Protein 6CZ7 (pdb70)

Radius of gyration: 41.33 Å; Cα contacts (8 Å, |Δi|>4): 5624; chains: 4; bounding box: 129×90×94 Å

Organism: Shewanella sp. (strain ANA-3) (NCBI:txid94122)

Structure (mmCIF, N/CA/C/O backbone):
data_6CZ7
#
_entry.id   6CZ7
#
_cell.length_a   231.259
_cell.length_b   85.639
_cell.length_c   146.676
_cell.angle_alpha   90.00
_cell.angle_beta   127.84
_cell.angle_gamma   90.00
#
_symmetry.space_group_name_H-M   'C 1 2 1'
#
loop_
_entity.id
_entity.type
_entity.pdbx_description
1 polymer ArrA
2 polymer '4Fe-4S ferredoxin, iron-sulfur binding domain protein'
3 non-polymer 'IRON/SULFUR CLUSTER'
4 non-polymer '2-AMINO-5,6-DIMERCAPTO-7-METHYL-3,7,8A,9-TETRAHYDRO-8-OXA-1,3,9,10-TETRAAZA-ANTHRACEN-4-ONE GUANOSINE DINUCLEOTIDE'
5 non-polymer 'MOLYBDENUM ATOM'
6 non-polymer 'FORMIC ACID'
7 non-polymer 1-METHOXY-2-[2-(2-METHOXY-ETHOXY]-ETHANE
8 non-polymer DI(HYDROXYETHYL)ETHER
9 water water
#
loop_
_atom_site.group_PDB
_atom_site.id
_atom_site.type_symbol
_atom_site.label_atom_id
_atom_site.label_alt_id
_atom_site.label_comp_id
_atom_site.label_asym_id
_atom_site.label_entity_id
_atom_site.label_seq_id
_atom_site.pdbx_PDB_ins_code
_atom_site.Cartn_x
_atom_site.Cartn_y
_atom_site.Cartn_z
_atom_site.occupancy
_atom_site.B_iso_or_equiv
_atom_site.auth_seq_id
_atom_site.auth_comp_id
_atom_site.auth_asym_id
_atom_site.auth_atom_id
_atom_site.pdbx_PDB_model_num
ATOM 1 N N . GLY A 1 1 ? 13.993 36.168 70.179 1.00 76.51 41 GLY A N 1
ATOM 2 C CA . GLY A 1 1 ? 13.969 37.341 69.267 1.00 47.12 41 GLY A CA 1
ATOM 3 C C . GLY A 1 1 ? 15.225 37.506 68.434 1.00 34.07 41 GLY A C 1
ATOM 4 O O . GLY A 1 1 ? 15.447 38.563 67.845 1.00 37.87 41 GLY A O 1
ATOM 10 N N . ALA A 1 2 ? 16.065 36.478 68.385 1.00 30.26 42 ALA A N 1
ATOM 11 C CA . ALA A 1 2 ? 17.221 36.545 67.504 1.00 30.68 42 ALA A CA 1
ATOM 12 C C . ALA A 1 2 ? 16.740 36.719 66.070 1.00 30.66 42 ALA A C 1
ATOM 13 O O . ALA A 1 2 ? 15.639 36.300 65.703 1.00 28.60 42 ALA A O 1
ATOM 20 N N . GLU A 1 3 ? 17.553 37.387 65.264 1.00 25.51 43 GLU A N 1
ATOM 21 C CA . GLU A 1 3 ? 17.261 37.468 63.842 1.00 23.86 43 GLU A CA 1
ATOM 22 C C . GLU A 1 3 ? 17.249 36.061 63.265 1.00 24.52 43 GLU A C 1
ATOM 23 O O . GLU A 1 3 ? 18.014 35.191 63.691 1.00 22.91 43 GLU A O 1
ATOM 35 N N . LEU A 1 4 ? 16.359 35.824 62.312 1.00 22.47 44 LEU A N 1
ATOM 36 C CA . LEU A 1 4 ? 16.257 34.495 61.744 1.00 20.47 44 LEU A CA 1
ATOM 37 C C . LEU A 1 4 ? 17.437 34.226 60.814 1.00 20.06 44 LEU A C 1
ATOM 38 O O . LEU A 1 4 ? 17.916 35.127 60.118 1.00 21.52 44 LEU A O 1
ATOM 54 N N . PRO A 1 5 ? 17.922 32.990 60.779 1.00 22.95 45 PRO A N 1
ATOM 55 C CA . PRO A 1 5 ? 18.965 32.652 59.810 1.00 23.22 45 PRO A CA 1
ATOM 56 C C . PRO A 1 5 ? 18.395 32.736 58.409 1.00 22.96 45 PRO A C 1
ATOM 57 O O . PRO A 1 5 ? 17.190 32.569 58.188 1.00 21.75 45 PRO A O 1
ATOM 68 N N . ALA A 1 6 ? 19.280 33.018 57.460 1.00 25.41 46 ALA A N 1
ATOM 69 C CA . ALA A 1 6 ? 18.847 33.295 56.098 1.00 27.69 46 ALA A CA 1
ATOM 70 C C . ALA A 1 6 ? 17.917 32.237 55.523 1.00 24.33 46 ALA A C 1
ATOM 71 O O . ALA A 1 6 ? 16.935 32.614 54.864 1.00 24.44 46 ALA A O 1
ATOM 78 N N . PRO A 1 7 ? 18.156 30.937 55.707 1.00 20.32 47 PRO A N 1
ATOM 79 C CA . PRO A 1 7 ? 17.265 29.940 55.091 1.00 19.71 47 PRO A CA 1
ATOM 80 C C . PRO A 1 7 ? 15.850 29.987 55.624 1.00 20.18 47 PRO A C 1
ATOM 81 O O . PRO A 1 7 ? 14.947 29.419 54.998 1.00 22.28 47 PRO A O 1
ATOM 92 N N . LEU A 1 8 ? 15.626 30.640 56.759 1.00 18.96 48 LEU A N 1
ATOM 93 C CA . LEU A 1 8 ? 14.312 30.678 57.382 1.00 18.41 48 LEU A CA 1
ATOM 94 C C . LEU A 1 8 ? 13.679 32.053 57.282 1.00 19.46 48 LEU A C 1
ATOM 95 O O . LEU A 1 8 ? 12.573 32.260 57.788 1.00 22.84 48 LEU A O 1
ATOM 111 N N . ARG A 1 9 ? 14.372 33.014 56.700 1.00 18.64 49 ARG A N 1
ATOM 112 C CA . ARG A 1 9 ? 13.790 34.331 56.559 1.00 18.40 49 ARG A CA 1
ATOM 113 C C . ARG A 1 9 ? 12.676 34.314 55.530 1.00 18.27 49 ARG A C 1
ATOM 114 O O . ARG A 1 9 ? 12.671 33.517 54.588 1.00 20.27 49 ARG A O 1
ATOM 135 N N . ARG A 1 10 ? 11.689 35.172 55.759 1.00 17.92 50 ARG A N 1
ATOM 136 C CA . ARG A 1 10 ? 10.493 35.184 54.943 1.00 17.31 50 ARG A CA 1
ATOM 137 C C . ARG A 1 10 ? 10.312 36.452 54.126 1.00 16.07 50 ARG A C 1
ATOM 138 O O . ARG A 1 10 ? 9.432 36.486 53.262 1.00 17.73 50 ARG A O 1
ATOM 159 N N . THR A 1 11 ? 11.105 37.488 54.359 1.00 16.32 51 THR A N 1
ATOM 160 C CA . THR A 1 11 ? 10.883 38.731 53.635 1.00 16.08 51 THR A CA 1
ATOM 161 C C . THR A 1 11 ? 11.071 38.523 52.137 1.00 17.85 51 THR A C 1
ATOM 162 O O . THR A 1 11 ? 12.083 37.972 51.696 1.00 18.65 51 THR A O 1
ATOM 173 N N . GLY A 1 12 ? 10.057 38.908 51.364 1.00 17.19 52 GLY A N 1
ATOM 174 C CA . GLY A 1 12 ? 10.140 38.937 49.921 1.00 17.58 52 GLY A CA 1
ATOM 175 C C . GLY A 1 12 ? 9.840 37.649 49.190 1.00 19.86 52 GLY A C 1
ATOM 176 O O . GLY A 1 12 ? 9.934 37.625 47.957 1.00 22.78 52 GLY A O 1
ATOM 180 N N . VAL A 1 13 ? 9.517 36.566 49.895 1.00 17.49 53 VAL A N 1
ATOM 181 C CA . VAL A 1 13 ? 9.376 35.269 49.237 1.00 17.95 53 VAL A CA 1
ATOM 182 C C . VAL A 1 13 ? 7.939 34.877 48.922 1.00 19.08 53 VAL A C 1
ATOM 183 O O . VAL A 1 13 ? 7.731 33.846 48.262 1.00 19.53 53 VAL A O 1
ATOM 196 N N . GLY A 1 14 ? 6.953 35.660 49.340 1.00 18.96 54 GLY A N 1
ATOM 197 C CA . GLY A 1 14 ? 5.571 35.332 49.079 1.00 19.96 54 GLY A CA 1
ATOM 198 C C . GLY A 1 14 ? 5.201 35.549 47.623 1.00 19.94 54 GLY A C 1
ATOM 199 O O . GLY A 1 14 ? 6.021 35.896 46.774 1.00 18.38 54 GLY A O 1
ATOM 203 N N . GLU A 1 15 ? 3.913 35.387 47.348 1.00 17.94 55 GLU A N 1
ATOM 204 C CA . GLU A 1 15 ? 3.426 35.387 45.980 1.00 18.28 55 GLU A CA 1
ATOM 205 C C . GLU A 1 15 ? 2.611 36.641 45.717 1.00 19.49 55 GLU A C 1
ATOM 206 O O . GLU A 1 15 ? 1.766 37.036 46.526 1.00 19.67 55 GLU A O 1
ATOM 218 N N . TRP A 1 16 ? 2.857 37.245 44.567 1.00 19.33 56 TRP A N 1
ATOM 219 C CA . TRP A 1 16 ? 2.072 38.368 44.094 1.00 18.11 56 TRP A CA 1
ATOM 220 C C . TRP A 1 16 ? 1.092 37.877 43.039 1.00 17.74 56 TRP A C 1
ATOM 221 O O . TRP A 1 16 ? 1.499 37.269 42.044 1.00 18.83 56 TRP A O 1
ATOM 242 N N . LEU A 1 17 ? -0.188 38.160 43.252 1.00 18.37 57 LEU A N 1
ATOM 243 C CA . LEU A 1 17 ? -1.258 37.760 42.348 1.00 19.81 57 LEU A CA 1
ATOM 244 C C . LEU A 1 17 ? -1.988 38.998 41.855 1.00 18.11 57 LEU A C 1
ATOM 245 O O . LEU A 1 17 ? -2.332 39.886 42.643 1.00 18.12 57 LEU A O 1
ATOM 261 N N . ALA A 1 18 ? -2.241 39.040 40.552 1.00 17.98 58 ALA A N 1
ATOM 262 C CA . ALA A 1 18 ? -2.824 40.218 39.939 1.00 16.49 58 ALA A CA 1
ATOM 263 C C . ALA A 1 18 ? -4.310 40.293 40.228 1.00 16.80 58 ALA A C 1
ATOM 264 O O . ALA A 1 18 ? -5.012 39.277 40.234 1.00 17.97 58 ALA A O 1
ATOM 271 N N . THR A 1 19 ? -4.781 41.508 40.473 1.00 17.45 59 THR A N 1
ATOM 272 C CA . THR A 1 19 ? -6.202 41.770 40.566 1.00 16.72 59 THR A CA 1
ATOM 273 C C . THR A 1 19 ? -6.435 43.227 40.176 1.00 16.75 59 THR A C 1
ATOM 274 O O . THR A 1 19 ? -5.571 43.870 39.571 1.00 16.46 59 THR A O 1
ATOM 285 N N . THR A 1 20 ? -7.616 43.743 40.494 1.00 16.70 60 THR A N 1
ATOM 286 C CA . THR A 1 20 ? -7.957 45.128 40.215 1.00 16.74 60 THR A CA 1
ATOM 287 C C . THR A 1 20 ? -8.646 45.711 41.436 1.00 17.42 60 THR A C 1
ATOM 288 O O . THR A 1 20 ? -9.565 45.096 41.986 1.00 18.19 60 THR A O 1
ATOM 299 N N . CYS A 1 21 ? -8.201 46.894 41.840 1.00 15.74 61 CYS A N 1
ATOM 300 C CA . CYS A 1 21 ? -8.824 47.665 42.899 1.00 15.61 61 CYS A CA 1
ATOM 301 C C . CYS A 1 21 ? -10.032 48.404 42.341 1.00 17.18 61 CYS A C 1
ATOM 302 O O . CYS A 1 21 ? -10.061 48.797 41.172 1.00 17.65 61 CYS A O 1
ATOM 309 N N . GLN A 1 22 ? -11.047 48.585 43.182 1.00 16.80 62 GLN A N 1
ATOM 310 C CA . GLN A 1 22 ? -12.207 49.359 42.761 1.00 16.63 62 GLN A CA 1
ATOM 311 C C . GLN A 1 22 ? -12.610 50.373 43.816 1.00 16.94 62 GLN A C 1
ATOM 312 O O . GLN A 1 22 ? -13.787 50.732 43.927 1.00 18.08 62 GLN A O 1
ATOM 326 N N . GLY A 1 23 ? -11.635 50.831 44.603 1.00 16.56 63 GLY A N 1
ATOM 327 C CA . GLY A 1 23 ? -11.868 51.916 45.535 1.00 18.83 63 GLY A CA 1
ATOM 328 C C . GLY A 1 23 ? -12.340 53.177 44.861 1.00 18.80 63 GLY A C 1
ATOM 329 O O . GLY A 1 23 ? -12.949 54.034 45.513 1.00 19.13 63 GLY A O 1
ATOM 333 N N . CYS A 1 24 ? -12.046 53.323 43.576 1.00 18.44 64 CYS A N 1
ATOM 334 C CA . CYS A 1 24 ? -12.687 54.314 42.738 1.00 17.68 64 CYS A CA 1
ATOM 335 C C . CYS A 1 24 ? -12.627 53.811 41.302 1.00 17.25 64 CYS A C 1
ATOM 336 O O . CYS A 1 24 ? -12.030 52.772 41.002 1.00 18.52 64 CYS A O 1
ATOM 343 N N . THR A 1 25 ? -13.220 54.578 40.409 1.00 17.99 65 THR A N 1
ATOM 344 C CA . THR A 1 25 ? -13.288 54.218 39.004 1.00 17.37 65 THR A CA 1
ATOM 345 C C . THR A 1 25 ? -11.974 54.458 38.284 1.00 17.38 65 THR A C 1
ATOM 346 O O . THR A 1 25 ? -11.925 54.370 37.051 1.00 19.14 65 THR A O 1
ATOM 357 N N . SER A 1 26 ? -10.914 54.778 39.030 1.00 17.39 66 SER A N 1
ATOM 358 C CA . SER A 1 26 ? -9.567 54.603 38.510 1.00 16.83 66 SER A CA 1
ATOM 359 C C . SER A 1 26 ? -9.334 53.150 38.135 1.00 17.64 66 SER A C 1
ATOM 360 O O . SER A 1 26 ? -8.610 52.855 37.180 1.00 17.24 66 SER A O 1
ATOM 368 N N . TRP A 1 27 ? -9.920 52.234 38.904 1.00 17.44 67 TRP A N 1
ATOM 369 C CA . TRP A 1 27 ? -9.853 50.797 38.657 1.00 16.15 67 TRP A CA 1
ATOM 370 C C . TRP A 1 27 ? -8.422 50.352 38.363 1.00 16.27 67 TRP A C 1
ATOM 371 O O . TRP A 1 27 ? -8.120 49.742 37.335 1.00 17.43 67 TRP A O 1
ATOM 392 N N . CYS A 1 28 ? -7.544 50.637 39.320 1.00 15.50 68 CYS A N 1
ATOM 393 C CA . CYS A 1 28 ? -6.132 50.341 39.138 1.00 15.09 68 CYS A CA 1
ATOM 394 C C . CYS A 1 28 ? -5.865 48.846 39.114 1.00 15.14 68 CYS A C 1
ATOM 395 O O . CYS A 1 28 ? -6.400 48.077 39.922 1.00 16.52 68 CYS A O 1
ATOM 402 N N . ALA A 1 29 ? -4.996 48.449 38.198 1.00 15.49 69 ALA A N 1
ATOM 403 C CA . ALA A 1 29 ? -4.453 47.104 38.215 1.00 16.59 69 ALA A CA 1
ATOM 404 C C . ALA A 1 29 ? -3.522 46.953 39.408 1.00 14.66 69 ALA A C 1
ATOM 405 O O . ALA A 1 29 ? -2.659 47.804 39.650 1.00 15.50 69 ALA A O 1
ATOM 412 N N . LYS A 1 30 ? -3.683 45.854 40.132 1.00 15.68 70 LYS A N 1
ATOM 413 C CA . LYS A 1 30 ? -2.956 45.630 41.362 1.00 14.92 70 LYS A CA 1
ATOM 414 C C . LYS A 1 30 ? -2.269 44.277 41.350 1.00 16.44 70 LYS A C 1
ATOM 415 O O . LYS A 1 30 ? -2.595 43.387 40.563 1.00 16.95 70 LYS A O 1
ATOM 434 N N . GLN A 1 31 ? -1.353 44.113 42.287 1.00 16.05 71 GLN A N 1
ATOM 435 C CA . GLN A 1 31 ? -0.949 42.795 42.743 1.00 15.47 71 GLN A CA 1
ATOM 436 C C . GLN A 1 31 ? -1.159 42.699 44.244 1.00 14.74 71 GLN A C 1
ATOM 437 O O . GLN A 1 31 ? -0.958 43.673 44.979 1.00 16.20 71 GLN A O 1
ATOM 451 N N . ILE A 1 32 ? -1.604 41.522 44.674 1.00 15.45 72 ILE A N 1
ATOM 452 C CA . ILE A 1 32 ? -1.810 41.194 46.077 1.00 16.24 72 ILE A CA 1
ATOM 453 C C . ILE A 1 32 ? -0.673 40.283 46.506 1.00 17.08 72 ILE A C 1
ATOM 454 O O . ILE A 1 32 ? -0.400 39.278 45.842 1.00 16.74 72 ILE A O 1
ATOM 470 N N . TYR A 1 33 ? -0.041 40.605 47.624 1.00 15.46 73 TYR A N 1
ATOM 471 C CA . TYR A 1 33 ? 0.998 39.761 48.183 1.00 15.67 73 TYR A CA 1
ATOM 472 C C . TYR A 1 33 ? 0.388 38.795 49.178 1.00 17.81 73 TYR A C 1
ATOM 473 O O . TYR A 1 33 ? -0.284 39.219 50.123 1.00 16.97 73 TYR A O 1
ATOM 491 N N . VAL A 1 34 ? 0.638 37.506 48.976 1.00 16.55 74 VAL A N 1
ATOM 492 C CA . VAL A 1 34 ? 0.010 36.460 49.771 1.00 16.30 74 VAL A CA 1
ATOM 493 C C . VAL A 1 34 ? 1.081 35.604 50.424 1.00 18.44 74 VAL A C 1
ATOM 494 O O . VAL A 1 34 ? 2.017 35.143 49.761 1.00 18.15 74 VAL A O 1
ATOM 507 N N . MET A 1 35 ? 0.913 35.372 51.719 1.00 16.81 75 MET A N 1
ATOM 508 C CA . MET A 1 35 ? 1.801 34.552 52.526 1.00 18.55 75 MET A CA 1
ATOM 509 C C . MET A 1 35 ? 0.926 33.883 53.572 1.00 19.52 75 MET A C 1
ATOM 510 O O . MET A 1 35 ? 0.037 34.521 54.142 1.00 20.10 75 MET A O 1
ATOM 524 N N . ASP A 1 36 ? 1.167 32.593 53.799 1.00 19.33 76 ASP A N 1
ATOM 525 C CA . ASP A 1 36 ? 0.370 31.803 54.740 1.00 19.00 76 ASP A CA 1
ATOM 526 C C . ASP A 1 36 ? -1.121 31.916 54.438 1.00 20.44 76 ASP A C 1
ATOM 527 O O . ASP A 1 36 ? -1.966 31.906 55.336 1.00 21.02 76 ASP A O 1
ATOM 536 N N . GLY A 1 37 ? -1.445 32.014 53.152 1.00 19.45 77 GLY A N 1
ATOM 537 C CA . GLY A 1 37 ? -2.823 32.056 52.721 1.00 21.18 77 GLY A CA 1
ATOM 538 C C . GLY A 1 37 ? -3.520 33.369 52.953 1.00 19.76 77 GLY A C 1
ATOM 539 O O . GLY A 1 37 ? -4.728 33.467 52.701 1.00 21.88 77 GLY A O 1
ATOM 543 N N . ARG A 1 38 ? -2.805 34.384 53.421 1.00 18.39 78 ARG A N 1
ATOM 544 C CA . ARG A 1 38 ? -3.405 35.671 53.731 1.00 18.76 78 ARG A CA 1
ATOM 545 C C . ARG A 1 38 ? -2.869 36.757 52.813 1.00 21.44 78 ARG A C 1
ATOM 546 O O . ARG A 1 38 ? -1.685 36.769 52.464 1.00 19.22 78 ARG A O 1
ATOM 567 N N . ALA A 1 39 ? -3.758 37.661 52.419 1.00 18.73 79 ALA A N 1
ATOM 568 C CA . ALA A 1 39 ? -3.367 38.854 51.680 1.00 18.35 79 ALA A CA 1
ATOM 569 C C . ALA A 1 39 ? -2.748 39.846 52.657 1.00 17.46 79 ALA A C 1
ATOM 570 O O . ALA A 1 39 ? -3.395 40.241 53.633 1.00 17.28 79 ALA A O 1
ATOM 577 N N . LEU A 1 40 ? -1.512 40.264 52.386 1.00 16.56 80 LEU A N 1
ATOM 578 C CA . LEU A 1 40 ? -0.753 41.089 53.309 1.00 16.39 80 LEU A CA 1
ATOM 579 C C . LEU A 1 40 ? -0.431 42.470 52.784 1.00 17.21 80 LEU A C 1
ATOM 580 O O . LEU A 1 40 ? -0.154 43.375 53.584 1.00 17.76 80 LEU A O 1
ATOM 596 N N . LYS A 1 41 ? -0.396 42.641 51.472 1.00 15.78 81 LYS A N 1
ATOM 597 C CA . LYS A 1 41 ? 0.011 43.885 50.870 1.00 15.74 81 LYS A CA 1
ATOM 598 C C . LYS A 1 41 ? -0.708 44.039 49.547 1.00 16.06 81 LYS A C 1
ATOM 599 O O . LYS A 1 41 ? -1.116 43.060 48.913 1.00 16.67 81 LYS A O 1
ATOM 618 N N . VAL A 1 42 ? -0.808 45.287 49.122 1.00 15.08 82 VAL A N 1
ATOM 619 C CA . VAL A 1 42 ? -1.307 45.644 47.808 1.00 14.86 82 VAL A CA 1
ATOM 620 C C . VAL A 1 42 ? -0.307 46.604 47.190 1.00 14.64 82 VAL A C 1
ATOM 621 O O . VAL A 1 42 ? 0.197 47.504 47.871 1.00 15.50 82 VAL A O 1
ATOM 634 N N . ARG A 1 43 ? -0.024 46.424 45.903 1.00 15.11 83 ARG A N 1
ATOM 635 C CA . ARG A 1 43 ? 0.764 47.397 45.166 1.00 14.64 83 ARG A CA 1
ATOM 636 C C . ARG A 1 43 ? 0.186 47.540 43.764 1.00 16.33 83 ARG A C 1
ATOM 637 O O . ARG A 1 43 ? -0.481 46.640 43.245 1.00 15.74 83 ARG A O 1
ATOM 658 N N . GLY A 1 44 ? 0.461 48.685 43.147 1.00 16.74 84 GLY A N 1
ATOM 659 C CA . GLY A 1 44 ? 0.146 48.836 41.738 1.00 15.34 84 GLY A CA 1
ATOM 660 C C . GLY A 1 44 ? 0.862 47.786 40.911 1.00 14.83 84 GLY A C 1
ATOM 661 O O . GLY A 1 44 ? 2.034 47.478 41.138 1.00 15.44 84 GLY A O 1
ATOM 665 N N . ASN A 1 45 ? 0.154 47.252 39.932 1.00 14.96 85 ASN A N 1
ATOM 666 C CA . ASN A 1 45 ? 0.711 46.252 39.037 1.00 13.74 85 ASN A CA 1
ATOM 667 C C . ASN A 1 45 ? 1.785 46.906 38.182 1.00 16.50 85 ASN A C 1
ATOM 668 O O . ASN A 1 45 ? 1.479 47.819 37.405 1.00 16.13 85 ASN A O 1
ATOM 679 N N . PRO A 1 46 ? 3.047 46.501 38.312 1.00 16.62 86 PRO A N 1
ATOM 680 C CA . PRO A 1 46 ? 4.113 47.195 37.572 1.00 17.87 86 PRO A CA 1
ATOM 681 C C . PRO A 1 46 ? 3.943 47.150 36.067 1.00 17.28 86 PRO A C 1
ATOM 682 O O . PRO A 1 46 ? 4.469 48.027 35.367 1.00 19.19 86 PRO A O 1
ATOM 693 N N . ASN A 1 47 ? 3.219 46.165 35.547 1.00 15.97 87 ASN A N 1
ATOM 694 C CA . ASN A 1 47 ? 2.999 46.057 34.115 1.00 15.91 87 ASN A CA 1
ATOM 695 C C . ASN A 1 47 ? 1.984 47.052 33.591 1.00 16.64 87 ASN A C 1
ATOM 696 O O . ASN A 1 47 ? 1.880 47.220 32.371 1.00 16.83 87 ASN A O 1
ATOM 707 N N . SER A 1 48 ? 1.261 47.727 34.475 1.00 16.13 88 SER A N 1
ATOM 708 C CA . SER A 1 48 ? 0.245 48.671 34.043 1.00 15.55 88 SER A CA 1
ATOM 709 C C . SER A 1 48 ? 0.861 49.827 33.277 1.00 16.06 88 SER A C 1
ATOM 710 O O . SER A 1 48 ? 1.762 50.508 33.774 1.00 16.80 88 SER A O 1
ATOM 718 N N . GLY A 1 49 ? 0.326 50.078 32.079 1.00 16.73 89 GLY A N 1
ATOM 719 C CA . GLY A 1 49 ? 0.758 51.213 31.295 1.00 15.98 89 GLY A CA 1
ATOM 720 C C . GLY A 1 49 ? 0.126 52.519 31.700 1.00 16.33 89 GLY A C 1
ATOM 721 O O . GLY A 1 49 ? 0.620 53.581 31.309 1.00 18.02 89 GLY A O 1
ATOM 725 N N . VAL A 1 50 ? -0.971 52.469 32.453 1.00 15.96 90 VAL A N 1
ATOM 726 C CA . VAL A 1 50 ? -1.595 53.695 32.934 1.00 15.08 90 VAL A CA 1
ATOM 727 C C . VAL A 1 50 ? -0.851 54.245 34.145 1.00 15.89 90 VAL A C 1
ATOM 728 O O . VAL A 1 50 ? -0.450 55.415 34.172 1.00 17.37 90 VAL A O 1
ATOM 741 N N . HIS A 1 51 ? -0.644 53.415 35.162 1.00 17.04 91 HIS A N 1
ATOM 742 C CA . HIS A 1 51 ? -0.167 53.900 36.447 1.00 17.23 91 HIS A CA 1
ATOM 743 C C . HIS A 1 51 ? 1.077 53.180 36.944 1.00 17.20 91 HIS A C 1
ATOM 744 O O . HIS A 1 51 ? 1.723 53.683 37.870 1.00 16.90 91 HIS A O 1
ATOM 758 N N . GLY A 1 52 ? 1.440 52.039 36.362 1.00 17.77 92 GLY A N 1
ATOM 759 C CA . GLY A 1 52 ? 2.586 51.306 36.861 1.00 17.49 92 GLY A CA 1
ATOM 760 C C . GLY A 1 52 ? 2.404 50.965 38.323 1.00 17.09 92 GLY A C 1
ATOM 761 O O . GLY A 1 52 ? 1.289 50.719 38.801 1.00 16.76 92 GLY A O 1
ATOM 765 N N . MET A 1 53 ? 3.515 50.970 39.065 1.00 16.30 93 MET A N 1
ATOM 766 C CA . MET A 1 53 ? 3.383 50.633 40.475 1.00 16.38 93 MET A CA 1
ATOM 767 C C . MET A 1 53 ? 2.760 51.770 41.281 1.00 17.68 93 MET A C 1
ATOM 768 O O . MET A 1 53 ? 2.438 51.558 42.453 1.00 20.13 93 MET A O 1
ATOM 782 N N . SER A 1 54 ? 2.574 52.954 40.698 1.00 16.22 94 SER A N 1
ATOM 783 C CA . SER A 1 54 ? 2.000 54.061 41.452 1.00 15.90 94 SER A CA 1
ATOM 784 C C . SER A 1 54 ? 0.608 53.708 41.953 1.00 16.63 94 SER A C 1
ATOM 785 O O . SER A 1 54 ? -0.182 53.086 41.238 1.00 16.21 94 SER A O 1
ATOM 793 N N . SER A 1 55 ? 0.304 54.150 43.176 1.00 14.49 95 SER A N 1
ATOM 794 C CA . SER A 1 55 ? -0.984 53.914 43.805 1.00 14.83 95 SER A CA 1
ATOM 795 C C . SER A 1 55 ? -1.359 55.074 44.710 1.00 16.52 95 SER A C 1
ATOM 796 O O . SER A 1 55 ? -0.499 55.716 45.315 1.00 17.26 95 SER A O 1
ATOM 804 N N . CYS A 1 56 ? -2.661 55.298 44.841 1.00 14.91 96 CYS A N 1
ATOM 805 C CA . CYS A 1 56 ? -3.186 56.144 45.898 1.00 14.69 96 CYS A CA 1
ATOM 806 C C . CYS A 1 56 ? -3.153 55.378 47.213 1.00 15.36 96 CYS A C 1
ATOM 807 O O . CYS A 1 56 ? -2.887 54.174 47.246 1.00 15.70 96 CYS A O 1
ATOM 814 N N . PRO A 1 57 ? -3.427 56.056 48.329 1.00 16.00 97 PRO A N 1
ATOM 815 C CA . PRO A 1 57 ? -3.227 55.418 49.641 1.00 15.73 97 PRO A CA 1
ATOM 816 C C . PRO A 1 57 ? -4.269 54.365 49.968 1.00 15.42 97 PRO A C 1
ATOM 817 O O . PRO A 1 57 ? -4.026 53.528 50.847 1.00 16.85 97 PRO A O 1
ATOM 828 N N . ARG A 1 58 ? -5.418 54.384 49.291 1.00 14.82 98 ARG A N 1
ATOM 829 C CA . ARG A 1 58 ? -6.519 53.506 49.647 1.00 14.58 98 ARG A CA 1
ATOM 830 C C . ARG A 1 58 ? -6.252 52.051 49.304 1.00 14.46 98 ARG A C 1
ATOM 831 O O . ARG A 1 58 ? -6.978 51.174 49.791 1.00 15.15 98 ARG A O 1
ATOM 852 N N . GLN A 1 59 ? -5.245 51.759 48.481 1.00 16.09 99 GLN A N 1
ATOM 853 C CA . GLN A 1 59 ? -4.991 50.360 48.162 1.00 16.18 99 GLN A CA 1
ATOM 854 C C . GLN A 1 59 ? -4.786 49.553 49.435 1.00 16.56 99 GLN A C 1
ATOM 855 O O . GLN A 1 59 ? -5.200 48.391 49.507 1.00 17.13 99 GLN A O 1
ATOM 869 N N . HIS A 1 60 ? -4.181 50.162 50.458 1.00 15.90 100 HIS A N 1
ATOM 870 C CA . HIS A 1 60 ? -3.887 49.439 51.688 1.00 15.52 100 HIS A CA 1
ATOM 871 C C . HIS A 1 60 ? -5.141 49.177 52.497 1.00 15.24 100 HIS A C 1
ATOM 872 O O . HIS A 1 60 ? -5.224 48.159 53.192 1.00 16.32 100 HIS A O 1
ATOM 886 N N . LEU A 1 61 ? -6.125 50.070 52.421 1.00 16.25 101 LEU A N 1
ATOM 887 C CA . LEU A 1 61 ? -7.361 49.858 53.161 1.00 16.65 101 LEU A CA 1
ATOM 888 C C . LEU A 1 61 ? -8.129 48.644 52.655 1.00 15.28 101 LEU A C 1
ATOM 889 O O . LEU A 1 61 ? -8.971 48.107 53.386 1.00 15.69 101 LEU A O 1
ATOM 905 N N . SER A 1 62 ? -7.876 48.229 51.411 1.00 16.61 102 SER A N 1
ATOM 906 C CA . SER A 1 62 ? -8.492 47.029 50.865 1.00 17.38 102 SER A CA 1
ATOM 907 C C . SER A 1 62 ? -8.362 45.852 51.813 1.00 17.41 102 SER A C 1
ATOM 908 O O . SER A 1 62 ? -9.252 44.997 51.879 1.00 16.95 102 SER A O 1
ATOM 916 N N . LEU A 1 63 ? -7.241 45.776 52.525 1.00 16.46 103 LEU A N 1
ATOM 917 C CA . LEU A 1 63 ? -6.952 44.646 53.390 1.00 16.95 103 LEU A CA 1
ATOM 918 C C . LEU A 1 63 ? -7.862 44.613 54.607 1.00 16.10 103 LEU A C 1
ATOM 919 O O . LEU A 1 63 ? -8.110 43.530 55.145 1.00 18.07 103 LEU A O 1
ATOM 935 N N . GLN A 1 64 ? -8.409 45.752 55.010 1.00 17.16 104 GLN A N 1
ATOM 936 C CA . GLN A 1 64 ? -9.385 45.800 56.087 1.00 17.59 104 GLN A CA 1
ATOM 937 C C . GLN A 1 64 ? -10.807 45.637 55.584 1.00 18.24 104 GLN A C 1
ATOM 938 O O . GLN A 1 64 ? -11.738 45.604 56.396 1.00 20.24 104 GLN A O 1
ATOM 952 N N . GLN A 1 65 ? -10.991 45.516 54.273 1.00 17.46 105 GLN A N 1
ATOM 953 C CA . GLN A 1 65 ? -12.294 45.213 53.704 1.00 18.06 105 GLN A CA 1
ATOM 954 C C . GLN A 1 65 ? -12.488 43.716 53.511 1.00 19.89 105 GLN A C 1
ATOM 955 O O . GLN A 1 65 ? -13.528 43.167 53.881 1.00 19.30 105 GLN A O 1
ATOM 969 N N . VAL A 1 66 ? -11.509 43.030 52.925 1.00 18.95 106 VAL A N 1
ATOM 970 C CA . VAL A 1 66 ? -11.670 41.589 52.787 1.00 19.52 106 VAL A CA 1
ATOM 971 C C . VAL A 1 66 ? -11.646 40.933 54.161 1.00 19.68 106 VAL A C 1
ATOM 972 O O . VAL A 1 66 ? -12.385 39.977 54.420 1.00 20.01 106 VAL A O 1
ATOM 985 N N . TYR A 1 67 ? -10.819 41.455 55.066 1.00 19.18 107 TYR A N 1
ATOM 986 C CA . TYR A 1 67 ? -10.717 40.981 56.445 1.00 18.97 107 TYR A CA 1
ATOM 987 C C . TYR A 1 67 ? -11.496 41.886 57.385 1.00 19.98 107 TYR A C 1
ATOM 988 O O . TYR A 1 67 ? -11.080 42.166 58.513 1.00 20.21 107 TYR A O 1
ATOM 1006 N N . ASP A 1 68 ? -12.655 42.323 56.919 1.00 18.81 108 ASP A N 1
ATOM 1007 C CA . ASP A 1 68 ? -13.602 43.088 57.711 1.00 17.94 108 ASP A CA 1
ATOM 1008 C C . ASP A 1 68 ? -14.341 42.125 58.627 1.00 18.22 108 ASP A C 1
ATOM 1009 O O . ASP A 1 68 ? -14.955 41.171 58.138 1.00 20.42 108 ASP A O 1
ATOM 1018 N N . PRO A 1 69 ? -14.286 42.318 59.947 1.00 19.40 109 PRO A N 1
ATOM 1019 C CA . PRO A 1 69 ? -14.901 41.363 60.876 1.00 20.44 109 PRO A CA 1
ATOM 1020 C C . PRO A 1 69 ? -16.411 41.461 60.961 1.00 22.27 109 PRO A C 1
ATOM 1021 O O . PRO A 1 69 ? -17.007 40.793 61.810 1.00 23.01 109 PRO A O 1
ATOM 1032 N N . ASP A 1 70 ? -17.025 42.307 60.140 1.00 22.27 110 ASP A N 1
ATOM 1033 C CA . ASP A 1 70 ? -18.471 42.436 60.070 1.00 22.27 110 ASP A CA 1
ATOM 1034 C C . ASP A 1 70 ? -19.022 41.954 58.743 1.00 21.34 110 ASP A C 1
ATOM 1035 O O . ASP A 1 70 ? -20.206 42.157 58.463 1.00 22.48 110 ASP A O 1
ATOM 1044 N N . ARG A 1 71 ? -18.208 41.279 57.941 1.00 22.81 111 ARG A N 1
ATOM 1045 C CA . ARG A 1 71 ? -18.725 40.666 56.729 1.00 21.55 111 ARG A CA 1
ATOM 1046 C C . ARG A 1 71 ? -19.725 39.569 57.066 1.00 22.43 111 ARG A C 1
ATOM 1047 O O . ARG A 1 71 ? -19.594 38.857 58.067 1.00 23.77 111 ARG A O 1
ATOM 1068 N N . LEU A 1 72 ? -20.727 39.439 56.200 1.00 23.81 112 LEU A N 1
ATOM 1069 C CA . LEU A 1 72 ? -21.627 38.295 56.202 1.00 22.54 112 LEU A CA 1
ATOM 1070 C C . LEU A 1 72 ? -20.898 37.019 55.808 1.00 24.40 112 LEU A C 1
ATOM 1071 O O . LEU A 1 72 ? -20.118 37.005 54.853 1.00 24.03 112 LEU A O 1
ATOM 1087 N N . ARG A 1 73 ? -21.179 35.932 56.523 1.00 24.90 113 ARG A N 1
ATOM 1088 C CA . ARG A 1 73 ? -20.618 34.642 56.155 1.00 23.61 113 ARG A CA 1
ATOM 1089 C C . ARG A 1 73 ? -21.661 33.665 55.637 1.00 24.77 113 ARG A C 1
ATOM 1090 O O . ARG A 1 73 ? -21.301 32.549 55.244 1.00 26.42 113 ARG A O 1
ATOM 1111 N N . THR A 1 74 ? -22.926 34.070 55.576 1.00 26.62 114 THR A N 1
ATOM 1112 C CA . THR A 1 74 ? -24.008 33.166 55.220 1.00 29.20 114 THR A CA 1
ATOM 1113 C C . THR A 1 74 ? -25.150 33.967 54.625 1.00 29.13 114 THR A C 1
ATOM 1114 O O . THR A 1 74 ? -25.339 35.136 54.985 1.00 27.64 114 THR A O 1
ATOM 1125 N N . PRO A 1 75 ? -25.923 33.377 53.711 1.00 27.33 115 PRO A N 1
ATOM 1126 C CA . PRO A 1 75 ? -27.221 33.970 53.372 1.00 26.89 115 PRO A CA 1
ATOM 1127 C C . PRO A 1 75 ? -28.061 34.122 54.630 1.00 28.57 115 PRO A C 1
ATOM 1128 O O . PRO A 1 75 ? -27.868 33.412 55.622 1.00 28.37 115 PRO A O 1
ATOM 1139 N N . MET A 1 76 ? -28.987 35.075 54.589 1.00 26.62 116 MET A N 1
ATOM 1140 C CA . MET A 1 76 ? -29.885 35.302 55.706 1.00 29.10 116 MET A CA 1
ATOM 1141 C C . MET A 1 76 ? -31.253 35.709 55.186 1.00 28.76 116 MET A C 1
ATOM 1142 O O . MET A 1 76 ? -31.403 36.154 54.047 1.00 30.30 116 MET A O 1
ATOM 1156 N N . MET A 1 77 ? -32.257 35.536 56.034 1.00 30.12 117 MET A N 1
ATOM 1157 C CA . MET A 1 77 ? -33.585 36.070 55.785 1.00 32.76 117 MET A CA 1
ATOM 1158 C C . MET A 1 77 ? -34.014 36.861 57.010 1.00 32.43 117 MET A C 1
ATOM 1159 O O . MET A 1 77 ? -33.697 36.490 58.146 1.00 32.34 117 MET A O 1
ATOM 1173 N N . ARG A 1 78 ? -34.731 37.952 56.778 1.00 31.51 118 ARG A N 1
ATOM 1174 C CA . ARG A 1 78 ? -35.312 38.694 57.885 1.00 31.60 118 ARG A CA 1
ATOM 1175 C C . ARG A 1 78 ? -36.479 37.898 58.456 1.00 31.95 118 ARG A C 1
ATOM 1176 O O . ARG A 1 78 ? -37.168 37.165 57.742 1.00 32.63 118 ARG A O 1
ATOM 1197 N N . THR A 1 79 ? -36.694 38.043 59.759 1.00 32.67 119 THR A N 1
ATOM 1198 C CA . THR A 1 79 ? -37.826 37.416 60.419 1.00 33.71 119 THR A CA 1
ATOM 1199 C C . THR A 1 79 ? -38.804 38.431 60.987 1.00 38.05 119 THR A C 1
ATOM 1200 O O . THR A 1 79 ? -39.874 38.039 61.463 1.00 36.88 119 THR A O 1
ATOM 1211 N N . ASN A 1 80 ? -38.474 39.717 60.931 1.00 36.16 120 ASN A N 1
ATOM 1212 C CA . ASN A 1 80 ? -39.438 40.777 61.173 1.00 40.13 120 ASN A CA 1
ATOM 1213 C C . ASN A 1 80 ? -40.085 41.124 59.839 1.00 44.90 120 ASN A C 1
ATOM 1214 O O . ASN A 1 80 ? -39.386 41.606 58.933 1.00 39.97 120 ASN A O 1
ATOM 1225 N N . PRO A 1 81 ? -41.390 40.885 59.655 1.00 38.64 121 PRO A N 1
ATOM 1226 C CA . PRO A 1 81 ? -42.018 41.212 58.362 1.00 37.66 121 PRO A CA 1
ATOM 1227 C C . PRO A 1 81 ? -42.107 42.700 58.100 1.00 34.05 121 PRO A C 1
ATOM 1228 O O . PRO A 1 81 ? -42.364 43.097 56.956 1.00 42.05 121 PRO A O 1
ATOM 1239 N N . LYS A 1 82 ? -41.952 43.534 59.126 1.00 32.41 122 LYS A N 1
ATOM 1240 C CA . LYS A 1 82 ? -41.973 44.975 58.943 1.00 33.41 122 LYS A CA 1
ATOM 1241 C C . LYS A 1 82 ? -40.576 45.483 58.626 1.00 34.61 122 LYS A C 1
ATOM 1242 O O . LYS A 1 82 ? -39.580 44.979 59.152 1.00 34.65 122 LYS A O 1
ATOM 1261 N N . LYS A 1 83 ? -40.518 46.497 57.774 1.00 34.28 123 LYS A N 1
ATOM 1262 C CA . LYS A 1 83 ? -39.272 47.110 57.352 1.00 32.39 123 LYS A CA 1
ATOM 1263 C C . LYS A 1 83 ? -39.282 48.576 57.745 1.00 35.06 123 LYS A C 1
ATOM 1264 O O . LYS A 1 83 ? -40.338 49.220 57.741 1.00 38.28 123 LYS A O 1
ATOM 1283 N N . GLY A 1 84 ? -38.119 49.085 58.114 1.00 33.51 124 GLY A N 1
ATOM 1284 C CA . GLY A 1 84 ? -37.975 50.496 58.397 1.00 30.28 124 GLY A CA 1
ATOM 1285 C C . GLY A 1 84 ? -36.727 50.781 59.192 1.00 32.50 124 GLY A C 1
ATOM 1286 O O . GLY A 1 84 ? -36.126 49.896 59.806 1.00 35.62 124 GLY A O 1
ATOM 1290 N N . ARG A 1 85 ? -36.330 52.058 59.165 1.00 35.42 125 ARG A N 1
ATOM 1291 C CA A ARG A 1 85 ? -35.192 52.499 59.963 0.61 38.96 125 ARG A CA 1
ATOM 1292 C CA B ARG A 1 85 ? -35.213 52.526 59.974 0.39 46.20 125 ARG A CA 1
ATOM 1293 C C . ARG A 1 85 ? -35.341 52.064 61.415 1.00 45.85 125 ARG A C 1
ATOM 1294 O O . ARG A 1 85 ? -34.336 51.784 62.078 1.00 48.72 125 ARG A O 1
ATOM 1335 N N . ASP A 1 86 ? -36.576 51.973 61.910 1.00 43.55 126 ASP A N 1
ATOM 1336 C CA . ASP A 1 86 ? -36.890 51.624 63.289 1.00 51.58 126 ASP A CA 1
ATOM 1337 C C . ASP A 1 86 ? -37.208 50.149 63.483 1.00 47.77 126 ASP A C 1
ATOM 1338 O O . ASP A 1 86 ? -37.594 49.753 64.589 1.00 48.94 126 ASP A O 1
ATOM 1347 N N . GLN A 1 87 ? -37.076 49.334 62.440 1.00 39.24 127 GLN A N 1
ATOM 1348 C CA . GLN A 1 87 ? -37.455 47.927 62.490 1.00 37.45 127 GLN A CA 1
ATOM 1349 C C . GLN A 1 87 ? -36.206 47.063 62.396 1.00 41.00 127 GLN A C 1
ATOM 1350 O O . GLN A 1 87 ? -35.547 47.027 61.351 1.00 37.46 127 GLN A O 1
ATOM 1364 N N . ASP A 1 88 ? -35.895 46.363 63.477 1.00 41.15 128 ASP A N 1
ATOM 1365 C CA . ASP A 1 88 ? -34.816 45.384 63.464 1.00 41.26 128 ASP A CA 1
ATOM 1366 C C . ASP A 1 88 ? -35.224 44.222 62.567 1.00 32.24 128 ASP A C 1
ATOM 1367 O O . ASP A 1 88 ? -36.245 43.573 62.835 1.00 33.06 128 ASP A O 1
ATOM 1376 N N . PRO A 1 89 ? -34.473 43.924 61.505 1.00 29.34 129 PRO A N 1
ATOM 1377 C CA . PRO A 1 89 ? -34.882 42.831 60.607 1.00 30.25 129 PRO A CA 1
ATOM 1378 C C . PRO A 1 89 ? -34.861 41.463 61.257 1.00 34.34 129 PRO A C 1
ATOM 1379 O O . PRO A 1 89 ? -35.530 40.551 60.756 1.00 33.09 129 PRO A O 1
ATOM 1390 N N . LYS A 1 90 ? -34.117 41.288 62.346 1.00 31.78 130 LYS A N 1
ATOM 1391 C CA . LYS A 1 90 ? -33.981 39.990 63.005 1.00 35.20 130 LYS A CA 1
ATOM 1392 C C . LYS A 1 90 ? -33.572 38.920 61.993 1.00 33.86 130 LYS A C 1
ATOM 1393 O O . LYS A 1 90 ? -34.218 37.882 61.831 1.00 33.36 130 LYS A O 1
ATOM 1412 N N . PHE A 1 91 ? -32.470 39.200 61.307 1.00 31.88 131 PHE A N 1
ATOM 1413 C CA . PHE A 1 91 ? -31.965 38.269 60.310 1.00 29.22 131 PHE A CA 1
ATOM 1414 C C . PHE A 1 91 ? -31.612 36.943 60.967 1.00 30.98 131 PHE A C 1
ATOM 1415 O O . PHE A 1 91 ? -31.060 36.906 62.071 1.00 32.48 131 PHE A O 1
ATOM 1432 N N . VAL A 1 92 ? -31.910 35.849 60.275 1.00 30.88 132 VAL A N 1
ATOM 1433 C CA . VAL A 1 92 ? -31.458 34.532 60.713 1.00 32.50 132 VAL A CA 1
ATOM 1434 C C . VAL A 1 92 ? -30.757 33.843 59.549 1.00 31.69 132 VAL A C 1
ATOM 1435 O O . VAL A 1 92 ? -31.095 34.083 58.379 1.00 32.58 132 VAL A O 1
ATOM 1448 N N . PRO A 1 93 ? -29.760 33.007 59.823 1.00 32.25 133 PRO A N 1
ATOM 1449 C CA . PRO A 1 93 ? -29.003 32.390 58.731 1.00 30.95 133 PRO A CA 1
ATOM 1450 C C . PRO A 1 93 ? -29.840 31.351 58.010 1.00 30.51 133 PRO A C 1
ATOM 1451 O O . PRO A 1 93 ? -30.631 30.629 58.620 1.00 32.60 133 PRO A O 1
ATOM 1462 N N . ILE A 1 94 ? -29.664 31.292 56.692 1.00 31.45 134 ILE A N 1
ATOM 1463 C CA . ILE A 1 94 ? -30.250 30.250 55.864 1.00 30.24 134 ILE A CA 1
ATOM 1464 C C . ILE A 1 94 ? -29.216 29.819 54.831 1.00 32.10 134 ILE A C 1
ATOM 1465 O O . ILE A 1 94 ? -28.138 30.403 54.711 1.00 32.97 134 ILE A O 1
ATOM 1481 N N . SER A 1 95 ? -29.565 28.783 54.076 1.00 32.24 135 SER A N 1
ATOM 1482 C CA . SER A 1 95 ? -28.679 28.286 53.043 1.00 33.59 135 SER A CA 1
ATOM 1483 C C . SER A 1 95 ? -28.825 29.092 51.756 1.00 31.38 135 SER A C 1
ATOM 1484 O O . SER A 1 95 ? -29.813 29.800 51.534 1.00 31.11 135 SER A O 1
ATOM 1492 N N . TRP A 1 96 ? -27.829 28.949 50.883 1.00 29.19 136 TRP A N 1
ATOM 1493 C CA . TRP A 1 96 ? -27.947 29.524 49.548 1.00 29.52 136 TRP A CA 1
ATOM 1494 C C . TRP A 1 96 ? -29.160 28.958 48.828 1.00 32.26 136 TRP A C 1
ATOM 1495 O O . TRP A 1 96 ? -29.921 29.700 48.197 1.00 30.91 136 TRP A O 1
ATOM 1516 N N . ASP A 1 97 ? -29.375 27.648 48.937 1.00 34.60 137 ASP A N 1
ATOM 1517 C CA . ASP A 1 97 ? -30.487 27.025 48.233 1.00 37.17 137 ASP A CA 1
ATOM 1518 C C . ASP A 1 97 ? -31.817 27.602 48.700 1.00 34.57 137 ASP A C 1
ATOM 1519 O O . ASP A 1 97 ? -32.692 27.904 47.881 1.00 35.85 137 ASP A O 1
ATOM 1528 N N . LYS A 1 98 ? -31.981 27.777 50.014 1.00 33.69 138 LYS A N 1
ATOM 1529 C CA . LYS A 1 98 ? -33.220 28.340 50.542 1.00 36.51 138 LYS A CA 1
ATOM 1530 C C . LYS A 1 98 ? -33.357 29.811 50.167 1.00 34.43 138 LYS A C 1
ATOM 1531 O O . LYS A 1 98 ? -34.451 30.266 49.815 1.00 34.02 138 LYS A O 1
ATOM 1550 N N . ALA A 1 99 ? -32.263 30.572 50.249 1.00 35.53 139 ALA A N 1
ATOM 1551 C CA . ALA A 1 99 ? -32.319 31.987 49.903 1.00 33.05 139 ALA A CA 1
ATOM 1552 C C . ALA A 1 99 ? -32.704 32.180 48.446 1.00 32.77 139 ALA A C 1
ATOM 1553 O O . ALA A 1 99 ? -33.515 33.051 48.114 1.00 31.48 139 ALA A O 1
ATOM 1560 N N . LEU A 1 100 ? -32.112 31.394 47.558 1.00 31.36 140 LEU A N 1
ATOM 1561 C CA . LEU A 1 100 ? -32.439 31.537 46.149 1.00 32.60 140 LEU A CA 1
ATOM 1562 C C . LEU A 1 100 ? -33.796 30.931 45.840 1.00 37.68 140 LEU A C 1
ATOM 1563 O O . LEU A 1 100 ? -34.478 31.390 44.917 1.00 34.98 140 LEU A O 1
ATOM 1579 N N . ASP A 1 101 ? -34.194 29.899 46.588 1.00 34.40 141 ASP A N 1
ATOM 1580 C CA . ASP A 1 101 ? -35.546 29.373 46.462 1.00 39.18 141 ASP A CA 1
ATOM 1581 C C . ASP A 1 101 ? -36.575 30.464 46.716 1.00 35.26 141 ASP A C 1
ATOM 1582 O O . ASP A 1 101 ? -37.544 30.612 45.963 1.00 37.63 141 ASP A O 1
ATOM 1591 N N . MET A 1 102 ? -36.374 31.243 47.782 1.00 34.38 142 MET A N 1
ATOM 1592 C CA . MET A 1 102 ? -37.313 32.304 48.127 1.00 34.92 142 MET A CA 1
ATOM 1593 C C . MET A 1 102 ? -37.360 33.366 47.040 1.00 38.12 142 MET A C 1
ATOM 1594 O O . MET A 1 102 ? -38.438 33.799 46.618 1.00 35.48 142 MET A O 1
ATOM 1608 N N . LEU A 1 103 ? -36.194 33.797 46.567 1.00 34.22 143 LEU A N 1
ATOM 1609 C CA . LEU A 1 103 ? -36.162 34.790 45.502 1.00 30.65 143 LEU A CA 1
ATOM 1610 C C . LEU A 1 103 ? -36.769 34.242 44.219 1.00 33.37 143 LEU A C 1
ATOM 1611 O O . LEU A 1 103 ? -37.494 34.953 43.511 1.00 33.63 143 LEU A O 1
ATOM 1627 N N . ALA A 1 104 ? -36.453 32.987 43.885 1.00 32.63 144 ALA A N 1
ATOM 1628 C C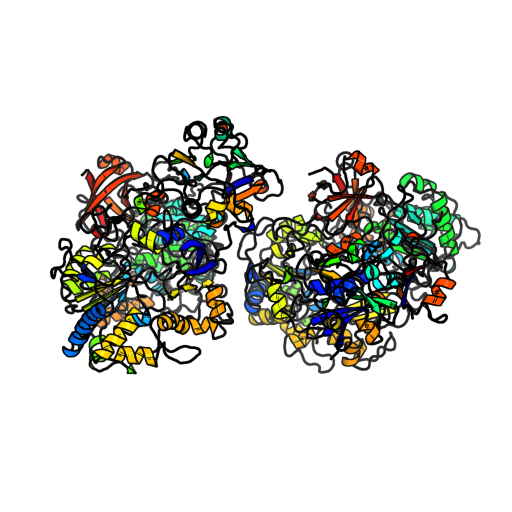A . ALA A 1 104 ? -36.954 32.398 42.650 1.00 34.43 144 ALA A CA 1
ATOM 1629 C C . ALA A 1 104 ? -38.471 32.287 42.675 1.00 38.41 144 ALA A C 1
ATOM 1630 O O . ALA A 1 104 ? -39.138 32.599 41.682 1.00 37.57 144 ALA A O 1
ATOM 1637 N N . ASP A 1 105 ? -39.040 31.859 43.807 1.00 36.73 145 ASP A N 1
ATOM 1638 C CA . ASP A 1 105 ? -40.492 31.765 43.902 1.00 38.74 145 ASP A CA 1
ATOM 1639 C C . ASP A 1 105 ? -41.133 33.122 43.628 1.00 39.93 145 ASP A C 1
ATOM 1640 O O . ASP A 1 105 ? -42.163 33.208 42.947 1.00 39.54 145 ASP A O 1
ATOM 1649 N N . LYS A 1 106 ? -40.541 34.198 44.158 1.00 37.64 146 LYS A N 1
ATOM 1650 C CA . LYS A 1 106 ? -41.115 35.526 43.980 1.00 33.92 146 LYS A CA 1
ATOM 1651 C C . LYS A 1 106 ? -41.004 35.991 42.535 1.00 35.07 146 LYS A C 1
ATOM 1652 O O . LYS A 1 106 ? -41.915 36.648 42.016 1.00 35.55 146 LYS A O 1
ATOM 1671 N N . ILE A 1 107 ? -39.887 35.685 41.878 1.00 33.43 147 ILE A N 1
ATOM 1672 C CA . ILE A 1 107 ? -39.736 36.056 40.478 1.00 34.98 147 ILE A CA 1
ATOM 1673 C C . ILE A 1 107 ? -40.753 35.313 39.631 1.00 40.51 147 ILE A C 1
ATOM 1674 O O . ILE A 1 107 ? -41.446 35.905 38.793 1.00 37.45 147 ILE A O 1
ATOM 1690 N N . ILE A 1 108 ? -40.862 34.002 39.841 1.00 36.42 148 ILE A N 1
ATOM 1691 C CA . ILE A 1 108 ? -41.766 33.203 39.025 1.00 37.54 148 ILE A CA 1
ATOM 1692 C C . ILE A 1 108 ? -43.200 33.663 39.227 1.00 37.67 148 ILE A C 1
ATOM 1693 O O . ILE A 1 108 ? -43.992 33.698 38.278 1.00 38.22 148 ILE A O 1
ATOM 1709 N N . ALA A 1 109 ? -43.552 34.056 40.454 1.00 39.73 149 ALA A N 1
ATOM 1710 C CA . ALA A 1 109 ? -44.911 34.518 40.708 1.00 40.87 149 ALA A CA 1
ATOM 1711 C C . ALA A 1 109 ? -45.231 35.751 39.875 1.00 58.03 149 ALA A C 1
ATOM 1712 O O . ALA A 1 109 ? -46.346 35.889 39.358 1.00 44.56 149 ALA A O 1
ATOM 1719 N N . LEU A 1 110 ? -44.259 36.648 39.713 1.00 42.20 150 LEU A N 1
ATOM 1720 C CA . LEU A 1 110 ? -44.470 37.807 38.858 1.00 42.38 150 LEU A CA 1
ATOM 1721 C C . LEU A 1 110 ? -44.849 37.378 37.449 1.00 38.58 150 LEU A C 1
ATOM 1722 O O . LEU A 1 110 ? -45.791 37.913 36.852 1.00 44.11 150 LEU A O 1
ATOM 1738 N N . ARG A 1 111 ? -44.113 36.414 36.896 1.00 37.59 151 ARG A N 1
ATOM 1739 C CA . ARG A 1 111 ? -44.340 36.014 35.513 1.00 37.72 151 ARG A CA 1
ATOM 1740 C C . ARG A 1 111 ? -45.696 35.349 35.346 1.00 40.03 151 ARG A C 1
ATOM 1741 O O . ARG A 1 111 ? -46.389 35.582 34.349 1.00 42.37 151 ARG A O 1
ATOM 1762 N N . VAL A 1 112 ? -46.079 34.499 36.302 1.00 42.92 152 VAL A N 1
ATOM 1763 C CA . VAL A 1 112 ? -47.387 33.853 36.258 1.00 46.22 152 VAL A CA 1
ATOM 1764 C C . VAL A 1 112 ? -48.494 34.896 36.283 1.00 64.57 152 VAL A C 1
ATOM 1765 O O . VAL A 1 112 ? -49.536 34.738 35.634 1.00 52.24 152 VAL A O 1
ATOM 1778 N N . ALA A 1 113 ? -48.291 35.969 37.040 1.00 46.47 153 ALA A N 1
ATOM 1779 C CA . ALA A 1 113 ? -49.254 37.055 37.142 1.00 44.07 153 ALA A CA 1
ATOM 1780 C C . ALA A 1 113 ? -49.068 38.098 36.048 1.00 41.66 153 ALA A C 1
ATOM 1781 O O . ALA A 1 113 ? -49.708 39.154 36.095 1.00 42.88 153 ALA A O 1
ATOM 1788 N N . ASN A 1 114 ? -48.203 37.824 35.070 1.00 42.97 154 ASN A N 1
ATOM 1789 C CA . ASN A 1 114 ? -47.966 38.724 33.942 1.00 48.04 154 ASN A CA 1
ATOM 1790 C C . ASN A 1 114 ? -47.561 40.120 34.398 1.00 59.40 154 ASN A C 1
ATOM 1791 O O . ASN A 1 114 ? -47.982 41.131 33.833 1.00 42.62 154 ASN A O 1
ATOM 1802 N N . GLU A 1 115 ? -46.707 40.178 35.411 1.00 42.76 155 GLU A N 1
ATOM 1803 C CA . GLU A 1 115 ? -46.177 41.448 35.906 1.00 38.10 155 GLU A CA 1
ATOM 1804 C C . GLU A 1 115 ? -44.668 41.345 36.116 1.00 36.25 155 GLU A C 1
ATOM 1805 O O . GLU A 1 115 ? -44.142 41.757 37.149 1.00 35.93 155 GLU A O 1
ATOM 1817 N N . PRO A 1 116 ? -43.936 40.793 35.143 1.00 36.10 156 PRO A N 1
ATOM 1818 C CA . PRO A 1 116 ? -42.476 40.699 35.307 1.00 34.82 156 PRO A CA 1
ATOM 1819 C C . PRO A 1 116 ? -41.800 42.054 35.377 1.00 37.97 156 PRO A C 1
ATOM 1820 O O . PRO A 1 116 ? -40.680 42.145 35.902 1.00 34.77 156 PRO A O 1
ATOM 1831 N N . HIS A 1 117 ? -42.443 43.109 34.863 1.00 32.81 157 HIS A N 1
ATOM 1832 C CA . HIS A 1 117 ? -41.893 44.453 34.946 1.00 33.10 157 HIS A CA 1
ATOM 1833 C C . HIS A 1 117 ? -41.850 44.997 36.367 1.00 31.75 157 HIS A C 1
ATOM 1834 O O . HIS A 1 117 ? -41.201 46.022 36.597 1.00 32.55 157 HIS A O 1
ATOM 1848 N N . LYS A 1 118 ? -42.533 44.358 37.312 1.00 32.35 158 LYS A N 1
ATOM 1849 C CA . LYS A 1 118 ? -42.461 44.748 38.715 1.00 31.68 158 LYS A CA 1
ATOM 1850 C C . LYS A 1 118 ? -41.254 44.137 39.407 1.00 30.91 158 LYS A C 1
ATOM 1851 O O . LYS A 1 118 ? -41.128 44.231 40.632 1.00 30.95 158 LYS A O 1
ATOM 1870 N N . TYR A 1 119 ? -40.367 43.522 38.634 1.00 32.76 159 TYR A N 1
ATOM 1871 C CA . TYR A 1 119 ? -39.042 43.142 39.098 1.00 32.96 159 TYR A CA 1
ATOM 1872 C C . TYR A 1 119 ? -38.073 44.275 38.798 1.00 32.28 159 TYR A C 1
ATOM 1873 O O . TYR A 1 119 ? -38.180 44.940 37.763 1.00 32.20 159 TYR A O 1
ATOM 1891 N N . ALA A 1 120 ? -37.129 44.500 39.706 1.00 30.66 160 ALA A N 1
ATOM 1892 C CA . ALA A 1 120 ? -36.094 45.486 39.455 1.00 30.60 160 ALA A CA 1
ATOM 1893 C C . ALA A 1 120 ? -34.745 44.935 39.881 1.00 27.60 160 ALA A C 1
ATOM 1894 O O . ALA A 1 120 ? -34.635 44.250 40.901 1.00 28.34 160 ALA A O 1
ATOM 1901 N N . LEU A 1 121 ? -33.729 45.234 39.085 1.00 25.80 161 LEU A N 1
ATOM 1902 C CA . LEU A 1 121 ? -32.345 44.905 39.394 1.00 25.39 161 LEU A CA 1
ATOM 1903 C C . LEU A 1 121 ? -31.619 46.226 39.598 1.00 26.31 161 LEU A C 1
ATOM 1904 O O . LEU A 1 121 ? -31.589 47.067 38.694 1.00 26.99 161 LEU A O 1
ATOM 1920 N N . LEU A 1 122 ? -31.073 46.417 40.792 1.00 24.38 162 LEU A N 1
ATOM 1921 C CA . LEU A 1 122 ? -30.322 47.617 41.131 1.00 23.97 162 LEU A CA 1
ATOM 1922 C C . LEU A 1 122 ? -28.839 47.288 41.183 1.00 23.82 162 LEU A C 1
ATOM 1923 O O . LEU A 1 122 ? -28.432 46.337 41.857 1.00 25.49 162 LEU A O 1
ATOM 1939 N N . ARG A 1 123 ? -28.038 48.092 40.484 1.00 24.37 163 ARG A N 1
ATOM 1940 C CA . ARG A 1 123 ? -26.598 47.902 40.386 1.00 22.93 163 ARG A CA 1
ATOM 1941 C C . ARG A 1 123 ? -25.896 49.125 40.952 1.00 22.49 163 ARG A C 1
ATOM 1942 O O . ARG A 1 123 ? -26.168 50.252 40.525 1.00 23.67 163 ARG A O 1
ATOM 1963 N N . GLY A 1 124 ? -25.008 48.906 41.917 1.00 22.76 164 GLY A N 1
ATOM 1964 C CA . GLY A 1 124 ? -24.118 49.954 42.371 1.00 21.63 164 GLY A CA 1
ATOM 1965 C C . GLY A 1 124 ? -22.811 49.864 41.620 1.00 20.53 164 GLY A C 1
ATOM 1966 O O . GLY A 1 124 ? -22.744 50.150 40.419 1.00 22.19 164 GLY A O 1
ATOM 1970 N N . ARG A 1 125 ? -21.756 49.456 42.313 1.00 20.14 165 ARG A N 1
ATOM 1971 C CA . ARG A 1 125 ? -20.524 49.123 41.620 1.00 20.58 165 ARG A CA 1
ATOM 1972 C C . ARG A 1 125 ? -20.704 47.787 40.899 1.00 21.87 165 ARG A C 1
ATOM 1973 O O . ARG A 1 125 ? -21.708 47.087 41.055 1.00 22.27 165 ARG A O 1
ATOM 1994 N N . TYR A 1 126 ? -19.725 47.458 40.072 1.00 20.86 166 TYR A N 1
ATOM 1995 C CA . TYR A 1 126 ? -19.874 46.407 39.075 1.00 18.99 166 TYR A CA 1
ATOM 1996 C C . TYR A 1 126 ? -18.511 46.219 38.426 1.00 19.45 166 TYR A C 1
ATOM 1997 O O . TYR A 1 126 ? -17.600 47.028 38.615 1.00 19.92 166 TYR A O 1
ATOM 2015 N N . SER A 1 127 ? -18.392 45.158 37.636 1.00 20.99 167 SER A N 1
ATOM 2016 C CA . SER A 1 127 ? -17.259 44.975 36.742 1.00 19.97 167 SER A CA 1
ATOM 2017 C C . SER A 1 127 ? -17.795 44.804 35.327 1.00 20.89 167 SER A C 1
ATOM 2018 O O . SER A 1 127 ? -19.005 44.790 35.100 1.00 21.68 167 SER A O 1
ATOM 2026 N N . HIS A 1 128 ? -16.897 44.652 34.379 1.00 21.45 168 HIS A N 1
ATOM 2027 C CA . HIS A 1 128 ? -17.373 44.498 33.005 1.00 21.64 168 HIS A CA 1
ATOM 2028 C C . HIS A 1 128 ? -17.977 43.139 32.728 1.00 21.67 168 HIS A C 1
ATOM 2029 O O . HIS A 1 128 ? -18.340 42.924 31.558 1.00 23.35 168 HIS A O 1
ATOM 2043 N N . ILE A 1 129 ? -18.163 42.229 33.686 1.00 22.91 169 ILE A N 1
ATOM 2044 C CA . ILE A 1 129 ? -18.948 41.034 33.410 1.00 21.45 169 ILE A CA 1
ATOM 2045 C C . ILE A 1 129 ? -20.408 41.226 33.809 1.00 21.63 169 ILE A C 1
ATOM 2046 O O . ILE A 1 129 ? -21.191 40.269 33.798 1.00 24.33 169 ILE A O 1
ATOM 2062 N N . ASN A 1 130 ? -20.807 42.467 34.101 1.00 22.58 170 ASN A N 1
ATOM 2063 C CA . ASN A 1 130 ? -22.128 42.706 34.677 1.00 22.72 170 ASN A CA 1
ATOM 2064 C C . ASN A 1 130 ? -23.296 42.418 33.727 1.00 23.87 170 ASN A C 1
ATOM 2065 O O . ASN A 1 130 ? -24.434 42.309 34.196 1.00 24.68 170 ASN A O 1
ATOM 2076 N N . ASP A 1 131 ? -23.064 42.300 32.416 1.00 24.95 171 ASP A N 1
ATOM 2077 C CA . ASP A 1 131 ? -24.180 42.247 31.468 1.00 24.86 171 ASP A CA 1
ATOM 2078 C C . ASP A 1 131 ? -25.175 41.136 31.813 1.00 24.74 171 ASP A C 1
ATOM 2079 O O . ASP A 1 131 ? -26.391 41.327 31.676 1.00 26.36 171 ASP A O 1
ATOM 2088 N N . LEU A 1 132 ? -24.692 39.976 32.268 1.00 26.79 172 LEU A N 1
ATOM 2089 C CA . LEU A 1 132 ? -25.597 38.868 32.561 1.00 26.92 172 LEU A CA 1
ATOM 2090 C C . LEU A 1 132 ? -26.572 39.224 33.680 1.00 26.31 172 LEU A C 1
ATOM 2091 O O . LEU A 1 132 ? -27.793 39.175 33.499 1.00 28.77 172 LEU A O 1
ATOM 2107 N N . LEU A 1 133 ? -26.047 39.571 34.857 1.00 23.69 173 LEU A N 1
ATOM 2108 C CA . LEU A 1 133 ? -26.914 39.835 36.001 1.00 26.59 173 LEU A CA 1
ATOM 2109 C C . LEU A 1 133 ? -27.721 41.109 35.800 1.00 26.84 173 LEU A C 1
ATOM 2110 O O . LEU A 1 133 ? -28.897 41.177 36.171 1.00 28.11 173 LEU A O 1
ATOM 2126 N N . TYR A 1 134 ? -27.094 42.135 35.243 1.00 26.11 174 TYR A N 1
ATOM 2127 C CA . TYR A 1 134 ? -27.692 43.457 35.143 1.00 25.05 174 TYR A CA 1
ATOM 2128 C C . TYR A 1 134 ? -28.764 43.517 34.071 1.00 27.43 174 TYR A C 1
ATOM 2129 O O . TYR A 1 134 ? -29.881 43.971 34.331 1.00 29.03 174 TYR A O 1
ATOM 2147 N N . LYS A 1 135 ? -28.441 43.060 32.870 1.00 26.38 175 LYS A N 1
ATOM 2148 C CA . LYS A 1 135 ? -29.294 43.249 31.707 1.00 28.09 175 LYS A CA 1
ATOM 2149 C C . LYS A 1 135 ? -29.980 41.974 31.250 1.00 28.63 175 LYS A C 1
ATOM 2150 O O . LYS A 1 135 ? -31.210 41.935 31.144 1.00 29.26 175 LYS A O 1
ATOM 2169 N N . LYS A 1 136 ? -29.216 40.918 30.992 1.00 29.26 176 LYS A N 1
ATOM 2170 C CA . LYS A 1 136 ? -29.785 39.725 30.373 1.00 27.30 176 LYS A CA 1
ATOM 2171 C C . LYS A 1 136 ? -30.783 39.043 31.304 1.00 28.17 176 LYS A C 1
ATOM 2172 O O . LYS A 1 136 ? -31.926 38.775 30.910 1.00 31.07 176 LYS A O 1
ATOM 2191 N N . MET A 1 137 ? -30.386 38.786 32.555 1.00 28.16 177 MET A N 1
ATOM 2192 C CA A MET A 1 137 ? -31.309 38.183 33.513 0.47 28.17 177 MET A CA 1
ATOM 2193 C CA B MET A 1 137 ? -31.307 38.184 33.514 0.53 30.79 177 MET A CA 1
ATOM 2194 C C . MET A 1 137 ? -32.575 39.018 33.650 1.00 30.05 177 MET A C 1
ATOM 2195 O O . MET A 1 137 ? -33.693 38.485 33.650 1.00 29.66 177 MET A O 1
ATOM 2222 N N . THR A 1 138 ? -32.410 40.334 33.778 1.00 28.59 178 THR A N 1
ATOM 2223 C CA . THR A 1 138 ? -33.532 41.236 33.994 1.00 30.17 178 THR A CA 1
ATOM 2224 C C . THR A 1 138 ? -34.512 41.188 32.837 1.00 29.86 178 THR A C 1
ATOM 2225 O O . THR A 1 138 ? -35.729 41.089 33.040 1.00 29.57 178 THR A O 1
ATOM 2236 N N . ASN A 1 139 ? -33.997 41.279 31.610 1.00 28.33 179 ASN A N 1
ATOM 2237 C CA . ASN A 1 139 ? -34.865 41.270 30.440 1.00 28.80 179 ASN A CA 1
ATOM 2238 C C . ASN A 1 139 ? -35.480 39.895 30.215 1.00 29.03 179 ASN A C 1
ATOM 2239 O O . ASN A 1 139 ? -36.641 39.793 29.812 1.00 30.50 179 ASN A O 1
ATOM 2250 N N . LEU A 1 140 ? -34.725 38.824 30.463 1.00 30.39 180 LEU A N 1
ATOM 2251 C CA . LEU A 1 140 ? -35.292 37.491 30.286 1.00 31.97 180 LEU A CA 1
ATOM 2252 C C . LEU A 1 140 ? -36.434 37.242 31.266 1.00 33.70 180 LEU A C 1
ATOM 2253 O O . LEU A 1 140 ? -37.436 36.609 30.914 1.00 35.47 180 LEU A O 1
ATOM 2269 N N . ILE A 1 141 ? -36.285 37.707 32.512 1.00 31.14 181 ILE A N 1
ATOM 2270 C CA . ILE A 1 141 ? -37.402 37.694 33.453 1.00 33.53 181 ILE A CA 1
ATOM 2271 C C . ILE A 1 141 ? -38.568 38.485 32.881 1.00 37.24 181 ILE A C 1
ATOM 2272 O O . ILE A 1 141 ? -39.731 38.076 32.983 1.00 35.30 181 ILE A O 1
ATOM 2288 N N . GLY A 1 142 ? -38.273 39.636 32.281 1.00 33.41 182 GLY A N 1
ATOM 2289 C CA . GLY A 1 142 ? -39.270 40.408 31.577 1.00 33.97 182 GLY A CA 1
ATOM 2290 C C . GLY A 1 142 ? -39.404 41.821 32.095 1.00 38.22 182 GLY A C 1
ATOM 2291 O O . GLY A 1 142 ? -40.492 42.399 32.041 1.00 34.06 182 GLY A O 1
ATOM 2295 N N . SER A 1 143 ? -38.310 42.389 32.599 1.00 33.50 183 SER A N 1
ATOM 2296 C CA . SER A 1 143 ? -38.360 43.710 33.191 1.00 31.83 183 SER A CA 1
ATOM 2297 C C . SER A 1 143 ? -37.466 44.704 32.460 1.00 29.99 183 SER A C 1
ATOM 2298 O O . SER A 1 143 ? -36.353 44.355 32.052 1.00 29.19 183 SER A O 1
ATOM 2306 N N . PRO A 1 144 ? -37.901 45.958 32.323 1.00 30.60 184 PRO A N 1
ATOM 2307 C CA . PRO A 1 144 ? -37.008 47.018 31.837 1.00 31.10 184 PRO A CA 1
ATOM 2308 C C . PRO A 1 144 ? -36.195 47.698 32.925 1.00 31.99 184 PRO A C 1
ATOM 2309 O O . PRO A 1 144 ? -35.479 48.660 32.632 1.00 30.66 184 PRO A O 1
ATOM 2320 N N . ASN A 1 145 ? -36.313 47.248 34.166 1.00 29.23 185 ASN A N 1
ATOM 2321 C CA . ASN A 1 145 ? -35.830 48.017 35.308 1.00 27.75 185 ASN A CA 1
ATOM 2322 C C . ASN A 1 145 ? -34.489 47.495 35.809 1.00 29.21 185 ASN A C 1
ATOM 2323 O O . ASN A 1 145 ? -34.316 47.141 36.974 1.00 29.23 185 ASN A O 1
ATOM 2334 N N . ASN A 1 146 ? -33.523 47.461 34.898 1.00 29.31 186 ASN A N 1
ATOM 2335 C CA . ASN A 1 146 ? -32.124 47.362 35.287 1.00 30.45 186 ASN A CA 1
ATOM 2336 C C . ASN A 1 146 ? -31.639 48.786 35.550 1.00 26.79 186 ASN A C 1
ATOM 2337 O O . ASN A 1 146 ? -31.442 49.570 34.615 1.00 28.44 186 ASN A O 1
ATOM 2348 N N . ILE A 1 147 ? -31.475 49.120 36.829 1.00 26.02 187 ILE A N 1
ATOM 2349 C CA . ILE A 1 147 ? -31.218 50.483 37.274 1.00 25.14 187 ILE A CA 1
ATOM 2350 C C . ILE A 1 147 ? -29.789 50.545 37.794 1.00 25.57 187 ILE A C 1
ATOM 2351 O O . ILE A 1 147 ? -29.490 50.036 38.882 1.00 26.27 187 ILE A O 1
ATOM 2367 N N . SER A 1 148 ? -28.908 51.185 37.035 1.00 25.05 188 SER A N 1
ATOM 2368 C CA . SER A 1 148 ? -27.550 51.417 37.494 1.00 24.43 188 SER A CA 1
ATOM 2369 C C . SER A 1 148 ? -27.526 52.595 38.467 1.00 24.83 188 SER A C 1
ATOM 2370 O O . SER A 1 148 ? -28.550 53.226 38.740 1.00 25.22 188 SER A O 1
ATOM 2378 N N . HIS A 1 149 ? -26.344 52.919 38.986 1.00 23.09 189 HIS A N 1
ATOM 2379 C CA . HIS A 1 149 ? -26.193 54.107 39.813 1.00 23.97 189 HIS A CA 1
ATOM 2380 C C . HIS A 1 149 ? -25.658 55.304 39.032 1.00 21.64 189 HIS A C 1
ATOM 2381 O O . HIS A 1 149 ? -25.269 56.301 39.643 1.00 23.05 189 HIS A O 1
ATOM 2395 N N . SER A 1 150 ? -25.630 55.240 37.699 1.00 23.07 190 SER A N 1
ATOM 2396 C CA . SER A 1 150 ? -24.817 56.206 36.972 1.00 23.87 190 SER A CA 1
ATOM 2397 C C . SER A 1 150 ? -25.237 57.647 37.239 1.00 22.75 190 SER A C 1
ATOM 2398 O O . SER A 1 150 ? -24.387 58.545 37.230 1.00 22.28 190 SER A O 1
ATOM 2406 N N . SER A 1 151 ? -26.525 57.905 37.458 1.00 24.40 191 SER A N 1
ATOM 2407 C CA . SER A 1 151 ? -26.934 59.299 37.574 1.00 23.38 191 SER A CA 1
ATOM 2408 C C . SER A 1 151 ? -26.647 59.892 38.951 1.00 23.49 191 SER A C 1
ATOM 2409 O O . SER A 1 151 ? -26.689 61.120 39.088 1.00 24.40 191 SER A O 1
ATOM 2417 N N . VAL A 1 152 ? -26.341 59.071 39.964 1.00 23.55 192 VAL A N 1
ATOM 2418 C CA . VAL A 1 152 ? -25.801 59.606 41.208 1.00 23.78 192 VAL A CA 1
ATOM 2419 C C . VAL A 1 152 ? -24.279 59.644 41.176 1.00 22.08 192 VAL A C 1
ATOM 2420 O O . VAL A 1 152 ? -23.646 60.019 42.174 1.00 22.41 192 VAL A O 1
ATOM 2433 N N . CYS A 1 153 ? -23.678 59.293 40.040 1.00 22.22 193 CYS A N 1
ATOM 2434 C CA . CYS A 1 153 ? -22.234 59.306 39.878 1.00 22.31 193 CYS A CA 1
ATOM 2435 C C . CYS A 1 153 ? -21.794 60.558 39.130 1.00 21.81 193 CYS A C 1
ATOM 2436 O O . CYS A 1 153 ? -21.413 61.549 39.759 1.00 21.76 193 CYS A O 1
ATOM 2443 N N . ALA A 1 154 ? -21.862 60.558 37.799 1.00 23.50 194 ALA A N 1
ATOM 2444 C CA . ALA A 1 154 ? -21.299 61.699 37.092 1.00 21.04 194 ALA A CA 1
ATOM 2445 C C . ALA A 1 154 ? -21.859 61.904 35.694 1.00 22.44 194 ALA A C 1
ATOM 2446 O O . ALA A 1 154 ? -21.162 62.401 34.808 1.00 23.29 194 ALA A O 1
ATOM 2453 N N . GLU A 1 155 ? -23.115 61.549 35.471 1.00 21.64 195 GLU A N 1
ATOM 2454 C CA . GLU A 1 155 ? -23.619 61.655 34.110 1.00 24.23 195 GLU A CA 1
ATOM 2455 C C . GLU A 1 155 ? -23.607 63.101 33.621 1.00 23.03 195 GLU A C 1
ATOM 2456 O O . GLU A 1 155 ? -23.422 63.341 32.422 1.00 24.77 195 GLU A O 1
ATOM 2468 N N . ALA A 1 156 ? -23.779 64.081 34.516 1.00 23.66 196 ALA A N 1
ATOM 2469 C CA . ALA A 1 156 ? -23.775 65.471 34.064 1.00 22.00 196 ALA A CA 1
ATOM 2470 C C . ALA A 1 156 ? -22.414 65.857 33.501 1.00 22.95 196 ALA A C 1
ATOM 2471 O O . ALA A 1 156 ? -22.314 66.736 32.639 1.00 24.39 196 ALA A O 1
ATOM 2478 N N . HIS A 1 157 ? -21.356 65.212 33.986 1.00 22.56 197 HIS A N 1
ATOM 2479 C CA . HIS A 1 157 ? -19.994 65.455 33.529 1.00 23.42 197 HIS A CA 1
ATOM 2480 C C . HIS A 1 157 ? -19.765 64.946 32.120 1.00 22.44 197 HIS A C 1
ATOM 2481 O O . HIS A 1 157 ? -18.791 65.352 31.480 1.00 23.02 197 HIS A O 1
ATOM 2495 N N . LYS A 1 158 ? -20.645 64.087 31.618 1.00 22.87 198 LYS A N 1
ATOM 2496 C CA . LYS A 1 158 ? -20.559 63.610 30.247 1.00 23.34 198 LYS A CA 1
ATOM 2497 C C . LYS A 1 158 ? -21.305 64.495 29.255 1.00 24.35 198 LYS A C 1
ATOM 2498 O O . LYS A 1 158 ? -21.157 64.296 28.043 1.00 24.01 198 LYS A O 1
ATOM 2517 N N . MET A 1 159 ? -22.113 65.448 29.729 1.00 24.72 199 MET A N 1
ATOM 2518 C CA . MET A 1 159 ? -22.954 66.220 28.820 1.00 23.74 199 MET A CA 1
ATOM 2519 C C . MET A 1 159 ? -22.107 67.092 27.900 1.00 24.18 199 MET A C 1
ATOM 2520 O O . MET A 1 159 ? -22.345 67.147 26.686 1.00 26.23 199 MET A O 1
ATOM 2534 N N . GLY A 1 160 ? -21.112 67.776 28.455 1.00 25.26 200 GLY A N 1
ATOM 2535 C CA . GLY A 1 160 ? -20.239 68.605 27.661 1.00 24.95 200 GLY A CA 1
ATOM 2536 C C . GLY A 1 160 ? -19.475 67.803 26.628 1.00 26.05 200 GLY A C 1
ATOM 2537 O O . GLY A 1 160 ? -19.523 68.080 25.427 1.00 24.63 200 GLY A O 1
ATOM 2541 N N . PRO A 1 161 ? -18.750 66.781 27.077 1.00 23.28 201 PRO A N 1
ATOM 2542 C CA . PRO A 1 161 ? -18.010 65.952 26.108 1.00 24.11 201 PRO A CA 1
ATOM 2543 C C . PRO A 1 161 ? -18.887 65.342 25.032 1.00 25.35 201 PRO A C 1
ATOM 2544 O O . PRO A 1 161 ? -18.469 65.264 23.869 1.00 25.36 201 PRO A O 1
ATOM 2555 N N . TYR A 1 162 ? -20.103 64.913 25.378 1.00 24.76 202 TYR A N 1
ATOM 2556 C CA . TYR A 1 162 ? -20.952 64.299 24.369 1.00 23.24 202 TYR A CA 1
ATOM 2557 C C . TYR A 1 162 ? -21.523 65.344 23.414 1.00 23.62 202 TYR A C 1
ATOM 2558 O O . TYR A 1 162 ? -21.453 65.192 22.188 1.00 25.60 202 TYR A O 1
ATOM 2576 N N . TYR A 1 163 ? -22.120 66.402 23.955 1.00 24.73 203 TYR A N 1
ATOM 2577 C CA . TYR A 1 163 ? -22.835 67.347 23.103 1.00 26.44 203 TYR A CA 1
ATOM 2578 C C . TYR A 1 163 ? -21.898 68.323 22.410 1.00 26.64 203 TYR A C 1
ATOM 2579 O O . TYR A 1 163 ? -22.326 68.982 21.458 1.00 27.25 203 TYR A O 1
ATOM 2597 N N . LEU A 1 164 ? -20.630 68.382 22.815 1.00 25.81 204 LEU A N 1
ATOM 2598 C CA . LEU A 1 164 ? -19.629 69.164 22.099 1.00 26.54 204 LEU A CA 1
ATOM 2599 C C . LEU A 1 164 ? -18.729 68.318 21.206 1.00 27.96 204 LEU A C 1
ATOM 2600 O O . LEU A 1 164 ? -18.365 68.767 20.112 1.00 27.20 204 LEU A O 1
ATOM 2616 N N . ASP A 1 165 ? -18.328 67.111 21.637 1.00 27.07 205 ASP A N 1
ATOM 2617 C CA . ASP A 1 165 ? -17.441 66.333 20.778 1.00 25.61 205 ASP A CA 1
ATOM 2618 C C . ASP A 1 165 ? -17.782 64.841 20.707 1.00 27.73 205 ASP A C 1
ATOM 2619 O O . ASP A 1 165 ? -16.949 64.047 20.251 1.00 28.23 205 ASP A O 1
ATOM 2628 N N . GLY A 1 166 ? -18.996 64.443 21.077 1.00 27.28 206 GLY A N 1
ATOM 2629 C CA . GLY A 1 166 ? -19.467 63.110 20.767 1.00 29.35 206 GLY A CA 1
ATOM 2630 C C . GLY A 1 166 ? -19.017 62.022 21.709 1.00 25.40 206 GLY A C 1
ATOM 2631 O O . GLY A 1 166 ? -19.227 60.837 21.413 1.00 27.02 206 GLY A O 1
ATOM 2635 N N . ASN A 1 167 ? -18.424 62.382 22.836 1.00 23.96 207 ASN A N 1
ATOM 2636 C CA . ASN A 1 167 ? -17.894 61.413 23.788 1.00 24.43 207 ASN A CA 1
ATOM 2637 C C . ASN A 1 167 ? -18.858 61.334 24.963 1.00 24.64 207 ASN A C 1
ATOM 2638 O O . ASN A 1 167 ? -18.822 62.179 25.857 1.00 25.56 207 ASN A O 1
ATOM 2649 N N . TRP A 1 168 ? -19.729 60.322 24.965 1.00 27.08 208 TRP A N 1
ATOM 2650 C CA . TRP A 1 168 ? -20.537 60.054 26.155 1.00 25.83 208 TRP A CA 1
ATOM 2651 C C . TRP A 1 168 ? -19.659 59.219 27.081 1.00 26.48 208 TRP A C 1
ATOM 2652 O O . TRP A 1 168 ? -19.712 57.987 27.112 1.00 28.25 208 TRP A O 1
ATOM 2673 N N . GLY A 1 169 ? -18.800 59.905 27.820 1.00 26.83 209 GLY A N 1
ATOM 2674 C CA . GLY A 1 169 ? -17.786 59.218 28.587 1.00 25.55 209 GLY A CA 1
ATOM 2675 C C . GLY A 1 169 ? -16.803 60.215 29.155 1.00 23.52 209 GLY A C 1
ATOM 2676 O O . GLY A 1 169 ? -16.990 61.429 29.047 1.00 23.62 209 GLY A O 1
ATOM 2680 N N . TYR A 1 170 ? -15.757 59.673 29.759 1.00 23.57 210 TYR A N 1
ATOM 2681 C CA . TYR A 1 170 ? -14.749 60.472 30.432 1.00 21.90 210 TYR A CA 1
ATOM 2682 C C . TYR A 1 170 ? -13.567 60.741 29.511 1.00 21.02 210 TYR A C 1
ATOM 2683 O O . TYR A 1 170 ? -13.447 60.189 28.414 1.00 22.52 210 TYR A O 1
ATOM 2701 N N . ASN A 1 171 ? -12.685 61.611 29.986 1.00 19.52 211 ASN A N 1
ATOM 2702 C CA . ASN A 1 171 ? -11.425 61.882 29.324 1.00 19.00 211 ASN A CA 1
ATOM 2703 C C . ASN A 1 171 ? -10.265 61.521 30.238 1.00 20.56 211 ASN A C 1
ATOM 2704 O O . ASN A 1 171 ? -10.386 61.517 31.466 1.00 20.69 211 ASN A O 1
ATOM 2715 N N . GLN A 1 172 ? -9.130 61.237 29.616 1.00 18.21 212 GLN A N 1
ATOM 2716 C CA . GLN A 1 172 ? -7.846 61.209 30.296 1.00 19.54 212 GLN A CA 1
ATOM 2717 C C . GLN A 1 172 ? -7.138 62.530 30.019 1.00 19.11 212 GLN A C 1
ATOM 2718 O O . GLN A 1 172 ? -7.358 63.167 28.987 1.00 21.26 212 GLN A O 1
ATOM 2732 N N . TYR A 1 173 ? -6.298 62.948 30.957 1.00 19.05 213 TYR A N 1
ATOM 2733 C CA . TYR A 1 173 ? -5.714 64.284 30.943 1.00 17.19 213 TYR A CA 1
ATOM 2734 C C . TYR A 1 173 ? -4.205 64.163 30.809 1.00 17.59 213 TYR A C 1
ATOM 2735 O O . TYR A 1 173 ? -3.571 63.477 31.613 1.00 17.67 213 TYR A O 1
ATOM 2753 N N . ASP A 1 174 ? -3.631 64.817 29.796 1.00 18.79 214 ASP A N 1
ATOM 2754 C CA . ASP A 1 174 ? -2.217 64.618 29.452 1.00 20.11 214 ASP A CA 1
ATOM 2755 C C . ASP A 1 174 ? -1.336 65.556 30.281 1.00 20.30 214 ASP A C 1
ATOM 2756 O O . ASP A 1 174 ? -0.668 66.464 29.778 1.00 20.11 214 ASP A O 1
ATOM 2765 N N . VAL A 1 175 ? -1.313 65.276 31.586 1.00 18.35 215 VAL A N 1
ATOM 2766 C CA A VAL A 1 175 ? -0.642 66.148 32.547 0.46 18.50 215 VAL A CA 1
ATOM 2767 C CA B VAL A 1 175 ? -0.641 66.157 32.535 0.54 18.66 215 VAL A CA 1
ATOM 2768 C C . VAL A 1 175 ? 0.855 66.232 32.270 1.00 18.85 215 VAL A C 1
ATOM 2769 O O . VAL A 1 175 ? 1.473 67.286 32.467 1.00 19.05 215 VAL A O 1
ATOM 2794 N N . LYS A 1 176 ? 1.468 65.133 31.823 1.00 19.00 216 LYS A N 1
ATOM 2795 C CA . LYS A 1 176 ? 2.915 65.149 31.611 1.00 22.16 216 LYS A CA 1
ATOM 2796 C C . LYS A 1 176 ? 3.351 66.197 30.596 1.00 21.83 216 LYS A C 1
ATOM 2797 O O . LYS A 1 176 ? 4.508 66.637 30.617 1.00 21.35 216 LYS A O 1
ATOM 2816 N N . ASN A 1 177 ? 2.459 66.588 29.696 1.00 20.65 217 ASN A N 1
ATOM 2817 C CA . ASN A 1 177 ? 2.780 67.531 28.635 1.00 19.99 217 ASN A CA 1
ATOM 2818 C C . ASN A 1 177 ? 1.957 68.802 28.720 1.00 20.51 217 ASN A C 1
ATOM 2819 O O . ASN A 1 177 ? 2.050 69.648 27.827 1.00 21.58 217 ASN A O 1
ATOM 2830 N N . ALA A 1 178 ? 1.166 68.957 29.775 1.00 20.64 218 ALA A N 1
ATOM 2831 C CA . ALA A 1 178 ? 0.336 70.137 29.921 1.00 21.46 218 ALA A CA 1
ATOM 2832 C C . ALA A 1 178 ? 1.184 71.370 30.181 1.00 21.12 218 ALA A C 1
ATOM 2833 O O . ALA A 1 178 ? 2.173 71.326 30.915 1.00 22.42 218 ALA A O 1
ATOM 2840 N N . LYS A 1 179 ? 0.755 72.491 29.610 1.00 20.63 219 LYS A N 1
ATOM 2841 C CA . LYS A 1 179 ? 1.297 73.783 29.984 1.00 23.60 219 LYS A CA 1
ATOM 2842 C C . LYS A 1 179 ? 0.322 74.623 30.788 1.00 23.73 219 LYS A C 1
ATOM 2843 O O . LYS A 1 179 ? 0.754 75.570 31.449 1.00 22.40 219 LYS A O 1
ATOM 2862 N N . PHE A 1 180 ? -0.969 74.302 30.758 1.00 22.61 220 PHE A N 1
ATOM 2863 C CA . PHE A 1 180 ? -1.925 74.976 31.620 1.00 21.82 220 PHE A CA 1
ATOM 2864 C C . PHE A 1 180 ? -2.996 73.981 32.033 1.00 23.25 220 PHE A C 1
ATOM 2865 O O . PHE A 1 180 ? -3.575 73.301 31.181 1.00 22.75 220 PHE A O 1
ATOM 2882 N N . ILE A 1 181 ? -3.259 73.906 33.332 1.00 20.98 221 ILE A N 1
ATOM 2883 C CA . ILE A 1 181 ? -4.279 73.025 33.882 1.00 21.71 221 ILE A CA 1
ATOM 2884 C C . ILE A 1 181 ? -5.271 73.900 34.628 1.00 22.09 221 ILE A C 1
ATOM 2885 O O . ILE A 1 181 ? -4.889 74.632 35.549 1.00 21.99 221 ILE A O 1
ATOM 2901 N N . LEU A 1 182 ? -6.534 73.845 34.217 1.00 23.47 222 LEU A N 1
ATOM 2902 C CA . LEU A 1 182 ? -7.611 74.583 34.864 1.00 21.72 222 LEU A CA 1
ATOM 2903 C C . LEU A 1 182 ? -8.610 73.560 35.374 1.00 26.21 222 LEU A C 1
ATOM 2904 O O . LEU A 1 182 ? -9.230 72.847 34.580 1.00 23.18 222 LEU A O 1
ATOM 2920 N N . SER A 1 183 ? -8.768 73.484 36.686 1.00 20.89 223 SER A N 1
ATOM 2921 C CA . SER A 1 183 ? -9.638 72.485 37.286 1.00 21.88 223 SER A CA 1
ATOM 2922 C C . SER A 1 183 ? -10.837 73.170 37.916 1.00 21.66 223 SER A C 1
ATOM 2923 O O . SER A 1 183 ? -10.686 73.940 38.871 1.00 21.78 223 SER A O 1
ATOM 2931 N N . PHE A 1 184 ? -12.024 72.868 37.397 1.00 20.70 224 PHE A N 1
ATOM 2932 C CA . PHE A 1 184 ? -13.271 73.312 38.008 1.00 21.14 224 PHE A CA 1
ATOM 2933 C C . PHE A 1 184 ? -13.733 72.215 38.957 1.00 22.80 224 PHE A C 1
ATOM 2934 O O . PHE A 1 184 ? -14.529 71.334 38.616 1.00 21.69 224 PHE A O 1
ATOM 2951 N N . GLY A 1 185 ? -13.175 72.257 40.166 1.00 21.15 225 GLY A N 1
ATOM 2952 C CA . GLY A 1 185 ? -13.583 71.388 41.241 1.00 21.20 225 GLY A CA 1
ATOM 2953 C C . GLY A 1 185 ? -12.900 70.042 41.288 1.00 20.30 225 GLY A C 1
ATOM 2954 O O . GLY A 1 185 ? -13.130 69.289 42.241 1.00 21.97 225 GLY A O 1
ATOM 2958 N N . ALA A 1 186 ? -12.085 69.698 40.295 1.00 18.71 226 ALA A N 1
ATOM 2959 C CA . ALA A 1 186 ? -11.409 68.413 40.329 1.00 18.80 226 ALA A CA 1
ATOM 2960 C C . ALA A 1 186 ? -10.162 68.487 41.205 1.00 18.60 226 ALA A C 1
ATOM 2961 O O . ALA A 1 186 ? -9.459 69.501 41.257 1.00 20.31 226 ALA A O 1
ATOM 2968 N N . ASP A 1 187 ? -9.879 67.366 41.857 1.00 18.47 227 ASP A N 1
ATOM 2969 C CA . ASP A 1 187 ? -8.857 67.250 42.896 1.00 18.36 227 ASP A CA 1
ATOM 2970 C C . ASP A 1 187 ? -8.119 65.952 42.615 1.00 17.62 227 ASP A C 1
ATOM 2971 O O . ASP A 1 187 ? -8.228 64.979 43.367 1.00 17.55 227 ASP A O 1
ATOM 2980 N N . PRO A 1 188 ? -7.363 65.899 41.508 1.00 17.71 228 PRO A N 1
ATOM 2981 C CA . PRO A 1 188 ? -6.970 64.598 40.932 1.00 17.35 228 PRO A CA 1
ATOM 2982 C C . PRO A 1 188 ? -5.886 63.854 41.693 1.00 15.81 228 PRO A C 1
ATOM 2983 O O . PRO A 1 188 ? -5.619 62.689 41.363 1.00 16.55 228 PRO A O 1
ATOM 2994 N N . ILE A 1 189 ? -5.273 64.466 42.702 1.00 16.61 229 ILE A N 1
ATOM 2995 C CA . ILE A 1 189 ? -4.332 63.760 43.563 1.00 15.77 229 ILE A CA 1
ATOM 2996 C C . ILE A 1 189 ? -5.052 63.219 44.795 1.00 14.97 229 ILE A C 1
ATOM 2997 O O . ILE A 1 189 ? -4.410 62.701 45.714 1.00 15.48 229 ILE A O 1
ATOM 3013 N N . ALA A 1 190 ? -6.386 63.299 44.806 1.00 16.90 230 ALA A N 1
ATOM 3014 C CA . ALA A 1 190 ? -7.169 62.773 45.919 1.00 16.51 230 ALA A CA 1
ATOM 3015 C C . ALA A 1 190 ? -8.383 61.986 45.431 1.00 17.12 230 ALA A C 1
ATOM 3016 O O . ALA A 1 190 ? -8.639 60.874 45.911 1.00 18.44 230 ALA A O 1
ATOM 3023 N N . SER A 1 191 ? -9.124 62.537 44.473 1.00 16.53 231 SER A N 1
ATOM 3024 C CA . SER A 1 191 ? -10.232 61.804 43.858 1.00 15.39 231 SER A CA 1
ATOM 3025 C C . SER A 1 191 ? -10.163 61.947 42.338 1.00 16.84 231 SER A C 1
ATOM 3026 O O . SER A 1 191 ? -9.075 62.146 41.786 1.00 16.97 231 SER A O 1
ATOM 3034 N N . ASN A 1 192 ? -11.301 61.812 41.649 1.00 17.08 232 ASN A N 1
ATOM 3035 C CA . ASN A 1 192 ? -11.330 61.682 40.188 1.00 17.82 232 ASN A CA 1
ATOM 3036 C C . ASN A 1 192 ? -10.750 60.320 39.790 1.00 16.72 232 ASN A C 1
ATOM 3037 O O . ASN A 1 192 ? -10.649 59.425 40.637 1.00 18.14 232 ASN A O 1
ATOM 3048 N N . ARG A 1 193 ? -10.374 60.127 38.518 1.00 16.31 233 ARG A N 1
ATOM 3049 C CA . ARG A 1 193 ? -10.429 58.794 37.919 1.00 15.87 233 ARG A CA 1
ATOM 3050 C C . ARG A 1 193 ? -9.077 58.217 37.508 1.00 17.58 233 ARG A C 1
ATOM 3051 O O . ARG A 1 193 ? -9.024 57.239 36.754 1.00 16.97 233 ARG A O 1
ATOM 3072 N N . GLN A 1 194 ? -7.983 58.768 38.002 1.00 17.11 234 GLN A N 1
ATOM 3073 C CA . GLN A 1 194 ? -6.740 58.004 38.037 1.00 15.82 234 GLN A CA 1
ATOM 3074 C C . GLN A 1 194 ? -5.890 58.598 39.153 1.00 16.26 234 GLN A C 1
ATOM 3075 O O . GLN A 1 194 ? -4.868 59.247 38.903 1.00 16.13 234 GLN A O 1
ATOM 3089 N N . VAL A 1 195 ? -6.322 58.395 40.398 1.00 15.72 235 VAL A N 1
ATOM 3090 C CA . VAL A 1 195 ? -5.633 59.038 41.506 1.00 13.93 235 VAL A CA 1
ATOM 3091 C C . VAL A 1 195 ? -4.181 58.592 41.538 1.00 14.14 235 VAL A C 1
ATOM 3092 O O . VAL A 1 195 ? -3.280 59.382 41.847 1.00 15.51 235 VAL A O 1
ATOM 3105 N N . SER A 1 196 ? -3.933 57.325 41.196 1.00 16.52 236 SER A N 1
ATOM 3106 C CA . SER A 1 196 ? -2.578 56.794 41.192 1.00 15.42 236 SER A CA 1
ATOM 3107 C C . SER A 1 196 ? -1.715 57.528 40.180 1.00 13.90 236 SER A C 1
ATOM 3108 O O . SER A 1 196 ? -0.629 58.022 40.510 1.00 14.78 236 SER A O 1
ATOM 3116 N N . PHE A 1 197 ? -2.199 57.643 38.943 1.00 14.84 237 PHE A N 1
ATOM 3117 C CA . PHE A 1 197 ? -1.375 58.245 37.909 1.00 15.61 237 PHE A CA 1
ATOM 3118 C C . PHE A 1 197 ? -1.257 59.757 38.083 1.00 15.99 237 PHE A C 1
ATOM 3119 O O . PHE A 1 197 ? -0.174 60.322 37.890 1.00 16.48 237 PHE A O 1
ATOM 3136 N N . TYR A 1 198 ? -2.352 60.444 38.425 1.00 15.04 238 TYR A N 1
ATOM 3137 C CA . TYR A 1 198 ? -2.252 61.897 38.580 1.00 13.46 238 TYR A CA 1
ATOM 3138 C C . TYR A 1 198 ? -1.452 62.252 39.832 1.00 15.07 238 TYR A C 1
ATOM 3139 O O . TYR A 1 198 ? -0.757 63.275 39.839 1.00 16.91 238 TYR A O 1
ATOM 3157 N N . SER A 1 199 ? -1.477 61.402 40.869 1.00 15.02 239 SER A N 1
ATOM 3158 C CA . SER A 1 199 ? -0.580 61.616 42.005 1.00 13.74 239 SER A CA 1
ATOM 3159 C C . SER A 1 199 ? 0.874 61.397 41.599 1.00 15.19 239 SER A C 1
ATOM 3160 O O . SER A 1 199 ? 1.778 62.086 42.087 1.00 16.48 239 SER A O 1
ATOM 3168 N N . GLN A 1 200 ? 1.121 60.420 40.724 1.00 16.09 240 GLN A N 1
ATOM 3169 C CA . GLN A 1 200 ? 2.473 60.181 40.236 1.00 15.24 240 GLN A CA 1
ATOM 3170 C C . GLN A 1 200 ? 3.058 61.420 39.571 1.00 15.46 240 GLN A C 1
ATOM 3171 O O . GLN A 1 200 ? 4.261 61.687 39.687 1.00 17.70 240 GLN A O 1
ATOM 3185 N N . THR A 1 201 ? 2.227 62.168 38.840 1.00 15.97 241 THR A N 1
ATOM 3186 C CA . THR A 1 201 ? 2.699 63.180 37.913 1.00 16.37 241 THR A CA 1
ATOM 3187 C C . THR A 1 201 ? 2.457 64.613 38.354 1.00 18.18 241 THR A C 1
ATOM 3188 O O . THR A 1 201 ? 3.051 65.523 37.775 1.00 17.80 241 THR A O 1
ATOM 3199 N N . TRP A 1 202 ? 1.589 64.846 39.333 1.00 18.48 242 TRP A N 1
ATOM 3200 C CA . TRP A 1 202 ? 1.138 66.206 39.595 1.00 19.26 242 TRP A CA 1
ATOM 3201 C C . TRP A 1 202 ? 2.293 67.123 39.978 1.00 19.50 242 TRP A C 1
ATOM 3202 O O . TRP A 1 202 ? 2.467 68.198 39.393 1.00 19.36 242 TRP A O 1
ATOM 3223 N N . GLY A 1 203 ? 3.075 66.738 40.984 1.00 19.11 243 GLY A N 1
ATOM 3224 C CA . GLY A 1 203 ? 4.147 67.609 41.431 1.00 20.66 243 GLY A CA 1
ATOM 3225 C C . GLY A 1 203 ? 5.163 67.887 40.341 1.00 20.67 243 GLY A C 1
ATOM 3226 O O . GLY A 1 203 ? 5.604 69.027 40.157 1.00 20.27 243 GLY A O 1
ATOM 3230 N N . ASP A 1 204 ? 5.553 66.847 39.604 1.00 20.17 244 ASP A N 1
ATOM 3231 C CA . ASP A 1 204 ? 6.496 67.038 38.513 1.00 23.19 244 ASP A CA 1
ATOM 3232 C C . ASP A 1 204 ? 5.946 68.024 37.492 1.00 23.49 244 ASP A C 1
ATOM 3233 O O . ASP A 1 204 ? 6.692 68.848 36.950 1.00 23.19 244 ASP A O 1
ATOM 3242 N N . SER A 1 205 ? 4.633 67.974 37.234 1.00 22.83 245 SER A N 1
ATOM 3243 C CA . SER A 1 205 ? 4.063 68.795 36.172 1.00 21.58 245 SER A CA 1
ATOM 3244 C C . SER A 1 205 ? 4.117 70.280 36.499 1.00 21.69 245 SER A C 1
ATOM 3245 O O . SER A 1 205 ? 4.068 71.104 35.580 1.00 23.68 245 SER A O 1
ATOM 3253 N N . LEU A 1 206 ? 4.220 70.639 37.782 1.00 20.35 246 LEU A N 1
ATOM 3254 C CA . LEU A 1 206 ? 4.224 72.043 38.167 1.00 22.56 246 LEU A CA 1
ATOM 3255 C C . LEU A 1 206 ? 5.423 72.795 37.613 1.00 23.79 246 LEU A C 1
ATOM 3256 O O . LEU A 1 206 ? 5.416 74.031 37.592 1.00 26.54 246 LEU A O 1
ATOM 3272 N N . ASP A 1 207 ? 6.452 72.087 37.164 1.00 25.15 247 ASP A N 1
ATOM 3273 C CA . ASP A 1 207 ? 7.593 72.766 36.574 1.00 29.52 247 ASP A CA 1
ATOM 3274 C C . ASP A 1 207 ? 7.361 73.158 35.127 1.00 28.89 247 ASP A C 1
ATOM 3275 O O . ASP A 1 207 ? 8.164 73.914 34.576 1.00 27.00 247 ASP A O 1
ATOM 3284 N N . HIS A 1 208 ? 6.307 72.659 34.486 1.00 24.13 248 HIS A N 1
ATOM 3285 C CA . HIS A 1 208 ? 6.014 73.071 33.122 1.00 22.61 248 HIS A CA 1
ATOM 3286 C C . HIS A 1 208 ? 4.557 73.437 32.903 1.00 23.95 248 HIS A C 1
ATOM 3287 O O . HIS A 1 208 ? 4.232 73.962 31.833 1.00 26.80 248 HIS A O 1
ATOM 3301 N N . ALA A 1 209 ? 3.695 73.254 33.892 1.00 23.08 249 ALA A N 1
ATOM 3302 C CA . ALA A 1 209 ? 2.294 73.608 33.770 1.00 23.51 249 ALA A CA 1
ATOM 3303 C C . ALA A 1 209 ? 1.960 74.627 34.846 1.00 24.40 249 ALA A C 1
ATOM 3304 O O . ALA A 1 209 ? 2.404 74.508 35.993 1.00 25.76 249 ALA A O 1
ATOM 3311 N N . LYS A 1 210 ? 1.196 75.636 34.451 1.00 22.97 250 LYS A N 1
ATOM 3312 C CA . LYS A 1 210 ? 0.570 76.560 35.379 1.00 22.21 250 LYS A CA 1
ATOM 3313 C C . LYS A 1 210 ? -0.792 75.976 35.721 1.00 21.30 250 LYS A C 1
ATOM 3314 O O . LYS A 1 210 ? -1.558 75.614 34.823 1.00 22.67 250 LYS A O 1
ATOM 3333 N N . VAL A 1 211 ? -1.073 75.860 37.013 1.00 21.97 251 VAL A N 1
ATOM 3334 C CA . VAL A 1 211 ? -2.218 75.105 37.503 1.00 21.66 251 VAL A CA 1
ATOM 3335 C C . VAL A 1 211 ? -3.091 76.015 38.344 1.00 24.41 251 VAL A C 1
ATOM 3336 O O . VAL A 1 211 ? -2.615 76.633 39.301 1.00 23.06 251 VAL A O 1
ATOM 3349 N N . VAL A 1 212 ? -4.364 76.093 37.968 1.00 21.63 252 VAL A N 1
ATOM 3350 C CA . VAL A 1 212 ? -5.383 76.861 38.667 1.00 22.62 252 VAL A CA 1
ATOM 3351 C C . VAL A 1 212 ? -6.470 75.888 39.082 1.00 23.28 252 VAL A C 1
ATOM 3352 O O . VAL A 1 212 ? -6.988 75.142 38.244 1.00 22.55 252 VAL A O 1
ATOM 3365 N N . VAL A 1 213 ? -6.815 75.896 40.363 1.00 20.87 253 VAL A N 1
ATOM 3366 C CA . VAL A 1 213 ? -7.840 75.013 40.902 1.00 22.68 253 VAL A CA 1
ATOM 3367 C C . VAL A 1 213 ? -8.970 75.872 41.453 1.00 25.45 253 VAL A C 1
ATOM 3368 O O . VAL A 1 213 ? -8.757 76.706 42.343 1.00 22.80 253 VAL A O 1
ATOM 3381 N N . VAL A 1 214 ? -10.169 75.651 40.920 1.00 21.24 254 VAL A N 1
ATOM 3382 C CA . VAL A 1 214 ? -11.369 76.413 41.235 1.00 20.29 254 VAL A CA 1
ATOM 3383 C C . VAL A 1 214 ? -12.221 75.494 42.097 1.00 22.23 254 VAL A C 1
ATOM 3384 O O . VAL A 1 214 ? -12.762 74.495 41.606 1.00 24.18 254 VAL A O 1
ATOM 3397 N N . ASP A 1 215 ? -12.320 75.798 43.390 1.00 21.64 255 ASP A N 1
ATOM 3398 C CA . ASP A 1 215 ? -12.998 74.897 44.313 1.00 22.83 255 ASP A CA 1
ATOM 3399 C C . ASP A 1 215 ? -13.367 75.713 45.533 1.00 25.51 255 ASP A C 1
ATOM 3400 O O . ASP A 1 215 ? -12.528 76.493 46.005 1.00 22.78 255 ASP A O 1
ATOM 3409 N N . PRO A 1 216 ? -14.583 75.579 46.069 1.00 23.13 256 PRO A N 1
ATOM 3410 C CA . PRO A 1 216 ? -14.923 76.354 47.273 1.00 22.23 256 PRO A CA 1
ATOM 3411 C C . PRO A 1 216 ? -14.032 76.055 48.466 1.00 22.91 256 PRO A C 1
ATOM 3412 O O . PRO A 1 216 ? -13.986 76.874 49.395 1.00 23.10 256 PRO A O 1
ATOM 3423 N N . ARG A 1 217 ? -13.346 74.913 48.482 1.00 21.98 257 ARG A N 1
ATOM 3424 C CA . ARG A 1 217 ? -12.407 74.572 49.538 1.00 19.60 257 ARG A CA 1
ATOM 3425 C C . ARG A 1 217 ? -10.997 74.462 48.971 1.00 20.47 257 ARG A C 1
ATOM 3426 O O . ARG A 1 217 ? -10.799 74.220 47.776 1.00 20.57 257 ARG A O 1
ATOM 3447 N N . LEU A 1 218 ? -10.011 74.614 49.858 1.00 19.58 258 LEU A N 1
ATOM 3448 C CA . LEU A 1 218 ? -8.611 74.413 49.495 1.00 18.81 258 LEU A CA 1
ATOM 3449 C C . LEU A 1 218 ? -8.355 72.911 49.498 1.00 18.58 258 LEU A C 1
ATOM 3450 O O . LEU A 1 218 ? -8.041 72.307 50.528 1.00 19.12 258 LEU A O 1
ATOM 3466 N N . SER A 1 219 ? -8.496 72.304 48.330 1.00 17.35 259 SER A N 1
ATOM 3467 C CA . SER A 1 219 ? -8.254 70.886 48.174 1.00 15.93 259 SER A CA 1
ATOM 3468 C C . SER A 1 219 ? -6.756 70.605 48.160 1.00 17.11 259 SER A C 1
ATOM 3469 O O . SER A 1 219 ? -5.924 71.502 47.999 1.00 17.66 259 SER A O 1
ATOM 3477 N N . ALA A 1 220 ? -6.410 69.328 48.308 1.00 17.08 260 ALA A N 1
ATOM 3478 C CA . ALA A 1 220 ? -5.019 68.921 48.154 1.00 17.41 260 ALA A CA 1
ATOM 3479 C C . ALA A 1 220 ? -4.443 69.440 46.844 1.00 17.24 260 ALA A C 1
ATOM 3480 O O . ALA A 1 220 ? -3.322 69.959 46.804 1.00 17.46 260 ALA A O 1
ATOM 3487 N N . SER A 1 221 ? -5.201 69.302 45.752 1.00 17.10 261 SER A N 1
ATOM 3488 C CA . SER A 1 221 ? -4.714 69.777 44.461 1.00 18.68 261 SER A CA 1
ATOM 3489 C C . SER A 1 221 ? -4.535 71.289 44.467 1.00 17.88 261 SER A C 1
ATOM 3490 O O . SER A 1 221 ? -3.526 71.800 43.970 1.00 18.29 261 SER A O 1
ATOM 3498 N N . ALA A 1 222 ? -5.497 72.025 45.032 1.00 17.47 262 ALA A N 1
ATOM 3499 C CA . ALA A 1 222 ? -5.365 73.477 45.089 1.00 17.85 262 ALA A CA 1
ATOM 3500 C C . ALA A 1 222 ? -4.168 73.885 45.933 1.00 19.11 262 ALA A C 1
ATOM 3501 O O . ALA A 1 222 ? -3.486 74.873 45.632 1.00 19.57 262 ALA A O 1
ATOM 3508 N N . ALA A 1 223 ? -3.905 73.138 47.003 1.00 19.67 263 ALA A N 1
ATOM 3509 C CA . ALA A 1 223 ? -2.753 73.412 47.843 1.00 20.39 263 ALA A CA 1
ATOM 3510 C C . ALA A 1 223 ? -1.449 73.217 47.090 1.00 22.46 263 ALA A C 1
ATOM 3511 O O . ALA A 1 223 ? -0.432 73.803 47.479 1.00 21.08 263 ALA A O 1
ATOM 3518 N N . LYS A 1 224 ? -1.453 72.401 46.036 1.00 19.44 264 LYS A N 1
ATOM 3519 C CA . LYS A 1 224 ? -0.295 72.219 45.165 1.00 20.14 264 LYS A CA 1
ATOM 3520 C C . LYS A 1 224 ? -0.537 72.829 43.789 1.00 23.22 264 LYS A C 1
ATOM 3521 O O . LYS A 1 224 ? -0.195 72.244 42.758 1.00 23.70 264 LYS A O 1
ATOM 3540 N N . ALA A 1 225 ? -1.161 74.001 43.767 1.00 19.78 265 ALA A N 1
ATOM 3541 C CA . ALA A 1 225 ? -1.464 74.709 42.537 1.00 19.07 265 ALA A CA 1
ATOM 3542 C C . ALA A 1 225 ? -0.945 76.135 42.633 1.00 21.33 265 ALA A C 1
ATOM 3543 O O . ALA A 1 225 ? -0.701 76.660 43.721 1.00 22.66 265 ALA A O 1
ATOM 3550 N N . HIS A 1 226 ? -0.803 76.765 41.470 1.00 20.96 266 HIS A N 1
ATOM 3551 C CA . HIS A 1 226 ? -0.356 78.149 41.402 1.00 20.72 266 HIS A CA 1
ATOM 3552 C C . HIS A 1 226 ? -1.446 79.133 41.762 1.00 22.71 266 HIS A C 1
ATOM 3553 O O . HIS A 1 226 ? -1.138 80.280 42.100 1.00 26.28 266 HIS A O 1
ATOM 3567 N N . LYS A 1 227 ? -2.703 78.714 41.724 1.00 22.37 267 LYS A N 1
ATOM 3568 C CA . LYS A 1 227 ? -3.786 79.601 42.109 1.00 21.73 267 LYS A CA 1
ATOM 3569 C C . LYS A 1 227 ? -4.958 78.758 42.575 1.00 22.63 267 LYS A C 1
ATOM 3570 O O . LYS A 1 227 ? -5.376 77.821 41.887 1.00 23.62 267 LYS A O 1
ATOM 3589 N N . TRP A 1 228 ? -5.456 79.087 43.757 1.00 22.73 268 TRP A N 1
ATOM 3590 C CA . TRP A 1 228 ? -6.709 78.563 44.275 1.00 22.26 268 TRP A CA 1
ATOM 3591 C C . TRP A 1 228 ? -7.761 79.647 44.105 1.00 24.35 268 TRP A C 1
ATOM 3592 O O . TRP A 1 228 ? -7.629 80.731 44.682 1.00 24.23 268 TRP A O 1
ATOM 3613 N N . ILE A 1 229 ? -8.790 79.373 43.306 1.00 22.81 269 ILE A N 1
ATOM 3614 C CA . ILE A 1 229 ? -9.918 80.280 43.161 1.00 22.46 269 ILE A CA 1
ATOM 3615 C C . ILE A 1 229 ? -11.071 79.712 44.022 1.00 22.97 269 ILE A C 1
ATOM 3616 O O . ILE A 1 229 ? -11.654 78.698 43.632 1.00 24.09 269 ILE A O 1
ATOM 3632 N N . PRO A 1 230 ? -11.373 80.325 45.162 1.00 24.08 270 PRO A N 1
ATOM 3633 C CA . PRO A 1 230 ? -12.400 79.752 46.070 1.00 23.89 270 PRO A CA 1
ATOM 3634 C C . PRO A 1 230 ? -13.800 80.148 45.621 1.00 25.28 270 PRO A C 1
ATOM 3635 O O . PRO A 1 230 ? -14.459 81.009 46.198 1.00 25.86 270 PRO A O 1
ATOM 3646 N N . ILE A 1 231 ? -14.245 79.517 44.532 1.00 27.23 271 ILE A N 1
ATOM 3647 C CA . ILE A 1 231 ? -15.494 79.897 43.889 1.00 25.78 271 ILE A CA 1
ATOM 3648 C C . ILE A 1 231 ? -16.675 79.683 44.822 1.00 24.27 271 ILE A C 1
ATOM 3649 O O . ILE A 1 231 ? -16.716 78.721 45.600 1.00 23.60 271 ILE A O 1
ATOM 3665 N N . GLU A 1 232 ? -17.645 80.586 44.747 1.00 25.98 272 GLU A N 1
ATOM 3666 C CA . GLU A 1 232 ? -18.932 80.322 45.367 1.00 25.88 272 GLU A CA 1
ATOM 3667 C C . GLU A 1 232 ? -19.555 79.102 44.695 1.00 26.50 272 GLU A C 1
ATOM 3668 O O . GLU A 1 232 ? -19.581 79.037 43.458 1.00 25.60 272 GLU A O 1
ATOM 3680 N N . PRO A 1 233 ? -20.079 78.139 45.453 1.00 26.25 273 PRO A N 1
ATOM 3681 C CA . PRO A 1 233 ? -20.683 76.957 44.825 1.00 27.25 273 PRO A CA 1
ATOM 3682 C C . PRO A 1 233 ? -21.672 77.343 43.738 1.00 26.62 273 PRO A C 1
ATOM 3683 O O . PRO A 1 233 ? -22.509 78.229 43.917 1.00 27.08 273 PRO A O 1
ATOM 3694 N N . GLY A 1 234 ? -21.565 76.674 42.600 1.00 27.34 274 GLY A N 1
ATOM 3695 C CA . GLY A 1 234 ? -22.488 76.891 41.515 1.00 28.26 274 GLY A CA 1
ATOM 3696 C C . GLY A 1 234 ? -22.167 78.030 40.573 1.00 29.77 274 GLY A C 1
ATOM 3697 O O . GLY A 1 234 ? -22.972 78.300 39.675 1.00 29.99 274 GLY A O 1
ATOM 3701 N N . GLN A 1 235 ? -21.030 78.707 40.726 1.00 29.03 275 GLN A N 1
ATOM 3702 C CA . GLN A 1 235 ? -20.716 79.845 39.865 1.00 27.91 275 GLN A CA 1
ATOM 3703 C C . GLN A 1 235 ? -19.583 79.560 38.880 1.00 29.76 275 GLN A C 1
ATOM 3704 O O . GLN A 1 235 ? -19.105 80.484 38.211 1.00 27.73 275 GLN A O 1
ATOM 3718 N N . ASP A 1 236 ? -19.172 78.300 38.747 1.00 26.63 276 ASP A N 1
ATOM 3719 C CA . ASP A 1 236 ? -18.026 77.956 37.913 1.00 25.00 276 ASP A CA 1
ATOM 3720 C C . ASP A 1 236 ? -18.169 78.441 36.479 1.00 26.04 276 ASP A C 1
ATOM 3721 O O . ASP A 1 236 ? -17.196 78.920 35.885 1.00 26.84 276 ASP A O 1
ATOM 3730 N N . SER A 1 237 ? -19.352 78.276 35.884 1.00 26.08 277 SER A N 1
ATOM 3731 C CA . SER A 1 237 ? -19.503 78.608 34.473 1.00 25.29 277 SER A CA 1
ATOM 3732 C C . SER A 1 237 ? -19.228 80.083 34.226 1.00 26.43 277 SER A C 1
ATOM 3733 O O . SER A 1 237 ? -18.782 80.459 33.134 1.00 27.61 277 SER A O 1
ATOM 3741 N N . VAL A 1 238 ? -19.448 80.925 35.237 1.00 28.67 278 VAL A N 1
ATOM 3742 C CA . VAL A 1 238 ? -19.188 82.352 35.088 1.00 27.65 278 VAL A CA 1
ATOM 3743 C C . VAL A 1 238 ? -17.733 82.583 34.717 1.00 28.02 278 VAL A C 1
ATOM 3744 O O . VAL A 1 238 ? -17.412 83.392 33.837 1.00 28.98 278 VAL A O 1
ATOM 3757 N N . LEU A 1 239 ? -16.829 81.893 35.408 1.00 27.23 279 LEU A N 1
ATOM 3758 C CA . LEU A 1 239 ? -15.413 82.031 35.114 1.00 24.96 279 LEU A CA 1
ATOM 3759 C C . LEU A 1 239 ? -15.073 81.416 33.764 1.00 25.50 279 LEU A C 1
ATOM 3760 O O . LEU A 1 239 ? -14.320 82.008 32.983 1.00 27.19 279 LEU A O 1
ATOM 3776 N N . ALA A 1 240 ? -15.614 80.228 33.476 1.00 27.67 280 ALA A N 1
ATOM 3777 C CA . ALA A 1 240 ? -15.320 79.564 32.209 1.00 26.37 280 ALA A CA 1
ATOM 3778 C C . ALA A 1 240 ? -15.739 80.428 31.029 1.00 26.01 280 ALA A C 1
ATOM 3779 O O . ALA A 1 240 ? -15.020 80.525 30.027 1.00 27.30 280 ALA A O 1
ATOM 3786 N N . LEU A 1 241 ? -16.910 81.051 31.130 1.00 27.78 281 LEU A N 1
ATOM 3787 C CA . LEU A 1 241 ? -17.425 81.883 30.051 1.00 32.51 281 LEU A CA 1
ATOM 3788 C C . LEU A 1 241 ? -16.602 83.153 29.886 1.00 29.18 281 LEU A C 1
ATOM 3789 O O . LEU A 1 241 ? -16.293 83.552 28.757 1.00 30.63 281 LEU A O 1
ATOM 3805 N N . ALA A 1 242 ? -16.215 83.787 30.993 1.00 29.76 282 ALA A N 1
ATOM 3806 C CA . ALA A 1 242 ? -15.423 85.007 30.905 1.00 31.91 282 ALA A CA 1
ATOM 3807 C C . ALA A 1 242 ? -14.048 84.726 30.310 1.00 31.36 282 ALA A C 1
ATOM 3808 O O . ALA A 1 242 ? -13.517 85.543 29.549 1.00 32.74 282 ALA A O 1
ATOM 3815 N N . ILE A 1 243 ? -13.457 83.574 30.637 1.00 29.17 283 ILE A N 1
ATOM 3816 C CA . ILE A 1 243 ? -12.191 83.190 30.019 1.00 26.63 283 ILE A CA 1
ATOM 3817 C C . ILE A 1 243 ? -12.354 83.086 28.507 1.00 27.62 283 ILE A C 1
ATOM 3818 O O . ILE A 1 243 ? -11.527 83.593 27.736 1.00 29.68 283 ILE A O 1
ATOM 3834 N N . ALA A 1 244 ? -13.419 82.412 28.060 1.00 27.42 284 ALA A N 1
ATOM 3835 C CA . ALA A 1 244 ? -13.657 82.257 26.629 1.00 27.73 284 ALA A CA 1
ATOM 3836 C C . ALA A 1 244 ? -13.851 83.612 25.965 1.00 30.02 284 ALA A C 1
ATOM 3837 O O . ALA A 1 244 ? -13.301 83.869 24.889 1.00 30.14 284 ALA A O 1
ATOM 3844 N N . HIS A 1 245 ? -14.638 84.488 26.593 1.00 32.62 285 HIS A N 1
ATOM 3845 C CA . HIS A 1 245 ? -14.811 85.848 26.097 1.00 32.97 285 HIS A CA 1
ATOM 3846 C C . HIS A 1 245 ? -13.469 86.532 25.888 1.00 31.86 285 HIS A C 1
ATOM 3847 O O . HIS A 1 245 ? -13.206 87.099 24.821 1.00 32.88 285 HIS A O 1
ATOM 3861 N N . VAL A 1 246 ? -12.612 86.506 26.911 1.00 33.91 286 VAL A N 1
ATOM 3862 C CA . VAL A 1 246 ? -11.334 87.201 26.823 1.00 34.60 286 VAL A CA 1
ATOM 3863 C C . VAL A 1 246 ? -10.472 86.581 25.734 1.00 31.96 286 VAL A C 1
ATOM 3864 O O . VAL A 1 246 ? -9.790 87.288 24.980 1.00 34.04 286 VAL A O 1
ATOM 3877 N N . ALA A 1 247 ? -10.491 85.251 25.629 1.00 31.89 287 ALA A N 1
ATOM 3878 C CA . ALA A 1 247 ? -9.730 84.584 24.579 1.00 32.80 287 ALA A CA 1
ATOM 3879 C C . ALA A 1 247 ? -10.104 85.118 23.202 1.00 33.38 287 ALA A C 1
ATOM 3880 O O . ALA A 1 247 ? -9.232 85.322 22.351 1.00 33.83 287 ALA A O 1
ATOM 3887 N N . LEU A 1 248 ? -11.394 85.359 22.962 1.00 34.08 288 LEU A N 1
ATOM 3888 C CA . LEU A 1 248 ? -11.801 85.886 21.664 1.00 37.76 288 LEU A CA 1
ATOM 3889 C C . LEU A 1 248 ? -11.369 87.339 21.508 1.00 35.47 288 LEU A C 1
ATOM 3890 O O . LEU A 1 248 ? -10.812 87.722 20.473 1.00 36.11 288 LEU A O 1
ATOM 3906 N N . VAL A 1 249 ? -11.604 88.160 22.535 1.00 38.59 289 VAL A N 1
ATOM 3907 C CA . VAL A 1 249 ? -11.219 89.567 22.467 1.00 39.10 289 VAL A CA 1
ATOM 3908 C C . VAL A 1 249 ? -9.721 89.694 22.218 1.00 39.04 289 VAL A C 1
ATOM 3909 O O . VAL A 1 249 ? -9.272 90.559 21.453 1.00 38.43 289 VAL A O 1
ATOM 3922 N N . GLU A 1 250 ? -8.927 88.834 22.855 1.00 35.31 290 GLU A N 1
ATOM 3923 C CA . GLU A 1 250 ? -7.477 88.882 22.733 1.00 33.89 290 GLU A CA 1
ATOM 3924 C C . GLU A 1 250 ? -6.959 88.144 21.508 1.00 34.80 290 GLU A C 1
ATOM 3925 O O . GLU A 1 250 ? -5.776 88.279 21.174 1.00 36.10 290 GLU A O 1
ATOM 3937 N N . GLY A 1 251 ? -7.803 87.362 20.843 1.00 32.26 291 GLY A N 1
ATOM 3938 C CA . GLY A 1 251 ? -7.387 86.660 19.648 1.00 33.72 291 GLY A CA 1
ATOM 3939 C C . GLY A 1 251 ? -6.536 85.437 19.880 1.00 35.10 291 GLY A C 1
ATOM 3940 O O . GLY A 1 251 ? -5.708 85.104 19.023 1.00 35.13 291 GLY A O 1
ATOM 3944 N N . VAL A 1 252 ? -6.734 84.734 20.997 1.00 35.98 292 VAL A N 1
ATOM 3945 C CA . VAL A 1 252 ? -5.825 83.666 21.392 1.00 34.24 292 VAL A CA 1
ATOM 3946 C C . VAL A 1 252 ? -6.530 82.311 21.504 1.00 38.08 292 VAL A C 1
ATOM 3947 O O . VAL A 1 252 ? -6.066 81.434 22.221 1.00 36.00 292 VAL A O 1
ATOM 3960 N N . TRP A 1 253 ? -7.653 82.122 20.821 1.00 32.58 293 TRP A N 1
ATOM 3961 C CA . TRP A 1 253 ? -8.131 80.764 20.602 1.00 32.65 293 TRP A CA 1
ATOM 3962 C C . TRP A 1 253 ? -7.091 80.006 19.777 1.00 32.52 293 TRP A C 1
ATOM 3963 O O . TRP A 1 253 ? -6.149 80.589 19.233 1.00 32.79 293 TRP A O 1
ATOM 3984 N N . HIS A 1 254 ? -7.243 78.688 19.706 1.00 29.32 294 HIS A N 1
ATOM 3985 C CA . HIS A 1 254 ? -6.255 77.872 19.005 1.00 26.31 294 HIS A CA 1
ATOM 3986 C C . HIS A 1 254 ? -6.649 77.761 17.541 1.00 28.90 294 HIS A C 1
ATOM 3987 O O . HIS A 1 254 ? -7.477 76.927 17.165 1.00 28.98 294 HIS A O 1
ATOM 4001 N N . LYS A 1 255 ? -6.021 78.578 16.705 1.00 29.82 295 LYS A N 1
ATOM 4002 C CA . LYS A 1 255 ? -6.435 78.666 15.311 1.00 34.40 295 LYS A CA 1
ATOM 4003 C C . LYS A 1 255 ? -6.319 77.363 14.537 1.00 32.32 295 LYS A C 1
ATOM 4004 O O . LYS A 1 255 ? -7.184 77.119 13.676 1.00 32.05 295 LYS A O 1
ATOM 4023 N N . PRO A 1 256 ? -5.311 76.513 14.746 1.00 31.24 296 PRO A N 1
ATOM 4024 C CA . PRO A 1 256 ? -5.271 75.258 13.977 1.00 31.27 296 PRO A CA 1
ATOM 4025 C C . PRO A 1 256 ? -6.484 74.381 14.199 1.00 32.10 296 PRO A C 1
ATOM 4026 O O . PRO A 1 256 ? -6.838 73.589 13.319 1.00 32.28 296 PRO A O 1
ATOM 4037 N N . PHE A 1 257 ? -7.135 74.495 15.348 1.00 29.53 297 PHE A N 1
ATOM 4038 C CA . PHE A 1 257 ? -8.336 73.722 15.623 1.00 27.71 297 PHE A CA 1
ATOM 4039 C C . PHE A 1 257 ? -9.608 74.498 15.328 1.00 32.41 297 PHE A C 1
ATOM 4040 O O . PHE A 1 257 ? -10.546 73.949 14.740 1.00 32.23 297 PHE A O 1
ATOM 4057 N N . VAL A 1 258 ? -9.654 75.764 15.732 1.00 30.44 298 VAL A N 1
ATOM 4058 C CA . VAL A 1 258 ? -10.885 76.540 15.692 1.00 29.47 298 VAL A CA 1
ATOM 4059 C C . VAL A 1 258 ? -11.096 77.171 14.329 1.00 33.70 298 VAL A C 1
ATOM 4060 O O . VAL A 1 258 ? -12.219 77.198 13.822 1.00 36.11 298 VAL A O 1
ATOM 4073 N N . GLY A 1 259 ? -10.027 77.661 13.723 1.00 33.03 299 GLY A N 1
ATOM 4074 C CA . GLY A 1 259 ? -10.110 78.475 12.534 1.00 35.20 299 GLY A CA 1
ATOM 4075 C C . GLY A 1 259 ? -9.750 79.919 12.822 1.00 35.79 299 GLY A C 1
ATOM 4076 O O . GLY A 1 259 ? -9.125 80.250 13.835 1.00 35.79 299 GLY A O 1
ATOM 4080 N N . ASP A 1 260 ? -10.171 80.798 11.914 1.00 35.35 300 ASP A N 1
ATOM 4081 C CA . ASP A 1 260 ? -9.806 82.204 12.024 1.00 34.04 300 ASP A CA 1
ATOM 4082 C C . ASP A 1 260 ? -10.711 83.045 11.138 1.00 35.17 300 ASP A C 1
ATOM 4083 O O . ASP A 1 260 ? -11.425 82.532 10.274 1.00 35.80 300 ASP A O 1
ATOM 4092 N N . PHE A 1 261 ? -10.662 84.355 11.358 1.00 35.79 301 PHE A N 1
ATOM 4093 C CA . PHE A 1 261 ? -11.347 85.274 10.464 1.00 36.80 301 PHE A CA 1
ATOM 4094 C C . PHE A 1 261 ? -10.738 85.202 9.072 1.00 37.00 301 PHE A C 1
ATOM 4095 O O . PHE A 1 261 ? -9.517 85.126 8.911 1.00 39.14 301 PHE A O 1
ATOM 4112 N N . ILE A 1 262 ? -11.610 85.224 8.062 1.00 43.24 302 ILE A N 1
ATOM 4113 C CA . ILE A 1 262 ? -11.174 85.085 6.675 1.00 52.35 302 ILE A CA 1
ATOM 4114 C C . ILE A 1 262 ? -10.178 86.176 6.312 1.00 43.11 302 ILE A C 1
ATOM 4115 O O . ILE A 1 262 ? -9.187 85.925 5.614 1.00 46.08 302 ILE A O 1
ATOM 4131 N N . GLU A 1 263 ? -10.428 87.404 6.762 1.00 49.27 303 GLU A N 1
ATOM 4132 C CA . GLU A 1 263 ? -9.573 88.534 6.440 1.00 53.00 303 GLU A CA 1
ATOM 4133 C C . GLU A 1 263 ? -8.525 88.812 7.511 1.00 57.01 303 GLU A C 1
ATOM 4134 O O . GLU A 1 263 ? -7.888 89.869 7.481 1.00 62.92 303 GLU A O 1
ATOM 4146 N N . GLY A 1 264 ? -8.340 87.903 8.458 1.00 68.52 304 GLY A N 1
ATOM 4147 C CA . GLY A 1 264 ? -7.244 87.982 9.409 1.00 84.18 304 GLY A CA 1
ATOM 4148 C C . GLY A 1 264 ? -7.458 88.845 10.632 1.00 92.14 304 GLY A C 1
ATOM 4149 O O . GLY A 1 264 ? -7.014 88.485 11.725 1.00 78.08 304 GLY A O 1
ATOM 4153 N N . LYS A 1 265 ? -8.130 89.984 10.472 1.00 59.34 305 LYS A N 1
ATOM 4154 C CA . LYS A 1 265 ? -8.343 90.893 11.590 1.00 58.90 305 LYS A CA 1
ATOM 4155 C C . LYS A 1 265 ? -9.339 90.292 12.573 1.00 72.60 305 LYS A C 1
ATOM 4156 O O . LYS A 1 265 ? -10.389 89.777 12.175 1.00 50.27 305 LYS A O 1
ATOM 4160 N N . ASN A 1 266 ? -9.012 90.373 13.859 1.00 58.90 306 ASN A N 1
ATOM 4161 C CA . ASN A 1 266 ? -9.886 89.864 14.910 1.00 52.69 306 ASN A CA 1
ATOM 4162 C C . ASN A 1 266 ? -11.045 90.835 15.088 1.00 45.39 306 ASN A C 1
ATOM 4163 O O . ASN A 1 266 ? -10.853 91.970 15.537 1.00 44.35 306 ASN A O 1
ATOM 4174 N N . LEU A 1 267 ? -12.249 90.383 14.755 1.00 44.53 307 LEU A N 1
ATOM 4175 C CA . LEU A 1 267 ? -13.436 91.220 14.814 1.00 48.83 307 LEU A CA 1
ATOM 4176 C C . LEU A 1 267 ? -14.244 91.036 16.089 1.00 49.06 307 LEU A C 1
ATOM 4177 O O . LEU A 1 267 ? -15.292 91.668 16.232 1.00 40.77 307 LEU A O 1
ATOM 4193 N N . PHE A 1 268 ? -13.811 90.176 17.004 1.00 43.51 308 PHE A N 1
ATOM 4194 C CA . PHE A 1 268 ? -14.537 89.999 18.261 1.00 42.88 308 PHE A CA 1
ATOM 4195 C C . PHE A 1 268 ? -14.245 91.205 19.146 1.00 43.26 308 PHE A C 1
ATOM 4196 O O . PHE A 1 268 ? -13.163 91.324 19.727 1.00 45.72 308 PHE A O 1
ATOM 4213 N N . LYS A 1 269 ? -15.211 92.116 19.223 1.00 43.24 309 LYS A N 1
ATOM 4214 C CA . LYS A 1 269 ? -15.163 93.269 20.110 1.00 45.69 309 LYS A CA 1
ATOM 4215 C C . LYS A 1 269 ? -16.253 93.119 21.161 1.00 41.31 309 LYS A C 1
ATOM 4216 O O . LYS A 1 269 ? -17.409 92.838 20.822 1.00 40.78 309 LYS A O 1
ATOM 4235 N N . ALA A 1 270 ? -15.887 93.326 22.425 1.00 39.42 310 ALA A N 1
ATOM 4236 C CA . ALA A 1 270 ? -16.798 93.083 23.535 1.00 40.02 310 ALA A CA 1
ATOM 4237 C C . ALA A 1 270 ? -18.150 93.743 23.306 1.00 40.62 310 ALA A C 1
ATOM 4238 O O . ALA A 1 270 ? -18.230 94.930 22.981 1.00 43.63 310 ALA A O 1
ATOM 4245 N N . GLY A 1 271 ? -19.216 92.961 23.483 1.00 43.11 311 GLY A N 1
ATOM 4246 C CA . GLY A 1 271 ? -20.570 93.462 23.419 1.00 47.06 311 GLY A CA 1
ATOM 4247 C C . GLY A 1 271 ? -21.178 93.541 22.036 1.00 45.17 311 GLY A C 1
ATOM 4248 O O . GLY A 1 271 ? -22.396 93.751 21.924 1.00 44.85 311 GLY A O 1
ATOM 4252 N N . LYS A 1 272 ? -20.385 93.348 20.985 1.00 46.95 312 LYS A N 1
ATOM 4253 C CA . LYS A 1 272 ? -20.823 93.597 19.621 1.00 60.21 312 LYS A CA 1
ATOM 4254 C C . LYS A 1 272 ? -20.836 92.309 18.810 1.00 57.19 312 LYS A C 1
ATOM 4255 O O . LYS A 1 272 ? -19.887 91.520 18.859 1.00 54.75 312 LYS A O 1
ATOM 4274 N N . THR A 1 273 ? -21.916 92.112 18.058 1.00 49.65 313 THR A N 1
ATOM 4275 C CA . THR A 1 273 ? -22.068 90.935 17.221 1.00 50.13 313 THR A CA 1
ATOM 4276 C C . THR A 1 273 ? -21.049 90.928 16.086 1.00 55.80 313 THR A C 1
ATOM 4277 O O . THR A 1 273 ? -20.466 91.950 15.719 1.00 45.40 313 THR A O 1
ATOM 4288 N N . VAL A 1 274 ? -20.821 89.738 15.550 1.00 47.61 314 VAL A N 1
ATOM 4289 C CA . VAL A 1 274 ? -19.906 89.515 14.441 1.00 50.50 314 VAL A CA 1
ATOM 4290 C C . VAL A 1 274 ? -20.656 88.751 13.365 1.00 43.33 314 VAL A C 1
ATOM 4291 O O . VAL A 1 274 ? -21.536 87.935 13.650 1.00 45.01 314 VAL A O 1
ATOM 4304 N N . SER A 1 275 ? -20.332 89.054 12.108 1.00 51.73 315 SER A N 1
ATOM 4305 C CA . SER A 1 275 ? -20.910 88.319 10.988 1.00 47.39 315 SER A CA 1
ATOM 4306 C C . SER A 1 275 ? -20.391 86.886 10.963 1.00 42.42 315 SER A C 1
ATOM 4307 O O . SER A 1 275 ? -19.177 86.656 10.979 1.00 40.50 315 SER A O 1
ATOM 4315 N N . VAL A 1 276 ? -21.311 85.916 10.922 1.00 42.84 316 VAL A N 1
ATOM 4316 C CA . VAL A 1 276 ? -20.903 84.515 10.875 1.00 47.14 316 VAL A CA 1
ATOM 4317 C C . VAL A 1 276 ? -20.057 84.247 9.636 1.00 46.66 316 VAL A C 1
ATOM 4318 O O . VAL A 1 276 ? -19.090 83.476 9.683 1.00 43.13 316 VAL A O 1
ATOM 4331 N N . GLU A 1 277 ? -20.402 84.873 8.506 1.00 44.81 317 GLU A N 1
ATOM 4332 C CA . GLU A 1 277 ? -19.674 84.603 7.273 1.00 46.16 317 GLU A CA 1
ATOM 4333 C C . GLU A 1 277 ? -18.261 85.171 7.296 1.00 41.64 317 GLU A C 1
ATOM 4334 O O . GLU A 1 277 ? -17.459 84.826 6.423 1.00 44.41 317 GLU A O 1
ATOM 4346 N N . SER A 1 278 ? -17.924 85.995 8.287 1.00 40.67 318 SER A N 1
ATOM 4347 C CA . SER A 1 278 ? -16.584 86.556 8.359 1.00 41.75 318 SER A CA 1
ATOM 4348 C C . SER A 1 278 ? -15.567 85.590 8.950 1.00 50.42 318 SER A C 1
ATOM 4349 O O . SER A 1 278 ? -14.369 85.882 8.912 1.00 40.29 318 SER A O 1
ATOM 4357 N N . PHE A 1 279 ? -16.013 84.474 9.516 1.00 42.24 319 PHE A N 1
ATOM 4358 C CA . PHE A 1 279 ? -15.143 83.521 10.191 1.00 40.46 319 PHE A CA 1
ATOM 4359 C C . PHE A 1 279 ? -15.248 82.174 9.492 1.00 37.75 319 PHE A C 1
ATOM 4360 O O . PHE A 1 279 ? -16.344 81.742 9.124 1.00 43.31 319 PHE A O 1
ATOM 4377 N N . LYS A 1 280 ? -14.107 81.509 9.328 1.00 34.81 320 LYS A N 1
ATOM 4378 C CA . LYS A 1 280 ? -14.045 80.172 8.743 1.00 33.38 320 LYS A CA 1
ATOM 4379 C C . LYS A 1 280 ? -13.594 79.220 9.847 1.00 35.83 320 LYS A C 1
ATOM 4380 O O . LYS A 1 280 ? -12.428 79.243 10.256 1.00 36.07 320 LYS A O 1
ATOM 4384 N N . GLU A 1 281 ? -14.522 78.418 10.358 1.00 33.35 321 GLU A N 1
ATOM 4385 C CA . GLU A 1 281 ? -14.181 77.419 11.360 1.00 33.17 321 GLU A CA 1
ATOM 4386 C C . GLU A 1 281 ? -13.561 76.196 10.698 1.00 33.78 321 GLU A C 1
ATOM 4387 O O . GLU A 1 281 ? -13.934 75.812 9.588 1.00 35.04 321 GLU A O 1
ATOM 4399 N N . THR A 1 282 ? -12.600 75.592 11.389 1.00 31.03 322 THR A N 1
ATOM 4400 C CA . THR A 1 282 ? -11.895 74.422 10.879 1.00 32.41 322 THR A CA 1
ATOM 4401 C C . THR A 1 282 ? -12.538 73.153 11.418 1.00 36.79 322 THR A C 1
ATOM 4402 O O . THR A 1 282 ? -13.203 72.425 10.672 1.00 34.48 322 THR A O 1
ATOM 4413 N N . HIS A 1 283 ? -12.345 72.868 12.698 1.00 30.06 323 HIS A N 1
ATOM 4414 C CA . HIS A 1 283 ? -12.874 71.646 13.278 1.00 29.94 323 HIS A CA 1
ATOM 4415 C C . HIS A 1 283 ? -13.982 71.898 14.281 1.00 28.22 323 HIS A C 1
ATOM 4416 O O . HIS A 1 283 ? -14.474 70.944 14.893 1.00 31.24 323 HIS A O 1
ATOM 4430 N N . THR A 1 284 ? -14.369 73.152 14.474 1.00 31.03 324 THR A N 1
ATOM 4431 C CA . THR A 1 284 ? -15.430 73.540 15.386 1.00 30.03 324 THR A CA 1
ATOM 4432 C C . THR A 1 284 ? -16.636 74.036 14.601 1.00 33.93 324 THR A C 1
ATOM 4433 O O . THR A 1 284 ? -16.567 74.303 13.396 1.00 32.78 324 THR A O 1
ATOM 4444 N N . TYR A 1 285 ? -17.758 74.142 15.305 1.00 31.34 325 TYR A N 1
ATOM 4445 C CA . TYR A 1 285 ? -18.965 74.707 14.729 1.00 31.71 325 TYR A CA 1
ATOM 4446 C C . TYR A 1 285 ? -19.646 75.608 15.742 1.00 32.09 325 TYR A C 1
ATOM 4447 O O . TYR A 1 285 ? -19.872 75.196 16.885 1.00 32.22 325 TYR A O 1
ATOM 4465 N N . GLY A 1 286 ? -20.003 76.812 15.314 1.00 32.06 326 GLY A N 1
ATOM 4466 C CA . GLY A 1 286 ? -20.858 77.667 16.096 1.00 32.72 326 GLY A CA 1
ATOM 4467 C C . GLY A 1 286 ? -20.162 78.751 16.877 1.00 31.79 326 GLY A C 1
ATOM 4468 O O . GLY A 1 286 ? -20.805 79.381 17.724 1.00 32.76 326 GLY A O 1
ATOM 4472 N N . LEU A 1 287 ? -18.872 78.991 16.632 1.00 32.35 327 LEU A N 1
ATOM 4473 C CA . LEU A 1 287 ? -18.151 79.977 17.427 1.00 33.09 327 LEU A CA 1
ATOM 4474 C C . LEU A 1 287 ? -18.821 81.344 17.355 1.00 34.18 327 LEU A C 1
ATOM 4475 O O . LEU A 1 287 ? -19.053 81.988 18.384 1.00 33.67 327 LEU A O 1
ATOM 4491 N N . VAL A 1 288 ? -19.116 81.823 16.146 1.00 34.79 328 VAL A N 1
ATOM 4492 C CA . VAL A 1 288 ? -19.637 83.181 16.029 1.00 34.37 328 VAL A CA 1
ATOM 4493 C C . VAL A 1 288 ? -21.057 83.253 16.576 1.00 33.56 328 VAL A C 1
ATOM 4494 O O . VAL A 1 288 ? -21.420 84.214 17.264 1.00 34.12 328 VAL A O 1
ATOM 4507 N N . GLU A 1 289 ? -21.871 82.225 16.321 1.00 36.17 329 GLU A N 1
ATOM 4508 C CA . GLU A 1 289 ? -23.223 82.202 16.875 1.00 40.44 329 GLU A CA 1
ATOM 4509 C C . GLU A 1 289 ? -23.189 82.223 18.400 1.00 41.29 329 GLU A C 1
ATOM 4510 O O . GLU A 1 289 ? -23.948 82.964 19.036 1.00 39.93 329 GLU A O 1
ATOM 4522 N N . TRP A 1 290 ? -22.301 81.430 19.004 1.00 35.32 330 TRP A N 1
ATOM 4523 C CA . TRP A 1 290 ? -22.117 81.471 20.454 1.00 33.04 330 TRP A CA 1
ATOM 4524 C C . TRP A 1 290 ? -21.789 82.884 20.916 1.00 31.78 330 TRP A C 1
ATOM 4525 O O . TRP A 1 290 ? -22.403 83.405 21.854 1.00 33.13 330 TRP A O 1
ATOM 4546 N N . TRP A 1 291 ? -20.821 83.523 20.260 1.00 32.97 331 TRP A N 1
ATOM 4547 C CA . TRP A 1 291 ? -20.480 84.904 20.580 1.00 32.89 331 TRP A CA 1
ATOM 4548 C C . TRP A 1 291 ? -21.696 85.816 20.458 1.00 34.89 331 TRP A C 1
ATOM 4549 O O . TRP A 1 291 ? -22.007 86.580 21.380 1.00 33.91 331 TRP A O 1
ATOM 4570 N N . ASN A 1 292 ? -22.398 85.751 19.320 1.00 36.40 332 ASN A N 1
ATOM 4571 C CA . ASN A 1 292 ? -23.483 86.692 19.072 1.00 37.14 332 ASN A CA 1
ATOM 4572 C C . ASN A 1 292 ? -24.633 86.496 20.046 1.00 38.81 332 ASN A C 1
ATOM 4573 O O . ASN A 1 292 ? -25.296 87.465 20.434 1.00 41.32 332 ASN A O 1
ATOM 4584 N N . GLN A 1 293 ? -24.902 85.253 20.432 1.00 36.49 333 GLN A N 1
ATOM 4585 C CA . GLN A 1 293 ? -26.058 84.974 21.267 1.00 35.78 333 GLN A CA 1
ATOM 4586 C C . GLN A 1 293 ? -25.773 85.133 22.754 1.00 40.00 333 GLN A C 1
ATOM 4587 O O . GLN A 1 293 ? -26.720 85.277 23.536 1.00 41.49 333 GLN A O 1
ATOM 4601 N N . ALA A 1 294 ? -24.508 85.103 23.175 1.00 38.24 334 ALA A N 1
ATOM 4602 C CA . ALA A 1 294 ? -24.241 85.185 24.604 1.00 35.57 334 ALA A CA 1
ATOM 4603 C C . ALA A 1 294 ? -22.826 85.615 24.957 1.00 34.14 334 ALA A C 1
ATOM 4604 O O . ALA A 1 294 ? -22.638 86.493 25.803 1.00 36.72 334 ALA A O 1
ATOM 4611 N N . LEU A 1 295 ? -21.820 85.009 24.327 1.00 35.51 335 LEU A N 1
ATOM 4612 C CA . LEU A 1 295 ? -20.457 85.148 24.828 1.00 38.22 335 LEU A CA 1
ATOM 4613 C C . LEU A 1 295 ? -19.931 86.574 24.691 1.00 32.64 335 LEU A C 1
ATOM 4614 O O . LEU A 1 295 ? -19.102 87.000 25.504 1.00 33.47 335 LEU A O 1
ATOM 4630 N N . LYS A 1 296 ? -20.419 87.339 23.709 1.00 35.38 336 LYS A N 1
ATOM 4631 C CA . LYS A 1 296 ? -19.942 88.708 23.536 1.00 34.59 336 LYS A CA 1
ATOM 4632 C C . LYS A 1 296 ? -20.157 89.563 24.782 1.00 35.92 336 LYS A C 1
ATOM 4633 O O . LYS A 1 296 ? -19.474 90.579 24.953 1.00 37.35 336 LYS A O 1
ATOM 4652 N N . ASP A 1 297 ? -21.095 89.186 25.645 1.00 35.32 337 ASP A N 1
ATOM 4653 C CA . ASP A 1 297 ? -21.422 89.964 26.830 1.00 36.04 337 ASP A CA 1
ATOM 4654 C C . ASP A 1 297 ? -20.901 89.353 28.118 1.00 36.87 337 ASP A C 1
ATOM 4655 O O . ASP A 1 297 ? -21.086 89.941 29.188 1.00 35.49 337 ASP A O 1
ATOM 4664 N N . TYR A 1 298 ? -20.252 88.198 28.052 1.00 33.82 338 TYR A N 1
ATOM 4665 C CA . TYR A 1 298 ? -19.708 87.560 29.248 1.00 31.77 338 TYR A CA 1
ATOM 4666 C C . TYR A 1 298 ? -18.309 88.101 29.560 1.00 36.21 338 TYR A C 1
ATOM 4667 O O . TYR A 1 298 ? -17.309 87.388 29.530 1.00 33.09 338 TYR A O 1
ATOM 4685 N N . THR A 1 299 ? -18.259 89.390 29.881 1.00 35.23 339 THR A N 1
ATOM 4686 C CA . THR A 1 299 ? -17.008 90.098 30.088 1.00 35.96 339 THR A CA 1
ATOM 4687 C C . THR A 1 299 ? -16.364 89.751 31.427 1.00 33.23 339 THR A C 1
ATOM 4688 O O . THR A 1 299 ? -17.027 89.239 32.334 1.00 34.69 339 THR A O 1
ATOM 4699 N N . PRO A 1 300 ? -15.075 90.068 31.595 1.00 36.04 340 PRO A N 1
ATOM 4700 C CA . PRO A 1 300 ? -14.459 89.884 32.919 1.00 34.65 340 PRO A CA 1
ATOM 4701 C C . PRO A 1 300 ? -15.147 90.692 34.002 1.00 37.95 340 PRO A C 1
ATOM 4702 O O . PRO A 1 300 ? -15.244 90.233 35.148 1.00 36.90 340 PRO A O 1
ATOM 4713 N N . GLU A 1 301 ? -15.641 91.886 33.661 1.00 36.03 341 GLU A N 1
ATOM 4714 C CA . GLU A 1 301 ? -16.361 92.711 34.623 1.00 36.90 341 GLU A CA 1
ATOM 4715 C C . GLU A 1 301 ? -17.690 92.075 35.016 1.00 36.83 341 GLU A C 1
ATOM 4716 O O . GLU A 1 301 ? -18.062 92.083 36.195 1.00 36.98 341 GLU A O 1
ATOM 4728 N N . TRP A 1 302 ? -18.428 91.536 34.041 1.00 33.55 342 TRP A N 1
ATOM 4729 C CA . TRP A 1 302 ? -19.647 90.794 34.352 1.00 33.81 342 TRP A CA 1
ATOM 4730 C C . TRP A 1 302 ? -19.346 89.647 35.306 1.00 32.67 342 TRP A C 1
ATOM 4731 O O . TRP A 1 302 ? -20.056 89.437 36.297 1.00 34.07 342 TRP A O 1
ATOM 4752 N N . ALA A 1 303 ? -18.277 88.903 35.027 1.00 34.21 343 ALA A N 1
ATOM 4753 C CA . ALA A 1 303 ? -17.925 87.753 35.849 1.00 32.22 343 ALA A CA 1
ATOM 4754 C C . ALA A 1 303 ? -17.465 88.187 37.234 1.00 32.29 343 ALA A C 1
ATOM 4755 O O . ALA A 1 303 ? -17.849 87.578 38.240 1.00 32.47 343 ALA A O 1
ATOM 4762 N N . SER A 1 304 ? -16.665 89.253 37.307 1.00 32.87 344 SER A N 1
ATOM 4763 C CA . SER A 1 304 ? -16.194 89.744 38.598 1.00 35.09 344 SER A CA 1
ATOM 4764 C C . SER A 1 304 ? -17.355 90.173 39.488 1.00 36.56 344 SER A C 1
ATOM 4765 O O . SER A 1 304 ? -17.332 89.948 40.703 1.00 34.89 344 SER A O 1
ATOM 4773 N N . LYS A 1 305 ? -18.380 90.797 38.904 1.00 35.53 345 LYS A N 1
ATOM 4774 C CA . LYS A 1 305 ? -19.526 91.233 39.695 1.00 35.73 345 LYS A CA 1
ATOM 4775 C C . LYS A 1 305 ? -20.221 90.046 40.355 1.00 35.46 345 LYS A C 1
ATOM 4776 O O . LYS A 1 305 ? -20.664 90.138 41.507 1.00 34.52 345 LYS A O 1
ATOM 4795 N N . ILE A 1 306 ? -20.309 88.917 39.649 1.00 33.25 346 ILE A N 1
ATOM 4796 C CA . ILE A 1 306 ? -21.000 87.747 40.178 1.00 33.50 346 ILE A CA 1
ATOM 4797 C C . ILE A 1 306 ? -20.124 86.991 41.164 1.00 33.74 346 ILE A C 1
ATOM 4798 O O . ILE A 1 306 ? -20.590 86.570 42.228 1.00 31.69 346 ILE A O 1
ATOM 4814 N N . THR A 1 307 ? -18.845 86.814 40.832 1.00 32.92 347 THR A N 1
ATOM 4815 C CA . THR A 1 307 ? -17.991 85.878 41.548 1.00 33.60 347 THR A CA 1
ATOM 4816 C C . THR A 1 307 ? -17.054 86.541 42.543 1.00 36.65 347 THR A C 1
ATOM 4817 O O . THR A 1 307 ? -16.549 85.857 43.440 1.00 35.35 347 THR A O 1
ATOM 4828 N N . GLY A 1 308 ? -16.782 87.831 42.387 1.00 33.39 348 GLY A N 1
ATOM 4829 C CA . GLY A 1 308 ? -15.761 88.489 43.170 1.00 35.57 348 GLY A CA 1
ATOM 4830 C C . GLY A 1 308 ? -14.355 88.260 42.674 1.00 37.06 348 GLY A C 1
ATOM 4831 O O . GLY A 1 308 ? -13.409 88.797 43.266 1.00 33.81 348 GLY A O 1
ATOM 4835 N N . ILE A 1 309 ? -14.184 87.485 41.604 1.00 32.29 349 ILE A N 1
ATOM 4836 C CA . ILE A 1 309 ? -12.855 87.246 41.068 1.00 31.34 349 ILE A CA 1
ATOM 4837 C C . ILE A 1 309 ? -12.347 88.529 40.427 1.00 31.05 349 ILE A C 1
ATOM 4838 O O . ILE A 1 309 ? -13.070 89.204 39.683 1.00 36.10 349 ILE A O 1
ATOM 4854 N N . ASP A 1 310 ? -11.098 88.863 40.698 1.00 32.83 350 ASP A N 1
ATOM 4855 C CA . ASP A 1 310 ? -10.459 90.019 40.082 1.00 35.30 350 ASP A CA 1
ATOM 4856 C C . ASP A 1 310 ? -10.504 89.903 38.564 1.00 36.60 350 ASP A C 1
ATOM 4857 O O . ASP A 1 310 ? -10.021 88.903 38.020 1.00 33.78 350 ASP A O 1
ATOM 4866 N N . PRO A 1 311 ? -11.063 90.880 37.841 1.00 36.02 351 PRO A N 1
ATOM 4867 C CA . PRO A 1 311 ? -11.078 90.745 36.372 1.00 31.34 351 PRO A CA 1
ATOM 4868 C C . PRO A 1 311 ? -9.685 90.624 35.774 1.00 30.51 351 PRO A C 1
ATOM 4869 O O . PRO A 1 311 ? -9.521 89.975 34.733 1.00 34.23 351 PRO A O 1
ATOM 4880 N N . LYS A 1 312 ? -8.668 91.213 36.410 1.00 34.96 352 LYS A N 1
ATOM 4881 C CA . LYS A 1 312 ? -7.309 91.067 35.903 1.00 35.50 352 LYS A CA 1
ATOM 4882 C C . LYS A 1 312 ? -6.852 89.617 35.960 1.00 32.99 352 LYS A C 1
ATOM 4883 O O . LYS A 1 312 ? -6.061 89.178 35.116 1.00 36.94 352 LYS A O 1
ATOM 4902 N N . THR A 1 313 ? -7.335 88.862 36.948 1.00 33.63 353 THR A N 1
ATOM 4903 C CA . THR A 1 313 ? -6.993 87.448 37.043 1.00 32.43 353 THR A CA 1
ATOM 4904 C C . THR A 1 313 ? -7.654 86.652 35.931 1.00 29.15 353 THR A C 1
ATOM 4905 O O . THR A 1 313 ? -7.003 85.829 35.274 1.00 29.29 353 THR A O 1
ATOM 4916 N N . ILE A 1 314 ? -8.941 86.910 35.687 1.00 31.09 354 ILE A N 1
ATOM 4917 C CA . ILE A 1 314 ? -9.641 86.278 34.574 1.00 32.80 354 ILE A CA 1
ATOM 4918 C C . ILE A 1 314 ? -8.875 86.535 33.285 1.00 32.69 354 ILE A C 1
ATOM 4919 O O . ILE A 1 314 ? -8.594 85.614 32.508 1.00 29.62 354 ILE A O 1
ATOM 4935 N N . ILE A 1 315 ? -8.483 87.792 33.066 1.00 32.12 355 ILE A N 1
ATOM 4936 C CA . ILE A 1 315 ? -7.782 88.151 31.840 1.00 31.63 355 ILE A CA 1
ATOM 4937 C C . ILE A 1 315 ? -6.433 87.450 31.761 1.00 31.51 355 ILE A C 1
ATOM 4938 O O . ILE A 1 315 ? -6.037 86.955 30.700 1.00 31.98 355 ILE A O 1
ATOM 4954 N N . ALA A 1 316 ? -5.689 87.430 32.866 1.00 30.22 356 ALA A N 1
ATOM 4955 C CA . ALA A 1 316 ? -4.371 86.804 32.845 1.00 30.45 356 ALA A CA 1
ATOM 4956 C C . ALA A 1 316 ? -4.481 85.302 32.603 1.00 29.18 356 ALA A C 1
ATOM 4957 O O . ALA A 1 316 ? -3.680 84.730 31.856 1.00 31.11 356 ALA A O 1
ATOM 4964 N N . ILE A 1 317 ? -5.477 84.650 33.208 1.00 28.28 357 ILE A N 1
ATOM 4965 C CA . ILE A 1 317 ? -5.692 83.223 32.967 1.00 28.67 357 ILE A CA 1
ATOM 4966 C C . ILE A 1 317 ? -5.982 82.977 31.492 1.00 25.89 357 ILE A C 1
ATOM 4967 O O . ILE A 1 317 ? -5.376 82.106 30.856 1.00 26.71 357 ILE A O 1
ATOM 4983 N N . ALA A 1 318 ? -6.905 83.753 30.921 1.00 28.94 358 ALA A N 1
ATOM 4984 C CA . ALA A 1 318 ? -7.238 83.588 29.510 1.00 30.82 358 ALA A CA 1
ATOM 4985 C C . ALA A 1 318 ? -6.001 83.733 28.631 1.00 28.88 358 ALA A C 1
ATOM 4986 O O . ALA A 1 318 ? -5.779 82.925 27.721 1.00 28.00 358 ALA A O 1
ATOM 4993 N N . LYS A 1 319 ? -5.170 84.744 28.897 1.00 29.83 359 LYS A N 1
ATOM 4994 C CA . LYS A 1 319 ? -3.971 84.932 28.087 1.00 30.72 359 LYS A CA 1
ATOM 4995 C C . LYS A 1 319 ? -2.968 83.805 28.295 1.00 27.55 359 LYS A C 1
ATOM 4996 O O . LYS A 1 319 ? -2.317 83.362 27.340 1.00 28.12 359 LYS A O 1
ATOM 5015 N N . ASP A 1 320 ? -2.807 83.350 29.542 1.00 27.64 360 ASP A N 1
ATOM 5016 C CA . ASP A 1 320 ? -1.898 82.243 29.811 1.00 26.94 360 ASP A CA 1
ATOM 5017 C C . ASP A 1 320 ? -2.343 80.989 29.073 1.00 25.78 360 ASP A C 1
ATOM 5018 O O . ASP A 1 320 ? -1.516 80.250 28.525 1.00 26.71 360 ASP A O 1
ATOM 5027 N N . MET A 1 321 ? -3.649 80.714 29.079 1.00 25.26 361 MET A N 1
ATOM 5028 C CA . MET A 1 321 ? -4.170 79.564 28.351 1.00 27.14 361 MET A CA 1
ATOM 5029 C C . MET A 1 321 ? -3.955 79.729 26.854 1.00 26.54 361 MET A C 1
ATOM 5030 O O . MET A 1 321 ? -3.566 78.777 26.168 1.00 26.97 361 MET A O 1
ATOM 5044 N N . GLY A 1 322 ? -4.180 80.938 26.332 1.00 27.93 362 GLY A N 1
ATOM 5045 C CA . GLY A 1 322 ? -3.903 81.183 24.927 1.00 29.22 362 GLY A CA 1
ATOM 5046 C C . GLY A 1 322 ? -2.466 80.879 24.554 1.00 27.40 362 GLY A C 1
ATOM 5047 O O . GLY A 1 322 ? -2.202 80.260 23.520 1.00 29.11 362 GLY A O 1
ATOM 5051 N N . ALA A 1 323 ? -1.517 81.296 25.401 1.00 27.74 363 ALA A N 1
ATOM 5052 C CA . ALA A 1 323 ? -0.102 81.085 25.109 1.00 28.63 363 ALA A CA 1
ATOM 5053 C C . ALA A 1 323 ? 0.296 79.624 25.279 1.00 28.21 363 ALA A C 1
ATOM 5054 O O . ALA A 1 323 ? 1.217 79.149 24.605 1.00 29.60 363 ALA A O 1
ATOM 5061 N N . ALA A 1 324 ? -0.383 78.903 26.170 1.00 26.97 364 ALA A N 1
ATOM 5062 C CA . ALA A 1 324 ? -0.115 77.488 26.375 1.00 25.28 364 ALA A CA 1
ATOM 5063 C C . ALA A 1 324 ? -0.751 76.605 25.308 1.00 24.93 364 ALA A C 1
ATOM 5064 O O . ALA A 1 324 ? -0.327 75.455 25.146 1.00 25.77 364 ALA A O 1
ATOM 5071 N N . ALA A 1 325 ? -1.758 77.108 24.600 1.00 25.10 365 ALA A N 1
ATOM 5072 C CA . ALA A 1 325 ? -2.519 76.293 23.664 1.00 25.51 365 ALA A CA 1
ATOM 5073 C C . ALA A 1 325 ? -1.580 75.610 22.671 1.00 25.82 365 ALA A C 1
ATOM 5074 O O . ALA A 1 325 ? -0.619 76.234 22.201 1.00 26.90 365 ALA A O 1
ATOM 5081 N N . PRO A 1 326 ? -1.843 74.346 22.294 1.00 25.30 366 PRO A N 1
ATOM 5082 C CA . PRO A 1 326 ? -3.004 73.532 22.679 1.00 25.08 366 PRO A CA 1
ATOM 5083 C C . PRO A 1 326 ? -2.771 72.655 23.901 1.00 22.95 366 PRO A C 1
ATOM 5084 O O . PRO A 1 326 ? -3.571 71.756 24.172 1.00 25.02 366 PRO A O 1
ATOM 5095 N N . ALA A 1 327 ? -1.685 72.910 24.630 1.00 21.80 367 ALA A N 1
ATOM 5096 C CA . ALA A 1 327 ? -1.340 72.108 25.804 1.00 22.12 367 ALA A CA 1
ATOM 5097 C C . ALA A 1 327 ? -2.107 72.631 27.020 1.00 22.22 367 ALA A C 1
ATOM 5098 O O . ALA A 1 327 ? -1.550 73.026 28.046 1.00 23.27 367 ALA A O 1
ATOM 5105 N N . VAL A 1 328 ? -3.428 72.614 26.867 1.00 23.02 368 VAL A N 1
ATOM 5106 C CA . VAL A 1 328 ? -4.362 73.205 27.811 1.00 21.80 368 VAL A CA 1
ATOM 5107 C C . VAL A 1 328 ? -5.438 72.173 28.106 1.00 23.46 368 VAL A C 1
ATOM 5108 O O . VAL A 1 328 ? -6.012 71.585 27.181 1.00 23.00 368 VAL A O 1
ATOM 5121 N N . GLN A 1 329 ? -5.721 71.962 29.385 1.00 21.43 369 GLN A N 1
ATOM 5122 C CA . GLN A 1 329 ? -6.720 70.982 29.776 1.00 20.36 369 GLN A CA 1
ATOM 5123 C C . GLN A 1 329 ? -7.588 71.563 30.872 1.00 20.48 369 GLN A C 1
ATOM 5124 O O . GLN A 1 329 ? -7.083 72.137 31.843 1.00 21.54 369 GLN A O 1
ATOM 5138 N N . VAL A 1 330 ? -8.894 71.418 30.698 1.00 20.53 370 VAL A N 1
ATOM 5139 C CA . VAL A 1 330 ? -9.875 71.918 31.647 1.00 21.25 370 VAL A CA 1
ATOM 5140 C C . VAL A 1 330 ? -10.609 70.723 32.218 1.00 21.36 370 VAL A C 1
ATOM 5141 O O . VAL A 1 330 ? -11.233 69.955 31.473 1.00 21.56 370 VAL A O 1
ATOM 5154 N N . TRP A 1 331 ? -10.524 70.563 33.533 1.00 19.40 371 TRP A N 1
ATOM 5155 C CA . TRP A 1 331 ? -11.195 69.489 34.237 1.00 20.60 371 TRP A CA 1
ATOM 5156 C C . TRP A 1 331 ? -12.516 69.996 34.791 1.00 21.30 371 TRP A C 1
ATOM 5157 O O . TRP A 1 331 ? -12.591 71.124 35.285 1.00 22.70 371 TRP A O 1
ATOM 5178 N N . THR A 1 332 ? -13.542 69.153 34.763 1.00 22.96 372 THR A N 1
ATOM 5179 C CA . THR A 1 332 ? -14.734 69.397 35.563 1.00 21.62 372 THR A CA 1
ATOM 5180 C C . THR A 1 332 ? -14.923 68.245 36.540 1.00 20.96 372 THR A C 1
ATOM 5181 O O . THR A 1 332 ? -14.760 67.072 36.180 1.00 22.29 372 THR A O 1
ATOM 5192 N N . SER A 1 333 ? -15.263 68.586 37.770 1.00 21.74 373 SER A N 1
ATOM 5193 C CA . SER A 1 333 ? -15.630 67.608 38.778 1.00 20.15 373 SER A CA 1
ATOM 5194 C C . SER A 1 333 ? -17.143 67.532 38.940 1.00 19.72 373 SER A C 1
ATOM 5195 O O . SER A 1 333 ? -17.886 68.414 38.510 1.00 21.57 373 SER A O 1
ATOM 5203 N N . ARG A 1 334 ? -17.584 66.467 39.615 1.00 22.01 374 ARG A N 1
ATOM 5204 C CA . ARG A 1 334 ? -18.955 66.401 40.103 1.00 22.38 374 ARG A CA 1
ATOM 5205 C C . ARG A 1 334 ? -19.381 67.701 40.771 1.00 22.14 374 ARG A C 1
ATOM 5206 O O . ARG A 1 334 ? -20.530 68.134 40.628 1.00 22.55 374 ARG A O 1
ATOM 5227 N N . GLY A 1 335 ? -18.493 68.308 41.558 1.00 21.30 375 GLY A N 1
ATOM 5228 C CA . GLY A 1 335 ? -18.887 69.490 42.305 1.00 21.42 375 GLY A CA 1
ATOM 5229 C C . GLY A 1 335 ? -19.373 70.600 41.398 1.00 23.42 375 GLY A C 1
ATOM 5230 O O . GLY A 1 335 ? -20.338 71.300 41.714 1.00 23.40 375 GLY A O 1
ATOM 5234 N N . ALA A 1 336 ? -18.708 70.776 40.257 1.00 22.42 376 ALA A N 1
ATOM 5235 C CA . ALA A 1 336 ? -19.087 71.850 39.354 1.00 22.56 376 ALA A CA 1
ATOM 5236 C C . ALA A 1 336 ? -20.379 71.546 38.611 1.00 25.12 376 ALA A C 1
ATOM 5237 O O . ALA A 1 336 ? -21.154 72.467 38.330 1.00 25.37 376 ALA A O 1
ATOM 5244 N N . VAL A 1 337 ? -20.631 70.281 38.279 1.00 25.09 377 VAL A N 1
ATOM 5245 C CA . VAL A 1 337 ? -21.642 69.958 37.281 1.00 24.23 377 VAL A CA 1
ATOM 5246 C C . VAL A 1 337 ? -22.819 69.158 37.817 1.00 23.44 377 VAL A C 1
ATOM 5247 O O . VAL A 1 337 ? -23.854 69.102 37.134 1.00 24.06 377 VAL A O 1
ATOM 5260 N N . MET A 1 338 ? -22.705 68.484 38.961 1.00 22.90 378 MET A N 1
ATOM 5261 C CA . MET A 1 338 ? -23.830 67.711 39.499 1.00 23.53 378 MET A CA 1
ATOM 5262 C C . MET A 1 338 ? -24.708 68.664 40.311 1.00 22.99 378 MET A C 1
ATOM 5263 O O . MET A 1 338 ? -24.761 68.652 41.544 1.00 23.92 378 MET A O 1
ATOM 5277 N N . GLN A 1 339 ? -25.367 69.541 39.559 1.00 24.91 379 GLN A N 1
ATOM 5278 C CA . GLN A 1 339 ? -26.238 70.588 40.064 1.00 26.02 379 GLN A CA 1
ATOM 5279 C C . GLN A 1 339 ? -27.452 70.617 39.151 1.00 25.17 379 GLN A C 1
ATOM 5280 O O . GLN A 1 339 ? -27.391 70.172 38.003 1.00 25.51 379 GLN A O 1
ATOM 5294 N N . ALA A 1 340 ? -28.558 71.158 39.664 1.00 27.11 380 ALA A N 1
ATOM 5295 C CA . ALA A 1 340 ? -29.822 71.058 38.944 1.00 29.04 380 ALA A CA 1
ATOM 5296 C C . ALA A 1 340 ? -29.752 71.708 37.565 1.00 29.51 380 ALA A C 1
ATOM 5297 O O . ALA A 1 340 ? -30.528 71.349 36.673 1.00 30.02 380 ALA A O 1
ATOM 5304 N N . ARG A 1 341 ? -28.859 72.679 37.371 1.00 27.94 381 ARG A N 1
ATOM 5305 C CA . ARG A 1 341 ? -28.670 73.285 36.056 1.00 30.35 381 ARG A CA 1
ATOM 5306 C C . ARG A 1 341 ? -27.279 73.009 35.504 1.00 31.34 381 ARG A C 1
ATOM 5307 O O . ARG A 1 341 ? -26.810 73.731 34.615 1.00 28.19 381 ARG A O 1
ATOM 5328 N N . GLY A 1 342 ? -26.635 71.947 35.996 1.00 28.13 382 GLY A N 1
ATOM 5329 C CA . GLY A 1 342 ? -25.222 71.710 35.774 1.00 26.97 382 GLY A CA 1
ATOM 5330 C C . GLY A 1 342 ? -24.843 71.247 34.383 1.00 28.04 382 GLY A C 1
ATOM 5331 O O . GLY A 1 342 ? -23.666 71.343 34.024 1.00 27.42 382 GLY A O 1
ATOM 5335 N N . THR A 1 343 ? -25.795 70.739 33.595 1.00 27.91 383 THR A N 1
ATOM 5336 C CA . THR A 1 343 ? -25.469 70.396 32.215 1.00 26.96 383 THR A CA 1
ATOM 5337 C C . THR A 1 343 ? -24.705 71.534 31.548 1.00 25.22 383 THR A C 1
ATOM 5338 O O . THR A 1 343 ? -23.753 71.299 30.797 1.00 25.14 383 THR A O 1
ATOM 5349 N N . TYR A 1 344 ? -25.107 72.778 31.806 1.00 26.41 384 TYR A N 1
ATOM 5350 C CA . TYR A 1 344 ? -24.491 73.899 31.103 1.00 26.62 384 TYR A CA 1
ATOM 5351 C C . TYR A 1 344 ? -23.192 74.344 31.740 1.00 28.05 384 TYR A C 1
ATOM 5352 O O . TYR A 1 344 ? -22.454 75.119 31.127 1.00 27.01 384 TYR A O 1
ATOM 5370 N N . THR A 1 345 ? -22.884 73.855 32.935 1.00 26.02 385 THR A N 1
ATOM 5371 C CA . THR A 1 345 ? -21.547 74.038 33.472 1.00 25.47 385 THR A CA 1
ATOM 5372 C C . THR A 1 345 ? -20.577 73.061 32.819 1.00 24.80 385 THR A C 1
ATOM 5373 O O . THR A 1 345 ? -19.462 73.443 32.451 1.00 24.33 385 THR A O 1
ATOM 5384 N N . SER A 1 346 ? -20.993 71.806 32.635 1.00 26.29 386 SER A N 1
ATOM 5385 C CA . SER A 1 346 ? -20.168 70.871 31.882 1.00 25.24 386 SER A CA 1
ATOM 5386 C C . SER A 1 346 ? -19.879 71.422 30.491 1.00 25.89 386 SER A C 1
ATOM 5387 O O . SER A 1 346 ? -18.732 71.419 30.026 1.00 24.22 386 SER A O 1
ATOM 5395 N N . ILE A 1 347 ? -20.915 71.929 29.825 1.00 26.55 387 ILE A N 1
ATOM 5396 C CA . ILE A 1 347 ? -20.751 72.479 28.485 1.00 27.42 387 ILE A CA 1
ATOM 5397 C C . ILE A 1 347 ? -19.837 73.696 28.512 1.00 25.77 387 ILE A C 1
ATOM 5398 O O . ILE A 1 347 ? -18.932 73.829 27.680 1.00 26.07 387 ILE A O 1
ATOM 5414 N N . SER A 1 348 ? -20.055 74.606 29.464 1.00 27.31 388 SER A N 1
ATOM 5415 C CA . SER A 1 348 ? -19.302 75.857 29.446 1.00 24.97 388 SER A CA 1
ATOM 5416 C C . SER A 1 348 ? -17.828 75.625 29.745 1.00 25.28 388 SER A C 1
ATOM 5417 O O . SER A 1 348 ? -16.954 76.227 29.109 1.00 26.22 388 SER A O 1
ATOM 5425 N N . CYS A 1 349 ? -17.531 74.768 30.720 1.00 25.32 389 CYS A N 1
ATOM 5426 C CA . CYS A 1 349 ? -16.143 74.478 31.040 1.00 24.93 389 CYS A CA 1
ATOM 5427 C C . CYS A 1 349 ? -15.481 73.673 29.927 1.00 23.97 389 CYS A C 1
ATOM 5428 O O . CYS A 1 349 ? -14.349 73.971 29.531 1.00 24.99 389 CYS A O 1
ATOM 5436 N N . HIS A 1 350 ? -16.168 72.652 29.409 1.00 26.55 390 HIS A N 1
ATOM 5437 C CA . HIS A 1 350 ? -15.564 71.807 28.383 1.00 25.67 390 HIS A CA 1
ATOM 5438 C C . HIS A 1 350 ? -15.380 72.558 27.072 1.00 24.05 390 HIS A C 1
ATOM 5439 O O . HIS A 1 350 ? -14.475 72.232 26.296 1.00 24.99 390 HIS A O 1
ATOM 5453 N N . ALA A 1 351 ? -16.218 73.562 26.803 1.00 26.61 391 ALA A N 1
ATOM 5454 C CA . ALA A 1 351 ? -16.021 74.370 25.606 1.00 26.73 391 ALA A CA 1
ATOM 5455 C C . ALA A 1 351 ? -14.606 74.932 25.554 1.00 25.72 391 ALA A C 1
ATOM 5456 O O . ALA A 1 351 ? -14.047 75.106 24.467 1.00 24.72 391 ALA A O 1
ATOM 5463 N N . LEU A 1 352 ? -14.008 75.221 26.716 1.00 25.13 392 LEU A N 1
ATOM 5464 C CA . LEU A 1 352 ? -12.643 75.736 26.733 1.00 24.44 392 LEU A CA 1
ATOM 5465 C C . LEU A 1 352 ? -11.649 74.717 26.195 1.00 25.68 392 LEU A C 1
ATOM 5466 O O . LEU A 1 352 ? -10.604 75.094 25.653 1.00 25.88 392 LEU A O 1
ATOM 5482 N N . ASN A 1 353 ? -11.941 73.428 26.341 1.00 25.12 393 ASN A N 1
ATOM 5483 C CA . ASN A 1 353 ? -11.051 72.426 25.775 1.00 22.78 393 ASN A CA 1
ATOM 5484 C C . ASN A 1 353 ? -11.051 72.477 24.255 1.00 23.70 393 ASN A C 1
ATOM 5485 O O . ASN A 1 353 ? -10.037 72.161 23.624 1.00 24.23 393 ASN A O 1
ATOM 5496 N N . GLY A 1 354 ? -12.155 72.897 23.653 1.00 26.94 394 GLY A N 1
ATOM 5497 C CA . GLY A 1 354 ? -12.165 73.092 22.220 1.00 27.56 394 GLY A CA 1
ATOM 5498 C C . GLY A 1 354 ? -11.551 74.420 21.828 1.00 26.30 394 GLY A C 1
ATOM 5499 O O . GLY A 1 354 ? -10.776 74.499 20.871 1.00 27.22 394 GLY A O 1
ATOM 5503 N N . LEU A 1 355 ? -11.880 75.474 22.583 1.00 26.43 395 LEU A N 1
ATOM 5504 C CA . LEU A 1 355 ? -11.458 76.822 22.212 1.00 26.38 395 LEU A CA 1
ATOM 5505 C C . LEU A 1 355 ? -9.942 76.955 22.212 1.00 26.90 395 LEU A C 1
ATOM 5506 O O . LEU A 1 355 ? -9.372 77.620 21.337 1.00 27.42 395 LEU A O 1
ATOM 5522 N N . PHE A 1 356 ? -9.267 76.325 23.171 1.00 24.68 396 PHE A N 1
ATOM 5523 C CA . PHE A 1 356 ? -7.814 76.365 23.233 1.00 25.27 396 PHE A CA 1
ATOM 5524 C C . PHE A 1 356 ? -7.174 75.149 22.580 1.00 23.96 396 PHE A C 1
ATOM 5525 O O . PHE A 1 356 ? -5.956 74.971 22.677 1.00 25.15 396 PHE A O 1
ATOM 5542 N N . GLY A 1 357 ? -7.966 74.310 21.918 1.00 25.95 397 GLY A N 1
ATOM 5543 C CA . GLY A 1 357 ? -7.425 73.234 21.118 1.00 25.67 397 GLY A CA 1
ATOM 5544 C C . GLY A 1 357 ? -6.893 72.052 21.890 1.00 26.78 397 GLY A C 1
ATOM 5545 O O . GLY A 1 357 ? -6.208 71.207 21.301 1.00 26.94 397 GLY A O 1
ATOM 5549 N N . GLY A 1 358 ? -7.174 71.962 23.189 1.00 24.74 398 GLY A N 1
ATOM 5550 C CA . GLY A 1 358 ? -6.626 70.879 23.981 1.00 23.32 398 GLY A CA 1
ATOM 5551 C C . GLY A 1 358 ? -7.249 69.535 23.687 1.00 23.13 398 GLY A C 1
ATOM 5552 O O . GLY A 1 358 ? -6.629 68.497 23.954 1.00 22.70 398 GLY A O 1
ATOM 5556 N N . ILE A 1 359 ? -8.464 69.529 23.148 1.00 23.23 399 ILE A N 1
ATOM 5557 C CA . ILE A 1 359 ? -9.160 68.277 22.888 1.00 24.73 399 ILE A CA 1
ATOM 5558 C C . ILE A 1 359 ? -8.358 67.484 21.865 1.00 24.33 399 ILE A C 1
ATOM 5559 O O . ILE A 1 359 ? -8.046 67.972 20.771 1.00 24.29 399 ILE A O 1
ATOM 5575 N N . ASP A 1 360 ? -7.980 66.265 22.247 1.00 22.87 400 ASP A N 1
ATOM 5576 C CA . ASP A 1 360 ? -7.172 65.357 21.438 1.00 21.85 400 ASP A CA 1
ATOM 5577 C C . ASP A 1 360 ? -5.780 65.903 21.130 1.00 22.77 400 ASP A C 1
ATOM 5578 O O . ASP A 1 360 ? -5.136 65.447 20.183 1.00 25.38 400 ASP A O 1
ATOM 5587 N N . SER A 1 361 ? -5.261 66.822 21.941 1.00 22.86 401 SER A N 1
ATOM 5588 C CA . SER A 1 361 ? -3.946 67.395 21.694 1.00 22.51 401 SER A CA 1
ATOM 5589 C C . SER A 1 361 ? -2.955 67.071 22.804 1.00 23.70 401 SER A C 1
ATOM 5590 O O . SER A 1 361 ? -3.330 66.719 23.923 1.00 23.94 401 SER A O 1
ATOM 5598 N N . LYS A 1 362 ? -1.673 67.210 22.471 1.00 22.27 402 LYS A N 1
ATOM 5599 C CA . LYS A 1 362 ? -0.607 67.021 23.448 1.00 20.43 402 LYS A CA 1
ATOM 5600 C C . LYS A 1 362 ? -0.732 68.040 24.572 1.00 20.29 402 LYS A C 1
ATOM 5601 O O . LYS A 1 362 ? -0.815 69.249 24.328 1.00 21.85 402 LYS A O 1
ATOM 5620 N N . GLY A 1 363 ? -0.751 67.544 25.810 1.00 21.63 403 GLY A N 1
ATOM 5621 C CA . GLY A 1 363 ? -0.966 68.377 26.968 1.00 19.79 403 GLY A CA 1
ATOM 5622 C C . GLY A 1 363 ? -2.418 68.653 27.272 1.00 20.04 403 GLY A C 1
ATOM 5623 O O . GLY A 1 363 ? -2.708 69.324 28.274 1.00 22.17 403 GLY A O 1
ATOM 5627 N N . GLY A 1 364 ? -3.333 68.168 26.432 1.00 20.38 404 GLY A N 1
ATOM 5628 C CA . GLY A 1 364 ? -4.755 68.383 26.601 1.00 19.41 404 GLY A CA 1
ATOM 5629 C C . GLY A 1 364 ? -5.467 67.201 27.222 1.00 22.27 404 GLY A C 1
ATOM 5630 O O . GLY A 1 364 ? -5.012 66.655 28.231 1.00 22.06 404 GLY A O 1
ATOM 5634 N N . LEU A 1 365 ? -6.597 66.805 26.639 1.00 21.27 405 LEU A N 1
ATOM 5635 C CA . LEU A 1 365 ? -7.370 65.691 27.163 1.00 20.17 405 LEU A CA 1
ATOM 5636 C C . LEU A 1 365 ? -8.029 64.977 25.995 1.00 21.01 405 LEU A C 1
ATOM 5637 O O . LEU A 1 365 ? -8.252 65.562 24.931 1.00 22.60 405 LEU A O 1
ATOM 5653 N N . PHE A 1 366 ? -8.339 63.703 26.195 1.00 21.90 406 PHE A N 1
ATOM 5654 C CA . PHE A 1 366 ? -8.979 62.937 25.135 1.00 19.83 406 PHE A CA 1
ATOM 5655 C C . PHE A 1 366 ? -9.573 61.673 25.731 1.00 21.35 406 PHE A C 1
ATOM 5656 O O . PHE A 1 366 ? -9.303 61.328 26.893 1.00 20.24 406 PHE A O 1
ATOM 5673 N N . PRO A 1 367 ? -10.415 60.980 24.974 1.00 21.08 407 PRO A N 1
ATOM 5674 C CA . PRO A 1 367 ? -11.093 59.798 25.506 1.00 22.13 407 PRO A CA 1
ATOM 5675 C C . PRO A 1 367 ? -10.133 58.637 25.691 1.00 20.75 407 PRO A C 1
ATOM 5676 O O . PRO A 1 367 ? -8.963 58.672 25.301 1.00 20.66 407 PRO A O 1
ATOM 5687 N N . GLY A 1 368 ? -10.671 57.575 26.283 1.00 23.11 408 GLY A N 1
ATOM 5688 C CA . GLY A 1 368 ? -9.917 56.351 26.409 1.00 21.31 408 GLY A CA 1
ATOM 5689 C C . GLY A 1 368 ? -9.627 55.738 25.049 1.00 20.97 408 GLY A C 1
ATOM 5690 O O . GLY A 1 368 ? -10.451 55.780 24.129 1.00 22.88 408 GLY A O 1
ATOM 5694 N N . ASN A 1 369 ? -8.430 55.164 24.938 1.00 20.24 409 ASN A N 1
ATOM 5695 C CA . ASN A 1 369 ? -8.011 54.453 23.741 1.00 21.39 409 ASN A CA 1
ATOM 5696 C C . ASN A 1 369 ? -8.948 53.285 23.461 1.00 23.79 409 ASN A C 1
ATOM 5697 O O . ASN A 1 369 ? -9.551 52.719 24.373 1.00 23.78 409 ASN A O 1
ATOM 5708 N N . LYS A 1 370 ? -9.034 52.899 22.188 1.00 22.52 410 LYS A N 1
ATOM 5709 C CA . LYS A 1 370 ? -9.809 51.727 21.802 1.00 25.00 410 LYS A CA 1
ATOM 5710 C C . LYS A 1 370 ? -9.157 50.453 22.336 1.00 24.39 410 LYS A C 1
ATOM 5711 O O . LYS A 1 370 ? -7.933 50.309 22.312 1.00 23.94 410 LYS A O 1
ATOM 5715 N N . THR A 1 371 ? -9.977 49.540 22.845 1.00 26.04 411 THR A N 1
ATOM 5716 C CA . THR A 1 371 ? -9.538 48.203 23.216 1.00 26.83 411 THR A CA 1
ATOM 5717 C C . THR A 1 371 ? -10.524 47.198 22.645 1.00 26.76 411 THR A C 1
ATOM 5718 O O . THR A 1 371 ? -11.671 47.547 22.349 1.00 27.14 411 THR A O 1
ATOM 5729 N N . PRO A 1 372 ? -10.124 45.937 22.497 1.00 28.01 412 PRO A N 1
ATOM 5730 C CA . PRO A 1 372 ? -11.060 44.918 21.996 1.00 30.88 412 PRO A CA 1
ATOM 5731 C C . PRO A 1 372 ? -11.824 44.164 23.077 1.00 26.34 412 PRO A C 1
ATOM 5732 O O . PRO A 1 372 ? -12.483 43.172 22.757 1.00 28.25 412 PRO A O 1
ATOM 5743 N N . LEU A 1 373 ? -11.784 44.619 24.325 1.00 26.18 413 LEU A N 1
ATOM 5744 C CA . LEU A 1 373 ? -12.587 43.995 25.366 1.00 25.07 413 LEU A CA 1
ATOM 5745 C C . LEU A 1 373 ? -14.053 43.979 24.959 1.00 25.20 413 LEU A C 1
ATOM 5746 O O . LEU A 1 373 ? -14.603 45.003 24.545 1.00 27.20 413 LEU A O 1
ATOM 5762 N N . LEU A 1 374 ? -14.681 42.812 25.065 1.00 26.58 414 LEU A N 1
ATOM 5763 C CA . LEU A 1 374 ? -16.122 42.716 24.900 1.00 26.96 414 LEU A CA 1
ATOM 5764 C C . LEU A 1 374 ? -16.817 43.122 26.192 1.00 25.29 414 LEU A C 1
ATOM 5765 O O . LEU A 1 374 ? -16.319 42.867 27.292 1.00 25.12 414 LEU A O 1
ATOM 5781 N N . LYS A 1 375 ? -17.984 43.738 26.059 1.00 28.78 415 LYS A N 1
ATOM 5782 C CA . LYS A 1 375 ? -18.704 44.224 27.224 1.00 31.43 415 LYS A CA 1
ATOM 5783 C C . LYS A 1 375 ? -20.101 43.644 27.365 1.00 28.47 415 LYS A C 1
ATOM 5784 O O . LYS A 1 375 ? -20.789 43.972 28.339 1.00 28.10 415 LYS A O 1
ATOM 5803 N N . GLU A 1 376 ? -20.529 42.787 26.436 1.00 28.64 416 GLU A N 1
ATOM 5804 C CA . GLU A 1 376 ? -21.826 42.144 26.507 1.00 31.83 416 GLU A CA 1
ATOM 5805 C C . GLU A 1 376 ? -21.693 40.672 26.139 1.00 29.29 416 GLU A C 1
ATOM 5806 O O . GLU A 1 376 ? -20.858 40.293 25.313 1.00 29.69 416 GLU A O 1
ATOM 5818 N N . TYR A 1 377 ? -22.541 39.848 26.739 1.00 29.53 417 TYR A N 1
ATOM 5819 C CA . TYR A 1 377 ? -22.720 38.462 26.315 1.00 29.38 417 TYR A CA 1
ATOM 5820 C C . TYR A 1 377 ? -23.661 38.450 25.120 1.00 29.32 417 TYR A C 1
ATOM 5821 O O . TYR A 1 377 ? -24.188 39.489 24.717 1.00 29.79 417 TYR A O 1
ATOM 5839 N N . PRO A 1 378 ? -23.837 37.298 24.480 1.00 33.19 418 PRO A N 1
ATOM 5840 C CA . PRO A 1 378 ? -24.632 37.259 23.246 1.00 33.75 418 PRO A CA 1
ATOM 5841 C C . PRO A 1 378 ? -26.057 37.767 23.437 1.00 36.83 418 PRO A C 1
ATOM 5842 O O . PRO A 1 378 ? -26.601 37.787 24.541 1.00 34.87 418 PRO A O 1
ATOM 5853 N N . GLU A 1 379 ? -26.669 38.169 22.320 1.00 36.83 419 GLU A N 1
ATOM 5854 C CA . GLU A 1 379 ? -28.059 38.600 22.348 1.00 41.67 419 GLU A CA 1
ATOM 5855 C C . GLU A 1 379 ? -28.939 37.513 22.951 1.00 39.27 419 GLU A C 1
ATOM 5856 O O . GLU A 1 379 ? -28.720 36.320 22.722 1.00 37.57 419 GLU A O 1
ATOM 5868 N N . ALA A 1 380 ? -29.965 37.931 23.690 1.00 41.13 420 ALA A N 1
ATOM 5869 C CA . ALA A 1 380 ? -30.873 37.000 24.346 1.00 43.71 420 ALA A CA 1
ATOM 5870 C C . ALA A 1 380 ? -32.275 37.020 23.746 1.00 41.26 420 ALA A C 1
ATOM 5871 O O . ALA A 1 380 ? -33.189 36.413 24.314 1.00 38.59 420 ALA A O 1
ATOM 5878 N N . LYS A 1 381 ? -32.458 37.673 22.595 1.00 42.25 421 LYS A N 1
ATOM 5879 C CA . LYS A 1 381 ? -33.786 37.812 21.999 1.00 42.69 421 LYS A CA 1
ATOM 5880 C C . LYS A 1 381 ? -34.465 36.465 21.781 1.00 37.69 421 LYS A C 1
ATOM 5881 O O . LYS A 1 381 ? -35.676 36.331 21.990 1.00 37.11 421 LYS A O 1
ATOM 5900 N N . ALA A 1 382 ? -33.704 35.456 21.347 1.00 37.94 422 ALA A N 1
ATOM 5901 C CA . ALA A 1 382 ? -34.287 34.151 21.061 1.00 39.78 422 ALA A CA 1
ATOM 5902 C C . ALA A 1 382 ? -34.798 33.462 22.318 1.00 39.49 422 ALA A C 1
ATOM 5903 O O . ALA A 1 382 ? -35.579 32.511 22.215 1.00 38.87 422 ALA A O 1
ATOM 5910 N N . TYR A 1 383 ? -34.386 33.932 23.493 1.00 37.66 423 TYR A N 1
ATOM 5911 C CA . TYR A 1 383 ? -34.768 33.352 24.773 1.00 35.55 423 TYR A CA 1
ATOM 5912 C C . TYR A 1 383 ? -35.853 34.168 25.456 1.00 39.01 423 TYR A C 1
ATOM 5913 O O . TYR A 1 383 ? -36.314 33.794 26.539 1.00 37.37 423 TYR A O 1
ATOM 5931 N N . MET A 1 384 ? -36.272 35.267 24.835 1.00 35.60 424 MET A N 1
ATOM 5932 C CA . MET A 1 384 ? -37.371 36.082 25.330 1.00 38.16 424 MET A CA 1
ATOM 5933 C C . MET A 1 384 ? -38.695 35.431 24.958 1.00 43.09 424 MET A C 1
ATOM 5934 O O . MET A 1 384 ? -39.022 35.316 23.772 1.00 40.45 424 MET A O 1
ATOM 5948 N N . ASP A 1 385 ? -39.472 35.035 25.960 1.00 38.46 425 ASP A N 1
ATOM 5949 C CA . ASP A 1 385 ? -40.813 34.545 25.686 1.00 41.58 425 ASP A CA 1
ATOM 5950 C C . ASP A 1 385 ? -41.762 35.742 25.617 1.00 40.80 425 ASP A C 1
ATOM 5951 O O . ASP A 1 385 ? -41.353 36.899 25.744 1.00 38.38 425 ASP A O 1
ATOM 5960 N N . GLU A 1 386 ? -43.046 35.474 25.388 1.00 40.72 426 GLU A N 1
ATOM 5961 C CA . GLU A 1 386 ? -43.985 36.570 25.171 1.00 43.04 426 GLU A CA 1
ATOM 5962 C C . GLU A 1 386 ? -44.170 37.395 26.442 1.00 48.98 426 GLU A C 1
ATOM 5963 O O . GLU A 1 386 ? -44.354 38.616 26.377 1.00 40.71 426 GLU A O 1
ATOM 5975 N N . ILE A 1 387 ? -44.146 36.744 27.611 1.00 42.34 427 ILE A N 1
ATOM 5976 C CA . ILE A 1 387 ? -44.233 37.479 28.871 1.00 39.04 427 ILE A CA 1
ATOM 5977 C C . ILE A 1 387 ? -43.094 38.484 28.967 1.00 35.96 427 ILE A C 1
ATOM 5978 O O . ILE A 1 387 ? -43.300 39.649 29.327 1.00 37.84 427 ILE A O 1
ATOM 5994 N N . ALA A 1 388 ? -41.877 38.057 28.626 1.00 38.45 428 ALA A N 1
ATOM 5995 C CA . ALA A 1 388 ? -40.724 38.939 28.751 1.00 45.04 428 ALA A CA 1
ATOM 5996 C C . ALA A 1 388 ? -40.752 40.041 27.698 1.00 38.60 428 ALA A C 1
ATOM 5997 O O . ALA A 1 388 ? -40.485 41.209 28.005 1.00 36.73 428 ALA A O 1
ATOM 6004 N N . ALA A 1 389 ? -41.108 39.698 26.460 1.00 38.99 429 ALA A N 1
ATOM 6005 C CA . ALA A 1 389 ? -41.123 40.698 25.399 1.00 37.33 429 ALA A CA 1
ATOM 6006 C C . ALA A 1 389 ? -42.095 41.823 25.719 1.00 35.70 429 ALA A C 1
ATOM 6007 O O . ALA A 1 389 ? -41.838 42.988 25.394 1.00 39.52 429 ALA A O 1
ATOM 6014 N N . LYS A 1 390 ? -43.228 41.493 26.341 1.00 36.63 430 LYS A N 1
ATOM 6015 C CA . LYS A 1 390 ? -44.175 42.527 26.737 1.00 38.77 430 LYS A CA 1
ATOM 6016 C C . LYS A 1 390 ? -43.640 43.339 27.907 1.00 42.80 430 LYS A C 1
ATOM 6017 O O . LYS A 1 390 ? -43.751 44.571 27.918 1.00 37.37 430 LYS A O 1
ATOM 6036 N N . GLY A 1 391 ? -43.056 42.669 28.902 1.00 37.70 431 GLY A N 1
ATOM 6037 C CA . GLY A 1 391 ? -42.645 43.369 30.104 1.00 39.23 431 GLY A CA 1
ATOM 6038 C C . GLY A 1 391 ? -41.548 44.385 29.861 1.00 38.71 431 GLY A C 1
ATOM 6039 O O . GLY A 1 391 ? -41.561 45.472 30.449 1.00 37.69 431 GLY A O 1
ATOM 6043 N N . VAL A 1 392 ? -40.584 44.054 28.999 1.00 37.48 432 VAL A N 1
ATOM 6044 C CA . VAL A 1 392 ? -39.452 44.947 28.799 1.00 38.85 432 VAL A CA 1
ATOM 6045 C C . VAL A 1 392 ? -39.847 46.236 28.094 1.00 37.63 432 VAL A C 1
ATOM 6046 O O . VAL A 1 392 ? -39.040 47.170 28.023 1.00 38.34 432 VAL A O 1
ATOM 6059 N N . LYS A 1 393 ? -41.065 46.314 27.568 1.00 38.66 433 LYS A N 1
ATOM 6060 C CA . LYS A 1 393 ? -41.519 47.529 26.910 1.00 37.78 433 LYS A CA 1
ATOM 6061 C C . LYS A 1 393 ? -42.162 48.515 27.874 1.00 42.97 433 LYS A C 1
ATOM 6062 O O . LYS A 1 393 ? -42.459 49.644 27.471 1.00 39.19 433 LYS A O 1
ATOM 6081 N N . LYS A 1 394 ? -42.356 48.130 29.131 1.00 42.36 434 LYS A N 1
ATOM 6082 C CA . LYS A 1 394 ? -42.996 49.011 30.092 1.00 41.13 434 LYS A CA 1
ATOM 6083 C C . LYS A 1 394 ? -42.092 50.194 30.410 1.00 37.31 434 LYS A C 1
ATOM 6084 O O . LYS A 1 394 ? -40.865 50.116 30.308 1.00 36.35 434 LYS A O 1
ATOM 6103 N N . GLU A 1 395 ? -42.717 51.303 30.793 1.00 39.59 435 GLU A N 1
ATOM 6104 C CA . GLU A 1 395 ? -41.957 52.449 31.263 1.00 38.90 435 GLU A CA 1
ATOM 6105 C C . GLU A 1 395 ? -41.061 52.035 32.424 1.00 34.72 435 GLU A C 1
ATOM 6106 O O . GLU A 1 395 ? -41.461 51.249 33.287 1.00 35.78 435 GLU A O 1
ATOM 6118 N N . LYS A 1 396 ? -39.848 52.580 32.456 1.00 34.62 436 LYS A N 1
ATOM 6119 C CA . LYS A 1 396 ? -38.951 52.294 33.563 1.00 33.09 436 LYS A CA 1
ATOM 6120 C C . LYS A 1 396 ? -39.435 52.944 34.855 1.00 31.08 436 LYS A C 1
ATOM 6121 O O . LYS A 1 396 ? -40.020 54.033 34.856 1.00 32.41 436 LYS A O 1
ATOM 6140 N N . ILE A 1 397 ? -39.124 52.279 35.972 1.00 30.21 437 ILE A N 1
ATOM 6141 C CA . ILE A 1 397 ? -39.545 52.724 37.293 1.00 30.12 437 ILE A CA 1
ATOM 6142 C C . ILE A 1 397 ? -38.960 54.079 37.659 1.00 30.05 437 ILE A C 1
ATOM 6143 O O . ILE A 1 397 ? -39.500 54.757 38.540 1.00 32.10 437 ILE A O 1
ATOM 6159 N N . ASP A 1 398 ? -37.862 54.494 37.021 1.00 30.82 438 ASP A N 1
ATOM 6160 C CA . ASP A 1 398 ? -37.273 55.796 37.316 1.00 29.40 438 ASP A CA 1
ATOM 6161 C C . ASP A 1 398 ? -37.843 56.915 36.447 1.00 30.63 438 ASP A C 1
ATOM 6162 O O . ASP A 1 398 ? -37.375 58.055 36.542 1.00 29.35 438 ASP A O 1
ATOM 6171 N N . GLN A 1 399 ? -38.872 56.626 35.648 1.00 32.22 439 GLN A N 1
ATOM 6172 C CA . GLN A 1 399 ? -39.643 57.636 34.927 1.00 32.66 439 GLN A CA 1
ATOM 6173 C C . GLN A 1 399 ? -38.822 58.348 33.863 1.00 34.90 439 GLN A C 1
ATOM 6174 O O . GLN A 1 399 ? -39.205 59.428 33.398 1.00 32.20 439 GLN A O 1
ATOM 6188 N N . ARG A 1 400 ? -37.694 57.774 33.465 1.00 31.96 440 ARG A N 1
ATOM 6189 C CA . ARG A 1 400 ? -36.864 58.422 32.464 1.00 32.15 440 ARG A CA 1
ATOM 6190 C C . ARG A 1 400 ? -37.677 58.646 31.197 1.00 33.50 440 ARG A C 1
ATOM 6191 O O . ARG A 1 400 ? -38.479 57.799 30.796 1.00 33.47 440 ARG A O 1
ATOM 6212 N N . GLY A 1 401 ? -37.473 59.797 30.571 1.00 31.38 441 GLY A N 1
ATOM 6213 C CA . GLY A 1 401 ? -38.127 60.108 29.321 1.00 31.81 441 GLY A CA 1
ATOM 6214 C C . GLY A 1 401 ? -39.401 60.909 29.445 1.00 32.69 441 GLY A C 1
ATOM 6215 O O . GLY A 1 401 ? -39.910 61.392 28.427 1.00 33.64 441 GLY A O 1
ATOM 6219 N N . ARG A 1 402 ? -39.948 61.043 30.647 1.00 34.29 442 ARG A N 1
ATOM 6220 C CA . ARG A 1 402 ? -41.058 61.957 30.838 1.00 34.70 442 ARG A CA 1
ATOM 6221 C C . ARG A 1 402 ? -40.591 63.370 30.508 1.00 33.92 442 ARG A C 1
ATOM 6222 O O . ARG A 1 402 ? -39.391 63.649 30.421 1.00 33.45 442 ARG A O 1
ATOM 6243 N N . LEU A 1 403 ? -41.562 64.262 30.304 1.00 36.10 443 LEU A N 1
ATOM 6244 C CA . LEU A 1 403 ? -41.253 65.627 29.896 1.00 35.30 443 LEU A CA 1
ATOM 6245 C C . LEU A 1 403 ? -40.191 66.239 30.796 1.00 33.63 443 LEU A C 1
ATOM 6246 O O . LEU A 1 403 ? -39.207 66.815 30.316 1.00 34.16 443 LEU A O 1
ATOM 6262 N N . GLU A 1 404 ? -40.359 66.099 32.107 1.00 32.99 444 GLU A N 1
ATOM 6263 C CA . GLU A 1 404 ? -39.455 66.716 33.065 1.00 32.92 444 GLU A CA 1
ATOM 6264 C C . GLU A 1 404 ? -38.250 65.843 33.405 1.00 34.05 444 GLU A C 1
ATOM 6265 O O . GLU A 1 404 ? -37.454 66.228 34.267 1.00 32.95 444 GLU A O 1
ATOM 6277 N N . PHE A 1 405 ? -38.094 64.686 32.759 1.00 32.12 445 PHE A N 1
ATOM 6278 C CA . PHE A 1 405 ? -36.942 63.807 32.979 1.00 32.04 445 PHE A CA 1
ATOM 6279 C C . PHE A 1 405 ? -36.376 63.355 31.639 1.00 33.46 445 PHE A C 1
ATOM 6280 O O . PHE A 1 405 ? -36.347 62.161 31.326 1.00 33.34 445 PHE A O 1
ATOM 6297 N N . PRO A 1 406 ? -35.919 64.297 30.814 1.00 31.80 446 PRO A N 1
ATOM 6298 C CA . PRO A 1 406 ? -35.397 63.906 29.490 1.00 33.33 446 PRO A CA 1
ATOM 6299 C C . PRO A 1 406 ? -34.226 62.939 29.563 1.00 31.54 446 PRO A C 1
ATOM 6300 O O . PRO A 1 406 ? -34.156 62.009 28.752 1.00 31.60 446 PRO A O 1
ATOM 6311 N N . ALA A 1 407 ? -33.310 63.133 30.510 1.00 29.61 447 ALA A N 1
ATOM 6312 C CA . ALA A 1 407 ? -32.207 62.203 30.748 1.00 29.55 447 ALA A CA 1
ATOM 6313 C C . ALA A 1 407 ? -31.565 61.787 29.426 1.00 32.98 447 ALA A C 1
ATOM 6314 O O . ALA A 1 407 ? -31.534 60.612 29.049 1.00 30.50 447 ALA A O 1
ATOM 6321 N N . LEU A 1 408 ? -31.029 62.793 28.735 1.00 29.28 448 LEU A N 1
ATOM 6322 C CA . LEU A 1 408 ? -30.626 62.681 27.340 1.00 30.74 448 LEU A CA 1
ATOM 6323 C C . LEU A 1 408 ? -29.266 62.030 27.155 1.00 29.76 448 LEU A C 1
ATOM 6324 O O . LEU A 1 408 ? -28.394 62.584 26.477 1.00 31.02 448 LEU A O 1
ATOM 6340 N N . ALA A 1 409 ? -29.070 60.854 27.737 1.00 28.78 449 ALA A N 1
ATOM 6341 C CA . ALA A 1 409 ? -27.821 60.139 27.530 1.00 28.92 449 ALA A CA 1
ATOM 6342 C C . ALA A 1 409 ? -27.693 59.755 26.062 1.00 31.03 449 ALA A C 1
ATOM 6343 O O . ALA A 1 409 ? -28.606 59.162 25.477 1.00 30.75 449 ALA A O 1
ATOM 6350 N N . LYS A 1 410 ? -26.559 60.108 25.460 1.00 30.87 450 LYS A N 1
ATOM 6351 C CA . LYS A 1 410 ? -26.280 59.758 24.070 1.00 31.22 450 LYS A CA 1
ATOM 6352 C C . LYS A 1 410 ? -27.354 60.284 23.124 1.00 31.33 450 LYS A C 1
ATOM 6353 O O . LYS A 1 410 ? -27.630 59.685 22.085 1.00 31.85 450 LYS A O 1
ATOM 6372 N N . GLY A 1 411 ? -27.972 61.404 23.478 1.00 31.28 451 GLY A N 1
ATOM 6373 C CA . GLY A 1 411 ? -28.888 62.060 22.574 1.00 31.89 451 GLY A CA 1
ATOM 6374 C C . GLY A 1 411 ? -30.299 61.520 22.555 1.00 32.13 451 GLY A C 1
ATOM 6375 O O . GLY A 1 411 ? -31.104 61.973 21.731 1.00 33.05 451 GLY A O 1
ATOM 6379 N N . LYS A 1 412 ? -30.631 60.579 23.432 1.00 31.39 452 LYS A N 1
ATOM 6380 C CA . LYS A 1 412 ? -31.919 59.899 23.396 1.00 31.66 452 LYS A CA 1
ATOM 6381 C C . LYS A 1 412 ? -32.795 60.367 24.549 1.00 30.98 452 LYS A C 1
ATOM 6382 O O . LYS A 1 412 ? -32.357 60.378 25.704 1.00 31.14 452 LYS A O 1
ATOM 6386 N N . SER A 1 413 ? -34.030 60.750 24.230 1.00 31.79 453 SER A N 1
ATOM 6387 C CA . SER A 1 413 ? -35.012 61.022 25.269 1.00 31.99 453 SER A CA 1
ATOM 6388 C C . SER A 1 413 ? -35.247 59.764 26.094 1.00 32.16 453 SER A C 1
ATOM 6389 O O . SER A 1 413 ? -35.554 58.700 25.551 1.00 33.88 453 SER A O 1
ATOM 6397 N N . GLY A 1 414 ? -35.115 59.887 27.411 1.00 32.70 454 GLY A N 1
ATOM 6398 C CA . GLY A 1 414 ? -35.202 58.713 28.250 1.00 32.44 454 GLY A CA 1
ATOM 6399 C C . GLY A 1 414 ? -34.042 57.764 28.075 1.00 30.96 454 GLY A C 1
ATOM 6400 O O . GLY A 1 414 ? -34.170 56.573 28.371 1.00 35.09 454 GLY A O 1
ATOM 6404 N N . GLY A 1 415 ? -32.906 58.257 27.585 1.00 30.81 455 GLY A N 1
ATOM 6405 C CA . GLY A 1 415 ? -31.776 57.384 27.347 1.00 32.13 455 GLY A CA 1
ATOM 6406 C C . GLY A 1 415 ? -30.992 57.046 28.588 1.00 32.98 455 GLY A C 1
ATOM 6407 O O . GLY A 1 415 ? -30.352 55.988 28.636 1.00 34.97 455 GLY A O 1
ATOM 6411 N N . GLY A 1 416 ? -31.066 57.898 29.607 1.00 32.39 456 GLY A N 1
ATOM 6412 C CA . GLY A 1 416 ? -30.244 57.772 30.792 1.00 31.96 456 GLY A CA 1
ATOM 6413 C C . GLY A 1 416 ? -31.027 57.290 31.997 1.00 31.66 456 GLY A C 1
ATOM 6414 O O . GLY A 1 416 ? -32.228 57.539 32.121 1.00 31.03 456 GLY A O 1
ATOM 6418 N N . VAL A 1 417 ? -30.324 56.579 32.881 1.00 30.59 457 VAL A N 1
ATOM 6419 C CA . VAL A 1 417 ? -30.886 56.181 34.161 1.00 32.01 457 VAL A CA 1
ATOM 6420 C C . VAL A 1 417 ? -31.150 57.422 35.003 1.00 29.71 457 VAL A C 1
ATOM 6421 O O . VAL A 1 417 ? -30.522 58.475 34.825 1.00 26.92 457 VAL A O 1
ATOM 6434 N N . ILE A 1 418 ? -32.110 57.307 35.913 1.00 27.54 458 ILE A N 1
ATOM 6435 C CA . ILE A 1 418 ? -32.350 58.340 36.915 1.00 27.38 458 ILE A CA 1
ATOM 6436 C C . ILE A 1 418 ? -32.420 57.632 38.258 1.00 26.97 458 ILE A C 1
ATOM 6437 O O . ILE A 1 418 ? -33.491 57.488 38.862 1.00 27.05 458 ILE A O 1
ATOM 6453 N N . THR A 1 419 ? -31.247 57.206 38.723 1.00 25.74 459 THR A N 1
ATOM 6454 C CA . THR A 1 419 ? -31.127 56.317 39.868 1.00 25.25 459 THR A CA 1
ATOM 6455 C C . THR A 1 419 ? -31.938 56.793 41.053 1.00 25.65 459 THR A C 1
ATOM 6456 O O . THR A 1 419 ? -32.724 56.036 41.631 1.00 26.87 459 THR A O 1
ATOM 6467 N N . ALA A 1 420 ? -31.715 58.037 41.462 1.00 26.77 460 ALA A N 1
ATOM 6468 C CA . ALA A 1 420 ? -32.342 58.527 42.676 1.00 27.05 460 ALA A CA 1
ATOM 6469 C C . ALA A 1 420 ? -33.848 58.591 42.517 1.00 28.03 460 ALA A C 1
ATOM 6470 O O . ALA A 1 420 ? -34.581 58.460 43.503 1.00 29.41 460 ALA A O 1
ATOM 6477 N N . ASN A 1 421 ? -34.328 58.771 41.289 1.00 28.52 461 ASN A N 1
ATOM 6478 C CA . ASN A 1 421 ? -35.762 58.880 41.081 1.00 28.25 461 ASN A CA 1
ATOM 6479 C C . ASN A 1 421 ? -36.460 57.527 41.106 1.00 32.29 461 ASN A C 1
ATOM 6480 O O . ASN A 1 421 ? -37.685 57.489 41.261 1.00 31.20 461 ASN A O 1
ATOM 6491 N N . ALA A 1 422 ? -35.723 56.421 40.977 1.00 30.51 462 ALA A N 1
ATOM 6492 C CA . ALA A 1 422 ? -36.344 55.112 41.151 1.00 30.23 462 ALA A CA 1
ATOM 6493 C C . ALA A 1 422 ? -36.979 54.981 42.532 1.00 28.91 462 ALA A C 1
ATOM 6494 O O . ALA A 1 422 ? -38.014 54.322 42.685 1.00 30.61 462 ALA A O 1
ATOM 6501 N N . ALA A 1 423 ? -36.370 55.588 43.559 1.00 28.04 463 ALA A N 1
ATOM 6502 C CA . ALA A 1 423 ? -36.990 55.565 44.878 1.00 28.23 463 ALA A CA 1
ATOM 6503 C C . ALA A 1 423 ? -38.342 56.260 44.852 1.00 30.85 463 ALA A C 1
ATOM 6504 O O . ALA A 1 423 ? -39.283 55.840 45.535 1.00 29.43 463 ALA A O 1
ATOM 6511 N N . ASN A 1 424 ? -38.445 57.347 44.087 1.00 31.02 464 ASN A N 1
ATOM 6512 C CA . ASN A 1 424 ? -39.701 58.080 44.023 1.00 32.09 464 ASN A CA 1
ATOM 6513 C C . ASN A 1 424 ? -40.749 57.299 43.249 1.00 32.00 464 ASN A C 1
ATOM 6514 O O . ASN A 1 424 ? -41.918 57.258 43.647 1.00 32.29 464 ASN A O 1
ATOM 6525 N N . GLY A 1 425 ? -40.354 56.681 42.136 1.00 31.30 465 GLY A N 1
ATOM 6526 C CA . GLY A 1 425 ? -41.280 55.827 41.420 1.00 31.24 465 GLY A CA 1
ATOM 6527 C C . GLY A 1 425 ? -41.761 54.674 42.276 1.00 34.72 465 GLY A C 1
ATOM 6528 O O . GLY A 1 425 ? -42.949 54.339 42.280 1.00 34.22 465 GLY A O 1
ATOM 6532 N N . ILE A 1 426 ? -40.848 54.063 43.030 1.00 34.19 466 ILE A N 1
ATOM 6533 C CA . ILE A 1 426 ? -41.226 52.940 43.879 1.00 32.07 466 ILE A CA 1
ATOM 6534 C C . ILE A 1 426 ? -42.183 53.400 44.969 1.00 33.81 466 ILE A C 1
ATOM 6535 O O . ILE A 1 426 ? -43.230 52.784 45.199 1.00 32.52 466 ILE A O 1
ATOM 6551 N N . ARG A 1 427 ? -41.836 54.478 45.674 1.00 31.86 467 ARG A N 1
ATOM 6552 C CA . ARG A 1 427 ? -42.651 54.869 46.821 1.00 34.23 467 ARG A CA 1
ATOM 6553 C C . ARG A 1 427 ? -43.985 55.458 46.389 1.00 38.58 467 ARG A C 1
ATOM 6554 O O . ARG A 1 427 ? -44.933 55.451 47.177 1.00 36.37 467 ARG A O 1
ATOM 6575 N N . ASN A 1 428 ? -44.097 55.909 45.144 1.00 38.31 468 ASN A N 1
ATOM 6576 C CA . ASN A 1 428 ? -45.365 56.370 44.603 1.00 42.30 468 ASN A CA 1
ATOM 6577 C C . ASN A 1 428 ? -46.032 55.336 43.709 1.00 38.68 468 ASN A C 1
ATOM 6578 O O . ASN A 1 428 ? -47.115 55.604 43.180 1.00 39.25 468 ASN A O 1
ATOM 6589 N N . GLN A 1 429 ? -45.433 54.153 43.557 1.00 37.56 469 GLN A N 1
ATOM 6590 C CA . GLN A 1 429 ? -45.969 53.121 42.673 1.00 37.64 469 GLN A CA 1
ATOM 6591 C C . GLN A 1 429 ? -46.325 53.729 41.319 1.00 42.93 469 GLN A C 1
ATOM 6592 O O . GLN A 1 429 ? -47.385 53.466 40.747 1.00 40.09 469 GLN A O 1
ATOM 6606 N N . ASP A 1 430 ? -45.424 54.566 40.815 1.00 37.68 470 ASP A N 1
ATOM 6607 C CA . ASP A 1 430 ? -45.606 55.286 39.555 1.00 34.33 470 ASP A CA 1
ATOM 6608 C C . ASP A 1 430 ? -44.325 55.144 38.749 1.00 34.83 470 ASP A C 1
ATOM 6609 O O . ASP A 1 430 ? -43.301 55.757 39.116 1.00 34.77 470 ASP A O 1
ATOM 6618 N N . PRO A 1 431 ? -44.327 54.429 37.618 1.00 33.33 471 PRO A N 1
ATOM 6619 C CA . PRO A 1 431 ? -45.461 53.904 36.845 1.00 34.39 471 PRO A CA 1
ATOM 6620 C C . PRO A 1 431 ? -46.199 52.711 37.436 1.00 36.79 471 PRO A C 1
ATOM 6621 O O . PRO A 1 431 ? -47.326 52.443 37.023 1.00 36.45 471 PRO A O 1
ATOM 6632 N N . TYR A 1 432 ? -45.593 51.998 38.376 1.00 36.85 472 TYR A N 1
ATOM 6633 C CA . TYR A 1 432 ? -46.236 50.825 38.955 1.00 36.34 472 TYR A CA 1
ATOM 6634 C C . TYR A 1 432 ? -45.429 50.406 40.173 1.00 38.79 472 TYR A C 1
ATOM 6635 O O . TYR A 1 432 ? -44.346 50.935 40.436 1.00 36.48 472 TYR A O 1
ATOM 6653 N N . GLU A 1 433 ? -45.971 49.440 40.908 1.00 41.17 473 GLU A N 1
ATOM 6654 C CA . GLU A 1 433 ? -45.310 48.916 42.096 1.00 46.87 473 GLU A CA 1
ATOM 6655 C C . GLU A 1 433 ? -44.128 48.043 41.698 1.00 39.37 473 GLU A C 1
ATOM 6656 O O . GLU A 1 433 ? -44.179 47.317 40.703 1.00 37.33 473 GLU A O 1
ATOM 6668 N N . ILE A 1 434 ? -43.052 48.126 42.471 1.00 33.11 474 ILE A N 1
ATOM 6669 C CA . ILE A 1 434 ? -41.978 47.143 42.400 1.00 31.77 474 ILE A CA 1
ATOM 6670 C C . ILE A 1 434 ? -42.236 46.118 43.495 1.00 32.21 474 ILE A C 1
ATOM 6671 O O . ILE A 1 434 ? -42.337 46.471 44.676 1.00 32.25 474 ILE A O 1
ATOM 6687 N N . LYS A 1 435 ? -42.358 44.852 43.101 1.00 35.43 475 LYS A N 1
ATOM 6688 C CA . LYS A 1 435 ? -42.678 43.778 44.029 1.00 36.61 475 LYS A CA 1
ATOM 6689 C C . LYS A 1 435 ? -41.501 42.877 44.350 1.00 33.56 475 LYS A C 1
ATOM 6690 O O . LYS A 1 435 ? -41.482 42.263 45.419 1.00 33.46 475 LYS A O 1
ATOM 6709 N N . VAL A 1 436 ? -40.543 42.758 43.441 1.00 32.36 476 VAL A N 1
ATOM 6710 C CA . VAL A 1 436 ? -39.366 41.930 43.647 1.00 29.56 476 VAL A CA 1
ATOM 6711 C C . VAL A 1 436 ? -38.161 42.744 43.219 1.00 28.75 476 VAL A C 1
ATOM 6712 O O . VAL A 1 436 ? -38.114 43.243 42.088 1.00 31.85 476 VAL A O 1
ATOM 6725 N N . MET A 1 437 ? -37.183 42.865 44.108 1.00 28.78 477 MET A N 1
ATOM 6726 C CA . MET A 1 437 ? -35.983 43.625 43.814 1.00 28.14 477 MET A CA 1
ATOM 6727 C C . MET A 1 437 ? -34.763 42.789 44.142 1.00 27.48 477 MET A C 1
ATOM 6728 O O . MET A 1 437 ? -34.666 42.215 45.232 1.00 29.01 477 MET A O 1
ATOM 6742 N N . LEU A 1 438 ? -33.826 42.750 43.207 1.00 27.29 478 LEU A N 1
ATOM 6743 C CA . LEU A 1 438 ? -32.496 42.210 43.445 1.00 27.19 478 LEU A CA 1
ATOM 6744 C C . LEU A 1 438 ? -31.522 43.363 43.262 1.00 26.20 478 LEU A C 1
ATOM 6745 O O . LEU A 1 438 ? -31.602 44.097 42.271 1.00 28.41 478 LEU A O 1
ATOM 6761 N N . ALA A 1 439 ? -30.631 43.543 44.225 1.00 25.64 479 ALA A N 1
ATOM 6762 C CA . ALA A 1 439 ? -29.712 44.668 44.211 1.00 27.66 479 ALA A CA 1
ATOM 6763 C C . ALA A 1 439 ? -28.336 44.162 44.593 1.00 25.91 479 ALA A C 1
ATOM 6764 O O . ALA A 1 439 ? -28.214 43.268 45.435 1.00 25.24 479 ALA A O 1
ATOM 6771 N N . TYR A 1 440 ? -27.303 44.726 43.975 1.00 25.06 480 TYR A N 1
ATOM 6772 C CA . TYR A 1 440 ? -25.957 44.326 44.344 1.00 23.71 480 TYR A CA 1
ATOM 6773 C C . TYR A 1 440 ? -24.991 45.493 44.363 1.00 23.59 480 TYR A C 1
ATOM 6774 O O . TYR A 1 440 ? -25.077 46.410 43.542 1.00 23.03 480 TYR A O 1
ATOM 6792 N N . PHE A 1 441 ? -24.076 45.442 45.337 1.00 21.64 481 PHE A N 1
ATOM 6793 C CA . PHE A 1 441 ? -22.892 46.294 45.354 1.00 20.81 481 PHE A CA 1
ATOM 6794 C C . PHE A 1 441 ? -23.294 47.758 45.456 1.00 21.64 481 PHE A C 1
ATOM 6795 O O . PHE A 1 441 ? -22.613 48.641 44.929 1.00 21.79 481 PHE A O 1
ATOM 6812 N N . ASN A 1 442 ? -24.397 48.019 46.156 1.00 22.20 482 ASN A N 1
ATOM 6813 C CA . ASN A 1 442 ? -25.010 49.336 46.191 1.00 23.39 482 ASN A CA 1
ATOM 6814 C C . ASN A 1 442 ? -25.520 49.640 47.591 1.00 23.23 482 ASN A C 1
ATOM 6815 O O . ASN A 1 442 ? -25.867 48.738 48.360 1.00 22.32 482 ASN A O 1
ATOM 6826 N N . ASN A 1 443 ? -25.623 50.931 47.892 1.00 21.52 483 ASN A N 1
ATOM 6827 C CA . ASN A 1 443 ? -26.145 51.353 49.184 1.00 23.71 483 ASN A CA 1
ATOM 6828 C C . ASN A 1 443 ? -26.876 52.687 49.044 1.00 24.15 483 ASN A C 1
ATOM 6829 O O . ASN A 1 443 ? -26.509 53.709 49.626 1.00 22.37 483 ASN A O 1
ATOM 6840 N N . PHE A 1 444 ? -27.970 52.664 48.283 1.00 24.30 484 PHE A N 1
ATOM 6841 C CA . PHE A 1 444 ? -28.581 53.903 47.833 1.00 23.55 484 PHE A CA 1
ATOM 6842 C C . PHE A 1 444 ? -29.226 54.676 48.977 1.00 26.36 484 PHE A C 1
ATOM 6843 O O . PHE A 1 444 ? -29.367 55.898 48.869 1.00 25.13 484 PHE A O 1
ATOM 6860 N N . ASN A 1 445 ? -29.607 54.006 50.075 1.00 26.11 485 ASN A N 1
ATOM 6861 C CA . ASN A 1 445 ? -30.125 54.730 51.232 1.00 28.74 485 ASN A CA 1
ATOM 6862 C C . ASN A 1 445 ? -29.100 55.720 51.769 1.00 26.64 485 ASN A C 1
ATOM 6863 O O . ASN A 1 445 ? -29.467 56.727 52.386 1.00 25.21 485 ASN A O 1
ATOM 6874 N N . PHE A 1 446 ? -27.816 55.425 51.570 1.00 25.13 486 PHE A N 1
ATOM 6875 C CA . PHE A 1 446 ? -26.699 56.204 52.083 1.00 25.37 486 PHE A CA 1
ATOM 6876 C C . PHE A 1 446 ? -26.060 57.076 51.021 1.00 24.71 486 PHE A C 1
ATOM 6877 O O . PHE A 1 446 ? -25.629 58.194 51.323 1.00 24.03 486 PHE A O 1
ATOM 6894 N N . SER A 1 447 ? -26.024 56.598 49.784 1.00 21.84 487 SER A N 1
ATOM 6895 C CA . SER A 1 447 ? -25.277 57.243 48.725 1.00 22.79 487 SER A CA 1
ATOM 6896 C C . SER A 1 447 ? -26.126 58.149 47.850 1.00 23.07 487 SER A C 1
ATOM 6897 O O . SER A 1 447 ? -25.560 58.926 47.074 1.00 24.06 487 SER A O 1
ATOM 6905 N N . ASN A 1 448 ? -27.460 58.035 47.913 1.00 22.99 488 ASN A N 1
ATOM 6906 C CA . ASN A 1 448 ? -28.321 58.913 47.130 1.00 24.44 488 ASN A CA 1
ATOM 6907 C C . ASN A 1 448 ? -28.727 60.117 47.973 1.00 25.78 488 ASN A C 1
ATOM 6908 O O . ASN A 1 448 ? -28.925 59.992 49.189 1.00 26.01 488 ASN A O 1
ATOM 6919 N N . PRO A 1 449 ? -28.905 61.287 47.360 1.00 27.22 489 PRO A N 1
ATOM 6920 C CA . PRO A 1 449 ? -29.444 62.425 48.111 1.00 27.89 489 PRO A CA 1
ATOM 6921 C C . PRO A 1 449 ? -30.778 62.071 48.740 1.00 27.05 489 PRO A C 1
ATOM 6922 O O . PRO A 1 449 ? -31.607 61.377 48.144 1.00 26.35 489 PRO A O 1
ATOM 6933 N N . GLU A 1 450 ? -30.988 62.568 49.950 1.00 25.24 490 GLU A N 1
ATOM 6934 C CA . GLU A 1 450 ? -32.249 62.352 50.642 1.00 25.50 490 GLU A CA 1
ATOM 6935 C C . GLU A 1 450 ? -32.613 60.870 50.613 1.00 29.19 490 GLU A C 1
ATOM 6936 O O . GLU A 1 450 ? -33.713 60.472 50.222 1.00 26.04 490 GLU A O 1
ATOM 6948 N N . GLY A 1 451 ? -31.656 60.042 51.025 1.00 29.64 491 GLY A N 1
ATOM 6949 C CA . GLY A 1 451 ? -31.819 58.604 50.968 1.00 30.95 491 GLY A CA 1
ATOM 6950 C C . GLY A 1 451 ? -32.921 58.059 51.847 1.00 29.42 491 GLY A C 1
ATOM 6951 O O . GLY A 1 451 ? -33.276 56.884 51.701 1.00 31.51 491 GLY A O 1
ATOM 6955 N N . GLN A 1 452 ? -33.475 58.862 52.755 1.00 29.07 492 GLN A N 1
ATOM 6956 C CA . GLN A 1 452 ? -34.644 58.386 53.481 1.00 30.95 492 GLN A CA 1
ATOM 6957 C C . GLN A 1 452 ? -35.763 58.014 52.517 1.00 32.76 492 GLN A C 1
ATOM 6958 O O . GLN A 1 452 ? -36.624 57.199 52.864 1.00 34.27 492 GLN A O 1
ATOM 6972 N N . ARG A 1 453 ? -35.757 58.578 51.305 1.00 31.02 493 ARG A N 1
ATOM 6973 C CA . ARG A 1 453 ? -36.721 58.160 50.298 1.00 29.63 493 ARG A CA 1
ATOM 6974 C C . ARG A 1 453 ? -36.528 56.696 49.930 1.00 29.82 493 ARG A C 1
ATOM 6975 O O . ARG A 1 453 ? -37.493 56.012 49.568 1.00 29.07 493 ARG A O 1
ATOM 6996 N N . TRP A 1 454 ? -35.287 56.204 49.988 1.00 28.48 494 TRP A N 1
ATOM 6997 C CA . TRP A 1 454 ? -35.051 54.783 49.763 1.00 28.34 494 TRP A CA 1
ATOM 6998 C C . TRP A 1 454 ? -35.491 53.960 50.966 1.00 29.27 494 TRP A C 1
ATOM 6999 O O . TRP A 1 454 ? -35.994 52.841 50.802 1.00 29.73 494 TRP A O 1
ATOM 7020 N N . ASP A 1 455 ? -35.304 54.487 52.183 1.00 28.26 495 ASP A N 1
ATOM 7021 C CA . ASP A 1 455 ? -35.910 53.849 53.345 1.00 30.64 495 ASP A CA 1
ATOM 7022 C C . ASP A 1 455 ? -37.387 53.607 53.075 1.00 32.99 495 ASP A C 1
ATOM 7023 O O . ASP A 1 455 ? -37.904 52.499 53.249 1.00 32.76 495 ASP A O 1
ATOM 7032 N N . GLU A 1 456 ? -38.080 54.666 52.646 1.00 29.85 496 GLU A N 1
ATOM 7033 C CA . GLU A 1 456 ? -39.511 54.588 52.396 1.00 33.15 496 GLU A CA 1
ATOM 7034 C C . GLU A 1 456 ? -39.810 53.621 51.260 1.00 34.79 496 GLU A C 1
ATOM 7035 O O . GLU A 1 456 ? -40.682 52.754 51.378 1.00 37.13 496 GLU A O 1
ATOM 7047 N N . ALA A 1 457 ? -39.099 53.767 50.142 1.00 31.20 497 ALA A N 1
ATOM 7048 C CA . ALA A 1 457 ? -39.360 52.926 48.981 1.00 30.67 497 ALA A CA 1
ATOM 7049 C C . ALA A 1 457 ? -39.136 51.452 49.302 1.00 37.44 497 ALA A C 1
ATOM 7050 O O . ALA A 1 457 ? -39.992 50.606 49.017 1.00 35.61 497 ALA A O 1
ATOM 7057 N N . LEU A 1 458 ? -37.995 51.120 49.905 1.00 32.24 498 LEU A N 1
ATOM 7058 C CA . LEU A 1 458 ? -37.702 49.714 50.149 1.00 31.27 498 LEU A CA 1
ATOM 7059 C C . LEU A 1 458 ? -38.658 49.104 51.162 1.00 29.33 498 LEU A C 1
ATOM 7060 O O . LEU A 1 458 ? -38.969 47.911 51.084 1.00 31.99 498 LEU A O 1
ATOM 7076 N N . SER A 1 459 ? -39.134 49.898 52.119 1.00 31.68 499 SER A N 1
ATOM 7077 C CA . SER A 1 459 ? -40.094 49.386 53.086 1.00 35.04 499 SER A CA 1
ATOM 7078 C C . SER A 1 459 ? -41.403 48.998 52.418 1.00 39.03 499 SER A C 1
ATOM 7079 O O . SER A 1 459 ? -42.203 48.280 53.026 1.00 39.32 499 SER A O 1
ATOM 7087 N N . LYS A 1 460 ? -41.628 49.456 51.183 1.00 41.85 500 LYS A N 1
ATOM 7088 C CA . LYS A 1 460 ? -42.832 49.170 50.413 1.00 61.59 500 LYS A CA 1
ATOM 7089 C C . LYS A 1 460 ? -42.645 48.090 49.354 1.00 67.91 500 LYS A C 1
ATOM 7090 O O . LYS A 1 460 ? -43.566 47.850 48.565 1.00 50.33 500 LYS A O 1
ATOM 7109 N N . VAL A 1 461 ? -41.473 47.471 49.275 1.00 40.81 501 VAL A N 1
ATOM 7110 C CA . VAL A 1 461 ? -41.205 46.438 48.279 1.00 35.05 501 VAL A CA 1
ATOM 7111 C C . VAL A 1 461 ? -41.472 45.085 48.921 1.00 37.52 501 VAL A C 1
ATOM 7112 O O . VAL A 1 461 ? -40.882 44.753 49.956 1.00 36.73 501 VAL A O 1
ATOM 7125 N N . ASP A 1 462 ? -42.353 44.304 48.289 1.00 36.34 502 ASP A N 1
ATOM 7126 C CA A ASP A 1 462 ? -42.759 43.019 48.852 0.55 34.51 502 ASP A CA 1
ATOM 7127 C CA B ASP A 1 462 ? -42.750 43.021 48.852 0.45 45.39 502 ASP A CA 1
ATOM 7128 C C . ASP A 1 462 ? -41.556 42.121 49.117 1.00 37.40 502 ASP A C 1
ATOM 7129 O O . ASP A 1 462 ? -41.480 41.469 50.164 1.00 34.36 502 ASP A O 1
ATOM 7146 N N . PHE A 1 463 ? -40.615 42.055 48.183 1.00 35.89 503 PHE A N 1
ATOM 7147 C CA . PHE A 1 463 ? -39.480 41.166 48.387 1.00 33.04 503 PHE A CA 1
ATOM 7148 C C . PHE A 1 463 ? -38.226 41.771 47.791 1.00 29.28 503 PHE A C 1
ATOM 7149 O O . PHE A 1 463 ? -38.190 42.085 46.598 1.00 31.29 503 PHE A O 1
ATOM 7166 N N . MET A 1 464 ? -37.197 41.916 48.607 1.00 27.55 504 MET A N 1
ATOM 7167 C CA . MET A 1 464 ? -35.927 42.412 48.111 1.00 27.70 504 MET A CA 1
ATOM 7168 C C . MET A 1 464 ? -34.796 41.553 48.643 1.00 27.64 504 MET A C 1
ATOM 7169 O O . MET A 1 464 ? -34.818 41.119 49.796 1.00 28.42 504 MET A O 1
ATOM 7183 N N . ALA A 1 465 ? -33.817 41.303 47.783 1.00 29.13 505 ALA A N 1
ATOM 7184 C CA . ALA A 1 465 ? -32.596 40.601 48.146 1.00 30.83 505 ALA A CA 1
ATOM 7185 C C . ALA A 1 465 ? -31.413 41.498 47.818 1.00 29.07 505 ALA A C 1
ATOM 7186 O O . ALA A 1 465 ? -31.373 42.120 46.751 1.00 27.07 505 ALA A O 1
ATOM 7193 N N . HIS A 1 466 ? -30.458 41.564 48.742 1.00 25.12 506 HIS A N 1
ATOM 7194 C CA . HIS A 1 466 ? -29.286 42.420 48.609 1.00 24.56 506 HIS A CA 1
ATOM 7195 C C . HIS A 1 466 ? -28.045 41.547 48.535 1.00 25.04 506 HIS A C 1
ATOM 7196 O O . HIS A 1 466 ? -27.805 40.726 49.429 1.00 25.22 506 HIS A O 1
ATOM 7210 N N . ILE A 1 467 ? -27.272 41.720 47.465 1.00 23.26 507 ILE A N 1
ATOM 7211 C CA . ILE A 1 467 ? -26.001 41.036 47.267 1.00 23.75 507 ILE A CA 1
ATOM 7212 C C . ILE A 1 467 ? -24.918 41.991 47.747 1.00 24.88 507 ILE A C 1
ATOM 7213 O O . ILE A 1 467 ? -24.669 43.028 47.121 1.00 23.96 507 ILE A O 1
ATOM 7229 N N . THR A 1 468 ? -24.270 41.639 48.853 1.00 24.06 508 THR A N 1
ATOM 7230 C CA . THR A 1 468 ? -23.438 42.574 49.590 1.00 23.57 508 THR A CA 1
ATOM 7231 C C . THR A 1 468 ? -22.473 41.795 50.466 1.00 23.18 508 THR A C 1
ATOM 7232 O O . THR A 1 468 ? -22.748 40.656 50.852 1.00 24.28 508 THR A O 1
ATOM 7243 N N . THR A 1 469 ? -21.342 42.428 50.778 1.00 23.79 509 THR A N 1
ATOM 7244 C CA . THR A 1 469 ? -20.388 41.839 51.708 1.00 23.51 509 THR A CA 1
ATOM 7245 C C . THR A 1 469 ? -20.765 42.116 53.154 1.00 25.16 509 THR A C 1
ATOM 7246 O O . THR A 1 469 ? -20.476 41.303 54.039 1.00 26.92 509 THR A O 1
ATOM 7257 N N . ASN A 1 470 ? -21.359 43.279 53.401 1.00 23.83 510 ASN A N 1
ATOM 7258 C CA . ASN A 1 470 ? -21.666 43.788 54.722 1.00 22.16 510 ASN A CA 1
ATOM 7259 C C . ASN A 1 470 ? -23.152 44.096 54.788 1.00 23.78 510 ASN A C 1
ATOM 7260 O O . ASN A 1 470 ? -23.799 44.347 53.768 1.00 26.92 510 ASN A O 1
ATOM 7271 N N . VAL A 1 471 ? -23.694 44.096 55.997 1.00 23.05 511 VAL A N 1
ATOM 7272 C CA . VAL A 1 471 ? -25.068 44.541 56.193 1.00 23.97 511 VAL A CA 1
ATOM 7273 C C . VAL A 1 471 ? -25.035 46.062 56.225 1.00 24.12 511 VAL A C 1
ATOM 7274 O O . VAL A 1 471 ? -24.782 46.665 57.273 1.00 23.97 511 VAL A O 1
ATOM 7287 N N . SER A 1 472 ? -25.241 46.694 55.073 1.00 24.35 512 SER A N 1
ATOM 7288 C CA . SER A 1 472 ? -25.198 48.143 55.021 1.00 23.13 512 SER A CA 1
ATOM 7289 C C . SER A 1 472 ? -26.609 48.687 55.213 1.00 23.92 512 SER A C 1
ATOM 7290 O O . SER A 1 472 ? -27.561 47.949 55.477 1.00 24.32 512 SER A O 1
ATOM 7298 N N . GLU A 1 473 ? -26.741 50.006 55.095 1.00 24.04 513 GLU A N 1
ATOM 7299 C CA . GLU A 1 473 ? -28.031 50.652 55.308 1.00 27.16 513 GLU A CA 1
ATOM 7300 C C . GLU A 1 473 ? -29.097 50.092 54.373 1.00 27.81 513 GLU A C 1
ATOM 7301 O O . GLU A 1 473 ? -30.225 49.817 54.795 1.00 26.49 513 GLU A O 1
ATOM 7313 N N . PHE A 1 474 ? -28.755 49.903 53.103 1.00 25.18 514 PHE A N 1
ATOM 7314 C CA . PHE A 1 474 ? -29.688 49.311 52.151 1.00 24.09 514 PHE A CA 1
ATOM 7315 C C . PHE A 1 474 ? -30.084 47.905 52.584 1.00 24.76 514 PHE A C 1
ATOM 7316 O O . PHE A 1 474 ? -31.251 47.512 52.448 1.00 26.15 514 PHE A O 1
ATOM 7333 N N . SER A 1 475 ? -29.127 47.141 53.126 1.00 23.26 515 SER A N 1
ATOM 7334 C CA . SER A 1 475 ? -29.387 45.757 53.508 1.00 23.15 515 SER A CA 1
ATOM 7335 C C . SER A 1 475 ? -30.441 45.663 54.595 1.00 25.86 515 SER A C 1
ATOM 7336 O O . SER A 1 475 ? -31.123 44.640 54.721 1.00 26.86 515 SER A O 1
ATOM 7344 N N . TRP A 1 476 ? -30.539 46.698 55.426 1.00 26.70 516 TRP A N 1
ATOM 7345 C CA . TRP A 1 476 ? -31.473 46.710 56.543 1.00 27.50 516 TRP A CA 1
ATOM 7346 C C . TRP A 1 476 ? -32.899 46.448 56.098 1.00 28.77 516 TRP A C 1
ATOM 7347 O O . TRP A 1 476 ? -33.717 45.957 56.883 1.00 28.91 516 TRP A O 1
ATOM 7368 N N . PHE A 1 477 ? -33.205 46.742 54.840 1.00 28.01 517 PHE A N 1
ATOM 7369 C CA . PHE A 1 477 ? -34.552 46.641 54.304 1.00 29.22 517 PHE A CA 1
ATOM 7370 C C . PHE A 1 477 ? -34.754 45.388 53.478 1.00 30.45 517 PHE A C 1
ATOM 7371 O O . PHE A 1 477 ? -35.827 45.203 52.896 1.00 30.46 517 PHE A O 1
ATOM 7388 N N . ALA A 1 478 ? -33.756 44.515 53.439 1.00 31.01 518 ALA A N 1
ATOM 7389 C CA . ALA A 1 478 ? -33.826 43.319 52.625 1.00 28.91 518 ALA A CA 1
ATOM 7390 C C . ALA A 1 478 ? -34.600 42.210 53.321 1.00 28.69 518 ALA A C 1
ATOM 7391 O O . ALA A 1 478 ? -34.546 42.050 54.543 1.00 30.48 518 ALA A O 1
ATOM 7398 N N . ASP A 1 479 ? -35.292 41.409 52.512 1.00 28.10 519 ASP A N 1
ATOM 7399 C CA . ASP A 1 479 ? -35.870 40.162 52.993 1.00 30.66 519 ASP A CA 1
ATOM 7400 C C . ASP A 1 479 ? -34.816 39.075 53.050 1.00 29.73 519 ASP A C 1
ATOM 7401 O O . ASP A 1 479 ? -34.809 38.256 53.974 1.00 31.16 519 ASP A O 1
ATOM 7410 N N . VAL A 1 480 ? -33.896 39.090 52.096 1.00 28.99 520 VAL A N 1
ATOM 7411 C CA . VAL A 1 480 ? -32.856 38.082 51.983 1.00 27.67 520 VAL A CA 1
ATOM 7412 C C . VAL A 1 480 ? -31.533 38.783 51.735 1.00 27.86 520 VAL A C 1
ATOM 7413 O O . VAL A 1 480 ? -31.453 39.756 50.974 1.00 27.92 520 VAL A O 1
ATOM 7426 N N . LEU A 1 481 ? -30.505 38.305 52.419 1.00 27.48 521 LEU A N 1
ATOM 7427 C CA . LEU A 1 481 ? -29.140 38.742 52.207 1.00 24.46 521 LEU A CA 1
ATOM 7428 C C . LEU A 1 481 ? -28.403 37.631 51.481 1.00 25.36 521 LEU A C 1
ATOM 7429 O O . LEU A 1 481 ? -28.487 36.464 51.875 1.00 27.18 521 LEU A O 1
ATOM 7445 N N . LEU A 1 482 ? -27.705 37.993 50.415 1.00 24.67 522 LEU A N 1
ATOM 7446 C CA . LEU A 1 482 ? -26.921 37.055 49.614 1.00 25.64 522 LEU A CA 1
ATOM 7447 C C . LEU A 1 482 ? -25.480 37.532 49.701 1.00 26.43 522 LEU A C 1
ATOM 7448 O O . LEU A 1 482 ? -25.103 38.508 49.029 1.00 28.04 522 LEU A O 1
ATOM 7464 N N . PRO A 1 483 ? -24.647 36.922 50.542 1.00 25.81 523 PRO A N 1
ATOM 7465 C CA . PRO A 1 483 ? -23.333 37.520 50.817 1.00 26.93 523 PRO A CA 1
ATOM 7466 C C . PRO A 1 483 ? -22.395 37.344 49.635 1.00 26.30 523 PRO A C 1
ATOM 7467 O O . PRO A 1 483 ? -22.229 36.241 49.110 1.00 25.21 523 PRO A O 1
ATOM 7478 N N . SER A 1 484 ? -21.776 38.443 49.230 1.00 25.27 524 SER A N 1
ATOM 7479 C CA . SER A 1 484 ? -20.910 38.436 48.069 1.00 25.00 524 SER A CA 1
ATOM 7480 C C . SER A 1 484 ? -19.475 38.120 48.464 1.00 25.30 524 SER A C 1
ATOM 7481 O O . SER A 1 484 ? -18.969 38.608 49.479 1.00 25.30 524 SER A O 1
ATOM 7489 N N . SER A 1 485 ? -18.826 37.299 47.646 1.00 23.61 525 SER A N 1
ATOM 7490 C CA . SER A 1 485 ? -17.377 37.195 47.684 1.00 21.55 525 SER A CA 1
ATOM 7491 C C . SER A 1 485 ? -16.786 38.557 47.358 1.00 22.23 525 SER A C 1
ATOM 7492 O O . SER A 1 485 ? -17.313 39.297 46.522 1.00 23.34 525 SER A O 1
ATOM 7500 N N . HIS A 1 486 ? -15.703 38.904 48.043 1.00 20.92 526 HIS A N 1
ATOM 7501 C CA . HIS A 1 486 ? -15.200 40.261 47.940 1.00 20.51 526 HIS A CA 1
ATOM 7502 C C . HIS A 1 486 ? -14.598 40.508 46.564 1.00 20.81 526 HIS A C 1
ATOM 7503 O O . HIS A 1 486 ? -13.748 39.740 46.102 1.00 21.49 526 HIS A O 1
ATOM 7517 N N . HIS A 1 487 ? -15.004 41.615 45.938 1.00 20.45 527 HIS A N 1
ATOM 7518 C CA . HIS A 1 487 ? -14.675 41.839 44.540 1.00 21.54 527 HIS A CA 1
ATOM 7519 C C . HIS A 1 487 ? -13.177 41.817 44.279 1.00 19.12 527 HIS A C 1
ATOM 7520 O O . HIS A 1 487 ? -12.750 41.407 43.194 1.00 20.19 527 HIS A O 1
ATOM 7534 N N . MET A 1 488 ? -12.364 42.280 45.231 1.00 18.47 528 MET A N 1
ATOM 7535 C CA . MET A 1 488 ? -10.946 42.498 44.961 1.00 17.19 528 MET A CA 1
ATOM 7536 C C . MET A 1 488 ? -10.082 41.294 45.284 1.00 19.61 528 MET A C 1
ATOM 7537 O O . MET A 1 488 ? -8.963 41.194 44.764 1.00 18.82 528 MET A O 1
ATOM 7551 N N . PHE A 1 489 ? -10.571 40.380 46.119 1.00 20.31 529 PHE A N 1
ATOM 7552 C CA . PHE A 1 489 ? -9.770 39.276 46.618 1.00 19.42 529 PHE A CA 1
ATOM 7553 C C . PHE A 1 489 ? -10.365 37.907 46.352 1.00 19.00 529 PHE A C 1
ATOM 7554 O O . PHE A 1 489 ? -9.627 36.916 46.400 1.00 20.27 529 PHE A O 1
ATOM 7571 N N . GLU A 1 490 ? -11.669 37.812 46.098 1.00 19.09 530 GLU A N 1
ATOM 7572 C CA . GLU A 1 490 ? -12.335 36.519 46.014 1.00 19.07 530 GLU A CA 1
ATOM 7573 C C . GLU A 1 490 ? -13.152 36.383 44.737 1.00 19.08 530 GLU A C 1
ATOM 7574 O O . GLU A 1 490 ? -14.058 35.543 44.671 1.00 20.53 530 GLU A O 1
ATOM 7586 N N . LYS A 1 491 ? -12.850 37.184 43.719 1.00 19.63 531 LYS A N 1
ATOM 7587 C CA . LYS A 1 491 ? -13.704 37.277 42.550 1.00 20.82 531 LYS A CA 1
ATOM 7588 C C . LYS A 1 491 ? -12.913 37.224 41.257 1.00 19.01 531 LYS A C 1
ATOM 7589 O O . LYS A 1 491 ? -11.811 37.771 41.163 1.00 20.13 531 LYS A O 1
ATOM 7608 N N . TRP A 1 492 ? -13.508 36.583 40.256 1.00 20.38 532 TRP A N 1
ATOM 7609 C CA . TRP A 1 492 ? -13.079 36.732 38.873 1.00 22.85 532 TRP A CA 1
ATOM 7610 C C . TRP A 1 492 ? -13.848 37.887 38.245 1.00 21.02 532 TRP A C 1
ATOM 7611 O O . TRP A 1 492 ? -15.083 37.890 38.255 1.00 20.92 532 TRP A O 1
ATOM 7632 N N . GLY A 1 493 ? -13.122 38.863 37.711 1.00 21.14 533 GLY A N 1
ATOM 7633 C CA . GLY A 1 493 ? -13.733 39.994 37.047 1.00 22.34 533 GLY A CA 1
ATOM 7634 C C . GLY A 1 493 ? -12.762 40.596 36.055 1.00 21.81 533 GLY A C 1
ATOM 7635 O O . GLY A 1 493 ? -11.638 40.121 35.879 1.00 20.77 533 GLY A O 1
ATOM 7639 N N . VAL A 1 494 ? -13.216 41.651 35.388 1.00 21.27 534 VAL A N 1
ATOM 7640 C CA . VAL A 1 494 ? -12.360 42.394 34.473 1.00 20.59 534 VAL A CA 1
ATOM 7641 C C . VAL A 1 494 ? -12.815 43.845 34.470 1.00 18.59 534 VAL A C 1
ATOM 7642 O O . VAL A 1 494 ? -14.013 44.139 34.527 1.00 19.56 534 VAL A O 1
ATOM 7655 N N . LEU A 1 495 ? -11.836 44.745 34.446 1.00 18.35 535 LEU A N 1
ATOM 7656 C CA . LEU A 1 495 ? -12.050 46.179 34.497 1.00 16.71 535 LEU A CA 1
ATOM 7657 C C . LEU A 1 495 ? -11.114 46.827 33.486 1.00 18.92 535 LEU A C 1
ATOM 7658 O O . LEU A 1 495 ? -10.291 46.156 32.854 1.00 20.70 535 LEU A O 1
ATOM 7674 N N . ASP A 1 496 ? -11.228 48.147 33.350 1.00 18.88 536 ASP A N 1
ATOM 7675 C CA . ASP A 1 496 ? -10.347 48.918 32.487 1.00 19.24 536 ASP A CA 1
ATOM 7676 C C . ASP A 1 496 ? -9.988 50.215 33.199 1.00 19.07 536 ASP A C 1
ATOM 7677 O O . ASP A 1 496 ? -10.590 50.589 34.211 1.00 19.69 536 ASP A O 1
ATOM 7686 N N . SER A 1 497 ? -8.975 50.890 32.671 1.00 18.08 537 SER A N 1
ATOM 7687 C CA . SER A 1 497 ? -8.564 52.182 33.191 1.00 19.34 537 SER A CA 1
ATOM 7688 C C . SER A 1 497 ? -7.946 52.964 32.047 1.00 20.27 537 SER A C 1
ATOM 7689 O O . SER A 1 497 ? -7.438 52.379 31.084 1.00 21.30 537 SER A O 1
ATOM 7697 N N . ILE A 1 498 ? -7.996 54.288 32.157 1.00 19.68 538 ILE A N 1
ATOM 7698 C CA . ILE A 1 498 ? -7.378 55.141 31.156 1.00 18.62 538 ILE A CA 1
ATOM 7699 C C . ILE A 1 498 ? -6.530 56.206 31.830 1.00 18.49 538 ILE A C 1
ATOM 7700 O O . ILE A 1 498 ? -6.819 56.668 32.937 1.00 18.15 538 ILE A O 1
ATOM 7716 N N . GLY A 1 499 ? -5.480 56.596 31.137 1.00 18.56 539 GLY A N 1
ATOM 7717 C CA . GLY A 1 499 ? -4.545 57.593 31.607 1.00 16.26 539 GLY A CA 1
ATOM 7718 C C . GLY A 1 499 ? -3.190 57.322 31.002 1.00 15.01 539 GLY A C 1
ATOM 7719 O O . GLY A 1 499 ? -2.896 56.230 30.521 1.00 15.87 539 GLY A O 1
ATOM 7723 N N . ASN A 1 500 ? -2.336 58.342 31.040 1.00 17.05 540 ASN A N 1
ATOM 7724 C CA . ASN A 1 500 ? -0.964 58.219 30.543 1.00 16.89 540 ASN A CA 1
ATOM 7725 C C . ASN A 1 500 ? -0.939 57.899 29.054 1.00 16.73 540 ASN A C 1
ATOM 7726 O O . ASN A 1 500 ? 0.003 57.273 28.552 1.00 18.25 540 ASN A O 1
ATOM 7737 N N . GLY A 1 501 ? -1.984 58.320 28.347 1.00 18.97 541 GLY A N 1
ATOM 7738 C CA . GLY A 1 501 ? -2.086 58.090 26.928 1.00 19.89 541 GLY A CA 1
ATOM 7739 C C . GLY A 1 501 ? -2.467 56.686 26.540 1.00 20.74 541 GLY A C 1
ATOM 7740 O O . GLY A 1 501 ? -2.397 56.352 25.350 1.00 20.56 541 GLY A O 1
ATOM 7744 N N . VAL A 1 502 ? -2.863 55.847 27.494 1.00 19.16 542 VAL A N 1
ATOM 7745 C CA . VAL A 1 502 ? -3.218 54.477 27.174 1.00 19.03 542 VAL A CA 1
ATOM 7746 C C . VAL A 1 502 ? -4.516 54.094 27.879 1.00 20.49 542 VAL A C 1
ATOM 7747 O O . VAL A 1 502 ? -4.983 54.754 28.812 1.00 19.91 542 VAL A O 1
ATOM 7760 N N . ALA A 1 503 ? -5.101 53.009 27.390 1.00 18.66 543 ALA A N 1
ATOM 7761 C CA . ALA A 1 503 ? -6.182 52.297 28.049 1.00 17.72 543 ALA A CA 1
ATOM 7762 C C . ALA A 1 503 ? -5.644 50.920 28.400 1.00 19.99 543 ALA A C 1
ATOM 7763 O O . ALA A 1 503 ? -4.934 50.296 27.601 1.00 22.07 543 ALA A O 1
ATOM 7770 N N . GLN A 1 504 ? -5.990 50.444 29.580 1.00 17.80 544 GLN A N 1
ATOM 7771 C CA . GLN A 1 504 ? -5.592 49.117 29.996 1.00 17.25 544 GLN A CA 1
ATOM 7772 C C . GLN A 1 504 ? -6.819 48.324 30.407 1.00 16.45 544 GLN A C 1
ATOM 7773 O O . GLN A 1 504 ? -7.842 48.879 30.813 1.00 17.19 544 GLN A O 1
ATOM 7787 N N . ILE A 1 505 ? -6.692 47.016 30.266 1.00 18.31 545 ILE A N 1
ATOM 7788 C CA A ILE A 1 505 ? -7.695 46.060 30.710 0.48 18.36 545 ILE A CA 1
ATOM 7789 C CA B ILE A 1 505 ? -7.692 46.057 30.708 0.52 19.49 545 ILE A CA 1
ATOM 7790 C C . ILE A 1 505 ? -7.029 45.169 31.746 1.00 18.90 545 ILE A C 1
ATOM 7791 O O . ILE A 1 505 ? -5.970 44.593 31.481 1.00 19.39 545 ILE A O 1
ATOM 7822 N N . SER A 1 506 ? -7.633 45.067 32.923 1.00 17.38 546 SER A N 1
ATOM 7823 C CA . SER A 1 506 ? -7.021 44.315 34.004 1.00 17.39 546 SER A CA 1
ATOM 7824 C C . SER A 1 506 ? -7.956 43.244 34.539 1.00 18.80 546 SER A C 1
ATOM 7825 O O . SER A 1 506 ? -9.180 43.380 34.514 1.00 19.92 546 SER A O 1
ATOM 7833 N N . ILE A 1 507 ? -7.350 42.186 35.031 1.00 21.11 547 ILE A N 1
ATOM 7834 C CA . ILE A 1 507 ? -8.060 41.054 35.605 1.00 22.24 547 ILE A CA 1
ATOM 7835 C C . ILE A 1 507 ? -8.344 41.324 37.072 1.00 21.94 547 ILE A C 1
ATOM 7836 O O . ILE A 1 507 ? -7.606 42.037 37.760 1.00 19.88 547 ILE A O 1
ATOM 7852 N N . GLN A 1 508 ? -9.463 40.772 37.531 1.00 20.77 548 GLN A N 1
ATOM 7853 C CA . GLN A 1 508 ? -9.728 40.498 38.932 1.00 20.87 548 GLN A CA 1
ATOM 7854 C C . GLN A 1 508 ? -9.712 38.991 39.089 1.00 20.06 548 GLN A C 1
ATOM 7855 O O . GLN A 1 508 ? -10.339 38.290 38.295 1.00 21.08 548 GLN A O 1
ATOM 7869 N N . GLN A 1 509 ? -8.996 38.487 40.083 1.00 19.49 549 GLN A N 1
ATOM 7870 C CA . GLN A 1 509 ? -8.975 37.046 40.278 1.00 20.44 549 GLN A CA 1
ATOM 7871 C C . GLN A 1 509 ? -8.896 36.797 41.770 1.00 21.06 549 GLN A C 1
ATOM 7872 O O . GLN A 1 509 ? -8.390 37.650 42.509 1.00 22.73 549 GLN A O 1
ATOM 7886 N N . PRO A 1 510 ? -9.384 35.656 42.246 1.00 19.68 550 PRO A N 1
ATOM 7887 C CA . PRO A 1 510 ? -9.215 35.334 43.668 1.00 19.06 550 PRO A CA 1
ATOM 7888 C C . PRO A 1 510 ? -7.737 35.198 43.999 1.00 19.90 550 PRO A C 1
ATOM 7889 O O . PRO A 1 510 ? -6.989 34.512 43.298 1.00 21.33 550 PRO A O 1
ATOM 7900 N N . SER A 1 511 ? -7.314 35.852 45.080 1.00 19.78 551 SER A N 1
ATOM 7901 C CA . SER A 1 511 ? -5.948 35.715 45.568 1.00 20.46 551 SER A CA 1
ATOM 7902 C C . SER A 1 511 ? -5.862 34.960 46.888 1.00 18.98 551 SER A C 1
ATOM 7903 O O . SER A 1 511 ? -4.754 34.643 47.334 1.00 20.79 551 SER A O 1
ATOM 7911 N N . ILE A 1 512 ? -6.997 34.666 47.522 1.00 20.34 552 ILE A N 1
ATOM 7912 C CA . ILE A 1 512 ? -7.032 33.885 48.748 1.00 21.05 552 ILE A CA 1
ATOM 7913 C C . ILE A 1 512 ? -8.102 32.813 48.591 1.00 22.05 552 ILE A C 1
ATOM 7914 O O . ILE A 1 512 ? -8.963 32.881 47.711 1.00 23.01 552 ILE A O 1
ATOM 7930 N N . LYS A 1 513 ? -8.033 31.806 49.453 1.00 23.57 553 LYS A N 1
ATOM 7931 C CA . LYS A 1 513 ? -9.137 30.868 49.565 1.00 24.15 553 LYS A CA 1
ATOM 7932 C C . LYS A 1 513 ? -10.351 31.600 50.118 1.00 24.43 553 LYS A C 1
ATOM 7933 O O . LYS A 1 513 ? -10.243 32.412 51.043 1.00 24.10 553 LYS A O 1
ATOM 7952 N N . ARG A 1 514 ? -11.511 31.318 49.539 1.00 23.52 554 ARG A N 1
ATOM 7953 C CA . ARG A 1 514 ? -12.717 32.039 49.917 1.00 22.59 554 ARG A CA 1
ATOM 7954 C C . ARG A 1 514 ? -12.935 31.922 51.419 1.00 23.49 554 ARG A C 1
ATOM 7955 O O . ARG A 1 514 ? -12.885 30.826 51.982 1.00 23.97 554 ARG A O 1
ATOM 7976 N N . LEU A 1 515 ? -13.159 33.063 52.074 1.00 21.93 555 LEU A N 1
ATOM 7977 C CA . LEU A 1 515 ? -13.204 33.061 53.532 1.00 20.69 555 LEU A CA 1
ATOM 7978 C C . LEU A 1 515 ? -14.455 32.367 54.051 1.00 22.25 555 LEU A C 1
ATOM 7979 O O . LEU A 1 515 ? -14.383 31.531 54.958 1.00 22.85 555 LEU A O 1
ATOM 7995 N N . TRP A 1 516 ? -15.612 32.729 53.510 1.00 22.74 556 TRP A N 1
ATOM 7996 C CA . TRP A 1 516 ? -16.904 32.393 54.082 1.00 22.29 556 TRP A CA 1
ATOM 7997 C C . TRP A 1 516 ? -17.789 31.780 53.005 1.00 26.28 556 TRP A C 1
ATOM 7998 O O . TRP A 1 516 ? -17.375 31.591 51.857 1.00 25.01 556 TRP A O 1
ATOM 8019 N N . ASP A 1 517 ? -19.036 31.491 53.375 1.00 25.67 557 ASP A N 1
ATOM 8020 C CA . ASP A 1 517 ? -19.987 30.864 52.459 1.00 27.41 557 ASP A CA 1
ATOM 8021 C C . ASP A 1 517 ? -20.634 31.925 51.565 1.00 24.48 557 ASP A C 1
ATOM 8022 O O . ASP A 1 517 ? -21.835 32.182 51.608 1.00 26.50 557 ASP A O 1
ATOM 8031 N N . THR A 1 518 ? -19.802 32.544 50.741 1.00 24.29 558 THR A N 1
ATOM 8032 C CA . THR A 1 518 ? -20.228 33.623 49.867 1.00 24.41 558 THR A CA 1
ATOM 8033 C C . THR A 1 518 ? -20.177 33.170 48.414 1.00 25.75 558 THR A C 1
ATOM 8034 O O . THR A 1 518 ? -19.628 32.116 48.079 1.00 26.28 558 THR A O 1
ATOM 8045 N N . ARG A 1 519 ? -20.748 33.996 47.540 1.00 25.74 559 ARG A N 1
ATOM 8046 C CA . ARG A 1 519 ? -20.716 33.731 46.111 1.00 25.92 559 ARG A CA 1
ATOM 8047 C C . ARG A 1 519 ? -20.431 35.027 45.369 1.00 23.88 559 ARG A C 1
ATOM 8048 O O . ARG A 1 519 ? -20.727 36.122 45.855 1.00 24.78 559 ARG A O 1
ATOM 8069 N N . ILE A 1 520 ? -19.859 34.891 44.175 1.00 24.62 560 ILE A N 1
ATOM 8070 C CA . ILE A 1 520 ? -19.516 36.064 43.387 1.00 26.15 560 ILE A CA 1
ATOM 8071 C C . ILE A 1 520 ? -20.780 36.670 42.799 1.00 24.11 560 ILE A C 1
ATOM 8072 O O . ILE A 1 520 ? -21.551 35.987 42.109 1.00 24.14 560 ILE A O 1
ATOM 8088 N N . ASP A 1 521 ? -20.961 37.975 43.027 1.00 24.75 561 ASP A N 1
ATOM 8089 C CA . ASP A 1 521 ? -22.197 38.658 42.672 1.00 24.83 561 ASP A CA 1
ATOM 8090 C C . ASP A 1 521 ? -22.578 38.485 41.205 1.00 23.88 561 ASP A C 1
ATOM 8091 O O . ASP A 1 521 ? -23.726 38.154 40.893 1.00 24.19 561 ASP A O 1
ATOM 8100 N N . GLU A 1 522 ? -21.652 38.741 40.288 1.00 25.07 562 GLU A N 1
ATOM 8101 C CA . GLU A 1 522 ? -22.015 38.875 38.881 1.00 25.11 562 GLU A CA 1
ATOM 8102 C C . GLU A 1 522 ? -21.950 37.572 38.091 1.00 23.12 562 GLU A C 1
ATOM 8103 O O . GLU A 1 522 ? -22.325 37.564 36.911 1.00 24.63 562 GLU A O 1
ATOM 8115 N N . SER A 1 523 ? -21.528 36.469 38.699 1.00 24.81 563 SER A N 1
ATOM 8116 C CA . SER A 1 523 ? -21.353 35.232 37.948 1.00 23.78 563 SER A CA 1
ATOM 8117 C C . SER A 1 523 ? -22.029 34.072 38.668 1.00 27.04 563 SER A C 1
ATOM 8118 O O . SER A 1 523 ? -23.031 33.531 38.193 1.00 28.12 563 SER A O 1
ATOM 8126 N N . GLU A 1 524 ? -21.494 33.687 39.822 1.00 25.75 564 GLU A N 1
ATOM 8127 C CA . GLU A 1 524 ? -22.032 32.530 40.527 1.00 25.22 564 GLU A CA 1
ATOM 8128 C C . GLU A 1 524 ? -23.490 32.730 40.918 1.00 27.34 564 GLU A C 1
ATOM 8129 O O . GLU A 1 524 ? -24.301 31.807 40.782 1.00 28.06 564 GLU A O 1
ATOM 8141 N N . ILE A 1 525 ? -23.848 33.913 41.406 1.00 25.47 565 ILE A N 1
ATOM 8142 C CA . ILE A 1 525 ? -25.211 34.121 41.895 1.00 23.96 565 ILE A CA 1
ATOM 8143 C C . ILE A 1 525 ? -26.216 34.047 40.749 1.00 26.54 565 ILE A C 1
ATOM 8144 O O . ILE A 1 525 ? -27.193 33.295 40.862 1.00 27.60 565 ILE A O 1
ATOM 8160 N N . PRO A 1 526 ? -26.048 34.777 39.640 1.00 27.06 566 PRO A N 1
ATOM 8161 C CA . PRO A 1 526 ? -27.014 34.610 38.536 1.00 28.98 566 PRO A CA 1
ATOM 8162 C C . PRO A 1 526 ? -27.032 33.198 37.975 1.00 32.05 566 PRO A C 1
ATOM 8163 O O . PRO A 1 526 ? -28.095 32.707 37.576 1.00 31.31 566 PRO A O 1
ATOM 8174 N N . TYR A 1 527 ? -25.878 32.527 37.946 1.00 29.39 567 TYR A N 1
ATOM 8175 C CA . TYR A 1 527 ? -25.818 31.123 37.547 1.00 28.52 567 TYR A CA 1
ATOM 8176 C C . TYR A 1 527 ? -26.669 30.264 38.469 1.00 29.17 567 TYR A C 1
ATOM 8177 O O . TYR A 1 527 ? -27.493 29.464 38.012 1.00 28.82 567 TYR A O 1
ATOM 8195 N N . MET A 1 528 ? -26.488 30.425 39.781 1.00 29.23 568 MET A N 1
ATOM 8196 C CA . MET A 1 528 ? -27.246 29.627 40.737 1.00 29.40 568 MET A CA 1
ATOM 8197 C C . MET A 1 528 ? -28.728 29.970 40.692 1.00 31.83 568 MET A C 1
ATOM 8198 O O . MET A 1 528 ? -29.580 29.080 40.809 1.00 31.01 568 MET A O 1
ATOM 8212 N N . LEU A 1 529 ? -29.056 31.257 40.536 1.00 29.20 569 LEU A N 1
ATOM 8213 C CA . LEU A 1 529 ? -30.454 31.661 40.430 1.00 29.63 569 LEU A CA 1
ATOM 8214 C C . LEU A 1 529 ? -31.088 31.096 39.167 1.00 31.58 569 LEU A C 1
ATOM 8215 O O . LEU A 1 529 ? -32.238 30.646 39.190 1.00 31.52 569 LEU A O 1
ATOM 8231 N N . ALA A 1 530 ? -30.355 31.106 38.053 1.00 31.94 570 ALA A N 1
ATOM 8232 C CA . ALA A 1 530 ? -30.902 30.556 36.818 1.00 30.06 570 ALA A CA 1
ATOM 8233 C C . ALA A 1 530 ? -31.218 29.073 36.977 1.00 36.58 570 ALA A C 1
ATOM 8234 O O . ALA A 1 530 ? -32.267 28.604 36.516 1.00 35.58 570 ALA A O 1
ATOM 8241 N N . LYS A 1 531 ? -30.333 28.320 37.640 1.00 33.28 571 LYS A N 1
ATOM 8242 C CA . LYS A 1 531 ? -30.611 26.909 37.890 1.00 34.95 571 LYS A CA 1
ATOM 8243 C C . LYS A 1 531 ? -31.864 26.751 38.741 1.00 36.08 571 LYS A C 1
ATOM 8244 O O . LYS A 1 531 ? -32.738 25.932 38.437 1.00 36.97 571 LYS A O 1
ATOM 8248 N N . LYS A 1 532 ? -31.976 27.547 39.808 1.00 32.82 572 LYS A N 1
ATOM 8249 C CA . LYS A 1 532 ? -33.150 27.477 40.670 1.00 32.51 572 LYS A CA 1
ATOM 8250 C C . LYS A 1 532 ? -34.415 27.817 39.895 1.00 37.72 572 LYS A C 1
ATOM 8251 O O . LYS A 1 532 ? -35.444 27.144 40.046 1.00 39.07 572 LYS A O 1
ATOM 8270 N N . LEU A 1 533 ? -34.360 28.853 39.056 1.00 34.65 573 LEU A N 1
ATOM 8271 C CA . LEU A 1 533 ? -35.522 29.205 38.249 1.00 34.69 573 LEU A CA 1
ATOM 8272 C C . LEU A 1 533 ? -35.872 28.078 37.284 1.00 36.35 573 LEU A C 1
ATOM 8273 O O . LEU A 1 533 ? -37.052 27.777 37.072 1.00 36.25 573 LEU A O 1
ATOM 8289 N N . ALA A 1 534 ? -34.861 27.429 36.700 1.00 39.40 574 ALA A N 1
ATOM 8290 C CA . ALA A 1 534 ? -35.135 26.311 35.803 1.00 39.45 574 ALA A CA 1
ATOM 8291 C C . ALA A 1 534 ? -35.774 25.150 36.559 1.00 42.45 574 ALA A C 1
ATOM 8292 O O . ALA A 1 534 ? -36.724 24.527 36.069 1.00 40.10 574 ALA A O 1
ATOM 8299 N N . ASP A 1 535 ? -35.265 24.849 37.761 1.00 42.77 575 ASP A N 1
ATOM 8300 C CA . ASP A 1 535 ? -35.880 23.837 38.613 1.00 43.24 575 ASP A CA 1
ATOM 8301 C C . ASP A 1 535 ? -37.355 24.125 38.854 1.00 51.57 575 ASP A C 1
ATOM 8302 O O . ASP A 1 535 ? -38.153 23.198 39.040 1.00 45.11 575 ASP A O 1
ATOM 8311 N N . LYS A 1 536 ? -37.725 25.401 38.901 1.00 43.40 576 LYS A N 1
ATOM 8312 C CA . LYS A 1 536 ? -39.087 25.812 39.203 1.00 44.51 576 LYS A CA 1
ATOM 8313 C C . LYS A 1 536 ? -39.899 26.110 37.956 1.00 45.80 576 LYS A C 1
ATOM 8314 O O . LYS A 1 536 ? -41.006 26.648 38.063 1.00 42.86 576 LYS A O 1
ATOM 8333 N N . GLY A 1 537 ? -39.370 25.799 36.781 1.00 42.81 577 GLY A N 1
ATOM 8334 C CA . GLY A 1 537 ? -40.154 25.827 35.569 1.00 50.19 577 GLY A CA 1
ATOM 8335 C C . GLY A 1 537 ? -39.928 27.017 34.669 1.00 68.25 577 GLY A C 1
ATOM 8336 O O . GLY A 1 537 ? -40.671 27.182 33.697 1.00 53.25 577 GLY A O 1
ATOM 8340 N N . PHE A 1 538 ? -38.951 27.859 34.965 1.00 48.86 578 PHE A N 1
ATOM 8341 C CA . PHE A 1 538 ? -38.634 29.009 34.127 1.00 39.09 578 PHE A CA 1
ATOM 8342 C C . PHE A 1 538 ? -37.154 28.862 33.787 1.00 37.90 578 PHE A C 1
ATOM 8343 O O . PHE A 1 538 ? -36.288 29.313 34.539 1.00 37.01 578 PHE A O 1
ATOM 8360 N N . ASP A 1 539 ? -36.863 28.202 32.666 1.00 39.52 579 ASP A N 1
ATOM 8361 C CA . ASP A 1 539 ? -35.495 27.814 32.353 1.00 40.54 579 ASP A CA 1
ATOM 8362 C C . ASP A 1 539 ? -34.857 28.681 31.276 1.00 38.37 579 ASP A C 1
ATOM 8363 O O . ASP A 1 539 ? -33.751 28.369 30.826 1.00 37.47 579 ASP A O 1
ATOM 8372 N N . ALA A 1 540 ? -35.514 29.764 30.861 1.00 35.25 580 ALA A N 1
ATOM 8373 C CA . ALA A 1 540 ? -34.925 30.630 29.842 1.00 32.85 580 ALA A CA 1
ATOM 8374 C C . ALA A 1 540 ? -33.571 31.172 30.272 1.00 32.79 580 ALA A C 1
ATOM 8375 O O . ALA A 1 540 ? -32.617 31.095 29.478 1.00 35.97 580 ALA A O 1
ATOM 8382 N N . PRO A 1 541 ? -33.403 31.724 31.476 1.00 32.19 581 PRO A N 1
ATOM 8383 C CA . PRO A 1 541 ? -32.058 32.173 31.861 1.00 29.33 581 PRO A CA 1
ATOM 8384 C C . PRO A 1 541 ? -31.039 31.054 31.836 1.00 31.08 581 PRO A C 1
ATOM 8385 O O . PRO A 1 541 ? -29.918 31.246 31.351 1.00 31.48 581 PRO A O 1
ATOM 8396 N N . TRP A 1 542 ? -31.409 29.877 32.343 1.00 33.02 582 TRP A N 1
ATOM 8397 C CA . TRP A 1 542 ? -30.480 28.755 32.371 1.00 32.80 582 TRP A CA 1
ATOM 8398 C C . TRP A 1 542 ? -30.069 28.354 30.964 1.00 31.76 582 TRP A C 1
ATOM 8399 O O . TRP A 1 542 ? -28.883 28.137 30.691 1.00 31.40 582 TRP A O 1
ATOM 8420 N N . ARG A 1 543 ? -31.040 28.242 30.054 1.00 32.69 583 ARG A N 1
ATOM 8421 C CA . ARG A 1 543 ? -30.720 27.899 28.673 1.00 32.70 583 ARG A CA 1
ATOM 8422 C C . ARG A 1 543 ? -29.846 28.964 28.032 1.00 31.92 583 ARG A C 1
ATOM 8423 O O . ARG A 1 543 ? -28.893 28.648 27.311 1.00 32.74 583 ARG A O 1
ATOM 8444 N N . TYR A 1 544 ? -30.173 30.235 28.261 1.00 33.37 584 TYR A N 1
ATOM 8445 C CA . TYR A 1 544 ? -29.356 31.311 27.720 1.00 36.41 584 TYR A CA 1
ATOM 8446 C C . TYR A 1 544 ? -27.911 31.181 28.190 1.00 32.23 584 TYR A C 1
ATOM 8447 O O . TYR A 1 544 ? -26.974 31.215 27.384 1.00 31.03 584 TYR A O 1
ATOM 8465 N N . ILE A 1 545 ? -27.712 31.017 29.497 1.00 30.02 585 ILE A N 1
ATOM 8466 C CA . ILE A 1 545 ? -26.359 30.908 30.030 1.00 31.24 585 ILE A CA 1
ATOM 8467 C C . ILE A 1 545 ? -25.638 29.714 29.419 1.00 33.37 585 ILE A C 1
ATOM 8468 O O . ILE A 1 545 ? -24.500 29.829 28.944 1.00 34.62 585 ILE A O 1
ATOM 8484 N N . ASN A 1 546 ? -26.290 28.545 29.432 1.00 32.12 586 ASN A N 1
ATOM 8485 C CA . ASN A 1 546 ? -25.632 27.307 29.042 1.00 37.98 586 ASN A CA 1
ATOM 8486 C C . ASN A 1 546 ? -25.406 27.198 27.542 1.00 37.88 586 ASN A C 1
ATOM 8487 O O . ASN A 1 546 ? -24.500 26.473 27.119 1.00 35.40 586 ASN A O 1
ATOM 8498 N N . GLU A 1 547 ? -26.191 27.904 26.732 1.00 34.66 587 GLU A N 1
ATOM 8499 C CA . GLU A 1 547 ? -26.049 27.851 25.282 1.00 34.96 587 GLU A CA 1
ATOM 8500 C C . GLU A 1 547 ? -25.247 29.012 24.712 1.00 35.59 587 GLU A C 1
ATOM 8501 O O . GLU A 1 547 ? -24.588 28.840 23.683 1.00 35.31 587 GLU A O 1
ATOM 8513 N N . GLN A 1 548 ? -25.252 30.170 25.373 1.00 32.87 588 GLN A N 1
ATOM 8514 C CA . GLN A 1 548 ? -24.589 31.362 24.857 1.00 34.79 588 GLN A CA 1
ATOM 8515 C C . GLN A 1 548 ? -23.299 31.714 25.584 1.00 31.33 588 GLN A C 1
ATOM 8516 O O . GLN A 1 548 ? -22.387 32.267 24.959 1.00 31.43 588 GLN A O 1
ATOM 8530 N N . ILE A 1 549 ? -23.219 31.438 26.888 1.00 28.86 589 ILE A N 1
ATOM 8531 C CA . ILE A 1 549 ? -22.000 31.741 27.616 1.00 28.81 589 ILE A CA 1
ATOM 8532 C C . ILE A 1 549 ? -21.203 30.462 27.773 1.00 28.60 589 ILE A C 1
ATOM 8533 O O . ILE A 1 549 ? -21.301 29.770 28.802 1.00 36.66 589 ILE A O 1
ATOM 8549 N N . VAL A 1 550 ? -20.424 30.153 26.742 1.00 30.88 590 VAL A N 1
ATOM 8550 C CA . VAL A 1 550 ? -19.624 28.945 26.657 1.00 33.39 590 VAL A CA 1
ATOM 8551 C C . VAL A 1 550 ? -18.169 29.343 26.463 1.00 33.88 590 VAL A C 1
ATOM 8552 O O . VAL A 1 550 ? -17.853 30.459 26.041 1.00 31.30 590 VAL A O 1
ATOM 8565 N N . ASP A 1 551 ? -17.279 28.411 26.777 1.00 34.61 591 ASP A N 1
ATOM 8566 C CA . ASP A 1 551 ? -15.873 28.761 26.835 1.00 33.04 591 ASP A CA 1
ATOM 8567 C C . ASP A 1 551 ? -15.368 29.162 25.449 1.00 33.93 591 ASP A C 1
ATOM 8568 O O . ASP A 1 551 ? -15.672 28.497 24.451 1.00 34.96 591 ASP A O 1
ATOM 8577 N N . PRO A 1 552 ? -14.586 30.244 25.354 1.00 30.76 592 PRO A N 1
ATOM 8578 C CA . PRO A 1 552 ? -14.110 30.682 24.030 1.00 33.04 592 PRO A CA 1
ATOM 8579 C C . PRO A 1 552 ? -13.136 29.717 23.384 1.00 32.94 592 PRO A C 1
ATOM 8580 O O . PRO A 1 552 ? -12.994 29.748 22.156 1.00 35.24 592 PRO A O 1
ATOM 8591 N N . GLU A 1 553 ? -12.477 28.854 24.158 1.00 35.91 593 GLU A N 1
ATOM 8592 C CA . GLU A 1 553 ? -11.576 27.868 23.579 1.00 38.25 593 GLU A CA 1
ATOM 8593 C C . GLU A 1 553 ? -12.274 26.537 23.326 1.00 39.61 593 GLU A C 1
ATOM 8594 O O . GLU A 1 553 ? -12.179 25.983 22.225 1.00 39.71 593 GLU A O 1
ATOM 8606 N N . THR A 1 554 ? -12.991 26.018 24.322 1.00 40.88 594 THR A N 1
ATOM 8607 C CA . THR A 1 554 ? -13.557 24.683 24.213 1.00 37.70 594 THR A CA 1
ATOM 8608 C C . THR A 1 554 ? -14.988 24.668 23.698 1.00 36.27 594 THR A C 1
ATOM 8609 O O . THR A 1 554 ? -15.476 23.602 23.303 1.00 37.83 594 THR A O 1
ATOM 8620 N N . GLY A 1 555 ? -15.673 25.807 23.702 1.00 36.86 595 GLY A N 1
ATOM 8621 C CA . GLY A 1 555 ? -17.070 25.833 23.335 1.00 35.98 595 GLY A CA 1
ATOM 8622 C C . GLY A 1 555 ? -18.005 25.205 24.341 1.00 34.86 595 GLY A C 1
ATOM 8623 O O . GLY A 1 555 ? -19.210 25.134 24.080 1.00 36.86 595 GLY A O 1
ATOM 8627 N N . LYS A 1 556 ? -17.519 24.772 25.444 1.00 36.31 596 LYS A N 1
ATOM 8628 C CA . LYS A 1 556 ? -18.352 24.079 26.413 1.00 37.70 596 LYS A CA 1
ATOM 8629 C C . LYS A 1 556 ? -18.882 25.056 27.455 1.00 36.51 596 LYS A C 1
ATOM 8630 O O . LYS A 1 556 ? -18.183 25.999 27.842 1.00 32.58 596 LYS A O 1
ATOM 8649 N N . PRO A 1 557 ? -20.107 24.853 27.939 1.00 34.40 597 PRO A N 1
ATOM 8650 C CA . PRO A 1 557 ? -20.586 25.638 29.082 1.00 33.10 597 PRO A CA 1
ATOM 8651 C C . PRO A 1 557 ? -19.811 25.268 30.336 1.00 32.11 597 PRO A C 1
ATOM 8652 O O . PRO A 1 557 ? -19.072 24.282 30.382 1.00 33.84 597 PRO A O 1
ATOM 8663 N N . ALA A 1 558 ? -19.974 26.094 31.363 1.00 32.92 598 ALA A N 1
ATOM 8664 C CA . ALA A 1 558 ? -19.334 25.821 32.639 1.00 34.40 598 ALA A CA 1
ATOM 8665 C C . ALA A 1 558 ? -19.907 24.557 33.266 1.00 33.91 598 ALA A C 1
ATOM 8666 O O . ALA A 1 558 ? -21.113 24.305 33.205 1.00 37.17 598 ALA A O 1
ATOM 8673 N N . ALA A 1 559 ? -19.035 23.780 33.911 1.00 35.27 599 ALA A N 1
ATOM 8674 C CA . ALA A 1 559 ? -19.468 22.581 34.612 1.00 42.13 599 ALA A CA 1
ATOM 8675 C C . ALA A 1 559 ? -20.036 22.883 35.991 1.00 40.00 599 ALA A C 1
ATOM 8676 O O . ALA A 1 559 ? -20.805 22.074 36.521 1.00 38.14 599 ALA A O 1
ATOM 8683 N N . ASP A 1 560 ? -19.674 24.018 36.581 1.00 33.40 600 ASP A N 1
ATOM 8684 C CA . ASP A 1 560 ? -20.081 24.336 37.942 1.00 33.92 600 ASP A CA 1
ATOM 8685 C C . ASP A 1 560 ? -19.871 25.826 38.180 1.00 33.21 600 ASP A C 1
ATOM 8686 O O . ASP A 1 560 ? -19.342 26.543 37.324 1.00 31.57 600 ASP A O 1
ATOM 8695 N N . GLU A 1 561 ? -20.266 26.273 39.380 1.00 32.26 601 GLU A N 1
ATOM 8696 C CA . GLU A 1 561 ? -20.217 27.687 39.741 1.00 33.55 601 GLU A CA 1
ATOM 8697 C C . GLU A 1 561 ? -18.828 28.277 39.557 1.00 30.21 601 GLU A C 1
ATOM 8698 O O . GLU A 1 561 ? -18.668 29.366 38.992 1.00 29.36 601 GLU A O 1
ATOM 8710 N N . ALA A 1 562 ? -17.815 27.599 40.102 1.00 29.48 602 ALA A N 1
ATOM 8711 C CA . ALA A 1 562 ? -16.466 28.144 40.104 1.00 31.78 602 ALA A CA 1
ATOM 8712 C C . ALA A 1 562 ? -15.927 28.261 38.688 1.00 31.76 602 ALA A C 1
ATOM 8713 O O . ALA A 1 562 ? -15.278 29.255 38.342 1.00 29.09 602 ALA A O 1
ATOM 8720 N N . GLU A 1 563 ? -16.178 27.247 37.857 1.00 30.86 603 GLU A N 1
ATOM 8721 C CA . GLU A 1 563 ? -15.767 27.331 36.462 1.00 30.01 603 GLU A CA 1
ATOM 8722 C C . GLU A 1 563 ? -16.478 28.487 35.774 1.00 28.07 603 GLU A C 1
ATOM 8723 O O . GLU A 1 563 ? -15.870 29.223 34.987 1.00 27.64 603 GLU A O 1
ATOM 8735 N N . PHE A 1 564 ? -17.767 28.667 36.072 1.00 27.76 604 PHE A N 1
ATOM 8736 C CA . PHE A 1 564 ? -18.526 29.733 35.439 1.00 24.99 604 PHE A CA 1
ATOM 8737 C C . PHE A 1 564 ? -17.964 31.099 35.795 1.00 23.78 604 PHE A C 1
ATOM 8738 O O . PHE A 1 564 ? -17.914 32.002 34.951 1.00 25.89 604 PHE A O 1
ATOM 8755 N N . ALA A 1 565 ? -17.557 31.279 37.050 1.00 23.31 605 ALA A N 1
ATOM 8756 C CA . ALA A 1 565 ? -17.014 32.565 37.466 1.00 23.21 605 ALA A CA 1
ATOM 8757 C C . ALA A 1 565 ? -15.862 32.978 36.565 1.00 24.40 605 ALA A C 1
ATOM 8758 O O . ALA A 1 565 ? -15.775 34.134 36.136 1.00 23.80 605 ALA A O 1
ATOM 8765 N N . LYS A 1 566 ? -14.959 32.039 36.279 1.00 24.28 606 LYS A N 1
ATOM 8766 C CA . LYS A 1 566 ? -13.810 32.327 35.431 1.00 23.90 606 LYS A CA 1
ATOM 8767 C C . LYS A 1 566 ? -14.226 32.431 33.974 1.00 23.28 606 LYS A C 1
ATOM 8768 O O . LYS A 1 566 ? -13.707 33.270 33.227 1.00 23.93 606 LYS A O 1
ATOM 8787 N N . LEU A 1 567 ? -15.164 31.580 33.559 1.00 24.58 607 LEU A N 1
ATOM 8788 C CA . LEU A 1 567 ? -15.625 31.579 32.179 1.00 25.31 607 LEU A CA 1
ATOM 8789 C C . LEU A 1 567 ? -16.174 32.940 31.783 1.00 23.80 607 LEU A C 1
ATOM 8790 O O . LEU A 1 567 ? -15.934 33.411 30.665 1.00 24.78 607 LEU A O 1
ATOM 8806 N N . MET A 1 568 ? -16.911 33.589 32.683 1.00 26.01 608 MET A N 1
ATOM 8807 C CA A MET A 1 568 ? -17.469 34.906 32.393 0.58 21.83 608 MET A CA 1
ATOM 8808 C CA B MET A 1 568 ? -17.472 34.888 32.344 0.42 31.83 608 MET A CA 1
ATOM 8809 C C . MET A 1 568 ? -16.379 35.882 31.977 1.00 26.36 608 MET A C 1
ATOM 8810 O O . MET A 1 568 ? -16.571 36.705 31.072 1.00 25.98 608 MET A O 1
ATOM 8837 N N . VAL A 1 569 ? -15.222 35.809 32.639 1.00 22.57 609 VAL A N 1
ATOM 8838 C CA . VAL A 1 569 ? -14.117 36.694 32.294 1.00 23.57 609 VAL A CA 1
ATOM 8839 C C . VAL A 1 569 ? -13.413 36.205 31.031 1.00 22.37 609 VAL A C 1
ATOM 8840 O O . VAL A 1 569 ? -13.093 37.003 30.143 1.00 23.43 609 VAL A O 1
ATOM 8853 N N . ARG A 1 570 ? -13.171 34.893 30.921 1.00 22.48 610 ARG A N 1
ATOM 8854 C CA . ARG A 1 570 ? -12.524 34.356 29.727 1.00 23.25 610 ARG A CA 1
ATOM 8855 C C . ARG A 1 570 ? -13.276 34.758 28.468 1.00 23.89 610 ARG A C 1
ATOM 8856 O O . ARG A 1 570 ? -12.665 35.120 27.455 1.00 24.03 610 ARG A O 1
ATOM 8877 N N . TYR A 1 571 ? -14.612 34.708 28.526 1.00 23.27 611 TYR A N 1
ATOM 8878 C CA . TYR A 1 571 ? -15.437 34.986 27.359 1.00 24.49 611 TYR A CA 1
ATOM 8879 C C . TYR A 1 571 ? -15.218 36.408 26.852 1.00 22.98 611 TYR A C 1
ATOM 8880 O O . TYR A 1 571 ? -14.986 36.622 25.655 1.00 26.93 611 TYR A O 1
ATOM 8898 N N . LEU A 1 572 ? -15.301 37.398 27.745 1.00 23.92 612 LEU A N 1
ATOM 8899 C CA . LEU A 1 572 ? -15.232 38.781 27.295 1.00 24.47 612 LEU A CA 1
ATOM 8900 C C . LEU A 1 572 ? -13.815 39.213 26.942 1.00 24.64 612 LEU A C 1
ATOM 8901 O O . LEU A 1 572 ? -13.636 40.150 26.155 1.00 23.87 612 LEU A O 1
ATOM 8917 N N . THR A 1 573 ? -12.804 38.577 27.530 1.00 22.99 613 THR A N 1
ATOM 8918 C CA . THR A 1 573 ? -11.423 38.978 27.320 1.00 22.60 613 THR A CA 1
ATOM 8919 C C . THR A 1 573 ? -10.743 38.178 26.220 1.00 23.23 613 THR A C 1
ATOM 8920 O O . THR A 1 573 ? -9.583 38.449 25.902 1.00 21.94 613 THR A O 1
ATOM 8931 N N . ALA A 1 574 ? -11.426 37.214 25.634 1.00 23.14 614 ALA A N 1
ATOM 8932 C CA . ALA A 1 574 ? -10.827 36.365 24.619 1.00 26.74 614 ALA A CA 1
ATOM 8933 C C . ALA A 1 574 ? -10.198 37.174 23.477 1.00 28.03 614 ALA A C 1
ATOM 8934 O O . ALA A 1 574 ? -9.170 36.767 22.939 1.00 27.36 614 ALA A O 1
ATOM 8941 N N . PRO A 1 575 ? -10.773 38.315 23.072 1.00 25.06 615 PRO A N 1
ATOM 8942 C CA . PRO A 1 575 ? -10.097 39.114 22.026 1.00 26.04 615 PRO A CA 1
ATOM 8943 C C . PRO A 1 575 ? -8.702 39.567 22.419 1.00 27.45 615 PRO A C 1
ATOM 8944 O O . PRO A 1 575 ? -7.918 39.946 21.540 1.00 27.36 615 PRO A O 1
ATOM 8955 N N . LEU A 1 576 ? -8.367 39.550 23.706 1.00 24.67 616 LEU A N 1
ATOM 8956 C CA . LEU A 1 576 ? -7.044 39.976 24.135 1.00 25.27 616 LEU A CA 1
ATOM 8957 C C . LEU A 1 576 ? -6.015 38.854 24.166 1.00 28.92 616 LEU A C 1
ATOM 8958 O O . LEU A 1 576 ? -4.834 39.103 23.897 1.00 29.60 616 LEU A O 1
ATOM 8974 N N . TRP A 1 577 ? -6.426 37.626 24.495 1.00 27.69 617 TRP A N 1
ATOM 8975 C CA . TRP A 1 577 ? -5.480 36.550 24.740 1.00 29.86 617 TRP A CA 1
ATOM 8976 C C . TRP A 1 577 ? -5.661 35.350 23.830 1.00 34.16 617 TRP A C 1
ATOM 8977 O O . TRP A 1 577 ? -4.688 34.611 23.624 1.00 33.90 617 TRP A O 1
ATOM 8998 N N . LYS A 1 578 ? -6.855 35.129 23.288 1.00 30.96 618 LYS A N 1
ATOM 8999 C CA . LYS A 1 578 ? -7.059 34.069 22.314 1.00 30.75 618 LYS A CA 1
ATOM 9000 C C . LYS A 1 578 ? -6.761 34.564 20.910 1.00 37.45 618 LYS A C 1
ATOM 9001 O O . LYS A 1 578 ? -6.102 33.873 20.126 1.00 38.87 618 LYS A O 1
ATOM 9020 N N . GLU A 1 579 ? -7.204 35.777 20.609 1.00 37.05 619 GLU A N 1
ATOM 9021 C CA . GLU A 1 579 ? -6.936 36.419 19.342 1.00 40.54 619 GLU A CA 1
ATOM 9022 C C . GLU A 1 579 ? -5.689 37.285 19.482 1.00 48.15 619 GLU A C 1
ATOM 9023 O O . GLU A 1 579 ? -5.158 37.494 20.574 1.00 36.69 619 GLU A O 1
ATOM 9035 N N . ASP A 1 580 ? -5.224 37.794 18.352 1.00 40.31 620 ASP A N 1
ATOM 9036 C CA . ASP A 1 580 ? -4.093 38.712 18.306 1.00 37.55 620 ASP A CA 1
ATOM 9037 C C . ASP A 1 580 ? -4.620 40.137 18.444 1.00 34.38 620 ASP A C 1
ATOM 9038 O O . ASP A 1 580 ? -5.302 40.642 17.547 1.00 36.31 620 ASP A O 1
ATOM 9047 N N . ALA A 1 581 ? -4.328 40.777 19.576 1.00 27.83 621 ALA A N 1
ATOM 9048 C CA . ALA A 1 581 ? -4.771 42.143 19.831 1.00 24.83 621 ALA A CA 1
ATOM 9049 C C . ALA A 1 581 ? -3.723 43.185 19.438 1.00 24.94 621 ALA A C 1
ATOM 9050 O O . ALA A 1 581 ? -3.863 44.358 19.803 1.00 26.15 621 ALA A O 1
ATOM 9057 N N . SER A 1 582 ? -2.711 42.778 18.660 1.00 26.44 622 SER A N 1
ATOM 9058 C CA . SER A 1 582 ? -1.595 43.654 18.309 1.00 28.30 622 SER A CA 1
ATOM 9059 C C . SER A 1 582 ? -2.056 44.979 17.709 1.00 28.32 622 SER A C 1
ATOM 9060 O O . SER A 1 582 ? -1.402 46.014 17.892 1.00 29.60 622 SER A O 1
ATOM 9068 N N . LYS A 1 583 ? -3.142 44.958 16.929 1.00 30.36 623 LYS A N 1
ATOM 9069 C CA . LYS A 1 583 ? -3.593 46.182 16.273 1.00 31.20 623 LYS A CA 1
ATOM 9070 C C . LYS A 1 583 ? -3.952 47.250 17.295 1.00 32.80 623 LYS A C 1
ATOM 9071 O O . LYS A 1 583 ? -3.859 48.449 17.001 1.00 31.43 623 LYS A O 1
ATOM 9075 N N . TYR A 1 584 ? -4.360 46.836 18.497 1.00 26.81 624 TYR A N 1
ATOM 9076 C CA . TYR A 1 584 ? -4.792 47.771 19.521 1.00 25.60 624 TYR A CA 1
ATOM 9077 C C . TYR A 1 584 ? -3.767 47.992 20.623 1.00 23.04 624 TYR A C 1
ATOM 9078 O O . TYR A 1 584 ? -3.889 48.970 21.370 1.00 23.05 624 TYR A O 1
ATOM 9096 N N . GLY A 1 585 ? -2.785 47.110 20.763 1.00 22.53 625 GLY A N 1
ATOM 9097 C CA . GLY A 1 585 ? -1.877 47.178 21.890 1.00 23.66 625 GLY A CA 1
ATOM 9098 C C . GLY A 1 585 ? -1.101 45.895 22.086 1.00 23.78 625 GLY A C 1
ATOM 9099 O O . GLY A 1 585 ? -0.581 45.332 21.119 1.00 23.16 625 GLY A O 1
ATOM 9103 N N . ASP A 1 586 ? -1.042 45.413 23.325 1.00 21.57 626 ASP A N 1
ATOM 9104 C CA . ASP A 1 586 ? -0.207 44.269 23.649 1.00 21.84 626 ASP A CA 1
ATOM 9105 C C . ASP A 1 586 ? -0.670 43.018 22.916 1.00 23.71 626 ASP A C 1
ATOM 9106 O O . ASP A 1 586 ? -1.865 42.797 22.707 1.00 23.01 626 ASP A O 1
ATOM 9115 N N . LYS A 1 587 ? 0.290 42.172 22.568 1.00 24.29 627 LYS A N 1
ATOM 9116 C CA . LYS A 1 587 ? 0.006 40.836 22.064 1.00 26.82 627 LYS A CA 1
ATOM 9117 C C . LYS A 1 587 ? 0.226 39.851 23.203 1.00 28.38 627 LYS A C 1
ATOM 9118 O O . LYS A 1 587 ? 1.349 39.697 23.690 1.00 30.96 627 LYS A O 1
ATOM 9137 N N . LEU A 1 588 ? -0.844 39.192 23.624 1.00 26.14 628 LEU A N 1
ATOM 9138 C CA . LEU A 1 588 ? -0.793 38.203 24.689 1.00 24.13 628 LEU A CA 1
ATOM 9139 C C . LEU A 1 588 ? -0.854 36.826 24.051 1.00 26.83 628 LEU A C 1
ATOM 9140 O O . LEU A 1 588 ? -1.597 36.611 23.090 1.00 30.13 628 LEU A O 1
ATOM 9156 N N . SER A 1 589 ? -0.058 35.904 24.568 1.00 28.34 629 SER A N 1
ATOM 9157 C CA . SER A 1 589 ? 0.038 34.597 23.938 1.00 32.52 629 SER A CA 1
ATOM 9158 C C . SER A 1 589 ? -0.968 33.602 24.487 1.00 28.82 629 SER A C 1
ATOM 9159 O O . SER A 1 589 ? -1.234 32.589 23.830 1.00 28.76 629 SER A O 1
ATOM 9167 N N . SER A 1 590 ? -1.545 33.866 25.654 1.00 26.12 630 SER A N 1
ATOM 9168 C CA . SER A 1 590 ? -2.433 32.884 26.255 1.00 23.87 630 SER A CA 1
ATOM 9169 C C . SER A 1 590 ? -3.226 33.520 27.381 1.00 23.78 630 SER A C 1
ATOM 9170 O O . SER A 1 590 ? -2.892 34.602 27.868 1.00 23.25 630 SER A O 1
ATOM 9178 N N . TRP A 1 591 ? -4.287 32.815 27.787 1.00 24.01 631 TRP A N 1
ATOM 9179 C CA . TRP A 1 591 ? -5.019 33.186 28.988 1.00 22.61 631 TRP A CA 1
ATOM 9180 C C . TRP A 1 591 ? -4.096 33.226 30.195 1.00 20.61 631 TRP A C 1
ATOM 9181 O O . TRP A 1 591 ? -4.134 34.179 30.980 1.00 20.17 631 TRP A O 1
ATOM 9202 N N . ASP A 1 592 ? -3.228 32.218 30.334 1.00 24.32 632 ASP A N 1
ATOM 9203 C CA . ASP A 1 592 ? -2.327 32.178 31.479 1.00 24.59 632 ASP A CA 1
ATOM 9204 C C . ASP A 1 592 ? -1.422 33.404 31.510 1.00 22.80 632 ASP A C 1
ATOM 9205 O O . ASP A 1 592 ? -1.164 33.963 32.584 1.00 23.29 632 ASP A O 1
ATOM 9214 N N . GLU A 1 593 ? -0.927 33.836 30.343 1.00 22.42 633 GLU A N 1
ATOM 9215 C CA . GLU A 1 593 ? -0.079 35.024 30.310 1.00 22.44 633 GLU A CA 1
ATOM 9216 C C . GLU A 1 593 ? -0.867 36.255 30.738 1.00 21.83 633 GLU A C 1
ATOM 9217 O O . GLU A 1 593 ? -0.355 37.109 31.475 1.00 21.18 633 GLU A O 1
ATOM 9229 N N . PHE A 1 594 ? -2.117 36.364 30.278 1.00 22.92 634 PHE A N 1
ATOM 9230 C CA . PHE A 1 594 ? -2.981 37.465 30.689 1.00 21.22 634 PHE A CA 1
ATOM 9231 C C . PHE A 1 594 ? -3.158 37.483 32.200 1.00 20.72 634 PHE A C 1
ATOM 9232 O O . PHE A 1 594 ? -3.086 38.545 32.828 1.00 21.37 634 PHE A O 1
ATOM 9249 N N . VAL A 1 595 ? -3.392 36.316 32.799 1.00 21.07 635 VAL A N 1
ATOM 9250 C CA . VAL A 1 595 ? -3.601 36.248 34.240 1.00 20.94 635 VAL A CA 1
ATOM 9251 C C . VAL A 1 595 ? -2.314 36.576 34.984 1.00 20.96 635 VAL A C 1
ATOM 9252 O O . VAL A 1 595 ? -2.329 37.292 35.994 1.00 21.56 635 VAL A O 1
ATOM 9265 N N . GLN A 1 596 ? -1.181 36.083 34.484 1.00 20.29 636 GLN A N 1
ATOM 9266 C CA . GLN A 1 596 ? 0.105 36.313 35.138 1.00 20.96 636 GLN A CA 1
ATOM 9267 C C . GLN A 1 596 ? 0.515 37.777 35.063 1.00 20.24 636 GLN A C 1
ATOM 9268 O O . GLN A 1 596 ? 0.945 38.362 36.066 1.00 19.87 636 GLN A O 1
ATOM 9282 N N . LYS A 1 597 ? 0.421 38.380 33.881 1.00 19.23 637 LYS A N 1
ATOM 9283 C CA . LYS A 1 597 ? 0.724 39.801 33.788 1.00 19.11 637 LYS A CA 1
ATOM 9284 C C . LYS A 1 597 ? -0.334 40.621 34.501 1.00 17.66 637 LYS A C 1
ATOM 9285 O O . LYS A 1 597 ? -0.027 41.639 35.134 1.00 18.98 637 LYS A O 1
ATOM 9304 N N . GLY A 1 598 ? -1.589 40.198 34.373 1.00 17.23 638 GLY A N 1
ATOM 9305 C CA . GLY A 1 598 ? -2.695 40.798 35.058 1.00 19.16 638 GLY A CA 1
ATOM 9306 C C . GLY A 1 598 ? -3.280 41.989 34.350 1.00 20.13 638 GLY A C 1
ATOM 9307 O O . GLY A 1 598 ? -4.298 42.518 34.803 1.00 19.47 638 GLY A O 1
ATOM 9311 N N . VAL A 1 599 ? -2.672 42.431 33.257 1.00 18.00 639 VAL A N 1
ATOM 9312 C CA . VAL A 1 599 ? -3.096 43.663 32.614 1.00 16.64 639 VAL A CA 1
ATOM 9313 C C . VAL A 1 599 ? -2.643 43.615 31.166 1.00 20.72 639 VAL A C 1
ATOM 9314 O O . VAL A 1 599 ? -1.598 43.044 30.839 1.00 20.17 639 VAL A O 1
ATOM 9327 N N . TRP A 1 600 ? -3.490 44.175 30.304 1.00 19.74 640 TRP A N 1
ATOM 9328 C CA . TRP A 1 600 ? -3.251 44.398 28.886 1.00 18.73 640 TRP A CA 1
ATOM 9329 C C . TRP A 1 600 ? -3.252 45.903 28.675 1.00 19.04 640 TRP A C 1
ATOM 9330 O O . TRP A 1 600 ? -4.152 46.596 29.166 1.00 18.01 640 TRP A O 1
ATOM 9351 N N . ASN A 1 601 ? -2.250 46.407 27.968 1.00 18.42 641 ASN A N 1
ATOM 9352 C CA . ASN A 1 601 ? -2.142 47.827 27.687 1.00 18.12 641 ASN A CA 1
ATOM 9353 C C . ASN A 1 601 ? -2.344 48.109 26.210 1.00 20.85 641 ASN A C 1
ATOM 9354 O O . ASN A 1 601 ? -1.838 47.376 25.359 1.00 20.06 641 ASN A O 1
ATOM 9365 N N . SER A 1 602 ? -3.052 49.190 25.916 1.00 18.56 642 SER A N 1
ATOM 9366 C CA . SER A 1 602 ? -3.160 49.641 24.546 1.00 18.21 642 SER A CA 1
ATOM 9367 C C . SER A 1 602 ? -1.866 50.320 24.113 1.00 19.04 642 SER A C 1
ATOM 9368 O O . SER A 1 602 ? -0.993 50.650 24.920 1.00 19.16 642 SER A O 1
ATOM 9376 N N . SER A 1 603 ? -1.771 50.559 22.815 1.00 19.46 643 SER A N 1
ATOM 9377 C CA . SER A 1 603 ? -0.759 51.438 22.286 1.00 18.38 643 SER A CA 1
ATOM 9378 C C . SER A 1 603 ? -1.049 52.861 22.744 1.00 18.69 643 SER A C 1
ATOM 9379 O O . SER A 1 603 ? -2.147 53.164 23.225 1.00 19.55 643 SER A O 1
ATOM 9387 N N . PRO A 1 604 ? -0.090 53.764 22.589 1.00 19.39 644 PRO A N 1
ATOM 9388 C CA . PRO A 1 604 ? -0.326 55.153 22.991 1.00 20.66 644 PRO A CA 1
ATOM 9389 C C . PRO A 1 604 ? -1.332 55.833 22.080 1.00 22.31 644 PRO A C 1
ATOM 9390 O O . PRO A 1 604 ? -1.441 55.527 20.889 1.00 22.78 644 PRO A O 1
ATOM 9401 N N . TYR A 1 605 ? -2.036 56.803 22.650 1.00 21.00 645 TYR A N 1
ATOM 9402 C CA . TYR A 1 605 ? -3.074 57.524 21.930 1.00 21.62 645 TYR A CA 1
ATOM 9403 C C . TYR A 1 605 ? -2.494 58.300 20.755 1.00 22.04 645 TYR A C 1
ATOM 9404 O O . TYR A 1 605 ? -1.454 58.952 20.871 1.00 24.53 645 TYR A O 1
ATOM 9422 N N . LYS A 1 606 ? -3.168 58.209 19.604 1.00 24.75 646 LYS A N 1
ATOM 9423 C CA . LYS A 1 606 ? -2.768 58.969 18.421 1.00 27.14 646 LYS A CA 1
ATOM 9424 C C . LYS A 1 606 ? -3.369 60.368 18.509 1.00 25.50 646 LYS A C 1
ATOM 9425 O O . LYS A 1 606 ? -4.583 60.548 18.352 1.00 24.86 646 LYS A O 1
ATOM 9444 N N . LEU A 1 607 ? -2.525 61.364 18.746 1.00 24.50 647 LEU A N 1
ATOM 9445 C CA . LEU A 1 607 ? -3.034 62.710 18.937 1.00 24.95 647 LEU A CA 1
ATOM 9446 C C . LEU A 1 607 ? -3.748 63.180 17.676 1.00 23.48 647 LEU A C 1
ATOM 9447 O O . LEU A 1 607 ? -3.391 62.811 16.552 1.00 24.89 647 LEU A O 1
ATOM 9463 N N . GLU A 1 608 ? -4.796 63.977 17.899 1.00 23.29 648 GLU A N 1
ATOM 9464 C CA . GLU A 1 608 ? -5.668 64.546 16.876 1.00 25.63 648 GLU A CA 1
ATOM 9465 C C . GLU A 1 608 ? -6.487 63.493 16.148 1.00 24.70 648 GLU A C 1
ATOM 9466 O O . GLU A 1 608 ? -7.070 63.784 15.101 1.00 24.72 648 GLU A O 1
ATOM 9478 N N . ALA A 1 609 ? -6.576 62.284 16.703 1.00 26.77 649 ALA A N 1
ATOM 9479 C CA . ALA A 1 609 ? -7.305 61.212 16.039 1.00 28.02 649 ALA A CA 1
ATOM 9480 C C . ALA A 1 609 ? -8.733 61.621 15.697 1.00 25.34 649 ALA A C 1
ATOM 9481 O O . ALA A 1 609 ? -9.248 61.270 14.630 1.00 27.67 649 ALA A O 1
ATOM 9488 N N . ARG A 1 610 ? -9.390 62.354 16.585 1.00 24.37 650 ARG A N 1
ATOM 9489 C CA . ARG A 1 610 ? -10.800 62.663 16.394 1.00 24.43 650 ARG A CA 1
ATOM 9490 C C . ARG A 1 610 ? -11.038 64.001 15.707 1.00 24.29 650 ARG A C 1
ATOM 9491 O O . ARG A 1 610 ? -12.194 64.324 15.403 1.00 25.02 650 ARG A O 1
ATOM 9512 N N . TRP A 1 611 ? -9.990 64.788 15.474 1.00 23.50 651 TRP A N 1
ATOM 9513 C CA . TRP A 1 611 ? -10.158 66.054 14.784 1.00 24.50 651 TRP A CA 1
ATOM 9514 C C . TRP A 1 611 ? -10.811 65.823 13.433 1.00 29.10 651 TRP A C 1
ATOM 9515 O O . TRP A 1 611 ? -10.352 64.992 12.644 1.00 29.29 651 TRP A O 1
ATOM 9536 N N . GLY A 1 612 ? -11.871 66.575 13.157 1.00 31.49 652 GLY A N 1
ATOM 9537 C CA . GLY A 1 612 ? -12.569 66.453 11.902 1.00 33.38 652 GLY A CA 1
ATOM 9538 C C . GLY A 1 612 ? -13.533 65.294 11.802 1.00 34.71 652 GLY A C 1
ATOM 9539 O O . GLY A 1 612 ? -14.145 65.119 10.741 1.00 30.47 652 GLY A O 1
ATOM 9543 N N . LYS A 1 613 ? -13.699 64.500 12.863 1.00 28.79 653 LYS A N 1
ATOM 9544 C CA . LYS A 1 613 ? -14.561 63.323 12.801 1.00 33.92 653 LYS A CA 1
ATOM 9545 C C . LYS A 1 613 ? -15.189 63.040 14.162 1.00 27.89 653 LYS A C 1
ATOM 9546 O O . LYS A 1 613 ? -15.250 61.889 14.606 1.00 28.89 653 LYS A O 1
ATOM 9565 N N . PHE A 1 614 ? -15.634 64.085 14.851 1.00 27.48 654 PHE A N 1
ATOM 9566 C CA . PHE A 1 614 ? -16.358 63.902 16.102 1.00 28.80 654 PHE A CA 1
ATOM 9567 C C . PHE A 1 614 ? -17.733 63.294 15.835 1.00 27.38 654 PHE A C 1
ATOM 9568 O O . PHE A 1 614 ? -18.312 63.463 14.762 1.00 27.20 654 PHE A O 1
ATOM 9585 N N . LYS A 1 615 ? -18.234 62.537 16.807 1.00 28.11 655 LYS A N 1
ATOM 9586 C CA . LYS A 1 615 ? -19.529 61.859 16.673 1.00 28.69 655 LYS A CA 1
ATOM 9587 C C . LYS A 1 615 ? -20.683 62.765 17.094 1.00 33.19 655 LYS A C 1
ATOM 9588 O O . LYS A 1 615 ? -21.590 62.389 17.837 1.00 38.16 655 LYS A O 1
ATOM 9607 N N . THR A 1 616 ? -20.628 63.985 16.584 1.00 28.18 656 THR A N 1
ATOM 9608 C CA . THR A 1 616 ? -21.644 65.006 16.760 1.00 29.35 656 THR A CA 1
ATOM 9609 C C . THR A 1 616 ? -22.463 65.116 15.482 1.00 28.65 656 THR A C 1
ATOM 9610 O O . THR A 1 616 ? -22.084 64.598 14.428 1.00 30.43 656 THR A O 1
ATOM 9621 N N . GLU A 1 617 ? -23.581 65.838 15.576 1.00 27.74 657 GLU A N 1
ATOM 9622 C CA . GLU A 1 617 ? -24.435 66.036 14.408 1.00 29.93 657 GLU A CA 1
ATOM 9623 C C . GLU A 1 617 ? -23.654 66.637 13.248 1.00 32.36 657 GLU A C 1
ATOM 9624 O O . GLU A 1 617 ? -23.834 66.229 12.093 1.00 37.61 657 GLU A O 1
ATOM 9636 N N . THR A 1 618 ? -22.756 67.579 13.533 1.00 32.29 658 THR A N 1
ATOM 9637 C CA . THR A 1 618 ? -21.991 68.228 12.479 1.00 32.19 658 THR A CA 1
ATOM 9638 C C . THR A 1 618 ? -20.669 67.537 12.168 1.00 30.93 658 THR A C 1
ATOM 9639 O O . THR A 1 618 ? -20.055 67.848 11.141 1.00 30.58 658 THR A O 1
ATOM 9650 N N . THR A 1 619 ? -20.239 66.603 13.016 1.00 29.76 659 THR A N 1
ATOM 9651 C CA . THR A 1 619 ? -18.895 66.025 13.086 1.00 28.70 659 THR A CA 1
ATOM 9652 C C . THR A 1 619 ? -17.849 67.038 13.545 1.00 28.90 659 THR A C 1
ATOM 9653 O O . THR A 1 619 ? -16.648 66.714 13.582 1.00 28.90 659 THR A O 1
ATOM 9664 N N . LYS A 1 620 ? -18.269 68.235 13.942 1.00 30.75 660 LYS A N 1
ATOM 9665 C CA . LYS A 1 620 ? -17.376 69.254 14.467 1.00 26.81 660 LYS A CA 1
ATOM 9666 C C . LYS A 1 620 ? -17.447 69.277 15.988 1.00 26.06 660 LYS A C 1
ATOM 9667 O O . LYS A 1 620 ? -18.354 68.707 16.600 1.00 26.89 660 LYS A O 1
ATOM 9686 N N . PHE A 1 621 ? -16.481 69.963 16.601 1.00 26.61 661 PHE A N 1
ATOM 9687 C CA . PHE A 1 621 ? -16.580 70.330 18.012 1.00 25.75 661 PHE A CA 1
ATOM 9688 C C . PHE A 1 621 ? -17.559 71.494 18.099 1.00 27.36 661 PHE A C 1
ATOM 9689 O O . PHE A 1 621 ? -17.264 72.589 17.608 1.00 28.93 661 PHE A O 1
ATOM 9706 N N . GLU A 1 622 ? -18.706 71.281 18.739 1.00 26.76 662 GLU A N 1
ATOM 9707 C CA . GLU A 1 622 ? -19.862 72.166 18.585 1.00 28.87 662 GLU A CA 1
ATOM 9708 C C . GLU A 1 622 ? -19.940 73.141 19.754 1.00 35.02 662 GLU A C 1
ATOM 9709 O O . GLU A 1 622 ? -20.370 72.782 20.853 1.00 36.94 662 GLU A O 1
ATOM 9721 N N . PHE A 1 623 ? -19.511 74.384 19.510 1.00 29.71 663 PHE A N 1
ATOM 9722 C CA . PHE A 1 623 ? -19.848 75.468 20.426 1.00 31.15 663 PHE A CA 1
ATOM 9723 C C . PHE A 1 623 ? -21.341 75.760 20.385 1.00 32.76 663 PHE A C 1
ATOM 9724 O O . PHE A 1 623 ? -21.925 76.174 21.392 1.00 31.34 663 PHE A O 1
ATOM 9741 N N . TYR A 1 624 ? -21.967 75.574 19.231 1.00 30.11 664 TYR A N 1
ATOM 9742 C CA . TYR A 1 624 ? -23.422 75.610 19.087 1.00 31.03 664 TYR A CA 1
ATOM 9743 C C . TYR A 1 624 ? -23.808 74.152 18.852 1.00 30.74 664 TYR A C 1
ATOM 9744 O O . TYR A 1 624 ? -23.575 73.607 17.769 1.00 30.84 664 TYR A O 1
ATOM 9762 N N . SER A 1 625 ? -24.356 73.507 19.878 1.00 30.49 665 SER A N 1
ATOM 9763 C CA . SER A 1 625 ? -24.531 72.058 19.834 1.00 30.83 665 SER A CA 1
ATOM 9764 C C . SER A 1 625 ? -25.813 71.717 19.089 1.00 30.10 665 SER A C 1
ATOM 9765 O O . SER A 1 625 ? -26.885 71.544 19.675 1.00 29.06 665 SER A O 1
ATOM 9773 N N . LYS A 1 626 ? -25.677 71.586 17.766 1.00 29.11 666 LYS A N 1
ATOM 9774 C CA . LYS A 1 626 ? -26.730 70.983 16.964 1.00 30.20 666 LYS A CA 1
ATOM 9775 C C . LYS A 1 626 ? -27.055 69.586 17.470 1.00 32.32 666 LYS A C 1
ATOM 9776 O O . LYS A 1 626 ? -28.189 69.116 17.322 1.00 32.66 666 LYS A O 1
ATOM 9795 N N . THR A 1 627 ? -26.073 68.907 18.071 1.00 29.75 667 THR A N 1
ATOM 9796 C CA . THR A 1 627 ? -26.322 67.594 18.654 1.00 32.24 667 THR A CA 1
ATOM 9797 C C . THR A 1 627 ? -27.332 67.699 19.787 1.00 30.53 667 THR A C 1
ATOM 9798 O O . THR A 1 627 ? -28.296 66.928 19.851 1.00 32.34 667 THR A O 1
ATOM 9809 N N . LEU A 1 628 ? -27.139 68.669 20.682 1.00 29.16 668 LEU A N 1
ATOM 9810 C CA . LEU A 1 628 ? -28.068 68.836 21.792 1.00 28.57 668 LEU A CA 1
ATOM 9811 C C . LEU A 1 628 ? -29.416 69.351 21.307 1.00 30.91 668 LEU A C 1
ATOM 9812 O O . LEU A 1 628 ? -30.465 68.936 21.814 1.00 29.37 668 LEU A O 1
ATOM 9828 N N . GLU A 1 629 ? -29.415 70.241 20.313 1.00 30.19 669 GLU A N 1
ATOM 9829 C CA . GLU A 1 629 ? -30.682 70.692 19.756 1.00 33.50 669 GLU A CA 1
ATOM 9830 C C . GLU A 1 629 ? -31.482 69.515 19.207 1.00 32.37 669 GLU A C 1
ATOM 9831 O O . GLU A 1 629 ? -32.700 69.431 19.407 1.00 31.86 669 GLU A O 1
ATOM 9843 N N . LYS A 1 630 ? -30.818 68.603 18.492 1.00 33.07 670 LYS A N 1
ATOM 9844 C CA . LYS A 1 630 ? -31.525 67.451 17.945 1.00 34.13 670 LYS A CA 1
ATOM 9845 C C . LYS A 1 630 ? -32.102 66.586 19.058 1.00 34.38 670 LYS A C 1
ATOM 9846 O O . LYS A 1 630 ? -33.228 66.085 18.946 1.00 34.96 670 LYS A O 1
ATOM 9865 N N . ALA A 1 631 ? -31.349 66.397 20.145 1.00 30.97 671 ALA A N 1
ATOM 9866 C CA . ALA A 1 631 ? -31.856 65.591 21.248 1.00 31.94 671 ALA A CA 1
ATOM 9867 C C . ALA A 1 631 ? -33.032 66.282 21.921 1.00 31.17 671 ALA A C 1
ATOM 9868 O O . ALA A 1 631 ? -34.038 65.642 22.242 1.00 33.01 671 ALA A O 1
ATOM 9875 N N . LEU A 1 632 ? -32.919 67.591 22.144 1.00 30.76 672 LEU A N 1
ATOM 9876 C CA . LEU A 1 632 ? -34.020 68.332 22.740 1.00 31.11 672 LEU A CA 1
ATOM 9877 C C . LEU A 1 632 ? -35.230 68.336 21.820 1.00 31.83 672 LEU A C 1
ATOM 9878 O O . LEU A 1 632 ? -36.368 68.180 22.277 1.00 33.40 672 LEU A O 1
ATOM 9894 N N . GLN A 1 633 ? -35.002 68.508 20.515 1.00 33.46 673 GLN A N 1
ATOM 9895 C CA . GLN A 1 633 ? -36.108 68.482 19.567 1.00 34.37 673 GLN A CA 1
ATOM 9896 C C . GLN A 1 633 ? -36.836 67.148 19.627 1.00 34.02 673 GLN A C 1
ATOM 9897 O O . GLN A 1 633 ? -38.072 67.101 19.615 1.00 35.83 673 GLN A O 1
ATOM 9911 N N . SER A 1 634 ? -36.081 66.050 19.704 1.00 33.23 674 SER A N 1
ATOM 9912 C CA . SER A 1 634 ? -36.693 64.732 19.804 1.00 34.80 674 SER A CA 1
ATOM 9913 C C . SER A 1 634 ? -37.537 64.630 21.065 1.00 36.50 674 SER A C 1
ATOM 9914 O O . SER A 1 634 ? -38.672 64.142 21.027 1.00 35.15 674 SER A O 1
ATOM 9922 N N . HIS A 1 635 ? -37.010 65.110 22.190 1.00 33.82 675 HIS A N 1
ATOM 9923 C CA . HIS A 1 635 ? -37.772 65.072 23.429 1.00 33.96 675 HIS A CA 1
ATOM 9924 C C . HIS A 1 635 ? -39.002 65.962 23.334 1.00 40.64 675 HIS A C 1
ATOM 9925 O O . HIS A 1 635 ? -40.107 65.560 23.714 1.00 34.64 675 HIS A O 1
ATOM 9939 N N . ALA A 1 636 ? -38.826 67.173 22.808 1.00 33.64 676 ALA A N 1
ATOM 9940 C CA . ALA A 1 636 ? -39.943 68.096 22.654 1.00 33.58 676 ALA A CA 1
ATOM 9941 C C . ALA A 1 636 ? -41.027 67.504 21.763 1.00 33.81 676 ALA A C 1
ATOM 9942 O O . ALA A 1 636 ? -42.216 67.537 22.102 1.00 34.03 676 ALA A O 1
ATOM 9949 N N . ASP A 1 637 ? -40.631 66.944 20.618 1.00 35.76 677 ASP A N 1
ATOM 9950 C CA . ASP A 1 637 ? -41.605 66.365 19.698 1.00 36.28 677 ASP A CA 1
ATOM 9951 C C . ASP A 1 637 ? -42.346 65.207 20.352 1.00 42.51 677 ASP A C 1
ATOM 9952 O O . ASP A 1 637 ? -43.551 65.029 20.143 1.00 41.24 677 ASP A O 1
ATOM 9961 N N . LYS A 1 638 ? -41.627 64.392 21.127 1.00 39.53 678 LYS A N 1
ATOM 9962 C CA . LYS A 1 638 ? -42.241 63.282 21.847 1.00 39.90 678 LYS A CA 1
ATOM 9963 C C . LYS A 1 638 ? -43.363 63.758 22.757 1.00 40.52 678 LYS A C 1
ATOM 9964 O O . LYS A 1 638 ? -44.387 63.080 22.899 1.00 43.65 678 LYS A O 1
ATOM 9983 N N . HIS A 1 639 ? -43.192 64.917 23.383 1.00 36.29 679 HIS A N 1
ATOM 9984 C CA . HIS A 1 639 ? -44.159 65.430 24.342 1.00 35.38 679 HIS A CA 1
ATOM 9985 C C . HIS A 1 639 ? -45.014 66.550 23.772 1.00 38.41 679 HIS A C 1
ATOM 9986 O O . HIS A 1 639 ? -45.725 67.220 24.526 1.00 38.72 679 HIS A O 1
ATOM 10000 N N . LYS A 1 640 ? -44.977 66.746 22.458 1.00 38.83 680 LYS A N 1
ATOM 10001 C CA . LYS A 1 640 ? -45.849 67.699 21.776 1.00 43.17 680 LYS A CA 1
ATOM 10002 C C . LYS A 1 640 ? -45.708 69.102 22.360 1.00 52.03 680 LYS A C 1
ATOM 10003 O O . LYS A 1 640 ? -46.688 69.826 22.533 1.00 43.40 680 LYS A O 1
ATOM 10022 N N . VAL A 1 641 ? -44.473 69.501 22.646 1.00 39.81 681 VAL A N 1
ATOM 10023 C CA . VAL A 1 641 ? -44.187 70.831 23.161 1.00 39.17 681 VAL A CA 1
ATOM 10024 C C . VAL A 1 641 ? -42.989 71.392 22.405 1.00 36.76 681 VAL A C 1
ATOM 10025 O O . VAL A 1 641 ? -42.328 70.694 21.635 1.00 37.32 681 VAL A O 1
ATOM 10038 N N . SER A 1 642 ? -42.714 72.671 22.644 1.00 37.76 682 SER A N 1
ATOM 10039 C CA . SER A 1 642 ? -41.531 73.312 22.092 1.00 37.27 682 SER A CA 1
ATOM 10040 C C . SER A 1 642 ? -40.326 73.013 22.978 1.00 36.59 682 SER A C 1
ATOM 10041 O O . SER A 1 642 ? -40.463 72.628 24.144 1.00 37.10 682 SER A O 1
ATOM 10049 N N . ILE A 1 643 ? -39.128 73.229 22.426 1.00 34.65 683 ILE A N 1
ATOM 10050 C CA . ILE A 1 643 ? -37.915 73.053 23.223 1.00 33.92 683 ILE A CA 1
ATOM 10051 C C . ILE A 1 643 ? -37.923 74.003 24.419 1.00 35.39 683 ILE A C 1
ATOM 10052 O O . ILE A 1 643 ? -37.557 73.617 25.538 1.00 34.14 683 ILE A O 1
ATOM 10068 N N . ASP A 1 644 ? -38.333 75.261 24.205 1.00 35.96 684 ASP A N 1
ATOM 10069 C CA . ASP A 1 644 ? -38.419 76.208 25.313 1.00 37.26 684 ASP A CA 1
ATOM 10070 C C . ASP A 1 644 ? -39.319 75.680 26.423 1.00 36.75 684 ASP A C 1
ATOM 10071 O O . ASP A 1 644 ? -39.038 75.878 27.612 1.00 37.13 684 ASP A O 1
ATOM 10080 N N . GLU A 1 645 ? -40.424 75.029 26.057 1.00 36.99 685 GLU A N 1
ATOM 10081 C CA . GLU A 1 645 ? -41.302 74.460 27.071 1.00 38.58 685 GLU A CA 1
ATOM 10082 C C . GLU A 1 645 ? -40.626 73.313 27.806 1.00 37.15 685 GLU A C 1
ATOM 10083 O O . GLU A 1 645 ? -40.882 73.113 29.001 1.00 36.64 685 GLU A O 1
ATOM 10095 N N . VAL A 1 646 ? -39.763 72.554 27.125 1.00 34.56 686 VAL A N 1
ATOM 10096 C CA . VAL A 1 646 ? -38.954 71.558 27.823 1.00 34.89 686 VAL A CA 1
ATOM 10097 C C . VAL A 1 646 ? -38.045 72.245 28.835 1.00 35.11 686 VAL A C 1
ATOM 10098 O O . VAL A 1 646 ? -37.961 71.833 29.998 1.00 33.30 686 VAL A O 1
ATOM 10111 N N . MET A 1 647 ? -37.352 73.313 28.408 1.00 35.55 687 MET A N 1
ATOM 10112 C CA . MET A 1 647 ? -36.455 74.011 29.323 1.00 37.54 687 MET A CA 1
ATOM 10113 C C . MET A 1 647 ? -37.222 74.491 30.544 1.00 33.43 687 MET A C 1
ATOM 10114 O O . MET A 1 647 ? -36.775 74.328 31.685 1.00 33.89 687 MET A O 1
ATOM 10128 N N . LYS A 1 648 ? -38.404 75.061 30.320 1.00 33.31 688 LYS A N 1
ATOM 10129 C CA . LYS A 1 648 ? -39.216 75.539 31.427 1.00 33.87 688 LYS A CA 1
ATOM 10130 C C . LYS A 1 648 ? -39.637 74.393 32.334 1.00 34.91 688 LYS A C 1
ATOM 10131 O O . LYS A 1 648 ? -39.540 74.491 33.563 1.00 34.02 688 LYS A O 1
ATOM 10150 N N . ALA A 1 649 ? -40.090 73.288 31.742 1.00 33.71 689 ALA A N 1
ATOM 10151 C CA . ALA A 1 649 ? -40.549 72.159 32.537 1.00 35.13 689 ALA A CA 1
ATOM 10152 C C . ALA A 1 649 ? -39.412 71.549 33.337 1.00 34.82 689 ALA A C 1
ATOM 10153 O O . ALA A 1 649 ? -39.643 70.934 34.384 1.00 35.24 689 ALA A O 1
ATOM 10160 N N . CYS A 1 650 ? -38.183 71.712 32.863 1.00 34.36 690 CYS A N 1
ATOM 10161 C CA . CYS A 1 650 ? -37.004 71.153 33.508 1.00 32.14 690 CYS A CA 1
ATOM 10162 C C . CYS A 1 650 ? -36.264 72.174 34.361 1.00 33.13 690 CYS A C 1
ATOM 10163 O O . CYS A 1 650 ? -35.187 71.869 34.881 1.00 33.32 690 CYS A O 1
ATOM 10171 N N . ASP A 1 651 ? -36.823 73.376 34.499 1.00 33.79 691 ASP A N 1
ATOM 10172 C CA . ASP A 1 651 ? -36.342 74.427 35.397 1.00 35.23 691 ASP A CA 1
ATOM 10173 C C . ASP A 1 651 ? -34.949 74.933 35.020 1.00 34.86 691 ASP A C 1
ATOM 10174 O O . ASP A 1 651 ? -34.137 75.272 35.886 1.00 35.22 691 ASP A O 1
ATOM 10183 N N . TYR A 1 652 ? -34.675 75.010 33.720 1.00 34.25 692 TYR A N 1
ATOM 10184 C CA . TYR A 1 652 ? -33.513 75.724 33.216 1.00 35.01 692 TYR A CA 1
ATOM 10185 C C . TYR A 1 652 ? -33.926 77.138 32.832 1.00 32.34 692 TYR A C 1
ATOM 10186 O O . TYR A 1 652 ? -35.082 77.390 32.486 1.00 32.35 692 TYR A O 1
ATOM 10204 N N . GLN A 1 653 ? -32.973 78.062 32.884 1.00 33.59 693 GLN A N 1
ATOM 10205 C CA . GLN A 1 653 ? -33.256 79.429 32.465 1.00 34.09 693 GLN A CA 1
ATOM 10206 C C . GLN A 1 653 ? -33.151 79.604 30.959 1.00 35.41 693 GLN A C 1
ATOM 10207 O O . GLN A 1 653 ? -33.780 80.518 30.411 1.00 35.59 693 GLN A O 1
ATOM 10221 N N . ALA A 1 654 ? -32.388 78.739 30.290 1.00 34.64 694 ALA A N 1
ATOM 10222 C CA . ALA A 1 654 ? -32.174 78.856 28.858 1.00 35.09 694 ALA A CA 1
ATOM 10223 C C . ALA A 1 654 ? -33.487 78.904 28.094 1.00 36.13 694 ALA A C 1
ATOM 10224 O O . ALA A 1 654 ? -34.384 78.089 28.315 1.00 34.18 694 ALA A O 1
ATOM 10231 N N . ARG A 1 655 ? -33.564 79.839 27.156 1.00 34.21 695 ARG A N 1
ATOM 10232 C CA . ARG A 1 655 ? -34.626 79.888 26.166 1.00 34.63 695 ARG A CA 1
ATOM 10233 C C . ARG A 1 655 ? -33.990 80.154 24.808 1.00 37.24 695 ARG A C 1
ATOM 10234 O O . ARG A 1 655 ? -32.912 80.749 24.717 1.00 36.10 695 ARG A O 1
ATOM 10255 N N . GLY A 1 656 ? -34.669 79.717 23.749 1.00 38.90 696 GLY A N 1
ATOM 10256 C CA . GLY A 1 656 ? -34.165 79.939 22.408 1.00 39.18 696 GLY A CA 1
ATOM 10257 C C . GLY A 1 656 ? -32.780 79.365 22.215 1.00 35.75 696 GLY A C 1
ATOM 10258 O O . GLY A 1 656 ? -32.473 78.243 22.637 1.00 34.91 696 GLY A O 1
ATOM 10262 N N . HIS A 1 657 ? -31.911 80.162 21.581 1.00 34.33 697 HIS A N 1
ATOM 10263 C CA . HIS A 1 657 ? -30.582 79.685 21.214 1.00 36.00 697 HIS A CA 1
ATOM 10264 C C . HIS A 1 657 ? -29.760 79.284 22.428 1.00 33.90 697 HIS A C 1
ATOM 10265 O O . HIS A 1 657 ? -28.869 78.432 22.323 1.00 33.70 697 HIS A O 1
ATOM 10279 N N . LEU A 1 658 ? -30.032 79.894 23.582 1.00 32.65 698 LEU A N 1
ATOM 10280 C CA . LEU A 1 658 ? -29.240 79.614 24.769 1.00 33.25 698 LEU A CA 1
ATOM 10281 C C . LEU A 1 658 ? -29.298 78.148 25.167 1.00 31.93 698 LEU A C 1
ATOM 10282 O O . LEU A 1 658 ? -28.383 77.665 25.836 1.00 31.95 698 LEU A O 1
ATOM 10298 N N . ALA A 1 659 ? -30.342 77.424 24.764 1.00 31.88 699 ALA A N 1
ATOM 10299 C CA . ALA A 1 659 ? -30.423 76.007 25.093 1.00 31.42 699 ALA A CA 1
ATOM 10300 C C . ALA A 1 659 ? -29.295 75.199 24.464 1.00 30.90 699 ALA A C 1
ATOM 10301 O O . ALA A 1 659 ? -29.025 74.080 24.914 1.00 30.90 699 ALA A O 1
ATOM 10308 N N . PHE A 1 660 ? -28.632 75.733 23.436 1.00 32.02 700 PHE A N 1
ATOM 10309 C CA . PHE A 1 660 ? -27.664 74.964 22.668 1.00 30.84 700 PHE A CA 1
ATOM 10310 C C . PHE A 1 660 ? -26.239 75.483 22.763 1.00 29.82 700 PHE A C 1
ATOM 10311 O O . PHE A 1 660 ? -25.350 74.905 22.123 1.00 30.31 700 PHE A O 1
ATOM 10328 N N . ILE A 1 661 ? -25.981 76.513 23.562 1.00 31.07 701 ILE A N 1
ATOM 10329 C CA . ILE A 1 661 ? -24.642 77.100 23.618 1.00 29.96 701 ILE A CA 1
ATOM 10330 C C . ILE A 1 661 ? -24.189 77.196 25.066 1.00 30.33 701 ILE A C 1
ATOM 10331 O O . ILE A 1 661 ? -25.005 77.214 26.004 1.00 30.73 701 ILE A O 1
ATOM 10347 N N . PRO A 1 662 ? -22.881 77.314 25.278 1.00 29.34 702 PRO A N 1
ATOM 10348 C CA . PRO A 1 662 ? -22.377 77.626 26.622 1.00 29.82 702 PRO A CA 1
ATOM 10349 C C . PRO A 1 662 ? -22.945 78.956 27.090 1.00 31.45 702 PRO A C 1
ATOM 10350 O O . PRO A 1 662 ? -22.857 79.971 26.391 1.00 32.41 702 PRO A O 1
ATOM 10361 N N . HIS A 1 663 ? -23.541 78.942 28.279 1.00 29.62 703 HIS A N 1
ATOM 10362 C CA . HIS A 1 663 ? -24.181 80.135 28.810 1.00 29.30 703 HIS A CA 1
ATOM 10363 C C . HIS A 1 663 ? -24.344 79.980 30.316 1.00 30.27 703 HIS A C 1
ATOM 10364 O O . HIS A 1 663 ? -24.190 78.891 30.876 1.00 29.80 703 HIS A O 1
ATOM 10378 N N . TYR A 1 664 ? -24.676 81.092 30.962 1.00 31.92 704 TYR A N 1
ATOM 10379 C CA . TYR A 1 664 ? -24.774 81.151 32.412 1.00 33.91 704 TYR A CA 1
ATOM 10380 C C . TYR A 1 664 ? -26.184 80.804 32.868 1.00 32.98 704 TYR A C 1
ATOM 10381 O O . TYR A 1 664 ? -27.144 81.507 32.538 1.00 33.43 704 TYR A O 1
ATOM 10399 N N . GLU A 1 665 ? -26.296 79.709 33.613 1.00 31.70 705 GLU A N 1
ATOM 10400 C CA . GLU A 1 665 ? -27.481 79.385 34.395 1.00 29.92 705 GLU A CA 1
ATOM 10401 C C . GLU A 1 665 ? -27.190 79.799 35.830 1.00 29.65 705 GLU A C 1
ATOM 10402 O O . GLU A 1 665 ? -26.211 79.332 36.419 1.00 28.92 705 GLU A O 1
ATOM 10414 N N . GLU A 1 666 ? -28.007 80.678 36.384 1.00 30.62 706 GLU A N 1
ATOM 10415 C CA . GLU A 1 666 ? -27.879 80.956 37.805 1.00 30.93 706 GLU A CA 1
ATOM 10416 C C . GLU A 1 666 ? -28.039 79.637 38.552 1.00 30.03 706 GLU A C 1
ATOM 10417 O O . GLU A 1 666 ? -28.951 78.861 38.237 1.00 31.17 706 GLU A O 1
ATOM 10429 N N . PRO A 1 667 ? -27.181 79.333 39.519 1.00 29.86 707 PRO A N 1
ATOM 10430 C CA . PRO A 1 667 ? -27.294 78.036 40.197 1.00 31.79 707 PRO A CA 1
ATOM 10431 C C . PRO A 1 667 ? -28.611 77.925 40.957 1.00 31.18 707 PRO A C 1
ATOM 10432 O O . PRO A 1 667 ? -29.042 78.861 41.635 1.00 32.41 707 PRO A O 1
ATOM 10443 N N . TYR A 1 668 ? -29.261 76.770 40.820 1.00 31.22 708 TYR A N 1
ATOM 10444 C CA . TYR A 1 668 ? -30.445 76.483 41.620 1.00 29.89 708 TYR A CA 1
ATOM 10445 C C . TYR A 1 668 ? -30.058 76.435 43.095 1.00 29.55 708 TYR A C 1
ATOM 10446 O O . TYR A 1 668 ? -29.008 75.896 43.459 1.00 30.03 708 TYR A O 1
ATOM 10464 N N . ARG A 1 669 ? -30.892 77.044 43.943 1.00 29.67 709 ARG A N 1
ATOM 10465 C CA . ARG A 1 669 ? -30.702 77.037 45.387 1.00 30.14 709 ARG A CA 1
ATOM 10466 C C . ARG A 1 669 ? -32.019 76.649 46.045 1.00 30.45 709 ARG A C 1
ATOM 10467 O O . ARG A 1 669 ? -33.085 77.085 45.598 1.00 30.86 709 ARG A O 1
ATOM 10488 N N . PHE A 1 670 ? -31.960 75.874 47.124 1.00 31.60 710 PHE A N 1
ATOM 10489 C CA . PHE A 1 670 ? -33.179 75.458 47.808 1.00 30.87 710 PHE A CA 1
ATOM 10490 C C . PHE A 1 670 ? -33.142 75.905 49.261 1.00 31.77 710 PHE A C 1
ATOM 10491 O O . PHE A 1 670 ? -32.220 75.554 50.004 1.00 31.73 710 PHE A O 1
ATOM 10508 N N . GLY A 1 671 ? -34.158 76.645 49.671 1.00 34.52 711 GLY A N 1
ATOM 10509 C CA . GLY A 1 671 ? -34.262 77.074 51.047 1.00 38.25 711 GLY A CA 1
ATOM 10510 C C . GLY A 1 671 ? -34.041 78.572 51.187 1.00 38.06 711 GLY A C 1
ATOM 10511 O O . GLY A 1 671 ? -33.435 79.229 50.338 1.00 39.57 711 GLY A O 1
ATOM 10515 N N . ASP A 1 672 ? -34.568 79.123 52.276 1.00 43.49 712 ASP A N 1
ATOM 10516 C CA . ASP A 1 672 ? -34.424 80.559 52.573 1.00 42.16 712 ASP A CA 1
ATOM 10517 C C . ASP A 1 672 ? -33.026 80.810 53.091 1.00 40.93 712 ASP A C 1
ATOM 10518 O O . ASP A 1 672 ? -32.619 80.246 54.116 1.00 41.18 712 ASP A O 1
ATOM 10527 N N . GLU A 1 673 ? -32.306 81.687 52.401 1.00 38.64 713 GLU A N 1
ATOM 10528 C CA . GLU A 1 673 ? -30.928 81.960 52.780 1.00 43.18 713 GLU A CA 1
ATOM 10529 C C . GLU A 1 673 ? -30.830 82.587 54.163 1.00 40.00 713 GLU A C 1
ATOM 10530 O O . GLU A 1 673 ? -29.805 82.440 54.837 1.00 42.18 713 GLU A O 1
ATOM 10542 N N . SER A 1 674 ? -31.864 83.296 54.609 1.00 40.25 714 SER A N 1
ATOM 10543 C CA . SER A 1 674 ? -31.782 83.877 55.943 1.00 37.52 714 SER A CA 1
ATOM 10544 C C . SER A 1 674 ? -31.940 82.813 57.024 1.00 42.37 714 SER A C 1
ATOM 10545 O O . SER A 1 674 ? -31.356 82.947 58.104 1.00 52.92 714 SER A O 1
ATOM 10553 N N . GLU A 1 675 ? -32.703 81.749 56.757 1.00 36.93 715 GLU A N 1
ATOM 10554 C CA . GLU A 1 675 ? -32.786 80.662 57.723 1.00 38.00 715 GLU A CA 1
ATOM 10555 C C . GLU A 1 675 ? -31.606 79.706 57.598 1.00 32.93 715 GLU A C 1
ATOM 10556 O O . GLU A 1 675 ? -31.157 79.133 58.596 1.00 31.56 715 GLU A O 1
ATOM 10568 N N . PHE A 1 676 ? -31.107 79.513 56.379 1.00 31.25 716 PHE A N 1
ATOM 10569 C CA . PHE A 1 676 ? -30.071 78.531 56.067 1.00 31.10 716 PHE A CA 1
ATOM 10570 C C . PHE A 1 676 ? -28.939 79.297 55.396 1.00 33.84 716 PHE A C 1
ATOM 10571 O O . PHE A 1 676 ? -28.862 79.358 54.161 1.00 32.56 716 PHE A O 1
ATOM 10588 N N . PRO A 1 677 ? -28.052 79.915 56.181 1.00 32.99 717 PRO A N 1
ATOM 10589 C CA . PRO A 1 677 ? -27.112 80.888 55.602 1.00 31.25 717 PRO A CA 1
ATOM 10590 C C . PRO A 1 677 ? -25.859 80.301 54.967 1.00 32.66 717 PRO A C 1
ATOM 10591 O O . PRO A 1 677 ? -25.133 81.052 54.301 1.00 34.33 717 PRO A O 1
ATOM 10602 N N . LEU A 1 678 ? -25.592 79.005 55.115 1.00 31.37 718 LEU A N 1
ATOM 10603 C CA . LEU A 1 678 ? -24.361 78.401 54.621 1.00 31.48 718 LEU A CA 1
ATOM 10604 C C . LEU A 1 678 ? -24.655 77.478 53.447 1.00 28.11 718 LEU A C 1
ATOM 10605 O O . LEU A 1 678 ? -25.697 76.819 53.409 1.00 31.24 718 LEU A O 1
ATOM 10621 N N . LEU A 1 679 ? -23.737 77.437 52.487 1.00 24.81 719 LEU A N 1
ATOM 10622 C CA . LEU A 1 679 ? -23.827 76.516 51.365 1.00 23.83 719 LEU A CA 1
ATOM 10623 C C . LEU A 1 679 ? -22.959 75.301 51.656 1.00 24.56 719 LEU A C 1
ATOM 10624 O O . LEU A 1 679 ? -21.773 75.446 51.963 1.00 25.19 719 LEU A O 1
ATOM 10640 N N . LEU A 1 680 ? -23.545 74.112 51.556 1.00 25.01 720 LEU A N 1
ATOM 10641 C CA . LEU A 1 680 ? -22.782 72.892 51.767 1.00 23.76 720 LEU A CA 1
ATOM 10642 C C . LEU A 1 680 ? -21.810 72.679 50.616 1.00 23.27 720 LEU A C 1
ATOM 10643 O O . LEU A 1 680 ? -22.171 72.817 49.445 1.00 24.05 720 LEU A O 1
ATOM 10659 N N . VAL A 1 681 ? -20.577 72.343 50.960 1.00 21.69 721 VAL A N 1
ATOM 10660 C CA . VAL A 1 681 ? -19.553 71.946 49.999 1.00 21.42 721 VAL A CA 1
ATOM 10661 C C . VAL A 1 681 ? -19.228 70.500 50.348 1.00 21.74 721 VAL A C 1
ATOM 10662 O O . VAL A 1 681 ? -18.383 70.213 51.202 1.00 22.42 721 VAL A O 1
ATOM 10675 N N . ASP A 1 682 ? -19.979 69.588 49.736 1.00 22.24 722 ASP A N 1
ATOM 10676 C CA . ASP A 1 682 ? -19.757 68.158 49.873 1.00 21.23 722 ASP A CA 1
ATOM 10677 C C . ASP A 1 682 ? -18.467 67.797 49.155 1.00 20.94 722 ASP A C 1
ATOM 10678 O O . ASP A 1 682 ? -18.150 68.356 48.104 1.00 21.44 722 ASP A O 1
ATOM 10687 N N . GLN A 1 683 ? -17.691 66.907 49.763 1.00 20.42 723 GLN A N 1
ATOM 10688 C CA . GLN A 1 683 ? -16.442 66.439 49.185 1.00 21.72 723 GLN A CA 1
ATOM 10689 C C . GLN A 1 683 ? -16.306 64.969 49.544 1.00 21.07 723 GLN A C 1
ATOM 10690 O O . GLN A 1 683 ? -16.970 64.465 50.454 1.00 21.63 723 GLN A O 1
ATOM 10704 N N . LYS A 1 684 ? -15.451 64.284 48.802 1.00 19.62 724 LYS A N 1
ATOM 10705 C CA . LYS A 1 684 ? -15.065 62.927 49.132 1.00 19.83 724 LYS A CA 1
ATOM 10706 C C . LYS A 1 684 ? -13.834 62.957 50.020 1.00 22.10 724 LYS A C 1
ATOM 10707 O O . LYS A 1 684 ? -12.995 63.856 49.913 1.00 23.42 724 LYS A O 1
ATOM 10726 N N . SER A 1 685 ? -13.725 61.966 50.893 1.00 19.84 725 SER A N 1
ATOM 10727 C CA . SER A 1 685 ? -12.467 61.709 51.570 1.00 18.84 725 SER A CA 1
ATOM 10728 C C . SER A 1 685 ? -11.499 61.033 50.610 1.00 18.02 725 SER A C 1
ATOM 10729 O O . SER A 1 685 ? -11.882 60.131 49.854 1.00 16.89 725 SER A O 1
ATOM 10737 N N . ARG A 1 686 ? -10.232 61.447 50.660 1.00 18.59 726 ARG A N 1
ATOM 10738 C CA . ARG A 1 686 ? -9.246 60.747 49.847 1.00 17.86 726 ARG A CA 1
ATOM 10739 C C . ARG A 1 686 ? -8.981 59.349 50.374 1.00 15.36 726 ARG A C 1
ATOM 10740 O O . ARG A 1 686 ? -8.263 58.586 49.721 1.00 16.41 726 ARG A O 1
ATOM 10761 N N . LEU A 1 687 ? -9.574 58.979 51.507 1.00 15.99 727 LEU A N 1
ATOM 10762 C CA . LEU A 1 687 ? -9.519 57.604 51.974 1.00 15.44 727 LEU A CA 1
ATOM 10763 C C . LEU A 1 687 ? -10.835 56.863 51.785 1.00 16.40 727 LEU A C 1
ATOM 10764 O O . LEU A 1 687 ? -10.920 55.689 52.158 1.00 17.82 727 LEU A O 1
ATOM 10780 N N . ASN A 1 688 ? -11.848 57.497 51.185 1.00 16.86 728 ASN A N 1
ATOM 10781 C CA . ASN A 1 688 ? -13.063 56.784 50.817 1.00 16.92 728 ASN A CA 1
ATOM 10782 C C . ASN A 1 688 ? -12.792 55.852 49.644 1.00 18.00 728 ASN A C 1
ATOM 10783 O O . ASN A 1 688 ? -12.479 56.323 48.544 1.00 17.92 728 ASN A O 1
ATOM 10794 N N . LYS A 1 689 ? -12.986 54.551 49.841 1.00 17.49 729 LYS A N 1
ATOM 10795 C CA . LYS A 1 689 ? -13.200 53.633 48.720 1.00 16.34 729 LYS A CA 1
ATOM 10796 C C . LYS A 1 689 ? -14.708 53.643 48.493 1.00 17.47 729 LYS A C 1
ATOM 10797 O O . LYS A 1 689 ? -15.459 52.802 48.996 1.00 19.07 729 LYS A O 1
ATOM 10816 N N . GLU A 1 690 ? -15.153 54.670 47.770 1.00 17.89 730 GLU A N 1
ATOM 10817 C CA . GLU A 1 690 ? -16.569 55.008 47.627 1.00 19.12 730 GLU A CA 1
ATOM 10818 C C . GLU A 1 690 ? -17.188 54.948 49.023 1.00 20.95 730 GLU A C 1
ATOM 10819 O O . GLU A 1 690 ? -16.611 55.508 49.966 1.00 19.73 730 GLU A O 1
ATOM 10831 N N . GLY A 1 691 ? -18.329 54.296 49.204 1.00 20.16 731 GLY A N 1
ATOM 10832 C CA . GLY A 1 691 ? -18.952 54.237 50.508 1.00 19.95 731 GLY A CA 1
ATOM 10833 C C . GLY A 1 691 ? -18.535 53.039 51.334 1.00 20.04 731 GLY A C 1
ATOM 10834 O O . GLY A 1 691 ? -19.309 52.556 52.171 1.00 20.74 731 GLY A O 1
ATOM 10838 N N . ARG A 1 692 ? -17.291 52.583 51.156 1.00 19.73 732 ARG A N 1
ATOM 10839 C CA . ARG A 1 692 ? -16.929 51.254 51.616 1.00 18.89 732 ARG A CA 1
ATOM 10840 C C . ARG A 1 692 ? -15.712 51.155 52.526 1.00 18.85 732 ARG A C 1
ATOM 10841 O O . ARG A 1 692 ? -15.327 50.031 52.877 1.00 19.90 732 ARG A O 1
ATOM 10862 N N . THR A 1 693 ? -15.113 52.263 52.958 1.00 18.97 733 THR A N 1
ATOM 10863 C CA . THR A 1 693 ? -14.031 52.161 53.933 1.00 17.46 733 THR A CA 1
ATOM 10864 C C . THR A 1 693 ? -14.390 52.729 55.300 1.00 17.36 733 THR A C 1
ATOM 10865 O O . THR A 1 693 ? -13.506 52.881 56.147 1.00 16.96 733 THR A O 1
ATOM 10876 N N . ALA A 1 694 ? -15.665 53.015 55.553 1.00 18.45 734 ALA A N 1
ATOM 10877 C CA . ALA A 1 694 ? -16.034 53.525 56.865 1.00 19.33 734 ALA A CA 1
ATOM 10878 C C . ALA A 1 694 ? -15.980 52.460 57.949 1.00 19.84 734 ALA A C 1
ATOM 10879 O O . ALA A 1 694 ? -16.067 52.801 59.136 1.00 20.06 734 ALA A O 1
ATOM 10886 N N . ASN A 1 695 ? -15.849 51.189 57.586 1.00 20.06 735 ASN A N 1
ATOM 10887 C CA . ASN A 1 695 ? -15.655 50.156 58.588 1.00 19.59 735 ASN A CA 1
ATOM 10888 C C . ASN A 1 695 ? -14.201 49.714 58.657 1.00 19.59 735 ASN A C 1
ATOM 10889 O O . ASN A 1 695 ? -13.912 48.604 59.112 1.00 21.01 735 ASN A O 1
ATOM 10900 N N . SER A 1 696 ? -13.283 50.567 58.213 1.00 18.92 736 SER A N 1
ATOM 10901 C CA A SER A 1 696 ? -11.861 50.254 58.237 0.66 18.02 736 SER A CA 1
ATOM 10902 C CA B SER A 1 696 ? -11.856 50.266 58.226 0.34 18.36 736 SER A CA 1
ATOM 10903 C C . SER A 1 696 ? -11.161 51.153 59.246 1.00 18.07 736 SER A C 1
ATOM 10904 O O . SER A 1 696 ? -11.070 52.372 59.031 1.00 20.11 736 SER A O 1
ATOM 10919 N N . PRO A 1 697 ? -10.660 50.609 60.360 1.00 17.52 737 PRO A N 1
ATOM 10920 C CA . PRO A 1 697 ? -10.041 51.481 61.374 1.00 16.47 737 PRO A CA 1
ATOM 10921 C C . PRO A 1 697 ? -8.898 52.334 60.844 1.00 17.65 737 PRO A C 1
ATOM 10922 O O . PRO A 1 697 ? -8.704 53.452 61.339 1.00 18.25 737 PRO A O 1
ATOM 10933 N N . TRP A 1 698 ? -8.138 51.865 59.848 1.00 18.10 738 TRP A N 1
ATOM 10934 C CA . TRP A 1 698 ? -7.045 52.684 59.325 1.00 16.55 738 TRP A CA 1
ATOM 10935 C C . TRP A 1 698 ? -7.563 53.942 58.632 1.00 14.73 738 TRP A C 1
ATOM 10936 O O . TRP A 1 698 ? -6.862 54.959 58.589 1.00 16.05 738 TRP A O 1
ATOM 10957 N N . TYR A 1 699 ? -8.775 53.891 58.075 1.00 16.00 739 TYR A N 1
ATOM 10958 C CA . TYR A 1 699 ? -9.404 55.087 57.528 1.00 15.58 739 TYR A CA 1
ATOM 10959 C C . TYR A 1 699 ? -9.433 56.205 58.554 1.00 17.09 739 TYR A C 1
ATOM 10960 O O . TYR A 1 699 ? -9.022 57.338 58.277 1.00 17.33 739 TYR A O 1
ATOM 10978 N N . TYR A 1 700 ? -9.920 55.897 59.752 1.00 16.89 740 TYR A N 1
ATOM 10979 C CA . TYR A 1 700 ? -10.024 56.911 60.790 1.00 17.32 740 TYR A CA 1
ATOM 10980 C C . TYR A 1 700 ? -8.652 57.310 61.305 1.00 17.53 740 TYR A C 1
ATOM 10981 O O . TYR A 1 700 ? -8.415 58.487 61.597 1.00 16.13 740 TYR A O 1
ATOM 10999 N N . GLU A 1 701 ? -7.736 56.346 61.421 1.00 18.02 741 GLU A N 1
ATOM 11000 C CA . GLU A 1 701 ? -6.416 56.634 61.965 1.00 17.97 741 GLU A CA 1
ATOM 11001 C C . GLU A 1 701 ? -5.702 57.701 61.146 1.00 17.15 741 GLU A C 1
ATOM 11002 O O . GLU A 1 701 ? -4.927 58.494 61.696 1.00 17.26 741 GLU A O 1
ATOM 11014 N N . PHE A 1 702 ? -5.962 57.754 59.842 1.00 17.17 742 PHE A N 1
ATOM 11015 C CA . PHE A 1 702 ? -5.273 58.681 58.950 1.00 17.92 742 PHE A CA 1
ATOM 11016 C C . PHE A 1 702 ? -6.222 59.684 58.317 1.00 18.20 742 PHE A C 1
ATOM 11017 O O . PHE A 1 702 ? -5.888 60.282 57.290 1.00 18.76 742 PHE A O 1
ATOM 11034 N N . LYS A 1 703 ? -7.381 59.922 58.937 1.00 15.96 743 LYS A N 1
ATOM 11035 C CA . LYS A 1 703 ? -8.402 60.724 58.286 1.00 16.03 743 LYS A CA 1
ATOM 11036 C C . LYS A 1 703 ? -7.947 62.150 58.016 1.00 17.71 743 LYS A C 1
ATOM 11037 O O . LYS A 1 703 ? -8.476 62.785 57.097 1.00 19.38 743 LYS A O 1
ATOM 11056 N N . ASP A 1 704 ? -6.973 62.664 58.765 1.00 18.11 744 ASP A N 1
ATOM 11057 C CA . ASP A 1 704 ? -6.516 64.024 58.524 1.00 17.30 744 ASP A CA 1
ATOM 11058 C C . ASP A 1 704 ? -5.609 64.148 57.294 1.00 18.30 744 ASP A C 1
ATOM 11059 O O . ASP A 1 704 ? -5.099 65.244 57.035 1.00 18.28 744 ASP A O 1
ATOM 11068 N N . VAL A 1 705 ? -5.414 63.092 56.498 1.00 17.36 745 VAL A N 1
ATOM 11069 C CA . VAL A 1 705 ? -4.759 63.315 55.214 1.00 17.41 745 VAL A CA 1
ATOM 11070 C C . VAL A 1 705 ? -5.675 64.121 54.299 1.00 17.78 745 VAL A C 1
ATOM 11071 O O . VAL A 1 705 ? -5.210 64.707 53.314 1.00 17.86 745 VAL A O 1
ATOM 11084 N N . ASP A 1 706 ? -6.968 64.169 54.609 1.00 16.96 746 ASP A N 1
ATOM 11085 C CA . ASP A 1 706 ? -7.873 65.122 53.978 1.00 17.52 746 ASP A CA 1
ATOM 11086 C C . ASP A 1 706 ? -7.555 66.507 54.524 1.00 17.94 746 ASP A C 1
ATOM 11087 O O . ASP A 1 706 ? -7.730 66.740 55.730 1.00 18.16 746 ASP A O 1
ATOM 11096 N N . PRO A 1 707 ? -7.090 67.447 53.703 1.00 18.54 747 PRO A N 1
ATOM 11097 C CA . PRO A 1 707 ? -6.639 68.733 54.256 1.00 18.42 747 PRO A CA 1
ATOM 11098 C C . PRO A 1 707 ? -7.734 69.423 55.052 1.00 18.80 747 PRO A C 1
ATOM 11099 O O . PRO A 1 707 ? -8.848 69.635 54.563 1.00 20.24 747 PRO A O 1
ATOM 11110 N N . GLY A 1 708 ? -7.397 69.785 56.288 1.00 19.13 748 GLY A N 1
ATOM 11111 C CA . GLY A 1 708 ? -8.321 70.427 57.183 1.00 21.45 748 GLY A CA 1
ATOM 11112 C C . GLY A 1 708 ? -9.093 69.489 58.084 1.00 20.11 748 GLY A C 1
ATOM 11113 O O . GLY A 1 708 ? -9.690 69.950 59.063 1.00 20.51 748 GLY A O 1
ATOM 11117 N N . ASP A 1 709 ? -9.104 68.193 57.792 1.00 20.26 749 ASP A N 1
ATOM 11118 C CA . ASP A 1 709 ? -9.904 67.267 58.578 1.00 20.02 749 ASP A CA 1
ATOM 11119 C C . ASP A 1 709 ? -9.108 66.748 59.772 1.00 20.70 749 ASP A C 1
ATOM 11120 O O . ASP A 1 709 ? -7.953 67.117 59.996 1.00 19.86 749 ASP A O 1
ATOM 11129 N N . VAL A 1 710 ? -9.745 65.882 60.553 1.00 20.47 750 VAL A N 1
ATOM 11130 C CA . VAL A 1 710 ? -9.265 65.517 61.876 1.00 19.57 750 VAL A CA 1
ATOM 11131 C C . VAL A 1 710 ? -9.303 64.008 62.013 1.00 20.63 750 VAL A C 1
ATOM 11132 O O . VAL A 1 710 ? -10.322 63.380 61.713 1.00 18.98 750 VAL A O 1
ATOM 11145 N N . ALA A 1 711 ? -8.198 63.430 62.466 1.00 17.63 751 ALA A N 1
ATOM 11146 C CA . ALA A 1 711 ? -8.124 61.985 62.606 1.00 17.67 751 ALA A CA 1
ATOM 11147 C C . ALA A 1 711 ? -9.193 61.503 63.575 1.00 17.82 751 ALA A C 1
ATOM 11148 O O . ALA A 1 711 ? -9.487 62.157 64.583 1.00 18.79 751 ALA A O 1
ATOM 11155 N N . ASN A 1 712 ? -9.792 60.359 63.253 1.00 17.67 752 ASN A N 1
ATOM 11156 C CA . ASN A 1 712 ? -10.730 59.676 64.144 1.00 18.09 752 ASN A CA 1
ATOM 11157 C C . ASN A 1 712 ? -11.973 60.502 64.451 1.00 19.62 752 ASN A C 1
ATOM 11158 O O . ASN A 1 712 ? -12.637 60.271 65.470 1.00 21.36 752 ASN A O 1
ATOM 11169 N N . GLU A 1 713 ? -12.294 61.460 63.580 1.00 19.10 753 GLU A N 1
ATOM 11170 C CA . GLU A 1 713 ? -13.467 62.302 63.737 1.00 22.22 753 GLU A CA 1
ATOM 11171 C C . GLU A 1 713 ? -14.195 62.454 62.407 1.00 20.81 753 GLU A C 1
ATOM 11172 O O . GLU A 1 713 ? -13.639 62.200 61.333 1.00 19.40 753 GLU A O 1
ATOM 11184 N N . ASP A 1 714 ? -15.436 62.931 62.489 1.00 22.12 754 ASP A N 1
ATOM 11185 C CA . ASP A 1 714 ? -16.155 63.449 61.330 1.00 21.03 754 ASP A CA 1
ATOM 11186 C C . ASP A 1 714 ? -16.357 64.936 61.594 1.00 22.66 754 ASP A C 1
ATOM 11187 O O . ASP A 1 714 ? -17.097 65.312 62.510 1.00 24.52 754 ASP A O 1
ATOM 11196 N N . VAL A 1 715 ? -15.700 65.780 60.807 1.00 21.71 755 VAL A N 1
ATOM 11197 C CA . VAL A 1 715 ? -15.801 67.213 61.022 1.00 20.73 755 VAL A CA 1
ATOM 11198 C C . VAL A 1 715 ? -16.394 67.870 59.785 1.00 20.64 755 VAL A C 1
ATOM 11199 O O . VAL A 1 715 ? -16.239 67.397 58.652 1.00 21.95 755 VAL A O 1
ATOM 11212 N N . ALA A 1 716 ? -17.123 68.950 60.040 1.00 21.78 756 ALA A N 1
ATOM 11213 C CA . ALA A 1 716 ? -17.515 69.931 59.041 1.00 21.63 756 ALA A CA 1
ATOM 11214 C C . ALA A 1 716 ? -16.637 71.161 59.228 1.00 20.83 756 ALA A C 1
ATOM 11215 O O . ALA A 1 716 ? -16.460 71.640 60.354 1.00 22.47 756 ALA A O 1
ATOM 11222 N N . LYS A 1 717 ? -16.067 71.651 58.133 1.00 23.04 757 LYS A N 1
ATOM 11223 C CA . LYS A 1 717 ? -15.070 72.712 58.184 1.00 22.22 757 LYS A CA 1
ATOM 11224 C C . LYS A 1 717 ? -15.722 74.043 57.851 1.00 22.32 757 LYS A C 1
ATOM 11225 O O . LYS A 1 717 ? -16.369 74.182 56.808 1.00 22.90 757 LYS A O 1
ATOM 11244 N N . PHE A 1 718 ? -15.531 75.014 58.737 1.00 22.61 758 PHE A N 1
ATOM 11245 C CA . PHE A 1 718 ? -16.076 76.356 58.602 1.00 22.46 758 PHE A CA 1
ATOM 11246 C C . PHE A 1 718 ? -14.925 77.347 58.542 1.00 23.15 758 PHE A C 1
ATOM 11247 O O . PHE A 1 718 ? -13.935 77.203 59.266 1.00 24.19 758 PHE A O 1
ATOM 11264 N N . ASN A 1 719 ? -15.062 78.374 57.723 1.00 23.37 759 ASN A N 1
ATOM 11265 C CA . ASN A 1 719 ? -14.104 79.457 57.819 1.00 23.58 759 ASN A CA 1
ATOM 11266 C C . ASN A 1 719 ? -14.200 80.073 59.212 1.00 23.09 759 ASN A C 1
ATOM 11267 O O . ASN A 1 719 ? -15.296 80.168 59.772 1.00 23.86 759 ASN A O 1
ATOM 11278 N N . PRO A 1 720 ? -13.081 80.483 59.807 1.00 23.62 760 PRO A N 1
ATOM 11279 C CA . PRO A 1 720 ? -13.155 81.129 61.130 1.00 24.31 760 PRO A CA 1
ATOM 11280 C C . PRO A 1 720 ? -14.124 82.296 61.192 1.00 27.50 760 PRO A C 1
ATOM 11281 O O . PRO A 1 720 ? -14.668 82.570 62.267 1.00 28.44 760 PRO A O 1
ATOM 11292 N N . ILE A 1 721 ? -14.360 82.997 60.080 1.00 27.19 761 ILE A N 1
ATOM 11293 C CA . ILE A 1 721 ? -15.347 84.077 60.077 1.00 27.26 761 ILE A CA 1
ATOM 11294 C C . ILE A 1 721 ? -16.713 83.537 60.480 1.00 29.02 761 ILE A C 1
ATOM 11295 O O . ILE A 1 721 ? -17.430 84.135 61.290 1.00 29.18 761 ILE A O 1
ATOM 11311 N N . ASP A 1 722 ? -17.102 82.405 59.898 1.00 29.34 762 ASP A N 1
ATOM 11312 C CA . ASP A 1 722 ? -18.385 81.798 60.225 1.00 26.96 762 ASP A CA 1
ATOM 11313 C C . ASP A 1 722 ? -18.349 81.090 61.568 1.00 27.44 762 ASP A C 1
ATOM 11314 O O . ASP A 1 722 ? -19.374 81.026 62.255 1.00 28.32 762 ASP A O 1
ATOM 11323 N N . GLY A 1 723 ? -17.191 80.563 61.965 1.00 28.22 763 GLY A N 1
ATOM 11324 C CA . GLY A 1 723 ? -17.082 80.033 63.310 1.00 29.77 763 GLY A CA 1
ATOM 11325 C C . GLY A 1 723 ? -17.396 81.090 64.351 1.00 30.86 763 GLY A C 1
ATOM 11326 O O . GLY A 1 723 ? -18.146 80.853 65.300 1.00 30.77 763 GLY A O 1
ATOM 11330 N N . LYS A 1 724 ? -16.841 82.290 64.168 1.00 29.28 764 LYS A N 1
ATOM 11331 C CA . LYS A 1 724 ? -17.133 83.395 65.079 1.00 30.85 764 LYS A CA 1
ATOM 11332 C C . LYS A 1 724 ? -18.599 83.801 65.001 1.00 34.00 764 LYS A C 1
ATOM 11333 O O . LYS A 1 724 ? -19.233 84.082 66.027 1.00 32.89 764 LYS A O 1
ATOM 11352 N N . LYS A 1 725 ? -19.151 83.852 63.788 1.00 30.61 765 LYS A N 1
ATOM 11353 C CA . LYS A 1 725 ? -20.540 84.261 63.609 1.00 30.69 765 LYS A CA 1
ATOM 11354 C C . LYS A 1 725 ? -21.502 83.319 64.320 1.00 30.83 765 LYS A C 1
ATOM 11355 O O . LYS A 1 725 ? -22.504 83.760 64.893 1.00 33.50 765 LYS A O 1
ATOM 11374 N N . PHE A 1 726 ? -21.230 82.021 64.281 1.00 29.81 766 PHE A N 1
ATOM 11375 C CA . PHE A 1 726 ? -22.147 81.026 64.818 1.00 29.21 766 PHE A CA 1
ATOM 11376 C C . PHE A 1 726 ? -21.676 80.451 66.144 1.00 30.76 766 PHE A C 1
ATOM 11377 O O . PHE A 1 726 ? -22.283 79.502 66.651 1.00 33.41 766 PHE A O 1
ATOM 11394 N N . GLY A 1 727 ? -20.643 81.038 66.737 1.00 31.57 767 GLY A N 1
ATOM 11395 C CA . GLY A 1 727 ? -20.202 80.641 68.058 1.00 31.98 767 GLY A CA 1
ATOM 11396 C C . GLY A 1 727 ? -19.609 79.254 68.123 1.00 35.89 767 GLY A C 1
ATOM 11397 O O . GLY A 1 727 ? -19.820 78.542 69.114 1.00 36.88 767 GLY A O 1
ATOM 11401 N N . LEU A 1 728 ? -18.877 78.849 67.087 1.00 31.88 768 LEU A N 1
ATOM 11402 C CA . LEU A 1 728 ? -18.311 77.513 66.996 1.00 29.15 768 LEU A CA 1
ATOM 11403 C C . LEU A 1 728 ? -16.822 77.528 67.297 1.00 32.38 768 LEU A C 1
ATOM 11404 O O . LEU A 1 728 ? -16.106 78.451 66.895 1.00 36.16 768 LEU A O 1
ATOM 11420 N N . LYS A 1 729 ? -16.359 76.471 67.959 1.00 30.94 769 LYS A N 1
ATOM 11421 C CA . LYS A 1 729 ? -14.946 76.243 68.197 1.00 30.42 769 LYS A CA 1
ATOM 11422 C C . LYS A 1 729 ? -14.598 74.824 67.777 1.00 26.02 769 LYS A C 1
ATOM 11423 O O . LYS A 1 729 ? -15.455 73.937 67.758 1.00 26.58 769 LYS A O 1
ATOM 11442 N N . ASP A 1 730 ? -13.319 74.610 67.472 1.00 25.65 770 ASP A N 1
ATOM 11443 C CA . ASP A 1 730 ? -12.855 73.274 67.134 1.00 25.71 770 ASP A CA 1
ATOM 11444 C C . ASP A 1 730 ? -13.340 72.267 68.169 1.00 24.76 770 ASP A C 1
ATOM 11445 O O . ASP A 1 730 ? -13.232 72.495 69.379 1.00 25.58 770 ASP A O 1
ATOM 11454 N N . GLY A 1 731 ? -13.872 71.149 67.687 1.00 26.47 771 GLY A N 1
ATOM 11455 C CA . GLY A 1 731 ? -14.276 70.070 68.548 1.00 30.08 771 GLY A CA 1
ATOM 11456 C C . GLY A 1 731 ? -15.689 70.167 69.063 1.00 29.04 771 GLY A C 1
ATOM 11457 O O . GLY A 1 731 ? -16.158 69.225 69.714 1.00 29.19 771 GLY A O 1
ATOM 11461 N N . ASP A 1 732 ? -16.371 71.282 68.823 1.00 27.37 772 ASP A N 1
ATOM 11462 C CA . ASP A 1 732 ? -17.751 71.420 69.262 1.00 27.27 772 ASP A CA 1
ATOM 11463 C C . ASP A 1 732 ? -18.635 70.411 68.544 1.00 28.04 772 ASP A C 1
ATOM 11464 O O . ASP A 1 732 ? -18.556 70.265 67.320 1.00 27.53 772 ASP A O 1
ATOM 11473 N N . GLU A 1 733 ? -19.492 69.728 69.300 1.00 28.94 773 GLU A N 1
ATOM 11474 C CA . GLU A 1 733 ? -20.535 68.914 68.688 1.00 29.63 773 GLU A CA 1
ATOM 11475 C C . GLU A 1 733 ? -21.574 69.845 68.074 1.00 25.72 773 GLU A C 1
ATOM 11476 O O . GLU A 1 733 ? -22.099 70.734 68.752 1.00 26.81 773 GLU A O 1
ATOM 11488 N N . I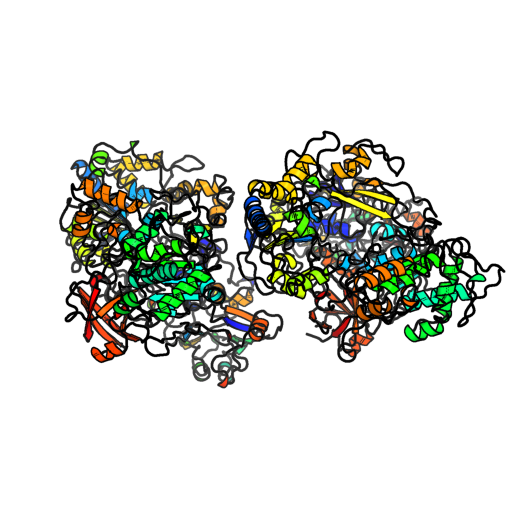LE A 1 734 ? -21.863 69.655 66.789 1.00 25.90 774 ILE A N 1
ATOM 11489 C CA . ILE A 1 734 ? -22.759 70.550 66.080 1.00 24.66 774 ILE A CA 1
ATOM 11490 C C . ILE A 1 734 ? -23.825 69.743 65.361 1.00 26.34 774 ILE A C 1
ATOM 11491 O O . ILE A 1 734 ? -23.648 68.571 65.028 1.00 26.10 774 ILE A O 1
ATOM 11507 N N . ARG A 1 735 ? -24.951 70.408 65.135 1.00 27.06 775 ARG A N 1
ATOM 11508 C CA . ARG A 1 735 ? -26.004 69.914 64.266 1.00 25.89 775 ARG A CA 1
ATOM 11509 C C . ARG A 1 735 ? -26.071 70.824 63.052 1.00 25.84 775 ARG A C 1
ATOM 11510 O O . ARG A 1 735 ? -26.137 72.050 63.190 1.00 26.07 775 ARG A O 1
ATOM 11531 N N . ILE A 1 736 ? -26.050 70.222 61.874 1.00 24.42 776 ILE A N 1
ATOM 11532 C CA . ILE A 1 736 ? -26.229 70.930 60.617 1.00 26.25 776 ILE A CA 1
ATOM 11533 C C . ILE A 1 736 ? -27.593 70.541 60.082 1.00 26.17 776 ILE A C 1
ATOM 11534 O O . ILE A 1 736 ? -27.907 69.352 59.963 1.00 26.78 776 ILE A O 1
ATOM 11550 N N . THR A 1 737 ? -28.403 71.540 59.775 1.00 27.25 777 THR A N 1
ATOM 11551 C CA . THR A 1 737 ? -29.772 71.326 59.355 1.00 27.75 777 THR A CA 1
ATOM 11552 C C . THR A 1 737 ? -29.998 71.992 58.010 1.00 28.90 777 THR A C 1
ATOM 11553 O O . THR A 1 737 ? -29.584 73.133 57.793 1.00 28.23 777 THR A O 1
ATOM 11564 N N . SER A 1 738 ? -30.647 71.265 57.113 1.00 26.86 778 SER A N 1
ATOM 11565 C CA . SER A 1 738 ? -31.088 71.818 55.843 1.00 27.78 778 SER A CA 1
ATOM 11566 C C . SER A 1 738 ? -32.608 71.763 55.803 1.00 27.80 778 SER A C 1
ATOM 11567 O O . SER A 1 738 ? -33.236 71.243 56.733 1.00 30.19 778 SER A O 1
ATOM 11575 N N . PRO A 1 739 ? -33.237 72.245 54.736 1.00 30.87 779 PRO A N 1
ATOM 11576 C CA . PRO A 1 739 ? -34.697 72.106 54.647 1.00 35.05 779 PRO A CA 1
ATOM 11577 C C . PRO A 1 739 ? -35.190 70.665 54.653 1.00 34.01 779 PRO A C 1
ATOM 11578 O O . PRO A 1 739 ? -36.373 70.448 54.950 1.00 34.90 779 PRO A O 1
ATOM 11589 N N . VAL A 1 740 ? -34.347 69.673 54.358 1.00 30.26 780 VAL A N 1
ATOM 11590 C CA . VAL A 1 740 ? -34.831 68.302 54.209 1.00 30.23 780 VAL A CA 1
ATOM 11591 C C . VAL A 1 740 ? -34.326 67.351 55.281 1.00 29.42 780 VAL A C 1
ATOM 11592 O O . VAL A 1 740 ? -34.832 66.221 55.369 1.00 30.22 780 VAL A O 1
ATOM 11605 N N . GLY A 1 741 ? -33.363 67.748 56.094 1.00 29.20 781 GLY A N 1
ATOM 11606 C CA . GLY A 1 741 ? -32.861 66.837 57.097 1.00 27.14 781 GLY A CA 1
ATOM 11607 C C . GLY A 1 741 ? -31.759 67.485 57.892 1.00 29.26 781 GLY A C 1
ATOM 11608 O O . GLY A 1 741 ? -31.502 68.684 57.777 1.00 26.23 781 GLY A O 1
ATOM 11612 N N . MET A 1 742 ? -31.107 66.662 58.705 1.00 28.15 782 MET A N 1
ATOM 11613 C CA . MET A 1 742 ? -30.064 67.144 59.589 1.00 28.19 782 MET A CA 1
ATOM 11614 C C . MET A 1 742 ? -29.048 66.036 59.802 1.00 29.07 782 MET A C 1
ATOM 11615 O O . MET A 1 742 ? -29.296 64.862 59.508 1.00 28.51 782 MET A O 1
ATOM 11629 N N . LEU A 1 743 ? -27.881 66.436 60.289 1.00 27.25 783 LEU A N 1
ATOM 11630 C CA . LEU A 1 743 ? -26.900 65.492 60.795 1.00 25.52 783 LEU A CA 1
ATOM 11631 C C . LEU A 1 743 ? -26.182 66.154 61.959 1.00 26.80 783 LEU A C 1
ATOM 11632 O O . LEU A 1 743 ? -26.253 67.373 62.147 1.00 25.19 783 LEU A O 1
ATOM 11648 N N . THR A 1 744 ? -25.492 65.340 62.744 1.00 25.46 784 THR A N 1
ATOM 11649 C CA . THR A 1 744 ? -24.603 65.838 63.779 1.00 24.32 784 THR A CA 1
ATOM 11650 C C . THR A 1 744 ? -23.188 65.376 63.471 1.00 24.71 784 THR A C 1
ATOM 11651 O O . THR A 1 744 ? -22.974 64.271 62.964 1.00 24.31 784 THR A O 1
ATOM 11662 N N . CYS A 1 745 ? -22.230 66.237 63.770 1.00 24.36 785 CYS A N 1
ATOM 11663 C CA . CYS A 1 745 ? -20.827 65.916 63.605 1.00 23.30 785 CYS A CA 1
ATOM 11664 C C . CYS A 1 745 ? -20.073 66.881 64.507 1.00 23.83 785 CYS A C 1
ATOM 11665 O O . CYS A 1 745 ? -20.644 67.416 65.467 1.00 25.52 785 CYS A O 1
ATOM 11673 N N . LYS A 1 746 ? -18.801 67.103 64.217 1.00 24.05 786 LYS A N 1
ATOM 11674 C CA . LYS A 1 746 ? -18.016 68.063 64.973 1.00 27.20 786 LYS A CA 1
ATOM 11675 C C . LYS A 1 746 ? -17.567 69.217 64.096 1.00 26.04 786 LYS A C 1
ATOM 11676 O O . LYS A 1 746 ? -17.448 69.092 62.875 1.00 25.16 786 LYS A O 1
ATOM 11695 N N . ALA A 1 747 ? -17.286 70.342 64.748 1.00 24.99 787 ALA A N 1
ATOM 11696 C CA . ALA A 1 747 ? -16.874 71.541 64.042 1.00 25.50 787 ALA A CA 1
ATOM 11697 C C . ALA A 1 747 ? -15.357 71.616 63.959 1.00 24.36 787 ALA A C 1
ATOM 11698 O O . ALA A 1 747 ? -14.647 71.249 64.898 1.00 24.88 787 ALA A O 1
ATOM 11705 N N . LYS A 1 748 ? -14.869 72.100 62.823 1.00 22.05 788 LYS A N 1
ATOM 11706 C CA . LYS A 1 748 ? -13.462 72.423 62.628 1.00 21.40 788 LYS A CA 1
ATOM 11707 C C . LYS A 1 748 ? -13.419 73.778 61.942 1.00 23.79 788 LYS A C 1
ATOM 11708 O O . LYS A 1 748 ? -14.115 73.990 60.944 1.00 23.26 788 LYS A O 1
ATOM 11727 N N . LEU A 1 749 ? -12.623 74.695 62.473 1.00 22.36 789 LEU A N 1
ATOM 11728 C CA . LEU A 1 749 ? -12.439 75.993 61.838 1.00 21.46 789 LEU A CA 1
ATOM 11729 C C . LEU A 1 749 ? -11.196 75.899 60.965 1.00 22.45 789 LEU A C 1
ATOM 11730 O O . LEU A 1 749 ? -10.142 75.448 61.429 1.00 23.53 789 LEU A O 1
ATOM 11746 N N . TRP A 1 750 ? -11.315 76.311 59.707 1.00 21.93 790 TRP A N 1
ATOM 11747 C CA . TRP A 1 750 ? -10.221 76.132 58.764 1.00 21.61 790 TRP A CA 1
ATOM 11748 C C . TRP A 1 750 ? -10.266 77.252 57.743 1.00 21.02 790 TRP A C 1
ATOM 11749 O O . TRP A 1 750 ? -11.305 77.478 57.119 1.00 22.25 790 TRP A O 1
ATOM 11770 N N . GLU A 1 751 ? -9.139 77.941 57.559 1.00 23.39 791 GLU A N 1
ATOM 11771 C CA . GLU A 1 751 ? -9.135 79.070 56.639 1.00 22.42 791 GLU A CA 1
ATOM 11772 C C . GLU A 1 751 ? -9.273 78.653 55.179 1.00 22.23 791 GLU A C 1
ATOM 11773 O O . GLU A 1 751 ? -9.568 79.510 54.342 1.00 22.88 791 GLU A O 1
ATOM 11785 N N . GLY A 1 752 ? -9.058 77.378 54.851 1.00 20.95 792 GLY A N 1
ATOM 11786 C CA . GLY A 1 752 ? -9.237 76.870 53.503 1.00 20.73 792 GLY A CA 1
ATOM 11787 C C . GLY A 1 752 ? -10.671 76.663 53.079 1.00 22.09 792 GLY A C 1
ATOM 11788 O O . GLY A 1 752 ? -10.924 75.972 52.089 1.00 23.04 792 GLY A O 1
ATOM 11792 N N . VAL A 1 753 ? -11.619 77.205 53.840 1.00 20.95 793 VAL A N 1
ATOM 11793 C CA . VAL A 1 753 ? -13.047 77.144 53.542 1.00 21.41 793 VAL A CA 1
ATOM 11794 C C . VAL A 1 753 ? -13.511 78.525 53.102 1.00 21.88 793 VAL A C 1
ATOM 11795 O O . VAL A 1 753 ? -13.309 79.509 53.822 1.00 23.27 793 VAL A O 1
ATOM 11808 N N . ARG A 1 754 ? -14.172 78.600 51.957 1.00 21.73 794 ARG A N 1
ATOM 11809 C CA . ARG A 1 754 ? -14.745 79.872 51.545 1.00 23.08 794 ARG A CA 1
ATOM 11810 C C . ARG A 1 754 ? -15.777 80.326 52.574 1.00 24.85 794 ARG A C 1
ATOM 11811 O O . ARG A 1 754 ? -16.665 79.542 52.940 1.00 24.87 794 ARG A O 1
ATOM 11832 N N . PRO A 1 755 ? -15.706 81.567 53.059 1.00 24.72 795 PRO A N 1
ATOM 11833 C CA . PRO A 1 755 ? -16.761 82.053 53.958 1.00 25.66 795 PRO A CA 1
ATOM 11834 C C . PRO A 1 755 ? -18.129 81.933 53.308 1.00 25.82 795 PRO A C 1
ATOM 11835 O O . PRO A 1 755 ? -18.287 82.122 52.100 1.00 25.63 795 PRO A O 1
ATOM 11846 N N . GLY A 1 756 ? -19.119 81.592 54.123 1.00 27.72 796 GLY A N 1
ATOM 11847 C CA . GLY A 1 756 ? -20.448 81.316 53.628 1.00 26.57 796 GLY A CA 1
ATOM 11848 C C . GLY A 1 756 ? -20.673 79.893 53.175 1.00 25.63 796 GLY A C 1
ATOM 11849 O O . GLY A 1 756 ? -21.781 79.574 52.724 1.00 25.57 796 GLY A O 1
ATOM 11853 N N . THR A 1 757 ? -19.658 79.033 53.269 1.00 24.37 797 THR A N 1
ATOM 11854 C CA . THR A 1 757 ? -19.797 77.629 52.918 1.00 23.28 797 THR A CA 1
ATOM 11855 C C . THR A 1 757 ? -19.337 76.772 54.089 1.00 22.74 797 THR A C 1
ATOM 11856 O O . THR A 1 757 ? -18.687 77.246 55.024 1.00 24.33 797 THR A O 1
ATOM 11867 N N . VAL A 1 758 ? -19.696 75.497 54.036 1.00 24.68 798 VAL A N 1
ATOM 11868 C CA . VAL A 1 758 ? -19.228 74.519 55.006 1.00 24.68 798 VAL A CA 1
ATOM 11869 C C . VAL A 1 758 ? -18.807 73.287 54.223 1.00 23.98 798 VAL A C 1
ATOM 11870 O O . VAL A 1 758 ? -19.608 72.714 53.474 1.00 24.51 798 VAL A O 1
ATOM 11883 N N . ALA A 1 759 ? -17.550 72.899 54.374 1.00 21.27 799 ALA A N 1
ATOM 11884 C CA . ALA A 1 759 ? -16.967 71.816 53.597 1.00 21.10 799 ALA A CA 1
ATOM 11885 C C . ALA A 1 759 ? -16.894 70.574 54.474 1.00 22.09 799 ALA A C 1
ATOM 11886 O O . ALA A 1 759 ? -16.208 70.574 55.503 1.00 22.92 799 ALA A O 1
ATOM 11893 N N . LYS A 1 760 ? -17.597 69.521 54.066 1.00 22.29 800 LYS A N 1
ATOM 11894 C CA . LYS A 1 760 ? -17.652 68.302 54.856 1.00 20.72 800 LYS A CA 1
ATOM 11895 C C . LYS A 1 760 ? -17.554 67.077 53.965 1.00 21.55 800 LYS A C 1
ATOM 11896 O O . LYS A 1 760 ? -18.294 66.960 52.983 1.00 20.54 800 LYS A O 1
ATOM 11915 N N . CYS A 1 761 ? -16.672 66.152 54.339 1.00 21.77 801 CYS A N 1
ATOM 11916 C CA . CYS A 1 761 ? -16.571 64.894 53.619 1.00 20.88 801 CYS A CA 1
ATOM 11917 C C . CYS A 1 761 ? -17.845 64.076 53.745 1.00 19.46 801 CYS A C 1
ATOM 11918 O O . CYS A 1 761 ? -18.383 63.896 54.843 1.00 19.94 801 CYS A O 1
ATOM 11926 N N . PHE A 1 762 ? -18.326 63.598 52.605 1.00 20.47 802 PHE A N 1
ATOM 11927 C CA . PHE A 1 762 ? -19.172 62.420 52.546 1.00 20.29 802 PHE A CA 1
ATOM 11928 C C . PHE A 1 762 ? -18.364 61.196 52.962 1.00 19.59 802 PHE A C 1
ATOM 11929 O O . PHE A 1 762 ? -17.162 61.105 52.702 1.00 20.13 802 PHE A O 1
ATOM 11946 N N . GLY A 1 763 ? -19.033 60.256 53.620 1.00 21.23 803 GLY A N 1
ATOM 11947 C CA . GLY A 1 763 ? -18.448 58.953 53.837 1.00 19.99 803 GLY A CA 1
ATOM 11948 C C . GLY A 1 763 ? -18.710 58.404 55.218 1.00 19.48 803 GLY A C 1
ATOM 11949 O O . GLY A 1 763 ? -18.771 57.186 55.404 1.00 23.17 803 GLY A O 1
ATOM 11953 N N . GLN A 1 764 ? -18.881 59.282 56.193 1.00 21.64 804 GLN A N 1
ATOM 11954 C CA . GLN A 1 764 ? -19.259 58.854 57.526 1.00 20.78 804 GLN A CA 1
ATOM 11955 C C . GLN A 1 764 ? -20.766 59.034 57.682 1.00 22.52 804 GLN A C 1
ATOM 11956 O O . GLN A 1 764 ? -21.481 59.320 56.718 1.00 24.09 804 GLN A O 1
ATOM 11970 N N . GLY A 1 765 ? -21.271 58.822 58.890 1.00 22.62 805 GLY A N 1
ATOM 11971 C CA . GLY A 1 765 ? -22.701 58.839 59.109 1.00 23.08 805 GLY A CA 1
ATOM 11972 C C . GLY A 1 765 ? -23.392 57.515 58.886 1.00 22.52 805 GLY A C 1
ATOM 11973 O O . GLY A 1 765 ? -24.633 57.472 58.881 1.00 23.01 805 GLY A O 1
ATOM 11977 N N . HIS A 1 766 ? -22.637 56.435 58.701 1.00 22.31 806 HIS A N 1
ATOM 11978 C CA . HIS A 1 766 ? -23.243 55.118 58.667 1.00 22.48 806 HIS A CA 1
ATOM 11979 C C . HIS A 1 766 ? -23.861 54.791 60.016 1.00 22.72 806 HIS A C 1
ATOM 11980 O O . HIS A 1 766 ? -23.267 55.050 61.067 1.00 23.52 806 HIS A O 1
ATOM 11994 N N . TRP A 1 767 ? -25.052 54.200 59.978 1.00 23.59 807 TRP A N 1
ATOM 11995 C CA . TRP A 1 767 ? -25.673 53.580 61.141 1.00 25.30 807 TRP A CA 1
ATOM 11996 C C . TRP A 1 767 ? -25.687 52.060 61.020 1.00 24.34 807 TRP A C 1
ATOM 11997 O O . TRP A 1 767 ? -26.076 51.376 61.970 1.00 25.28 807 TRP A O 1
ATOM 12018 N N . ALA A 1 768 ? -25.234 51.513 59.890 1.00 23.56 808 ALA A N 1
ATOM 12019 C CA . ALA A 1 768 ? -25.056 50.071 59.743 1.00 24.44 808 ALA A CA 1
ATOM 12020 C C . ALA A 1 768 ? -23.630 49.803 59.259 1.00 22.75 808 ALA A C 1
ATOM 12021 O O . ALA A 1 768 ? -22.686 50.436 59.740 1.00 24.15 808 ALA A O 1
ATOM 12028 N N . TYR A 1 769 ? -23.469 48.860 58.330 1.00 22.28 809 TYR A N 1
ATOM 12029 C CA . TYR A 1 769 ? -22.198 48.475 57.713 1.00 22.93 809 TYR A CA 1
ATOM 12030 C C . TYR A 1 769 ? -21.312 47.644 58.640 1.00 22.39 809 TYR A C 1
ATOM 12031 O O . TYR A 1 769 ? -20.927 46.524 58.288 1.00 23.35 809 TYR A O 1
ATOM 12049 N N . GLY A 1 770 ? -20.990 48.160 59.822 1.00 23.05 810 GLY A N 1
ATOM 12050 C CA . GLY A 1 770 ? -20.193 47.390 60.759 1.00 22.39 810 GLY A CA 1
ATOM 12051 C C . GLY A 1 770 ? -19.985 48.152 62.046 1.00 21.51 810 GLY A C 1
ATOM 12052 O O . GLY A 1 770 ? -20.509 49.256 62.239 1.00 22.29 810 GLY A O 1
ATOM 12056 N N . ARG A 1 771 ? -19.204 47.533 62.936 1.00 21.46 811 ARG A N 1
ATOM 12057 C CA . ARG A 1 771 ? -19.043 48.057 64.284 1.00 20.65 811 ARG A CA 1
ATOM 12058 C C . ARG A 1 771 ? -18.130 49.270 64.318 1.00 21.61 811 ARG A C 1
ATOM 12059 O O . ARG A 1 771 ? -18.256 50.101 65.221 1.00 22.87 811 ARG A O 1
ATOM 12080 N N . TYR A 1 772 ? -17.218 49.404 63.352 1.00 22.02 812 TYR A N 1
ATOM 12081 C CA . TYR A 1 772 ? -16.354 50.581 63.354 1.00 21.04 812 TYR A CA 1
ATOM 12082 C C . TYR A 1 772 ? -17.036 51.760 62.684 1.00 20.15 812 TYR A C 1
ATOM 12083 O O . TYR A 1 772 ? -16.810 52.910 63.079 1.00 22.40 812 TYR A O 1
ATOM 12101 N N . ALA A 1 773 ? -17.890 51.481 61.697 1.00 21.21 813 ALA A N 1
ATOM 12102 C CA . ALA A 1 773 ? -18.554 52.505 60.909 1.00 20.30 813 ALA A CA 1
ATOM 12103 C C . ALA A 1 773 ? -19.732 53.144 61.623 1.00 22.01 813 ALA A C 1
ATOM 12104 O O . ALA A 1 773 ? -20.197 54.203 61.188 1.00 22.08 813 ALA A O 1
ATOM 12111 N N . SER A 1 774 ? -20.258 52.496 62.658 1.00 22.29 814 SER A N 1
ATOM 12112 C CA . SER A 1 774 ? -21.450 52.957 63.351 1.00 23.86 814 SER A CA 1
ATOM 12113 C C . SER A 1 774 ? -21.167 53.097 64.836 1.00 23.76 814 SER A C 1
ATOM 12114 O O . SER A 1 774 ? -20.174 52.576 65.350 1.00 24.36 814 SER A O 1
ATOM 12122 N N . ALA A 1 775 ? -22.025 53.853 65.523 1.00 23.28 815 ALA A N 1
ATOM 12123 C CA . ALA A 1 775 ? -21.909 53.895 66.974 1.00 23.76 815 ALA A CA 1
ATOM 12124 C C . ALA A 1 775 ? -22.578 52.672 67.586 1.00 27.92 815 ALA A C 1
ATOM 12125 O O . ALA A 1 775 ? -21.921 51.838 68.218 1.00 29.88 815 ALA A O 1
ATOM 12132 N N . LYS A 1 776 ? -23.864 52.492 67.307 1.00 30.27 816 LYS A N 1
ATOM 12133 C CA . LYS A 1 776 ? -24.577 51.289 67.703 1.00 31.04 816 LYS A CA 1
ATOM 12134 C C . LYS A 1 776 ? -25.186 50.728 66.427 1.00 27.93 816 LYS A C 1
ATOM 12135 O O . LYS A 1 776 ? -26.118 51.315 65.863 1.00 27.91 816 LYS A O 1
ATOM 12154 N N . PHE A 1 777 ? -24.650 49.597 65.981 1.00 27.17 817 PHE A N 1
ATOM 12155 C CA . PHE A 1 777 ? -25.044 49.018 64.709 1.00 26.12 817 PHE A CA 1
ATOM 12156 C C . PHE A 1 777 ? -26.558 48.896 64.610 1.00 24.90 817 PHE A C 1
ATOM 12157 O O . PHE A 1 777 ? -27.216 48.332 65.491 1.00 27.52 817 PHE A O 1
ATOM 12174 N N . GLY A 1 778 ? -27.100 49.443 63.522 1.00 25.96 818 GLY A N 1
ATOM 12175 C CA . GLY A 1 778 ? -28.516 49.415 63.259 1.00 26.28 818 GLY A CA 1
ATOM 12176 C C . GLY A 1 778 ? -29.308 50.532 63.894 1.00 28.33 818 GLY A C 1
ATOM 12177 O O . GLY A 1 778 ? -30.510 50.648 63.624 1.00 30.98 818 GLY A O 1
ATOM 12181 N N . VAL A 1 779 ? -28.676 51.359 64.722 1.00 28.83 819 VAL A N 1
ATOM 12182 C CA . VAL A 1 779 ? -29.411 52.321 65.529 1.00 30.32 819 VAL A CA 1
ATOM 12183 C C . VAL A 1 779 ? -28.827 53.719 65.428 1.00 31.89 819 VAL A C 1
ATOM 12184 O O . VAL A 1 779 ? -29.533 54.671 65.080 1.00 30.56 819 VAL A O 1
ATOM 12197 N N . THR A 1 780 ? -27.543 53.856 65.748 1.00 29.00 820 THR A N 1
ATOM 12198 C CA . THR A 1 780 ? -26.941 55.161 65.955 1.00 29.25 820 THR A CA 1
ATOM 12199 C C . THR A 1 780 ? -25.714 55.320 65.067 1.00 29.42 820 THR A C 1
ATOM 12200 O O . THR A 1 780 ? -24.821 54.454 65.076 1.00 27.74 820 THR A O 1
ATOM 12211 N N . PRO A 1 781 ? -25.628 56.402 64.303 1.00 26.29 821 PRO A N 1
ATOM 12212 C CA . PRO A 1 781 ? -24.516 56.564 63.365 1.00 25.22 821 PRO A CA 1
ATOM 12213 C C . PRO A 1 781 ? -23.250 57.065 64.039 1.00 27.11 821 PRO A C 1
ATOM 12214 O O . PRO A 1 781 ? -23.267 57.648 65.125 1.00 27.58 821 PRO A O 1
ATOM 12225 N N . ARG A 1 782 ? -22.138 56.786 63.375 1.00 24.27 822 ARG A N 1
ATOM 12226 C CA . ARG A 1 782 ? -20.869 57.441 63.651 1.00 22.77 822 ARG A CA 1
ATOM 12227 C C . ARG A 1 782 ? -20.722 58.605 62.677 1.00 23.06 822 ARG A C 1
ATOM 12228 O O . ARG A 1 782 ? -20.755 58.399 61.459 1.00 26.48 822 ARG A O 1
ATOM 12249 N N . GLY A 1 783 ? -20.536 59.810 63.200 1.00 22.67 823 GLY A N 1
ATOM 12250 C CA . GLY A 1 783 ? -20.460 60.945 62.302 1.00 25.20 823 GLY A CA 1
ATOM 12251 C C . GLY A 1 783 ? -21.831 61.305 61.746 1.00 24.31 823 GLY A C 1
ATOM 12252 O O . GLY A 1 783 ? -22.873 60.961 62.305 1.00 24.21 823 GLY A O 1
ATOM 12256 N N . GLY A 1 784 ? -21.814 62.003 60.623 1.00 22.97 824 GLY A N 1
ATOM 12257 C CA . GLY A 1 784 ? -23.031 62.557 60.052 1.00 22.71 824 GLY A CA 1
ATOM 12258 C C . GLY A 1 784 ? -23.150 62.247 58.579 1.00 21.64 824 GLY A C 1
ATOM 12259 O O . GLY A 1 784 ? -22.184 62.359 57.826 1.00 22.01 824 GLY A O 1
ATOM 12263 N N . SER A 1 785 ? -24.356 61.866 58.174 1.00 21.56 825 SER A N 1
ATOM 12264 C CA . SER A 1 785 ? -24.607 61.398 56.820 1.00 23.38 825 SER A CA 1
ATOM 12265 C C . SER A 1 785 ? -24.944 62.584 55.925 1.00 23.83 825 SER A C 1
ATOM 12266 O O . SER A 1 785 ? -26.058 63.120 55.985 1.00 23.17 825 SER A O 1
ATOM 12274 N N . ASN A 1 786 ? -23.998 62.961 55.060 1.00 22.26 826 ASN A N 1
ATOM 12275 C CA . ASN A 1 786 ? -24.173 64.153 54.240 1.00 21.43 826 ASN A CA 1
ATOM 12276 C C . ASN A 1 786 ? -25.464 64.117 53.437 1.00 23.04 826 ASN A C 1
ATOM 12277 O O . ASN A 1 786 ? -26.115 65.150 53.242 1.00 24.22 826 ASN A O 1
ATOM 12288 N N . ASN A 1 787 ? -25.818 62.959 52.893 1.00 23.08 827 ASN A N 1
ATOM 12289 C CA . ASN A 1 787 ? -26.940 62.944 51.967 1.00 22.16 827 ASN A CA 1
ATOM 12290 C C . ASN A 1 787 ? -28.274 63.163 52.654 1.00 23.50 827 ASN A C 1
ATOM 12291 O O . ASN A 1 787 ? -29.251 63.495 51.980 1.00 23.73 827 ASN A O 1
ATOM 12302 N N . ASP A 1 788 ? -28.342 63.035 53.977 1.00 23.48 828 ASP A N 1
ATOM 12303 C CA . ASP A 1 788 ? -29.572 63.416 54.661 1.00 25.66 828 ASP A CA 1
ATOM 12304 C C . ASP A 1 788 ? -29.822 64.917 54.568 1.00 25.99 828 ASP A C 1
ATOM 12305 O O . ASP A 1 788 ? -30.952 65.364 54.803 1.00 27.18 828 ASP A O 1
ATOM 12314 N N . LEU A 1 789 ? -28.797 65.700 54.218 1.00 24.72 829 LEU A N 1
ATOM 12315 C CA . LEU A 1 789 ? -28.933 67.140 54.077 1.00 22.89 829 LEU A CA 1
ATOM 12316 C C . LEU A 1 789 ? -29.340 67.576 52.679 1.00 25.19 829 LEU A C 1
ATOM 12317 O O . LEU A 1 789 ? -29.778 68.719 52.499 1.00 24.83 829 LEU A O 1
ATOM 12333 N N . ILE A 1 790 ? -29.168 66.715 51.688 1.00 24.45 830 ILE A N 1
ATOM 12334 C CA . ILE A 1 790 ? -29.145 67.124 50.290 1.00 23.58 830 ILE A CA 1
ATOM 12335 C C . ILE A 1 790 ? -30.510 66.835 49.680 1.00 23.56 830 ILE A C 1
ATOM 12336 O O . ILE A 1 790 ? -30.860 65.675 49.435 1.00 25.79 830 ILE A O 1
ATOM 12352 N N . ALA A 1 791 ? -31.270 67.891 49.396 1.00 28.33 831 ALA A N 1
ATOM 12353 C CA . ALA A 1 791 ? -32.590 67.717 48.807 1.00 29.93 831 ALA A CA 1
ATOM 12354 C C . ALA A 1 791 ? -32.492 66.964 47.483 1.00 25.96 831 ALA A C 1
ATOM 12355 O O . ALA A 1 791 ? -31.569 67.174 46.688 1.00 25.98 831 ALA A O 1
ATOM 12362 N N . ASP A 1 792 ? -33.460 66.073 47.267 1.00 24.76 832 ASP A N 1
ATOM 12363 C CA . ASP A 1 792 ? -33.592 65.232 46.078 1.00 26.73 832 ASP A CA 1
ATOM 12364 C C . ASP A 1 792 ? -33.889 66.099 44.863 1.00 27.26 832 ASP A C 1
ATOM 12365 O O . ASP A 1 792 ? -35.036 66.477 44.618 1.00 27.86 832 ASP A O 1
ATOM 12374 N N . ARG A 1 793 ? -32.846 66.401 44.089 1.00 27.90 833 ARG A N 1
ATOM 12375 C CA . ARG A 1 793 ? -32.941 67.298 42.946 1.00 25.13 833 ARG A CA 1
ATOM 12376 C C . ARG A 1 793 ? -32.116 66.731 41.799 1.00 26.25 833 ARG A C 1
ATOM 12377 O O . ARG A 1 793 ? -31.235 65.890 41.999 1.00 25.59 833 ARG A O 1
ATOM 12398 N N . TYR A 1 794 ? -32.401 67.221 40.587 1.00 26.01 834 TYR A N 1
ATOM 12399 C CA . TYR A 1 794 ? -31.883 66.620 39.366 1.00 27.85 834 TYR A CA 1
ATOM 12400 C C . TYR A 1 794 ? -31.441 67.665 38.356 1.00 26.66 834 TYR A C 1
ATOM 12401 O O . TYR A 1 794 ? -32.101 68.690 38.179 1.00 26.65 834 TYR A O 1
ATOM 12419 N N . ASP A 1 795 ? -30.328 67.380 37.679 1.00 26.29 835 ASP A N 1
ATOM 12420 C CA . ASP A 1 795 ? -29.997 67.979 36.383 1.00 25.71 835 ASP A CA 1
ATOM 12421 C C . ASP A 1 795 ? -30.832 67.224 35.355 1.00 27.30 835 ASP A C 1
ATOM 12422 O O . ASP A 1 795 ? -30.440 66.169 34.859 1.00 26.90 835 ASP A O 1
ATOM 12431 N N . ARG A 1 796 ? -32.018 67.748 35.048 1.00 26.35 836 ARG A N 1
ATOM 12432 C CA . ARG A 1 796 ? -33.003 66.930 34.345 1.00 25.31 836 ARG A CA 1
ATOM 12433 C C . ARG A 1 796 ? -32.584 66.610 32.920 1.00 29.44 836 ARG A C 1
ATOM 12434 O O . ARG A 1 796 ? -32.996 65.577 32.384 1.00 28.70 836 ARG A O 1
ATOM 12455 N N . LEU A 1 797 ? -31.747 67.445 32.303 1.00 26.96 837 LEU A N 1
ATOM 12456 C CA . LEU A 1 797 ? -31.278 67.129 30.962 1.00 26.70 837 LEU A CA 1
ATOM 12457 C C . LEU A 1 797 ? -30.402 65.879 30.943 1.00 25.74 837 LEU A C 1
ATOM 12458 O O . LEU A 1 797 ? -30.392 65.153 29.944 1.00 26.49 837 LEU A O 1
ATOM 12474 N N . SER A 1 798 ? -29.663 65.601 32.018 1.00 26.39 838 SER A N 1
ATOM 12475 C CA . SER A 1 798 ? -28.823 64.409 32.054 1.00 23.29 838 SER A CA 1
ATOM 12476 C C . SER A 1 798 ? -29.423 63.276 32.869 1.00 26.53 838 SER A C 1
ATOM 12477 O O . SER A 1 798 ? -29.029 62.117 32.681 1.00 26.27 838 SER A O 1
ATOM 12485 N N . GLY A 1 799 ? -30.376 63.585 33.751 1.00 25.34 839 GLY A N 1
ATOM 12486 C CA . GLY A 1 799 ? -30.848 62.646 34.735 1.00 24.31 839 GLY A CA 1
ATOM 12487 C C . GLY A 1 799 ? -30.054 62.649 36.019 1.00 23.68 839 GLY A C 1
ATOM 12488 O O . GLY A 1 799 ? -30.456 61.984 36.982 1.00 25.78 839 GLY A O 1
ATOM 12492 N N . ALA A 1 800 ? -28.953 63.393 36.065 1.00 24.05 840 ALA A N 1
ATOM 12493 C CA . ALA A 1 800 ? -28.051 63.354 37.204 1.00 23.25 840 ALA A CA 1
ATOM 12494 C C . ALA A 1 800 ? -28.717 63.888 38.460 1.00 25.56 840 ALA A C 1
ATOM 12495 O O . ALA A 1 800 ? -29.458 64.873 38.416 1.00 25.76 840 ALA A O 1
ATOM 12502 N N . SER A 1 801 ? -28.419 63.249 39.589 1.00 24.37 841 SER A N 1
ATOM 12503 C CA . SER A 1 801 ? -28.776 63.818 40.877 1.00 24.61 841 SER A CA 1
ATOM 12504 C C . SER A 1 801 ? -27.846 64.978 41.201 1.00 24.17 841 SER A C 1
ATOM 12505 O O . SER A 1 801 ? -26.644 64.929 40.917 1.00 24.24 841 SER A O 1
ATOM 12513 N N . ALA A 1 802 ? -28.398 66.016 41.819 1.00 25.91 842 ALA A N 1
ATOM 12514 C CA . ALA A 1 802 ? -27.607 67.152 42.262 1.00 26.75 842 ALA A CA 1
ATOM 12515 C C . ALA A 1 802 ? -27.105 66.921 43.681 1.00 24.86 842 ALA A C 1
ATOM 12516 O O . ALA A 1 802 ? -27.893 66.614 44.582 1.00 25.79 842 ALA A O 1
ATOM 12523 N N . PHE A 1 803 ? -25.798 67.074 43.873 1.00 22.36 843 PHE A N 1
ATOM 12524 C CA . PHE A 1 803 ? -25.211 66.991 45.196 1.00 20.63 843 PHE A CA 1
ATOM 12525 C C . PHE A 1 803 ? -24.556 68.289 45.644 1.00 22.15 843 PHE A C 1
ATOM 12526 O O . PHE A 1 803 ? -23.976 68.330 46.736 1.00 23.37 843 PHE A O 1
ATOM 12543 N N . TYR A 1 804 ? -24.584 69.330 44.821 1.00 21.08 844 TYR A N 1
ATOM 12544 C CA . TYR A 1 804 ? -23.785 70.512 45.075 1.00 21.35 844 TYR A CA 1
ATOM 12545 C C . TYR A 1 804 ? -24.569 71.755 44.703 1.00 23.06 844 TYR A C 1
ATOM 12546 O O . TYR A 1 804 ? -25.504 71.711 43.902 1.00 24.93 844 TYR A O 1
ATOM 12564 N N . GLY A 1 805 ? -24.176 72.869 45.310 1.00 24.68 845 GLY A N 1
ATOM 12565 C CA . GLY A 1 805 ? -24.691 74.158 44.911 1.00 25.18 845 GLY A CA 1
ATOM 12566 C C . GLY A 1 805 ? -26.041 74.544 45.471 1.00 23.85 845 GLY A C 1
ATOM 12567 O O . GLY A 1 805 ? -26.244 75.713 45.806 1.00 25.06 845 GLY A O 1
ATOM 12571 N N . HIS A 1 806 ? -26.991 73.613 45.533 1.00 24.63 846 HIS A N 1
ATOM 12572 C CA . HIS A 1 806 ? -28.336 73.984 45.948 1.00 24.77 846 HIS A CA 1
ATOM 12573 C C . HIS A 1 806 ? -28.582 73.792 47.433 1.00 27.18 846 HIS A C 1
ATOM 12574 O O . HIS A 1 806 ? -29.673 74.125 47.911 1.00 26.71 846 HIS A O 1
ATOM 12588 N N . ILE A 1 807 ? -27.614 73.253 48.166 1.00 26.57 847 ILE A N 1
ATOM 12589 C CA . ILE A 1 807 ? -27.828 72.835 49.546 1.00 26.23 847 ILE A CA 1
ATOM 12590 C C . ILE A 1 807 ? -27.477 73.996 50.470 1.00 27.97 847 ILE A C 1
ATOM 12591 O O . ILE A 1 807 ? -26.309 74.366 50.616 1.00 27.20 847 ILE A O 1
ATOM 12607 N N . ARG A 1 808 ? -28.501 74.574 51.079 1.00 27.01 848 ARG A N 1
ATOM 12608 C CA . ARG A 1 808 ? -28.351 75.575 52.117 1.00 28.32 848 ARG A CA 1
ATOM 12609 C C . ARG A 1 808 ? -28.543 74.897 53.464 1.00 28.00 848 ARG A C 1
ATOM 12610 O O . ARG A 1 808 ? -29.444 74.068 53.631 1.00 26.60 848 ARG A O 1
ATOM 12631 N N . VAL A 1 809 ? -27.691 75.250 54.422 1.00 26.73 849 VAL A N 1
ATOM 12632 C CA . VAL A 1 809 ? -27.763 74.679 55.757 1.00 27.47 849 VAL A CA 1
ATOM 12633 C C . VAL A 1 809 ? -27.575 75.768 56.800 1.00 28.32 849 VAL A C 1
ATOM 12634 O O . VAL A 1 809 ? -27.101 76.870 56.517 1.00 26.63 849 VAL A O 1
ATOM 12647 N N . ARG A 1 810 ? -27.963 75.434 58.019 1.00 29.36 850 ARG A N 1
ATOM 12648 C CA . ARG A 1 810 ? -27.645 76.206 59.203 1.00 27.17 850 ARG A CA 1
ATOM 12649 C C . ARG A 1 810 ? -26.939 75.275 60.174 1.00 27.72 850 ARG A C 1
ATOM 12650 O O . ARG A 1 810 ? -27.000 74.049 60.047 1.00 28.31 850 ARG A O 1
ATOM 12671 N N . VAL A 1 811 ? -26.268 75.870 61.152 1.00 27.24 851 VAL A N 1
ATOM 12672 C CA . VAL A 1 811 ? -25.489 75.112 62.119 1.00 27.15 851 VAL A CA 1
ATOM 12673 C C . VAL A 1 811 ? -25.757 75.648 63.513 1.00 29.25 851 VAL A C 1
ATOM 12674 O O . VAL A 1 811 ? -26.015 76.839 63.709 1.00 30.20 851 VAL A O 1
ATOM 12687 N N . GLU A 1 812 ? -25.722 74.742 64.484 1.00 28.44 852 GLU A N 1
ATOM 12688 C CA . GLU A 1 812 ? -25.858 75.109 65.883 1.00 28.63 852 GLU A CA 1
ATOM 12689 C C . GLU A 1 812 ? -25.104 74.079 66.707 1.00 27.50 852 GLU A C 1
ATOM 12690 O O . GLU A 1 812 ? -24.847 72.961 66.248 1.00 28.69 852 GLU A O 1
ATOM 12702 N N . LYS A 1 813 ? -24.728 74.463 67.922 1.00 28.84 853 LYS A N 1
ATOM 12703 C CA . LYS A 1 813 ? -24.147 73.501 68.847 1.00 32.12 853 LYS A CA 1
ATOM 12704 C C . LYS A 1 813 ? -25.252 72.626 69.426 1.00 31.97 853 LYS A C 1
ATOM 12705 O O . LYS A 1 813 ? -26.373 73.092 69.646 1.00 33.04 853 LYS A O 1
ATOM 12724 N N . VAL A 1 814 ? -24.955 71.347 69.639 1.00 35.07 854 VAL A N 1
ATOM 12725 C CA . VAL A 1 814 ? -25.952 70.458 70.240 1.00 45.03 854 VAL A CA 1
ATOM 12726 C C . VAL A 1 814 ? -25.840 70.640 71.760 1.00 52.52 854 VAL A C 1
ATOM 12727 O O . VAL A 1 814 ? -24.730 70.709 72.299 1.00 50.11 854 VAL A O 1
ATOM 12740 N N . MET B 2 1 ? 29.098 53.785 56.528 1.00 34.20 1 MET B N 1
ATOM 12741 C CA . MET B 2 1 ? 27.757 53.761 55.885 1.00 31.29 1 MET B CA 1
ATOM 12742 C C . MET B 2 1 ? 26.764 54.515 56.759 1.00 25.88 1 MET B C 1
ATOM 12743 O O . MET B 2 1 ? 26.708 54.313 57.974 1.00 27.91 1 MET B O 1
ATOM 12759 N N . ARG B 2 2 ? 25.984 55.383 56.134 1.00 23.41 2 ARG B N 1
ATOM 12760 C CA . ARG B 2 2 ? 25.009 56.212 56.836 1.00 21.40 2 ARG B CA 1
ATOM 12761 C C . ARG B 2 2 ? 23.772 56.243 55.948 1.00 21.18 2 ARG B C 1
ATOM 12762 O O . ARG B 2 2 ? 23.596 57.157 55.136 1.00 22.39 2 ARG B O 1
ATOM 12783 N N . LEU B 2 3 ? 22.925 55.230 56.088 1.00 20.54 3 LEU B N 1
ATOM 12784 C CA . LEU B 2 3 ? 21.703 55.195 55.305 1.00 18.89 3 LEU B CA 1
ATOM 12785 C C . LEU B 2 3 ? 20.796 56.341 55.713 1.00 21.05 3 LEU B C 1
ATOM 12786 O O . LEU B 2 3 ? 20.700 56.703 56.891 1.00 20.96 3 LEU B O 1
ATOM 12802 N N . GLY B 2 4 ? 20.126 56.914 54.728 1.00 20.66 4 GLY B N 1
ATOM 12803 C CA . GLY B 2 4 ? 19.168 57.953 55.023 1.00 22.02 4 GLY B CA 1
ATOM 12804 C C . GLY B 2 4 ? 18.183 58.044 53.886 1.00 19.77 4 GLY B C 1
ATOM 12805 O O . GLY B 2 4 ? 18.241 57.284 52.917 1.00 18.78 4 GLY B O 1
ATOM 12809 N N . MET B 2 5 ? 17.289 59.010 54.012 1.00 16.71 5 MET B N 1
ATOM 12810 C CA . MET B 2 5 ? 16.189 59.163 53.085 1.00 16.53 5 MET B CA 1
ATOM 12811 C C . MET B 2 5 ? 16.110 60.615 52.655 1.00 17.45 5 MET B C 1
ATOM 12812 O O . MET B 2 5 ? 16.329 61.525 53.463 1.00 18.36 5 MET B O 1
ATOM 12826 N N . VAL B 2 6 ? 15.802 60.823 51.379 1.00 17.12 6 VAL B N 1
ATOM 12827 C CA . VAL B 2 6 ? 15.492 62.144 50.853 1.00 17.71 6 VAL B CA 1
ATOM 12828 C C . VAL B 2 6 ? 14.042 62.122 50.404 1.00 16.42 6 VAL B C 1
ATOM 12829 O O . VAL B 2 6 ? 13.629 61.218 49.666 1.00 17.73 6 VAL B O 1
ATOM 12842 N N . ILE B 2 7 ? 13.274 63.102 50.857 1.00 16.10 7 ILE B N 1
ATOM 12843 C CA . ILE B 2 7 ? 11.862 63.195 50.526 1.00 17.42 7 ILE B CA 1
ATOM 12844 C C . ILE B 2 7 ? 11.646 64.475 49.740 1.00 16.73 7 ILE B C 1
ATOM 12845 O O . ILE B 2 7 ? 11.936 65.575 50.228 1.00 17.32 7 ILE B O 1
ATOM 12861 N N . ASP B 2 8 ? 11.091 64.329 48.546 1.00 17.11 8 ASP B N 1
ATOM 12862 C CA . ASP B 2 8 ? 10.844 65.441 47.637 1.00 17.24 8 ASP B CA 1
ATOM 12863 C C . ASP B 2 8 ? 9.442 65.986 47.887 1.00 16.94 8 ASP B C 1
ATOM 12864 O O . ASP B 2 8 ? 8.448 65.372 47.483 1.00 17.19 8 ASP B O 1
ATOM 12873 N N . LEU B 2 9 ? 9.357 67.145 48.545 1.00 17.06 9 LEU B N 1
ATOM 12874 C CA . LEU B 2 9 ? 8.050 67.673 48.914 1.00 17.44 9 LEU B CA 1
ATOM 12875 C C . LEU B 2 9 ? 7.255 68.160 47.710 1.00 16.85 9 LEU B C 1
ATOM 12876 O O . LEU B 2 9 ? 6.023 68.226 47.784 1.00 16.76 9 LEU B O 1
ATOM 12892 N N . GLN B 2 10 ? 7.919 68.496 46.602 1.00 18.76 10 GLN B N 1
ATOM 12893 C CA . GLN B 2 10 ? 7.173 68.875 45.409 1.00 17.63 10 GLN B CA 1
ATOM 12894 C C . GLN B 2 10 ? 6.432 67.672 44.842 1.00 16.84 10 GLN B C 1
ATOM 12895 O O . GLN B 2 10 ? 5.268 67.782 44.439 1.00 16.96 10 GLN B O 1
ATOM 12909 N N . LYS B 2 11 ? 7.076 66.502 44.850 1.00 17.04 11 LYS B N 1
ATOM 12910 C CA . LYS B 2 11 ? 6.427 65.285 44.387 1.00 17.27 11 LYS B CA 1
ATOM 12911 C C . LYS B 2 11 ? 5.363 64.802 45.364 1.00 15.73 11 LYS B C 1
ATOM 12912 O O . LYS B 2 11 ? 4.362 64.212 44.946 1.00 16.82 11 LYS B O 1
ATOM 12931 N N . CYS B 2 12 ? 5.559 65.036 46.658 1.00 15.92 12 CYS B N 1
ATOM 12932 C CA . CYS B 2 12 ? 4.632 64.525 47.660 1.00 15.77 12 CYS B CA 1
ATOM 12933 C C . CYS B 2 12 ? 3.254 65.156 47.505 1.00 15.77 12 CYS B C 1
ATOM 12934 O O . CYS B 2 12 ? 3.126 66.368 47.310 1.00 17.16 12 CYS B O 1
ATOM 12941 N N . VAL B 2 13 ? 2.213 64.321 47.569 1.00 16.23 13 VAL B N 1
ATOM 12942 C CA . VAL B 2 13 ? 0.839 64.814 47.495 1.00 17.63 13 VAL B CA 1
ATOM 12943 C C . VAL B 2 13 ? 0.114 64.707 48.832 1.00 18.45 13 VAL B C 1
ATOM 12944 O O . VAL B 2 13 ? -1.093 64.972 48.901 1.00 18.03 13 VAL B O 1
ATOM 12957 N N . GLY B 2 14 ? 0.814 64.328 49.895 1.00 17.23 14 GLY B N 1
ATOM 12958 C CA . GLY B 2 14 ? 0.233 64.332 51.231 1.00 16.42 14 GLY B CA 1
ATOM 12959 C C . GLY B 2 14 ? -0.863 63.313 51.439 1.00 16.20 14 GLY B C 1
ATOM 12960 O O . GLY B 2 14 ? -1.814 63.581 52.185 1.00 16.29 14 GLY B O 1
ATOM 12964 N N . CYS B 2 15 ? -0.742 62.139 50.812 1.00 16.79 15 CYS B N 1
ATOM 12965 C CA . CYS B 2 15 ? -1.810 61.151 50.774 1.00 17.61 15 CYS B CA 1
ATOM 12966 C C . CYS B 2 15 ? -1.761 60.146 51.918 1.00 17.29 15 CYS B C 1
ATOM 12967 O O . CYS B 2 15 ? -2.772 59.482 52.181 1.00 17.63 15 CYS B O 1
ATOM 12974 N N . GLY B 2 16 ? -0.624 60.011 52.596 1.00 17.22 16 GLY B N 1
ATOM 12975 C CA . GLY B 2 16 ? -0.488 59.034 53.654 1.00 15.86 16 GLY B CA 1
ATOM 12976 C C . GLY B 2 16 ? -0.267 57.612 53.192 1.00 16.68 16 GLY B C 1
ATOM 12977 O O . GLY B 2 16 ? -0.328 56.694 54.017 1.00 17.08 16 GLY B O 1
ATOM 12981 N N . GLY B 2 17 ? -0.017 57.392 51.899 1.00 16.01 17 GLY B N 1
ATOM 12982 C CA . GLY B 2 17 ? 0.166 56.033 51.420 1.00 16.00 17 GLY B CA 1
ATOM 12983 C C . GLY B 2 17 ? 1.377 55.367 52.042 1.00 17.21 17 GLY B C 1
ATOM 12984 O O . GLY B 2 17 ? 1.364 54.166 52.329 1.00 17.24 17 GLY B O 1
ATOM 12988 N N . CYS B 2 18 ? 2.433 56.147 52.267 1.00 16.72 18 CYS B N 1
ATOM 12989 C CA . CYS B 2 18 ? 3.616 55.656 52.957 1.00 18.61 18 CYS B CA 1
ATOM 12990 C C . CYS B 2 18 ? 3.266 55.171 54.356 1.00 17.38 18 CYS B C 1
ATOM 12991 O O . CYS B 2 18 ? 3.699 54.092 54.781 1.00 16.76 18 CYS B O 1
ATOM 12998 N N . SER B 2 19 ? 2.459 55.950 55.083 1.00 16.25 19 SER B N 1
ATOM 12999 C CA . SER B 2 19 ? 2.119 55.588 56.454 1.00 16.75 19 SER B CA 1
ATOM 13000 C C . SER B 2 19 ? 1.228 54.357 56.489 1.00 17.46 19 SER B C 1
ATOM 13001 O O . SER B 2 19 ? 1.359 53.515 57.384 1.00 16.89 19 SER B O 1
ATOM 13009 N N . LEU B 2 20 ? 0.304 54.242 55.536 1.00 16.84 20 LEU B N 1
ATOM 13010 C CA . LEU B 2 20 ? -0.532 53.049 55.471 1.00 15.58 20 LEU B CA 1
ATOM 13011 C C . LEU B 2 20 ? 0.290 51.830 55.078 1.00 16.18 20 LEU B C 1
ATOM 13012 O O . LEU B 2 20 ? 0.096 50.743 55.633 1.00 16.41 20 LEU B O 1
ATOM 13028 N N . ALA B 2 21 ? 1.229 51.991 54.144 1.00 15.35 21 ALA B N 1
ATOM 13029 C CA . ALA B 2 21 ? 2.114 50.885 53.808 1.00 15.67 21 ALA B CA 1
ATOM 13030 C C . ALA B 2 21 ? 2.897 50.438 55.036 1.00 16.05 21 ALA B C 1
ATOM 13031 O O . ALA B 2 21 ? 3.089 49.239 55.264 1.00 17.75 21 ALA B O 1
ATOM 13038 N N . CYS B 2 22 ? 3.361 51.393 55.842 1.00 15.50 22 CYS B N 1
ATOM 13039 C CA . CYS B 2 22 ? 4.073 51.042 57.062 1.00 15.39 22 CYS B CA 1
ATOM 13040 C C . CYS B 2 22 ? 3.193 50.214 57.993 1.00 16.02 22 CYS B C 1
ATOM 13041 O O . CYS B 2 22 ? 3.670 49.251 58.605 1.00 15.72 22 CYS B O 1
ATOM 13048 N N . LYS B 2 23 ? 1.903 50.554 58.095 1.00 15.47 23 LYS B N 1
ATOM 13049 C CA . LYS B 2 23 ? 0.985 49.746 58.894 1.00 16.34 23 LYS B CA 1
ATOM 13050 C C . LYS B 2 23 ? 0.963 48.299 58.410 1.00 16.69 23 LYS B C 1
ATOM 13051 O O . LYS B 2 23 ? 1.021 47.360 59.213 1.00 17.06 23 LYS B O 1
ATOM 13070 N N . THR B 2 24 ? 0.822 48.097 57.094 1.00 15.44 24 THR B N 1
ATOM 13071 C CA . THR B 2 24 ? 0.734 46.732 56.587 1.00 16.59 24 THR B CA 1
ATOM 13072 C C . THR B 2 24 ? 2.060 46.000 56.731 1.00 16.00 24 THR B C 1
ATOM 13073 O O . THR B 2 24 ? 2.080 44.777 56.910 1.00 16.29 24 THR B O 1
ATOM 13084 N N . GLU B 2 25 ? 3.172 46.724 56.653 1.00 15.11 25 GLU B N 1
ATOM 13085 C CA . GLU B 2 25 ? 4.469 46.072 56.697 1.00 15.65 25 GLU B CA 1
ATOM 13086 C C . GLU B 2 25 ? 4.822 45.631 58.106 1.00 15.91 25 GLU B C 1
ATOM 13087 O O . GLU B 2 25 ? 5.391 44.552 58.303 1.00 16.94 25 GLU B O 1
ATOM 13099 N N . ASN B 2 26 ? 4.505 46.456 59.096 1.00 15.24 26 ASN B N 1
ATOM 13100 C CA . ASN B 2 26 ? 5.125 46.343 60.406 1.00 15.47 26 ASN B CA 1
ATOM 13101 C C . ASN B 2 26 ? 4.169 45.984 61.525 1.00 15.44 26 ASN B C 1
ATOM 13102 O O . ASN B 2 26 ? 4.617 45.807 62.665 1.00 16.01 26 ASN B O 1
ATOM 13113 N N . ASN B 2 27 ? 2.887 45.818 61.216 1.00 16.02 27 ASN B N 1
ATOM 13114 C CA A ASN B 2 27 ? 1.919 45.270 62.164 0.56 16.02 27 ASN B CA 1
ATOM 13115 C CA B ASN B 2 27 ? 1.902 45.277 62.151 0.44 16.09 27 ASN B CA 1
ATOM 13116 C C . ASN B 2 27 ? 1.813 46.118 63.421 1.00 18.34 27 ASN B C 1
ATOM 13117 O O . ASN B 2 27 ? 1.609 45.605 64.522 1.00 16.86 27 ASN B O 1
ATOM 13138 N N . THR B 2 28 ? 1.951 47.419 63.252 1.00 16.65 28 THR B N 1
ATOM 13139 C CA . THR B 2 28 ? 1.794 48.325 64.367 1.00 16.70 28 THR B CA 1
ATOM 13140 C C . THR B 2 28 ? 0.361 48.270 64.878 1.00 16.63 28 THR B C 1
ATOM 13141 O O . THR B 2 28 ? -0.594 48.125 64.109 1.00 16.59 28 THR B O 1
ATOM 13152 N N . ASN B 2 29 ? 0.218 48.379 66.191 1.00 16.13 29 ASN B N 1
ATOM 13153 C CA . ASN B 2 29 ? -1.100 48.374 66.787 1.00 16.40 29 ASN B CA 1
ATOM 13154 C C . ASN B 2 29 ? -1.930 49.523 66.237 1.00 17.72 29 ASN B C 1
ATOM 13155 O O . ASN B 2 29 ? -1.415 50.524 65.734 1.00 16.45 29 ASN B O 1
ATOM 13166 N N . ASP B 2 30 ? -3.237 49.387 66.368 1.00 18.07 30 ASP B N 1
ATOM 13167 C CA . ASP B 2 30 ? -4.122 50.494 66.057 1.00 17.05 30 ASP B CA 1
ATOM 13168 C C . ASP B 2 30 ? -3.676 51.718 66.839 1.00 17.64 30 ASP B C 1
ATOM 13169 O O . ASP B 2 30 ? -3.379 51.633 68.035 1.00 19.28 30 ASP B O 1
ATOM 13178 N N . GLY B 2 31 ? -3.581 52.849 66.139 1.00 17.11 31 GLY B N 1
ATOM 13179 C CA . GLY B 2 31 ? -3.148 54.094 66.733 1.00 17.76 31 GLY B CA 1
ATOM 13180 C C . GLY B 2 31 ? -1.653 54.326 66.739 1.00 19.68 31 GLY B C 1
ATOM 13181 O O . GLY B 2 31 ? -1.223 55.458 67.003 1.00 20.79 31 GLY B O 1
ATOM 13185 N N . ILE B 2 32 ? -0.846 53.305 66.456 1.00 18.07 32 ILE B N 1
ATOM 13186 C CA . ILE B 2 32 ? 0.604 53.448 66.387 1.00 17.26 32 ILE B CA 1
ATOM 13187 C C . ILE B 2 32 ? 1.000 53.529 64.922 1.00 18.18 32 ILE B C 1
ATOM 13188 O O . ILE B 2 32 ? 0.691 52.628 64.134 1.00 18.07 32 ILE B O 1
ATOM 13204 N N . HIS B 2 33 ? 1.669 54.606 64.546 1.00 17.55 33 HIS B N 1
ATOM 13205 C CA . HIS B 2 33 ? 2.056 54.797 63.154 1.00 17.00 33 HIS B CA 1
ATOM 13206 C C . HIS B 2 33 ? 3.506 55.260 63.150 1.00 17.95 33 HIS B C 1
ATOM 13207 O O . HIS B 2 33 ? 3.807 56.409 63.495 1.00 18.70 33 HIS B O 1
ATOM 13221 N N . TRP B 2 34 ? 4.405 54.353 62.771 1.00 15.69 34 TRP B N 1
ATOM 13222 C CA . TRP B 2 34 ? 5.822 54.686 62.720 1.00 15.46 34 TRP B CA 1
ATOM 13223 C C . TRP B 2 34 ? 6.091 55.772 61.695 1.00 16.36 34 TRP B C 1
ATOM 13224 O O . TRP B 2 34 ? 6.876 56.698 61.942 1.00 16.36 34 TRP B O 1
ATOM 13245 N N . SER B 2 35 ? 5.494 55.628 60.522 1.00 17.24 35 SER B N 1
ATOM 13246 C CA . SER B 2 35 ? 5.408 56.687 59.536 1.00 16.32 35 SER B CA 1
ATOM 13247 C C . SER B 2 35 ? 4.201 57.543 59.881 1.00 15.84 35 SER B C 1
ATOM 13248 O O . SER B 2 35 ? 3.111 57.017 60.120 1.00 16.48 35 SER B O 1
ATOM 13256 N N . HIS B 2 36 ? 4.390 58.850 59.911 1.00 15.74 36 HIS B N 1
ATOM 13257 C CA . HIS B 2 36 ? 3.266 59.741 60.152 1.00 15.95 36 HIS B CA 1
ATOM 13258 C C . HIS B 2 36 ? 3.554 61.026 59.389 1.00 16.65 36 HIS B C 1
ATOM 13259 O O . HIS B 2 36 ? 4.203 60.990 58.336 1.00 16.24 36 HIS B O 1
ATOM 13273 N N . HIS B 2 37 ? 3.086 62.157 59.893 1.00 16.97 37 HIS B N 1
ATOM 13274 C CA . HIS B 2 37 ? 3.234 63.390 59.142 1.00 16.15 37 HIS B CA 1
ATOM 13275 C C . HIS B 2 37 ? 3.064 64.578 60.067 1.00 17.59 37 HIS B C 1
ATOM 13276 O O . HIS B 2 37 ? 2.533 64.463 61.175 1.00 17.47 37 HIS B O 1
ATOM 13290 N N . ILE B 2 38 ? 3.518 65.724 59.575 1.00 16.35 38 ILE B N 1
ATOM 13291 C CA . ILE B 2 38 ? 3.230 67.023 60.161 1.00 16.82 38 ILE B CA 1
ATOM 13292 C C . ILE B 2 38 ? 2.590 67.849 59.062 1.00 17.42 38 ILE B C 1
ATOM 13293 O O . ILE B 2 38 ? 3.232 68.131 58.043 1.00 18.84 38 ILE B O 1
ATOM 13309 N N . ALA B 2 39 ? 1.337 68.232 59.256 1.00 16.60 39 ALA B N 1
ATOM 13310 C CA . ALA B 2 39 ? 0.641 69.085 58.306 1.00 18.59 39 ALA B CA 1
ATOM 13311 C C . ALA B 2 39 ? 0.387 70.438 58.950 1.00 18.21 39 ALA B C 1
ATOM 13312 O O . ALA B 2 39 ? 0.129 70.526 60.156 1.00 19.66 39 ALA B O 1
ATOM 13319 N N . THR B 2 40 ? 0.480 71.488 58.141 1.00 18.57 40 THR B N 1
ATOM 13320 C CA A THR B 2 40 ? 0.294 72.852 58.608 0.64 20.06 40 THR B CA 1
ATOM 13321 C CA B THR B 2 40 ? 0.264 72.841 58.622 0.36 22.29 40 THR B CA 1
ATOM 13322 C C . THR B 2 40 ? -0.575 73.612 57.620 1.00 22.10 40 THR B C 1
ATOM 13323 O O . THR B 2 40 ? -0.415 73.459 56.407 1.00 20.62 40 THR B O 1
ATOM 13344 N N . THR B 2 41 ? -1.471 74.439 58.140 1.00 20.53 41 THR B N 1
ATOM 13345 C CA . THR B 2 41 ? -2.243 75.383 57.345 1.00 20.39 41 THR B CA 1
ATOM 13346 C C . THR B 2 41 ? -1.818 76.772 57.803 1.00 21.60 41 THR B C 1
ATOM 13347 O O . THR B 2 41 ? -1.763 77.038 59.009 1.00 22.51 41 THR B O 1
ATOM 13358 N N . GLU B 2 42 ? -1.449 77.624 56.855 1.00 23.61 42 GLU B N 1
ATOM 13359 C CA . GLU B 2 42 ? -0.968 78.963 57.161 1.00 26.65 42 GLU B CA 1
ATOM 13360 C C . GLU B 2 42 ? -1.732 79.988 56.342 1.00 25.11 42 GLU B C 1
ATOM 13361 O O . GLU B 2 42 ? -2.073 79.741 55.182 1.00 26.42 42 GLU B O 1
ATOM 13373 N N . GLY B 2 43 ? -2.006 81.133 56.950 1.00 25.60 43 GLY B N 1
ATOM 13374 C CA . GLY B 2 43 ? -2.590 82.247 56.237 1.00 25.08 43 GLY B CA 1
ATOM 13375 C C . GLY B 2 43 ? -4.074 82.385 56.503 1.00 24.57 43 GLY B C 1
ATOM 13376 O O . GLY B 2 43 ? -4.739 81.495 57.036 1.00 26.20 43 GLY B O 1
ATOM 13380 N N . THR B 2 44 ? -4.595 83.540 56.118 1.00 25.01 44 THR B N 1
ATOM 13381 C CA A THR B 2 44 ? -6.013 83.826 56.249 0.43 24.58 44 THR B CA 1
ATOM 13382 C CA B THR B 2 44 ? -6.010 83.847 56.251 0.57 25.69 44 THR B CA 1
ATOM 13383 C C . THR B 2 44 ? -6.659 83.864 54.874 1.00 24.86 44 THR B C 1
ATOM 13384 O O . THR B 2 44 ? -6.063 84.345 53.904 1.00 26.54 44 THR B O 1
ATOM 13405 N N . PHE B 2 45 ? -7.873 83.339 54.804 1.00 24.33 45 PHE B N 1
ATOM 13406 C CA . PHE B 2 45 ? -8.593 83.272 53.546 1.00 23.30 45 PHE B CA 1
ATOM 13407 C C . PHE B 2 45 ? -8.532 84.624 52.838 1.00 23.61 45 PHE B C 1
ATOM 13408 O O . PHE B 2 45 ? -8.736 85.667 53.473 1.00 25.58 45 PHE B O 1
ATOM 13425 N N . PRO B 2 46 ? -8.277 84.653 51.524 1.00 25.76 46 PRO B N 1
ATOM 13426 C CA . PRO B 2 46 ? -8.121 83.523 50.604 1.00 24.27 46 PRO B CA 1
ATOM 13427 C C . PRO B 2 46 ? -6.684 83.060 50.394 1.00 29.42 46 PRO B C 1
ATOM 13428 O O . PRO B 2 46 ? -6.442 82.186 49.567 1.00 27.67 46 PRO B O 1
ATOM 13439 N N . ASP B 2 47 ? -5.745 83.635 51.135 1.00 25.66 47 ASP B N 1
ATOM 13440 C CA . ASP B 2 47 ? -4.319 83.386 50.927 1.00 27.94 47 ASP B CA 1
ATOM 13441 C C . ASP B 2 47 ? -3.838 82.304 51.891 1.00 27.31 47 ASP B C 1
ATOM 13442 O O . ASP B 2 47 ? -3.129 82.552 52.868 1.00 27.81 47 ASP B O 1
ATOM 13451 N N . VAL B 2 48 ? -4.255 81.076 51.590 1.00 24.32 48 VAL B N 1
ATOM 13452 C CA . VAL B 2 48 ? -4.096 79.944 52.494 1.00 24.08 48 VAL B CA 1
ATOM 13453 C C . VAL B 2 48 ? -3.116 78.956 51.880 1.00 22.52 48 VAL B C 1
ATOM 13454 O O . VAL B 2 48 ? -3.185 78.654 50.681 1.00 24.91 48 VAL B O 1
ATOM 13467 N N . LYS B 2 49 ? -2.179 78.494 52.696 1.00 21.18 49 LYS B N 1
ATOM 13468 C CA . LYS B 2 49 ? -1.179 77.514 52.305 1.00 24.59 49 LYS B CA 1
ATOM 13469 C C . LYS B 2 49 ? -1.371 76.273 53.157 1.00 21.96 49 LYS B C 1
ATOM 13470 O O . LYS B 2 49 ? -1.551 76.378 54.373 1.00 25.13 49 LYS B O 1
ATOM 13489 N N . TYR B 2 50 ? -1.400 75.112 52.522 1.00 18.97 50 TYR B N 1
ATOM 13490 C CA . TYR B 2 50 ? -1.412 73.843 53.233 1.00 18.41 50 TYR B CA 1
ATOM 13491 C C . TYR B 2 50 ? -0.178 73.052 52.837 1.00 19.76 50 TYR B C 1
ATOM 13492 O O . TYR B 2 50 ? 0.123 72.925 51.644 1.00 20.60 50 TYR B O 1
ATOM 13510 N N . THR B 2 51 ? 0.537 72.532 53.826 1.00 19.52 51 THR B N 1
ATOM 13511 C CA A THR B 2 51 ? 1.731 71.729 53.610 0.51 27.44 51 THR B CA 1
ATOM 13512 C CA B THR B 2 51 ? 1.685 71.689 53.543 0.49 16.47 51 THR B CA 1
ATOM 13513 C C . THR B 2 51 ? 1.624 70.437 54.404 1.00 19.84 51 THR B C 1
ATOM 13514 O O . THR B 2 51 ? 1.113 70.443 55.526 1.00 18.98 51 THR B O 1
ATOM 13535 N N . TYR B 2 52 ? 2.140 69.355 53.836 1.00 17.99 52 TYR B N 1
ATOM 13536 C CA . TYR B 2 52 ? 2.231 68.050 54.473 1.00 16.64 52 TYR B CA 1
ATOM 13537 C C . TYR B 2 52 ? 3.683 67.625 54.432 1.00 18.26 52 TYR B C 1
ATOM 13538 O O . TYR B 2 52 ? 4.309 67.653 53.369 1.00 19.56 52 TYR B O 1
ATOM 13556 N N . ILE B 2 53 ? 4.216 67.245 55.585 1.00 16.57 53 ILE B N 1
ATOM 13557 C CA . ILE B 2 53 ? 5.591 66.766 55.665 1.00 16.32 53 ILE B CA 1
ATOM 13558 C C . ILE B 2 53 ? 5.550 65.336 56.182 1.00 16.50 53 ILE B C 1
ATOM 13559 O O . ILE B 2 53 ? 5.178 65.119 57.344 1.00 16.99 53 ILE B O 1
ATOM 13575 N N . PRO B 2 54 ? 5.914 64.341 55.373 1.00 16.28 54 PRO B N 1
ATOM 13576 C CA . PRO B 2 54 ? 5.981 62.967 55.889 1.00 16.65 54 PRO B CA 1
ATOM 13577 C C . PRO B 2 54 ? 7.093 62.849 56.912 1.00 15.97 54 PRO B C 1
ATOM 13578 O O . PRO B 2 54 ? 8.167 63.429 56.744 1.00 16.94 54 PRO B O 1
ATOM 13589 N N . THR B 2 55 ? 6.840 62.087 57.970 1.00 16.29 55 THR B N 1
ATOM 13590 C CA . THR B 2 55 ? 7.829 6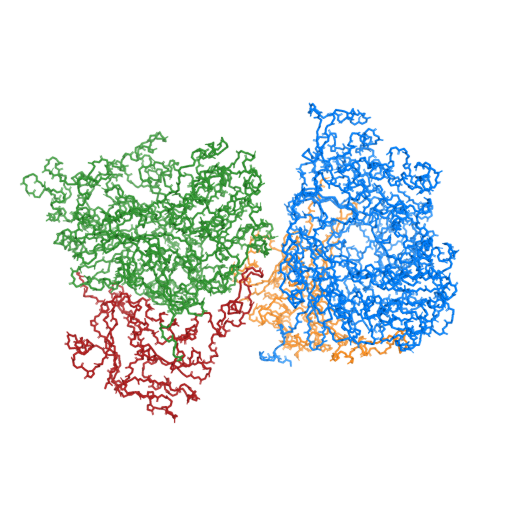1.916 59.019 1.00 15.55 55 THR B CA 1
ATOM 13591 C C . THR B 2 55 ? 8.056 60.440 59.313 1.00 15.88 55 THR B C 1
ATOM 13592 O O . THR B 2 55 ? 7.196 59.590 59.070 1.00 16.42 55 THR B O 1
ATOM 13603 N N . LEU B 2 56 ? 9.237 60.156 59.851 1.00 15.61 56 LEU B N 1
ATOM 13604 C CA . LEU B 2 56 ? 9.615 58.816 60.277 1.00 15.27 56 LEU B CA 1
ATOM 13605 C C . LEU B 2 56 ? 10.800 58.968 61.228 1.00 14.64 56 LEU B C 1
ATOM 13606 O O . LEU B 2 56 ? 11.161 60.084 61.619 1.00 16.43 56 LEU B O 1
ATOM 13622 N N . CYS B 2 57 ? 11.399 57.851 61.624 1.00 14.30 57 CYS B N 1
ATOM 13623 C CA . CYS B 2 57 ? 12.618 57.936 62.412 1.00 14.36 57 CYS B CA 1
ATOM 13624 C C . CYS B 2 57 ? 13.718 58.478 61.507 1.00 15.34 57 CYS B C 1
ATOM 13625 O O . CYS B 2 57 ? 13.823 58.101 60.336 1.00 16.66 57 CYS B O 1
ATOM 13632 N N . ASN B 2 58 ? 14.506 59.405 62.034 1.00 15.82 58 ASN B N 1
ATOM 13633 C CA . ASN B 2 58 ? 15.566 60.052 61.272 1.00 17.15 58 ASN B CA 1
ATOM 13634 C C . ASN B 2 58 ? 16.891 59.311 61.375 1.00 17.92 58 ASN B C 1
ATOM 13635 O O . ASN B 2 58 ? 17.873 59.752 60.770 1.00 18.73 58 ASN B O 1
ATOM 13646 N N . HIS B 2 59 ? 16.930 58.190 62.093 1.00 17.54 59 HIS B N 1
ATOM 13647 C CA . HIS B 2 59 ? 18.108 57.318 62.165 1.00 18.49 59 HIS B CA 1
ATOM 13648 C C . HIS B 2 59 ? 19.373 58.135 62.327 1.00 19.40 59 HIS B C 1
ATOM 13649 O O . HIS B 2 59 ? 20.343 58.025 61.580 1.00 19.95 59 HIS B O 1
ATOM 13663 N N . CYS B 2 60 ? 19.346 58.916 63.397 1.00 20.41 60 CYS B N 1
ATOM 13664 C CA . CYS B 2 60 ? 20.237 60.043 63.580 1.00 18.63 60 CYS B CA 1
ATOM 13665 C C . CYS B 2 60 ? 21.695 59.636 63.731 1.00 20.75 60 CYS B C 1
ATOM 13666 O O . CYS B 2 60 ? 22.023 58.584 64.283 1.00 20.56 60 CYS B O 1
ATOM 13673 N N . ASP B 2 61 ? 22.575 60.531 63.270 1.00 21.89 61 ASP B N 1
ATOM 13674 C CA . ASP B 2 61 ? 24.011 60.358 63.459 1.00 22.87 61 ASP B CA 1
ATOM 13675 C C . ASP B 2 61 ? 24.383 60.294 64.937 1.00 24.04 61 ASP B C 1
ATOM 13676 O O . ASP B 2 61 ? 25.254 59.512 65.333 1.00 25.19 61 ASP B O 1
ATOM 13685 N N . ASP B 2 62 ? 23.752 61.122 65.759 1.00 22.78 62 ASP B N 1
ATOM 13686 C CA A ASP B 2 62 ? 24.046 61.205 67.196 0.58 22.18 62 ASP B CA 1
ATOM 13687 C CA B ASP B 2 62 ? 24.040 61.244 67.191 0.42 26.55 62 ASP B CA 1
ATOM 13688 C C . ASP B 2 62 ? 22.699 61.076 67.903 1.00 23.27 62 ASP B C 1
ATOM 13689 O O . ASP B 2 62 ? 22.103 62.062 68.345 1.00 23.81 62 ASP B O 1
ATOM 13706 N N . ALA B 2 63 ? 22.219 59.833 67.985 1.00 22.57 63 ALA B N 1
ATOM 13707 C CA . ALA B 2 63 ? 20.868 59.537 68.426 1.00 21.48 63 ALA B CA 1
ATOM 13708 C C . ALA B 2 63 ? 20.758 59.587 69.939 1.00 22.45 63 ALA B C 1
ATOM 13709 O O . ALA B 2 63 ? 21.349 58.751 70.629 1.00 24.21 63 ALA B O 1
ATOM 13716 N N . PRO B 2 64 ? 20.023 60.550 70.498 1.00 20.73 64 PRO B N 1
ATOM 13717 C CA . PRO B 2 64 ? 19.877 60.587 71.961 1.00 21.92 64 PRO B CA 1
ATOM 13718 C C . PRO B 2 64 ? 19.092 59.410 72.503 1.00 21.88 64 PRO B C 1
ATOM 13719 O O . PRO B 2 64 ? 19.276 59.047 73.672 1.00 23.22 64 PRO B O 1
ATOM 13730 N N . CYS B 2 65 ? 18.223 58.802 71.696 1.00 19.91 65 CYS B N 1
ATOM 13731 C CA . CYS B 2 65 ? 17.484 57.637 72.155 1.00 20.73 65 CYS B CA 1
ATOM 13732 C C . CYS B 2 65 ? 18.441 56.502 72.497 1.00 26.66 65 CYS B C 1
ATOM 13733 O O . CYS B 2 65 ? 18.222 55.765 73.465 1.00 26.86 65 CYS B O 1
ATOM 13740 N N . VAL B 2 66 ? 19.523 56.363 71.724 1.00 23.24 66 VAL B N 1
ATOM 13741 C CA . VAL B 2 66 ? 20.535 55.348 72.001 1.00 22.16 66 VAL B CA 1
ATOM 13742 C C . VAL B 2 66 ? 21.327 55.715 73.246 1.00 23.50 66 VAL B C 1
ATOM 13743 O O . VAL B 2 66 ? 21.628 54.857 74.084 1.00 23.69 66 VAL B O 1
ATOM 13756 N N . LYS B 2 67 ? 21.677 56.994 73.387 1.00 24.96 67 LYS B N 1
ATOM 13757 C CA . LYS B 2 67 ? 22.531 57.412 74.492 1.00 27.13 67 LYS B CA 1
ATOM 13758 C C . LYS B 2 67 ? 21.860 57.191 75.841 1.00 28.87 67 LYS B C 1
ATOM 13759 O O . LYS B 2 67 ? 22.532 56.840 76.818 1.00 27.59 67 LYS B O 1
ATOM 13778 N N . VAL B 2 68 ? 20.537 57.385 75.922 1.00 25.30 68 VAL B N 1
ATOM 13779 C CA . VAL B 2 68 ? 19.866 57.271 77.212 1.00 27.09 68 VAL B CA 1
ATOM 13780 C C . VAL B 2 68 ? 19.378 55.864 77.534 1.00 26.82 68 VAL B C 1
ATOM 13781 O O . VAL B 2 68 ? 18.989 55.603 78.685 1.00 27.75 68 VAL B O 1
ATOM 13794 N N . CYS B 2 69 ? 19.358 54.960 76.567 1.00 23.34 69 CYS B N 1
ATOM 13795 C CA . CYS B 2 69 ? 18.746 53.658 76.796 1.00 21.81 69 CYS B CA 1
ATOM 13796 C C . CYS B 2 69 ? 19.538 52.895 77.851 1.00 25.84 69 CYS B C 1
ATOM 13797 O O . CYS B 2 69 ? 20.723 52.615 77.636 1.00 26.61 69 CYS B O 1
ATOM 13804 N N . PRO B 2 70 ? 18.944 52.558 79.003 1.00 26.88 70 PRO B N 1
ATOM 13805 C CA . PRO B 2 70 ? 19.741 51.943 80.082 1.00 30.72 70 PRO B CA 1
ATOM 13806 C C . PRO B 2 70 ? 20.112 50.490 79.831 1.00 29.31 70 PRO B C 1
ATOM 13807 O O . PRO B 2 70 ? 21.043 49.987 80.474 1.00 29.77 70 PRO B O 1
ATOM 13818 N N . THR B 2 71 ? 19.421 49.800 78.926 1.00 27.50 71 THR B N 1
ATOM 13819 C CA . THR B 2 71 ? 19.679 48.394 78.666 1.00 28.62 71 THR B CA 1
ATOM 13820 C C . THR B 2 71 ? 20.514 48.152 77.416 1.00 27.00 71 THR B C 1
ATOM 13821 O O . THR B 2 71 ? 20.942 47.016 77.187 1.00 29.08 71 THR B O 1
ATOM 13832 N N . GLY B 2 72 ? 20.738 49.172 76.597 1.00 24.87 72 GLY B N 1
ATOM 13833 C CA . GLY B 2 72 ? 21.346 48.954 75.305 1.00 27.55 72 GLY B CA 1
ATOM 13834 C C . GLY B 2 72 ? 20.412 48.368 74.272 1.00 27.42 72 GLY B C 1
ATOM 13835 O O . GLY B 2 72 ? 20.861 48.022 73.171 1.00 26.79 72 GLY B O 1
ATOM 13839 N N . ALA B 2 73 ? 19.121 48.242 74.591 1.00 23.95 73 ALA B N 1
ATOM 13840 C CA . ALA B 2 73 ? 18.171 47.742 73.605 1.00 23.06 73 ALA B CA 1
ATOM 13841 C C . ALA B 2 73 ? 18.191 48.615 72.360 1.00 22.69 73 ALA B C 1
ATOM 13842 O O . ALA B 2 73 ? 18.239 48.113 71.233 1.00 22.34 73 ALA B O 1
ATOM 13849 N N . MET B 2 74 ? 18.166 49.933 72.547 1.00 21.48 74 MET B N 1
ATOM 13850 C CA . MET B 2 74 ? 18.244 50.855 71.424 1.00 22.66 74 MET B CA 1
ATOM 13851 C C . MET B 2 74 ? 19.708 51.035 71.041 1.00 25.76 74 MET B C 1
ATOM 13852 O O . MET B 2 74 ? 20.545 51.341 71.897 1.00 27.75 74 MET B O 1
ATOM 13866 N N . HIS B 2 75 ? 20.024 50.836 69.764 1.00 22.96 75 HIS B N 1
ATOM 13867 C CA . HIS B 2 75 ? 21.420 50.802 69.355 1.00 21.93 75 HIS B CA 1
ATOM 13868 C C . HIS B 2 75 ? 21.562 51.185 67.892 1.00 22.16 75 HIS B C 1
ATOM 13869 O O . HIS B 2 75 ? 20.593 51.181 67.132 1.00 22.46 75 HIS B O 1
ATOM 13883 N N . LYS B 2 76 ? 22.787 51.519 67.501 1.00 24.30 76 LYS B N 1
ATOM 13884 C CA . LYS B 2 76 ? 23.109 51.782 66.104 1.00 22.69 76 LYS B CA 1
ATOM 13885 C C . LYS B 2 76 ? 23.692 50.521 65.474 1.00 25.79 76 LYS B C 1
ATOM 13886 O O . LYS B 2 76 ? 24.491 49.821 66.102 1.00 28.20 76 LYS B O 1
ATOM 13905 N N . ASP B 2 77 ? 23.289 50.222 64.240 1.00 23.27 77 ASP B N 1
ATOM 13906 C CA . ASP B 2 77 ? 23.900 49.126 63.499 1.00 23.42 77 ASP B CA 1
ATOM 13907 C C . ASP B 2 77 ? 24.914 49.712 62.512 1.00 24.46 77 ASP B C 1
ATOM 13908 O O . ASP B 2 77 ? 25.135 50.925 62.457 1.00 23.81 77 ASP B O 1
ATOM 13917 N N . LYS B 2 78 ? 25.575 48.835 61.758 1.00 24.41 78 LYS B N 1
ATOM 13918 C CA . LYS B 2 78 ? 26.689 49.254 60.912 1.00 26.54 78 LYS B CA 1
ATOM 13919 C C . LYS B 2 78 ? 26.240 49.988 59.658 1.00 25.95 78 LYS B C 1
ATOM 13920 O O . LYS B 2 78 ? 27.090 50.482 58.907 1.00 25.16 78 LYS B O 1
ATOM 13939 N N . ARG B 2 79 ? 24.944 50.037 59.404 1.00 23.00 79 ARG B N 1
ATOM 13940 C CA . ARG B 2 79 ? 24.383 50.823 58.321 1.00 20.13 79 ARG B CA 1
ATOM 13941 C C . ARG B 2 79 ? 24.017 52.224 58.778 1.00 21.97 79 ARG B C 1
ATOM 13942 O O . ARG B 2 79 ? 23.553 53.033 57.967 1.00 21.84 79 ARG B O 1
ATOM 13963 N N . GLY B 2 80 ? 24.218 52.522 60.058 1.00 21.70 80 GLY B N 1
ATOM 13964 C CA . GLY B 2 80 ? 23.772 53.770 60.624 1.00 21.01 80 GLY B CA 1
ATOM 13965 C C . GLY B 2 80 ? 22.333 53.779 61.074 1.00 20.46 80 GLY B C 1
ATOM 13966 O O . GLY B 2 80 ? 21.830 54.842 61.456 1.00 21.19 80 GLY B O 1
ATOM 13970 N N . LEU B 2 81 ? 21.643 52.644 61.022 1.00 18.74 81 LEU B N 1
ATOM 13971 C CA . LEU B 2 81 ? 20.263 52.598 61.466 1.00 19.33 81 LEU B CA 1
ATOM 13972 C C . LEU B 2 81 ? 20.202 52.587 62.986 1.00 20.23 81 LEU B C 1
ATOM 13973 O O . LEU B 2 81 ? 21.069 52.027 63.663 1.00 21.55 81 LEU B O 1
ATOM 13989 N N . THR B 2 82 ? 19.166 53.215 63.523 1.00 19.17 82 THR B N 1
ATOM 13990 C CA . THR B 2 82 ? 18.830 53.057 64.931 1.00 18.47 82 THR B CA 1
ATOM 13991 C C . THR B 2 82 ? 17.829 51.917 65.014 1.00 18.03 82 THR B C 1
ATOM 13992 O O . THR B 2 82 ? 16.709 52.027 64.505 1.00 18.08 82 THR B O 1
ATOM 14003 N N . LEU B 2 83 ? 18.242 50.813 65.613 1.00 18.17 83 LEU B N 1
ATOM 14004 C CA . LEU B 2 83 ? 17.378 49.657 65.764 1.00 19.17 83 LEU B CA 1
ATOM 14005 C C . LEU B 2 83 ? 17.221 49.356 67.244 1.00 18.97 83 LEU B C 1
ATOM 14006 O O . LEU B 2 83 ? 17.873 49.952 68.106 1.00 20.26 83 LEU B O 1
ATOM 14022 N N . GLN B 2 84 ? 16.322 48.433 67.532 1.00 20.73 84 GLN B N 1
ATOM 14023 C CA . GLN B 2 84 ? 16.011 48.088 68.903 1.00 20.33 84 GLN B CA 1
ATOM 14024 C C . GLN B 2 84 ? 15.984 46.581 69.059 1.00 20.49 84 GLN B C 1
ATOM 14025 O O . GLN B 2 84 ? 15.314 45.889 68.289 1.00 20.61 84 GLN B O 1
ATOM 14039 N N . ASN B 2 85 ? 16.712 46.076 70.043 1.00 20.95 85 ASN B N 1
ATOM 14040 C CA A ASN B 2 85 ? 16.513 44.708 70.512 0.50 21.31 85 ASN B CA 1
ATOM 14041 C CA B ASN B 2 85 ? 16.508 44.706 70.502 0.50 22.46 85 ASN B CA 1
ATOM 14042 C C . ASN B 2 85 ? 15.331 44.753 71.469 1.00 20.68 85 ASN B C 1
ATOM 14043 O O . ASN B 2 85 ? 15.483 45.055 72.655 1.00 21.68 85 ASN B O 1
ATOM 14064 N N . ASN B 2 86 ? 14.139 44.482 70.938 1.00 19.63 86 ASN B N 1
ATOM 14065 C CA . ASN B 2 86 ? 12.911 44.622 71.710 1.00 19.54 86 ASN B CA 1
ATOM 14066 C C . ASN B 2 86 ? 12.903 43.707 72.924 1.00 20.71 86 ASN B C 1
ATOM 14067 O O . ASN B 2 86 ? 12.277 44.033 73.940 1.00 20.97 86 ASN B O 1
ATOM 14078 N N . ASP B 2 87 ? 13.605 42.572 72.839 1.00 22.59 87 ASP B N 1
ATOM 14079 C CA . ASP B 2 87 ? 13.694 41.631 73.948 1.00 27.17 87 ASP B CA 1
ATOM 14080 C C . ASP B 2 87 ? 14.353 42.246 75.178 1.00 28.85 87 ASP B C 1
ATOM 14081 O O . ASP B 2 87 ? 14.168 41.746 76.293 1.00 27.25 87 ASP B O 1
ATOM 14090 N N . GLU B 2 88 ? 15.207 43.250 74.990 1.00 25.73 88 GLU B N 1
ATOM 14091 C CA . GLU B 2 88 ? 15.888 43.898 76.104 1.00 25.70 88 GLU B CA 1
ATOM 14092 C C . GLU B 2 88 ? 15.217 45.193 76.543 1.00 23.96 88 GLU B C 1
ATOM 14093 O O . GLU B 2 88 ? 15.691 45.832 77.486 1.00 23.88 88 GLU B O 1
ATOM 14105 N N . CYS B 2 89 ? 14.111 45.570 75.914 1.00 21.69 89 CYS B N 1
ATOM 14106 C CA . CYS B 2 89 ? 13.407 46.792 76.276 1.00 21.29 89 CYS B CA 1
ATOM 14107 C C . CYS B 2 89 ? 12.643 46.573 77.573 1.00 23.08 89 CYS B C 1
ATOM 14108 O O . CYS B 2 89 ? 11.833 45.646 77.671 1.00 23.10 89 CYS B O 1
ATOM 14115 N N . ILE B 2 90 ? 12.899 47.425 78.567 1.00 22.62 90 ILE B N 1
ATOM 14116 C CA . ILE B 2 90 ? 12.208 47.345 79.846 1.00 23.07 90 ILE B CA 1
ATOM 14117 C C . ILE B 2 90 ? 11.099 48.385 79.964 1.00 24.71 90 ILE B C 1
ATOM 14118 O O . ILE B 2 90 ? 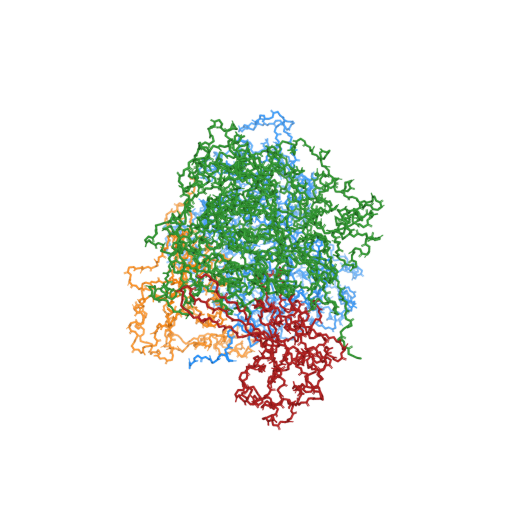10.531 48.558 81.045 1.00 26.13 90 ILE B O 1
ATOM 14134 N N . GLY B 2 91 ? 10.776 49.082 78.878 1.00 24.68 91 GLY B N 1
ATOM 14135 C CA . GLY B 2 91 ? 9.668 50.019 78.905 1.00 23.05 91 GLY B CA 1
ATOM 14136 C C . GLY B 2 91 ? 9.882 51.214 79.807 1.00 25.31 91 GLY B C 1
ATOM 14137 O O . GLY B 2 91 ? 8.914 51.749 80.359 1.00 25.38 91 GLY B O 1
ATOM 14141 N N . CYS B 2 92 ? 11.134 51.656 79.967 1.00 23.74 92 CYS B N 1
ATOM 14142 C CA . CYS B 2 92 ? 11.419 52.796 80.831 1.00 25.58 92 CYS B CA 1
ATOM 14143 C C . CYS B 2 92 ? 11.011 54.117 80.191 1.00 28.68 92 CYS B C 1
ATOM 14144 O O . CYS B 2 92 ? 10.850 55.117 80.900 1.00 26.24 92 CYS B O 1
ATOM 14151 N N . LYS B 2 93 ? 10.832 54.129 78.873 1.00 26.30 93 LYS B N 1
ATOM 14152 C CA . LYS B 2 93 ? 10.410 55.273 78.073 1.00 23.50 93 LYS B CA 1
ATOM 14153 C C . LYS B 2 93 ? 11.452 56.381 77.975 1.00 25.01 93 LYS B C 1
ATOM 14154 O O . LYS B 2 93 ? 11.136 57.472 77.484 1.00 24.98 93 LYS B O 1
ATOM 14173 N N . LYS B 2 94 ? 12.682 56.154 78.430 1.00 25.57 94 LYS B N 1
ATOM 14174 C CA . LYS B 2 94 ? 13.666 57.229 78.379 1.00 24.36 94 LYS B CA 1
ATOM 14175 C C . LYS B 2 94 ? 13.953 57.640 76.942 1.00 24.44 94 LYS B C 1
ATOM 14176 O O . LYS B 2 94 ? 14.219 58.815 76.672 1.00 24.84 94 LYS B O 1
ATOM 14195 N N . CYS B 2 95 ? 13.935 56.683 76.014 1.00 22.39 95 CYS B N 1
ATOM 14196 C CA . CYS B 2 95 ? 14.148 56.998 74.607 1.00 21.94 95 CYS B CA 1
ATOM 14197 C C . CYS B 2 95 ? 13.112 57.998 74.107 1.00 22.34 95 CYS B C 1
ATOM 14198 O O . CYS B 2 95 ? 13.436 58.897 73.322 1.00 22.42 95 CYS B O 1
ATOM 14205 N N . MET B 2 96 ? 11.859 57.858 74.545 1.00 24.52 96 MET B N 1
ATOM 14206 C CA . MET B 2 96 ? 10.814 58.748 74.055 1.00 24.87 96 MET B CA 1
ATOM 14207 C C . MET B 2 96 ? 11.049 60.174 74.521 1.00 27.94 96 MET B C 1
ATOM 14208 O O . MET B 2 96 ? 10.794 61.128 73.777 1.00 30.41 96 MET B O 1
ATOM 14222 N N . ASN B 2 97 ? 11.539 60.334 75.753 1.00 27.55 97 ASN B N 1
ATOM 14223 C CA . ASN B 2 97 ? 11.823 61.663 76.264 1.00 32.29 97 ASN B CA 1
ATOM 14224 C C . ASN B 2 97 ? 13.028 62.256 75.555 1.00 28.86 97 ASN B C 1
ATOM 14225 O O . ASN B 2 97 ? 13.080 63.467 75.312 1.00 33.34 97 ASN B O 1
ATOM 14236 N N . ALA B 2 98 ? 13.987 61.410 75.186 1.00 23.81 98 ALA B N 1
ATOM 14237 C CA . ALA B 2 98 ? 15.198 61.903 74.558 1.00 22.53 98 ALA B CA 1
ATOM 14238 C C . ALA B 2 98 ? 15.005 62.227 73.087 1.00 24.63 98 ALA B C 1
ATOM 14239 O O . ALA B 2 98 ? 15.663 63.137 72.569 1.00 23.83 98 ALA B O 1
ATOM 14246 N N . CYS B 2 99 ? 14.134 61.502 72.403 1.00 23.33 99 CYS B N 1
ATOM 14247 C CA . CYS B 2 99 ? 13.943 61.721 70.975 1.00 20.06 99 CYS B CA 1
ATOM 14248 C C . CYS B 2 99 ? 13.263 63.064 70.765 1.00 20.57 99 CYS B C 1
ATOM 14249 O O . CYS B 2 99 ? 12.151 63.271 71.273 1.00 21.82 99 CYS B O 1
ATOM 14256 N N . PRO B 2 100 ? 13.874 63.999 70.036 1.00 22.15 100 PRO B N 1
ATOM 14257 C CA . PRO B 2 100 ? 13.214 65.292 69.806 1.00 24.97 100 PRO B CA 1
ATOM 14258 C C . PRO B 2 100 ? 12.019 65.218 68.872 1.00 22.51 100 PRO B C 1
ATOM 14259 O O . PRO B 2 100 ? 11.286 66.209 68.753 1.00 24.02 100 PRO B O 1
ATOM 14270 N N . TYR B 2 101 ? 11.816 64.096 68.188 1.00 18.82 101 TYR B N 1
ATOM 14271 C CA . TYR B 2 101 ? 10.903 64.030 67.057 1.00 19.23 101 TYR B CA 1
ATOM 14272 C C . TYR B 2 101 ? 9.578 63.340 67.344 1.00 21.59 101 TYR B C 1
ATOM 14273 O O . TYR B 2 101 ? 8.710 63.327 66.462 1.00 21.77 101 TYR B O 1
ATOM 14291 N N . GLY B 2 102 ? 9.411 62.741 68.517 1.00 20.63 102 GLY B N 1
ATOM 14292 C CA . GLY B 2 102 ? 8.159 62.081 68.849 1.00 22.41 102 GLY B CA 1
ATOM 14293 C C . GLY B 2 102 ? 7.796 60.934 67.934 1.00 27.83 102 GLY B C 1
ATOM 14294 O O . GLY B 2 102 ? 6.614 60.745 67.621 1.00 28.34 102 GLY B O 1
ATOM 14298 N N . VAL B 2 103 ? 8.790 60.170 67.475 1.00 21.43 103 VAL B N 1
ATOM 14299 C CA . VAL B 2 103 ? 8.533 59.082 66.540 1.00 18.96 103 VAL B CA 1
ATOM 14300 C C . VAL B 2 103 ? 8.484 57.725 67.223 1.00 18.18 103 VAL B C 1
ATOM 14301 O O . VAL B 2 103 ? 8.218 56.715 66.558 1.00 19.24 103 VAL B O 1
ATOM 14314 N N . ILE B 2 104 ? 8.731 57.669 68.521 1.00 18.48 104 ILE B N 1
ATOM 14315 C CA . ILE B 2 104 ? 8.704 56.425 69.277 1.00 19.13 104 ILE B CA 1
ATOM 14316 C C . ILE B 2 104 ? 7.335 56.291 69.920 1.00 19.41 104 ILE B C 1
ATOM 14317 O O . ILE B 2 104 ? 6.797 57.263 70.463 1.00 21.92 104 ILE B O 1
ATOM 14333 N N . SER B 2 105 ? 6.772 55.087 69.874 1.00 18.41 105 SER B N 1
ATOM 14334 C CA . SER B 2 105 ? 5.517 54.798 70.549 1.00 19.24 105 SER B CA 1
ATOM 14335 C C . SER B 2 105 ? 5.770 53.769 71.637 1.00 19.38 105 SER B C 1
ATOM 14336 O O . SER B 2 105 ? 6.663 52.928 71.518 1.00 19.92 105 SER B O 1
ATOM 14344 N N . PHE B 2 106 ? 4.946 53.814 72.674 1.00 18.59 106 PHE B N 1
ATOM 14345 C CA . PHE B 2 106 ? 5.018 52.875 73.787 1.00 19.79 106 PHE B CA 1
ATOM 14346 C C . PHE B 2 106 ? 3.791 51.983 73.734 1.00 20.38 106 PHE B C 1
ATOM 14347 O O . PHE B 2 106 ? 2.668 52.481 73.607 1.00 19.70 106 PHE B O 1
ATOM 14364 N N . ASN B 2 107 ? 4.010 50.667 73.794 1.00 20.37 107 ASN B N 1
ATOM 14365 C CA . ASN B 2 107 ? 2.899 49.718 73.777 1.00 19.44 107 ASN B CA 1
ATOM 14366 C C . ASN B 2 107 ? 2.300 49.573 75.175 1.00 18.68 107 ASN B C 1
ATOM 14367 O O . ASN B 2 107 ? 2.412 48.537 75.837 1.00 19.74 107 ASN B O 1
ATOM 14378 N N . ALA B 2 108 ? 1.624 50.636 75.616 1.00 20.42 108 ALA B N 1
ATOM 14379 C CA . ALA B 2 108 ? 0.851 50.543 76.845 1.00 19.95 108 ALA B CA 1
ATOM 14380 C C . ALA B 2 108 ? -0.342 49.622 76.640 1.00 20.48 108 ALA B C 1
ATOM 14381 O O . ALA B 2 108 ? -0.668 48.807 77.512 1.00 21.09 108 ALA B O 1
ATOM 14388 N N . ALA B 2 109 ? -0.926 49.659 75.444 1.00 19.73 109 ALA B N 1
ATOM 14389 C CA . ALA B 2 109 ? -2.066 48.822 75.118 1.00 20.65 109 ALA B CA 1
ATOM 14390 C C . ALA B 2 109 ? -1.558 47.477 74.624 1.00 20.53 109 ALA B C 1
ATOM 14391 O O . ALA B 2 109 ? -0.511 47.392 73.976 1.00 22.31 109 ALA B O 1
ATOM 14398 N N . THR B 2 110 ? -2.290 46.430 74.956 1.00 19.51 110 THR B N 1
ATOM 14399 C CA . THR B 2 110 ? -2.016 45.115 74.413 1.00 20.18 110 THR B CA 1
ATOM 14400 C C . THR B 2 110 ? -2.218 45.152 7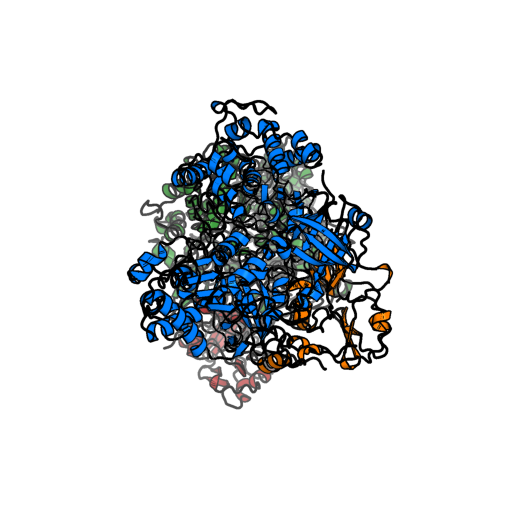2.908 1.00 20.45 110 THR B C 1
ATOM 14401 O O . THR B 2 110 ? -3.351 45.371 72.459 1.00 20.84 110 THR B O 1
ATOM 14412 N N . PRO B 2 111 ? -1.197 44.890 72.098 1.00 21.32 111 PRO B N 1
ATOM 14413 C CA . PRO B 2 111 ? -1.386 45.065 70.654 1.00 19.15 111 PRO B CA 1
ATOM 14414 C C . PRO B 2 111 ? -2.498 44.180 70.121 1.00 18.90 111 PRO B C 1
ATOM 14415 O O . PRO B 2 111 ? -2.579 42.986 70.427 1.00 19.45 111 PRO B O 1
ATOM 14426 N N . HIS B 2 112 ? -3.338 44.780 69.280 1.00 18.99 112 HIS B N 1
ATOM 14427 C CA . HIS B 2 112 ? -4.361 44.082 68.513 1.00 18.30 112 HIS B CA 1
ATOM 14428 C C . HIS B 2 112 ? -5.436 43.488 69.388 1.00 19.47 112 HIS B C 1
ATOM 14429 O O . HIS B 2 112 ? -6.137 42.569 68.960 1.00 19.50 112 HIS B O 1
ATOM 14443 N N . ARG B 2 113 ? -5.640 44.061 70.574 1.00 19.41 113 ARG B N 1
ATOM 14444 C CA . ARG B 2 113 ? -6.673 43.570 71.473 1.00 18.74 113 ARG B CA 1
ATOM 14445 C C . ARG B 2 113 ? -8.064 43.608 70.847 1.00 19.14 113 ARG B C 1
ATOM 14446 O O . ARG B 2 113 ? -8.916 42.780 71.197 1.00 19.72 113 ARG B O 1
ATOM 14467 N N . ARG B 2 114 ? -8.322 44.542 69.925 1.00 18.08 114 ARG B N 1
ATOM 14468 C CA . ARG B 2 114 ? -9.659 44.597 69.346 1.00 18.68 114 ARG B CA 1
ATOM 14469 C C . ARG B 2 114 ? -9.994 43.327 68.573 1.00 19.39 114 ARG B C 1
ATOM 14470 O O . ARG B 2 114 ? -11.176 43.046 68.354 1.00 21.40 114 ARG B O 1
ATOM 14491 N N . TRP B 2 115 ? -8.990 42.544 68.177 1.00 19.11 115 TRP B N 1
ATOM 14492 C CA . TRP B 2 115 ? -9.234 41.296 67.455 1.00 19.95 115 TRP B CA 1
ATOM 14493 C C . TRP B 2 115 ? -9.668 40.161 68.368 1.00 21.30 115 TRP B C 1
ATOM 14494 O O . TRP B 2 115 ? -10.059 39.102 67.872 1.00 22.58 115 TRP B O 1
ATOM 14515 N N . GLN B 2 116 ? -9.669 40.369 69.674 1.00 20.78 116 GLN B N 1
ATOM 14516 C CA . GLN B 2 116 ? -10.162 39.354 70.591 1.00 20.61 116 GLN B CA 1
ATOM 14517 C C . GLN B 2 116 ? -11.671 39.434 70.795 1.00 22.83 116 GLN B C 1
ATOM 14518 O O . GLN B 2 116 ? -12.241 38.564 71.457 1.00 27.18 116 GLN B O 1
ATOM 14532 N N . ASP B 2 117 ? -12.325 40.432 70.212 1.00 22.86 117 ASP B N 1
ATOM 14533 C CA . ASP B 2 117 ? -13.768 40.611 70.327 1.00 23.84 117 ASP B CA 1
ATOM 14534 C C . ASP B 2 117 ? -14.475 39.547 69.495 1.00 23.50 117 ASP B C 1
ATOM 14535 O O . ASP B 2 117 ? -14.201 39.415 68.301 1.00 24.31 117 ASP B O 1
ATOM 14544 N N . ASP B 2 118 ? -15.361 38.766 70.120 1.00 25.45 118 ASP B N 1
ATOM 14545 C CA . ASP B 2 118 ? -16.094 37.744 69.381 1.00 25.00 118 ASP B CA 1
ATOM 14546 C C . ASP B 2 118 ? -17.561 38.108 69.195 1.00 25.28 118 ASP B C 1
ATOM 14547 O O . ASP B 2 118 ? -18.352 37.260 68.769 1.00 25.44 118 ASP B O 1
ATOM 14556 N N . SER B 2 119 ? -17.938 39.349 69.485 1.00 24.04 119 SER B N 1
ATOM 14557 C CA . SER B 2 119 ? -19.307 39.771 69.253 1.00 25.95 119 SER B CA 1
ATOM 14558 C C . SER B 2 119 ? -19.551 39.933 67.757 1.00 24.35 119 SER B C 1
ATOM 14559 O O . SER B 2 119 ? -18.633 40.204 66.979 1.00 23.72 119 SER B O 1
ATOM 14567 N N . GLU B 2 120 ? -20.807 39.744 67.365 1.00 26.29 120 GLU B N 1
ATOM 14568 C CA . GLU B 2 120 ? -21.243 39.760 65.974 1.00 25.59 120 GLU B CA 1
ATOM 14569 C C . GLU B 2 120 ? -22.331 40.814 65.835 1.00 26.51 120 GLU B C 1
ATOM 14570 O O . GLU B 2 120 ? -23.280 40.829 66.624 1.00 26.48 120 GLU B O 1
ATOM 14582 N N . VAL B 2 121 ? -22.221 41.677 64.821 1.00 25.55 121 VAL B N 1
ATOM 14583 C CA . VAL B 2 121 ? -23.240 42.715 64.696 1.00 26.84 121 VAL B CA 1
ATOM 14584 C C . VAL B 2 121 ? -24.569 42.107 64.247 1.00 27.07 121 VAL B C 1
ATOM 14585 O O . VAL B 2 121 ? -25.640 42.630 64.581 1.00 28.06 121 VAL B O 1
ATOM 14598 N N . VAL B 2 122 ? -24.534 40.993 63.519 1.00 24.39 122 VAL B N 1
ATOM 14599 C CA . VAL B 2 122 ? -25.730 40.201 63.232 1.00 25.28 122 VAL B CA 1
ATOM 14600 C C . VAL B 2 122 ? -25.409 38.778 63.665 1.00 28.50 122 VAL B C 1
ATOM 14601 O O . VAL B 2 122 ? -24.581 38.107 63.037 1.00 26.01 122 VAL B O 1
ATOM 14614 N N . ALA B 2 123 ? -26.056 38.320 64.733 1.00 27.80 123 ALA B N 1
ATOM 14615 C CA . ALA B 2 123 ? -25.683 37.051 65.340 1.00 26.10 123 ALA B CA 1
ATOM 14616 C C . ALA B 2 123 ? -25.785 35.921 64.326 1.00 26.74 123 ALA B C 1
ATOM 14617 O O . ALA B 2 123 ? -26.754 35.832 63.566 1.00 28.38 123 ALA B O 1
ATOM 14624 N N . ASN B 2 124 ? -24.764 35.068 64.298 1.00 27.26 124 ASN B N 1
ATOM 14625 C CA . ASN B 2 124 ? -24.753 33.904 63.419 1.00 26.56 124 ASN B CA 1
ATOM 14626 C C . ASN B 2 124 ? -24.951 34.297 61.967 1.00 30.02 124 ASN B C 1
ATOM 14627 O O . ASN B 2 124 ? -25.422 33.492 61.158 1.00 31.68 124 ASN B O 1
ATOM 14638 N N . GLY B 2 125 ? -24.611 35.536 61.634 1.00 29.63 125 GLY B N 1
ATOM 14639 C CA . GLY B 2 125 ? -24.796 36.041 60.297 1.00 26.83 125 GLY B CA 1
ATOM 14640 C C . GLY B 2 125 ? -23.530 36.705 59.808 1.00 23.85 125 GLY B C 1
ATOM 14641 O O . GLY B 2 125 ? -22.920 36.256 58.834 1.00 24.82 125 GLY B O 1
ATOM 14645 N N . THR B 2 126 ? -23.136 37.787 60.469 1.00 23.55 126 THR B N 1
ATOM 14646 C CA . THR B 2 126 ? -21.834 38.385 60.238 1.00 23.75 126 THR B CA 1
ATOM 14647 C C . THR B 2 126 ? -20.819 37.710 61.149 1.00 23.79 126 THR B C 1
ATOM 14648 O O . THR B 2 126 ? -21.165 36.973 62.073 1.00 25.35 126 THR B O 1
ATOM 14659 N N . VAL B 2 127 ? -19.551 37.961 60.885 1.00 23.07 127 VAL B N 1
ATOM 14660 C CA . VAL B 2 127 ? -18.515 37.254 61.622 1.00 23.98 127 VAL B CA 1
ATOM 14661 C C . VAL B 2 127 ? -18.083 38.119 62.795 1.00 24.48 127 VAL B C 1
ATOM 14662 O O . VAL B 2 127 ? -18.871 38.915 63.322 1.00 23.14 127 VAL B O 1
ATOM 14675 N N . SER B 2 128 ? -16.868 37.909 63.273 1.00 22.45 128 SER B N 1
ATOM 14676 C CA . SER B 2 128 ? -16.359 38.680 64.393 1.00 21.74 128 SER B CA 1
ATOM 14677 C C . SER B 2 128 ? -14.857 38.779 64.243 1.00 22.59 128 SER B C 1
ATOM 14678 O O . SER B 2 128 ? -14.251 37.995 63.504 1.00 21.82 128 SER B O 1
ATOM 14686 N N . PRO B 2 129 ? -14.222 39.713 64.944 1.00 22.20 129 PRO B N 1
ATOM 14687 C CA . PRO B 2 129 ? -12.754 39.774 64.875 1.00 21.71 129 PRO B CA 1
ATOM 14688 C C . PRO B 2 129 ? -12.107 38.470 65.293 1.00 20.98 129 PRO B C 1
ATOM 14689 O O . PRO B 2 129 ? -11.197 37.989 64.611 1.00 20.57 129 PRO B O 1
ATOM 14700 N N . LEU B 2 130 ? -12.571 37.863 66.386 1.00 20.85 130 LEU B N 1
ATOM 14701 C CA . LEU B 2 130 ? -11.958 36.624 66.840 1.00 22.32 130 LEU B CA 1
ATOM 14702 C C . LEU B 2 130 ? -12.161 35.514 65.819 1.00 21.51 130 LEU B C 1
ATOM 14703 O O . LEU B 2 130 ? -11.250 34.714 65.570 1.00 23.52 130 LEU B O 1
ATOM 14719 N N . MET B 2 131 ? -13.355 35.445 65.217 1.00 21.49 131 MET B N 1
ATOM 14720 C CA . MET B 2 131 ? -13.650 34.386 64.256 1.00 23.00 131 MET B CA 1
ATOM 14721 C C . MET B 2 131 ? -12.802 34.546 63.006 1.00 26.31 131 MET B C 1
ATOM 14722 O O . MET B 2 131 ? -12.329 33.562 62.432 1.00 25.20 131 MET B O 1
ATOM 14736 N N . LEU B 2 132 ? -12.595 35.784 62.576 1.00 26.98 132 LEU B N 1
ATOM 14737 C CA . LEU B 2 132 ? -11.738 36.034 61.429 1.00 31.34 132 LEU B CA 1
ATOM 14738 C C . LEU B 2 132 ? -10.307 35.636 61.746 1.00 26.28 132 LEU B C 1
ATOM 14739 O O . LEU B 2 132 ? -9.611 35.056 60.906 1.00 26.27 132 LEU B O 1
ATOM 14755 N N . LEU B 2 133 ? -9.860 35.909 62.966 1.00 26.59 133 LEU B N 1
ATOM 14756 C CA . LEU B 2 133 ? -8.548 35.448 63.404 1.00 26.29 133 LEU B CA 1
ATOM 14757 C C . LEU B 2 133 ? -8.437 33.928 63.300 1.00 29.47 133 LEU B C 1
ATOM 14758 O O . LEU B 2 133 ? -7.456 33.405 62.758 1.00 32.59 133 LEU B O 1
ATOM 14774 N N . LYS B 2 134 ? -9.433 33.197 63.809 1.00 26.50 134 LYS B N 1
ATOM 14775 C CA . LYS B 2 134 ? -9.391 31.740 63.715 1.00 25.87 134 LYS B CA 1
ATOM 14776 C C . LYS B 2 134 ? -9.414 31.282 62.262 1.00 26.26 134 LYS B C 1
ATOM 14777 O O . LYS B 2 134 ? -8.667 30.375 61.870 1.00 28.62 134 LYS B O 1
ATOM 14781 N N . ARG B 2 135 ? -10.279 31.888 61.449 1.00 22.80 135 ARG B N 1
ATOM 14782 C CA . ARG B 2 135 ? -10.433 31.446 60.070 1.00 21.96 135 ARG B CA 1
ATOM 14783 C C . ARG B 2 135 ? -9.135 31.588 59.293 1.00 22.18 135 ARG B C 1
ATOM 14784 O O . ARG B 2 135 ? -8.788 30.718 58.485 1.00 23.86 135 ARG B O 1
ATOM 14805 N N . THR B 2 136 ? -8.423 32.693 59.493 1.00 23.21 136 THR B N 1
ATOM 14806 C CA . THR B 2 136 ? -7.250 32.982 58.683 1.00 23.78 136 THR B CA 1
ATOM 14807 C C . THR B 2 136 ? -5.979 32.348 59.223 1.00 23.40 136 THR B C 1
ATOM 14808 O O . THR B 2 136 ? -4.969 32.335 58.514 1.00 23.93 136 THR B O 1
ATOM 14819 N N . GLY B 2 137 ? -5.995 31.841 60.455 1.00 24.70 137 GLY B N 1
ATOM 14820 C CA . GLY B 2 137 ? -4.799 31.282 61.043 1.00 27.03 137 GLY B CA 1
ATOM 14821 C C . GLY B 2 137 ? -3.839 32.306 61.592 1.00 27.06 137 GLY B C 1
ATOM 14822 O O . GLY B 2 137 ? -2.715 31.947 61.961 1.00 28.52 137 GLY B O 1
ATOM 14826 N N . ALA B 2 138 ? -4.233 33.575 61.633 1.00 25.09 138 ALA B N 1
ATOM 14827 C CA . ALA B 2 138 ? -3.365 34.605 62.174 1.00 23.22 138 ALA B CA 1
ATOM 14828 C C . ALA B 2 138 ? -3.329 34.545 63.699 1.00 24.27 138 ALA B C 1
ATOM 14829 O O . ALA B 2 138 ? -4.247 34.045 64.356 1.00 25.16 138 ALA B O 1
ATOM 14836 N N . THR B 2 139 ? -2.248 35.088 64.259 1.00 22.20 139 THR B N 1
ATOM 14837 C CA . THR B 2 139 ? -2.039 35.079 65.701 1.00 20.61 139 THR B CA 1
ATOM 14838 C C . THR B 2 139 ? -2.704 36.259 66.399 1.00 21.76 139 THR B C 1
ATOM 14839 O O . THR B 2 139 ? -3.394 36.079 67.409 1.00 23.50 139 THR B O 1
ATOM 14850 N N . ALA B 2 140 ? -2.524 37.460 65.863 1.00 20.96 140 ALA B N 1
ATOM 14851 C CA . ALA B 2 140 ? -3.000 38.678 66.501 1.00 21.15 140 ALA B CA 1
ATOM 14852 C C . ALA B 2 140 ? -3.974 39.450 65.636 1.00 20.34 140 ALA B C 1
ATOM 14853 O O . ALA B 2 140 ? -4.950 40.002 66.145 1.00 20.69 140 ALA B O 1
ATOM 14860 N N . THR B 2 141 ? -3.714 39.521 64.336 1.00 19.96 141 THR B N 1
ATOM 14861 C CA . THR B 2 141 ? -4.583 40.225 63.442 1.00 18.49 141 THR B CA 1
ATOM 14862 C C . THR B 2 141 ? -4.471 39.564 62.081 1.00 18.20 141 THR B C 1
ATOM 14863 O O . THR B 2 141 ? -3.373 39.133 61.699 1.00 18.38 141 THR B O 1
ATOM 14874 N N . PRO B 2 142 ? -5.571 39.443 61.336 1.00 18.71 142 PRO B N 1
ATOM 14875 C CA . PRO B 2 142 ? -5.466 38.847 59.995 1.00 18.19 142 PRO B CA 1
ATOM 14876 C C . PRO B 2 142 ? -4.571 39.650 59.072 1.00 18.26 142 PRO B C 1
ATOM 14877 O O . PRO B 2 142 ? -4.170 39.134 58.026 1.00 19.08 142 PRO B O 1
ATOM 14888 N N . ASN B 2 143 ? -4.232 40.882 59.432 1.00 17.74 143 ASN B N 1
ATOM 14889 C CA . ASN B 2 143 ? -3.375 41.718 58.610 1.00 17.91 143 ASN B CA 1
ATOM 14890 C C . ASN B 2 143 ? -1.901 41.629 58.988 1.00 17.97 143 ASN B C 1
ATOM 14891 O O . ASN B 2 143 ? -1.094 42.396 58.457 1.00 19.00 143 ASN B O 1
ATOM 14902 N N . GLU B 2 144 ? -1.523 40.712 59.871 1.00 16.07 144 GLU B N 1
ATOM 14903 C CA . GLU B 2 144 ? -0.150 40.686 60.360 1.00 16.64 144 GLU B CA 1
ATOM 14904 C C . GLU B 2 144 ? 0.806 40.150 59.300 1.00 16.02 144 GLU B C 1
ATOM 14905 O O . GLU B 2 144 ? 0.538 39.143 58.637 1.00 16.96 144 GLU B O 1
ATOM 14917 N N . ASN B 2 145 ? 1.936 40.830 59.152 1.00 15.36 145 ASN B N 1
ATOM 14918 C CA . ASN B 2 145 ? 2.933 40.455 58.164 1.00 15.25 145 ASN B CA 1
ATOM 14919 C C . ASN B 2 145 ? 4.010 39.585 58.790 1.00 15.46 145 ASN B C 1
ATOM 14920 O O . ASN B 2 145 ? 4.809 40.092 59.589 1.00 17.07 145 ASN B O 1
ATOM 14931 N N . PRO B 2 146 ? 4.098 38.295 58.450 1.00 15.95 146 PRO B N 1
ATOM 14932 C CA . PRO B 2 146 ? 5.133 37.455 59.073 1.00 17.88 146 PRO B CA 1
ATOM 14933 C C . PRO B 2 146 ? 6.548 37.860 58.720 1.00 17.14 146 PRO B C 1
ATOM 14934 O O . PRO B 2 146 ? 7.474 37.526 59.469 1.00 18.86 146 PRO B O 1
ATOM 14945 N N . GLU B 2 147 ? 6.751 38.559 57.601 1.00 16.17 147 GLU B N 1
ATOM 14946 C CA . GLU B 2 147 ? 8.099 38.955 57.221 1.00 16.08 147 GLU B CA 1
ATOM 14947 C C . GLU B 2 147 ? 8.767 39.761 58.321 1.00 15.90 147 GLU B C 1
ATOM 14948 O O . GLU B 2 147 ? 9.989 39.687 58.504 1.00 16.17 147 GLU B O 1
ATOM 14960 N N . ARG B 2 148 ? 7.976 40.559 59.039 1.00 17.08 148 ARG B N 1
ATOM 14961 C CA . ARG B 2 148 ? 8.513 41.441 60.062 1.00 15.57 148 ARG B CA 1
ATOM 14962 C C . ARG B 2 148 ? 9.358 40.670 61.060 1.00 16.01 148 ARG B C 1
ATOM 14963 O O . ARG B 2 148 ? 10.367 41.182 61.559 1.00 16.91 148 ARG B O 1
ATOM 14984 N N . GLY B 2 149 ? 8.968 39.428 61.353 1.00 16.67 149 GLY B N 1
ATOM 14985 C CA . GLY B 2 149 ? 9.653 38.611 62.336 1.00 18.06 149 GLY B CA 1
ATOM 14986 C C . GLY B 2 149 ? 11.053 38.188 61.947 1.00 17.65 149 GLY B C 1
ATOM 14987 O O . GLY B 2 149 ? 11.733 37.552 62.760 1.00 18.49 149 GLY B O 1
ATOM 14991 N N . ASP B 2 150 ? 11.492 38.504 60.725 1.00 17.36 150 ASP B N 1
ATOM 14992 C CA . ASP B 2 150 ? 12.857 38.174 60.339 1.00 17.12 150 ASP B CA 1
ATOM 14993 C C . ASP B 2 150 ? 13.863 38.818 61.283 1.00 19.21 150 ASP B C 1
ATOM 14994 O O . ASP B 2 150 ? 14.932 38.253 61.546 1.00 19.12 150 ASP B O 1
ATOM 15003 N N . THR B 2 151 ? 13.570 40.031 61.750 1.00 18.51 151 THR B N 1
ATOM 15004 C CA . THR B 2 151 ? 14.546 40.768 62.534 1.00 16.99 151 THR B CA 1
ATOM 15005 C C . THR B 2 151 ? 13.962 41.457 63.759 1.00 17.89 151 THR B C 1
ATOM 15006 O O . THR B 2 151 ? 14.719 42.065 64.517 1.00 18.06 151 THR B O 1
ATOM 15017 N N . TYR B 2 152 ? 12.654 41.394 63.979 1.00 16.90 152 TYR B N 1
ATOM 15018 C CA . TYR B 2 152 ? 11.987 42.199 64.997 1.00 16.49 152 TYR B CA 1
ATOM 15019 C C . TYR B 2 152 ? 10.675 41.501 65.290 1.00 18.41 152 TYR B C 1
ATOM 15020 O O . TYR B 2 152 ? 10.174 40.775 64.429 1.00 19.41 152 TYR B O 1
ATOM 15038 N N . PRO B 2 153 ? 10.098 41.665 66.474 1.00 16.63 153 PRO B N 1
ATOM 15039 C CA . PRO B 2 153 ? 8.859 40.922 66.742 1.00 16.70 153 PRO B CA 1
ATOM 15040 C C . PRO B 2 153 ? 7.758 41.305 65.762 1.00 15.92 153 PRO B C 1
ATOM 15041 O O . PRO B 2 153 ? 7.505 42.484 65.510 1.00 17.66 153 PRO B O 1
ATOM 15052 N N . MET B 2 154 ? 7.125 40.288 65.176 1.00 18.60 154 MET B N 1
ATOM 15053 C CA . MET B 2 154 ? 5.957 40.557 64.351 1.00 19.16 154 MET B CA 1
ATOM 15054 C C . MET B 2 154 ? 4.901 41.294 65.159 1.00 19.19 154 MET B C 1
ATOM 15055 O O . MET B 2 154 ? 4.268 42.240 64.668 1.00 20.07 154 MET B O 1
ATOM 15069 N N . ILE B 2 155 ? 4.701 40.855 66.403 1.00 19.12 155 ILE B N 1
ATOM 15070 C CA . ILE B 2 155 ? 3.785 41.459 67.360 1.00 19.72 155 ILE B CA 1
ATOM 15071 C C . ILE B 2 155 ? 4.637 41.847 68.547 1.00 18.17 155 ILE B C 1
ATOM 15072 O O . ILE B 2 155 ? 5.176 40.963 69.223 1.00 20.37 155 ILE B O 1
ATOM 15088 N N . ARG B 2 156 ? 4.717 43.124 68.838 1.00 18.01 156 ARG B N 1
ATOM 15089 C CA . ARG B 2 156 ? 5.553 43.499 69.959 1.00 19.22 156 ARG B CA 1
ATOM 15090 C C . ARG B 2 156 ? 4.837 43.250 71.277 1.00 20.30 156 ARG B C 1
ATOM 15091 O O . ARG B 2 156 ? 3.609 43.321 71.356 1.00 20.35 156 ARG B O 1
ATOM 15112 N N . PRO B 2 157 ? 5.597 42.949 72.319 1.00 20.15 157 PRO B N 1
ATOM 15113 C CA . PRO B 2 157 ? 4.995 42.809 73.646 1.00 21.96 157 PRO B CA 1
ATOM 15114 C C . PRO B 2 157 ? 4.557 44.153 74.197 1.00 21.79 157 PRO B C 1
ATOM 15115 O O . PRO B 2 157 ? 5.149 45.197 73.919 1.00 21.88 157 PRO B O 1
ATOM 15126 N N . LYS B 2 158 ? 3.507 44.108 75.004 1.00 22.72 158 LYS B N 1
ATOM 15127 C CA . LYS B 2 158 ? 3.120 45.244 75.827 1.00 24.84 158 LYS B CA 1
ATOM 15128 C C . LYS B 2 158 ? 4.307 45.697 76.669 1.00 23.13 158 LYS B C 1
ATOM 15129 O O . LYS B 2 158 ? 5.186 44.907 77.026 1.00 22.99 158 LYS B O 1
ATOM 15148 N N . ARG B 2 159 ? 4.346 46.996 76.949 1.00 22.67 159 ARG B N 1
ATOM 15149 C CA . ARG B 2 159 ? 5.353 47.618 77.802 1.00 21.82 159 ARG B CA 1
ATOM 15150 C C . ARG B 2 159 ? 6.717 47.719 77.122 1.00 20.50 159 ARG B C 1
ATOM 15151 O O . ARG B 2 159 ? 7.743 47.801 77.804 1.00 22.14 159 ARG B O 1
ATOM 15172 N N . THR B 2 160 ? 6.765 47.686 75.795 1.00 21.08 160 THR B N 1
ATOM 15173 C CA . THR B 2 160 ? 7.983 48.008 75.067 1.00 22.32 160 THR B CA 1
ATOM 15174 C C . THR B 2 160 ? 7.696 49.177 74.135 1.00 21.29 160 THR B C 1
ATOM 15175 O O . THR B 2 160 ? 6.548 49.428 73.756 1.00 20.28 160 THR B O 1
ATOM 15186 N N . THR B 2 161 ? 8.751 49.886 73.768 1.00 19.75 161 THR B N 1
ATOM 15187 C CA . THR B 2 161 ? 8.649 50.935 72.769 1.00 19.01 161 THR B CA 1
ATOM 15188 C C . THR B 2 161 ? 8.925 50.369 71.380 1.00 18.28 161 THR B C 1
ATOM 15189 O O . THR B 2 161 ? 9.471 49.274 71.216 1.00 17.71 161 THR B O 1
ATOM 15200 N N . GLU B 2 162 ? 8.584 51.160 70.370 1.00 17.41 162 GLU B N 1
ATOM 15201 C CA . GLU B 2 162 ? 8.838 50.764 68.997 1.00 17.84 162 GLU B CA 1
ATOM 15202 C C . GLU B 2 162 ? 8.760 51.993 68.112 1.00 16.08 162 GLU B C 1
ATOM 15203 O O . GLU B 2 162 ? 8.146 53.003 68.464 1.00 17.13 162 GLU B O 1
ATOM 15215 N N . LYS B 2 163 ? 9.402 51.887 66.957 1.00 16.36 163 LYS B N 1
ATOM 15216 C CA . LYS B 2 163 ? 9.494 52.986 66.014 1.00 16.83 163 LYS B CA 1
ATOM 15217 C C . LYS B 2 163 ? 9.936 52.417 64.674 1.00 15.71 163 LYS B C 1
ATOM 15218 O O . LYS B 2 163 ? 10.300 51.245 64.564 1.00 16.34 163 LYS B O 1
ATOM 15237 N N . CYS B 2 164 ? 9.949 53.289 63.670 1.00 15.95 164 CYS B N 1
ATOM 15238 C CA . CYS B 2 164 ? 10.482 52.969 62.353 1.00 15.38 164 CYS B CA 1
ATOM 15239 C C . CYS B 2 164 ? 11.842 52.293 62.443 1.00 16.34 164 CYS B C 1
ATOM 15240 O O . CYS B 2 164 ? 12.755 52.783 63.115 1.00 16.55 164 CYS B O 1
ATOM 15247 N N . THR B 2 165 ? 11.962 51.149 61.767 1.00 16.02 165 THR B N 1
ATOM 15248 C CA . THR B 2 165 ? 13.218 50.416 61.692 1.00 17.29 165 THR B CA 1
ATOM 15249 C C . THR B 2 165 ? 13.899 50.585 60.341 1.00 17.37 165 THR B C 1
ATOM 15250 O O . THR B 2 165 ? 14.814 49.818 60.018 1.00 15.59 165 THR B O 1
ATOM 15261 N N . PHE B 2 166 ? 13.457 51.566 59.545 1.00 17.76 166 PHE B N 1
ATOM 15262 C CA . PHE B 2 166 ? 13.922 51.761 58.172 1.00 17.85 166 PHE B CA 1
ATOM 15263 C C . PHE B 2 166 ? 13.716 50.508 57.334 1.00 17.59 166 PHE B C 1
ATOM 15264 O O . PHE B 2 166 ? 14.431 50.280 56.355 1.00 17.23 166 PHE B O 1
ATOM 15281 N N . CYS B 2 167 ? 12.703 49.715 57.686 1.00 15.90 167 CYS B N 1
ATOM 15282 C CA . CYS B 2 167 ? 12.430 48.446 57.016 1.00 14.79 167 CYS B CA 1
ATOM 15283 C C . CYS B 2 167 ? 13.705 47.619 56.866 1.00 15.76 167 CYS B C 1
ATOM 15284 O O . CYS B 2 167 ? 13.994 47.048 55.812 1.00 15.80 167 CYS B O 1
ATOM 15291 N N . ASP B 2 168 ? 14.451 47.536 57.967 1.00 16.46 168 ASP B N 1
ATOM 15292 C CA . ASP B 2 168 ? 15.720 46.821 57.982 1.00 16.20 168 ASP B CA 1
ATOM 15293 C C . ASP B 2 168 ? 15.586 45.396 57.460 1.00 16.00 168 ASP B C 1
ATOM 15294 O O . ASP B 2 168 ? 16.505 44.877 56.815 1.00 16.38 168 ASP B O 1
ATOM 15303 N N . HIS B 2 169 ? 14.464 44.736 57.746 1.00 15.35 169 HIS B N 1
ATOM 15304 C CA . HIS B 2 169 ? 14.267 43.376 57.268 1.00 15.35 169 HIS B CA 1
ATOM 15305 C C . HIS B 2 169 ? 14.167 43.326 55.750 1.00 15.60 169 HIS B C 1
ATOM 15306 O O . HIS B 2 169 ? 14.553 42.324 55.134 1.00 17.64 169 HIS B O 1
ATOM 15320 N N . ARG B 2 170 ? 13.637 44.382 55.133 1.00 16.30 170 ARG B N 1
ATOM 15321 C CA . ARG B 2 170 ? 13.601 44.446 53.676 1.00 16.46 170 ARG B CA 1
ATOM 15322 C C . ARG B 2 170 ? 14.973 44.785 53.114 1.00 15.75 170 ARG B C 1
ATOM 15323 O O . ARG B 2 170 ? 15.396 44.204 52.110 1.00 16.90 170 ARG B O 1
ATOM 15344 N N . LEU B 2 171 ? 15.679 45.717 53.757 1.00 16.96 171 LEU B N 1
ATOM 15345 C CA . LEU B 2 171 ? 17.033 46.038 53.329 1.00 17.59 171 LEU B CA 1
ATOM 15346 C C . LEU B 2 171 ? 17.918 44.802 53.353 1.00 18.77 171 LEU B C 1
ATOM 15347 O O . LEU B 2 171 ? 18.783 44.630 52.485 1.00 19.00 171 LEU B O 1
ATOM 15363 N N . ASP B 2 172 ? 17.717 43.932 54.351 1.00 18.16 172 ASP B N 1
ATOM 15364 C CA . ASP B 2 172 ? 18.510 42.715 54.459 1.00 18.32 172 ASP B CA 1
ATOM 15365 C C . ASP B 2 172 ? 18.329 41.817 53.243 1.00 19.75 172 ASP B C 1
ATOM 15366 O O . ASP B 2 172 ? 19.228 41.035 52.906 1.00 20.92 172 ASP B O 1
ATOM 15375 N N . LYS B 2 173 ? 17.167 41.893 52.595 1.00 20.61 173 LYS B N 1
ATOM 15376 C CA . LYS B 2 173 ? 16.851 41.092 51.421 1.00 20.93 173 LYS B CA 1
ATOM 15377 C C . LYS B 2 173 ? 17.143 41.845 50.132 1.00 21.95 173 LYS B C 1
ATOM 15378 O O . LYS B 2 173 ? 16.889 41.320 49.043 1.00 22.94 173 LYS B O 1
ATOM 15397 N N . GLY B 2 174 ? 17.727 43.038 50.229 1.00 21.83 174 GLY B N 1
ATOM 15398 C CA . GLY B 2 174 ? 17.992 43.853 49.064 1.00 22.95 174 GLY B CA 1
ATOM 15399 C C . GLY B 2 174 ? 16.775 44.541 48.505 1.00 23.80 174 GLY B C 1
ATOM 15400 O O . GLY B 2 174 ? 16.778 44.949 47.339 1.00 22.05 174 GLY B O 1
ATOM 15404 N N . LEU B 2 175 ? 15.725 44.664 49.299 1.00 20.92 175 LEU B N 1
ATOM 15405 C CA . LEU B 2 175 ? 14.483 45.292 48.885 1.00 20.45 175 LEU B CA 1
ATOM 15406 C C . LEU B 2 175 ? 14.384 46.699 49.460 1.00 20.36 175 LEU B C 1
ATOM 15407 O O . LEU B 2 175 ? 15.240 47.152 50.224 1.00 22.38 175 LEU B O 1
ATOM 15423 N N . ASN B 2 176 ? 13.353 47.408 49.029 1.00 19.25 176 ASN B N 1
ATOM 15424 C CA . ASN B 2 176 ? 13.127 48.785 49.425 1.00 20.25 176 ASN B CA 1
ATOM 15425 C C . ASN B 2 176 ? 12.232 48.849 50.646 1.00 18.21 176 ASN B C 1
ATOM 15426 O O . ASN B 2 176 ? 11.417 47.954 50.884 1.00 18.66 176 ASN B O 1
ATOM 15437 N N . PRO B 2 177 ? 12.316 49.931 51.409 1.00 18.33 177 PRO B N 1
ATOM 15438 C CA . PRO B 2 177 ? 11.314 50.159 52.455 1.00 17.43 177 PRO B CA 1
ATOM 15439 C C . PRO B 2 177 ? 9.912 50.200 51.866 1.00 16.62 177 PRO B C 1
ATOM 15440 O O . PRO B 2 177 ? 9.694 50.672 50.745 1.00 17.10 177 PRO B O 1
ATOM 15451 N N . ALA B 2 178 ? 8.947 49.718 52.649 1.00 17.18 178 ALA B N 1
ATOM 15452 C CA . ALA B 2 178 ? 7.571 49.666 52.170 1.00 17.11 178 ALA B CA 1
ATOM 15453 C C . ALA B 2 178 ? 7.065 51.046 51.777 1.00 17.06 178 ALA B C 1
ATOM 15454 O O . ALA B 2 178 ? 6.346 51.192 50.780 1.00 17.36 178 ALA B O 1
ATOM 15461 N N . CYS B 2 179 ? 7.412 52.071 52.560 1.00 17.27 179 CYS B N 1
ATOM 15462 C CA . CYS B 2 179 ? 6.941 53.420 52.279 1.00 16.75 179 CYS B CA 1
ATOM 15463 C C . CYS B 2 179 ? 7.556 53.966 50.998 1.00 18.86 179 CYS B C 1
ATOM 15464 O O . CYS B 2 179 ? 6.923 54.773 50.308 1.00 18.07 179 CYS B O 1
ATOM 15471 N N . VAL B 2 180 ? 8.785 53.556 50.676 1.00 18.39 180 VAL B N 1
ATOM 15472 C CA . VAL B 2 180 ? 9.415 53.982 49.429 1.00 17.97 180 VAL B CA 1
ATOM 15473 C C . VAL B 2 180 ? 8.679 53.381 48.240 1.00 16.96 180 VAL B C 1
ATOM 15474 O O . VAL B 2 180 ? 8.337 54.077 47.276 1.00 17.89 180 VAL B O 1
ATOM 15487 N N . ASP B 2 181 ? 8.429 52.071 48.296 1.00 17.70 181 ASP B N 1
ATOM 15488 C CA . ASP B 2 181 ? 7.692 51.397 47.238 1.00 18.78 181 ASP B CA 1
ATOM 15489 C C . ASP B 2 181 ? 6.259 51.896 47.122 1.00 20.60 181 ASP B C 1
ATOM 15490 O O . ASP B 2 181 ? 5.673 51.852 46.035 1.00 22.53 181 ASP B O 1
ATOM 15499 N N . ALA B 2 182 ? 5.678 52.367 48.220 1.00 19.01 182 ALA B N 1
ATOM 15500 C CA . ALA B 2 182 ? 4.274 52.750 48.238 1.00 18.96 182 ALA B CA 1
ATOM 15501 C C . ALA B 2 182 ? 4.019 54.140 47.673 1.00 19.22 182 ALA B C 1
ATOM 15502 O O . ALA B 2 182 ? 2.855 54.486 47.435 1.00 18.19 182 ALA B O 1
ATOM 15509 N N . CYS B 2 183 ? 5.059 54.938 47.452 1.00 16.35 183 CYS B N 1
ATOM 15510 C CA . CYS B 2 183 ? 4.863 56.337 47.106 1.00 15.60 183 CYS B CA 1
ATOM 15511 C C . CYS B 2 183 ? 4.554 56.496 45.625 1.00 16.06 183 CYS B C 1
ATOM 15512 O O . CYS B 2 183 ? 5.395 56.146 44.787 1.00 15.95 183 CYS B O 1
ATOM 15519 N N . PRO B 2 184 ? 3.400 57.053 45.258 1.00 16.46 184 PRO B N 1
ATOM 15520 C CA . PRO B 2 184 ? 3.039 57.065 43.836 1.00 16.45 184 PRO B CA 1
ATOM 15521 C C . PRO B 2 184 ? 3.951 57.921 42.988 1.00 17.14 184 PRO B C 1
ATOM 15522 O O . PRO B 2 184 ? 4.086 57.653 41.790 1.00 18.27 184 PRO B O 1
ATOM 15533 N N . SER B 2 185 ? 4.560 58.950 43.564 1.00 16.61 185 SER B N 1
ATOM 15534 C CA . SER B 2 185 ? 5.385 59.892 42.831 1.00 16.42 185 SER B CA 1
ATOM 15535 C C . SER B 2 185 ? 6.873 59.649 43.037 1.00 18.58 185 SER B C 1
ATOM 15536 O O . SER B 2 185 ? 7.690 60.457 42.584 1.00 18.51 185 SER B O 1
ATOM 15544 N N . GLU B 2 186 ? 7.245 58.547 43.683 1.00 18.13 186 GLU B N 1
ATOM 15545 C CA . GLU B 2 186 ? 8.651 58.259 43.969 1.00 17.03 186 GLU B CA 1
ATOM 15546 C C . GLU B 2 186 ? 9.286 59.430 44.714 1.00 17.32 186 GLU B C 1
ATOM 15547 O O . GLU B 2 186 ? 10.446 59.784 44.497 1.00 18.21 186 GLU B O 1
ATOM 15559 N N . ALA B 2 187 ? 8.512 60.035 45.619 1.00 17.09 187 ALA B N 1
ATOM 15560 C CA . ALA B 2 187 ? 9.026 61.170 46.365 1.00 17.03 187 ALA B CA 1
ATOM 15561 C C . ALA B 2 187 ? 10.101 60.764 47.364 1.00 18.07 187 ALA B C 1
ATOM 15562 O O . ALA B 2 187 ? 10.876 61.621 47.794 1.00 17.63 187 ALA B O 1
ATOM 15569 N N . ARG B 2 188 ? 10.158 59.490 47.747 1.00 17.19 188 ARG B N 1
ATOM 15570 C CA . ARG B 2 188 ? 11.056 59.012 48.792 1.00 16.99 188 ARG B CA 1
ATOM 15571 C C . ARG B 2 188 ? 12.171 58.188 48.168 1.00 18.99 188 ARG B C 1
ATOM 15572 O O . ARG B 2 188 ? 11.905 57.257 47.404 1.00 18.48 188 ARG B O 1
ATOM 15593 N N . VAL B 2 189 ? 13.410 58.520 48.506 1.00 18.72 189 VAL B N 1
ATOM 15594 C CA . VAL B 2 189 ? 14.579 57.810 48.005 1.00 19.81 189 VAL B CA 1
ATOM 15595 C C . VAL B 2 189 ? 15.501 57.548 49.183 1.00 19.56 189 VAL B C 1
ATOM 15596 O O . VAL B 2 189 ? 15.724 58.439 50.010 1.00 19.16 189 VAL B O 1
ATOM 15609 N N . ILE B 2 190 ? 16.034 56.329 49.272 1.00 18.85 190 ILE B N 1
ATOM 15610 C CA . ILE B 2 190 ? 16.993 56.043 50.328 1.00 17.92 190 ILE B CA 1
ATOM 15611 C C . ILE B 2 190 ? 18.340 55.687 49.712 1.00 19.05 190 ILE B C 1
ATOM 15612 O O . ILE B 2 190 ? 18.456 55.361 48.526 1.00 21.10 190 ILE B O 1
ATOM 15628 N N . GLY B 2 191 ? 19.368 55.748 50.549 1.00 20.28 191 GLY B N 1
ATOM 15629 C CA . GLY B 2 191 ? 20.686 55.341 50.127 1.00 20.06 191 GLY B CA 1
ATOM 15630 C C . GLY B 2 191 ? 21.727 55.717 51.160 1.00 20.65 191 GLY B C 1
ATOM 15631 O O . GLY B 2 191 ? 21.417 56.220 52.242 1.00 20.41 191 GLY B O 1
ATOM 15635 N N . ASP B 2 192 ? 22.975 55.469 50.784 1.00 21.07 192 ASP B N 1
ATOM 15636 C CA . ASP B 2 192 ? 24.116 55.679 51.662 1.00 22.68 192 ASP B CA 1
ATOM 15637 C C . ASP B 2 192 ? 24.617 57.100 51.464 1.00 23.42 192 ASP B C 1
ATOM 15638 O O . ASP B 2 192 ? 25.189 57.425 50.420 1.00 22.56 192 ASP B O 1
ATOM 15647 N N . LEU B 2 193 ? 24.419 57.942 52.477 1.00 22.17 193 LEU B N 1
ATOM 15648 C CA . LEU B 2 193 ? 24.880 59.321 52.409 1.00 22.06 193 LEU B CA 1
ATOM 15649 C C . LEU B 2 193 ? 26.397 59.429 52.435 1.00 25.51 193 LEU B C 1
ATOM 15650 O O . LEU B 2 193 ? 26.931 60.481 52.073 1.00 25.13 193 LEU B O 1
ATOM 15666 N N . ASP B 2 194 ? 27.099 58.370 52.839 1.00 24.51 194 ASP B N 1
ATOM 15667 C CA . ASP B 2 194 ? 28.553 58.366 52.791 1.00 26.22 194 ASP B CA 1
ATOM 15668 C C . ASP B 2 194 ? 29.094 58.018 51.415 1.00 30.68 194 ASP B C 1
ATOM 15669 O O . ASP B 2 194 ? 30.312 58.074 51.212 1.00 28.44 194 ASP B O 1
ATOM 15678 N N . ASP B 2 195 ? 28.229 57.615 50.493 1.00 27.03 195 ASP B N 1
ATOM 15679 C CA . ASP B 2 195 ? 28.630 57.344 49.125 1.00 26.03 195 ASP B CA 1
ATOM 15680 C C . ASP B 2 195 ? 28.307 58.593 48.326 1.00 25.15 195 ASP B C 1
ATOM 15681 O O . ASP B 2 195 ? 27.122 58.900 48.134 1.00 25.47 195 ASP B O 1
ATOM 15690 N N . PRO B 2 196 ? 29.302 59.349 47.863 1.00 25.64 196 PRO B N 1
ATOM 15691 C CA . PRO B 2 196 ? 28.989 60.601 47.162 1.00 26.16 196 PRO B CA 1
ATOM 15692 C C . PRO B 2 196 ? 28.233 60.384 45.870 1.00 26.41 196 PRO B C 1
ATOM 15693 O O . PRO B 2 196 ? 27.629 61.335 45.361 1.00 27.75 196 PRO B O 1
ATOM 15704 N N . GLN B 2 197 ? 28.244 59.167 45.326 1.00 25.53 197 GLN B N 1
ATOM 15705 C CA . GLN B 2 197 ? 27.555 58.875 44.081 1.00 27.45 197 GLN B CA 1
ATOM 15706 C C . GLN B 2 197 ? 26.151 58.324 44.295 1.00 27.24 197 GLN B C 1
ATOM 15707 O O . GLN B 2 197 ? 25.434 58.100 43.315 1.00 26.87 197 GLN B O 1
ATOM 15721 N N . SER B 2 198 ? 25.734 58.091 45.535 1.00 23.33 198 SER B N 1
ATOM 15722 C CA . SER B 2 198 ? 24.378 57.615 45.765 1.00 25.22 198 SER B CA 1
ATOM 15723 C C . SER B 2 198 ? 23.367 58.669 45.327 1.00 24.44 198 SER B C 1
ATOM 15724 O O . SER B 2 198 ? 23.644 59.873 45.342 1.00 23.66 198 SER B O 1
ATOM 15732 N N . LYS B 2 199 ? 22.173 58.210 44.943 1.00 22.52 199 LYS B N 1
ATOM 15733 C CA . LYS B 2 199 ? 21.124 59.151 44.572 1.00 24.09 199 LYS B CA 1
ATOM 15734 C C . LYS B 2 199 ? 20.830 60.131 45.707 1.00 22.15 199 LYS B C 1
ATOM 15735 O O . LYS B 2 199 ? 20.664 61.333 45.466 1.00 22.17 199 LYS B O 1
ATOM 15754 N N . VAL B 2 200 ? 20.765 59.649 46.953 1.00 21.25 200 VAL B N 1
ATOM 15755 C CA . VAL B 2 200 ? 20.471 60.572 48.045 1.00 20.66 200 VAL B CA 1
ATOM 15756 C C . VAL B 2 200 ? 21.584 61.607 48.183 1.00 20.41 200 VAL B C 1
ATOM 15757 O O . VAL B 2 200 ? 21.318 62.798 48.384 1.00 21.76 200 VAL B O 1
ATOM 15770 N N . SER B 2 201 ? 22.848 61.184 48.075 1.00 20.45 201 SER B N 1
ATOM 15771 C CA . SER B 2 201 ? 23.934 62.149 48.207 1.00 21.01 201 SER B CA 1
ATOM 15772 C C . SER B 2 201 ? 23.861 63.197 47.106 1.00 20.79 201 SER B C 1
ATOM 15773 O O . SER B 2 201 ? 24.108 64.386 47.344 1.00 23.30 201 SER B O 1
ATOM 15781 N N . GLN B 2 202 ? 23.514 62.776 45.891 1.00 22.14 202 GLN B N 1
ATOM 15782 C CA . GLN B 2 202 ? 23.441 63.720 44.785 1.00 23.82 202 GLN B CA 1
ATOM 15783 C C . GLN B 2 202 ? 22.229 64.632 44.915 1.00 23.55 202 GLN B C 1
ATOM 15784 O O . GLN B 2 202 ? 22.295 65.811 44.548 1.00 24.30 202 GLN B O 1
ATOM 15798 N N . LEU B 2 203 ? 21.114 64.106 45.432 1.00 22.62 203 LEU B N 1
ATOM 15799 C CA . LEU B 2 203 ? 19.917 64.926 45.576 1.00 19.96 203 LEU B CA 1
ATOM 15800 C C . LEU B 2 203 ? 20.153 66.114 46.498 1.00 20.65 203 LEU B C 1
ATOM 15801 O O . LEU B 2 203 ? 19.649 67.214 46.241 1.00 21.90 203 LEU B O 1
ATOM 15817 N N . ILE B 2 204 ? 20.891 65.918 47.595 1.00 22.55 204 ILE B N 1
ATOM 15818 C CA . ILE B 2 204 ? 21.060 67.021 48.540 1.00 24.66 204 ILE B CA 1
ATOM 15819 C C . ILE B 2 204 ? 22.188 67.947 48.122 1.00 24.50 204 ILE B C 1
ATOM 15820 O O . ILE B 2 204 ? 22.413 68.971 48.782 1.00 25.68 204 ILE B O 1
ATOM 15836 N N . LYS B 2 205 ? 22.896 67.626 47.035 1.00 26.33 205 LYS B N 1
ATOM 15837 C CA . LYS B 2 205 ? 23.781 68.574 46.374 1.00 27.39 205 LYS B CA 1
ATOM 15838 C C . LYS B 2 205 ? 23.046 69.332 45.279 1.00 29.02 205 LYS B C 1
ATOM 15839 O O . LYS B 2 205 ? 23.294 70.523 45.066 1.00 31.79 205 LYS B O 1
ATOM 15858 N N . LEU B 2 206 ? 22.139 68.651 44.578 1.00 28.44 206 LEU B N 1
ATOM 15859 C CA . LEU B 2 206 ? 21.352 69.306 43.543 1.00 26.80 206 LEU B CA 1
ATOM 15860 C C . LEU B 2 206 ? 20.326 70.262 44.131 1.00 31.39 206 LEU B C 1
ATOM 15861 O O . LEU B 2 206 ? 20.061 71.317 43.543 1.00 30.13 206 LEU B O 1
ATOM 15877 N N . HIS B 2 207 ? 19.778 69.938 45.302 1.00 28.10 207 HIS B N 1
ATOM 15878 C CA . HIS B 2 207 ? 18.741 70.740 45.933 1.00 26.23 207 HIS B CA 1
ATOM 15879 C C . HIS B 2 207 ? 19.191 71.085 47.346 1.00 28.89 207 HIS B C 1
ATOM 15880 O O . HIS B 2 207 ? 19.913 70.311 47.980 1.00 29.14 207 HIS B O 1
ATOM 15894 N N . LYS B 2 208 ? 18.690 72.199 47.873 1.00 26.43 208 LYS B N 1
ATOM 15895 C CA . LYS B 2 208 ? 19.030 72.567 49.241 1.00 27.95 208 LYS B CA 1
ATOM 15896 C C . LYS B 2 208 ? 18.333 71.607 50.196 1.00 26.10 208 LYS B C 1
ATOM 15897 O O . LYS B 2 208 ? 17.094 71.521 50.180 1.00 24.74 208 LYS B O 1
ATOM 15916 N N . PRO B 2 209 ? 19.064 70.829 50.990 1.00 25.99 209 PRO B N 1
ATOM 15917 C CA . PRO B 2 209 ? 18.398 69.895 51.902 1.00 23.27 209 PRO B CA 1
ATOM 15918 C C . PRO B 2 209 ? 17.918 70.619 53.148 1.00 24.31 209 PRO B C 1
ATOM 15919 O O . PRO B 2 209 ? 18.551 71.559 53.637 1.00 25.73 209 PRO B O 1
ATOM 15930 N N . MET B 2 210 ? 16.774 70.179 53.645 1.00 21.84 210 MET B N 1
ATOM 15931 C CA . MET B 2 210 ? 16.216 70.653 54.900 1.00 19.75 210 MET B CA 1
ATOM 15932 C C . MET B 2 210 ? 16.040 69.479 55.843 1.00 19.63 210 MET B C 1
ATOM 15933 O O . MET B 2 210 ? 15.664 68.381 55.423 1.00 21.34 210 MET B O 1
ATOM 15947 N N . GLN B 2 211 ? 16.298 69.719 57.116 1.00 21.41 211 GLN B N 1
ATOM 15948 C CA . GLN B 2 211 ? 16.076 68.712 58.131 1.00 21.31 211 GLN B CA 1
ATOM 15949 C C . GLN B 2 211 ? 15.088 69.219 59.166 1.00 20.73 211 GLN B C 1
ATOM 15950 O O . GLN B 2 211 ? 14.949 70.426 59.387 1.00 21.30 211 GLN B O 1
ATOM 15964 N N . LEU B 2 212 ? 14.427 68.275 59.827 1.00 19.70 212 LEU B N 1
ATOM 15965 C CA . LEU B 2 212 ? 13.618 68.608 60.988 1.00 18.66 212 LEU B CA 1
ATOM 15966 C C . LEU B 2 212 ? 14.531 68.798 62.193 1.00 20.05 212 LEU B C 1
ATOM 15967 O O . LEU B 2 212 ? 15.448 68.006 62.428 1.00 19.62 212 LEU B O 1
ATOM 15983 N N . LYS B 2 213 ? 14.283 69.863 62.938 1.00 22.42 213 LYS B N 1
ATOM 15984 C CA . LYS B 2 213 ? 14.958 70.177 64.183 1.00 24.79 213 LYS B CA 1
ATOM 15985 C C . LYS B 2 213 ? 16.451 69.881 64.174 1.00 24.61 213 LYS B C 1
ATOM 15986 O O . LYS B 2 213 ? 16.952 69.214 65.091 1.00 24.11 213 LYS B O 1
ATOM 16005 N N . PRO B 2 214 ? 17.207 70.365 63.190 1.00 26.65 214 PRO B N 1
ATOM 16006 C CA . PRO B 2 214 ? 18.659 70.146 63.244 1.00 28.47 214 PRO B CA 1
ATOM 16007 C C . PRO B 2 214 ? 19.279 70.774 64.473 1.00 24.97 214 PRO B C 1
ATOM 16008 O O . PRO B 2 214 ? 20.372 70.361 64.882 1.00 24.72 214 PRO B O 1
ATOM 16019 N N . GLU B 2 215 ? 18.610 71.765 65.075 1.00 26.90 215 GLU B N 1
ATOM 16020 C CA . GLU B 2 215 ? 19.133 72.431 66.257 1.00 31.24 215 GLU B CA 1
ATOM 16021 C C . GLU B 2 215 ? 19.235 71.482 67.447 1.00 29.45 215 GLU B C 1
ATOM 16022 O O . GLU B 2 215 ? 20.008 71.752 68.370 1.00 27.61 215 GLU B O 1
ATOM 16034 N N . ALA B 2 216 ? 18.492 70.372 67.435 1.00 26.56 216 ALA B N 1
ATOM 16035 C CA . ALA B 2 216 ? 18.557 69.399 68.521 1.00 26.68 216 ALA B CA 1
ATOM 16036 C C . ALA B 2 216 ? 19.883 68.648 68.541 1.00 26.48 216 ALA B C 1
ATOM 16037 O O . ALA B 2 216 ? 20.162 67.939 69.513 1.00 26.83 216 ALA B O 1
ATOM 16044 N N . GLY B 2 217 ? 20.685 68.769 67.486 1.00 25.15 217 GLY B N 1
ATOM 16045 C CA . GLY B 2 217 ? 22.025 68.224 67.472 1.00 25.62 217 GLY B CA 1
ATOM 16046 C C . GLY B 2 217 ? 22.125 66.738 67.243 1.00 25.88 217 GLY B C 1
ATOM 16047 O O . GLY B 2 217 ? 23.170 66.152 67.545 1.00 25.03 217 GLY B O 1
ATOM 16051 N N . THR B 2 218 ? 21.087 66.107 66.699 1.00 21.90 218 THR B N 1
ATOM 16052 C CA . THR B 2 218 ? 21.129 64.670 66.488 1.00 21.95 218 THR B CA 1
ATOM 16053 C C . THR B 2 218 ? 21.649 64.271 65.109 1.00 23.21 218 THR B C 1
ATOM 16054 O O . THR B 2 218 ? 21.967 63.097 64.902 1.00 21.60 218 THR B O 1
ATOM 16065 N N . GLY B 2 219 ? 21.747 65.195 64.163 1.00 22.37 219 GLY B N 1
ATOM 16066 C CA . GLY B 2 219 ? 22.174 64.830 62.836 1.00 25.95 219 GLY B CA 1
ATOM 16067 C C . GLY B 2 219 ? 21.193 63.881 62.180 1.00 21.90 219 GLY B C 1
ATOM 16068 O O . GLY B 2 219 ? 21.527 62.750 61.808 1.00 22.47 219 GLY B O 1
ATOM 16072 N N . PRO B 2 220 ? 19.946 64.324 62.044 1.00 19.99 220 PRO B N 1
ATOM 16073 C CA . PRO B 2 220 ? 18.940 63.474 61.404 1.00 19.72 220 PRO B CA 1
ATOM 16074 C C . PRO B 2 220 ? 19.339 63.211 59.964 1.00 20.20 220 PRO B C 1
ATOM 16075 O O . PRO B 2 220 ? 19.995 64.031 59.316 1.00 21.47 220 PRO B O 1
ATOM 16086 N N . ARG B 2 221 ? 18.927 62.051 59.461 1.00 18.79 221 ARG B N 1
ATOM 16087 C CA . ARG B 2 221 ? 19.291 61.648 58.110 1.00 18.93 221 ARG B CA 1
ATOM 16088 C C . ARG B 2 221 ? 18.069 61.432 57.233 1.00 18.24 221 ARG B C 1
ATOM 16089 O O . ARG B 2 221 ? 18.142 60.705 56.240 1.00 18.82 221 ARG B O 1
ATOM 16110 N N . VAL B 2 222 ? 16.953 62.065 57.573 1.00 17.51 222 VAL B N 1
ATOM 16111 C CA . VAL B 2 222 ? 15.869 62.291 56.627 1.00 17.40 222 VAL B CA 1
ATOM 16112 C C . VAL B 2 222 ? 15.992 63.739 56.185 1.00 17.16 222 VAL B C 1
ATOM 16113 O O . VAL B 2 222 ? 15.993 64.659 57.014 1.00 18.75 222 VAL B O 1
ATOM 16126 N N . PHE B 2 223 ? 16.130 63.933 54.885 1.00 17.37 223 PHE B N 1
ATOM 16127 C CA . PHE B 2 223 ? 16.315 65.245 54.297 1.00 18.15 223 PHE B CA 1
ATOM 16128 C C . PHE B 2 223 ? 15.108 65.532 53.430 1.00 17.10 223 PHE B C 1
ATOM 16129 O O . PHE B 2 223 ? 14.637 64.651 52.703 1.00 18.85 223 PHE B O 1
ATOM 16146 N N . TYR B 2 224 ? 14.612 66.757 53.513 1.00 17.00 224 TYR B N 1
ATOM 16147 C CA . TYR B 2 224 ? 13.492 67.214 52.705 1.00 17.61 224 TYR B CA 1
ATOM 16148 C C . TYR B 2 224 ? 14.014 68.190 51.666 1.00 18.94 224 TYR B C 1
ATOM 16149 O O . TYR B 2 224 ? 14.852 69.045 51.972 1.00 18.89 224 TYR B O 1
ATOM 16167 N N . ILE B 2 225 ? 13.570 68.017 50.428 1.00 17.26 225 ILE B N 1
ATOM 16168 C CA . ILE B 2 225 ? 13.953 68.921 49.357 1.00 18.19 225 ILE B CA 1
ATOM 16169 C C . ILE B 2 225 ? 12.715 69.492 48.686 1.00 18.27 225 ILE B C 1
ATOM 16170 O O . ILE B 2 225 ? 11.637 68.888 48.687 1.00 18.32 225 ILE B O 1
ATOM 16186 N N . ARG B 2 226 ? 12.893 70.684 48.116 1.00 18.74 226 ARG B N 1
ATOM 16187 C CA . ARG B 2 226 ? 11.882 71.407 47.354 1.00 20.23 226 ARG B CA 1
ATOM 16188 C C . ARG B 2 226 ? 10.694 71.797 48.215 1.00 20.70 226 ARG B C 1
ATOM 16189 O O . ARG B 2 226 ? 10.802 71.849 49.445 1.00 21.58 226 ARG B O 1
ATOM 16210 N N . SER B 2 227 ? 9.583 72.138 47.582 1.00 20.90 227 SER B N 1
ATOM 16211 C CA A SER B 2 227 ? 8.460 72.756 48.271 0.51 18.93 227 SER B CA 1
ATOM 16212 C CA B SER B 2 227 ? 8.465 72.737 48.289 0.49 22.22 227 SER B CA 1
ATOM 16213 C C . SER B 2 227 ? 7.182 72.000 47.957 1.00 20.13 227 SER B C 1
ATOM 16214 O O . SER B 2 227 ? 6.942 71.629 46.804 1.00 19.47 227 SER B O 1
ATOM 16229 N N . PHE B 2 228 ? 6.362 71.794 48.987 1.00 19.87 228 PHE B N 1
ATOM 16230 C CA . PHE B 2 228 ? 5.079 71.141 48.794 1.00 19.72 228 PHE B CA 1
ATOM 16231 C C . PHE B 2 228 ? 4.166 72.000 47.939 1.00 21.10 228 PHE B C 1
ATOM 16232 O O . PHE B 2 228 ? 3.496 71.496 47.030 1.00 20.44 228 PHE B O 1
ATOM 16249 N N . GLY B 2 229 ? 4.138 73.303 48.208 1.00 22.04 229 GLY B N 1
ATOM 16250 C CA . GLY B 2 229 ? 3.365 74.243 47.434 1.00 23.31 229 GLY B CA 1
ATOM 16251 C C . GLY B 2 229 ? 4.221 75.105 46.522 1.00 25.68 229 GLY B C 1
ATOM 16252 O O . GLY B 2 229 ? 5.445 75.012 46.464 1.00 24.92 229 GLY B O 1
ATOM 16256 N N . VAL B 2 230 ? 3.525 75.951 45.774 1.00 26.08 230 VAL B N 1
ATOM 16257 C CA . VAL B 2 230 ? 4.175 76.903 44.894 1.00 27.53 230 VAL B CA 1
ATOM 16258 C C . VAL B 2 230 ? 3.630 78.282 45.230 1.00 30.73 230 VAL B C 1
ATOM 16259 O O . VAL B 2 230 ? 2.528 78.429 45.763 1.00 32.47 230 VAL B O 1
ATOM 16272 N N . LYS B 2 231 ? 4.420 79.298 44.906 1.00 31.02 231 LYS B N 1
ATOM 16273 C CA . LYS B 2 231 ? 3.998 80.670 45.133 1.00 34.63 231 LYS B CA 1
ATOM 16274 C C . LYS B 2 231 ? 2.791 80.978 44.261 1.00 36.41 231 LYS B C 1
ATOM 16275 O O . LYS B 2 231 ? 2.699 80.542 43.111 1.00 32.59 231 LYS B O 1
ATOM 16294 N N . THR B 2 232 ? 1.843 81.704 44.832 1.00 35.95 232 THR B N 1
ATOM 16295 C CA . THR B 2 232 ? 0.609 82.007 44.127 1.00 31.16 232 THR B CA 1
ATOM 16296 C C . THR B 2 232 ? 0.859 82.971 42.980 1.00 34.49 232 THR B C 1
ATOM 16297 O O . THR B 2 232 ? 1.520 84.001 43.145 1.00 36.05 232 THR B O 1
ATOM 16308 N N . ALA B 2 233 ? 0.335 82.621 41.810 1.00 31.72 233 ALA B N 1
ATOM 16309 C CA . ALA B 2 233 ? 0.413 83.489 40.650 1.00 34.53 233 ALA B CA 1
ATOM 16310 C C . ALA B 2 233 ? -0.733 84.497 40.683 1.00 37.57 233 ALA B C 1
ATOM 16311 O O . ALA B 2 233 ? -1.616 84.451 41.545 1.00 39.39 233 ALA B O 1
ATOM 16318 N N . TYR B 2 234 ? -0.705 85.434 39.744 1.00 42.47 234 TYR B N 1
ATOM 16319 C CA . TYR B 2 234 ? -1.788 86.407 39.628 1.00 54.02 234 TYR B CA 1
ATOM 16320 C C . TYR B 2 234 ? -1.852 87.275 40.882 1.00 60.28 234 TYR B C 1
ATOM 16321 O O . TYR B 2 234 ? -2.912 87.786 41.243 1.00 48.33 234 TYR B O 1
ATOM 16339 N N . LEU C 1 8 ? 25.006 7.830 16.773 1.00 50.60 48 LEU C N 1
ATOM 16340 C CA . LEU C 1 8 ? 24.399 8.609 17.842 1.00 47.55 48 LEU C CA 1
ATOM 16341 C C . LEU C 1 8 ? 25.292 9.769 18.267 1.00 40.21 48 LEU C C 1
ATOM 16342 O O . LEU C 1 8 ? 24.846 10.702 18.941 1.00 43.84 48 LEU C O 1
ATOM 16357 N N . ARG C 1 9 ? 26.544 9.737 17.825 1.00 34.64 49 ARG C N 1
ATOM 16358 C CA . ARG C 1 9 ? 27.483 10.788 18.173 1.00 34.10 49 ARG C CA 1
ATOM 16359 C C . ARG C 1 9 ? 27.193 12.042 17.374 1.00 31.69 49 ARG C C 1
ATOM 16360 O O . ARG C 1 9 ? 26.849 11.980 16.189 1.00 31.39 49 ARG C O 1
ATOM 16381 N N . ARG C 1 10 ? 27.396 13.183 18.014 1.00 28.05 50 ARG C N 1
ATOM 16382 C CA . ARG C 1 10 ? 27.041 14.453 17.420 1.00 27.68 50 ARG C CA 1
ATOM 16383 C C . ARG C 1 10 ? 28.244 15.314 17.100 1.00 26.10 50 ARG C C 1
ATOM 16384 O O . ARG C 1 10 ? 28.077 16.360 16.466 1.00 24.62 50 ARG C O 1
ATOM 16405 N N . THR C 1 11 ? 29.442 14.923 17.526 1.00 24.06 51 THR C N 1
ATOM 16406 C CA . THR C 1 11 ? 30.609 15.728 17.207 1.00 22.07 51 THR C CA 1
ATOM 16407 C C . THR C 1 11 ? 30.739 15.807 15.693 1.00 27.21 51 THR C C 1
ATOM 16408 O O . THR C 1 11 ? 30.723 14.785 14.997 1.00 28.42 51 THR C O 1
ATOM 16419 N N . GLY C 1 12 ? 30.806 17.030 15.184 1.00 24.95 52 GLY C N 1
ATOM 16420 C CA . GLY C 1 12 ? 31.043 17.267 13.786 1.00 25.59 52 GLY C CA 1
ATOM 16421 C C . GLY C 1 12 ? 29.822 17.306 12.895 1.00 28.33 52 GLY C C 1
ATOM 16422 O O . GLY C 1 12 ? 29.975 17.544 11.692 1.00 30.97 52 GLY C O 1
ATOM 16426 N N . VAL C 1 13 ? 28.608 17.135 13.433 1.00 26.41 53 VAL C N 1
ATOM 16427 C CA . VAL C 1 13 ? 27.443 16.988 12.563 1.00 28.05 53 VAL C CA 1
ATOM 16428 C C . VAL C 1 13 ? 26.736 18.313 12.283 1.00 29.78 53 VAL C C 1
ATOM 16429 O O . VAL C 1 13 ? 25.762 18.334 11.514 1.00 29.37 53 VAL C O 1
ATOM 16442 N N . GLY C 1 14 ? 27.169 19.406 12.906 1.00 24.67 54 GLY C N 1
ATOM 16443 C CA . GLY C 1 14 ? 26.634 20.723 12.631 1.00 22.20 54 GLY C CA 1
ATOM 16444 C C . GLY C 1 14 ? 27.162 21.308 11.331 1.00 22.29 54 GLY C C 1
ATOM 16445 O O . GLY C 1 14 ? 27.810 20.639 10.524 1.00 24.48 54 GLY C O 1
ATOM 16449 N N . GLU C 1 15 ? 26.815 22.579 11.106 1.00 22.67 55 GLU C N 1
ATOM 16450 C CA . GLU C 1 15 ? 27.129 23.305 9.880 1.00 24.98 55 GLU C CA 1
ATOM 16451 C C . GLU C 1 15 ? 27.946 24.551 10.197 1.00 21.12 55 GLU C C 1
ATOM 16452 O O . GLU C 1 15 ? 27.691 25.233 11.192 1.00 21.25 55 GLU C O 1
ATOM 16464 N N . TRP C 1 16 ? 28.913 24.866 9.349 1.00 20.92 56 TRP C N 1
ATOM 16465 C CA . TRP C 1 16 ? 29.645 26.118 9.465 1.00 22.10 56 TRP C CA 1
ATOM 16466 C C . TRP C 1 16 ? 29.106 27.117 8.447 1.00 23.13 56 TRP C C 1
ATOM 16467 O O . TRP C 1 16 ? 28.997 26.800 7.258 1.00 24.99 56 TRP C O 1
ATOM 16488 N N . LEU C 1 17 ? 28.745 28.308 8.920 1.00 19.00 57 LEU C N 1
ATOM 16489 C CA . LEU C 1 17 ? 28.180 29.356 8.079 1.00 18.16 57 LEU C CA 1
ATOM 16490 C C . LEU C 1 17 ? 29.038 30.608 8.158 1.00 18.09 57 LEU C C 1
ATOM 16491 O O . LEU C 1 17 ? 29.438 31.020 9.247 1.00 17.27 57 LEU C O 1
ATOM 16507 N N . ALA C 1 18 ? 29.303 31.225 7.010 1.00 17.75 58 ALA C N 1
ATOM 16508 C CA . ALA C 1 18 ? 30.219 32.357 6.969 1.00 16.60 58 ALA C CA 1
ATOM 16509 C C . ALA C 1 18 ? 29.561 33.650 7.437 1.00 16.41 58 ALA C C 1
ATOM 16510 O O . ALA C 1 18 ? 28.403 33.937 7.115 1.00 17.02 58 ALA C O 1
ATOM 16517 N N . THR C 1 19 ? 30.319 34.441 8.186 1.00 15.35 59 THR C N 1
ATOM 16518 C CA . THR C 1 19 ? 29.906 35.796 8.523 1.00 15.06 59 THR C CA 1
ATOM 16519 C C . THR C 1 19 ? 31.167 36.631 8.743 1.00 14.96 59 THR C C 1
ATOM 16520 O O . THR C 1 19 ? 32.263 36.245 8.323 1.00 14.91 59 THR C O 1
ATOM 16531 N N . THR C 1 20 ? 31.010 37.794 9.369 1.00 15.12 60 THR C N 1
ATOM 16532 C CA . THR C 1 20 ? 32.140 38.659 9.663 1.00 15.65 60 THR C CA 1
ATOM 16533 C C . THR C 1 20 ? 32.000 39.170 11.088 1.00 15.66 60 THR C C 1
ATOM 16534 O O . THR C 1 20 ? 30.919 39.607 11.494 1.00 15.42 60 THR C O 1
ATOM 16545 N N . CYS C 1 21 ? 33.095 39.098 11.833 1.00 15.07 61 CYS C N 1
ATOM 16546 C CA . CYS C 1 21 ? 33.196 39.662 13.167 1.00 14.34 61 CYS C CA 1
ATOM 16547 C C . CYS C 1 21 ? 33.497 41.152 13.085 1.00 14.32 61 CYS C C 1
ATOM 16548 O O . CYS C 1 21 ? 34.162 41.622 12.157 1.00 15.40 61 CYS C O 1
ATOM 16555 N N . GLN C 1 22 ? 32.993 41.905 14.061 1.00 14.10 62 GLN C N 1
ATOM 16556 C CA . GLN C 1 22 ? 33.297 43.330 14.129 1.00 15.03 62 GLN C CA 1
ATOM 16557 C C . GLN C 1 22 ? 33.706 43.732 15.537 1.00 14.05 62 GLN C C 1
ATOM 16558 O O . GLN C 1 22 ? 33.555 44.887 15.942 1.00 14.51 62 GLN C O 1
ATOM 16572 N N . GLY C 1 23 ? 34.283 42.786 16.277 1.00 15.08 63 GLY C N 1
ATOM 16573 C CA . GLY C 1 23 ? 34.865 43.106 17.562 1.00 16.36 63 GLY C CA 1
ATOM 16574 C C . GLY C 1 23 ? 35.945 44.156 17.474 1.00 16.43 63 GLY C C 1
ATOM 16575 O O . GLY C 1 23 ? 36.243 44.822 18.472 1.00 15.51 63 GLY C O 1
ATOM 16579 N N . CYS C 1 24 ? 36.554 44.308 16.306 1.00 13.94 64 CYS C N 1
ATOM 16580 C CA . CYS C 1 24 ? 37.376 45.461 16.010 1.00 13.66 64 CYS C CA 1
ATOM 16581 C C . CYS C 1 24 ? 37.376 45.622 14.499 1.00 14.85 64 CYS C C 1
ATOM 16582 O O . CYS C 1 24 ? 36.813 44.801 13.770 1.00 14.44 64 CYS C O 1
ATOM 16589 N N . THR C 1 25 ? 38.048 46.667 14.030 1.00 15.53 65 THR C N 1
ATOM 16590 C CA . THR C 1 25 ? 38.128 46.993 12.611 1.00 14.64 65 THR C CA 1
ATOM 16591 C C . THR C 1 25 ? 39.084 46.088 11.852 1.00 15.05 65 THR C C 1
ATOM 16592 O O . THR C 1 25 ? 39.346 46.326 10.664 1.00 15.98 65 THR C O 1
ATOM 16603 N N . SER C 1 26 ? 39.588 45.039 12.500 1.00 14.17 66 SER C N 1
ATOM 16604 C CA . SER C 1 26 ? 40.129 43.914 11.752 1.00 14.72 66 SER C CA 1
ATOM 16605 C C . SER C 1 26 ? 39.067 43.308 10.845 1.00 15.26 66 SER C C 1
ATOM 16606 O O . SER C 1 26 ? 39.374 42.814 9.755 1.00 15.03 66 SER C O 1
ATOM 16614 N N . TRP C 1 27 ? 37.819 43.297 11.307 1.00 14.97 67 TRP C N 1
ATOM 16615 C CA . TRP C 1 27 ? 36.669 42.812 10.544 1.00 15.04 67 TRP C CA 1
ATOM 16616 C C . TRP C 1 27 ? 36.944 41.447 9.913 1.00 15.25 67 TRP C C 1
ATOM 16617 O O . TRP C 1 27 ? 36.802 41.241 8.706 1.00 15.57 67 TRP C O 1
ATOM 16638 N N . CYS C 1 28 ? 37.285 40.494 10.776 1.00 14.48 68 CYS C N 1
ATOM 16639 C CA . CYS C 1 28 ? 37.673 39.177 10.310 1.00 14.69 68 CYS C CA 1
ATOM 16640 C C . CYS C 1 28 ? 36.511 38.401 9.717 1.00 15.53 68 CYS C C 1
ATOM 16641 O O . CYS C 1 28 ? 35.412 38.367 10.277 1.00 15.93 68 CYS C O 1
ATOM 16648 N N . ALA C 1 29 ? 36.790 37.720 8.612 1.00 15.76 69 ALA C N 1
ATOM 16649 C CA . ALA C 1 29 ? 35.864 36.743 8.068 1.00 16.22 69 ALA C CA 1
ATOM 16650 C C . ALA C 1 29 ? 35.810 35.541 8.994 1.00 15.14 69 ALA C C 1
ATOM 16651 O O . ALA C 1 29 ? 36.850 35.021 9.418 1.00 14.91 69 ALA C O 1
ATOM 16658 N N . LYS C 1 30 ? 34.593 35.096 9.297 1.00 16.23 70 LYS C N 1
ATOM 16659 C CA . LYS C 1 30 ? 34.381 34.040 10.262 1.00 16.03 70 LYS C CA 1
ATOM 16660 C C . LYS C 1 30 ? 33.515 32.943 9.674 1.00 16.12 70 LYS C C 1
ATOM 16661 O O . LYS C 1 30 ? 32.789 33.143 8.699 1.00 15.64 70 LYS C O 1
ATOM 16680 N N . GLN C 1 31 ? 33.539 31.803 10.349 1.00 15.46 71 GLN C N 1
ATOM 16681 C CA . GLN C 1 31 ? 32.481 30.817 10.244 1.00 15.93 71 GLN C CA 1
ATOM 16682 C C . GLN C 1 31 ? 31.892 30.581 11.626 1.00 15.54 71 GLN C C 1
ATOM 16683 O O . GLN C 1 31 ? 32.611 30.553 12.632 1.00 15.89 71 GLN C O 1
ATOM 16697 N N . ILE C 1 32 ? 30.573 30.429 11.647 1.00 15.56 72 ILE C N 1
ATOM 16698 C CA . ILE C 1 32 ? 29.799 30.122 12.839 1.00 16.10 72 ILE C CA 1
ATOM 16699 C C . ILE C 1 32 ? 29.373 28.666 12.747 1.00 15.94 72 ILE C C 1
ATOM 16700 O O . ILE C 1 32 ? 28.791 28.250 11.738 1.00 17.05 72 ILE C O 1
ATOM 16716 N N . TYR C 1 33 ? 29.608 27.907 13.810 1.00 15.73 73 TYR C N 1
ATOM 16717 C CA . TYR C 1 33 ? 29.161 26.524 13.868 1.00 16.01 73 TYR C CA 1
ATOM 16718 C C . TYR C 1 33 ? 27.778 26.482 14.494 1.00 16.94 73 TYR C C 1
ATOM 16719 O O . TYR C 1 33 ? 27.591 26.946 15.623 1.00 16.54 73 TYR C O 1
ATOM 16737 N N . VAL C 1 34 ? 26.828 25.897 13.778 1.00 16.47 74 VAL C N 1
ATOM 16738 C CA . VAL C 1 34 ? 25.429 25.894 14.180 1.00 17.08 74 VAL C CA 1
ATOM 16739 C C . VAL C 1 34 ? 24.963 24.456 14.310 1.00 16.93 74 VAL C C 1
ATOM 16740 O O . VAL C 1 34 ? 25.203 23.634 13.418 1.00 17.35 74 VAL C O 1
ATOM 16753 N N . MET C 1 35 ? 24.299 24.163 15.422 1.00 17.92 75 MET C N 1
ATOM 16754 C CA . MET C 1 35 ? 23.718 22.858 15.679 1.00 18.72 75 MET C CA 1
ATOM 16755 C C . MET C 1 35 ? 22.459 23.100 16.500 1.00 17.94 75 MET C C 1
ATOM 16756 O O . MET C 1 35 ? 22.446 23.959 17.391 1.00 18.00 75 MET C O 1
ATOM 16770 N N . ASP C 1 36 ? 21.397 22.365 16.187 1.00 20.38 76 ASP C N 1
ATOM 16771 C CA . ASP C 1 36 ? 20.129 22.532 16.890 1.00 20.20 76 ASP C CA 1
ATOM 16772 C C . ASP C 1 36 ? 19.685 23.992 16.878 1.00 19.91 76 ASP C C 1
ATOM 16773 O O . ASP C 1 36 ? 19.092 24.488 17.838 1.00 20.64 76 ASP C O 1
ATOM 16782 N N . GLY C 1 37 ? 19.982 24.697 15.790 1.00 19.72 77 GLY C N 1
ATOM 16783 C CA . GLY C 1 37 ? 19.573 26.073 15.641 1.00 20.56 77 GLY C CA 1
ATOM 16784 C C . GLY C 1 37 ? 20.353 27.083 16.448 1.00 20.31 77 GLY C C 1
ATOM 16785 O O . GLY C 1 37 ? 20.011 28.274 16.407 1.00 20.55 77 GLY C O 1
ATOM 16789 N N . ARG C 1 38 ? 21.394 26.662 17.161 1.00 18.32 78 ARG C N 1
ATOM 16790 C CA . ARG C 1 38 ? 22.172 27.553 18.007 1.00 16.61 78 ARG C CA 1
ATOM 16791 C C . ARG C 1 38 ? 23.598 27.685 17.496 1.00 16.70 78 ARG C C 1
ATOM 16792 O O . ARG C 1 38 ? 24.201 26.711 17.028 1.00 17.22 78 ARG C O 1
ATOM 16813 N N . ALA C 1 39 ? 24.121 28.903 17.597 1.00 16.77 79 ALA C N 1
ATOM 16814 C CA . ALA C 1 39 ? 25.520 29.178 17.317 1.00 17.16 79 ALA C CA 1
ATOM 16815 C C . ALA C 1 39 ? 26.345 28.691 18.497 1.00 17.52 79 ALA C C 1
ATOM 16816 O O . ALA C 1 39 ? 26.123 29.133 19.630 1.00 17.77 79 ALA C O 1
ATOM 16823 N N . LEU C 1 40 ? 27.301 27.802 18.227 1.00 15.87 80 LEU C N 1
ATOM 16824 C CA . LEU C 1 40 ? 28.064 27.134 19.265 1.00 15.81 80 LEU C CA 1
ATOM 16825 C C . LEU C 1 40 ? 29.542 27.462 19.249 1.00 15.92 80 LEU C C 1
ATOM 16826 O O . LEU C 1 40 ? 30.213 27.268 20.270 1.00 16.65 80 LEU C O 1
ATOM 16842 N N . LYS C 1 41 ? 30.084 27.866 18.107 1.00 15.28 81 LYS C N 1
ATOM 16843 C CA . LYS C 1 41 ? 31.508 28.091 17.994 1.00 15.45 81 LYS C CA 1
ATOM 16844 C C . LYS C 1 41 ? 31.725 29.182 16.958 1.00 15.40 81 LYS C C 1
ATOM 16845 O O . LYS C 1 41 ? 30.902 29.385 16.059 1.00 15.60 81 LYS C O 1
ATOM 16864 N N . VAL C 1 42 ? 32.872 29.839 17.056 1.00 15.45 82 VAL C N 1
ATOM 16865 C CA . VAL C 1 42 ? 33.328 30.780 16.044 1.00 15.60 82 VAL C CA 1
ATOM 16866 C C . VAL C 1 42 ? 34.766 30.419 15.702 1.00 16.86 82 VAL C C 1
ATOM 16867 O O . VAL C 1 42 ? 35.558 30.092 16.591 1.00 16.03 82 VAL C O 1
ATOM 16880 N N . ARG C 1 43 ? 35.103 30.456 14.416 1.00 17.21 83 ARG C N 1
ATOM 16881 C CA . ARG C 1 43 ? 36.490 30.311 14.000 1.00 15.76 83 ARG C CA 1
ATOM 16882 C C . ARG C 1 43 ? 36.746 31.240 12.824 1.00 15.04 83 ARG C C 1
ATOM 16883 O O . ARG C 1 43 ? 35.818 31.679 12.146 1.00 15.62 83 ARG C O 1
ATOM 16904 N N . GLY C 1 44 ? 38.018 31.554 12.597 1.00 15.19 84 GLY C N 1
ATOM 16905 C CA . GLY C 1 44 ? 38.376 32.261 11.382 1.00 15.12 84 GLY C CA 1
ATOM 16906 C C . GLY C 1 44 ? 37.966 31.465 10.155 1.00 15.35 84 GLY C C 1
ATOM 16907 O O . GLY C 1 44 ? 38.069 30.236 10.119 1.00 16.13 84 GLY C O 1
ATOM 16911 N N . ASN C 1 45 ? 37.482 32.170 9.154 1.00 15.25 85 ASN C N 1
ATOM 16912 C CA . ASN C 1 45 ? 37.082 31.546 7.905 1.00 15.54 85 ASN C CA 1
ATOM 16913 C C . ASN C 1 45 ? 38.322 31.070 7.156 1.00 15.78 85 ASN C C 1
ATOM 16914 O O . ASN C 1 45 ? 39.142 31.905 6.748 1.00 15.71 85 ASN C O 1
ATOM 16925 N N . PRO C 1 46 ? 38.515 29.761 6.970 1.00 17.50 86 PRO C N 1
ATOM 16926 C CA . PRO C 1 46 ? 39.738 29.288 6.294 1.00 17.85 86 PRO C CA 1
ATOM 16927 C C . PRO C 1 46 ? 39.864 29.797 4.874 1.00 19.02 86 PRO C C 1
ATOM 16928 O O . PRO C 1 46 ? 40.953 29.731 4.291 1.00 18.85 86 PRO C O 1
ATOM 16939 N N . ASN C 1 47 ? 38.769 30.241 4.275 1.00 17.26 87 ASN C N 1
ATOM 16940 C CA . ASN C 1 47 ? 38.804 30.799 2.931 1.00 17.26 87 ASN C CA 1
ATOM 16941 C C . ASN C 1 47 ? 39.397 32.195 2.888 1.00 17.57 87 ASN C C 1
ATOM 16942 O O . ASN C 1 47 ? 39.660 32.701 1.790 1.00 17.91 87 ASN C O 1
ATOM 16953 N N . SER C 1 48 ? 39.595 32.816 4.046 1.00 17.63 88 SER C N 1
ATOM 16954 C CA . SER C 1 48 ? 40.163 34.150 4.127 1.00 17.21 88 SER C CA 1
ATOM 16955 C C . SER C 1 48 ? 41.624 34.172 3.707 1.00 17.77 88 SER C C 1
ATOM 16956 O O . SER C 1 48 ? 42.443 33.415 4.238 1.00 18.56 88 SER C O 1
ATOM 16964 N N . GLY C 1 49 ? 41.963 35.081 2.790 1.00 17.95 89 GLY C N 1
ATOM 16965 C CA . GLY C 1 49 ? 43.352 35.264 2.412 1.00 18.28 89 GLY C CA 1
ATOM 16966 C C . GLY C 1 49 ? 44.145 36.159 3.338 1.00 18.33 89 GLY C C 1
ATOM 16967 O O . GLY C 1 49 ? 45.379 36.081 3.348 1.00 20.14 89 GLY C O 1
ATOM 16971 N N . VAL C 1 50 ? 43.470 36.977 4.141 1.00 16.03 90 VAL C N 1
ATOM 16972 C CA . VAL C 1 50 ? 44.176 37.839 5.081 1.00 16.01 90 VAL C CA 1
ATOM 16973 C C . VAL C 1 50 ? 44.645 37.038 6.289 1.00 17.71 90 VAL C C 1
ATOM 16974 O O . VAL C 1 50 ? 45.816 37.103 6.681 1.00 17.19 90 VAL C O 1
ATOM 16987 N N . HIS C 1 51 ? 43.733 36.294 6.916 1.00 17.85 91 HIS C N 1
ATOM 16988 C CA . HIS C 1 51 ? 44.004 35.679 8.209 1.00 16.60 91 HIS C CA 1
ATOM 16989 C C . HIS C 1 51 ? 43.723 34.187 8.280 1.00 16.15 91 HIS C C 1
ATOM 16990 O O . HIS C 1 51 ? 44.194 33.543 9.227 1.00 16.90 91 HIS C O 1
ATOM 17004 N N . GLY C 1 52 ? 42.995 33.612 7.328 1.00 16.85 92 GLY C N 1
ATOM 17005 C CA . GLY C 1 52 ? 42.658 32.205 7.425 1.00 18.37 92 GLY C CA 1
ATOM 17006 C C . GLY C 1 52 ? 41.899 31.901 8.697 1.00 17.25 92 GLY C C 1
ATOM 17007 O O . GLY C 1 52 ? 41.101 32.707 9.189 1.00 17.28 92 GLY C O 1
ATOM 17011 N N . MET C 1 53 ? 42.150 30.715 9.248 1.00 17.91 93 MET C N 1
ATOM 17012 C CA . MET C 1 53 ? 41.446 30.345 10.465 1.00 17.56 93 MET C CA 1
ATOM 17013 C C . MET C 1 53 ? 41.948 31.108 11.681 1.00 18.75 93 MET C C 1
ATOM 17014 O O . MET C 1 53 ? 41.277 31.086 12.720 1.00 20.05 93 MET C O 1
ATOM 17028 N N . SER C 1 54 ? 43.074 31.815 11.566 1.00 16.85 94 SER C N 1
ATOM 17029 C CA . SER C 1 54 ? 43.612 32.542 12.708 1.00 16.28 94 SER C CA 1
ATOM 17030 C C . SER C 1 54 ? 42.597 33.537 13.238 1.00 15.06 94 SER C C 1
ATOM 17031 O O . SER C 1 54 ? 41.933 34.233 12.465 1.00 14.94 94 SER C O 1
ATOM 17039 N N . SER C 1 55 ? 42.533 33.634 14.567 1.00 14.31 95 SER C N 1
ATOM 17040 C CA . SER C 1 55 ? 41.619 34.537 15.234 1.00 14.29 95 SER C CA 1
ATOM 17041 C C . SER C 1 55 ? 42.211 35.045 16.537 1.00 15.41 95 SER C C 1
ATOM 17042 O O . SER C 1 55 ? 42.953 34.333 17.216 1.00 15.72 95 SER C O 1
ATOM 17050 N N . CYS C 1 56 ? 41.821 36.258 16.906 1.00 15.17 96 CYS C N 1
ATOM 17051 C CA . CYS C 1 56 ? 42.022 36.744 18.261 1.00 14.43 96 CYS C CA 1
ATOM 17052 C C . CYS C 1 56 ? 41.000 36.090 19.184 1.00 16.24 96 CYS C C 1
ATOM 17053 O O . CYS C 1 56 ? 40.063 35.424 18.735 1.00 15.83 96 CYS C O 1
ATOM 17060 N N . PRO C 1 57 ? 41.158 36.261 20.499 1.00 15.10 97 PRO C N 1
ATOM 17061 C CA . PRO C 1 57 ? 40.318 35.505 21.443 1.00 14.61 97 PRO C CA 1
ATOM 17062 C C . PRO C 1 57 ? 38.897 35.992 21.506 1.00 14.86 97 PRO C C 1
ATOM 17063 O O . PRO C 1 57 ? 38.027 35.250 21.978 1.00 15.04 97 PRO C O 1
ATOM 17074 N N . ARG C 1 58 ? 38.638 37.218 21.061 1.00 13.63 98 ARG C N 1
ATOM 17075 C CA . ARG C 1 58 ? 37.319 37.791 21.230 1.00 13.58 98 ARG C CA 1
ATOM 17076 C C . ARG C 1 58 ? 36.281 37.123 20.352 1.00 14.67 98 ARG C C 1
ATOM 17077 O O . ARG C 1 58 ? 35.086 37.314 20.598 1.00 14.13 98 ARG C O 1
ATOM 17098 N N . GLN C 1 59 ? 36.689 36.342 19.348 1.00 14.94 99 GLN C N 1
ATOM 17099 C CA . GLN C 1 59 ? 35.686 35.709 18.504 1.00 14.95 99 GLN C CA 1
ATOM 17100 C C . GLN C 1 59 ? 34.716 34.890 19.343 1.00 15.24 99 GLN C C 1
ATOM 17101 O O . GLN C 1 59 ? 33.517 34.847 19.038 1.00 14.70 99 GLN C O 1
ATOM 17115 N N . HIS C 1 60 ? 35.201 34.272 20.426 1.00 15.03 100 HIS C N 1
ATOM 17116 C CA . HIS C 1 60 ? 34.341 33.421 21.236 1.00 15.89 100 HIS C CA 1
ATOM 17117 C C . HIS C 1 60 ? 33.353 34.231 22.054 1.00 16.45 100 HIS C C 1
ATOM 17118 O O . HIS C 1 60 ? 32.241 33.761 22.325 1.00 15.12 100 HIS C O 1
ATOM 17132 N N . LEU C 1 61 ? 33.735 35.440 22.457 1.00 14.66 101 LEU C N 1
ATOM 17133 C CA . LEU C 1 61 ? 32.834 36.273 23.240 1.00 14.41 101 LEU C CA 1
ATOM 17134 C C . LEU C 1 61 ? 31.603 36.677 22.451 1.00 14.50 101 LEU C C 1
ATOM 17135 O O . LEU C 1 61 ? 30.587 37.044 23.052 1.00 15.72 101 LEU C O 1
ATOM 17151 N N . SER C 1 62 ? 31.693 36.646 21.120 1.00 14.71 102 SER C N 1
ATOM 17152 C CA . SER C 1 62 ? 30.547 36.926 20.271 1.00 15.11 102 SER C CA 1
ATOM 17153 C C . SER C 1 62 ? 29.330 36.134 20.706 1.00 14.60 102 SER C C 1
ATOM 17154 O O . SER C 1 62 ? 28.190 36.594 20.564 1.00 15.82 102 SER C O 1
ATOM 17162 N N . LEU C 1 63 ? 29.553 34.906 21.168 1.00 15.34 103 LEU C N 1
ATOM 17163 C CA . LEU C 1 63 ? 28.451 34.013 21.492 1.00 15.15 103 LEU C CA 1
ATOM 17164 C C . LEU C 1 63 ? 27.696 34.470 22.723 1.00 17.43 103 LEU C C 1
ATOM 17165 O O . LEU C 1 63 ? 26.520 34.120 22.882 1.00 18.31 103 LEU C O 1
ATOM 17181 N N . GLN C 1 64 ? 28.336 35.249 23.584 1.00 15.48 104 GLN C N 1
ATOM 17182 C CA . GLN C 1 64 ? 27.665 35.843 24.726 1.00 16.17 104 GLN C CA 1
ATOM 17183 C C . GLN C 1 64 ? 27.075 37.206 24.400 1.00 15.91 104 GLN C C 1
ATOM 17184 O O . GLN C 1 64 ? 26.415 37.799 25.259 1.00 17.90 104 GLN C O 1
ATOM 17198 N N . GLN C 1 65 ? 27.271 37.695 23.178 1.00 15.62 105 GLN C N 1
ATOM 17199 C CA . GLN C 1 65 ? 26.614 38.915 22.734 1.00 15.46 105 GLN C CA 1
ATOM 17200 C C . GLN C 1 65 ? 25.293 38.612 22.038 1.00 16.21 105 GLN C C 1
ATOM 17201 O O . GLN C 1 65 ? 24.272 39.241 22.337 1.00 15.94 105 GLN C O 1
ATOM 17215 N N . VAL C 1 66 ? 25.285 37.660 21.103 1.00 16.24 106 VAL C N 1
ATOM 17216 C CA . VAL C 1 66 ? 24.025 37.329 20.454 1.00 15.82 106 VAL C CA 1
ATOM 17217 C C . VAL C 1 66 ? 23.078 36.696 21.468 1.00 15.36 106 VAL C C 1
ATOM 17218 O O . VAL C 1 66 ? 21.870 36.962 21.465 1.00 15.10 106 VAL C O 1
ATOM 17231 N N . TYR C 1 67 ? 23.623 35.890 22.378 1.00 14.55 107 TYR C N 1
ATOM 17232 C CA . TYR C 1 67 ? 22.863 35.265 23.458 1.00 15.26 107 TYR C CA 1
ATOM 17233 C C . TYR C 1 67 ? 23.053 36.032 24.758 1.00 16.17 107 TYR C C 1
ATOM 17234 O O . TYR C 1 67 ? 23.206 35.459 25.840 1.00 17.47 107 TYR C O 1
ATOM 17252 N N . ASP C 1 68 ? 23.059 37.347 24.648 1.00 14.99 108 ASP C N 1
ATOM 17253 C CA . ASP C 1 68 ? 23.112 38.240 25.796 1.00 15.96 108 ASP C CA 1
ATOM 17254 C C . ASP C 1 68 ? 21.716 38.326 26.396 1.00 15.56 108 ASP C C 1
ATOM 17255 O O . ASP C 1 68 ? 20.769 38.696 25.690 1.00 16.30 108 ASP C O 1
ATOM 17264 N N . PRO C 1 69 ? 21.542 37.978 27.675 1.00 15.50 109 PRO C N 1
ATOM 17265 C CA . PRO C 1 69 ? 20.196 37.950 28.265 1.00 15.51 109 PRO C CA 1
ATOM 17266 C C . PRO C 1 69 ? 19.619 39.319 28.561 1.00 16.19 109 PRO C C 1
ATOM 17267 O O . PRO C 1 69 ? 18.520 39.396 29.119 1.00 18.69 109 PRO C O 1
ATOM 17278 N N . ASP C 1 70 ? 20.318 40.394 28.205 1.00 15.71 110 ASP C N 1
ATOM 17279 C CA . ASP C 1 70 ? 19.811 41.747 28.377 1.00 15.39 110 ASP C CA 1
ATOM 17280 C C . ASP C 1 70 ? 19.554 42.435 27.050 1.00 15.90 110 ASP C C 1
ATOM 17281 O O . ASP C 1 70 ? 19.371 43.656 27.017 1.00 16.65 110 ASP C O 1
ATOM 17290 N N . ARG C 1 71 ? 19.542 41.686 25.955 1.00 15.30 111 ARG C N 1
ATOM 17291 C CA . ARG C 1 71 ? 19.164 42.274 24.684 1.00 15.32 111 ARG C CA 1
ATOM 17292 C C . ARG C 1 71 ? 17.714 42.719 24.703 1.00 16.21 111 ARG C C 1
ATOM 17293 O O . ARG C 1 71 ? 16.847 42.081 25.310 1.00 17.11 111 ARG C O 1
ATOM 17314 N N . LEU C 1 72 ? 17.463 43.820 24.007 1.00 16.92 112 LEU C N 1
ATOM 17315 C CA . LEU C 1 72 ? 16.108 44.232 23.698 1.00 16.46 112 LEU C CA 1
ATOM 17316 C C . LEU C 1 72 ? 15.428 43.250 22.758 1.00 15.85 112 LEU C C 1
ATOM 17317 O O . LEU C 1 72 ? 16.004 42.828 21.752 1.00 16.96 112 LEU C O 1
ATOM 17333 N N . ARG C 1 73 ? 14.174 42.927 23.055 1.00 16.34 113 ARG C N 1
ATOM 17334 C CA . ARG C 1 73 ? 13.386 42.127 22.131 1.00 16.16 113 ARG C CA 1
ATOM 17335 C C . ARG C 1 73 ? 12.249 42.905 21.482 1.00 17.23 113 ARG C C 1
ATOM 17336 O O . ARG C 1 73 ? 11.489 42.320 20.705 1.00 18.04 113 ARG C O 1
ATOM 17357 N N . THR C 1 74 ? 12.112 44.198 21.765 1.00 17.82 114 THR C N 1
ATOM 17358 C CA . THR C 1 74 ? 10.979 44.965 21.269 1.00 18.48 114 THR C CA 1
ATOM 17359 C C . THR C 1 74 ? 11.355 46.430 21.179 1.00 16.80 114 THR C C 1
ATOM 17360 O O . THR C 1 74 ? 12.195 46.902 21.955 1.00 17.67 114 THR C O 1
ATOM 17371 N N . PRO C 1 75 ? 10.768 47.169 20.242 1.00 17.64 115 PRO C N 1
ATOM 17372 C CA . PRO C 1 75 ? 10.827 48.628 20.333 1.00 16.72 115 PRO C CA 1
ATOM 17373 C C . PRO C 1 75 ? 10.272 49.070 21.675 1.00 16.59 115 PRO C C 1
ATOM 17374 O O . PRO C 1 75 ? 9.436 48.395 22.281 1.00 16.57 115 PRO C O 1
ATOM 17385 N N . MET C 1 76 ? 10.736 50.224 22.131 1.00 17.35 116 MET C N 1
ATOM 17386 C CA . MET C 1 76 ? 10.257 50.787 23.381 1.00 17.23 116 MET C CA 1
ATOM 17387 C C . MET C 1 76 ? 10.172 52.296 23.232 1.00 18.52 116 MET C C 1
ATOM 17388 O O . MET C 1 76 ? 10.804 52.894 22.358 1.00 18.91 116 MET C O 1
ATOM 17402 N N . MET C 1 77 ? 9.374 52.902 24.096 1.00 18.29 117 MET C N 1
ATOM 17403 C CA . MET C 1 77 ? 9.318 54.349 24.217 1.00 19.59 117 MET C CA 1
ATOM 17404 C C . MET C 1 77 ? 9.560 54.693 25.677 1.00 19.75 117 MET C C 1
ATOM 17405 O O . MET C 1 77 ? 9.136 53.956 26.572 1.00 19.48 117 MET C O 1
ATOM 17419 N N . ARG C 1 78 ? 10.256 55.795 25.923 1.00 18.53 118 ARG C N 1
ATOM 17420 C CA . ARG C 1 78 ? 10.369 56.255 27.295 1.00 19.42 118 ARG C CA 1
ATOM 17421 C C . ARG C 1 78 ? 9.032 56.842 27.732 1.00 19.02 118 ARG C C 1
ATOM 17422 O O . ARG C 1 78 ? 8.265 57.368 26.920 1.00 20.08 118 ARG C O 1
ATOM 17443 N N . THR C 1 79 ? 8.736 56.719 29.022 1.00 18.89 119 THR C N 1
ATOM 17444 C CA . THR C 1 79 ? 7.541 57.340 29.569 1.00 19.28 119 THR C CA 1
ATOM 17445 C C . THR C 1 79 ? 7.858 58.346 30.667 1.00 25.19 119 THR C C 1
ATOM 17446 O O . THR C 1 79 ? 6.935 58.983 31.189 1.00 23.96 119 THR C O 1
ATOM 17457 N N . ASN C 1 80 ? 9.129 58.512 31.032 1.00 21.54 120 ASN C N 1
ATOM 17458 C CA . ASN C 1 80 ? 9.542 59.617 31.888 1.00 21.20 120 ASN C CA 1
ATOM 17459 C C . ASN C 1 80 ? 9.826 60.806 30.980 1.00 23.65 120 ASN C C 1
ATOM 17460 O O . ASN C 1 80 ? 10.757 60.737 30.164 1.00 22.45 120 ASN C O 1
ATOM 17471 N N . PRO C 1 81 ? 9.059 61.896 31.063 1.00 24.91 121 PRO C N 1
ATOM 17472 C CA . PRO C 1 81 ? 9.327 63.032 30.166 1.00 29.69 121 PRO C CA 1
ATOM 17473 C C . PRO C 1 81 ? 10.658 63.697 30.436 1.00 29.71 121 PRO C C 1
ATOM 17474 O O . PRO C 1 81 ? 11.191 64.371 29.547 1.00 37.40 121 PRO C O 1
ATOM 17485 N N . LYS C 1 82 ? 11.240 63.483 31.607 1.00 26.19 122 LYS C N 1
ATOM 17486 C CA . LYS C 1 82 ? 12.543 64.036 31.920 1.00 24.21 122 LYS C CA 1
ATOM 17487 C C . LYS C 1 82 ? 13.634 63.099 31.437 1.00 23.79 122 LYS C C 1
ATOM 17488 O O . LYS C 1 82 ? 13.504 61.876 31.526 1.00 22.08 122 LYS C O 1
ATOM 17507 N N . LYS C 1 83 ? 14.726 63.686 30.971 1.00 21.91 123 LYS C N 1
ATOM 17508 C CA . LYS C 1 83 ? 15.900 62.946 30.549 1.00 21.64 123 LYS C CA 1
ATOM 17509 C C . LYS C 1 83 ? 17.068 63.360 31.427 1.00 24.22 123 LYS C C 1
ATOM 17510 O O . LYS C 1 83 ? 17.201 64.534 31.793 1.00 24.85 123 LYS C O 1
ATOM 17529 N N . GLY C 1 84 ? 17.912 62.402 31.752 1.00 23.28 124 GLY C N 1
ATOM 17530 C CA . GLY C 1 84 ? 19.109 62.695 32.503 1.00 25.19 124 GLY C CA 1
ATOM 17531 C C . GLY C 1 84 ? 19.690 61.441 33.095 1.00 22.47 124 GLY C C 1
ATOM 17532 O O . GLY C 1 84 ? 19.035 60.403 33.205 1.00 22.64 124 GLY C O 1
ATOM 17536 N N . ARG C 1 85 ? 20.967 61.537 33.450 1.00 22.57 125 ARG C N 1
ATOM 17537 C CA . ARG C 1 85 ? 21.645 60.421 34.093 1.00 24.65 125 ARG C CA 1
ATOM 17538 C C . ARG C 1 85 ? 20.858 59.943 35.300 1.00 26.32 125 ARG C C 1
ATOM 17539 O O . ARG C 1 85 ? 20.831 58.740 35.591 1.00 28.74 125 ARG C O 1
ATOM 17560 N N . ASP C 1 86 ? 20.188 60.874 35.984 1.00 26.08 126 ASP C N 1
ATOM 17561 C CA . ASP C 1 86 ? 19.418 60.641 37.196 1.00 27.99 126 ASP C CA 1
ATOM 17562 C C . ASP C 1 86 ? 17.961 60.289 36.934 1.00 29.52 126 ASP C C 1
ATOM 17563 O O . ASP C 1 86 ? 17.199 60.131 37.894 1.00 31.91 126 ASP C O 1
ATOM 17572 N N . GLN C 1 87 ? 17.551 60.180 35.674 1.00 26.55 127 GLN C N 1
ATOM 17573 C CA . GLN C 1 87 ? 16.150 59.980 35.320 1.00 24.69 127 GLN C CA 1
ATOM 17574 C C . GLN C 1 87 ? 15.957 58.611 34.677 1.00 23.50 127 GLN C C 1
ATOM 17575 O O . GLN C 1 87 ? 16.439 58.360 33.567 1.00 24.60 127 GLN C O 1
ATOM 17589 N N . ASP C 1 88 ? 15.238 57.741 35.366 1.00 23.48 128 ASP C N 1
ATOM 17590 C CA . ASP C 1 88 ? 14.874 56.446 34.803 1.00 22.50 128 ASP C CA 1
ATOM 17591 C C . ASP C 1 88 ? 13.952 56.694 33.619 1.00 22.23 128 ASP C C 1
ATOM 17592 O O . ASP C 1 88 ? 12.903 57.331 33.787 1.00 22.68 128 ASP C O 1
ATOM 17601 N N . PRO C 1 89 ? 14.298 56.246 32.412 1.00 19.30 129 PRO C N 1
ATOM 17602 C CA . PRO C 1 89 ? 13.415 56.510 31.263 1.00 17.74 129 PRO C CA 1
ATOM 17603 C C . PRO C 1 89 ? 12.051 55.865 31.375 1.00 18.06 129 PRO C C 1
ATOM 17604 O O . PRO C 1 89 ? 11.142 56.261 30.635 1.00 19.41 129 PRO C O 1
ATOM 17615 N N . LYS C 1 90 ? 11.896 54.852 32.227 1.00 17.96 130 LYS C N 1
ATOM 17616 C CA . LYS C 1 90 ? 10.646 54.104 32.359 1.00 18.53 130 LYS C CA 1
ATOM 17617 C C . LYS C 1 90 ? 10.163 53.638 30.982 1.00 17.45 130 LYS C C 1
ATOM 17618 O O . LYS C 1 90 ? 9.042 53.907 30.547 1.00 18.62 130 LYS C O 1
ATOM 17637 N N . PHE C 1 91 ? 11.053 52.920 30.296 1.00 17.92 131 PHE C N 1
ATOM 17638 C CA . PHE C 1 91 ? 10.730 52.393 28.979 1.00 18.17 131 PHE C CA 1
ATOM 17639 C C . PHE C 1 91 ? 9.567 51.419 29.073 1.00 19.61 131 PHE C C 1
ATOM 17640 O O . PHE C 1 91 ? 9.494 50.603 29.995 1.00 19.12 131 PHE C O 1
ATOM 17657 N N . VAL C 1 92 ? 8.672 51.487 28.094 1.00 18.66 132 VAL C N 1
ATOM 17658 C CA . VAL C 1 92 ? 7.607 50.500 27.945 1.00 17.99 132 VAL C CA 1
ATOM 17659 C C . VAL C 1 92 ? 7.580 50.033 26.496 1.00 18.25 132 VAL C C 1
ATOM 17660 O O . VAL C 1 92 ? 7.969 50.781 25.583 1.00 19.47 132 VAL C O 1
ATOM 17673 N N . PRO C 1 93 ? 7.152 48.802 26.247 1.00 18.51 133 PRO C N 1
ATOM 17674 C CA . PRO C 1 93 ? 7.194 48.276 24.882 1.00 18.02 133 PRO C CA 1
ATOM 17675 C C . PRO C 1 93 ? 6.148 48.912 23.988 1.00 18.42 133 PRO C C 1
ATOM 17676 O O . PRO C 1 93 ? 5.019 49.193 24.404 1.00 19.49 133 PRO C O 1
ATOM 17687 N N . ILE C 1 94 ? 6.535 49.099 22.732 1.00 17.42 134 ILE C N 1
ATOM 17688 C CA . ILE C 1 94 ? 5.626 49.501 21.675 1.00 18.28 134 ILE C CA 1
ATOM 17689 C C . ILE C 1 94 ? 5.940 48.660 20.445 1.00 19.56 134 ILE C C 1
ATOM 17690 O O . ILE C 1 94 ? 6.916 47.908 20.404 1.00 19.70 134 ILE C O 1
ATOM 17706 N N . SER C 1 95 ? 5.094 48.795 19.433 1.00 21.43 135 SER C N 1
ATOM 17707 C CA . SER C 1 95 ? 5.312 48.072 18.194 1.00 21.40 135 SER C CA 1
ATOM 17708 C C . SER C 1 95 ? 6.306 48.804 17.299 1.00 20.34 135 SER C C 1
ATOM 17709 O O . SER C 1 95 ? 6.581 49.995 17.472 1.00 20.39 135 SER C O 1
ATOM 17717 N N . TRP C 1 96 ? 6.831 48.070 16.310 1.00 21.18 136 TRP C N 1
ATOM 17718 C CA . TRP C 1 96 ? 7.658 48.700 15.288 1.00 21.20 136 TRP C CA 1
ATOM 17719 C C . TRP C 1 96 ? 6.880 49.784 14.569 1.00 22.02 136 TRP C C 1
ATOM 17720 O O . TRP C 1 96 ? 7.398 50.879 14.322 1.00 21.26 136 TRP C O 1
ATOM 17741 N N . ASP C 1 97 ? 5.620 49.505 14.243 1.00 23.51 137 ASP C N 1
ATOM 17742 C CA . ASP C 1 97 ? 4.833 50.485 13.515 1.00 23.85 137 ASP C CA 1
ATOM 17743 C C . ASP C 1 97 ? 4.697 51.772 14.317 1.00 22.53 137 ASP C C 1
ATOM 17744 O O . ASP C 1 97 ? 4.877 52.868 13.777 1.00 22.24 137 ASP C O 1
ATOM 17753 N N . LYS C 1 98 ? 4.415 51.659 15.620 1.00 21.68 138 LYS C N 1
ATOM 17754 C CA . LYS C 1 98 ? 4.254 52.847 16.450 1.00 21.55 138 LYS C CA 1
ATOM 17755 C C . LYS C 1 98 ? 5.581 53.571 16.636 1.00 21.09 138 LYS C C 1
ATOM 17756 O O . LYS C 1 98 ? 5.637 54.802 16.555 1.00 22.13 138 LYS C O 1
ATOM 17775 N N . ALA C 1 99 ? 6.664 52.825 16.876 1.00 19.54 139 ALA C N 1
ATOM 17776 C CA . ALA C 1 99 ? 7.962 53.458 17.090 1.00 18.79 139 ALA C CA 1
ATOM 17777 C C . ALA C 1 99 ? 8.392 54.260 15.870 1.00 20.47 139 ALA C C 1
ATOM 17778 O O . ALA C 1 99 ? 8.881 55.389 15.997 1.00 20.07 139 ALA C O 1
ATOM 17785 N N . LEU C 1 100 ? 8.215 53.695 14.679 1.00 20.99 140 LEU C N 1
ATOM 17786 C CA . LEU C 1 100 ? 8.608 54.403 13.470 1.00 21.94 140 LEU C CA 1
ATOM 17787 C C . LEU C 1 100 ? 7.623 55.509 13.123 1.00 22.37 140 LEU C C 1
ATOM 17788 O O . LEU C 1 100 ? 8.029 56.546 12.588 1.00 25.18 140 LEU C O 1
ATOM 17804 N N . ASP C 1 101 ? 6.344 55.325 13.451 1.00 23.44 141 ASP C N 1
ATOM 17805 C CA . ASP C 1 101 ? 5.369 56.403 13.325 1.00 24.78 141 ASP C CA 1
ATOM 17806 C C . ASP C 1 101 ? 5.823 57.627 14.108 1.00 21.70 141 ASP C C 1
ATOM 17807 O O . ASP C 1 101 ? 5.778 58.757 13.608 1.00 23.23 141 ASP C O 1
ATOM 17816 N N . MET C 1 102 ? 6.278 57.411 15.345 1.00 21.97 142 MET C N 1
ATOM 17817 C CA . MET C 1 102 ? 6.711 58.513 16.195 1.00 21.87 142 MET C CA 1
ATOM 17818 C C . MET C 1 102 ? 7.917 59.218 15.599 1.00 23.59 142 MET C C 1
ATOM 17819 O O . MET C 1 102 ? 7.991 60.453 15.587 1.00 23.51 142 MET C O 1
ATOM 17833 N N . LEU C 1 103 ? 8.897 58.442 15.139 1.00 21.18 143 LEU C N 1
ATOM 17834 C CA . LEU C 1 103 ? 10.075 59.038 14.534 1.00 20.74 143 LEU C CA 1
ATOM 17835 C C . LEU C 1 103 ? 9.706 59.753 13.248 1.00 21.88 143 LEU C C 1
ATOM 17836 O O . LEU C 1 103 ? 10.145 60.883 13.013 1.00 22.46 143 LEU C O 1
ATOM 17852 N N . ALA C 1 104 ? 8.867 59.126 12.421 1.00 21.62 144 ALA C N 1
ATOM 17853 C CA . ALA C 1 104 ? 8.505 59.734 11.148 1.00 20.86 144 ALA C CA 1
ATOM 17854 C C . ALA C 1 104 ? 7.768 61.048 11.367 1.00 22.22 144 ALA C C 1
ATOM 17855 O O . ALA C 1 104 ? 8.024 62.032 10.666 1.00 23.14 144 ALA C O 1
ATOM 17862 N N . ASP C 1 105 ? 6.849 61.091 12.342 1.00 23.44 145 ASP C N 1
ATOM 17863 C CA . ASP C 1 105 ? 6.148 62.340 12.613 1.00 25.06 145 ASP C CA 1
ATOM 17864 C C . ASP C 1 105 ? 7.125 63.453 12.971 1.00 23.88 145 ASP C C 1
ATOM 17865 O O . ASP C 1 105 ? 6.969 64.598 12.530 1.00 22.95 145 ASP C O 1
ATOM 17874 N N . LYS C 1 106 ? 8.131 63.142 13.792 1.00 22.61 146 LYS C N 1
ATOM 17875 C CA . LYS C 1 106 ? 9.083 64.167 14.202 1.00 22.71 146 LYS C CA 1
ATOM 17876 C C . LYS C 1 106 ? 9.919 64.636 13.019 1.00 22.61 146 LYS C C 1
ATOM 17877 O O . LYS C 1 106 ? 10.207 65.831 12.895 1.00 22.21 146 LYS C O 1
ATOM 17896 N N . ILE C 1 107 ? 10.306 63.714 12.135 1.00 22.43 147 ILE C N 1
ATOM 17897 C CA . ILE C 1 107 ? 11.077 64.091 10.958 1.00 23.46 147 ILE C CA 1
ATOM 17898 C C . ILE C 1 107 ? 10.244 64.974 10.045 1.00 25.10 147 ILE C C 1
ATOM 17899 O O . ILE C 1 107 ? 10.704 66.015 9.561 1.00 24.67 147 ILE C O 1
ATOM 17915 N N . ILE C 1 108 ? 9.012 64.553 9.769 1.00 24.96 148 ILE C N 1
ATOM 17916 C CA . ILE C 1 108 ? 8.170 65.312 8.853 1.00 25.92 148 ILE C CA 1
ATOM 17917 C C . ILE C 1 108 ? 7.904 66.700 9.409 1.00 26.75 148 ILE C C 1
ATOM 17918 O O . ILE C 1 108 ? 7.885 67.684 8.659 1.00 26.25 148 ILE C O 1
ATOM 17934 N N . ALA C 1 109 ? 7.757 66.818 10.728 1.00 28.56 149 ALA C N 1
ATOM 17935 C CA . ALA C 1 109 ? 7.524 68.129 11.320 1.00 29.07 149 ALA C CA 1
ATOM 17936 C C . ALA C 1 109 ? 8.691 69.075 11.048 1.00 27.20 149 ALA C C 1
ATOM 17937 O O . ALA C 1 109 ? 8.485 70.273 10.822 1.00 27.81 149 ALA C O 1
ATOM 17944 N N . LEU C 1 110 ? 9.924 68.561 11.078 1.00 24.95 150 LEU C N 1
ATOM 17945 C CA . LEU C 1 110 ? 11.078 69.395 10.758 1.00 24.49 150 LEU C CA 1
ATOM 17946 C C . LEU C 1 110 ? 10.976 69.968 9.353 1.00 28.40 150 LEU C C 1
ATOM 17947 O O . LEU C 1 110 ? 11.272 71.148 9.122 1.00 29.65 150 LEU C O 1
ATOM 17963 N N . ARG C 1 111 ? 10.621 69.120 8.387 1.00 25.62 151 ARG C N 1
ATOM 17964 C CA . ARG C 1 111 ? 10.565 69.557 7.000 1.00 27.95 151 ARG C CA 1
ATOM 17965 C C . ARG C 1 111 ? 9.473 70.595 6.799 1.00 30.61 151 ARG C C 1
ATOM 17966 O O . ARG C 1 111 ? 9.662 71.573 6.066 1.00 32.65 151 ARG C O 1
ATOM 17987 N N . VAL C 1 112 ? 8.319 70.388 7.435 1.00 30.79 152 VAL C N 1
ATOM 17988 C CA . VAL C 1 112 ? 7.222 71.346 7.349 1.00 31.90 152 VAL C CA 1
ATOM 17989 C C . VAL C 1 112 ? 7.659 72.699 7.884 1.00 37.07 152 VAL C C 1
ATOM 17990 O O . VAL C 1 112 ? 7.271 73.748 7.358 1.00 33.73 152 VAL C O 1
ATOM 18003 N N . ALA C 1 113 ? 8.477 72.699 8.931 1.00 33.25 153 ALA C N 1
ATOM 18004 C CA . ALA C 1 113 ? 8.981 73.923 9.536 1.00 35.11 153 ALA C CA 1
ATOM 18005 C C . ALA C 1 113 ? 10.248 74.430 8.860 1.00 30.56 153 ALA C C 1
ATOM 18006 O O . ALA C 1 113 ? 10.870 75.369 9.365 1.00 31.10 153 ALA C O 1
ATOM 18013 N N . ASN C 1 114 ? 10.642 73.823 7.737 1.00 30.88 154 ASN C N 1
ATOM 18014 C CA . ASN C 1 114 ? 11.834 74.225 6.989 1.00 33.37 154 ASN C CA 1
ATOM 18015 C C . ASN C 1 114 ? 13.070 74.214 7.883 1.00 32.69 154 ASN C C 1
ATOM 18016 O O . ASN C 1 114 ? 13.920 75.104 7.821 1.00 30.54 154 ASN C O 1
ATOM 18027 N N . GLU C 1 115 ? 13.172 73.198 8.725 1.00 30.78 155 GLU C N 1
ATOM 18028 C CA . GLU C 1 115 ? 14.343 73.066 9.573 1.00 29.82 155 GLU C CA 1
ATOM 18029 C C . GLU C 1 115 ? 14.829 71.621 9.543 1.00 26.83 155 GLU C C 1
ATOM 18030 O O . GLU C 1 115 ? 15.173 71.060 10.601 1.00 24.88 155 GLU C O 1
ATOM 18042 N N . PRO C 1 116 ? 14.914 70.994 8.366 1.00 25.34 156 PRO C N 1
ATOM 18043 C CA . PRO C 1 116 ? 15.396 69.605 8.321 1.00 24.51 156 PRO C CA 1
ATOM 18044 C C . PRO C 1 116 ? 16.833 69.455 8.773 1.00 25.54 156 PRO C C 1
ATOM 18045 O O . PRO C 1 116 ? 17.240 68.343 9.132 1.00 24.57 156 PRO C O 1
ATOM 18056 N N . HIS C 1 117 ? 17.626 70.531 8.746 1.00 24.01 157 HIS C N 1
ATOM 18057 C CA . HIS C 1 117 ? 18.994 70.475 9.244 1.00 24.68 157 HIS C CA 1
ATOM 18058 C C . HIS C 1 117 ? 19.051 70.238 10.746 1.00 25.65 157 HIS C C 1
ATOM 18059 O O . HIS C 1 117 ? 20.136 69.971 11.272 1.00 23.27 157 HIS C O 1
ATOM 18073 N N . LYS C 1 118 ? 17.927 70.351 11.453 1.00 22.07 158 LYS C N 1
ATOM 18074 C CA . LYS C 1 118 ? 17.896 70.034 12.876 1.00 21.61 158 LYS C CA 1
ATOM 18075 C C . LYS C 1 118 ? 17.696 68.555 13.136 1.00 22.12 158 LYS C C 1
ATOM 18076 O O . LYS C 1 118 ? 17.490 68.156 14.287 1.00 21.27 158 LYS C O 1
ATOM 18095 N N . TYR C 1 119 ? 17.773 67.745 12.091 1.00 24.13 159 TYR C N 1
ATOM 18096 C CA . TYR C 1 119 ? 17.889 66.302 12.210 1.00 21.33 159 TYR C CA 1
ATOM 18097 C C . TYR C 1 119 ? 19.358 65.913 12.224 1.00 20.98 159 TYR C C 1
ATOM 18098 O O . TYR C 1 119 ? 20.175 66.512 11.523 1.00 21.85 159 TYR C O 1
ATOM 18116 N N . ALA C 1 120 ? 19.692 64.903 13.014 1.00 20.32 160 ALA C N 1
ATOM 18117 C CA . ALA C 1 120 ? 21.048 64.380 13.003 1.00 20.75 160 ALA C CA 1
ATOM 18118 C C . ALA C 1 120 ? 20.991 62.862 13.000 1.00 21.10 160 ALA C C 1
ATOM 18119 O O . ALA C 1 120 ? 20.143 62.262 13.663 1.00 20.66 160 ALA C O 1
ATOM 18126 N N . LEU C 1 121 ? 21.889 62.255 12.232 1.00 19.05 161 LEU C N 1
ATOM 18127 C CA . LEU C 1 121 ? 22.088 60.812 12.195 1.00 19.84 161 LEU C CA 1
ATOM 18128 C C . LEU C 1 121 ? 23.468 60.542 12.765 1.00 18.41 161 LEU C C 1
ATOM 18129 O O . LEU C 1 121 ? 24.471 61.025 12.225 1.00 18.61 161 LEU C O 1
ATOM 18145 N N . LEU C 1 122 ? 23.518 59.780 13.849 1.00 17.83 162 LEU C N 1
ATOM 18146 C CA . LEU C 1 122 ? 24.774 59.414 14.484 1.00 17.36 162 LEU C CA 1
ATOM 18147 C C . LEU C 1 122 ? 25.084 57.957 14.182 1.00 16.77 162 LEU C C 1
ATOM 18148 O O . LEU C 1 122 ? 24.236 57.080 14.380 1.00 17.92 162 LEU C O 1
ATOM 18164 N N . ARG C 1 123 ? 26.299 57.711 13.713 1.00 16.46 163 ARG C N 1
ATOM 18165 C CA . ARG C 1 123 ? 26.763 56.379 13.354 1.00 15.79 163 ARG C CA 1
ATOM 18166 C C . ARG C 1 123 ? 27.939 56.024 14.246 1.00 16.81 163 ARG C C 1
ATOM 18167 O O . ARG C 1 123 ? 28.909 56.785 14.320 1.00 16.96 163 ARG C O 1
ATOM 18188 N N . GLY C 1 124 ? 27.844 54.886 14.935 1.00 15.22 164 GLY C N 1
ATOM 18189 C CA . GLY C 1 124 ? 28.992 54.321 15.613 1.00 15.92 164 GLY C CA 1
ATOM 18190 C C . GLY C 1 124 ? 29.659 53.309 14.703 1.00 15.53 164 GLY C C 1
ATOM 18191 O O . GLY C 1 124 ? 30.202 53.674 13.658 1.00 15.76 164 GLY C O 1
ATOM 18195 N N . ARG C 1 125 ? 29.579 52.028 15.053 1.00 14.91 165 ARG C N 1
ATOM 18196 C CA . ARG C 1 125 ? 29.999 50.988 14.128 1.00 16.19 165 ARG C CA 1
ATOM 18197 C C . ARG C 1 125 ? 28.964 50.891 13.009 1.00 17.24 165 ARG C C 1
ATOM 18198 O O . ARG C 1 125 ? 27.891 51.503 13.050 1.00 16.69 165 ARG C O 1
ATOM 18219 N N . TYR C 1 126 ? 29.306 50.123 11.990 1.00 16.00 166 TYR C N 1
ATOM 18220 C CA . TYR C 1 126 ? 28.618 50.188 10.709 1.00 15.79 166 TYR C CA 1
ATOM 18221 C C . TYR C 1 126 ? 29.190 49.067 9.862 1.00 16.35 166 TYR C C 1
ATOM 18222 O O . TYR C 1 126 ? 30.196 48.453 10.221 1.00 16.65 166 TYR C O 1
ATOM 18240 N N . SER C 1 127 ? 28.554 48.816 8.732 1.00 15.73 167 SER C N 1
ATOM 18241 C CA . SER C 1 127 ? 29.136 47.991 7.686 1.00 15.28 167 SER C CA 1
ATOM 18242 C C . SER C 1 127 ? 29.158 48.802 6.397 1.00 16.83 167 SER C C 1
ATOM 18243 O O . SER C 1 127 ? 28.696 49.946 6.342 1.00 17.33 167 SER C O 1
ATOM 18251 N N . HIS C 1 128 ? 29.685 48.198 5.345 1.00 15.82 168 HIS C N 1
ATOM 18252 C CA . HIS C 1 128 ? 29.765 48.939 4.094 1.00 16.53 168 HIS C CA 1
ATOM 18253 C C . HIS C 1 128 ? 28.427 49.097 3.394 1.00 17.98 168 HIS C C 1
ATOM 18254 O O . HIS C 1 128 ? 28.417 49.693 2.312 1.00 19.34 168 HIS C O 1
ATOM 18268 N N . ILE C 1 129 ? 27.309 48.657 3.983 1.00 19.23 169 ILE C N 1
ATOM 18269 C CA . ILE C 1 129 ? 26.017 48.989 3.395 1.00 17.51 169 ILE C CA 1
ATOM 18270 C C . ILE C 1 129 ? 25.436 50.266 4.014 1.00 19.57 169 ILE C C 1
ATOM 18271 O O . ILE C 1 129 ? 24.276 50.615 3.756 1.00 20.05 169 ILE C O 1
ATOM 18287 N N . ASN C 1 130 ? 26.241 51.000 4.792 1.00 17.20 170 ASN C N 1
ATOM 18288 C CA . ASN C 1 130 ? 25.714 52.112 5.580 1.00 17.73 170 ASN C CA 1
ATOM 18289 C C . ASN C 1 130 ? 25.244 53.318 4.764 1.00 17.70 170 ASN C C 1
ATOM 18290 O O . ASN C 1 130 ? 24.544 54.173 5.319 1.00 18.56 170 ASN C O 1
ATOM 18301 N N . ASP C 1 131 ? 25.617 53.434 3.484 1.00 18.54 171 ASP C N 1
ATOM 18302 C CA . ASP C 1 131 ? 25.371 54.678 2.749 1.00 18.88 171 ASP C CA 1
ATOM 18303 C C . ASP C 1 131 ? 23.905 55.107 2.807 1.00 19.38 171 ASP C C 1
ATOM 18304 O O . ASP C 1 131 ? 23.607 56.300 2.928 1.00 19.82 171 ASP C O 1
ATOM 18313 N N . LEU C 1 132 ? 22.976 54.152 2.751 1.00 18.37 172 LEU C N 1
ATOM 18314 C CA . LEU C 1 132 ? 21.557 54.493 2.755 1.00 18.76 172 LEU C CA 1
ATOM 18315 C C . LEU C 1 132 ? 21.152 55.194 4.049 1.00 18.41 172 LEU C C 1
ATOM 18316 O O . LEU C 1 132 ? 20.599 56.300 4.031 1.00 20.17 172 LEU C O 1
ATOM 18332 N N . LEU C 1 133 ? 21.371 54.535 5.188 1.00 18.16 173 LEU C N 1
ATOM 18333 C CA . LEU C 1 133 ? 20.930 55.093 6.460 1.00 18.72 173 LEU C CA 1
ATOM 18334 C C . LEU C 1 133 ? 21.762 56.307 6.846 1.00 19.84 173 LEU C C 1
ATOM 18335 O O . LEU C 1 133 ? 21.222 57.320 7.305 1.00 21.12 173 LEU C O 1
ATOM 18351 N N . TYR C 1 134 ? 23.073 56.231 6.632 1.00 19.08 174 TYR C N 1
ATOM 18352 C CA . TYR C 1 134 ? 23.988 57.263 7.099 1.00 18.67 174 TYR C CA 1
ATOM 18353 C C . TYR C 1 134 ? 23.892 58.520 6.248 1.00 18.47 174 TYR C C 1
ATOM 18354 O O . TYR C 1 134 ? 23.725 59.626 6.774 1.00 20.73 174 TYR C O 1
ATOM 18372 N N . LYS C 1 135 ? 23.976 58.375 4.932 1.00 19.52 175 LYS C N 1
ATOM 18373 C CA . LYS C 1 135 ? 24.113 59.528 4.057 1.00 21.23 175 LYS C CA 1
ATOM 18374 C C . LYS C 1 135 ? 22.834 59.831 3.289 1.00 20.27 175 LYS C C 1
ATOM 18375 O O . LYS C 1 135 ? 22.316 60.949 3.366 1.00 21.75 175 LYS C O 1
ATOM 18394 N N . LYS C 1 136 ? 22.305 58.853 2.557 1.00 20.81 176 LYS C N 1
ATOM 18395 C CA . LYS C 1 136 ? 21.208 59.131 1.640 1.00 22.25 176 LYS C CA 1
ATOM 18396 C C . LYS C 1 136 ? 19.949 59.542 2.395 1.00 22.04 176 LYS C C 1
ATOM 18397 O O . LYS C 1 136 ? 19.328 60.562 2.071 1.00 21.59 176 LYS C O 1
ATOM 18416 N N . MET C 1 137 ? 19.554 58.764 3.407 1.00 20.44 177 MET C N 1
ATOM 18417 C CA A MET C 1 137 ? 18.372 59.120 4.185 0.62 19.39 177 MET C CA 1
ATOM 18418 C CA B MET C 1 137 ? 18.379 59.114 4.196 0.38 21.19 177 MET C CA 1
ATOM 18419 C C . MET C 1 137 ? 18.529 60.503 4.802 1.00 21.60 177 MET C C 1
ATOM 18420 O O . MET C 1 137 ? 17.599 61.315 4.768 1.00 21.41 177 MET C O 1
ATOM 18447 N N . THR C 1 138 ? 19.709 60.788 5.357 1.00 21.57 178 THR C N 1
ATOM 18448 C CA . THR C 1 138 ? 19.971 62.046 6.045 1.00 21.06 178 THR C CA 1
ATOM 18449 C C . THR C 1 138 ? 19.865 63.233 5.104 1.00 22.17 178 THR C C 1
ATOM 18450 O O . THR C 1 138 ? 19.245 64.249 5.439 1.00 21.38 178 THR C O 1
ATOM 18461 N N . ASN C 1 139 ? 20.493 63.132 3.932 1.00 22.32 179 ASN C N 1
ATOM 18462 C CA . ASN C 1 139 ? 20.467 64.237 2.985 1.00 21.91 179 ASN C CA 1
ATOM 18463 C C . ASN C 1 139 ? 19.074 64.415 2.385 1.00 23.42 179 ASN C C 1
ATOM 18464 O O . ASN C 1 139 ? 18.624 65.548 2.171 1.00 24.22 179 ASN C O 1
ATOM 18475 N N . LEU C 1 140 ? 18.374 63.309 2.105 1.00 22.64 180 LEU C N 1
ATOM 18476 C CA . LEU C 1 140 ? 17.038 63.410 1.527 1.00 23.47 180 LEU C CA 1
ATOM 18477 C C . LEU C 1 140 ? 16.069 64.071 2.495 1.00 25.23 180 LEU C C 1
ATOM 18478 O O . LEU C 1 140 ? 15.209 64.861 2.084 1.00 25.62 180 LEU C O 1
ATOM 18494 N N . ILE C 1 141 ? 16.180 63.748 3.785 1.00 23.64 181 ILE C N 1
ATOM 18495 C CA . ILE C 1 141 ? 15.442 64.499 4.794 1.00 24.30 181 ILE C CA 1
ATOM 18496 C C . ILE C 1 141 ? 15.812 65.971 4.704 1.00 25.57 181 ILE C C 1
ATOM 18497 O O . ILE C 1 141 ? 14.946 66.852 4.772 1.00 25.70 181 ILE C O 1
ATOM 18513 N N . GLY C 1 142 ? 17.101 66.258 4.534 1.00 24.74 182 GLY C N 1
ATOM 18514 C CA . GLY C 1 142 ? 17.551 67.611 4.316 1.00 24.04 182 GLY C CA 1
ATOM 18515 C C . GLY C 1 142 ? 18.570 68.054 5.341 1.00 25.31 182 GLY C C 1
ATOM 18516 O O . GLY C 1 142 ? 18.643 69.238 5.683 1.00 24.30 182 GLY C O 1
ATOM 18520 N N . SER C 1 143 ? 19.364 67.110 5.836 1.00 24.58 183 SER C N 1
ATOM 18521 C CA . SER C 1 143 ? 20.301 67.441 6.885 1.00 23.10 183 SER C CA 1
ATOM 18522 C C . SER C 1 143 ? 21.733 67.187 6.441 1.00 21.87 183 SER C C 1
ATOM 18523 O O . SER C 1 143 ? 22.005 66.192 5.761 1.00 23.29 183 SER C O 1
ATOM 18531 N N . PRO C 1 144 ? 22.669 68.048 6.836 1.00 22.37 184 PRO C N 1
ATOM 18532 C CA . PRO C 1 144 ? 24.095 67.749 6.658 1.00 22.82 184 PRO C CA 1
ATOM 18533 C C . PRO C 1 144 ? 24.688 66.951 7.804 1.00 22.17 184 PRO C C 1
ATOM 18534 O O . PRO C 1 144 ? 25.896 66.692 7.805 1.00 22.18 184 PRO C O 1
ATOM 18545 N N . ASN C 1 145 ? 23.873 66.584 8.781 1.00 20.93 185 ASN C N 1
ATOM 18546 C CA . ASN C 1 145 ? 24.402 66.112 10.057 1.00 20.27 185 ASN C CA 1
ATOM 18547 C C . ASN C 1 145 ? 24.379 64.600 10.166 1.00 21.67 185 ASN C C 1
ATOM 18548 O O . ASN C 1 145 ? 23.895 64.034 11.140 1.00 21.33 185 ASN C O 1
ATOM 18559 N N . ASN C 1 146 ? 24.978 63.936 9.181 1.00 22.29 186 ASN C N 1
ATOM 18560 C CA . ASN C 1 146 ? 25.358 62.535 9.318 1.00 22.42 186 ASN C CA 1
ATOM 18561 C C . ASN C 1 146 ? 26.724 62.525 9.996 1.00 19.46 186 ASN C C 1
ATOM 18562 O O . ASN C 1 146 ? 27.741 62.858 9.375 1.00 20.07 186 ASN C O 1
ATOM 18573 N N . ILE C 1 147 ? 26.735 62.160 11.274 1.00 19.43 187 ILE C N 1
ATOM 18574 C CA . ILE C 1 147 ? 27.901 62.284 12.136 1.00 19.73 187 ILE C CA 1
ATOM 18575 C C . ILE C 1 147 ? 28.408 60.884 12.441 1.00 18.16 187 ILE C C 1
ATOM 18576 O O . ILE C 1 147 ? 27.789 60.142 13.215 1.00 19.04 187 ILE C O 1
ATOM 18592 N N . SER C 1 148 ? 29.543 60.532 11.851 1.00 17.57 188 SER C N 1
ATOM 18593 C CA . SER C 1 148 ? 30.197 59.275 12.151 1.00 16.62 188 SER C CA 1
ATOM 18594 C C . SER C 1 148 ? 30.974 59.400 13.456 1.00 16.61 188 SER C C 1
ATOM 18595 O O . SER C 1 148 ? 31.053 60.473 14.062 1.00 18.13 188 SER C O 1
ATOM 18603 N N . HIS C 1 149 ? 31.601 58.301 13.876 1.00 16.78 189 HIS C N 1
ATOM 18604 C CA . HIS C 1 149 ? 32.457 58.333 15.053 1.00 15.53 189 HIS C CA 1
ATOM 18605 C C . HIS C 1 149 ? 33.932 58.473 14.706 1.00 16.79 189 HIS C C 1
ATOM 18606 O O . HIS C 1 149 ? 34.776 58.335 15.593 1.00 17.23 189 HIS C O 1
ATOM 18620 N N . SER C 1 150 ? 34.267 58.781 13.453 1.00 16.35 190 SER C N 1
ATOM 18621 C CA . SER C 1 150 ? 35.646 58.600 13.022 1.00 16.97 190 SER C CA 1
ATOM 18622 C C . SER C 1 150 ? 36.627 59.421 13.845 1.00 15.95 190 SER C C 1
ATOM 18623 O O . SER C 1 150 ? 37.769 58.992 14.048 1.00 17.56 190 SER C O 1
ATOM 18631 N N . SER C 1 151 ? 36.232 60.604 14.312 1.00 17.67 191 SER C N 1
ATOM 18632 C CA . SER C 1 151 ? 37.229 61.424 14.986 1.00 18.37 191 SER C CA 1
ATOM 18633 C C . SER C 1 151 ? 37.466 61.006 16.436 1.00 17.27 191 SER C C 1
ATOM 18634 O O . SER C 1 151 ? 38.464 61.442 17.022 1.00 18.77 191 SER C O 1
ATOM 18642 N N . VAL C 1 152 ? 36.596 60.177 17.031 1.00 17.76 192 VAL C N 1
ATOM 18643 C CA . VAL C 1 152 ? 36.948 59.533 18.295 1.00 15.77 192 VAL C CA 1
ATOM 18644 C C . VAL C 1 152 ? 37.618 58.188 18.049 1.00 16.84 192 VAL C C 1
ATOM 18645 O O . VAL C 1 152 ? 37.930 57.459 19.003 1.00 16.66 192 VAL C O 1
ATOM 18658 N N . CYS C 1 153 ? 37.867 57.846 16.789 1.00 17.49 193 CYS C N 1
ATOM 18659 C CA . CYS C 1 153 ? 38.510 56.593 16.448 1.00 16.62 193 CYS C CA 1
ATOM 18660 C C . CYS C 1 153 ? 39.992 56.831 16.174 1.00 16.24 193 CYS C C 1
ATOM 18661 O O . CYS C 1 153 ? 40.818 56.629 17.070 1.00 16.46 193 CYS C O 1
ATOM 18668 N N . ALA C 1 154 ? 40.356 57.278 14.972 1.00 16.15 194 ALA C N 1
ATOM 18669 C CA . ALA C 1 154 ? 41.776 57.341 14.655 1.00 16.33 194 ALA C CA 1
ATOM 18670 C C . ALA C 1 154 ? 42.127 58.291 13.519 1.00 18.60 194 ALA C C 1
ATOM 18671 O O . ALA C 1 154 ? 43.102 58.063 12.796 1.00 17.76 194 ALA C O 1
ATOM 18678 N N . GLU C 1 155 ? 41.369 59.372 13.350 1.00 17.09 195 GLU C N 1
ATOM 18679 C CA . GLU C 1 155 ? 41.635 60.232 12.203 1.00 17.42 195 GLU C CA 1
ATOM 18680 C C . GLU C 1 155 ? 43.022 60.867 12.278 1.00 16.67 195 GLU C C 1
ATOM 18681 O O . GLU C 1 155 ? 43.645 61.110 11.239 1.00 17.89 195 GLU C O 1
ATOM 18693 N N . ALA C 1 156 ? 43.540 61.135 13.478 1.00 18.10 196 ALA C N 1
ATOM 18694 C CA . ALA C 1 156 ? 44.871 61.734 13.542 1.00 18.27 196 ALA C CA 1
ATOM 18695 C C . ALA C 1 156 ? 45.930 60.778 12.996 1.00 18.23 196 ALA C C 1
ATOM 18696 O O . ALA C 1 156 ? 46.959 61.222 12.476 1.00 17.44 196 ALA C O 1
ATOM 18703 N N . HIS C 1 157 ? 45.684 59.468 13.089 1.00 16.64 197 HIS C N 1
ATOM 18704 C CA . HIS C 1 157 ? 46.586 58.441 12.575 1.00 16.00 197 HIS C CA 1
ATOM 18705 C C . HIS C 1 157 ? 46.624 58.428 11.055 1.00 16.78 197 HIS C C 1
ATOM 18706 O O . HIS C 1 157 ? 47.567 57.884 10.470 1.00 16.84 197 HIS C O 1
ATOM 18720 N N . LYS C 1 158 ? 45.658 59.060 10.403 1.00 16.72 198 LYS C N 1
ATOM 18721 C CA . LYS C 1 158 ? 45.679 59.182 8.955 1.00 16.66 198 LYS C CA 1
ATOM 18722 C C . LYS C 1 158 ? 46.430 60.415 8.471 1.00 17.66 198 LYS C C 1
ATOM 18723 O O . LYS C 1 158 ? 46.685 60.525 7.268 1.00 17.01 198 LYS C O 1
ATOM 18742 N N . MET C 1 159 ? 46.790 61.342 9.366 1.00 18.22 199 MET C N 1
ATOM 18743 C CA . MET C 1 159 ? 47.371 62.605 8.922 1.00 19.21 199 MET C CA 1
ATOM 18744 C C . MET C 1 159 ? 48.738 62.396 8.282 1.00 18.60 199 MET C C 1
ATOM 18745 O O . MET C 1 159 ? 49.032 62.978 7.231 1.00 18.11 199 MET C O 1
ATOM 18759 N N . GLY C 1 160 ? 49.589 61.588 8.898 1.00 17.99 200 GLY C N 1
ATOM 18760 C CA . GLY C 1 160 ? 50.891 61.329 8.343 1.00 18.39 200 GLY C CA 1
ATOM 18761 C C . GLY C 1 160 ? 50.787 60.674 6.983 1.00 18.11 200 GLY C C 1
ATOM 18762 O O . GLY C 1 160 ? 51.324 61.166 5.985 1.00 18.72 200 GLY C O 1
ATOM 18766 N N . PRO C 1 161 ? 50.082 59.543 6.917 1.00 16.61 201 PRO C N 1
ATOM 18767 C CA . PRO C 1 161 ? 49.935 58.868 5.616 1.00 17.42 201 PRO C CA 1
ATOM 18768 C C . PRO C 1 161 ? 49.327 59.750 4.544 1.00 19.20 201 PRO C C 1
ATOM 18769 O O . PRO C 1 161 ? 49.743 59.667 3.381 1.00 18.76 201 PRO C O 1
ATOM 18780 N N . TYR C 1 162 ? 48.360 60.603 4.892 1.00 17.79 202 TYR C N 1
ATOM 18781 C CA . TYR C 1 162 ? 47.765 61.447 3.868 1.00 17.85 202 TYR C CA 1
ATOM 18782 C C . TYR C 1 162 ? 48.718 62.571 3.457 1.00 18.94 202 TYR C C 1
ATOM 18783 O O . TYR C 1 162 ? 48.943 62.808 2.267 1.00 19.89 202 TYR C O 1
ATOM 18801 N N . TYR C 1 163 ? 49.267 63.297 4.424 1.00 19.48 203 TYR C N 1
ATOM 18802 C CA . TYR C 1 163 ? 50.020 64.496 4.063 1.00 18.92 203 TYR C CA 1
ATOM 18803 C C . TYR C 1 163 ? 51.439 64.190 3.625 1.00 19.98 203 TYR C C 1
ATOM 18804 O O . TYR C 1 163 ? 52.081 65.057 3.022 1.00 20.64 203 TYR C O 1
ATOM 18822 N N . LEU C 1 164 ? 51.904 62.965 3.844 1.00 18.65 204 LEU C N 1
ATOM 18823 C CA . LEU C 1 164 ? 53.192 62.524 3.334 1.00 19.72 204 LEU C CA 1
ATOM 18824 C C . LEU C 1 164 ? 53.075 61.687 2.074 1.00 19.22 204 LEU C C 1
ATOM 18825 O O . LEU C 1 164 ? 53.886 61.859 1.160 1.00 19.41 204 LEU C O 1
ATOM 18841 N N . ASP C 1 165 ? 52.081 60.786 1.981 1.00 19.73 205 ASP C N 1
ATOM 18842 C CA . ASP C 1 165 ? 52.019 59.946 0.792 1.00 19.33 205 ASP C CA 1
ATOM 18843 C C . ASP C 1 165 ? 50.610 59.780 0.225 1.00 19.68 205 ASP C C 1
ATOM 18844 O O . ASP C 1 165 ? 50.395 58.899 -0.621 1.00 21.98 205 ASP C O 1
ATOM 18853 N N . GLY C 1 166 ? 49.665 60.637 0.608 1.00 18.29 206 GLY C N 1
ATOM 18854 C CA . GLY C 1 166 ? 48.396 60.717 -0.088 1.00 18.94 206 GLY C CA 1
ATOM 18855 C C . GLY C 1 166 ? 47.368 59.683 0.301 1.00 20.29 206 GLY C C 1
ATOM 18856 O O . GLY C 1 166 ? 46.364 59.540 -0.406 1.00 20.78 206 GLY C O 1
ATOM 18860 N N . ASN C 1 167 ? 47.593 58.945 1.382 1.00 19.17 207 ASN C N 1
ATOM 18861 C CA . ASN C 1 167 ? 46.701 57.868 1.808 1.00 19.36 207 ASN C CA 1
ATOM 18862 C C . ASN C 1 167 ? 45.901 58.351 3.012 1.00 19.16 207 ASN C C 1
ATOM 18863 O O . ASN C 1 167 ? 46.407 58.361 4.136 1.00 17.73 207 ASN C O 1
ATOM 18874 N N . TRP C 1 168 ? 44.655 58.777 2.777 1.00 19.47 208 TRP C N 1
ATOM 18875 C CA . TRP C 1 168 ? 43.747 59.072 3.885 1.00 20.11 208 TRP C CA 1
ATOM 18876 C C . TRP C 1 168 ? 43.135 57.736 4.301 1.00 22.14 208 TRP C C 1
ATOM 18877 O O . TRP C 1 168 ? 42.040 57.349 3.890 1.00 20.73 208 TRP C O 1
ATOM 18898 N N . GLY C 1 169 ? 43.880 56.994 5.103 1.00 19.17 209 GLY C N 1
ATOM 18899 C CA . GLY C 1 169 ? 43.471 55.644 5.415 1.00 18.77 209 GLY C CA 1
ATOM 18900 C C . GLY C 1 169 ? 44.573 54.937 6.171 1.00 17.99 209 GLY C C 1
ATOM 18901 O O . GLY C 1 169 ? 45.592 55.536 6.523 1.00 17.60 209 GLY C O 1
ATOM 18905 N N . TYR C 1 170 ? 44.348 53.649 6.395 1.00 17.41 210 TYR C N 1
ATOM 18906 C CA . TYR C 1 170 ? 45.261 52.832 7.167 1.00 18.55 210 TYR C CA 1
ATOM 18907 C C . TYR C 1 170 ? 46.238 52.127 6.236 1.00 18.38 210 TYR C C 1
ATOM 18908 O O . TYR C 1 170 ? 46.139 52.178 5.008 1.00 16.82 210 TYR C O 1
ATOM 18926 N N . ASN C 1 171 ? 47.222 51.494 6.849 1.00 16.02 211 ASN C N 1
ATOM 18927 C CA . ASN C 1 171 ? 48.169 50.655 6.145 1.00 16.30 211 ASN C CA 1
ATOM 18928 C C . ASN C 1 171 ? 48.090 49.239 6.690 1.00 16.97 211 ASN C C 1
ATOM 18929 O O . ASN C 1 171 ? 47.639 49.005 7.816 1.00 15.64 211 ASN C O 1
ATOM 18940 N N . GLN C 1 172 ? 48.519 48.293 5.866 1.00 16.12 212 GLN C N 1
ATOM 18941 C CA . GLN C 1 172 ? 48.865 46.958 6.325 1.00 15.50 212 GLN C CA 1
ATOM 18942 C C . GLN C 1 172 ? 50.378 46.877 6.463 1.00 14.61 212 GLN C C 1
ATOM 18943 O O . GLN C 1 172 ? 51.121 47.575 5.769 1.00 15.27 212 GLN C O 1
ATOM 18957 N N . TYR C 1 173 ? 50.830 46.022 7.370 1.00 15.53 213 TYR C N 1
ATOM 18958 C CA . TYR C 1 173 ? 52.232 45.959 7.774 1.00 14.00 213 TYR C CA 1
ATOM 18959 C C . TYR C 1 173 ? 52.770 44.598 7.369 1.00 14.97 213 TYR C C 1
ATOM 18960 O O . TYR C 1 173 ? 52.235 43.569 7.796 1.00 15.47 213 TYR C O 1
ATOM 18978 N N . ASP C 1 174 ? 53.828 44.593 6.561 1.00 15.25 214 ASP C N 1
ATOM 18979 C CA . ASP C 1 174 ? 54.305 43.358 5.943 1.00 15.23 214 ASP C CA 1
ATOM 18980 C C . ASP C 1 174 ? 55.250 42.611 6.887 1.00 17.41 214 ASP C C 1
ATOM 18981 O O . ASP C 1 174 ? 56.440 42.425 6.621 1.00 18.60 214 ASP C O 1
ATOM 18990 N N . VAL C 1 175 ? 54.666 42.161 8.002 1.00 16.93 215 VAL C N 1
ATOM 18991 C CA A VAL C 1 175 ? 55.441 41.592 9.102 0.43 17.32 215 VAL C CA 1
ATOM 18992 C CA B VAL C 1 175 ? 55.458 41.601 9.092 0.57 16.88 215 VAL C CA 1
ATOM 18993 C C . VAL C 1 175 ? 56.202 40.349 8.659 1.00 17.94 215 VAL C C 1
ATOM 18994 O O . VAL C 1 175 ? 57.310 40.083 9.137 1.00 17.10 215 VAL C O 1
ATOM 19019 N N . LYS C 1 176 ? 55.614 39.550 7.769 1.00 16.04 216 LYS C N 1
ATOM 19020 C CA . LYS C 1 176 ? 56.286 38.320 7.383 1.00 17.30 216 LYS C CA 1
ATOM 19021 C C . LYS C 1 176 ? 57.639 38.580 6.733 1.00 17.63 216 LYS C C 1
ATOM 19022 O O . LYS C 1 176 ? 58.493 37.686 6.722 1.00 19.42 216 LYS C O 1
ATOM 19041 N N . ASN C 1 177 ? 57.848 39.769 6.177 1.00 18.35 217 ASN C N 1
ATOM 19042 C CA . ASN C 1 177 ? 59.091 40.095 5.491 1.00 18.06 217 ASN C CA 1
ATOM 19043 C C . ASN C 1 177 ? 59.851 41.225 6.165 1.00 18.55 217 ASN C C 1
ATOM 19044 O O . ASN C 1 177 ? 60.875 41.673 5.632 1.00 18.67 217 ASN C O 1
ATOM 19055 N N . ALA C 1 178 ? 59.381 41.680 7.325 1.00 18.87 218 ALA C N 1
ATOM 19056 C CA . ALA C 1 178 ? 60.029 42.771 8.029 1.00 19.44 218 ALA C CA 1
ATOM 19057 C C . ALA C 1 178 ? 61.382 42.340 8.573 1.00 18.77 218 ALA C C 1
ATOM 19058 O O . ALA C 1 178 ? 61.565 41.204 9.017 1.00 19.45 218 ALA C O 1
ATOM 19065 N N . LYS C 1 179 ? 62.334 43.264 8.544 1.00 18.35 219 LYS C N 1
ATOM 19066 C CA . LYS C 1 179 ? 63.571 43.098 9.285 1.00 18.80 219 LYS C CA 1
ATOM 19067 C C . LYS C 1 179 ? 63.673 44.041 10.475 1.00 19.69 219 LYS C C 1
ATOM 19068 O O . LYS C 1 179 ? 64.462 43.774 11.388 1.00 18.37 219 LYS C O 1
ATOM 19087 N N . PHE C 1 180 ? 62.874 45.104 10.507 1.00 17.69 220 PHE C N 1
ATOM 19088 C CA . PHE C 1 180 ? 62.826 45.970 11.675 1.00 17.35 220 PHE C CA 1
ATOM 19089 C C . PHE C 1 180 ? 61.398 46.466 11.844 1.00 16.51 220 PHE C C 1
ATOM 19090 O O . PHE C 1 180 ? 60.789 46.955 10.885 1.00 16.91 220 PHE C O 1
ATOM 19107 N N . ILE C 1 181 ? 60.873 46.332 13.057 1.00 15.76 221 ILE C N 1
ATOM 19108 C CA . ILE C 1 181 ? 59.535 46.789 13.402 1.00 15.86 221 ILE C CA 1
ATOM 19109 C C . ILE C 1 181 ? 59.681 47.776 14.548 1.00 17.62 221 ILE C C 1
ATOM 19110 O O . ILE C 1 181 ? 60.207 47.429 15.613 1.00 18.04 221 ILE C O 1
ATOM 19126 N N . LEU C 1 182 ? 59.228 49.003 14.331 1.00 15.69 222 LEU C N 1
ATOM 19127 C CA . LEU C 1 182 ? 59.250 50.036 15.356 1.00 15.79 222 LEU C CA 1
ATOM 19128 C C . LEU C 1 182 ? 57.810 50.446 15.606 1.00 16.15 222 LEU C C 1
ATOM 19129 O O . LEU C 1 182 ? 57.146 50.960 14.700 1.00 16.30 222 LEU C O 1
ATOM 19145 N N . SER C 1 183 ? 57.326 50.211 16.821 1.00 14.89 223 SER C N 1
ATOM 19146 C CA . SER C 1 183 ? 55.940 50.493 17.153 1.00 15.39 223 SER C CA 1
ATOM 19147 C C . SER C 1 183 ? 55.849 51.634 18.154 1.00 16.17 223 SER C C 1
ATOM 19148 O O . SER C 1 183 ? 56.347 51.521 19.280 1.00 17.48 223 SER C O 1
ATOM 19156 N N . PHE C 1 184 ? 55.208 52.726 17.737 1.00 15.03 224 PHE C N 1
ATOM 19157 C CA . PHE C 1 184 ? 54.884 53.841 18.625 1.00 15.35 224 PHE C CA 1
ATOM 19158 C C . PHE C 1 184 ? 53.471 53.616 19.154 1.00 16.97 224 PHE C C 1
ATOM 19159 O O . PHE C 1 184 ? 52.481 54.147 18.643 1.00 17.37 224 PHE C O 1
ATOM 19176 N N . GLY C 1 185 ? 53.394 52.795 20.201 1.00 15.89 225 GLY C N 1
ATOM 19177 C CA . GLY C 1 185 ? 52.174 52.563 20.931 1.00 17.12 225 GLY C CA 1
ATOM 19178 C C . GLY C 1 185 ? 51.285 51.477 20.376 1.00 16.13 225 GLY C C 1
ATOM 19179 O O . GLY C 1 185 ? 50.275 51.149 21.008 1.00 17.26 225 GLY C O 1
ATOM 19183 N N . ALA C 1 186 ? 51.599 50.918 19.213 1.00 15.55 226 ALA C N 1
ATOM 19184 C CA . ALA C 1 186 ? 50.748 49.859 18.701 1.00 15.28 226 ALA C CA 1
ATOM 19185 C C . ALA C 1 186 ? 51.106 48.542 19.378 1.00 15.19 226 ALA C C 1
ATOM 19186 O O . ALA C 1 186 ? 52.265 48.270 19.700 1.00 15.89 226 ALA C O 1
ATOM 19193 N N . ASP C 1 187 ? 50.087 47.716 19.560 1.00 14.79 227 ASP C N 1
ATOM 19194 C CA . ASP C 1 187 ? 50.122 46.475 20.332 1.00 17.25 227 ASP C CA 1
ATOM 19195 C C . ASP C 1 187 ? 49.387 45.451 19.477 1.00 15.92 227 ASP C C 1
ATOM 19196 O O . ASP C 1 187 ? 48.276 45.028 19.814 1.00 14.82 227 ASP C O 1
ATOM 19205 N N . PRO C 1 188 ? 49.963 45.064 18.332 1.00 14.84 228 PRO C N 1
ATOM 19206 C CA . PRO C 1 188 ? 49.144 44.420 17.292 1.00 14.77 228 PRO C CA 1
ATOM 19207 C C . PRO C 1 188 ? 48.746 42.988 17.592 1.00 14.11 228 PRO C C 1
ATOM 19208 O O . PRO C 1 188 ? 47.934 42.431 16.841 1.00 14.78 228 PRO C O 1
ATOM 19219 N N . ILE C 1 189 ? 49.258 42.381 18.656 1.00 13.98 229 ILE C N 1
ATOM 19220 C CA . ILE C 1 189 ? 48.799 41.052 19.038 1.00 14.63 229 ILE C CA 1
ATOM 19221 C C . ILE C 1 189 ? 47.670 41.164 20.050 1.00 13.75 229 ILE C C 1
ATOM 19222 O O . ILE C 1 189 ? 47.248 40.159 20.626 1.00 14.96 229 ILE C O 1
ATOM 19238 N N . ALA C 1 190 ? 47.163 42.380 20.250 1.00 14.35 230 ALA C N 1
ATOM 19239 C CA . ALA C 1 190 ? 46.056 42.607 21.170 1.00 13.51 230 ALA C CA 1
ATOM 19240 C C . ALA C 1 190 ? 45.018 43.575 20.612 1.00 14.07 230 ALA C C 1
ATOM 19241 O O . ALA C 1 190 ? 43.815 43.324 20.737 1.00 14.27 230 ALA C O 1
ATOM 19248 N N . SER C 1 191 ? 45.448 44.684 20.018 1.00 14.32 231 SER C N 1
ATOM 19249 C CA . SER C 1 191 ? 44.522 45.618 19.380 1.00 14.03 231 SER C CA 1
ATOM 19250 C C . SER C 1 191 ? 45.102 45.971 18.007 1.00 14.36 231 SER C C 1
ATOM 19251 O O . SER C 1 191 ? 45.882 45.210 17.429 1.00 14.53 231 SER C O 1
ATOM 19259 N N . ASN C 1 192 ? 44.718 47.133 17.465 1.00 13.85 232 ASN C N 1
ATOM 19260 C CA . ASN C 1 192 ? 45.002 47.509 16.075 1.00 14.15 232 ASN C CA 1
ATOM 19261 C C . ASN C 1 192 ? 44.180 46.636 15.120 1.00 14.75 232 ASN C C 1
ATOM 19262 O O . ASN C 1 192 ? 43.198 46.015 15.543 1.00 14.53 232 ASN C O 1
ATOM 19273 N N . ARG C 1 193 ? 44.536 46.586 13.832 1.00 13.78 233 ARG C N 1
ATOM 19274 C CA . ARG C 1 193 ? 43.531 46.340 12.800 1.00 13.60 233 ARG C CA 1
ATOM 19275 C C . ARG C 1 193 ? 43.711 45.036 12.031 1.00 14.36 233 ARG C C 1
ATOM 19276 O O . ARG C 1 193 ? 43.095 44.851 10.977 1.00 15.01 233 ARG C O 1
ATOM 19297 N N . GLN C 1 194 ? 44.497 44.108 12.543 1.00 14.68 234 GLN C N 1
ATOM 19298 C CA . GLN C 1 194 ? 44.344 42.720 12.119 1.00 13.57 234 GLN C CA 1
ATOM 19299 C C . GLN C 1 194 ? 44.879 41.853 13.250 1.00 13.06 234 GLN C C 1
ATOM 19300 O O . GLN C 1 194 ? 45.942 41.236 13.127 1.00 13.39 234 GLN C O 1
ATOM 19314 N N . VAL C 1 195 ? 44.159 41.825 14.374 1.00 13.68 235 VAL C N 1
ATOM 19315 C CA . VAL C 1 195 ? 44.693 41.142 15.544 1.00 12.73 235 VAL C CA 1
ATOM 19316 C C . VAL C 1 195 ? 44.911 39.671 15.223 1.00 13.58 235 VAL C C 1
ATOM 19317 O O . VAL C 1 195 ? 45.900 39.065 15.654 1.00 14.43 235 VAL C O 1
ATOM 19330 N N . SER C 1 196 ? 44.019 39.090 14.417 1.00 14.11 236 SER C N 1
ATOM 19331 C CA . SER C 1 196 ? 44.143 37.686 14.052 1.00 13.56 236 SER C CA 1
ATOM 19332 C C . SER C 1 196 ? 45.428 37.429 13.285 1.00 14.42 236 SER C C 1
ATOM 19333 O O . SER C 1 196 ? 46.201 36.526 13.632 1.00 15.15 236 SER C O 1
ATOM 19341 N N . PHE C 1 197 ? 45.674 38.222 12.241 1.00 14.29 237 PHE C N 1
ATOM 19342 C CA . PHE C 1 197 ? 46.828 37.976 11.397 1.00 14.21 237 PHE C CA 1
ATOM 19343 C C . PHE C 1 197 ? 48.128 38.379 12.080 1.00 14.34 237 PHE C C 1
ATOM 19344 O O . PHE C 1 197 ? 49.132 37.668 11.969 1.00 15.44 237 PHE C O 1
ATOM 19361 N N . TYR C 1 198 ? 48.151 39.519 12.782 1.00 14.23 238 TYR C N 1
ATOM 19362 C CA . TYR C 1 198 ? 49.406 39.894 13.438 1.00 14.38 238 TYR C CA 1
ATOM 19363 C C . TYR C 1 198 ? 49.691 38.956 14.612 1.00 13.69 238 TYR C C 1
ATOM 19364 O O . TYR C 1 198 ? 50.858 38.667 14.882 1.00 15.31 238 TYR C O 1
ATOM 19382 N N . SER C 1 199 ? 48.660 38.397 15.265 1.00 14.94 239 SER C N 1
ATOM 19383 C CA . SER C 1 199 ? 48.925 37.353 16.259 1.00 15.23 239 SER C CA 1
ATOM 19384 C C . SER C 1 199 ? 49.456 36.083 15.595 1.00 16.06 239 SER C C 1
ATOM 19385 O O . SER C 1 199 ? 50.306 35.382 16.158 1.00 16.06 239 SER C O 1
ATOM 19393 N N . GLN C 1 200 ? 48.938 35.760 14.410 1.00 15.95 240 GLN C N 1
ATOM 19394 C CA . GLN C 1 200 ? 49.408 34.590 13.682 1.00 15.86 240 GLN C CA 1
ATOM 19395 C C . GLN C 1 200 ? 50.903 34.667 13.424 1.00 15.91 240 GLN C C 1
ATOM 19396 O O . GLN C 1 200 ? 51.599 33.644 13.453 1.00 17.86 240 GLN C O 1
ATOM 19410 N N . THR C 1 201 ? 51.408 35.872 13.140 1.00 15.62 241 THR C N 1
ATOM 19411 C CA . THR C 1 201 ? 52.740 36.055 12.587 1.00 15.42 241 THR C CA 1
ATOM 19412 C C . THR C 1 201 ? 53.758 36.641 13.547 1.00 16.86 241 THR C C 1
ATOM 19413 O O . THR C 1 201 ? 54.955 36.567 13.256 1.00 16.96 241 THR C O 1
ATOM 19424 N N . TRP C 1 202 ? 53.330 37.230 14.665 1.00 16.73 242 TRP C N 1
ATOM 19425 C CA . TRP C 1 202 ? 54.251 38.039 15.457 1.00 18.06 242 TRP C CA 1
ATOM 19426 C C . TRP C 1 202 ? 55.425 37.217 15.966 1.00 18.27 242 TRP C C 1
ATOM 19427 O O . TRP C 1 202 ? 56.586 37.608 15.797 1.00 17.79 242 TRP C O 1
ATOM 19448 N N . GLY C 1 203 ? 55.148 36.084 16.616 1.00 18.55 243 GLY C N 1
ATOM 19449 C CA . GLY C 1 203 ? 56.230 35.285 17.169 1.00 22.21 243 GLY C CA 1
ATOM 19450 C C . GLY C 1 203 ? 57.213 34.823 16.111 1.00 20.99 243 GLY C C 1
ATOM 19451 O O . GLY C 1 203 ? 58.430 34.868 16.316 1.00 21.26 243 GLY C O 1
ATOM 19455 N N . ASP C 1 204 ? 56.699 34.357 14.968 1.00 19.27 244 ASP C N 1
ATOM 19456 C CA . ASP C 1 204 ? 57.578 33.960 13.874 1.00 21.46 244 ASP C CA 1
ATOM 19457 C C . ASP C 1 204 ? 58.410 35.137 13.389 1.00 21.04 244 ASP C C 1
ATOM 19458 O O . ASP C 1 204 ? 59.571 34.975 12.993 1.00 21.85 244 ASP C O 1
ATOM 19467 N N . SER C 1 205 ? 57.816 36.329 13.355 1.00 20.18 245 SER C N 1
ATOM 19468 C CA A SER C 1 205 ? 58.549 37.480 12.847 0.58 18.70 245 SER C CA 1
ATOM 19469 C CA B SER C 1 205 ? 58.544 37.486 12.852 0.42 20.46 245 SER C CA 1
ATOM 19470 C C . SER C 1 205 ? 59.756 37.795 13.719 1.00 18.94 245 SER C C 1
ATOM 19471 O O . SER C 1 205 ? 60.739 38.358 13.231 1.00 19.14 245 SER C O 1
ATOM 19486 N N . LEU C 1 206 ? 59.711 37.428 15.001 1.00 18.96 246 LEU C N 1
ATOM 19487 C CA . LEU C 1 206 ? 60.826 37.729 15.888 1.00 19.88 246 LEU C CA 1
ATOM 19488 C C . LEU C 1 206 ? 62.089 36.983 15.497 1.00 20.33 246 LEU C C 1
ATOM 19489 O O . LEU C 1 206 ? 63.176 37.345 15.955 1.00 21.56 246 LEU C O 1
ATOM 19505 N N . ASP C 1 207 ? 61.976 35.949 14.670 1.00 21.55 247 ASP C N 1
ATOM 19506 C CA . ASP C 1 207 ? 63.168 35.242 14.231 1.00 22.24 247 ASP C CA 1
ATOM 19507 C C . ASP C 1 207 ? 63.886 35.941 13.089 1.00 23.21 247 ASP C C 1
ATOM 19508 O O . ASP C 1 207 ? 65.030 35.581 12.791 1.00 24.46 247 ASP C O 1
ATOM 19517 N N . HIS C 1 208 ? 63.267 36.929 12.448 1.00 20.25 248 HIS C N 1
ATOM 19518 C CA . HIS C 1 208 ? 63.949 37.643 11.380 1.00 21.65 248 HIS C CA 1
ATOM 19519 C C . HIS C 1 208 ? 63.819 39.153 11.458 1.00 21.79 248 HIS C C 1
ATOM 19520 O O . HIS C 1 208 ? 64.352 39.847 10.585 1.00 22.65 248 HIS C O 1
ATOM 19534 N N . ALA C 1 209 ? 63.087 39.673 12.427 1.00 20.51 249 ALA C N 1
ATOM 19535 C CA . ALA C 1 209 ? 62.924 41.102 12.600 1.00 20.12 249 ALA C CA 1
ATOM 19536 C C . ALA C 1 209 ? 63.330 41.478 14.011 1.00 21.51 249 ALA C C 1
ATOM 19537 O O . ALA C 1 209 ? 63.064 40.743 14.966 1.00 24.12 249 ALA C O 1
ATOM 19544 N N . LYS C 1 210 ? 63.994 42.616 14.128 1.00 19.81 250 LYS C N 1
ATOM 19545 C CA . LYS C 1 210 ? 64.239 43.247 15.415 1.00 20.19 250 LYS C CA 1
ATOM 19546 C C . LYS C 1 210 ? 63.053 44.155 15.707 1.00 19.32 250 LYS C C 1
ATOM 19547 O O . LYS C 1 210 ? 62.664 44.963 14.859 1.00 18.76 250 LYS C O 1
ATOM 19566 N N . VAL C 1 211 ? 62.471 44.007 16.891 1.00 17.42 251 VAL C N 1
ATOM 19567 C CA . VAL C 1 211 ? 61.186 44.617 17.209 1.00 17.50 251 VAL C CA 1
ATOM 19568 C C . VAL C 1 211 ? 61.357 45.499 18.436 1.00 18.50 251 VAL C C 1
ATOM 19569 O O . VAL C 1 211 ? 61.798 45.029 19.492 1.00 19.03 251 VAL C O 1
ATOM 19582 N N . VAL C 1 212 ? 61.006 46.775 18.287 1.00 16.48 252 VAL C N 1
ATOM 19583 C CA . VAL C 1 212 ? 61.040 47.768 19.352 1.00 16.59 252 VAL C CA 1
ATOM 19584 C C . VAL C 1 212 ? 59.631 48.310 19.535 1.00 17.14 252 VAL C C 1
ATOM 19585 O O . VAL C 1 212 ? 59.021 48.793 18.574 1.00 17.04 252 VAL C O 1
ATOM 19598 N N . VAL C 1 213 ? 59.131 48.254 20.766 1.00 16.58 253 VAL C N 1
ATOM 19599 C CA . VAL C 1 213 ? 57.796 48.733 21.094 1.00 15.49 253 VAL C CA 1
ATOM 19600 C C . VAL C 1 213 ? 57.928 49.876 22.090 1.00 17.94 253 VAL C C 1
ATOM 19601 O O . VAL C 1 213 ? 58.503 49.711 23.177 1.00 17.78 253 VAL C O 1
ATOM 19614 N N . VAL C 1 214 ? 57.396 51.029 21.703 1.00 17.49 254 VAL C N 1
ATOM 19615 C CA . VAL C 1 214 ? 57.464 52.274 22.454 1.00 17.06 254 VAL C CA 1
ATOM 19616 C C . VAL C 1 214 ? 56.069 52.502 23.017 1.00 16.80 254 VAL C C 1
ATOM 19617 O O . VAL C 1 214 ? 55.130 52.776 22.262 1.00 16.95 254 VAL C O 1
ATOM 19630 N N . ASP C 1 215 ? 55.913 52.373 24.332 1.00 16.32 255 ASP C N 1
ATOM 19631 C CA . ASP C 1 215 ? 54.583 52.439 24.928 1.00 16.71 255 ASP C CA 1
ATOM 19632 C C . ASP C 1 215 ? 54.785 52.745 26.397 1.00 17.68 255 ASP C C 1
ATOM 19633 O O . ASP C 1 215 ? 55.690 52.162 27.006 1.00 18.20 255 ASP C O 1
ATOM 19642 N N . PRO C 1 216 ? 54.013 53.654 26.994 1.00 17.04 256 PRO C N 1
ATOM 19643 C CA . PRO C 1 216 ? 54.201 53.911 28.433 1.00 17.69 256 PRO C CA 1
ATOM 19644 C C . PRO C 1 216 ? 53.945 52.694 29.299 1.00 18.73 256 PRO C C 1
ATOM 19645 O O . PRO C 1 216 ? 54.391 52.672 30.451 1.00 18.40 256 PRO C O 1
ATOM 19656 N N . ARG C 1 217 ? 53.218 51.697 28.804 1.00 16.59 257 ARG C N 1
ATOM 19657 C CA . ARG C 1 217 ? 53.010 50.472 29.554 1.00 16.64 257 ARG C CA 1
ATOM 19658 C C . ARG C 1 217 ? 53.653 49.306 28.815 1.00 16.44 257 ARG C C 1
ATOM 19659 O O . ARG C 1 217 ? 53.859 49.346 27.599 1.00 16.99 257 ARG C O 1
ATOM 19680 N N . LEU C 1 218 ? 53.942 48.252 29.568 1.00 17.11 258 LEU C N 1
ATOM 19681 C CA . LEU C 1 218 ? 54.455 47.014 28.995 1.00 17.56 258 LEU C CA 1
ATOM 19682 C C . LEU C 1 218 ? 53.278 46.252 28.404 1.00 17.48 258 LEU C C 1
ATOM 19683 O O . LEU C 1 218 ? 52.567 45.513 29.088 1.00 17.41 258 LEU C O 1
ATOM 19699 N N . SER C 1 219 ? 53.055 46.462 27.120 1.00 17.28 259 SER C N 1
ATOM 19700 C CA . SER C 1 219 ? 51.994 45.779 26.414 1.00 17.31 259 SER C CA 1
ATOM 19701 C C . SER C 1 219 ? 52.405 44.342 26.118 1.00 16.51 259 SER C C 1
ATOM 19702 O O . SER C 1 219 ? 53.572 43.965 26.237 1.00 16.53 259 SER C O 1
ATOM 19710 N N . ALA C 1 220 ? 51.420 43.537 25.718 1.00 16.81 260 ALA C N 1
ATOM 19711 C CA . ALA C 1 220 ? 51.712 42.194 25.236 1.00 16.96 260 ALA C CA 1
ATOM 19712 C C . ALA C 1 220 ? 52.775 42.232 24.147 1.00 15.33 260 ALA C C 1
ATOM 19713 O O . ALA C 1 220 ? 53.725 41.445 24.167 1.00 16.19 260 ALA C O 1
ATOM 19720 N N . SER C 1 221 ? 52.644 43.159 23.192 1.00 14.75 261 SER C N 1
ATOM 19721 C CA . SER C 1 221 ? 53.632 43.246 22.122 1.00 14.79 261 SER C CA 1
ATOM 19722 C C . SER C 1 221 ? 55.006 43.615 22.667 1.00 16.46 261 SER C C 1
ATOM 19723 O O . SER C 1 221 ? 56.016 43.028 22.264 1.00 16.72 261 SER C O 1
ATOM 19731 N N . ALA C 1 222 ? 55.069 44.580 23.590 1.00 16.18 262 ALA C N 1
ATOM 19732 C CA . ALA C 1 222 ? 56.354 44.959 24.174 1.00 16.50 262 ALA C CA 1
ATOM 19733 C C . ALA C 1 222 ? 56.973 43.799 24.945 1.00 15.51 262 ALA C C 1
ATOM 19734 O O . ALA C 1 222 ? 58.200 43.633 24.954 1.00 17.25 262 ALA C O 1
ATOM 19741 N N . ALA C 1 223 ? 56.141 42.992 25.614 1.00 16.09 263 ALA C N 1
ATOM 19742 C CA . ALA C 1 223 ? 56.645 41.811 26.305 1.00 17.07 263 ALA C CA 1
ATOM 19743 C C . ALA C 1 223 ? 57.219 40.788 25.335 1.00 17.81 263 ALA C C 1
ATOM 19744 O O . ALA C 1 223 ? 58.066 39.976 25.725 1.00 18.40 263 ALA C O 1
ATOM 19751 N N . LYS C 1 224 ? 56.776 40.809 24.085 1.00 17.22 264 LYS C N 1
ATOM 19752 C CA . LYS C 1 224 ? 57.310 39.940 23.046 1.00 18.40 264 LYS C CA 1
ATOM 19753 C C . LYS C 1 224 ? 58.131 40.740 22.046 1.00 20.73 264 LYS C C 1
ATOM 19754 O O . LYS C 1 224 ? 58.090 40.490 20.843 1.00 19.86 264 LYS C O 1
ATOM 19773 N N . ALA C 1 225 ? 58.899 41.700 22.541 1.00 17.45 265 ALA C N 1
ATOM 19774 C CA . ALA C 1 225 ? 59.721 42.543 21.693 1.00 16.82 265 ALA C CA 1
ATOM 19775 C C . ALA C 1 225 ? 61.158 42.506 22.185 1.00 19.14 265 ALA C C 1
ATOM 19776 O O . ALA C 1 225 ? 61.438 42.135 23.328 1.00 18.60 265 ALA C O 1
ATOM 19783 N N . HIS C 1 226 ? 62.078 42.906 21.304 1.00 17.43 266 HIS C N 1
ATOM 19784 C CA . HIS C 1 226 ? 63.481 42.975 21.684 1.00 18.29 266 HIS C CA 1
ATOM 19785 C C . HIS C 1 226 ? 63.782 44.196 22.530 1.00 20.68 266 HIS C C 1
ATOM 19786 O O . HIS C 1 226 ? 64.818 44.234 23.199 1.00 22.74 266 HIS C O 1
ATOM 19800 N N . LYS C 1 227 ? 62.899 45.183 22.540 1.00 18.62 267 LYS C N 1
ATOM 19801 C CA . LYS C 1 227 ? 63.119 46.337 23.393 1.00 18.66 267 LYS C CA 1
ATOM 19802 C C . LYS C 1 227 ? 61.780 46.978 23.687 1.00 19.48 267 LYS C C 1
ATOM 19803 O O . LYS C 1 227 ? 61.015 47.270 22.761 1.00 19.37 267 LYS C O 1
ATOM 19822 N N . TRP C 1 228 ? 61.522 47.206 24.966 1.00 18.27 268 TRP C N 1
ATOM 19823 C CA . TRP C 1 228 ? 60.409 48.017 25.421 1.00 18.37 268 TRP C CA 1
ATOM 19824 C C . TRP C 1 228 ? 60.966 49.378 25.798 1.00 17.92 268 TRP C C 1
ATOM 19825 O O . TRP C 1 228 ? 61.803 49.475 26.704 1.00 20.17 268 TRP C O 1
ATOM 19846 N N . ILE C 1 229 ? 60.530 50.415 25.093 1.00 18.16 269 ILE C N 1
ATOM 19847 C CA . ILE C 1 229 ? 60.877 51.792 25.434 1.00 18.83 269 ILE C CA 1
ATOM 19848 C C . ILE C 1 229 ? 59.685 52.394 26.152 1.00 18.74 269 ILE C C 1
ATOM 19849 O O . ILE C 1 229 ? 58.652 52.664 25.512 1.00 17.75 269 ILE C O 1
ATOM 19865 N N . PRO C 1 230 ? 59.749 52.599 27.463 1.00 18.24 270 PRO C N 1
ATOM 19866 C CA . PRO C 1 230 ? 58.589 53.069 28.247 1.00 19.36 270 PRO C CA 1
ATOM 19867 C C . PRO C 1 230 ? 58.458 54.586 28.186 1.00 22.55 270 PRO C C 1
ATOM 19868 O O . PRO C 1 230 ? 58.680 55.312 29.156 1.00 23.44 270 PRO C O 1
ATOM 19879 N N . ILE C 1 231 ? 58.056 55.065 27.007 1.00 20.52 271 ILE C N 1
ATOM 19880 C CA . ILE C 1 231 ? 58.037 56.493 26.728 1.00 19.67 271 ILE C CA 1
ATOM 19881 C C . ILE C 1 231 ? 57.091 57.225 27.665 1.00 18.54 271 ILE C C 1
ATOM 19882 O O . ILE C 1 231 ? 56.010 56.731 28.006 1.00 17.96 271 ILE C O 1
ATOM 19898 N N . GLU C 1 232 ? 57.488 58.426 28.071 1.00 19.97 272 GLU C N 1
ATOM 19899 C CA . GLU C 1 232 ? 56.545 59.313 28.732 1.00 19.33 272 GLU C CA 1
ATOM 19900 C C . GLU C 1 232 ? 55.419 59.639 27.756 1.00 17.71 272 GLU C C 1
ATOM 19901 O O . GLU C 1 232 ? 55.695 59.982 26.599 1.00 18.19 272 GLU C O 1
ATOM 19913 N N . PRO C 1 233 ? 54.155 59.560 28.168 1.00 18.77 273 PRO C N 1
ATOM 19914 C CA . PRO C 1 233 ? 53.066 59.882 27.236 1.00 18.97 273 PRO C CA 1
ATOM 19915 C C . PRO C 1 233 ? 53.282 61.211 26.527 1.00 18.70 273 PRO C C 1
ATOM 19916 O O . PRO C 1 233 ? 53.669 62.212 27.138 1.00 18.79 273 PRO C O 1
ATOM 19927 N N . GLY C 1 234 ? 53.053 61.205 25.216 1.00 18.05 274 GLY C N 1
ATOM 19928 C CA . GLY C 1 234 ? 53.140 62.410 24.424 1.00 18.22 274 GLY C CA 1
ATOM 19929 C C . GLY C 1 234 ? 54.518 62.788 23.926 1.00 17.04 274 GLY C C 1
ATOM 19930 O O . GLY C 1 234 ? 54.653 63.835 23.281 1.00 18.08 274 GLY C O 1
ATOM 19934 N N . GLN C 1 235 ? 55.547 61.980 24.176 1.00 18.40 275 GLN C N 1
ATOM 19935 C CA . GLN C 1 235 ? 56.897 62.332 23.751 1.00 18.23 275 GLN C CA 1
ATOM 19936 C C . GLN C 1 235 ? 57.401 61.475 22.593 1.00 19.81 275 GLN C C 1
ATOM 19937 O O . GLN C 1 235 ? 58.592 61.531 22.263 1.00 19.24 275 GLN C O 1
ATOM 19951 N N . ASP C 1 236 ? 56.522 60.701 21.955 1.00 18.17 276 ASP C N 1
ATOM 19952 C CA . ASP C 1 236 ? 56.942 59.775 20.906 1.00 18.28 276 ASP C CA 1
ATOM 19953 C C . ASP C 1 236 ? 57.711 60.455 19.787 1.00 18.28 276 ASP C C 1
ATOM 19954 O O . ASP C 1 236 ? 58.705 59.913 19.292 1.00 18.32 276 ASP C O 1
ATOM 19963 N N . SER C 1 237 ? 57.255 61.624 19.352 1.00 18.59 277 SER C N 1
ATOM 19964 C CA . SER C 1 237 ? 57.889 62.260 18.206 1.00 19.69 277 SER C CA 1
ATOM 19965 C C . SER C 1 237 ? 59.350 62.591 18.486 1.00 19.53 277 SER C C 1
ATOM 19966 O O . SER C 1 237 ? 60.150 62.674 17.550 1.00 18.52 277 SER C O 1
ATOM 19974 N N . VAL C 1 238 ? 59.718 62.791 19.756 1.00 19.05 278 VAL C N 1
ATOM 19975 C CA . VAL C 1 238 ? 61.113 63.081 20.083 1.00 18.99 278 VAL C CA 1
ATOM 19976 C C . VAL C 1 238 ? 62.004 61.939 19.619 1.00 18.58 278 VAL C C 1
ATOM 19977 O O . VAL C 1 238 ? 63.083 62.150 19.049 1.00 18.29 278 VAL C O 1
ATOM 19990 N N . LEU C 1 239 ? 61.573 60.710 19.878 1.00 18.50 279 LEU C N 1
ATOM 19991 C CA . LEU C 1 239 ? 62.340 59.549 19.464 1.00 19.15 279 LEU C CA 1
ATOM 19992 C C . LEU C 1 239 ? 62.328 59.400 17.952 1.00 18.54 279 LEU C C 1
ATOM 19993 O O . LEU C 1 239 ? 63.366 59.123 17.343 1.00 18.32 279 LEU C O 1
ATOM 20009 N N . ALA C 1 240 ? 61.162 59.574 17.329 1.00 18.54 280 ALA C N 1
ATOM 20010 C CA . ALA C 1 240 ? 61.086 59.437 15.884 1.00 17.95 280 ALA C CA 1
ATOM 20011 C C . ALA C 1 240 ? 61.988 60.446 15.199 1.00 17.75 280 ALA C C 1
ATOM 20012 O O . ALA C 1 240 ? 62.651 60.130 14.203 1.00 18.40 280 ALA C O 1
ATOM 20019 N N . LEU C 1 241 ? 61.992 61.682 15.702 1.00 18.29 281 LEU C N 1
ATOM 20020 C CA . LEU C 1 241 ? 62.790 62.729 15.080 1.00 17.93 281 LEU C CA 1
ATOM 20021 C C . LEU C 1 241 ? 64.276 62.459 15.264 1.00 17.64 281 LEU C C 1
ATOM 20022 O O . LEU C 1 241 ? 65.060 62.617 14.321 1.00 19.12 281 LEU C O 1
ATOM 20038 N N . ALA C 1 242 ? 64.685 62.016 16.455 1.00 17.27 282 ALA C N 1
ATOM 20039 C CA . ALA C 1 242 ? 66.098 61.735 16.666 1.00 18.46 282 ALA C CA 1
ATOM 20040 C C . ALA C 1 242 ? 66.559 60.557 15.810 1.00 18.54 282 ALA C C 1
ATOM 20041 O O . ALA C 1 242 ? 67.690 60.554 15.318 1.00 18.75 282 ALA C O 1
ATOM 20048 N N . ILE C 1 243 ? 65.703 59.549 15.614 1.00 18.25 283 ILE C N 1
ATOM 20049 C CA . ILE C 1 243 ? 66.070 58.440 14.733 1.00 18.05 283 ILE C CA 1
ATOM 20050 C C . ILE C 1 243 ? 66.348 58.958 13.329 1.00 17.63 283 ILE C C 1
ATOM 20051 O O . ILE C 1 243 ? 67.346 58.588 12.698 1.00 18.59 283 ILE C O 1
ATOM 20067 N N . ALA C 1 244 ? 65.463 59.820 12.821 1.00 18.14 284 ALA C N 1
ATOM 20068 C CA . ALA C 1 244 ? 65.637 60.384 11.488 1.00 18.01 284 ALA C CA 1
ATOM 20069 C C . ALA C 1 244 ? 66.932 61.175 11.409 1.00 19.03 284 ALA C C 1
ATOM 20070 O O . ALA C 1 244 ? 67.700 61.041 10.450 1.00 19.17 284 ALA C O 1
ATOM 20077 N N . HIS C 1 245 ? 67.188 62.007 12.423 1.00 17.56 285 HIS C N 1
ATOM 20078 C CA . HIS C 1 245 ? 68.435 62.756 12.492 1.00 19.09 285 HIS C CA 1
ATOM 20079 C C . HIS C 1 245 ? 69.630 61.832 12.353 1.00 20.89 285 HIS C C 1
ATOM 20080 O O . HIS C 1 245 ? 70.540 62.083 11.555 1.00 19.46 285 HIS C O 1
ATOM 20094 N N . VAL C 1 246 ? 69.666 60.770 13.158 1.00 20.06 286 VAL C N 1
ATOM 20095 C CA . VAL C 1 246 ? 70.824 59.887 13.140 1.00 20.71 286 VAL C CA 1
ATOM 20096 C C . VAL C 1 246 ? 70.939 59.200 11.788 1.00 19.45 286 VAL C C 1
ATOM 20097 O O . VAL C 1 246 ? 72.042 58.988 11.272 1.00 19.77 286 VAL C O 1
ATOM 20110 N N . ALA C 1 247 ? 69.805 58.805 11.213 1.00 19.68 287 ALA C N 1
ATOM 20111 C CA . ALA C 1 247 ? 69.834 58.198 9.892 1.00 18.40 287 ALA C CA 1
ATOM 20112 C C . ALA C 1 247 ? 70.518 59.117 8.888 1.00 20.27 287 ALA C C 1
ATOM 20113 O O . ALA C 1 247 ? 71.289 58.654 8.041 1.00 21.09 287 ALA C O 1
ATOM 20120 N N . LEU C 1 248 ? 70.256 60.423 8.963 1.00 20.70 288 LEU C N 1
ATOM 20121 C CA . LEU C 1 248 ? 70.904 61.339 8.030 1.00 20.15 288 LEU C CA 1
ATOM 20122 C C . LEU C 1 248 ? 72.389 61.492 8.358 1.00 21.08 288 LEU C C 1
ATOM 20123 O O . LEU C 1 248 ? 73.241 61.417 7.465 1.00 21.82 288 LEU C O 1
ATOM 20139 N N . VAL C 1 249 ? 72.725 61.687 9.637 1.00 21.03 289 VAL C N 1
ATOM 20140 C CA . VAL C 1 249 ? 74.130 61.830 10.015 1.00 21.27 289 VAL C CA 1
ATOM 20141 C C . VAL C 1 249 ? 74.923 60.597 9.603 1.00 22.23 289 VAL C C 1
ATOM 20142 O O . VAL C 1 249 ? 76.058 60.704 9.121 1.00 22.74 289 VAL C O 1
ATOM 20155 N N . GLU C 1 250 ? 74.336 59.411 9.768 1.00 21.86 290 GLU C N 1
ATOM 20156 C CA . GLU C 1 250 ? 75.024 58.163 9.464 1.00 21.82 290 GLU C CA 1
ATOM 20157 C C . GLU C 1 250 ? 74.962 57.788 7.988 1.00 22.61 290 GLU C C 1
ATOM 20158 O O . GLU C 1 250 ? 75.658 56.853 7.576 1.00 25.00 290 GLU C O 1
ATOM 20170 N N . GLY C 1 251 ? 74.137 58.472 7.198 1.00 22.33 291 GLY C N 1
ATOM 20171 C CA . GLY C 1 251 ? 74.044 58.204 5.779 1.00 22.57 291 GLY C CA 1
ATOM 20172 C C . GLY C 1 251 ? 73.271 56.957 5.425 1.00 24.52 291 GLY C C 1
ATOM 20173 O O . GLY C 1 251 ? 73.572 56.322 4.407 1.00 25.28 291 GLY C O 1
ATOM 20177 N N . VAL C 1 252 ? 72.268 56.591 6.221 1.00 21.50 292 VAL C N 1
ATOM 20178 C CA . VAL C 1 252 ? 71.642 55.286 6.072 1.00 22.91 292 VAL C CA 1
ATOM 20179 C C . VAL C 1 252 ? 70.145 55.396 5.780 1.00 24.03 292 VAL C C 1
ATOM 20180 O O . VAL C 1 252 ? 69.399 54.447 6.002 1.00 23.13 292 VAL C O 1
ATOM 20193 N N . TRP C 1 253 ? 69.696 56.535 5.261 1.00 22.42 293 TRP C N 1
ATOM 20194 C CA . TRP C 1 253 ? 68.391 56.577 4.619 1.00 21.39 293 TRP C CA 1
ATOM 20195 C C . TRP C 1 253 ? 68.424 55.629 3.419 1.00 21.72 293 TRP C C 1
ATOM 20196 O O . TRP C 1 253 ? 69.489 55.191 2.967 1.00 22.67 293 TRP C O 1
ATOM 20217 N N . HIS C 1 254 ? 67.251 55.311 2.890 1.00 20.46 294 HIS C N 1
ATOM 20218 C CA . HIS C 1 254 ? 67.163 54.347 1.796 1.00 20.67 294 HIS C CA 1
ATOM 20219 C C . HIS C 1 254 ? 67.294 55.081 0.465 1.00 19.52 294 HIS C C 1
ATOM 20220 O O . HIS C 1 254 ? 66.326 55.639 -0.055 1.00 19.06 294 HIS C O 1
ATOM 20234 N N . LYS C 1 255 ? 68.494 55.050 -0.103 1.00 19.51 295 LYS C N 1
ATOM 20235 C CA . LYS C 1 255 ? 68.765 55.849 -1.290 1.00 20.55 295 LYS C CA 1
ATOM 20236 C C . LYS C 1 255 ? 67.894 55.507 -2.488 1.00 21.85 295 LYS C C 1
ATOM 20237 O O . LYS C 1 255 ? 67.534 56.436 -3.233 1.00 22.45 295 LYS C O 1
ATOM 20256 N N . PRO C 1 256 ? 67.542 54.250 -2.754 1.00 21.88 296 PRO C N 1
ATOM 20257 C CA . PRO C 1 256 ? 66.696 53.991 -3.927 1.00 22.76 296 PRO C CA 1
ATOM 20258 C C . PRO C 1 256 ? 65.367 54.710 -3.864 1.00 21.12 296 PRO C C 1
ATOM 20259 O O . PRO C 1 256 ? 64.780 55.004 -4.911 1.00 21.40 296 PRO C O 1
ATOM 20270 N N . PHE C 1 257 ? 64.873 55.012 -2.668 1.00 19.61 297 PHE C N 1
ATOM 20271 C CA . PHE C 1 257 ? 63.625 55.744 -2.534 1.00 18.31 297 PHE C CA 1
ATOM 20272 C C . PHE C 1 257 ? 63.838 57.236 -2.353 1.00 19.08 297 PHE C C 1
ATOM 20273 O O . PHE C 1 257 ? 63.158 58.037 -3.001 1.00 20.10 297 PHE C O 1
ATOM 20290 N N . VAL C 1 258 ? 64.789 57.624 -1.511 1.00 19.14 298 VAL C N 1
ATOM 20291 C CA . VAL C 1 258 ? 64.959 59.017 -1.120 1.00 19.63 298 VAL C CA 1
ATOM 20292 C C . VAL C 1 258 ? 65.836 59.786 -2.097 1.00 20.92 298 VAL C C 1
ATOM 20293 O O . VAL C 1 258 ? 65.599 60.971 -2.344 1.00 21.86 298 VAL C O 1
ATOM 20306 N N . GLY C 1 259 ? 66.877 59.157 -2.616 1.00 21.71 299 GLY C N 1
ATOM 20307 C CA . GLY C 1 259 ? 67.891 59.838 -3.387 1.00 21.43 299 GLY C CA 1
ATOM 20308 C C . GLY C 1 259 ? 69.203 59.923 -2.633 1.00 21.36 299 GLY C C 1
ATOM 20309 O O . GLY C 1 259 ? 69.449 59.207 -1.660 1.00 21.96 299 GLY C O 1
ATOM 20313 N N . ASP C 1 260 ? 70.056 60.836 -3.084 1.00 21.65 300 ASP C N 1
ATOM 20314 C CA . ASP C 1 260 ? 71.386 60.957 -2.506 1.00 22.15 300 ASP C CA 1
ATOM 20315 C C . ASP C 1 260 ? 71.965 62.304 -2.900 1.00 24.80 300 ASP C C 1
ATOM 20316 O O . ASP C 1 260 ? 71.461 62.990 -3.792 1.00 22.20 300 ASP C O 1
ATOM 20325 N N . PHE C 1 261 ? 73.040 62.670 -2.219 1.00 21.83 301 PHE C N 1
ATOM 20326 C CA . PHE C 1 261 ? 73.792 63.852 -2.605 1.00 22.32 301 PHE C CA 1
ATOM 20327 C C . PHE C 1 261 ? 74.374 63.683 -3.997 1.00 27.06 301 PHE C C 1
ATOM 20328 O O . PHE C 1 261 ? 74.830 62.600 -4.369 1.00 26.76 301 PHE C O 1
ATOM 20345 N N . ILE C 1 262 ? 74.344 64.770 -4.769 1.00 23.73 302 ILE C N 1
ATOM 20346 C CA . ILE C 1 262 ? 74.847 64.740 -6.140 1.00 24.93 302 ILE C CA 1
ATOM 20347 C C . ILE C 1 262 ? 76.300 64.281 -6.176 1.00 26.09 302 ILE C C 1
ATOM 20348 O O . ILE C 1 262 ? 76.691 63.485 -7.040 1.00 28.28 302 ILE C O 1
ATOM 20364 N N . GLU C 1 263 ? 77.122 64.761 -5.248 1.00 23.74 303 GLU C N 1
ATOM 20365 C CA . GLU C 1 263 ? 78.534 64.403 -5.252 1.00 24.88 303 GLU C CA 1
ATOM 20366 C C . GLU C 1 263 ? 78.854 63.225 -4.342 1.00 28.54 303 GLU C C 1
ATOM 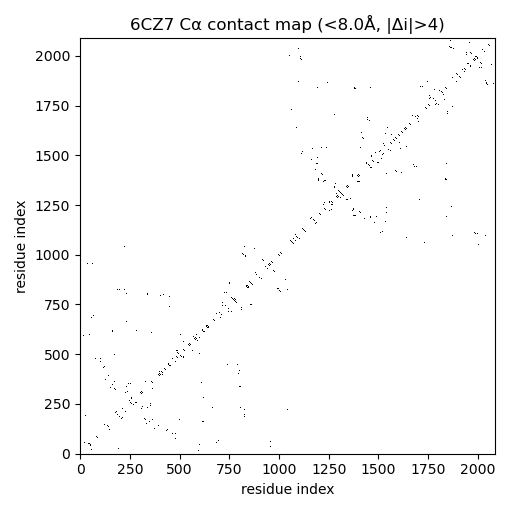20367 O O . GLU C 1 263 ? 80.031 62.962 -4.077 1.00 29.45 303 GLU C O 1
ATOM 20379 N N . GLY C 1 264 ? 77.841 62.510 -3.862 1.00 32.28 304 GLY C N 1
ATOM 20380 C CA . GLY C 1 264 ? 78.066 61.261 -3.168 1.00 35.43 304 GLY C CA 1
ATOM 20381 C C . GLY C 1 264 ? 78.373 61.390 -1.693 1.00 35.12 304 GLY C C 1
ATOM 20382 O O . GLY C 1 264 ? 77.918 60.563 -0.896 1.00 38.79 304 GLY C O 1
ATOM 20386 N N . LYS C 1 265 ? 79.150 62.405 -1.318 1.00 30.97 305 LYS C N 1
ATOM 20387 C CA . LYS C 1 265 ? 79.527 62.594 0.077 1.00 29.57 305 LYS C CA 1
ATOM 20388 C C . LYS C 1 265 ? 78.329 63.054 0.896 1.00 26.35 305 LYS C C 1
ATOM 20389 O O . LYS C 1 265 ? 77.565 63.923 0.476 1.00 23.56 305 LYS C O 1
ATOM 20393 N N . ASN C 1 266 ? 78.164 62.467 2.072 1.00 25.03 306 ASN C N 1
ATOM 20394 C CA . ASN C 1 266 ? 77.062 62.839 2.949 1.00 23.48 306 ASN C CA 1
ATOM 20395 C C . ASN C 1 266 ? 77.368 64.171 3.621 1.00 23.13 306 ASN C C 1
ATOM 20396 O O . ASN C 1 266 ? 78.320 64.270 4.402 1.00 23.70 306 ASN C O 1
ATOM 20407 N N . LEU C 1 267 ? 76.567 65.194 3.326 1.00 22.91 307 LEU C N 1
ATOM 20408 C CA . LEU C 1 267 ? 76.808 66.521 3.874 1.00 21.65 307 LEU C CA 1
ATOM 20409 C C . LEU C 1 267 ? 75.991 66.827 5.127 1.00 22.50 307 LEU C C 1
ATOM 20410 O O . LEU C 1 267 ? 76.130 67.921 5.684 1.00 23.80 307 LEU C O 1
ATOM 20426 N N . PHE C 1 268 ? 75.166 65.893 5.599 1.00 22.42 308 PHE C N 1
ATOM 20427 C CA . PHE C 1 268 ? 74.367 66.128 6.803 1.00 21.96 308 PHE C CA 1
ATOM 20428 C C . PHE C 1 268 ? 75.274 66.019 8.023 1.00 23.23 308 PHE C C 1
ATOM 20429 O O . PHE C 1 268 ? 75.596 64.918 8.481 1.00 25.14 308 PHE C O 1
ATOM 20446 N N . LYS C 1 269 ? 75.657 67.169 8.568 1.00 24.64 309 LYS C N 1
ATOM 20447 C CA . LYS C 1 269 ? 76.417 67.263 9.807 1.00 27.14 309 LYS C CA 1
ATOM 20448 C C . LYS C 1 269 ? 75.532 67.909 10.862 1.00 25.00 309 LYS C C 1
ATOM 20449 O O . LYS C 1 269 ? 74.923 68.953 10.602 1.00 26.04 309 LYS C O 1
ATOM 20468 N N . ALA C 1 270 ? 75.489 67.317 12.053 1.00 24.43 310 ALA C N 1
ATOM 20469 C CA . ALA C 1 270 ? 74.576 67.779 13.090 1.00 24.98 310 ALA C CA 1
ATOM 20470 C C . ALA C 1 270 ? 74.676 69.287 13.282 1.00 26.61 310 ALA C C 1
ATOM 20471 O O . ALA C 1 270 ? 75.771 69.845 13.388 1.00 25.46 310 ALA C O 1
ATOM 20478 N N . GLY C 1 271 ? 73.520 69.949 13.299 1.00 25.83 311 GLY C N 1
ATOM 20479 C CA . GLY C 1 271 ? 73.451 71.358 13.600 1.00 27.10 311 GLY C CA 1
ATOM 20480 C C . GLY C 1 271 ? 73.675 72.290 12.432 1.00 29.84 311 GLY C C 1
ATOM 20481 O O . GLY C 1 271 ? 73.469 73.502 12.578 1.00 30.93 311 GLY C O 1
ATOM 20485 N N . LYS C 1 272 ? 74.076 71.778 11.276 1.00 27.43 312 LYS C N 1
ATOM 20486 C CA . LYS C 1 272 ? 74.552 72.621 10.188 1.00 32.16 312 LYS C CA 1
ATOM 20487 C C . LYS C 1 272 ? 73.682 72.501 8.951 1.00 32.92 312 LYS C C 1
ATOM 20488 O O . LYS C 1 272 ? 73.337 71.397 8.520 1.00 25.66 312 LYS C O 1
ATOM 20507 N N . THR C 1 273 ? 73.352 73.664 8.388 1.00 29.41 313 THR C N 1
ATOM 20508 C CA A THR C 1 273 ? 72.547 73.752 7.180 0.57 26.32 313 THR C CA 1
ATOM 20509 C CA B THR C 1 273 ? 72.647 73.752 7.180 0.43 31.90 313 THR C CA 1
ATOM 20510 C C . THR C 1 273 ? 73.279 73.147 5.989 1.00 26.15 313 THR C C 1
ATOM 20511 O O . THR C 1 273 ? 74.506 73.199 5.887 1.00 26.03 313 THR C O 1
ATOM 20530 N N . VAL C 1 274 ? 72.490 72.652 5.037 1.00 25.53 314 VAL C N 1
ATOM 20531 C CA . VAL C 1 274 ? 72.963 71.988 3.826 1.00 25.12 314 VAL C CA 1
ATOM 20532 C C . VAL C 1 274 ? 72.292 72.659 2.634 1.00 25.48 314 VAL C C 1
ATOM 20533 O O . VAL C 1 274 ? 71.119 73.037 2.713 1.00 25.49 314 VAL C O 1
ATOM 20546 N N . SER C 1 275 ? 73.014 72.806 1.524 1.00 24.37 315 SER C N 1
ATOM 20547 C CA . SER C 1 275 ? 72.371 73.372 0.344 1.00 25.17 315 SER C CA 1
ATOM 20548 C C . SER C 1 275 ? 71.338 72.388 -0.204 1.00 24.08 315 SER C C 1
ATOM 20549 O O . SER C 1 275 ? 71.663 71.231 -0.493 1.00 24.64 315 SER C O 1
ATOM 20557 N N . VAL C 1 276 ? 70.097 72.853 -0.379 1.00 23.69 316 VAL C N 1
ATOM 20558 C CA . VAL C 1 276 ? 69.061 71.994 -0.944 1.00 23.81 316 VAL C CA 1
ATOM 20559 C C . VAL C 1 276 ? 69.496 71.462 -2.303 1.00 22.16 316 VAL C C 1
ATOM 20560 O O . VAL C 1 276 ? 69.231 70.303 -2.648 1.00 23.25 316 VAL C O 1
ATOM 20573 N N . GLU C 1 277 ? 70.188 72.290 -3.086 1.00 24.57 317 GLU C N 1
ATOM 20574 C CA . GLU C 1 277 ? 70.597 71.924 -4.436 1.00 27.98 317 GLU C CA 1
ATOM 20575 C C . GLU C 1 277 ? 71.709 70.884 -4.471 1.00 25.13 317 GLU C C 1
ATOM 20576 O O . GLU C 1 277 ? 72.017 70.378 -5.556 1.00 25.28 317 GLU C O 1
ATOM 20588 N N . SER C 1 278 ? 72.328 70.561 -3.333 1.00 21.27 318 SER C N 1
ATOM 20589 C CA . SER C 1 278 ? 73.395 69.567 -3.314 1.00 21.95 318 SER C CA 1
ATOM 20590 C C . SER C 1 278 ? 72.865 68.143 -3.282 1.00 22.07 318 SER C C 1
ATOM 20591 O O . SER C 1 278 ? 73.645 67.201 -3.453 1.00 22.15 318 SER C O 1
ATOM 20599 N N . PHE C 1 279 ? 71.566 67.979 -3.080 1.00 22.38 319 PHE C N 1
ATOM 20600 C CA . PHE C 1 279 ? 70.919 66.686 -2.929 1.00 21.66 319 PHE C CA 1
ATOM 20601 C C . PHE C 1 279 ? 69.912 66.516 -4.054 1.00 23.64 319 PHE C C 1
ATOM 20602 O O . PHE C 1 279 ? 69.255 67.479 -4.458 1.00 24.69 319 PHE C O 1
ATOM 20619 N N . LYS C 1 280 ? 69.832 65.305 -4.598 1.00 21.94 320 LYS C N 1
ATOM 20620 C CA . LYS C 1 280 ? 68.854 64.981 -5.631 1.00 22.90 320 LYS C CA 1
ATOM 20621 C C . LYS C 1 280 ? 67.897 63.938 -5.068 1.00 21.17 320 LYS C C 1
ATOM 20622 O O . LYS C 1 280 ? 68.246 62.758 -4.963 1.00 20.99 320 LYS C O 1
ATOM 20641 N N . GLU C 1 281 ? 66.684 64.362 -4.734 1.00 20.35 321 GLU C N 1
ATOM 20642 C CA . GLU C 1 281 ? 65.688 63.431 -4.228 1.00 20.64 321 GLU C CA 1
ATOM 20643 C C . GLU C 1 281 ? 65.083 62.630 -5.369 1.00 22.79 321 GLU C C 1
ATOM 20644 O O . GLU C 1 281 ? 64.894 63.142 -6.477 1.00 22.82 321 GLU C O 1
ATOM 20656 N N . THR C 1 282 ? 64.768 61.368 -5.087 1.00 20.58 322 THR C N 1
ATOM 20657 C CA . THR C 1 282 ? 64.178 60.479 -6.096 1.00 20.16 322 THR C CA 1
ATOM 20658 C C . THR C 1 282 ? 62.657 60.493 -5.971 1.00 20.99 322 THR C C 1
ATOM 20659 O O . THR C 1 282 ? 61.971 61.116 -6.785 1.00 23.13 322 THR C O 1
ATOM 20670 N N . HIS C 1 283 ? 62.119 59.855 -4.935 1.00 19.79 323 HIS C N 1
ATOM 20671 C CA . HIS C 1 283 ? 60.674 59.765 -4.787 1.00 19.90 323 HIS C CA 1
ATOM 20672 C C . HIS C 1 283 ? 60.125 60.576 -3.625 1.00 21.08 323 HIS C C 1
ATOM 20673 O O . HIS C 1 283 ? 58.912 60.549 -3.386 1.00 20.28 323 HIS C O 1
ATOM 20687 N N . THR C 1 284 ? 60.980 61.299 -2.915 1.00 20.66 324 THR C N 1
ATOM 20688 C CA . THR C 1 284 ? 60.604 62.138 -1.793 1.00 19.81 324 THR C CA 1
ATOM 20689 C C . THR C 1 284 ? 60.752 63.604 -2.174 1.00 19.96 324 THR C C 1
ATOM 20690 O O . THR C 1 284 ? 61.369 63.957 -3.188 1.00 20.33 324 THR C O 1
ATOM 20701 N N . TYR C 1 285 ? 60.171 64.459 -1.334 1.00 19.39 325 TYR C N 1
ATOM 20702 C CA . TYR C 1 285 ? 60.334 65.896 -1.463 1.00 19.33 325 TYR C CA 1
ATOM 20703 C C . TYR C 1 285 ? 60.535 66.512 -0.088 1.00 19.29 325 TYR C C 1
ATOM 20704 O O . TYR C 1 285 ? 59.737 66.276 0.825 1.00 19.82 325 TYR C O 1
ATOM 20722 N N . GLY C 1 286 ? 61.567 67.338 0.042 1.00 19.87 326 GLY C N 1
ATOM 20723 C CA . GLY C 1 286 ? 61.730 68.167 1.209 1.00 20.71 326 GLY C CA 1
ATOM 20724 C C . GLY C 1 286 ? 62.728 67.684 2.227 1.00 19.98 326 GLY C C 1
ATOM 20725 O O . GLY C 1 286 ? 62.816 68.277 3.306 1.00 20.85 326 GLY C O 1
ATOM 20729 N N . LEU C 1 287 ? 63.518 66.662 1.910 1.00 19.03 327 LEU C N 1
ATOM 20730 C CA . LEU C 1 287 ? 64.441 66.126 2.901 1.00 20.87 327 LEU C CA 1
ATOM 20731 C C . LEU C 1 287 ? 65.376 67.204 3.435 1.00 19.75 327 LEU C C 1
ATOM 20732 O O . LEU C 1 287 ? 65.575 67.318 4.650 1.00 20.02 327 LEU C O 1
ATOM 20748 N N . VAL C 1 288 ? 66.010 67.968 2.544 1.00 21.63 328 VAL C N 1
ATOM 20749 C CA . VAL C 1 288 ? 67.029 68.904 3.008 1.00 21.37 328 VAL C CA 1
ATOM 20750 C C . VAL C 1 288 ? 66.380 70.081 3.724 1.00 20.23 328 VAL C C 1
ATOM 20751 O O . VAL C 1 288 ? 66.902 70.577 4.727 1.00 21.03 328 VAL C O 1
ATOM 20764 N N . GLU C 1 289 ? 65.233 70.546 3.226 1.00 21.21 329 GLU C N 1
ATOM 20765 C CA . GLU C 1 289 ? 64.513 71.619 3.905 1.00 22.36 329 GLU C CA 1
ATOM 20766 C C . GLU C 1 289 ? 64.127 71.202 5.320 1.00 22.69 329 GLU C C 1
ATOM 20767 O O . GLU C 1 289 ? 64.230 71.991 6.267 1.00 23.33 329 GLU C O 1
ATOM 20779 N N . TRP C 1 290 ? 63.647 69.970 5.472 1.00 20.72 330 TRP C N 1
ATOM 20780 C CA . TRP C 1 290 ? 63.350 69.421 6.790 1.00 19.80 330 TRP C CA 1
ATOM 20781 C C . TRP C 1 290 ? 64.579 69.474 7.683 1.00 20.34 330 TRP C C 1
ATOM 20782 O O . TRP C 1 290 ? 64.519 69.938 8.827 1.00 20.79 330 TRP C O 1
ATOM 20803 N N . TRP C 1 291 ? 65.711 69.011 7.167 1.00 19.84 331 TRP C N 1
ATOM 20804 C CA . TRP C 1 291 ? 66.960 69.093 7.907 1.00 20.35 331 TRP C CA 1
ATOM 20805 C C . TRP C 1 291 ? 67.278 70.530 8.301 1.00 20.89 331 TRP C C 1
ATOM 20806 O O . TRP C 1 291 ? 67.556 70.816 9.471 1.00 21.69 331 TRP C O 1
ATOM 20827 N N . ASN C 1 292 ? 67.230 71.453 7.334 1.00 21.21 332 ASN C N 1
ATOM 20828 C CA . ASN C 1 292 ? 67.669 72.822 7.586 1.00 23.34 332 ASN C CA 1
ATOM 20829 C C . ASN C 1 292 ? 66.759 73.535 8.580 1.00 23.57 332 ASN C C 1
ATOM 20830 O O . ASN C 1 292 ? 67.220 74.373 9.364 1.00 23.77 332 ASN C O 1
ATOM 20841 N N . GLN C 1 293 ? 65.460 73.246 8.536 1.00 21.84 333 GLN C N 1
ATOM 20842 C CA . GLN C 1 293 ? 64.499 73.941 9.379 1.00 23.13 333 GLN C CA 1
ATOM 20843 C C . GLN C 1 293 ? 64.331 73.326 10.755 1.00 23.41 333 GLN C C 1
ATOM 20844 O O . GLN C 1 293 ? 63.865 74.018 11.667 1.00 24.86 333 GLN C O 1
ATOM 20858 N N . ALA C 1 294 ? 64.692 72.058 10.934 1.00 22.37 334 ALA C N 1
ATOM 20859 C CA . ALA C 1 294 ? 64.457 71.439 12.224 1.00 22.48 334 ALA C CA 1
ATOM 20860 C C . ALA C 1 294 ? 65.299 70.207 12.498 1.00 21.43 334 ALA C C 1
ATOM 20861 O O . ALA C 1 294 ? 65.860 70.067 13.588 1.00 21.93 334 ALA C O 1
ATOM 20868 N N . LEU C 1 295 ? 65.364 69.283 11.544 1.00 21.02 335 LEU C N 1
ATOM 20869 C CA . LEU C 1 295 ? 65.885 67.963 11.876 1.00 19.59 335 LEU C CA 1
ATOM 20870 C C . LEU C 1 295 ? 67.366 68.017 12.222 1.00 20.78 335 LEU C C 1
ATOM 20871 O O . LEU C 1 295 ? 67.849 67.176 12.988 1.00 21.12 335 LEU C O 1
ATOM 20887 N N . LYS C 1 296 ? 68.094 69.001 11.688 1.00 21.58 336 LYS C N 1
ATOM 20888 C CA . LYS C 1 296 ? 69.524 69.097 11.950 1.00 19.95 336 LYS C CA 1
ATOM 20889 C C . LYS C 1 296 ? 69.838 69.216 13.433 1.00 21.41 336 LYS C C 1
ATOM 20890 O O . LYS C 1 296 ? 70.942 68.856 13.851 1.00 22.52 336 LYS C O 1
ATOM 20909 N N . ASP C 1 297 ? 68.897 69.700 14.239 1.00 22.79 337 ASP C N 1
ATOM 20910 C CA . ASP C 1 297 ? 69.137 69.914 15.657 1.00 23.34 337 ASP C CA 1
ATOM 20911 C C . ASP C 1 297 ? 68.439 68.895 16.540 1.00 22.42 337 ASP C C 1
ATOM 20912 O O . ASP C 1 297 ? 68.573 68.964 17.767 1.00 21.35 337 ASP C O 1
ATOM 20921 N N . TYR C 1 298 ? 67.710 67.948 15.956 1.00 22.18 338 TYR C N 1
ATOM 20922 C CA . TYR C 1 298 ? 67.042 66.905 16.728 1.00 22.00 338 TYR C CA 1
ATOM 20923 C C . TYR C 1 298 ? 68.015 65.754 17.009 1.00 21.11 338 TYR C C 1
ATOM 20924 O O . TYR C 1 298 ? 67.839 64.621 16.559 1.00 20.11 338 TYR C O 1
ATOM 20942 N N . THR C 1 299 ? 69.061 66.071 17.771 1.00 22.54 339 THR C N 1
ATOM 20943 C CA . THR C 1 299 ? 70.121 65.118 18.041 1.00 22.14 339 THR C CA 1
ATOM 20944 C C . THR C 1 299 ? 69.680 64.069 19.059 1.00 20.56 339 THR C C 1
ATOM 20945 O O . THR C 1 299 ? 68.706 64.262 19.788 1.00 20.30 339 THR C O 1
ATOM 20956 N N . PRO C 1 300 ? 70.409 62.954 19.145 1.00 21.73 340 PRO C N 1
ATOM 20957 C CA . PRO C 1 300 ? 70.121 61.982 20.213 1.00 21.81 340 PRO C CA 1
ATOM 20958 C C . PRO C 1 300 ? 70.277 62.586 21.593 1.00 21.36 340 PRO C C 1
ATOM 20959 O O . PRO C 1 300 ? 69.567 62.189 22.524 1.00 21.93 340 PRO C O 1
ATOM 20970 N N . GLU C 1 301 ? 71.209 63.527 21.757 1.00 23.00 341 GLU C N 1
ATOM 20971 C CA . GLU C 1 301 ? 71.370 64.202 23.039 1.00 22.63 341 GLU C CA 1
ATOM 20972 C C . GLU C 1 301 ? 70.160 65.078 23.346 1.00 22.54 341 GLU C C 1
ATOM 20973 O O . GLU C 1 301 ? 69.670 65.089 24.482 1.00 22.55 341 GLU C O 1
ATOM 20985 N N . TRP C 1 302 ? 69.662 65.812 22.345 1.00 23.77 342 TRP C N 1
ATOM 20986 C CA . TRP C 1 302 ? 68.426 66.571 22.509 1.00 20.81 342 TRP C CA 1
ATOM 20987 C C . TRP C 1 302 ? 67.293 65.652 22.940 1.00 21.50 342 TRP C C 1
ATOM 20988 O O . TRP C 1 302 ? 66.549 65.950 23.883 1.00 22.08 342 TRP C O 1
ATOM 21009 N N . ALA C 1 303 ? 67.175 64.503 22.274 1.00 20.64 343 ALA C N 1
ATOM 21010 C CA . ALA C 1 303 ? 66.088 63.578 22.553 1.00 20.04 343 ALA C CA 1
ATOM 21011 C C . ALA C 1 303 ? 66.236 62.944 23.927 1.00 21.55 343 ALA C C 1
ATOM 21012 O O . ALA C 1 303 ? 65.246 62.773 24.647 1.00 21.13 343 ALA C O 1
ATOM 21019 N N . SER C 1 304 ? 67.461 62.565 24.295 1.00 22.72 344 SER C N 1
ATOM 21020 C CA . SER C 1 304 ? 67.695 61.960 25.600 1.00 22.13 344 SER C CA 1
ATOM 21021 C C . SER C 1 304 ? 67.353 62.921 26.732 1.00 24.10 344 SER C C 1
ATOM 21022 O O . SER C 1 304 ? 66.813 62.505 27.764 1.00 23.35 344 SER C O 1
ATOM 21030 N N . LYS C 1 305 ? 67.668 64.207 26.572 1.00 22.96 345 LYS C N 1
ATOM 21031 C CA . LYS C 1 305 ? 67.349 65.161 27.628 1.00 23.51 345 LYS C CA 1
ATOM 21032 C C . LYS C 1 305 ? 65.848 65.210 27.881 1.00 25.83 345 LYS C C 1
ATOM 21033 O O . LYS C 1 305 ? 65.411 65.316 29.033 1.00 25.61 345 LYS C O 1
ATOM 21052 N N . ILE C 1 306 ? 65.043 65.117 26.822 1.00 22.69 346 ILE C N 1
ATOM 21053 C CA . ILE C 1 306 ? 63.597 65.186 26.987 1.00 21.95 346 ILE C CA 1
ATOM 21054 C C . ILE C 1 306 ? 63.035 63.861 27.491 1.00 22.25 346 ILE C C 1
ATOM 21055 O O . ILE C 1 306 ? 62.144 63.842 28.350 1.00 23.57 346 ILE C O 1
ATOM 21071 N N . THR C 1 307 ? 63.520 62.739 26.951 1.00 22.77 347 THR C N 1
ATOM 21072 C CA . THR C 1 307 ? 62.856 61.458 27.151 1.00 22.92 347 THR C CA 1
ATOM 21073 C C . THR C 1 307 ? 63.516 60.560 28.186 1.00 21.97 347 THR C C 1
ATOM 21074 O O . THR C 1 307 ? 62.858 59.643 28.690 1.00 22.38 347 THR C O 1
ATOM 21085 N N . GLY C 1 308 ? 64.791 60.774 28.489 1.00 24.11 348 GLY C N 1
ATOM 21086 C CA . GLY C 1 308 ? 65.528 59.838 29.303 1.00 24.43 348 GLY C CA 1
ATOM 21087 C C . GLY C 1 308 ? 66.036 58.627 28.556 1.00 25.17 348 GLY C C 1
ATOM 21088 O O . GLY C 1 308 ? 66.680 57.765 29.168 1.00 27.87 348 GLY C O 1
ATOM 21092 N N . ILE C 1 309 ? 65.757 58.524 27.259 1.00 22.22 349 ILE C N 1
ATOM 21093 C CA . ILE C 1 309 ? 66.257 57.407 26.476 1.00 21.03 349 ILE C CA 1
ATOM 21094 C C . ILE C 1 309 ? 67.760 57.561 26.284 1.00 22.28 349 ILE C C 1
ATOM 21095 O O . ILE C 1 309 ? 68.267 58.661 26.030 1.00 24.25 349 ILE C O 1
ATOM 21111 N N . ASP C 1 310 ? 68.482 56.462 26.439 1.00 22.88 350 ASP C N 1
ATOM 21112 C CA . ASP C 1 310 ? 69.924 56.431 26.206 1.00 23.38 350 ASP C CA 1
ATOM 21113 C C . ASP C 1 310 ? 70.222 56.870 24.779 1.00 24.18 350 ASP C C 1
ATOM 21114 O O . ASP C 1 310 ? 69.695 56.263 23.834 1.00 23.03 350 ASP C O 1
ATOM 21123 N N . PRO C 1 311 ? 71.039 57.908 24.567 1.00 24.25 351 PRO C N 1
ATOM 21124 C CA . PRO C 1 311 ? 71.323 58.308 23.180 1.00 22.40 351 PRO C CA 1
ATOM 21125 C C . PRO C 1 311 ? 71.952 57.189 22.370 1.00 23.72 351 PRO C C 1
ATOM 21126 O O . PRO C 1 311 ? 71.758 57.138 21.149 1.00 23.28 351 PRO C O 1
ATOM 21137 N N . LYS C 1 312 ? 72.697 56.286 23.019 1.00 23.52 352 LYS C N 1
ATOM 21138 C CA . LYS C 1 312 ? 73.282 55.155 22.311 1.00 24.52 352 LYS C CA 1
ATOM 21139 C C . LYS C 1 312 ? 72.210 54.220 21.776 1.00 24.68 352 LYS C C 1
ATOM 21140 O O . LYS C 1 312 ? 72.405 53.583 20.734 1.00 23.67 352 LYS C O 1
ATOM 21159 N N . THR C 1 313 ? 71.085 54.108 22.485 1.00 24.32 353 THR C N 1
ATOM 21160 C CA . THR C 1 313 ? 69.977 53.286 22.013 1.00 22.21 353 THR C CA 1
ATOM 21161 C C . THR C 1 313 ? 69.318 53.909 20.797 1.00 21.10 353 THR C C 1
ATOM 21162 O O . THR C 1 313 ? 68.985 53.205 19.835 1.00 21.25 353 THR C O 1
ATOM 21173 N N . ILE C 1 314 ? 69.112 55.226 20.827 1.00 20.41 354 ILE C N 1
ATOM 21174 C CA . ILE C 1 314 ? 68.573 55.924 19.667 1.00 17.86 354 ILE C CA 1
ATOM 21175 C C . ILE C 1 314 ? 69.464 55.699 18.455 1.00 18.79 354 ILE C C 1
ATOM 21176 O O . ILE C 1 314 ? 68.989 55.377 17.358 1.00 19.58 354 ILE C O 1
ATOM 21192 N N . ILE C 1 315 ? 70.772 55.874 18.638 1.00 20.05 355 ILE C N 1
ATOM 21193 C CA . ILE C 1 315 ? 71.712 55.726 17.535 1.00 19.93 355 ILE C CA 1
ATOM 21194 C C . ILE C 1 315 ? 71.697 54.299 17.011 1.00 19.57 355 ILE C C 1
ATOM 21195 O O . ILE C 1 315 ? 71.682 54.068 15.795 1.00 20.30 355 ILE C O 1
ATOM 21211 N N . ALA C 1 316 ? 71.694 53.320 17.918 1.00 19.59 356 ALA C N 1
ATOM 21212 C CA . ALA C 1 316 ? 71.709 51.926 17.500 1.00 20.51 356 ALA C CA 1
ATOM 21213 C C . ALA C 1 316 ? 70.432 51.560 16.755 1.00 21.27 356 ALA C C 1
ATOM 21214 O O . ALA C 1 316 ? 70.479 50.816 15.770 1.00 20.86 356 ALA C O 1
ATOM 21221 N N . ILE C 1 317 ? 69.283 52.069 17.208 1.00 20.46 357 ILE C N 1
ATOM 21222 C CA . ILE C 1 317 ? 68.026 51.820 16.505 1.00 18.37 357 ILE C CA 1
ATOM 21223 C C . ILE C 1 317 ? 68.101 52.373 15.090 1.00 17.78 357 ILE C C 1
ATOM 21224 O O . ILE C 1 317 ? 67.767 51.688 14.116 1.00 19.79 357 ILE C O 1
ATOM 21240 N N . ALA C 1 318 ? 68.545 53.627 14.959 1.00 19.24 358 ALA C N 1
ATOM 21241 C CA . ALA C 1 318 ? 68.645 54.251 13.645 1.00 18.89 358 ALA C CA 1
ATOM 21242 C C . ALA C 1 318 ? 69.544 53.442 12.716 1.00 20.49 358 ALA C C 1
ATOM 21243 O O . ALA C 1 318 ? 69.208 53.229 11.547 1.00 20.12 358 ALA C O 1
ATOM 21250 N N . LYS C 1 319 ? 70.692 52.980 13.216 1.00 20.80 359 LYS C N 1
ATOM 21251 C CA . LYS C 1 319 ? 71.580 52.178 12.385 1.00 21.53 359 LYS C CA 1
ATOM 21252 C C . LYS C 1 319 ? 70.953 50.830 12.049 1.00 20.44 359 LYS C C 1
ATOM 21253 O O . LYS C 1 319 ? 71.085 50.346 10.919 1.00 21.09 359 LYS C O 1
ATOM 21272 N N . ASP C 1 320 ? 70.273 50.197 13.012 1.00 20.10 360 ASP C N 1
ATOM 21273 C CA . ASP C 1 320 ? 69.619 48.929 12.710 1.00 20.01 360 ASP C CA 1
ATOM 21274 C C . ASP C 1 320 ? 68.552 49.114 11.638 1.00 19.83 360 ASP C C 1
ATOM 21275 O O . ASP C 1 320 ? 68.411 48.282 10.736 1.00 20.06 360 ASP C O 1
ATOM 21284 N N . MET C 1 321 ? 67.759 50.181 11.745 1.00 18.56 361 MET C N 1
ATOM 21285 C CA . MET C 1 321 ? 66.755 50.458 10.724 1.00 18.98 361 MET C CA 1
ATOM 21286 C C . MET C 1 321 ? 67.421 50.740 9.388 1.00 19.54 361 MET C C 1
ATOM 21287 O O . MET C 1 321 ? 66.975 50.252 8.343 1.00 19.74 361 MET C O 1
ATOM 21301 N N . GLY C 1 322 ? 68.513 51.502 9.404 1.00 19.73 362 GLY C N 1
ATOM 21302 C CA . GLY C 1 322 ? 69.255 51.723 8.177 1.00 20.98 362 GLY C CA 1
ATOM 21303 C C . GLY C 1 322 ? 69.686 50.424 7.526 1.00 23.08 362 GLY C C 1
ATOM 21304 O O . GLY C 1 322 ? 69.595 50.273 6.308 1.00 21.59 362 GLY C O 1
ATOM 21308 N N . ALA C 1 323 ? 70.154 49.464 8.333 1.00 23.05 363 ALA C N 1
ATOM 21309 C CA . ALA C 1 323 ? 70.638 48.204 7.782 1.00 24.23 363 ALA C CA 1
ATOM 21310 C C . ALA C 1 323 ? 69.494 47.327 7.288 1.00 22.03 363 ALA C C 1
ATOM 21311 O O . ALA C 1 323 ? 69.680 46.542 6.352 1.00 22.09 363 ALA C O 1
ATOM 21318 N N . ALA C 1 324 ? 68.315 47.448 7.909 1.00 20.29 364 ALA C N 1
ATOM 21319 C CA . ALA C 1 324 ? 67.138 46.682 7.521 1.00 22.51 364 ALA C CA 1
ATOM 21320 C C . ALA C 1 324 ? 66.435 47.239 6.293 1.00 18.99 364 ALA C C 1
ATOM 21321 O O . ALA C 1 324 ? 65.680 46.504 5.642 1.00 20.36 364 ALA C O 1
ATOM 21328 N N . ALA C 1 325 ? 66.657 48.509 5.977 1.00 18.67 365 ALA C N 1
ATOM 21329 C CA . ALA C 1 325 ? 65.905 49.176 4.927 1.00 19.31 365 ALA C CA 1
ATOM 21330 C C . ALA C 1 325 ? 65.992 48.380 3.629 1.00 20.52 365 ALA C C 1
ATOM 21331 O O . ALA C 1 325 ? 67.065 47.869 3.286 1.00 19.50 365 ALA C O 1
ATOM 21338 N N . PRO C 1 326 ? 64.900 48.281 2.859 1.00 18.55 366 PRO C N 1
ATOM 21339 C CA . PRO C 1 326 ? 63.600 48.922 3.083 1.00 18.61 366 PRO C CA 1
ATOM 21340 C C . PRO C 1 326 ? 62.596 48.078 3.857 1.00 18.82 366 PRO C C 1
ATOM 21341 O O . PRO C 1 326 ? 61.413 48.409 3.894 1.00 18.75 366 PRO C O 1
ATOM 21352 N N . ALA C 1 327 ? 63.063 46.993 4.460 1.00 17.75 367 ALA C N 1
ATOM 21353 C CA . ALA C 1 327 ? 62.186 46.089 5.205 1.00 19.59 367 ALA C CA 1
ATOM 21354 C C . ALA C 1 327 ? 61.996 46.610 6.632 1.00 18.59 367 ALA C C 1
ATOM 21355 O O . ALA C 1 327 ? 62.265 45.951 7.632 1.00 17.80 367 ALA C O 1
ATOM 21362 N N . VAL C 1 328 ? 61.494 47.836 6.687 1.00 18.22 368 VAL C N 1
ATOM 21363 C CA . VAL C 1 328 ? 61.363 48.612 7.910 1.00 18.06 368 VAL C CA 1
ATOM 21364 C C . VAL C 1 328 ? 59.939 49.131 7.954 1.00 16.87 368 VAL C C 1
ATOM 21365 O O . VAL C 1 328 ? 59.436 49.646 6.951 1.00 17.59 368 VAL C O 1
ATOM 21378 N N . GLN C 1 329 ? 59.279 48.968 9.096 1.00 16.09 369 GLN C N 1
ATOM 21379 C CA . GLN C 1 329 ? 57.909 49.433 9.250 1.00 15.64 369 GLN C CA 1
ATOM 21380 C C . GLN C 1 329 ? 57.751 50.104 10.601 1.00 16.39 369 GLN C C 1
ATOM 21381 O O . GLN C 1 329 ? 58.192 49.576 11.627 1.00 16.60 369 GLN C O 1
ATOM 21395 N N . VAL C 1 330 ? 57.138 51.278 10.581 1.00 15.49 370 VAL C N 1
ATOM 21396 C CA . VAL C 1 330 ? 56.902 52.073 11.773 1.00 15.73 370 VAL C CA 1
ATOM 21397 C C . VAL C 1 330 ? 55.403 52.168 11.963 1.00 14.67 370 VAL C C 1
ATOM 21398 O O . VAL C 1 330 ? 54.692 52.667 11.083 1.00 15.14 370 VAL C O 1
ATOM 21411 N N . TRP C 1 331 ? 54.930 51.671 13.100 1.00 15.16 371 TRP C N 1
ATOM 21412 C CA . TRP C 1 331 ? 53.525 51.718 13.447 1.00 15.47 371 TRP C CA 1
ATOM 21413 C C . TRP C 1 331 ? 53.251 52.905 14.359 1.00 17.64 371 TRP C C 1
ATOM 21414 O O . TRP C 1 331 ? 54.042 53.196 15.262 1.00 16.74 371 TRP C O 1
ATOM 21435 N N . THR C 1 332 ? 52.107 53.553 14.169 1.00 16.53 372 THR C N 1
ATOM 21436 C CA . THR C 1 332 ? 51.602 54.481 15.168 1.00 14.92 372 THR C CA 1
ATOM 21437 C C . THR C 1 332 ? 50.252 54.003 15.672 1.00 15.77 372 THR C C 1
ATOM 21438 O O . THR C 1 332 ? 49.382 53.608 14.885 1.00 15.73 372 THR C O 1
ATOM 21449 N N . SER C 1 333 ? 50.072 54.070 16.979 1.00 15.48 373 SER C N 1
ATOM 21450 C CA . SER C 1 333 ? 48.775 53.801 17.565 1.00 14.66 373 SER C CA 1
ATOM 21451 C C . SER C 1 333 ? 48.060 55.107 17.886 1.00 13.95 373 SER C C 1
ATOM 21452 O O . SER C 1 333 ? 48.641 56.197 17.889 1.00 15.07 373 SER C O 1
ATOM 21460 N N . ARG C 1 334 ? 46.775 54.974 18.179 1.00 14.48 374 ARG C N 1
ATOM 21461 C CA . ARG C 1 334 ? 45.995 56.031 18.780 1.00 14.60 374 ARG C CA 1
ATOM 21462 C C . ARG C 1 334 ? 46.737 56.694 19.933 1.00 16.32 374 ARG C C 1
ATOM 21463 O O . ARG C 1 334 ? 46.658 57.910 20.114 1.00 15.83 374 ARG C O 1
ATOM 21484 N N . GLY C 1 335 ? 47.409 55.882 20.745 1.00 15.60 375 GLY C N 1
ATOM 21485 C CA . GLY C 1 335 ? 48.051 56.421 21.930 1.00 16.20 375 GLY C CA 1
ATOM 21486 C C . GLY C 1 335 ? 49.068 57.490 21.589 1.00 17.39 375 GLY C C 1
ATOM 21487 O O . GLY C 1 335 ? 49.157 58.519 22.263 1.00 17.89 375 GLY C O 1
ATOM 21491 N N . ALA C 1 336 ? 49.837 57.270 20.523 1.00 17.59 376 ALA C N 1
ATOM 21492 C CA . ALA C 1 336 ? 50.850 58.241 20.140 1.00 17.66 376 ALA C CA 1
ATOM 21493 C C . ALA C 1 336 ? 50.240 59.488 19.513 1.00 16.94 376 ALA C C 1
ATOM 21494 O O . ALA C 1 336 ? 50.780 60.584 19.690 1.00 17.55 376 ALA C O 1
ATOM 21501 N N . VAL C 1 337 ? 49.137 59.357 18.774 1.00 16.16 377 VAL C N 1
ATOM 21502 C CA . VAL C 1 337 ? 48.706 60.431 17.884 1.00 16.36 377 VAL C CA 1
ATOM 21503 C C . VAL C 1 337 ? 47.368 61.066 18.255 1.00 16.69 377 VAL C C 1
ATOM 21504 O O . VAL C 1 337 ? 47.106 62.199 17.816 1.00 17.20 377 VAL C O 1
ATOM 21517 N N . MET C 1 338 ? 46.515 60.398 19.033 1.00 17.21 378 MET C N 1
ATOM 21518 C CA . MET C 1 338 ? 45.226 60.987 19.403 1.00 16.28 378 MET C CA 1
ATOM 21519 C C . MET C 1 338 ? 45.464 61.888 20.617 1.00 15.37 378 MET C C 1
ATOM 21520 O O . MET C 1 338 ? 45.076 61.600 21.752 1.00 16.63 378 MET C O 1
ATOM 21534 N N . GLN C 1 339 ? 46.171 62.983 20.344 1.00 16.36 379 GLN C N 1
ATOM 21535 C CA . GLN C 1 339 ? 46.582 63.985 21.312 1.00 15.60 379 GLN C CA 1
ATOM 21536 C C . GLN C 1 339 ? 46.365 65.331 20.646 1.00 17.27 379 GLN C C 1
ATOM 21537 O O . GLN C 1 339 ? 46.309 65.427 19.418 1.00 17.24 379 GLN C O 1
ATOM 21551 N N . ALA C 1 340 ? 46.245 66.379 21.460 1.00 18.78 380 ALA C N 1
ATOM 21552 C CA . ALA C 1 340 ? 45.835 67.673 20.925 1.00 19.59 380 ALA C CA 1
ATOM 21553 C C . ALA C 1 340 ? 46.805 68.212 19.879 1.00 19.09 380 ALA C C 1
ATOM 21554 O O . ALA C 1 340 ? 46.404 69.009 19.026 1.00 19.73 380 ALA C O 1
ATOM 21561 N N . ARG C 1 341 ? 48.077 67.815 19.924 1.00 19.42 381 ARG C N 1
ATOM 21562 C CA . ARG C 1 341 ? 49.046 68.225 18.910 1.00 21.14 381 ARG C CA 1
ATOM 21563 C C . ARG C 1 341 ? 49.532 67.033 18.096 1.00 21.42 381 ARG C C 1
ATOM 21564 O O . ARG C 1 341 ? 50.575 67.109 17.430 1.00 20.81 381 ARG C O 1
ATOM 21585 N N . GLY C 1 342 ? 48.738 65.958 18.086 1.00 18.70 382 GLY C N 1
ATOM 21586 C CA . GLY C 1 342 ? 49.176 64.663 17.613 1.00 18.58 382 GLY C CA 1
ATOM 21587 C C . GLY C 1 342 ? 49.343 64.546 16.116 1.00 17.85 382 GLY C C 1
ATOM 21588 O O . GLY C 1 342 ? 49.997 63.607 15.661 1.00 17.14 382 GLY C O 1
ATOM 21592 N N . THR C 1 343 ? 48.758 65.454 15.332 1.00 18.43 383 THR C N 1
ATOM 21593 C CA . THR C 1 343 ? 49.006 65.414 13.892 1.00 17.38 383 THR C CA 1
ATOM 21594 C C . THR C 1 343 ? 50.497 65.317 13.602 1.00 16.94 383 THR C C 1
ATOM 21595 O O . THR C 1 343 ? 50.922 64.561 12.720 1.00 17.52 383 THR C O 1
ATOM 21606 N N . TYR C 1 344 ? 51.315 66.050 14.348 1.00 17.45 384 TYR C N 1
ATOM 21607 C CA . TYR C 1 344 ? 52.739 66.066 14.041 1.00 17.91 384 TYR C CA 1
ATOM 21608 C C . TYR C 1 344 ? 53.482 64.871 14.609 1.00 16.86 384 TYR C C 1
ATOM 21609 O O . TYR C 1 344 ? 54.633 64.647 14.218 1.00 18.97 384 TYR C O 1
ATOM 21627 N N . THR C 1 345 ? 52.846 64.084 15.483 1.00 16.54 385 THR C N 1
ATOM 21628 C CA . THR C 1 345 ? 53.392 62.784 15.858 1.00 16.88 385 THR C CA 1
ATOM 21629 C C . THR C 1 345 ? 53.116 61.763 14.768 1.00 16.62 385 THR C C 1
ATOM 21630 O O . THR C 1 345 ? 53.998 60.974 14.412 1.00 16.84 385 THR C O 1
ATOM 21641 N N . SER C 1 346 ? 51.906 61.773 14.213 1.00 16.14 386 SER C N 1
ATOM 21642 C CA . SER C 1 346 ? 51.647 60.930 13.056 1.00 16.55 386 SER C CA 1
ATOM 21643 C C . SER C 1 346 ? 52.643 61.243 11.943 1.00 17.15 386 SER C C 1
ATOM 21644 O O . SER C 1 346 ? 53.252 60.339 11.364 1.00 16.96 386 SER C O 1
ATOM 21652 N N . ILE C 1 347 ? 52.852 62.528 11.664 1.00 15.38 387 ILE C N 1
ATOM 21653 C CA . ILE C 1 347 ? 53.776 62.932 10.607 1.00 15.62 387 ILE C CA 1
ATOM 21654 C C . ILE C 1 347 ? 55.207 62.521 10.945 1.00 17.16 387 ILE C C 1
ATOM 21655 O O . ILE C 1 347 ? 55.929 61.983 10.097 1.00 17.06 387 ILE C O 1
ATOM 21671 N N . SER C 1 348 ? 55.649 62.777 12.178 1.00 17.36 388 SER C N 1
ATOM 21672 C CA . SER C 1 348 ? 57.044 62.516 12.514 1.00 17.32 388 SER C CA 1
ATOM 21673 C C . SER C 1 348 ? 57.344 61.021 12.498 1.00 16.03 388 SER C C 1
ATOM 21674 O O . SER C 1 348 ? 58.406 60.594 12.029 1.00 18.35 388 SER C O 1
ATOM 21682 N N . CYS C 1 349 ? 56.435 60.210 13.030 1.00 16.48 389 CYS C N 1
ATOM 21683 C CA . CYS C 1 349 ? 56.653 58.771 13.021 1.00 18.86 389 CYS C CA 1
ATOM 21684 C C . CYS C 1 349 ? 56.529 58.205 11.614 1.00 17.73 389 CYS C C 1
ATOM 21685 O O . CYS C 1 349 ? 57.346 57.379 11.196 1.00 16.45 389 CYS C O 1
ATOM 21693 N N . HIS C 1 350 ? 55.511 58.631 10.869 1.00 16.69 390 HIS C N 1
ATOM 21694 C CA . HIS C 1 350 ? 55.323 58.080 9.540 1.00 17.38 390 HIS C CA 1
ATOM 21695 C C . HIS C 1 350 ? 56.439 58.515 8.602 1.00 16.78 390 HIS C C 1
ATOM 21696 O O . HIS C 1 350 ? 56.773 57.783 7.665 1.00 17.39 390 HIS C O 1
ATOM 21710 N N . ALA C 1 351 ? 57.055 59.676 8.853 1.00 16.16 391 ALA C N 1
ATOM 21711 C CA . ALA C 1 351 ? 58.183 60.097 8.029 1.00 17.11 391 ALA C CA 1
ATOM 21712 C C . ALA C 1 351 ? 59.265 59.029 7.973 1.00 17.38 391 ALA C C 1
ATOM 21713 O O . ALA C 1 351 ? 59.938 58.883 6.947 1.00 17.51 391 ALA C O 1
ATOM 21720 N N . LEU C 1 352 ? 59.439 58.262 9.052 1.00 16.16 392 LEU C N 1
ATOM 21721 C CA . LEU C 1 352 ? 60.447 57.210 9.053 1.00 17.17 392 LEU C CA 1
ATOM 21722 C C . LEU C 1 352 ? 60.127 56.124 8.036 1.00 17.21 392 LEU C C 1
ATOM 21723 O O . LEU C 1 352 ? 61.038 55.470 7.514 1.00 18.32 392 LEU C O 1
ATOM 21739 N N . ASN C 1 353 ? 58.843 55.903 7.747 1.00 16.50 393 ASN C N 1
ATOM 21740 C CA . ASN C 1 353 ? 58.489 54.914 6.734 1.00 16.03 393 ASN C CA 1
ATOM 21741 C C . ASN C 1 353 ? 58.952 55.346 5.354 1.00 19.40 393 ASN C C 1
ATOM 21742 O O . ASN C 1 353 ? 59.255 54.496 4.508 1.00 19.71 393 ASN C O 1
ATOM 21753 N N . GLY C 1 354 ? 59.033 56.650 5.114 1.00 18.49 394 GLY C N 1
ATOM 21754 C CA . GLY C 1 354 ? 59.599 57.139 3.881 1.00 18.86 394 GLY C CA 1
ATOM 21755 C C . GLY C 1 354 ? 61.112 57.160 3.924 1.00 17.72 394 GLY C C 1
ATOM 21756 O O . GLY C 1 354 ? 61.772 56.752 2.966 1.00 19.21 394 GLY C O 1
ATOM 21760 N N . LEU C 1 355 ? 61.679 57.605 5.044 1.00 16.80 395 LEU C N 1
ATOM 21761 C CA . LEU C 1 355 ? 63.125 57.773 5.113 1.00 17.63 395 LEU C CA 1
ATOM 21762 C C . LEU C 1 355 ? 63.850 56.443 4.938 1.00 18.13 395 LEU C C 1
ATOM 21763 O O . LEU C 1 355 ? 64.922 56.385 4.321 1.00 18.20 395 LEU C O 1
ATOM 21779 N N . PHE C 1 356 ? 63.297 55.363 5.487 1.00 18.00 396 PHE C N 1
ATOM 21780 C CA . PHE C 1 356 ? 63.910 54.052 5.346 1.00 16.97 396 PHE C CA 1
ATOM 21781 C C . PHE C 1 356 ? 63.309 53.253 4.200 1.00 18.52 396 PHE C C 1
ATOM 21782 O O . PHE C 1 356 ? 63.647 52.080 4.035 1.00 18.21 396 PHE C O 1
ATOM 21799 N N . GLY C 1 357 ? 62.455 53.865 3.389 1.00 18.25 397 GLY C N 1
ATOM 21800 C CA . GLY C 1 357 ? 61.988 53.224 2.178 1.00 18.47 397 GLY C CA 1
ATOM 21801 C C . GLY C 1 357 ? 60.970 52.129 2.378 1.00 19.42 397 GLY C C 1
ATOM 21802 O O . GLY C 1 357 ? 60.687 51.385 1.429 1.00 20.15 397 GLY C O 1
ATOM 21806 N N . GLY C 1 358 ? 60.407 52.000 3.578 1.00 18.73 398 GLY C N 1
ATOM 21807 C CA . GLY C 1 358 ? 59.461 50.932 3.822 1.00 16.76 398 GLY C CA 1
ATOM 21808 C C . GLY C 1 358 ? 58.126 51.132 3.148 1.00 17.79 398 GLY C C 1
ATOM 21809 O O . GLY C 1 358 ? 57.409 50.159 2.906 1.00 18.14 398 GLY C O 1
ATOM 21813 N N . ILE C 1 359 ? 57.778 52.369 2.826 1.00 18.09 399 ILE C N 1
ATOM 21814 C CA . ILE C 1 359 ? 56.483 52.632 2.219 1.00 19.85 399 ILE C CA 1
ATOM 21815 C C . ILE C 1 359 ? 56.425 51.913 0.874 1.00 18.50 399 ILE C C 1
ATOM 21816 O O . ILE C 1 359 ? 57.296 52.084 0.012 1.00 17.70 399 ILE C O 1
ATOM 21832 N N . ASP C 1 360 ? 55.421 51.047 0.721 1.00 18.16 400 ASP C N 1
ATOM 21833 C CA . ASP C 1 360 ? 55.189 50.237 -0.478 1.00 17.92 400 ASP C CA 1
ATOM 21834 C C . ASP C 1 360 ? 56.327 49.262 -0.776 1.00 17.92 400 ASP C C 1
ATOM 21835 O O . ASP C 1 360 ? 56.486 48.818 -1.920 1.00 19.05 400 ASP C O 1
ATOM 21844 N N . SER C 1 361 ? 57.100 48.879 0.234 1.00 17.14 401 SER C N 1
ATOM 21845 C CA . SER C 1 361 ? 58.205 47.955 0.034 1.00 18.09 401 SER C CA 1
ATOM 21846 C C . SER C 1 361 ? 57.989 46.647 0.784 1.00 17.95 401 SER C C 1
ATOM 21847 O O . SER C 1 361 ? 57.232 46.568 1.758 1.00 17.49 401 SER C O 1
ATOM 21855 N N . LYS C 1 362 ? 58.709 45.625 0.322 1.00 19.84 402 LYS C N 1
ATOM 21856 C CA . LYS C 1 362 ? 58.719 44.333 0.988 1.00 17.92 402 LYS C CA 1
ATOM 21857 C C . LYS C 1 362 ? 59.245 44.487 2.406 1.00 16.76 402 LYS C C 1
ATOM 21858 O O . LYS C 1 362 ? 60.347 45.003 2.619 1.00 17.02 402 LYS C O 1
ATOM 21877 N N . GLY C 1 363 ? 58.452 44.022 3.372 1.00 17.21 403 GLY C N 1
ATOM 21878 C CA . GLY C 1 363 ? 58.757 44.163 4.775 1.00 16.60 403 GLY C CA 1
ATOM 21879 C C . GLY C 1 363 ? 58.345 45.482 5.375 1.00 15.64 403 GLY C C 1
ATOM 21880 O O . GLY C 1 363 ? 58.539 45.681 6.583 1.00 16.54 403 GLY C O 1
ATOM 21884 N N . GLY C 1 364 ? 57.801 46.391 4.571 1.00 15.66 404 GLY C N 1
ATOM 21885 C CA . GLY C 1 364 ? 57.393 47.693 5.050 1.00 15.18 404 GLY C CA 1
ATOM 21886 C C . GLY C 1 364 ? 55.907 47.760 5.307 1.00 16.78 404 GLY C C 1
ATOM 21887 O O . GLY C 1 364 ? 55.339 46.879 5.955 1.00 17.19 404 GLY C O 1
ATOM 21891 N N . LEU C 1 365 ? 55.260 48.807 4.810 1.00 16.04 405 LEU C N 1
ATOM 21892 C CA . LEU C 1 365 ? 53.827 48.958 5.003 1.00 15.12 405 LEU C CA 1
ATOM 21893 C C . LEU C 1 365 ? 53.255 49.626 3.768 1.00 16.06 405 LEU C C 1
ATOM 21894 O O . LEU C 1 365 ? 53.953 50.341 3.044 1.00 15.62 405 LEU C O 1
ATOM 21910 N N . PHE C 1 366 ? 51.975 49.394 3.529 1.00 16.14 406 PHE C N 1
ATOM 21911 C CA . PHE C 1 366 ? 51.344 50.000 2.369 1.00 15.75 406 PHE C CA 1
ATOM 21912 C C . PHE C 1 366 ? 49.840 49.923 2.536 1.00 16.55 406 PHE C C 1
ATOM 21913 O O . PHE C 1 366 ? 49.332 49.235 3.432 1.00 16.65 406 PHE C O 1
ATOM 21930 N N . PRO C 1 367 ? 49.094 50.632 1.695 1.00 16.93 407 PRO C N 1
ATOM 21931 C CA . PRO C 1 367 ? 47.638 50.687 1.859 1.00 16.77 407 PRO C CA 1
ATOM 21932 C C . PRO C 1 367 ? 46.986 49.360 1.497 1.00 16.95 407 PRO C C 1
ATOM 21933 O O . PRO C 1 367 ? 47.594 48.420 0.992 1.00 17.29 407 PRO C O 1
ATOM 21944 N N . GLY C 1 368 ? 45.679 49.323 1.744 1.00 17.91 408 GLY C N 1
ATOM 21945 C CA . GLY C 1 368 ? 44.892 48.177 1.323 1.00 17.78 408 GLY C CA 1
ATOM 21946 C C . GLY C 1 368 ? 44.835 48.053 -0.191 1.00 17.45 408 GLY C C 1
ATOM 21947 O O . GLY C 1 368 ? 44.785 49.045 -0.921 1.00 19.15 408 GLY C O 1
ATOM 21951 N N . ASN C 1 369 ? 44.838 46.808 -0.658 1.00 17.71 409 ASN C N 1
ATOM 21952 C CA . ASN C 1 369 ? 44.709 46.528 -2.072 1.00 17.85 409 ASN C CA 1
ATOM 21953 C C . ASN C 1 369 ? 43.387 47.044 -2.627 1.00 18.54 409 ASN C C 1
ATOM 21954 O O . ASN C 1 369 ? 42.385 47.152 -1.918 1.00 19.29 409 ASN C O 1
ATOM 21965 N N . LYS C 1 370 ? 43.391 47.329 -3.927 1.00 21.82 410 LYS C N 1
ATOM 21966 C CA . LYS C 1 370 ? 42.174 47.707 -4.633 1.00 22.92 410 LYS C CA 1
ATOM 21967 C C . LYS C 1 370 ? 41.214 46.524 -4.689 1.00 22.03 410 LYS C C 1
ATOM 21968 O O . LYS C 1 370 ? 41.624 45.382 -4.912 1.00 21.46 410 LYS C O 1
ATOM 21972 N N . THR C 1 371 ? 39.935 46.794 -4.451 1.00 22.49 411 THR C N 1
ATOM 21973 C CA . THR C 1 371 ? 38.891 45.808 -4.676 1.00 23.31 411 THR C CA 1
ATOM 21974 C C . THR C 1 371 ? 37.756 46.478 -5.435 1.00 24.41 411 THR C C 1
ATOM 21975 O O . THR C 1 371 ? 37.627 47.708 -5.420 1.00 22.88 411 THR C O 1
ATOM 21986 N N . PRO C 1 372 ? 36.904 45.702 -6.101 1.00 25.31 412 PRO C N 1
ATOM 21987 C CA . PRO C 1 372 ? 35.768 46.300 -6.817 1.00 27.14 412 PRO C CA 1
ATOM 21988 C C . PRO C 1 372 ? 34.498 46.427 -5.990 1.00 23.51 412 PRO C C 1
ATOM 21989 O O . PRO C 1 372 ? 33.440 46.689 -6.566 1.00 24.25 412 PRO C O 1
ATOM 22000 N N . LEU C 1 373 ? 34.567 46.243 -4.673 1.00 21.61 413 LEU C N 1
ATOM 22001 C CA . LEU C 1 373 ? 33.405 46.472 -3.831 1.00 20.83 413 LEU C CA 1
ATOM 22002 C C . LEU C 1 373 ? 32.892 47.894 -4.018 1.00 22.22 413 LEU C C 1
ATOM 22003 O O . LEU C 1 373 ? 33.659 48.858 -3.952 1.00 22.26 413 LEU C O 1
ATOM 22019 N N . LEU C 1 374 ? 31.590 48.021 -4.257 1.00 22.11 414 LEU C N 1
ATOM 22020 C CA . LEU C 1 374 ? 30.940 49.323 -4.266 1.00 22.09 414 LEU C CA 1
ATOM 22021 C C . LEU C 1 374 ? 30.670 49.763 -2.837 1.00 21.12 414 LEU C C 1
ATOM 22022 O O . LEU C 1 374 ? 30.383 48.944 -1.961 1.00 22.30 414 LEU C O 1
ATOM 22038 N N . LYS C 1 375 ? 30.747 51.070 -2.607 1.00 22.84 415 LYS C N 1
ATOM 22039 C CA . LYS C 1 375 ? 30.597 51.597 -1.263 1.00 25.10 415 LYS C CA 1
ATOM 22040 C C . LYS C 1 375 ? 29.431 52.560 -1.129 1.00 21.89 415 LYS C C 1
ATOM 22041 O O . LYS C 1 375 ? 29.147 53.014 -0.013 1.00 23.11 415 LYS C O 1
ATOM 22060 N N . GLU C 1 376 ? 28.751 52.880 -2.224 1.00 21.27 416 GLU C N 1
ATOM 22061 C CA . GLU C 1 376 ? 27.619 53.785 -2.185 1.00 22.73 416 GLU C CA 1
ATOM 22062 C C . GLU C 1 376 ? 26.509 53.271 -3.088 1.00 25.14 416 GLU C C 1
ATOM 22063 O O . GLU C 1 376 ? 26.768 52.645 -4.117 1.00 24.45 416 GLU C O 1
ATOM 22075 N N . TYR C 1 377 ? 25.273 53.575 -2.709 1.00 21.68 417 TYR C N 1
ATOM 22076 C CA . TYR C 1 377 ? 24.116 53.388 -3.578 1.00 22.04 417 TYR C CA 1
ATOM 22077 C C . TYR C 1 377 ? 24.046 54.562 -4.540 1.00 21.90 417 TYR C C 1
ATOM 22078 O O . TYR C 1 377 ? 24.843 55.501 -4.458 1.00 22.31 417 TYR C O 1
ATOM 22096 N N . PRO C 1 378 ? 23.153 54.505 -5.522 1.00 24.84 418 PRO C N 1
ATOM 22097 C CA . PRO C 1 378 ? 23.153 55.538 -6.563 1.00 26.37 418 PRO C CA 1
ATOM 22098 C C . PRO C 1 378 ? 22.968 56.943 -6.018 1.00 27.20 418 PRO C C 1
ATOM 22099 O O . PRO C 1 378 ? 22.474 57.161 -4.909 1.00 27.47 418 PRO C O 1
ATOM 22110 N N . GLU C 1 379 ? 23.402 57.910 -6.825 1.00 27.24 419 GLU C N 1
ATOM 22111 C CA . GLU C 1 379 ? 23.190 59.306 -6.484 1.00 29.68 419 GLU C CA 1
ATOM 22112 C C . GLU C 1 379 ? 21.706 59.579 -6.277 1.00 27.55 419 GLU C C 1
ATOM 22113 O O . GLU C 1 379 ? 20.839 59.007 -6.945 1.00 32.73 419 GLU C O 1
ATOM 22125 N N . ALA C 1 380 ? 21.424 60.481 -5.342 1.00 28.37 420 ALA C N 1
ATOM 22126 C CA . ALA C 1 380 ? 20.064 60.812 -4.949 1.00 31.03 420 ALA C CA 1
ATOM 22127 C C . ALA C 1 380 ? 19.654 62.217 -5.368 1.00 27.18 420 ALA C C 1
ATOM 22128 O O . ALA C 1 380 ? 18.624 62.719 -4.901 1.00 26.69 420 ALA C O 1
ATOM 22135 N N . LYS C 1 381 ? 20.426 62.853 -6.251 1.00 29.89 421 LYS C N 1
ATOM 22136 C CA . LYS C 1 381 ? 20.159 64.232 -6.643 1.00 29.92 421 LYS C CA 1
ATOM 22137 C C . LYS C 1 381 ? 18.728 64.416 -7.134 1.00 29.35 421 LYS C C 1
ATOM 22138 O O . LYS C 1 381 ? 18.091 65.437 -6.850 1.00 28.79 421 LYS C O 1
ATOM 22157 N N . ALA C 1 382 ? 18.205 63.449 -7.884 1.00 26.33 422 ALA C N 1
ATOM 22158 C CA . ALA C 1 382 ? 16.858 63.592 -8.415 1.00 27.06 422 ALA C CA 1
ATOM 22159 C C . ALA C 1 382 ? 15.791 63.547 -7.330 1.00 26.47 422 ALA C C 1
ATOM 22160 O O . ALA C 1 382 ? 14.643 63.916 -7.599 1.00 28.18 422 ALA C O 1
ATOM 22167 N N . TYR C 1 383 ? 16.135 63.103 -6.126 1.00 26.03 423 TYR C N 1
ATOM 22168 C CA . TYR C 1 383 ? 15.169 62.947 -5.046 1.00 27.01 423 TYR C CA 1
ATOM 22169 C C . TYR C 1 383 ? 15.254 64.044 -3.998 1.00 28.89 423 TYR C C 1
ATOM 22170 O O . TYR C 1 383 ? 14.466 64.032 -3.046 1.00 30.71 423 TYR C O 1
ATOM 22188 N N . MET C 1 384 ? 16.179 64.987 -4.154 1.00 27.22 424 MET C N 1
ATOM 22189 C CA . MET C 1 384 ? 16.282 66.141 -3.271 1.00 30.66 424 MET C CA 1
ATOM 22190 C C . MET C 1 384 ? 15.246 67.186 -3.666 1.00 30.24 424 MET C C 1
ATOM 22191 O O . MET C 1 384 ? 15.260 67.675 -4.799 1.00 31.69 424 MET C O 1
ATOM 22205 N N . ASP C 1 385 ? 14.332 67.513 -2.758 1.00 30.75 425 ASP C N 1
ATOM 22206 C CA . ASP C 1 385 ? 13.428 68.631 -2.994 1.00 30.05 425 ASP C CA 1
ATOM 22207 C C . ASP C 1 385 ? 14.087 69.919 -2.493 1.00 32.18 425 ASP C C 1
ATOM 22208 O O . ASP C 1 385 ? 15.224 69.915 -2.015 1.00 29.71 425 ASP C O 1
ATOM 22217 N N . GLU C 1 386 ? 13.390 71.049 -2.622 1.00 34.40 426 GLU C N 1
ATOM 22218 C CA . GLU C 1 386 ? 14.031 72.309 -2.259 1.00 37.25 426 GLU C CA 1
ATOM 22219 C C . GLU C 1 386 ? 14.308 72.397 -0.762 1.00 29.19 426 GLU C C 1
ATOM 22220 O O . GLU C 1 386 ? 15.309 73.002 -0.356 1.00 32.10 426 GLU C O 1
ATOM 22232 N N . ILE C 1 387 ? 13.437 71.826 0.072 1.00 28.34 427 ILE C N 1
ATOM 22233 C CA . ILE C 1 387 ? 13.692 71.809 1.509 1.00 31.56 427 ILE C CA 1
ATOM 22234 C C . ILE C 1 387 ? 15.008 71.105 1.797 1.00 30.81 427 ILE C C 1
ATOM 22235 O O . ILE C 1 387 ? 15.829 71.581 2.592 1.00 31.13 427 ILE C O 1
ATOM 22251 N N . ALA C 1 388 ? 15.236 69.964 1.144 1.00 26.61 428 ALA C N 1
ATOM 22252 C CA . ALA C 1 388 ? 16.445 69.195 1.399 1.00 29.18 428 ALA C CA 1
ATOM 22253 C C . ALA C 1 388 ? 17.673 69.899 0.833 1.00 29.71 428 ALA C C 1
ATOM 22254 O O . ALA C 1 388 ? 18.730 69.919 1.471 1.00 29.39 428 ALA C O 1
ATOM 22261 N N . ALA C 1 389 ? 17.554 70.486 -0.363 1.00 29.72 429 ALA C N 1
ATOM 22262 C CA . ALA C 1 389 ? 18.698 71.149 -0.983 1.00 30.47 429 ALA C CA 1
ATOM 22263 C C . ALA C 1 389 ? 19.201 72.306 -0.128 1.00 30.09 429 ALA C C 1
ATOM 22264 O O . ALA C 1 389 ? 20.410 72.560 -0.056 1.00 32.92 429 ALA C O 1
ATOM 22271 N N . LYS C 1 390 ? 18.285 73.028 0.517 1.00 30.51 430 LYS C N 1
ATOM 22272 C CA . LYS C 1 390 ? 18.682 74.127 1.388 1.00 33.40 430 LYS C CA 1
ATOM 22273 C C . LYS C 1 390 ? 19.301 73.608 2.676 1.00 34.29 430 LYS C C 1
ATOM 22274 O O . LYS C 1 390 ? 20.323 74.130 3.135 1.00 32.17 430 LYS C O 1
ATOM 22293 N N . GLY C 1 391 ? 18.698 72.578 3.270 1.00 31.86 431 GLY C N 1
ATOM 22294 C CA . GLY C 1 391 ? 19.158 72.105 4.562 1.00 30.22 431 GLY C CA 1
ATOM 22295 C C . GLY C 1 391 ? 20.553 71.513 4.526 1.00 29.08 431 GLY C C 1
ATOM 22296 O O . GLY C 1 391 ? 21.334 71.695 5.465 1.00 26.37 431 GLY C O 1
ATOM 22300 N N . VAL C 1 392 ? 20.883 70.778 3.460 1.00 27.15 432 VAL C N 1
ATOM 22301 C CA . VAL C 1 392 ? 22.178 70.114 3.422 1.00 29.07 432 VAL C CA 1
ATOM 22302 C C . VAL C 1 392 ? 23.338 71.092 3.286 1.00 29.56 432 VAL C C 1
ATOM 22303 O O . VAL C 1 392 ? 24.500 70.692 3.427 1.00 29.48 432 VAL C O 1
ATOM 22316 N N . LYS C 1 393 ? 23.061 72.360 2.994 1.00 31.20 433 LYS C N 1
ATOM 22317 C CA . LYS C 1 393 ? 24.108 73.368 2.893 1.00 35.18 433 LYS C CA 1
ATOM 22318 C C . LYS C 1 393 ? 24.407 74.047 4.224 1.00 31.77 433 LYS C C 1
ATOM 22319 O O . LYS C 1 393 ? 25.343 74.847 4.295 1.00 32.50 433 LYS C O 1
ATOM 22338 N N . LYS C 1 394 ? 23.647 73.752 5.273 1.00 30.16 434 LYS C N 1
ATOM 22339 C CA . LYS C 1 394 ? 23.880 74.380 6.561 1.00 28.22 434 LYS C CA 1
ATOM 22340 C C . LYS C 1 394 ? 25.191 73.891 7.180 1.00 27.41 434 LYS C C 1
ATOM 22341 O O . LYS C 1 394 ? 25.672 72.787 6.909 1.00 27.40 434 LYS C O 1
ATOM 22360 N N . GLU C 1 395 ? 25.761 74.737 8.042 1.00 27.64 435 GLU C N 1
ATOM 22361 C CA . GLU C 1 395 ? 26.918 74.334 8.830 1.00 26.32 435 GLU C CA 1
ATOM 22362 C C . GLU C 1 395 ? 26.601 73.063 9.608 1.00 26.64 435 GLU C C 1
ATOM 22363 O O . GLU C 1 395 ? 25.508 72.911 10.155 1.00 25.65 435 GLU C O 1
ATOM 22375 N N . LYS C 1 396 ? 27.565 72.152 9.673 1.00 24.62 436 LYS C N 1
ATOM 22376 C CA . LYS C 1 396 ? 27.355 70.931 10.435 1.00 24.25 436 LYS C CA 1
ATOM 22377 C C . LYS C 1 396 ? 27.358 71.219 11.932 1.00 22.07 436 LYS C C 1
ATOM 22378 O O . LYS C 1 396 ? 28.055 72.116 12.418 1.00 23.22 436 LYS C O 1
ATOM 22397 N N . ILE C 1 397 ? 26.592 70.411 12.668 1.00 22.23 437 ILE C N 1
ATOM 22398 C CA . ILE C 1 397 ? 26.430 70.608 14.099 1.00 21.64 437 ILE C CA 1
ATOM 22399 C C . ILE C 1 397 ? 27.738 70.446 14.849 1.00 20.70 437 ILE C C 1
ATOM 22400 O O . ILE C 1 397 ? 27.860 70.942 15.975 1.00 23.80 437 ILE C O 1
ATOM 22416 N N . ASP C 1 398 ? 28.722 69.755 14.270 1.00 19.78 438 ASP C N 1
ATOM 22417 C CA . ASP C 1 398 ? 30.008 69.587 14.934 1.00 20.08 438 ASP C CA 1
ATOM 22418 C C . ASP C 1 398 ? 30.984 70.721 14.627 1.00 20.90 438 ASP C C 1
ATOM 22419 O O . ASP C 1 398 ? 32.140 70.661 15.057 1.00 20.76 438 ASP C O 1
ATOM 22428 N N . GLN C 1 399 ? 30.531 71.769 13.939 1.00 21.11 439 GLN C N 1
ATOM 22429 C CA . GLN C 1 399 ? 31.280 73.009 13.755 1.00 23.14 439 GLN C CA 1
ATOM 22430 C C . GLN C 1 399 ? 32.541 72.824 12.926 1.00 25.53 439 GLN C C 1
ATOM 22431 O O . GLN C 1 399 ? 33.417 73.700 12.923 1.00 24.53 439 GLN C O 1
ATOM 22445 N N . ARG C 1 400 ? 32.652 71.715 12.203 1.00 21.56 440 ARG C N 1
ATOM 22446 C CA . ARG C 1 400 ? 33.847 71.476 11.406 1.00 21.88 440 ARG C CA 1
ATOM 22447 C C . ARG C 1 400 ? 34.038 72.627 10.429 1.00 23.21 440 ARG C C 1
ATOM 22448 O O . ARG C 1 400 ? 33.074 73.166 9.878 1.00 25.11 440 ARG C O 1
ATOM 22469 N N . GLY C 1 401 ? 35.285 73.019 10.235 1.00 22.63 441 GLY C N 1
ATOM 22470 C CA . GLY C 1 401 ? 35.606 74.066 9.299 1.00 22.47 441 GLY C CA 1
ATOM 22471 C C . GLY C 1 401 ? 35.729 75.450 9.895 1.00 24.50 441 GLY C C 1
ATOM 22472 O O . GLY C 1 401 ? 36.222 76.352 9.209 1.00 25.44 441 GLY C O 1
ATOM 22476 N N . ARG C 1 402 ? 35.285 75.658 11.130 1.00 24.07 442 ARG C N 1
ATOM 22477 C CA . ARG C 1 402 ? 35.550 76.929 11.786 1.00 24.28 442 ARG C CA 1
ATOM 22478 C C . ARG C 1 402 ? 37.054 77.104 11.950 1.00 24.33 442 ARG C C 1
ATOM 22479 O O . ARG C 1 402 ? 37.830 76.154 11.821 1.00 24.27 442 ARG C O 1
ATOM 22500 N N . LEU C 1 403 ? 37.468 78.337 12.235 1.00 26.48 443 LEU C N 1
ATOM 22501 C CA . LEU C 1 403 ? 38.895 78.634 12.307 1.00 26.27 443 LEU C CA 1
ATOM 22502 C C . LEU C 1 403 ? 39.624 77.634 13.195 1.00 25.49 443 LEU C C 1
ATOM 22503 O O . LEU C 1 403 ? 40.675 77.100 12.823 1.00 24.82 443 LEU C O 1
ATOM 22519 N N . GLU C 1 404 ? 39.072 77.364 14.371 1.00 24.54 444 GLU C N 1
ATOM 22520 C CA . GLU C 1 404 ? 39.730 76.519 15.354 1.00 24.86 444 GLU C CA 1
ATOM 22521 C C . GLU C 1 404 ? 39.417 75.039 15.171 1.00 24.49 444 GLU C C 1
ATOM 22522 O O . GLU C 1 404 ? 39.871 74.223 15.976 1.00 23.83 444 GLU C O 1
ATOM 22534 N N . PHE C 1 405 ? 38.665 74.673 14.138 1.00 23.62 445 PHE C N 1
ATOM 22535 C CA . PHE C 1 405 ? 38.342 73.273 13.854 1.00 22.25 445 PHE C CA 1
ATOM 22536 C C . PHE C 1 405 ? 38.572 72.976 12.375 1.00 23.06 445 PHE C C 1
ATOM 22537 O O . PHE C 1 405 ? 37.642 72.604 11.650 1.00 24.90 445 PHE C O 1
ATOM 22554 N N . PRO C 1 406 ? 39.806 73.128 11.887 1.00 22.48 446 PRO C N 1
ATOM 22555 C CA . PRO C 1 406 ? 40.032 72.877 10.450 1.00 24.10 446 PRO C CA 1
ATOM 22556 C C . PRO C 1 406 ? 39.679 71.463 10.009 1.00 24.51 446 PRO C C 1
ATOM 22557 O O . PRO C 1 406 ? 39.126 71.290 8.916 1.00 24.08 446 PRO C O 1
ATOM 22568 N N . ALA C 1 407 ? 39.982 70.448 10.817 1.00 22.20 447 ALA C N 1
ATOM 22569 C CA . ALA C 1 407 ? 39.576 69.072 10.529 1.00 20.91 447 ALA C CA 1
ATOM 22570 C C . ALA C 1 407 ? 39.857 68.719 9.067 1.00 21.34 447 ALA C C 1
ATOM 22571 O O . ALA C 1 407 ? 38.959 68.410 8.276 1.00 20.50 447 ALA C O 1
ATOM 22578 N N . LEU C 1 408 ? 41.141 68.769 8.724 1.00 20.49 448 LEU C N 1
ATOM 22579 C CA . LEU C 1 408 ? 41.568 68.744 7.333 1.00 20.83 448 LEU C CA 1
ATOM 22580 C C . LEU C 1 408 ? 41.630 67.355 6.721 1.00 18.91 448 LEU C C 1
ATOM 22581 O O . LEU C 1 408 ? 42.640 66.972 6.122 1.00 20.87 448 LEU C O 1
ATOM 22597 N N . ALA C 1 409 ? 40.542 66.610 6.820 1.00 19.54 449 ALA C N 1
ATOM 22598 C CA . ALA C 1 409 ? 40.499 65.304 6.186 1.00 19.20 449 ALA C CA 1
ATOM 22599 C C . ALA C 1 409 ? 40.614 65.465 4.678 1.00 21.05 449 ALA C C 1
ATOM 22600 O O . ALA C 1 409 ? 39.874 66.241 4.066 1.00 21.78 449 ALA C O 1
ATOM 22607 N N . LYS C 1 410 ? 41.559 64.741 4.082 1.00 21.32 450 LYS C N 1
ATOM 22608 C CA . LYS C 1 410 ? 41.742 64.744 2.632 1.00 22.71 450 LYS C CA 1
ATOM 22609 C C . LYS C 1 410 ? 41.991 66.153 2.104 1.00 22.88 450 LYS C C 1
ATOM 22610 O O . LYS C 1 410 ? 41.618 66.479 0.977 1.00 24.80 450 LYS C O 1
ATOM 22629 N N . GLY C 1 411 ? 42.598 67.005 2.928 1.00 23.21 451 GLY C N 1
ATOM 22630 C CA . GLY C 1 411 ? 43.024 68.314 2.486 1.00 24.76 451 GLY C CA 1
ATOM 22631 C C . GLY C 1 411 ? 41.973 69.400 2.498 1.00 23.90 451 GLY C C 1
ATOM 22632 O O . GLY C 1 411 ? 42.262 70.522 2.063 1.00 25.63 451 GLY C O 1
ATOM 22636 N N . LYS C 1 412 ? 40.780 69.125 3.009 1.00 23.69 452 LYS C N 1
ATOM 22637 C CA . LYS C 1 412 ? 39.654 70.044 2.918 1.00 25.57 452 LYS C CA 1
ATOM 22638 C C . LYS C 1 412 ? 39.374 70.682 4.270 1.00 24.67 452 LYS C C 1
ATOM 22639 O O . LYS C 1 412 ? 39.253 69.983 5.279 1.00 23.03 452 LYS C O 1
ATOM 22643 N N . SER C 1 413 ? 39.276 72.007 4.286 1.00 24.62 453 SER C N 1
ATOM 22644 C CA . SER C 1 413 ? 38.806 72.695 5.479 1.00 25.19 453 SER C CA 1
ATOM 22645 C C . SER C 1 413 ? 37.387 72.244 5.800 1.00 25.08 453 SER C C 1
ATOM 22646 O O . SER C 1 413 ? 36.494 72.321 4.951 1.00 25.87 453 SER C O 1
ATOM 22654 N N . GLY C 1 414 ? 37.171 71.789 7.031 1.00 23.05 454 GLY C N 1
ATOM 22655 C CA . GLY C 1 414 ? 35.876 71.239 7.375 1.00 24.90 454 GLY C CA 1
ATOM 22656 C C . GLY C 1 414 ? 35.575 69.925 6.703 1.00 21.84 454 GLY C C 1
ATOM 22657 O O . GLY C 1 414 ? 34.404 69.559 6.558 1.00 25.71 454 GLY C O 1
ATOM 22661 N N . GLY C 1 415 ? 36.612 69.200 6.282 1.00 22.50 455 GLY C N 1
ATOM 22662 C CA . GLY C 1 415 ? 36.416 67.948 5.582 1.00 24.81 455 GLY C CA 1
ATOM 22663 C C . GLY C 1 415 ? 36.123 66.776 6.484 1.00 27.71 455 GLY C C 1
ATOM 22664 O O . GLY C 1 415 ? 35.529 65.794 6.028 1.00 26.96 455 GLY C O 1
ATOM 22668 N N . GLY C 1 416 ? 36.529 66.856 7.748 1.00 22.00 456 GLY C N 1
ATOM 22669 C CA . GLY C 1 416 ? 36.435 65.744 8.672 1.00 20.90 456 GLY C CA 1
ATOM 22670 C C . GLY C 1 416 ? 35.359 65.947 9.721 1.00 19.60 456 GLY C C 1
ATOM 22671 O O . GLY C 1 416 ? 35.067 67.075 10.128 1.00 19.94 456 GLY C O 1
ATOM 22675 N N . VAL C 1 417 ? 34.776 64.834 10.160 1.00 19.29 457 VAL C N 1
ATOM 22676 C CA . VAL C 1 417 ? 33.838 64.858 11.271 1.00 19.41 457 VAL C CA 1
ATOM 22677 C C . VAL C 1 417 ? 34.571 65.264 12.540 1.00 19.59 457 VAL C C 1
ATOM 22678 O O . VAL C 1 417 ? 35.775 65.033 12.692 1.00 18.93 457 VAL C O 1
ATOM 22691 N N . ILE C 1 418 ? 33.834 65.867 13.469 1.00 18.73 458 ILE C N 1
ATOM 22692 C CA . ILE C 1 418 ? 34.370 66.144 14.797 1.00 19.47 458 ILE C CA 1
ATOM 22693 C C . ILE C 1 418 ? 33.345 65.598 15.786 1.00 20.73 458 ILE C C 1
ATOM 22694 O O . ILE C 1 418 ? 32.601 66.351 16.423 1.00 19.15 458 ILE C O 1
ATOM 22710 N N . THR C 1 419 ? 33.312 64.268 15.898 1.00 19.33 459 THR C N 1
ATOM 22711 C CA . THR C 1 419 ? 32.261 63.554 16.613 1.00 17.85 459 THR C CA 1
ATOM 22712 C C . THR C 1 419 ? 31.995 64.133 17.994 1.00 17.17 459 THR C C 1
ATOM 22713 O O . THR C 1 419 ? 30.847 64.425 18.349 1.00 17.82 459 THR C O 1
ATOM 22724 N N . ALA C 1 420 ? 33.043 64.250 18.807 1.00 18.43 460 ALA C N 1
ATOM 22725 C CA . ALA C 1 420 ? 32.861 64.633 20.198 1.00 18.79 460 ALA C CA 1
ATOM 22726 C C . ALA C 1 420 ? 32.350 66.058 20.318 1.00 19.68 460 ALA C C 1
ATOM 22727 O O . ALA C 1 420 ? 31.655 66.389 21.285 1.00 19.27 460 ALA C O 1
ATOM 22734 N N . ASN C 1 421 ? 32.672 66.902 19.344 1.00 20.18 461 ASN C N 1
ATOM 22735 C CA . ASN C 1 421 ? 32.235 68.285 19.375 1.00 19.90 461 ASN C CA 1
ATOM 22736 C C . ASN C 1 421 ? 30.781 68.430 18.971 1.00 19.35 461 ASN C C 1
ATOM 22737 O O . ASN C 1 421 ? 30.184 69.483 19.217 1.00 20.93 461 ASN C O 1
ATOM 22748 N N . ALA C 1 422 ? 30.196 67.410 18.344 1.00 19.97 462 ALA C N 1
ATOM 22749 C CA . ALA C 1 422 ? 28.762 67.453 18.085 1.00 20.87 462 ALA C CA 1
ATOM 22750 C C . ALA C 1 422 ? 27.981 67.601 19.386 1.00 20.08 462 ALA C C 1
ATOM 22751 O O . ALA C 1 422 ? 26.960 68.296 19.424 1.00 22.61 462 ALA C O 1
ATOM 22758 N N . ALA C 1 423 ? 28.453 66.980 20.474 1.00 21.24 463 ALA C N 1
ATOM 22759 C CA . ALA C 1 423 ? 27.779 67.172 21.756 1.00 20.54 463 ALA C CA 1
ATOM 22760 C C . ALA C 1 423 ? 27.823 68.638 22.173 1.00 20.54 463 ALA C C 1
ATOM 22761 O O . ALA C 1 423 ? 26.885 69.144 22.800 1.00 21.86 463 ALA C O 1
ATOM 22768 N N . ASN C 1 424 ? 28.930 69.324 21.868 1.00 19.45 464 ASN C N 1
ATOM 22769 C CA . ASN C 1 424 ? 29.062 70.733 22.221 1.00 20.75 464 ASN C CA 1
ATOM 22770 C C . ASN C 1 424 ? 28.171 71.601 21.348 1.00 23.96 464 ASN C C 1
ATOM 22771 O O . ASN C 1 424 ? 27.513 72.520 21.846 1.00 23.20 464 ASN C O 1
ATOM 22782 N N . GLY C 1 425 ? 28.117 71.311 20.047 1.00 23.32 465 GLY C N 1
ATOM 22783 C CA . GLY C 1 425 ? 27.197 72.028 19.186 1.00 22.47 465 GLY C CA 1
ATOM 22784 C C . GLY C 1 425 ? 25.758 71.850 19.622 1.00 21.71 465 GLY C C 1
ATOM 22785 O O . GLY C 1 425 ? 24.989 72.813 19.665 1.00 21.71 465 GLY C O 1
ATOM 22789 N N . ILE C 1 426 ? 25.386 70.623 19.990 1.00 21.00 466 ILE C N 1
ATOM 22790 C CA . ILE C 1 426 ? 24.018 70.358 20.414 1.00 22.37 466 ILE C CA 1
ATOM 22791 C C . ILE C 1 426 ? 23.717 71.069 21.726 1.00 24.39 466 ILE C C 1
ATOM 22792 O O . ILE C 1 426 ? 22.704 71.767 21.850 1.00 24.09 466 ILE C O 1
ATOM 22808 N N . ARG C 1 427 ? 24.589 70.911 22.725 1.00 25.53 467 ARG C N 1
ATOM 22809 C CA . ARG C 1 427 ? 24.260 71.439 24.045 1.00 27.10 467 ARG C CA 1
ATOM 22810 C C . ARG C 1 427 ? 24.338 72.961 24.080 1.00 30.40 467 ARG C C 1
ATOM 22811 O O . ARG C 1 427 ? 23.710 73.575 24.950 1.00 30.36 467 ARG C O 1
ATOM 22832 N N . ASN C 1 428 ? 25.039 73.584 23.129 1.00 26.20 468 ASN C N 1
ATOM 22833 C CA . ASN C 1 428 ? 25.063 75.037 22.998 1.00 27.66 468 ASN C CA 1
ATOM 22834 C C . ASN C 1 428 ? 24.180 75.549 21.868 1.00 25.89 468 ASN C C 1
ATOM 22835 O O . ASN C 1 428 ? 24.145 76.760 21.629 1.00 27.50 468 ASN C O 1
ATOM 22846 N N . GLN C 1 429 ? 23.473 74.656 21.173 1.00 26.54 469 GLN C N 1
ATOM 22847 C CA A GLN C 1 429 ? 22.648 75.019 20.021 0.50 26.17 469 GLN C CA 1
ATOM 22848 C CA B GLN C 1 429 ? 22.648 75.018 20.021 0.50 26.54 469 GLN C CA 1
ATOM 22849 C C . GLN C 1 429 ? 23.415 75.947 19.083 1.00 25.38 469 GLN C C 1
ATOM 22850 O O . GLN C 1 429 ? 22.915 76.975 18.626 1.00 25.71 469 GLN C O 1
ATOM 22877 N N . ASP C 1 430 ? 24.651 75.563 18.797 1.00 25.02 470 ASP C N 1
ATOM 22878 C CA . ASP C 1 430 ? 25.553 76.329 17.944 1.00 25.34 470 ASP C CA 1
ATOM 22879 C C . ASP C 1 430 ? 26.188 75.332 16.993 1.00 26.44 470 ASP C C 1
ATOM 22880 O O . ASP C 1 430 ? 27.052 74.542 17.425 1.00 25.00 470 ASP C O 1
ATOM 22889 N N . PRO C 1 431 ? 25.879 75.374 15.695 1.00 26.09 471 PRO C N 1
ATOM 22890 C CA . PRO C 1 431 ? 25.170 76.438 14.971 1.00 26.57 471 PRO C CA 1
ATOM 22891 C C . PRO C 1 431 ? 23.673 76.554 15.176 1.00 28.61 471 PRO C C 1
ATOM 22892 O O . PRO C 1 431 ? 23.105 77.592 14.843 1.00 29.47 471 PRO C O 1
ATOM 22903 N N . TYR C 1 432 ? 23.039 75.507 15.683 1.00 25.16 472 TYR C N 1
ATOM 22904 C CA . TYR C 1 432 ? 21.596 75.519 15.858 1.00 24.74 472 TYR C CA 1
ATOM 22905 C C . TYR C 1 432 ? 21.227 74.319 16.717 1.00 27.83 472 TYR C C 1
ATOM 22906 O O . TYR C 1 432 ? 22.068 73.481 17.054 1.00 26.11 472 TYR C O 1
ATOM 22924 N N . GLU C 1 433 ? 19.955 74.264 17.079 1.00 25.64 473 GLU C N 1
ATOM 22925 C CA . GLU C 1 433 ? 19.421 73.175 17.879 1.00 24.85 473 GLU C CA 1
ATOM 22926 C C . GLU C 1 433 ? 19.257 71.915 17.045 1.00 24.10 473 GLU C C 1
ATOM 22927 O O . GLU C 1 433 ? 18.843 71.972 15.887 1.00 25.42 473 GLU C O 1
ATOM 22939 N N . ILE C 1 434 ? 19.562 70.767 17.645 1.00 24.54 474 ILE C N 1
ATOM 22940 C CA . ILE C 1 434 ? 19.169 69.477 17.084 1.00 22.20 474 ILE C CA 1
ATOM 22941 C C . ILE C 1 434 ? 17.883 69.053 17.778 1.00 22.88 474 ILE C C 1
ATOM 22942 O O . ILE C 1 434 ? 17.832 68.955 19.012 1.00 23.91 474 ILE C O 1
ATOM 22958 N N . LYS C 1 435 ? 16.843 68.819 16.977 1.00 22.98 475 LYS C N 1
ATOM 22959 C CA . LYS C 1 435 ? 15.512 68.492 17.458 1.00 23.56 475 LYS C CA 1
ATOM 22960 C C . LYS C 1 435 ? 15.134 67.035 17.266 1.00 23.47 475 LYS C C 1
ATOM 22961 O O . LYS C 1 435 ? 14.295 66.525 18.012 1.00 22.09 475 LYS C O 1
ATOM 22980 N N . VAL C 1 436 ? 15.700 66.370 16.265 1.00 22.54 476 VAL C N 1
ATOM 22981 C CA . VAL C 1 436 ? 15.401 64.975 15.983 1.00 20.37 476 VAL C CA 1
ATOM 22982 C C . VAL C 1 436 ? 16.714 64.260 15.737 1.00 21.10 476 VAL C C 1
ATOM 22983 O O . VAL C 1 436 ? 17.524 64.702 14.915 1.00 21.34 476 VAL C O 1
ATOM 22996 N N . MET C 1 437 ? 16.928 63.162 16.439 1.00 19.58 477 MET C N 1
ATOM 22997 C CA . MET C 1 437 ? 18.162 62.421 16.286 1.00 19.66 477 MET C CA 1
ATOM 22998 C C . MET C 1 437 ? 17.850 60.949 16.108 1.00 19.24 477 MET C C 1
ATOM 22999 O O . MET C 1 437 ? 17.048 60.380 16.853 1.00 19.49 477 MET C O 1
ATOM 23013 N N . LEU C 1 438 ? 18.486 60.342 15.118 1.00 18.71 478 LEU C N 1
ATOM 23014 C CA . LEU C 1 438 ? 18.509 58.898 14.961 1.00 17.47 478 LEU C CA 1
ATOM 23015 C C . LEU C 1 438 ? 19.955 58.460 15.099 1.00 17.37 478 LEU C C 1
ATOM 23016 O O . LEU C 1 438 ? 20.845 59.053 14.483 1.00 18.01 478 LEU C O 1
ATOM 23032 N N . ALA C 1 439 ? 20.194 57.448 15.918 1.00 17.28 479 ALA C N 1
ATOM 23033 C CA . ALA C 1 439 ? 21.551 57.012 16.195 1.00 17.21 479 ALA C CA 1
ATOM 23034 C C . ALA C 1 439 ? 21.597 55.499 16.145 1.00 17.29 479 ALA C C 1
ATOM 23035 O O . ALA C 1 439 ? 20.661 54.837 16.600 1.00 16.88 479 ALA C O 1
ATOM 23042 N N . TYR C 1 440 ? 22.694 54.945 15.629 1.00 16.12 480 TYR C N 1
ATOM 23043 C CA . TYR C 1 440 ? 22.802 53.497 15.637 1.00 15.59 480 TYR C CA 1
ATOM 23044 C C . TYR C 1 440 ? 24.206 53.026 15.950 1.00 15.05 480 TYR C C 1
ATOM 23045 O O . TYR C 1 440 ? 25.197 53.637 15.537 1.00 15.00 480 TYR C O 1
ATOM 23063 N N . PHE C 1 441 ? 24.260 51.930 16.717 1.00 15.58 481 PHE C N 1
ATOM 23064 C CA . PHE C 1 441 ? 25.478 51.149 16.890 1.00 15.48 481 PHE C CA 1
ATOM 23065 C C . PHE C 1 441 ? 26.549 51.987 17.570 1.00 15.12 481 PHE C C 1
ATOM 23066 O O . PHE C 1 441 ? 27.737 51.827 17.298 1.00 15.43 481 PHE C O 1
ATOM 23083 N N . ASN C 1 442 ? 26.125 52.874 18.473 1.00 15.33 482 ASN C N 1
ATOM 23084 C CA . ASN C 1 442 ? 26.994 53.884 19.051 1.00 15.27 482 ASN C CA 1
ATOM 23085 C C . ASN C 1 442 ? 26.669 54.078 20.523 1.00 15.02 482 ASN C C 1
ATOM 23086 O O . ASN C 1 442 ? 25.543 53.842 20.965 1.00 15.27 482 ASN C O 1
ATOM 23097 N N . ASN C 1 443 ? 27.649 54.555 21.278 1.00 15.59 483 ASN C N 1
ATOM 23098 C CA . ASN C 1 443 ? 27.414 54.808 22.691 1.00 15.04 483 ASN C CA 1
ATOM 23099 C C . ASN C 1 443 ? 28.294 55.965 23.153 1.00 15.18 483 ASN C C 1
ATOM 23100 O O . ASN C 1 443 ? 29.165 55.821 24.006 1.00 16.03 483 ASN C O 1
ATOM 23111 N N . PHE C 1 444 ? 28.039 57.152 22.601 1.00 16.07 484 PHE C N 1
ATOM 23112 C CA . PHE C 1 444 ? 28.997 58.242 22.715 1.00 16.42 484 PHE C CA 1
ATOM 23113 C C . PHE C 1 444 ? 29.109 58.793 24.131 1.00 16.45 484 PHE C C 1
ATOM 23114 O O . PHE C 1 444 ? 30.148 59.367 24.473 1.00 17.61 484 PHE C O 1
ATOM 23131 N N . ASN C 1 445 ? 28.072 58.640 24.961 1.00 16.04 485 ASN C N 1
ATOM 23132 C CA . ASN C 1 445 ? 28.192 59.048 26.357 1.00 17.95 485 ASN C CA 1
ATOM 23133 C C . ASN C 1 445 ? 29.307 58.289 27.057 1.00 20.08 485 ASN C C 1
ATOM 23134 O O . ASN C 1 445 ? 29.868 58.766 28.050 1.00 20.15 485 ASN C O 1
ATOM 23145 N N . PHE C 1 446 ? 29.585 57.079 26.592 1.00 18.27 486 PHE C N 1
ATOM 23146 C CA . PHE C 1 446 ? 30.569 56.190 27.188 1.00 17.92 486 PHE C CA 1
ATOM 23147 C C . PHE C 1 446 ? 31.884 56.198 26.431 1.00 17.06 486 PHE C C 1
ATOM 23148 O O . PHE C 1 446 ? 32.946 56.088 27.048 1.00 16.89 486 PHE C O 1
ATOM 23165 N N . SER C 1 447 ? 31.843 56.358 25.113 1.00 16.22 487 SER C N 1
ATOM 23166 C CA . SER C 1 447 ? 33.027 56.205 24.285 1.00 15.92 487 SER C CA 1
ATOM 23167 C C . SER C 1 447 ? 33.704 57.518 23.917 1.00 15.41 487 SER C C 1
ATOM 23168 O O . SER C 1 447 ? 34.830 57.491 23.410 1.00 15.84 487 SER C O 1
ATOM 23176 N N . ASN C 1 448 ? 33.043 58.643 24.107 1.00 16.08 488 ASN C N 1
ATOM 23177 C CA . ASN C 1 448 ? 33.648 59.935 23.823 1.00 17.06 488 ASN C CA 1
ATOM 23178 C C . ASN C 1 448 ? 34.274 60.506 25.093 1.00 18.95 488 ASN C C 1
ATOM 23179 O O . ASN C 1 448 ? 33.737 60.321 26.192 1.00 18.88 488 ASN C O 1
ATOM 23190 N N . PRO C 1 449 ? 35.383 61.240 24.987 1.00 19.35 489 PRO C N 1
ATOM 23191 C CA . PRO C 1 449 ? 35.922 61.923 26.173 1.00 18.67 489 PRO C CA 1
ATOM 23192 C C . PRO C 1 449 ? 34.881 62.825 26.807 1.00 19.66 489 PRO C C 1
ATOM 23193 O O . PRO C 1 449 ? 34.081 63.471 26.122 1.00 19.83 489 PRO C O 1
ATOM 23204 N N . GLU C 1 450 ? 34.900 62.869 28.133 1.00 20.32 490 GLU C N 1
ATOM 23205 C CA . GLU C 1 450 ? 33.996 63.736 28.870 1.00 19.81 490 GLU C CA 1
ATOM 23206 C C . GLU C 1 450 ? 32.570 63.533 28.372 1.00 20.01 490 GLU C C 1
ATOM 23207 O O . GLU C 1 450 ? 31.856 64.474 28.021 1.00 20.61 490 GLU C O 1
ATOM 23219 N N . GLY C 1 451 ? 32.160 62.264 28.341 1.00 20.69 491 GLY C N 1
ATOM 23220 C CA . GLY C 1 451 ? 30.865 61.887 27.802 1.00 22.37 491 GLY C CA 1
ATOM 23221 C C . GLY C 1 451 ? 29.678 62.458 28.547 1.00 23.93 491 GLY C C 1
ATOM 23222 O O . GLY C 1 451 ? 28.552 62.350 28.047 1.00 22.36 491 GLY C O 1
ATOM 23226 N N . GLN C 1 452 ? 29.883 63.039 29.732 1.00 21.89 492 GLN C N 1
ATOM 23227 C CA . GLN C 1 452 ? 28.785 63.748 30.374 1.00 22.59 492 GLN C CA 1
ATOM 23228 C C . GLN C 1 452 ? 28.267 64.874 29.489 1.00 21.28 492 GLN C C 1
ATOM 23229 O O . GLN C 1 452 ? 27.108 65.282 29.625 1.00 22.51 492 GLN C O 1
ATOM 23243 N N . ARG C 1 453 ? 29.100 65.379 28.578 1.00 20.49 493 ARG C N 1
ATOM 23244 C CA . ARG C 1 453 ? 28.623 66.367 27.623 1.00 20.38 493 ARG C CA 1
ATOM 23245 C C . ARG C 1 453 ? 27.533 65.790 26.732 1.00 20.39 493 ARG C C 1
ATOM 23246 O O . ARG C 1 453 ? 26.652 66.528 26.279 1.00 22.34 493 ARG C O 1
ATOM 23267 N N . TRP C 1 454 ? 27.591 64.483 26.443 1.00 19.86 494 TRP C N 1
ATOM 23268 C CA . TRP C 1 454 ? 26.519 63.846 25.685 1.00 19.34 494 TRP C CA 1
ATOM 23269 C C . TRP C 1 454 ? 25.280 63.640 26.546 1.00 19.64 494 TRP C C 1
ATOM 23270 O O . TRP C 1 454 ? 24.154 63.754 26.053 1.00 20.42 494 TRP C O 1
ATOM 23291 N N . ASP C 1 455 ? 25.456 63.321 27.833 1.00 20.25 495 ASP C N 1
ATOM 23292 C CA . ASP C 1 455 ? 24.310 63.327 28.732 1.00 21.29 495 ASP C CA 1
ATOM 23293 C C . ASP C 1 455 ? 23.561 64.651 28.597 1.00 21.84 495 ASP C C 1
ATOM 23294 O O . ASP C 1 455 ? 22.336 64.690 28.418 1.00 23.65 495 ASP C O 1
ATOM 23303 N N . GLU C 1 456 ? 24.303 65.757 28.705 1.00 24.23 496 GLU C N 1
ATOM 23304 C CA . GLU C 1 456 ? 23.693 67.080 28.654 1.00 26.57 496 GLU C CA 1
ATOM 23305 C C . GLU C 1 456 ? 23.061 67.336 27.293 1.00 24.87 496 GLU C C 1
ATOM 23306 O O . GLU C 1 456 ? 21.916 67.795 27.199 1.00 27.02 496 GLU C O 1
ATOM 23318 N N . ALA C 1 457 ? 23.811 67.066 26.223 1.00 22.61 497 ALA C N 1
ATOM 23319 C CA . ALA C 1 457 ? 23.323 67.333 24.878 1.00 22.96 497 ALA C CA 1
ATOM 23320 C C . ALA C 1 457 ? 22.061 66.536 24.585 1.00 23.45 497 ALA C C 1
ATOM 23321 O O . ALA C 1 457 ? 21.074 67.078 24.078 1.00 25.63 497 ALA C O 1
ATOM 23328 N N . LEU C 1 458 ? 22.085 65.234 24.874 1.00 22.27 498 LEU C N 1
ATOM 23329 C CA . LEU C 1 458 ? 20.939 64.399 24.544 1.00 21.18 498 LEU C CA 1
ATOM 23330 C C . LEU C 1 458 ? 19.726 64.773 25.380 1.00 20.93 498 LEU C C 1
ATOM 23331 O O . LEU C 1 458 ? 18.589 64.625 24.920 1.00 23.00 498 LEU C O 1
ATOM 23347 N N . SER C 1 459 ? 19.940 65.240 26.612 1.00 22.27 499 SER C N 1
ATOM 23348 C CA . SER C 1 459 ? 18.814 65.662 27.432 1.00 25.38 499 SER C CA 1
ATOM 23349 C C . SER C 1 459 ? 18.118 66.883 26.850 1.00 28.00 499 SER C C 1
ATOM 23350 O O . SER C 1 459 ? 16.958 67.142 27.182 1.00 33.86 499 SER C O 1
ATOM 23358 N N . LYS C 1 460 ? 18.788 67.605 25.957 1.00 31.54 500 LYS C N 1
ATOM 23359 C CA . LYS C 1 460 ? 18.242 68.799 25.336 1.00 42.52 500 LYS C CA 1
ATOM 23360 C C . LYS C 1 460 ? 17.687 68.526 23.948 1.00 41.50 500 LYS C C 1
ATOM 23361 O O . LYS C 1 460 ? 17.194 69.453 23.301 1.00 48.02 500 LYS C O 1
ATOM 23380 N N . VAL C 1 461 ? 17.737 67.281 23.486 1.00 29.11 501 VAL C N 1
ATOM 23381 C CA . VAL C 1 461 ? 17.256 66.925 22.155 1.00 24.46 501 VAL C CA 1
ATOM 23382 C C . VAL C 1 461 ? 15.808 66.488 22.282 1.00 24.30 501 VAL C C 1
ATOM 23383 O O . VAL C 1 461 ? 15.489 65.581 23.060 1.00 26.85 501 VAL C O 1
ATOM 23396 N N . ASP C 1 462 ? 14.930 67.124 21.504 1.00 23.50 502 ASP C N 1
ATOM 23397 C CA A ASP C 1 462 ? 13.501 66.921 21.690 0.53 21.36 502 ASP C CA 1
ATOM 23398 C CA B ASP C 1 462 ? 13.499 66.922 21.692 0.47 27.39 502 ASP C CA 1
ATOM 23399 C C . ASP C 1 462 ? 13.096 65.474 21.439 1.00 23.48 502 ASP C C 1
ATOM 23400 O O . ASP C 1 462 ? 12.260 64.921 22.166 1.00 22.72 502 ASP C O 1
ATOM 23417 N N . PHE C 1 463 ? 13.653 64.845 20.403 1.00 22.85 503 PHE C N 1
ATOM 23418 C CA . PHE C 1 463 ? 13.283 63.469 20.088 1.00 22.64 503 PHE C CA 1
ATOM 23419 C C . PHE C 1 463 ? 14.495 62.707 19.587 1.00 20.15 503 PHE C C 1
ATOM 23420 O O . PHE C 1 463 ? 15.103 63.098 18.585 1.00 21.86 503 PHE C O 1
ATOM 23437 N N . MET C 1 464 ? 14.819 61.601 20.244 1.00 20.09 504 MET C N 1
ATOM 23438 C CA . MET C 1 464 ? 15.921 60.766 19.797 1.00 20.56 504 MET C CA 1
ATOM 23439 C C . MET C 1 464 ? 15.508 59.305 19.812 1.00 19.12 504 MET C C 1
ATOM 23440 O O . MET C 1 464 ? 14.830 58.842 20.735 1.00 19.54 504 MET C O 1
ATOM 23454 N N . ALA C 1 465 ? 15.940 58.591 18.782 1.00 18.91 505 ALA C N 1
ATOM 23455 C CA . ALA C 1 465 ? 15.732 57.161 18.653 1.00 17.75 505 ALA C CA 1
ATOM 23456 C C . ALA C 1 465 ? 17.092 56.500 18.526 1.00 17.55 505 ALA C C 1
ATOM 23457 O O . ALA C 1 465 ? 17.954 56.969 17.773 1.00 18.15 505 ALA C O 1
ATOM 23464 N N . HIS C 1 466 ? 17.275 55.410 19.262 1.00 17.22 506 HIS C N 1
ATOM 23465 C CA . HIS C 1 466 ? 18.537 54.688 19.306 1.00 16.58 506 HIS C CA 1
ATOM 23466 C C . HIS C 1 466 ? 18.325 53.284 18.768 1.00 16.35 506 HIS C C 1
ATOM 23467 O O . HIS C 1 466 ? 17.476 52.539 19.275 1.00 17.21 506 HIS C O 1
ATOM 23481 N N . ILE C 1 467 ? 19.099 52.930 17.754 1.00 16.64 507 ILE C N 1
ATOM 23482 C CA . ILE C 1 467 ? 19.096 51.597 17.172 1.00 16.28 507 ILE C CA 1
ATOM 23483 C C . ILE C 1 467 ? 20.244 50.833 17.816 1.00 16.59 507 ILE C C 1
ATOM 23484 O O . ILE C 1 467 ? 21.418 51.125 17.560 1.00 16.00 507 ILE C O 1
ATOM 23500 N N . THR C 1 468 ? 19.909 49.834 18.628 1.00 16.86 508 THR C N 1
ATOM 23501 C CA . THR C 1 468 ? 20.862 49.210 19.533 1.00 15.99 508 THR C CA 1
ATOM 23502 C C . THR C 1 468 ? 20.352 47.824 19.900 1.00 15.48 508 THR C C 1
ATOM 23503 O O . THR C 1 468 ? 19.156 47.542 19.809 1.00 16.47 508 THR C O 1
ATOM 23514 N N . THR C 1 469 ? 21.285 46.953 20.293 1.00 15.63 509 THR C N 1
ATOM 23515 C CA . THR C 1 469 ? 20.918 45.631 20.798 1.00 15.50 509 THR C CA 1
ATOM 23516 C C . THR C 1 469 ? 20.587 45.669 22.281 1.00 16.77 509 THR C C 1
ATOM 23517 O O . THR C 1 469 ? 19.731 44.916 22.757 1.00 19.16 509 THR C O 1
ATOM 23528 N N . ASN C 1 470 ? 21.289 46.521 23.011 1.00 17.33 510 ASN C N 1
ATOM 23529 C CA . ASN C 1 470 ? 21.242 46.607 24.454 1.00 17.39 510 ASN C CA 1
ATOM 23530 C C . ASN C 1 470 ? 20.878 48.031 24.826 1.00 18.50 510 ASN C C 1
ATOM 23531 O O . ASN C 1 470 ? 21.103 48.972 24.062 1.00 16.98 510 ASN C O 1
ATOM 23542 N N . VAL C 1 471 ? 20.312 48.182 26.015 1.00 16.89 511 VAL C N 1
ATOM 23543 C CA . VAL C 1 471 ? 20.054 49.510 26.548 1.00 15.59 511 VAL C CA 1
ATOM 23544 C C . VAL C 1 471 ? 21.363 50.002 27.135 1.00 17.64 511 VAL C C 1
ATOM 23545 O O . VAL C 1 471 ? 21.687 49.701 28.290 1.00 16.65 511 VAL C O 1
ATOM 23558 N N . SER C 1 472 ? 22.134 50.730 26.340 1.00 16.36 512 SER C N 1
ATOM 23559 C CA . SER C 1 472 ? 23.415 51.235 26.792 1.00 16.43 512 SER C CA 1
ATOM 23560 C C . SER C 1 472 ? 23.234 52.638 27.360 1.00 16.26 512 SER C C 1
ATOM 23561 O O . SER C 1 472 ? 22.120 53.161 27.470 1.00 17.20 512 SER C O 1
ATOM 23569 N N . GLU C 1 473 ? 24.350 53.250 27.746 1.00 15.41 513 GLU C N 1
ATOM 23570 C CA . GLU C 1 473 ? 24.307 54.578 28.344 1.00 17.75 513 GLU C CA 1
ATOM 23571 C C . GLU C 1 473 ? 23.648 55.592 27.414 1.00 17.63 513 GLU C C 1
ATOM 23572 O O . GLU C 1 473 ? 22.818 56.399 27.848 1.00 17.05 513 GLU C O 1
ATOM 23584 N N . PHE C 1 474 ? 23.991 55.560 26.132 1.00 15.75 514 PHE C N 1
ATOM 23585 C CA . PHE C 1 474 ? 23.358 56.454 25.167 1.00 16.06 514 PHE C CA 1
ATOM 23586 C C . PHE C 1 474 ? 21.852 56.219 25.118 1.00 17.25 514 PHE C C 1
ATOM 23587 O O . PHE C 1 474 ? 21.071 57.176 25.060 1.00 17.44 514 PHE C O 1
ATOM 23604 N N . SER C 1 475 ? 21.427 54.951 25.208 1.00 16.66 515 SER C N 1
ATOM 23605 C CA . SER C 1 475 ? 20.010 54.623 25.102 1.00 16.06 515 SER C CA 1
ATOM 23606 C C . SER C 1 475 ? 19.193 55.259 26.215 1.00 16.62 515 SER C C 1
ATOM 23607 O O . SER C 1 475 ? 17.989 55.486 26.057 1.00 17.89 515 SER C O 1
ATOM 23615 N N . TRP C 1 476 ? 19.810 55.474 27.373 1.00 17.32 516 TRP C N 1
ATOM 23616 C CA . TRP C 1 476 ? 19.113 56.027 28.529 1.00 19.09 516 TRP C CA 1
ATOM 23617 C C . TRP C 1 476 ? 18.439 57.346 28.217 1.00 19.77 516 TRP C C 1
ATOM 23618 O O . TRP C 1 476 ? 17.488 57.725 28.910 1.00 18.37 516 TRP C O 1
ATOM 23639 N N . PHE C 1 477 ? 18.914 58.048 27.196 1.00 19.00 517 PHE C N 1
ATOM 23640 C CA . PHE C 1 477 ? 18.433 59.376 26.843 1.00 17.51 517 PHE C CA 1
ATOM 23641 C C . PHE C 1 477 ? 17.487 59.343 25.665 1.00 17.13 517 PHE C C 1
ATOM 23642 O O . PHE C 1 477 ? 17.057 60.403 25.202 1.00 18.64 517 PHE C O 1
ATOM 23659 N N . ALA C 1 478 ? 17.144 58.155 25.186 1.00 17.86 518 ALA C N 1
ATOM 23660 C CA . ALA C 1 478 ? 16.307 58.027 24.013 1.00 17.31 518 ALA C CA 1
ATOM 23661 C C . ALA C 1 478 ? 14.833 58.156 24.354 1.00 18.46 518 ALA C C 1
ATOM 23662 O O . ALA C 1 478 ? 14.374 57.740 25.424 1.00 19.07 518 ALA C O 1
ATOM 23669 N N . ASP C 1 479 ? 14.084 58.699 23.397 1.00 18.77 519 ASP C N 1
ATOM 23670 C CA . ASP C 1 479 ? 12.634 58.627 23.430 1.00 20.60 519 ASP C CA 1
ATOM 23671 C C . ASP C 1 479 ? 12.143 57.287 22.923 1.00 19.26 519 ASP C C 1
ATOM 23672 O O . ASP C 1 479 ? 11.130 56.771 23.405 1.00 19.45 519 ASP C O 1
ATOM 23681 N N . VAL C 1 480 ? 12.834 56.719 21.941 1.00 19.55 520 VAL C N 1
ATOM 23682 C CA . VAL C 1 480 ? 12.418 55.463 21.336 1.00 18.57 520 VAL C CA 1
ATOM 23683 C C . VAL C 1 480 ? 13.640 54.581 21.164 1.00 18.64 520 VAL C C 1
ATOM 23684 O O . VAL C 1 480 ? 14.713 55.052 20.775 1.00 18.09 520 VAL C O 1
ATOM 23697 N N . LEU C 1 481 ? 13.476 53.304 21.485 1.00 17.17 521 LEU C N 1
ATOM 23698 C CA . LEU C 1 481 ? 14.492 52.289 21.255 1.00 17.22 521 LEU C CA 1
ATOM 23699 C C . LEU C 1 481 ? 14.041 51.420 20.093 1.00 17.87 521 LEU C C 1
ATOM 23700 O O . LEU C 1 481 ? 12.888 50.980 20.057 1.00 17.58 521 LEU C O 1
ATOM 23716 N N . LEU C 1 482 ? 14.941 51.191 19.142 1.00 16.97 522 LEU C N 1
ATOM 23717 C CA . LEU C 1 482 ? 14.667 50.373 17.961 1.00 16.98 522 LEU C CA 1
ATOM 23718 C C . LEU C 1 482 ? 15.634 49.203 18.029 1.00 18.23 522 LEU C C 1
ATOM 23719 O O . LEU C 1 482 ? 16.834 49.373 17.747 1.00 19.09 522 LEU C O 1
ATOM 23735 N N . PRO C 1 483 ? 15.198 48.016 18.449 1.00 18.12 523 PRO C N 1
ATOM 23736 C CA . PRO C 1 483 ? 16.177 46.961 18.746 1.00 18.22 523 PRO C CA 1
ATOM 23737 C C . PRO C 1 483 ? 16.750 46.390 17.464 1.00 17.80 523 PRO C C 1
ATOM 23738 O O . PRO C 1 483 ? 16.016 46.014 16.545 1.00 16.85 523 PRO C O 1
ATOM 23749 N N . SER C 1 484 ? 18.070 46.321 17.417 1.00 16.96 524 SER C N 1
ATOM 23750 C CA . SER C 1 484 ? 18.764 45.855 16.237 1.00 18.02 524 SER C CA 1
ATOM 23751 C C . SER C 1 484 ? 18.979 44.353 16.282 1.00 17.40 524 SER C C 1
ATOM 23752 O O . SER C 1 484 ? 19.289 43.777 17.329 1.00 17.27 524 SER C O 1
ATOM 23760 N N . SER C 1 485 ? 18.793 43.723 15.134 1.00 17.24 525 SER C N 1
ATOM 23761 C CA . SER C 1 485 ? 19.302 42.381 14.930 1.00 15.94 525 SER C CA 1
ATOM 23762 C C . SER C 1 485 ? 20.813 42.409 15.061 1.00 16.26 525 SER C C 1
ATOM 23763 O O . SER C 1 485 ? 21.472 43.369 14.646 1.00 16.82 525 SER C O 1
ATOM 23771 N N . HIS C 1 486 ? 21.362 41.372 15.676 1.00 16.15 526 HIS C N 1
ATOM 23772 C CA . HIS C 1 486 ? 22.775 41.413 16.003 1.00 16.77 526 HIS C CA 1
ATOM 23773 C C . HIS C 1 486 ? 23.625 41.320 14.739 1.00 16.21 526 HIS C C 1
ATOM 23774 O O . HIS C 1 486 ? 23.439 40.421 13.914 1.00 16.82 526 HIS C O 1
ATOM 23788 N N . HIS C 1 487 ? 24.588 42.235 14.611 1.00 16.87 527 HIS C N 1
ATOM 23789 C CA . HIS C 1 487 ? 25.316 42.389 13.358 1.00 15.81 527 HIS C CA 1
ATOM 23790 C C . HIS C 1 487 ? 25.991 41.098 12.912 1.00 15.97 527 HIS C C 1
ATOM 23791 O O . HIS C 1 487 ? 26.128 40.853 11.707 1.00 16.76 527 HIS C O 1
ATOM 23805 N N . MET C 1 488 ? 26.445 40.277 13.848 1.00 15.49 528 MET C N 1
ATOM 23806 C CA . MET C 1 488 ? 27.311 39.163 13.492 1.00 15.98 528 MET C CA 1
ATOM 23807 C C . MET C 1 488 ? 26.547 37.881 13.215 1.00 16.01 528 MET C C 1
ATOM 23808 O O . MET C 1 488 ? 27.073 36.995 12.526 1.00 16.07 528 MET C O 1
ATOM 23822 N N . PHE C 1 489 ? 25.319 37.778 13.707 1.00 15.71 529 PHE C N 1
ATOM 23823 C CA . PHE C 1 489 ? 24.562 36.540 13.641 1.00 15.21 529 PHE C CA 1
ATOM 23824 C C . PHE C 1 489 ? 23.209 36.657 12.977 1.00 16.05 529 PHE C C 1
ATOM 23825 O O . PHE C 1 489 ? 22.663 35.629 12.569 1.00 17.45 529 PHE C O 1
ATOM 23842 N N . GLU C 1 490 ? 22.643 37.861 12.884 1.00 15.64 530 GLU C N 1
ATOM 23843 C CA . GLU C 1 490 ? 21.267 38.045 12.438 1.00 15.71 530 GLU C CA 1
ATOM 23844 C C . GLU C 1 490 ? 21.173 39.082 11.324 1.00 17.22 530 GLU C C 1
ATOM 23845 O O . GLU C 1 490 ? 20.090 39.621 11.079 1.00 17.83 530 GLU C O 1
ATOM 23857 N N . LYS C 1 491 ? 22.276 39.361 10.636 1.00 16.24 531 LYS C N 1
ATOM 23858 C CA . LYS C 1 491 ? 22.325 40.488 9.724 1.00 17.29 531 LYS C CA 1
ATOM 23859 C C . LYS C 1 491 ? 22.989 40.110 8.411 1.00 16.67 531 LYS C C 1
ATOM 23860 O O . LYS C 1 491 ? 23.935 39.315 8.376 1.00 17.23 531 LYS C O 1
ATOM 23879 N N . TRP C 1 492 ? 22.485 40.713 7.332 1.00 16.46 532 TRP C N 1
ATOM 23880 C CA . TRP C 1 492 ? 23.185 40.773 6.054 1.00 17.74 532 TRP C CA 1
ATOM 23881 C C . TRP C 1 492 ? 24.043 42.031 6.010 1.00 17.02 532 TRP C C 1
ATOM 23882 O O . TRP C 1 492 ? 23.536 43.144 6.178 1.00 16.61 532 TRP C O 1
ATOM 23903 N N . GLY C 1 493 ? 25.336 41.855 5.770 1.00 16.47 533 GLY C N 1
ATOM 23904 C CA . GLY C 1 493 ? 26.230 42.988 5.660 1.00 16.88 533 GLY C CA 1
ATOM 23905 C C . GLY C 1 493 ? 27.434 42.615 4.825 1.00 16.44 533 GLY C C 1
ATOM 23906 O O . GLY C 1 493 ? 27.549 41.495 4.324 1.00 16.50 533 GLY C O 1
ATOM 23910 N N . VAL C 1 494 ? 28.334 43.575 4.663 1.00 16.30 534 VAL C N 1
ATOM 23911 C CA . VAL C 1 494 ? 29.591 43.307 3.969 1.00 17.15 534 VAL C CA 1
ATOM 23912 C C . VAL C 1 494 ? 30.657 44.212 4.560 1.00 17.27 534 VAL C C 1
ATOM 23913 O O . VAL C 1 494 ? 30.404 45.380 4.873 1.00 18.00 534 VAL C O 1
ATOM 23926 N N . LEU C 1 495 ? 31.845 43.636 4.745 1.00 16.02 535 LEU C N 1
ATOM 23927 C CA . LEU C 1 495 ? 32.971 44.308 5.361 1.00 16.07 535 LEU C CA 1
ATOM 23928 C C . LEU C 1 495 ? 34.211 43.974 4.543 1.00 17.85 535 LEU C C 1
ATOM 23929 O O . LEU C 1 495 ? 34.157 43.185 3.594 1.00 17.71 535 LEU C O 1
ATOM 23945 N N . ASP C 1 496 ? 35.343 44.560 4.932 1.00 16.55 536 ASP C N 1
ATOM 23946 C CA . ASP C 1 496 ? 36.628 44.276 4.306 1.00 17.66 536 ASP C CA 1
ATOM 23947 C C . ASP C 1 496 ? 37.699 44.197 5.384 1.00 15.87 536 ASP C C 1
ATOM 23948 O O . ASP C 1 496 ? 37.498 44.612 6.528 1.00 16.89 536 ASP C O 1
ATOM 23957 N N . SER C 1 497 ? 38.849 43.650 5.004 1.00 15.35 537 SER C N 1
ATOM 23958 C CA . SER C 1 497 ? 39.998 43.575 5.893 1.00 15.11 537 SER C CA 1
ATOM 23959 C C . SER C 1 497 ? 41.246 43.608 5.031 1.00 15.42 537 SER C C 1
ATOM 23960 O O . SER C 1 497 ? 41.214 43.197 3.868 1.00 16.65 537 SER C O 1
ATOM 23968 N N . ILE C 1 498 ? 42.349 44.080 5.609 1.00 15.11 538 ILE C N 1
ATOM 23969 C CA . ILE C 1 498 ? 43.619 44.091 4.898 1.00 15.35 538 ILE C CA 1
ATOM 23970 C C . ILE C 1 498 ? 44.722 43.518 5.775 1.00 17.03 538 ILE C C 1
ATOM 23971 O O . ILE C 1 498 ? 44.714 43.655 7.000 1.00 16.53 538 ILE C O 1
ATOM 23987 N N . GLY C 1 499 ? 45.682 42.890 5.127 1.00 15.07 539 GLY C N 1
ATOM 23988 C CA . GLY C 1 499 ? 46.800 42.266 5.799 1.00 15.14 539 GLY C CA 1
ATOM 23989 C C . GLY C 1 499 ? 47.291 41.113 4.960 1.00 15.04 539 GLY C C 1
ATOM 23990 O O . GLY C 1 499 ? 46.626 40.640 4.041 1.00 14.91 539 GLY C O 1
ATOM 23994 N N . ASN C 1 500 ? 48.503 40.664 5.265 1.00 16.09 540 ASN C N 1
ATOM 23995 C CA . ASN C 1 500 ? 49.090 39.534 4.558 1.00 16.38 540 ASN C CA 1
ATOM 23996 C C . ASN C 1 500 ? 49.265 39.851 3.077 1.00 17.35 540 ASN C C 1
ATOM 23997 O O . ASN C 1 500 ? 49.294 38.946 2.238 1.00 17.95 540 ASN C O 1
ATOM 24008 N N . GLY C 1 501 ? 49.397 41.141 2.762 1.00 17.84 541 GLY C N 1
ATOM 24009 C CA . GLY C 1 501 ? 49.573 41.607 1.403 1.00 18.49 541 GLY C CA 1
ATOM 24010 C C . GLY C 1 501 ? 48.325 41.616 0.561 1.00 18.65 541 GLY C C 1
ATOM 24011 O O . GLY C 1 501 ? 48.415 41.836 -0.654 1.00 19.11 541 GLY C O 1
ATOM 24015 N N . VAL C 1 502 ? 47.159 41.398 1.161 1.00 18.20 542 VAL C N 1
ATOM 24016 C CA . VAL C 1 502 ? 45.926 41.338 0.400 1.00 18.35 542 VAL C CA 1
ATOM 24017 C C . VAL C 1 502 ? 44.831 42.133 1.093 1.00 17.18 542 VAL C C 1
ATOM 24018 O O . VAL C 1 502 ? 44.942 42.547 2.248 1.00 17.75 542 VAL C O 1
ATOM 24031 N N . ALA C 1 503 ? 43.783 42.375 0.330 1.00 17.21 543 ALA C N 1
ATOM 24032 C CA . ALA C 1 503 ? 42.524 42.875 0.841 1.00 18.08 543 ALA C CA 1
ATOM 24033 C C . ALA C 1 503 ? 41.473 41.811 0.595 1.00 18.57 543 ALA C C 1
ATOM 24034 O O . ALA C 1 503 ? 41.498 41.123 -0.431 1.00 20.31 543 ALA C O 1
ATOM 24041 N N . GLN C 1 504 ? 40.573 41.652 1.541 1.00 16.70 544 GLN C N 1
ATOM 24042 C CA . GLN C 1 504 ? 39.469 40.733 1.369 1.00 16.18 544 GLN C CA 1
ATOM 24043 C C . GLN C 1 504 ? 38.171 41.475 1.622 1.00 16.41 544 GLN C C 1
ATOM 24044 O O . GLN C 1 504 ? 38.123 42.463 2.363 1.00 16.33 544 GLN C O 1
ATOM 24058 N N . ILE C 1 505 ? 37.124 40.975 0.983 1.00 15.97 545 ILE C N 1
ATOM 24059 C CA . ILE C 1 505 ? 35.757 41.430 1.182 1.00 16.29 545 ILE C CA 1
ATOM 24060 C C . ILE C 1 505 ? 34.970 40.249 1.726 1.00 17.14 545 ILE C C 1
ATOM 24061 O O . ILE C 1 505 ? 34.964 39.178 1.112 1.00 17.41 545 ILE C O 1
ATOM 24077 N N . SER C 1 506 ? 34.308 40.428 2.865 1.00 16.17 546 SER C N 1
ATOM 24078 C CA . SER C 1 506 ? 33.623 39.306 3.493 1.00 16.12 546 SER C CA 1
ATOM 24079 C C . SER C 1 506 ? 32.158 39.626 3.748 1.00 16.75 546 SER C C 1
ATOM 24080 O O . SER C 1 506 ? 31.773 40.782 3.939 1.00 19.25 546 SER C O 1
ATOM 24088 N N . ILE C 1 507 ? 31.360 38.576 3.745 1.00 17.58 547 ILE C N 1
ATOM 24089 C CA . ILE C 1 507 ? 29.927 38.652 3.971 1.00 18.90 547 ILE C CA 1
ATOM 24090 C C . ILE C 1 507 ? 29.634 38.591 5.459 1.00 17.23 547 ILE C C 1
ATOM 24091 O O . ILE C 1 507 ? 30.364 37.986 6.249 1.00 17.38 547 ILE C O 1
ATOM 24107 N N . GLN C 1 508 ? 28.564 39.278 5.835 1.00 18.27 548 GLN C N 1
ATOM 24108 C CA . GLN C 1 508 ? 27.816 39.024 7.054 1.00 19.79 548 GLN C CA 1
ATOM 24109 C C . GLN C 1 508 ? 26.479 38.459 6.615 1.00 17.47 548 GLN C C 1
ATOM 24110 O O . GLN C 1 508 ? 25.830 39.039 5.741 1.00 16.63 548 GLN C O 1
ATOM 24124 N N . GLN C 1 509 ? 26.061 37.350 7.209 1.00 18.29 549 GLN C N 1
ATOM 24125 C CA . GLN C 1 509 ? 24.776 36.751 6.878 1.00 19.00 549 GLN C CA 1
ATOM 24126 C C . GLN C 1 509 ? 24.199 36.158 8.152 1.00 17.52 549 GLN C C 1
ATOM 24127 O O . GLN C 1 509 ? 24.950 35.792 9.067 1.00 18.96 549 GLN C O 1
ATOM 24141 N N . PRO C 1 510 ? 22.877 36.051 8.244 1.00 18.18 550 PRO C N 1
ATOM 24142 C CA . PRO C 1 510 ? 22.277 35.395 9.415 1.00 20.54 550 PRO C CA 1
ATOM 24143 C C . PRO C 1 510 ? 22.681 33.931 9.482 1.00 21.46 550 PRO C C 1
ATOM 24144 O O . PRO C 1 510 ? 22.590 33.201 8.494 1.00 22.26 550 PRO C O 1
ATOM 24155 N N . SER C 1 511 ? 23.118 33.497 10.661 1.00 20.40 551 SER C N 1
ATOM 24156 C CA . SER C 1 511 ? 23.429 32.090 10.875 1.00 19.83 551 SER C CA 1
ATOM 24157 C C . SER C 1 511 ? 22.440 31.396 11.795 1.00 20.61 551 SER C C 1
ATOM 24158 O O . SER C 1 511 ? 22.502 30.169 11.936 1.00 19.22 551 SER C O 1
ATOM 24166 N N . ILE C 1 512 ? 21.540 32.147 12.421 1.00 19.27 552 ILE C N 1
ATOM 24167 C CA . ILE C 1 512 ? 20.494 31.602 13.268 1.00 18.72 552 ILE C CA 1
ATOM 24168 C C . ILE C 1 512 ? 19.182 32.249 12.859 1.00 19.36 552 ILE C C 1
ATOM 24169 O O . ILE C 1 512 ? 19.153 33.293 12.204 1.00 19.21 552 ILE C O 1
ATOM 24185 N N . LYS C 1 513 ? 18.089 31.606 13.245 1.00 18.17 553 LYS C N 1
ATOM 24186 C CA . LYS C 1 513 ? 16.784 32.238 13.144 1.00 19.57 553 LYS C CA 1
ATOM 24187 C C . LYS C 1 513 ? 16.746 33.428 14.091 1.00 18.47 553 LYS C C 1
ATOM 24188 O O . LYS C 1 513 ? 17.256 33.365 15.212 1.00 19.91 553 LYS C O 1
ATOM 24207 N N . ARG C 1 514 ? 16.174 34.532 13.628 1.00 19.09 554 ARG C N 1
ATOM 24208 C CA . ARG C 1 514 ? 16.194 35.748 14.430 1.00 18.68 554 ARG C CA 1
ATOM 24209 C C . ARG C 1 514 ? 15.578 35.480 15.796 1.00 18.40 554 ARG C C 1
ATOM 24210 O O . ARG C 1 514 ? 14.483 34.920 15.899 1.00 19.01 554 ARG C O 1
ATOM 24231 N N . LEU C 1 515 ? 16.289 35.872 16.852 1.00 17.84 555 LEU C N 1
ATOM 24232 C CA . LEU C 1 515 ? 15.847 35.515 18.194 1.00 17.89 555 LEU C CA 1
ATOM 24233 C C . LEU C 1 515 ? 14.589 36.273 18.580 1.00 19.22 555 LEU C C 1
ATOM 24234 O O . LEU C 1 515 ? 13.623 35.684 19.083 1.00 18.38 555 LEU C O 1
ATOM 24250 N N . TRP C 1 516 ? 14.597 37.588 18.376 1.00 18.07 556 TRP C N 1
ATOM 24251 C CA . TRP C 1 516 ? 13.607 38.485 18.947 1.00 18.85 556 TRP C CA 1
ATOM 24252 C C . TRP C 1 516 ? 13.026 39.358 17.845 1.00 19.47 556 TRP C C 1
ATOM 24253 O O . TRP C 1 516 ? 13.376 39.233 16.670 1.00 20.68 556 TRP C O 1
ATOM 24274 N N . ASP C 1 517 ? 12.130 40.261 18.231 1.00 18.93 557 ASP C N 1
ATOM 24275 C CA . ASP C 1 517 ? 11.447 41.133 17.276 1.00 18.10 557 ASP C CA 1
ATOM 24276 C C . ASP C 1 517 ? 12.328 42.347 16.973 1.00 19.43 557 ASP C C 1
ATOM 24277 O O . ASP C 1 517 ? 12.008 43.490 17.288 1.00 19.44 557 ASP C O 1
ATOM 24286 N N . THR C 1 518 ? 13.472 42.065 16.358 1.00 17.79 558 THR C N 1
ATOM 24287 C CA . THR C 1 518 ? 14.471 43.067 16.024 1.00 16.52 558 THR C CA 1
ATOM 24288 C C . THR C 1 518 ? 14.513 43.249 14.513 1.00 16.88 558 THR C C 1
ATOM 24289 O O . THR C 1 518 ? 13.919 42.482 13.751 1.00 18.77 558 THR C O 1
ATOM 24300 N N . ARG C 1 519 ? 15.224 44.283 14.078 1.00 17.31 559 ARG C N 1
ATOM 24301 C CA . ARG C 1 519 ? 15.400 44.543 12.660 1.00 16.86 559 ARG C CA 1
ATOM 24302 C C . ARG C 1 519 ? 16.836 44.967 12.416 1.00 17.93 559 ARG C C 1
ATOM 24303 O O . ARG C 1 519 ? 17.504 45.489 13.310 1.00 17.96 559 ARG C O 1
ATOM 24324 N N . ILE C 1 520 ? 17.298 44.763 11.182 1.00 16.75 560 ILE C N 1
ATOM 24325 C CA . ILE C 1 520 ? 18.671 45.103 10.840 1.00 16.85 560 ILE C CA 1
ATOM 24326 C C . ILE C 1 520 ? 18.809 46.611 10.702 1.00 17.94 560 ILE C C 1
ATOM 24327 O O . ILE C 1 520 ? 18.104 47.253 9.907 1.00 17.70 560 ILE C O 1
ATOM 24343 N N . ASP C 1 521 ? 19.777 47.167 11.436 1.00 17.50 561 ASP C N 1
ATOM 24344 C CA . ASP C 1 521 ? 19.946 48.608 11.534 1.00 17.31 561 ASP C CA 1
ATOM 24345 C C . ASP C 1 521 ? 20.057 49.280 10.171 1.00 18.29 561 ASP C C 1
ATOM 24346 O O . ASP C 1 521 ? 19.374 50.274 9.904 1.00 18.03 561 ASP C O 1
ATOM 24355 N N . GLU C 1 522 ? 20.928 48.775 9.302 1.00 17.55 562 GLU C N 1
ATOM 24356 C CA . GLU C 1 522 ? 21.294 49.528 8.108 1.00 17.06 562 GLU C CA 1
ATOM 24357 C C . GLU C 1 522 ? 20.418 49.248 6.898 1.00 18.42 562 GLU C C 1
ATOM 24358 O O . GLU C 1 522 ? 20.597 49.902 5.865 1.00 19.65 562 GLU C O 1
ATOM 24370 N N . SER C 1 523 ? 19.468 48.324 6.992 1.00 17.74 563 SER C N 1
ATOM 24371 C CA . SER C 1 523 ? 18.685 47.955 5.823 1.00 18.81 563 SER C CA 1
ATOM 24372 C C . SER C 1 523 ? 17.204 47.954 6.157 1.00 18.89 563 SER C C 1
ATOM 24373 O O . SER C 1 523 ? 16.452 48.820 5.696 1.00 19.30 563 SER C O 1
ATOM 24381 N N . GLU C 1 524 ? 16.785 47.000 6.982 1.00 18.48 564 GLU C N 1
ATOM 24382 C CA . GLU C 1 524 ? 15.368 46.882 7.285 1.00 18.61 564 GLU C CA 1
ATOM 24383 C C . GLU C 1 524 ? 14.825 48.152 7.925 1.00 18.80 564 GLU C C 1
ATOM 24384 O O . GLU C 1 524 ? 13.726 48.600 7.583 1.00 20.44 564 GLU C O 1
ATOM 24396 N N . ILE C 1 525 ? 15.562 48.752 8.852 1.00 18.71 565 ILE C N 1
ATOM 24397 C CA . ILE C 1 525 ? 15.010 49.913 9.552 1.00 18.73 565 ILE C CA 1
ATOM 24398 C C . ILE C 1 525 ? 14.848 51.110 8.620 1.00 20.19 565 ILE C C 1
ATOM 24399 O O . ILE C 1 525 ? 13.763 51.707 8.610 1.00 20.39 565 ILE C O 1
ATOM 24415 N N . PRO C 1 526 ? 15.857 51.521 7.843 1.00 18.75 566 PRO C N 1
ATOM 24416 C CA . PRO C 1 526 ? 15.617 52.635 6.902 1.00 19.59 566 PRO C CA 1
ATOM 24417 C C . PRO C 1 526 ? 14.541 52.312 5.873 1.00 20.39 566 PRO C C 1
ATOM 24418 O O . PRO C 1 526 ? 13.791 53.205 5.461 1.00 21.61 566 PRO C O 1
ATOM 24429 N N . TYR C 1 527 ? 14.437 51.051 5.450 1.00 19.32 567 TYR C N 1
ATOM 24430 C CA . TYR C 1 527 ? 13.356 50.636 4.560 1.00 19.39 567 TYR C CA 1
ATOM 24431 C C . TYR C 1 527 ? 11.998 50.853 5.212 1.00 19.43 567 TYR C C 1
ATOM 24432 O O . TYR C 1 527 ? 11.102 51.469 4.624 1.00 20.76 567 TYR C O 1
ATOM 24450 N N . MET C 1 528 ? 11.836 50.368 6.440 1.00 19.78 568 MET C N 1
ATOM 24451 C CA . MET C 1 528 ? 10.571 50.534 7.143 1.00 19.65 568 MET C CA 1
ATOM 24452 C C . MET C 1 528 ? 10.286 52.002 7.435 1.00 20.02 568 MET C C 1
ATOM 24453 O O . MET C 1 528 ? 9.137 52.449 7.335 1.00 20.40 568 MET C O 1
ATOM 24467 N N . LEU C 1 529 ? 11.316 52.766 7.806 1.00 19.80 569 LEU C N 1
ATOM 24468 C CA . LEU C 1 529 ? 11.121 54.186 8.069 1.00 21.90 569 LEU C CA 1
ATOM 24469 C C . LEU C 1 529 ? 10.725 54.926 6.800 1.00 23.25 569 LEU C C 1
ATOM 24470 O O . LEU C 1 529 ? 9.850 55.801 6.827 1.00 22.66 569 LEU C O 1
ATOM 24486 N N . ALA C 1 530 ? 11.357 54.584 5.678 1.00 21.25 570 ALA C N 1
ATOM 24487 C CA . ALA C 1 530 ? 11.011 55.225 4.417 1.00 21.80 570 ALA C CA 1
ATOM 24488 C C . ALA C 1 530 ? 9.556 54.964 4.061 1.00 24.18 570 ALA C C 1
ATOM 24489 O O . ALA C 1 530 ? 8.849 55.865 3.598 1.00 24.16 570 ALA C O 1
ATOM 24496 N N . LYS C 1 531 ? 9.093 53.729 4.265 1.00 23.33 571 LYS C N 1
ATOM 24497 C CA . LYS C 1 531 ? 7.691 53.420 4.012 1.00 24.46 571 LYS C CA 1
ATOM 24498 C C . LYS C 1 531 ? 6.780 54.248 4.909 1.00 25.51 571 LYS C C 1
ATOM 24499 O O . LYS C 1 531 ? 5.774 54.798 4.447 1.00 25.83 571 LYS C O 1
ATOM 24503 N N . LYS C 1 532 ? 7.112 54.344 6.199 1.00 23.19 572 LYS C N 1
ATOM 24504 C CA . LYS C 1 532 ? 6.312 55.150 7.115 1.00 24.80 572 LYS C CA 1
ATOM 24505 C C . LYS C 1 532 ? 6.311 56.618 6.704 1.00 26.72 572 LYS C C 1
ATOM 24506 O O . LYS C 1 532 ? 5.265 57.280 6.730 1.00 26.20 572 LYS C O 1
ATOM 24525 N N . LEU C 1 533 ? 7.473 57.146 6.315 1.00 24.76 573 LEU C N 1
ATOM 24526 C CA . LEU C 1 533 ? 7.545 58.537 5.880 1.00 22.55 573 LEU C CA 1
ATOM 24527 C C . LEU C 1 533 ? 6.684 58.771 4.649 1.00 25.40 573 LEU C C 1
ATOM 24528 O O . LEU C 1 533 ? 6.017 59.807 4.534 1.00 26.23 573 LEU C O 1
ATOM 24544 N N . ALA C 1 534 ? 6.683 57.813 3.721 1.00 24.61 574 ALA C N 1
ATOM 24545 C CA . ALA C 1 534 ? 5.855 57.926 2.528 1.00 26.45 574 ALA C CA 1
ATOM 24546 C C . ALA C 1 534 ? 4.374 57.895 2.883 1.00 27.21 574 ALA C C 1
ATOM 24547 O O . ALA C 1 534 ? 3.583 58.663 2.326 1.00 27.52 574 ALA C O 1
ATOM 24554 N N . ASP C 1 535 ? 3.981 57.014 3.806 1.00 27.91 575 ASP C N 1
ATOM 24555 C CA . ASP C 1 535 ? 2.606 57.005 4.293 1.00 27.77 575 ASP C CA 1
ATOM 24556 C C . ASP C 1 535 ? 2.189 58.370 4.822 1.00 30.78 575 ASP C C 1
ATOM 24557 O O . ASP C 1 535 ? 1.021 58.760 4.710 1.00 30.62 575 ASP C O 1
ATOM 24566 N N . LYS C 1 536 ? 3.128 59.103 5.411 1.00 30.13 576 LYS C N 1
ATOM 24567 C CA . LYS C 1 536 ? 2.848 60.385 6.036 1.00 30.98 576 LYS C CA 1
ATOM 24568 C C . LYS C 1 536 ? 3.136 61.555 5.112 1.00 31.44 576 LYS C C 1
ATOM 24569 O O . LYS C 1 536 ? 3.078 62.708 5.553 1.00 33.92 576 LYS C O 1
ATOM 24588 N N . GLY C 1 537 ? 3.424 61.286 3.842 1.00 29.71 577 GLY C N 1
ATOM 24589 C CA . GLY C 1 537 ? 3.469 62.311 2.823 1.00 31.92 577 GLY C CA 1
ATOM 24590 C C . GLY C 1 537 ? 4.841 62.733 2.360 1.00 31.86 577 GLY C C 1
ATOM 24591 O O . GLY C 1 537 ? 4.942 63.683 1.576 1.00 32.51 577 GLY C O 1
ATOM 24595 N N . PHE C 1 538 ? 5.898 62.063 2.796 1.00 29.55 578 PHE C N 1
ATOM 24596 C CA . PHE C 1 538 ? 7.256 62.387 2.374 1.00 28.66 578 PHE C CA 1
ATOM 24597 C C . PHE C 1 538 ? 7.855 61.112 1.800 1.00 30.06 578 PHE C C 1
ATOM 24598 O O . PHE C 1 538 ? 8.439 60.305 2.526 1.00 28.20 578 PHE C O 1
ATOM 24615 N N . ASP C 1 539 ? 7.712 60.922 0.494 1.00 27.66 579 ASP C N 1
ATOM 24616 C CA . ASP C 1 539 ? 8.038 59.634 -0.097 1.00 31.86 579 ASP C CA 1
ATOM 24617 C C . ASP C 1 539 ? 9.355 59.625 -0.856 1.00 27.76 579 ASP C C 1
ATOM 24618 O O . ASP C 1 539 ? 9.688 58.606 -1.469 1.00 27.82 579 ASP C O 1
ATOM 24627 N N . ALA C 1 540 ? 10.138 60.700 -0.794 1.00 26.82 580 ALA C N 1
ATOM 24628 C CA . ALA C 1 540 ? 11.412 60.691 -1.510 1.00 27.09 580 ALA C CA 1
ATOM 24629 C C . ALA C 1 540 ? 12.303 59.540 -1.062 1.00 25.93 580 ALA C C 1
ATOM 24630 O O . ALA C 1 540 ? 12.823 58.818 -1.929 1.00 25.54 580 ALA C O 1
ATOM 24637 N N . PRO C 1 541 ? 12.510 59.293 0.234 1.00 25.30 581 PRO C N 1
ATOM 24638 C CA . PRO C 1 541 ? 13.345 58.136 0.608 1.00 24.28 581 PRO C CA 1
ATOM 24639 C C . PRO C 1 541 ? 12.805 56.830 0.064 1.00 23.93 581 PRO C C 1
ATOM 24640 O O . PRO C 1 541 ? 13.576 56.004 -0.439 1.00 24.00 581 PRO C O 1
ATOM 24651 N N . TRP C 1 542 ? 11.492 56.620 0.138 1.00 23.30 582 TRP C N 1
ATOM 24652 C CA . TRP C 1 542 ? 10.914 55.386 -0.379 1.00 23.11 582 TRP C CA 1
ATOM 24653 C C . TRP C 1 542 ? 11.108 55.269 -1.885 1.00 23.23 582 TRP C C 1
ATOM 24654 O O . TRP C 1 542 ? 11.470 54.203 -2.396 1.00 24.40 582 TRP C O 1
ATOM 24675 N N . ARG C 1 543 ? 10.839 56.348 -2.623 1.00 24.43 583 ARG C N 1
ATOM 24676 C CA . ARG C 1 543 ? 11.050 56.308 -4.065 1.00 23.49 583 ARG C CA 1
ATOM 24677 C C . ARG C 1 543 ? 12.513 56.055 -4.392 1.00 23.45 583 ARG C C 1
ATOM 24678 O O . ARG C 1 543 ? 12.831 55.262 -5.287 1.00 25.56 583 ARG C O 1
ATOM 24699 N N . TYR C 1 544 ? 13.422 56.725 -3.683 1.00 23.52 584 TYR C N 1
ATOM 24700 C CA . TYR C 1 544 ? 14.839 56.484 -3.911 1.00 24.51 584 TYR C CA 1
ATOM 24701 C C . TYR C 1 544 ? 15.166 55.007 -3.717 1.00 27.38 584 TYR C C 1
ATOM 24702 O O . TYR C 1 544 ? 15.790 54.374 -4.573 1.00 26.00 584 TYR C O 1
ATOM 24720 N N . ILE C 1 545 ? 14.720 54.430 -2.605 1.00 25.56 585 ILE C N 1
ATOM 24721 C CA . ILE C 1 545 ? 15.015 53.029 -2.327 1.00 24.17 585 ILE C CA 1
ATOM 24722 C C . ILE C 1 545 ? 14.466 52.126 -3.424 1.00 25.30 585 ILE C C 1
ATOM 24723 O O . ILE C 1 545 ? 15.165 51.238 -3.926 1.00 25.07 585 ILE C O 1
ATOM 24739 N N . ASN C 1 546 ? 13.191 52.293 -3.765 1.00 26.86 586 ASN C N 1
ATOM 24740 C CA . ASN C 1 546 ? 12.542 51.346 -4.663 1.00 29.91 586 ASN C CA 1
ATOM 24741 C C . ASN C 1 546 ? 12.940 51.531 -6.117 1.00 28.21 586 ASN C C 1
ATOM 24742 O O . ASN C 1 546 ? 12.791 50.595 -6.911 1.00 30.20 586 ASN C O 1
ATOM 24753 N N . GLU C 1 547 ? 13.420 52.711 -6.487 1.00 28.07 587 GLU C N 1
ATOM 24754 C CA . GLU C 1 547 ? 13.833 52.968 -7.859 1.00 28.57 587 GLU C CA 1
ATOM 24755 C C . GLU C 1 547 ? 15.331 52.825 -8.062 1.00 29.61 587 GLU C C 1
ATOM 24756 O O . GLU C 1 547 ? 15.765 52.500 -9.173 1.00 29.20 587 GLU C O 1
ATOM 24768 N N . GLN C 1 548 ? 16.134 53.059 -7.025 1.00 26.61 588 GLN C N 1
ATOM 24769 C CA . GLN C 1 548 ? 17.583 53.046 -7.168 1.00 23.86 588 GLN C CA 1
ATOM 24770 C C . GLN C 1 548 ? 18.258 51.824 -6.569 1.00 25.47 588 GLN C C 1
ATOM 24771 O O . GLN C 1 548 ? 19.284 51.388 -7.092 1.00 27.06 588 GLN C O 1
ATOM 24785 N N . ILE C 1 549 ? 17.728 51.261 -5.492 1.00 25.26 589 ILE C N 1
ATOM 24786 C CA . ILE C 1 549 ? 18.325 50.085 -4.868 1.00 25.35 589 ILE C CA 1
ATOM 24787 C C . ILE C 1 549 ? 17.502 48.893 -5.343 1.00 27.24 589 ILE C C 1
ATOM 24788 O O . ILE C 1 549 ? 16.547 48.458 -4.699 1.00 29.47 589 ILE C O 1
ATOM 24804 N N . VAL C 1 550 ? 17.884 48.370 -6.504 1.00 29.35 590 VAL C N 1
ATOM 24805 C CA . VAL C 1 550 ? 17.204 47.252 -7.134 1.00 29.13 590 VAL C CA 1
ATOM 24806 C C . VAL C 1 550 ? 18.216 46.147 -7.377 1.00 28.77 590 VAL C C 1
ATOM 24807 O O . VAL C 1 550 ? 19.430 46.369 -7.410 1.00 29.10 590 VAL C O 1
ATOM 24820 N N . ASP C 1 551 ? 17.698 44.942 -7.551 1.00 28.54 591 ASP C N 1
ATOM 24821 C CA . ASP C 1 551 ? 18.557 43.776 -7.568 1.00 31.13 591 ASP C CA 1
ATOM 24822 C C . ASP C 1 551 ? 19.500 43.834 -8.766 1.00 30.24 591 ASP C C 1
ATOM 24823 O O . ASP C 1 551 ? 19.074 44.143 -9.886 1.00 29.07 591 ASP C O 1
ATOM 24832 N N . PRO C 1 552 ? 20.784 43.528 -8.575 1.00 29.01 592 PRO C N 1
ATOM 24833 C CA . PRO C 1 552 ? 21.720 43.608 -9.707 1.00 32.36 592 PRO C CA 1
ATOM 24834 C C . PRO C 1 552 ? 21.468 42.567 -10.778 1.00 35.44 592 PRO C C 1
ATOM 24835 O O . PRO C 1 552 ? 21.925 42.758 -11.911 1.00 34.67 592 PRO C O 1
ATOM 24846 N N . GLU C 1 553 ? 20.771 41.472 -10.468 1.00 34.97 593 GLU C N 1
ATOM 24847 C CA . GLU C 1 553 ? 20.462 40.469 -11.481 1.00 35.56 593 GLU C CA 1
ATOM 24848 C C . GLU C 1 553 ? 19.087 40.680 -12.106 1.00 37.23 593 GLU C C 1
ATOM 24849 O O . GLU C 1 553 ? 18.951 40.650 -13.331 1.00 36.27 593 GLU C O 1
ATOM 24861 N N . THR C 1 554 ? 18.059 40.882 -11.286 1.00 35.43 594 THR C N 1
ATOM 24862 C CA . THR C 1 554 ? 16.697 40.957 -11.792 1.00 34.26 594 THR C CA 1
ATOM 24863 C C . THR C 1 554 ? 16.224 42.377 -12.076 1.00 37.84 594 THR C C 1
ATOM 24864 O O . THR C 1 554 ? 15.194 42.545 -12.740 1.00 38.26 594 THR C O 1
ATOM 24875 N N . GLY C 1 555 ? 16.924 43.393 -11.580 1.00 33.96 595 GLY C N 1
ATOM 24876 C CA . GLY C 1 555 ? 16.483 44.761 -11.728 1.00 32.68 595 GLY C CA 1
ATOM 24877 C C . GLY C 1 555 ? 15.279 45.145 -10.899 1.00 34.77 595 GLY C C 1
ATOM 24878 O O . GLY C 1 555 ? 14.819 46.290 -11.002 1.00 33.38 595 GLY C O 1
ATOM 24882 N N . LYS C 1 556 ? 14.766 44.239 -10.053 1.00 32.15 596 LYS C N 1
ATOM 24883 C CA . LYS C 1 556 ? 13.555 44.479 -9.285 1.00 32.16 596 LYS C CA 1
ATOM 24884 C C . LYS C 1 556 ? 13.878 45.021 -7.897 1.00 31.01 596 LYS C C 1
ATOM 24885 O O . LYS C 1 556 ? 14.901 44.661 -7.302 1.00 30.29 596 LYS C O 1
ATOM 24904 N N . PRO C 1 557 ? 13.028 45.899 -7.370 1.00 28.68 597 PRO C N 1
ATOM 24905 C CA . PRO C 1 557 ? 13.161 46.293 -5.965 1.00 28.72 597 PRO C CA 1
ATOM 24906 C C . PRO C 1 557 ? 12.819 45.115 -5.064 1.00 29.82 597 PRO C C 1
ATOM 24907 O O . PRO C 1 557 ? 12.234 44.117 -5.487 1.00 28.80 597 PRO C O 1
ATOM 24918 N N . ALA C 1 558 ? 13.185 45.249 -3.794 1.00 27.61 598 ALA C N 1
ATOM 24919 C CA . ALA C 1 558 ? 12.881 44.213 -2.819 1.00 26.99 598 ALA C CA 1
ATOM 24920 C C . ALA C 1 558 ? 11.376 44.081 -2.634 1.00 30.02 598 ALA C C 1
ATOM 24921 O O . ALA C 1 558 ? 10.639 45.070 -2.689 1.00 31.84 598 ALA C O 1
ATOM 24928 N N . ALA C 1 559 ? 10.918 42.846 -2.416 1.00 30.54 599 ALA C N 1
ATOM 24929 C CA . ALA C 1 559 ? 9.507 42.608 -2.146 1.00 35.62 599 ALA C CA 1
ATOM 24930 C C . ALA C 1 559 ? 9.130 42.868 -0.692 1.00 32.22 599 ALA C C 1
ATOM 24931 O O . ALA C 1 559 ? 7.956 43.130 -0.407 1.00 33.08 599 ALA C O 1
ATOM 24938 N N . ASP C 1 560 ? 10.091 42.802 0.224 1.00 28.86 600 ASP C N 1
ATOM 24939 C CA . ASP C 1 560 ? 9.812 42.930 1.649 1.00 29.10 600 ASP C CA 1
ATOM 24940 C C . ASP C 1 560 ? 11.118 43.217 2.383 1.00 28.83 600 ASP C C 1
ATOM 24941 O O . ASP C 1 560 ? 12.192 43.289 1.777 1.00 27.01 600 ASP C O 1
ATOM 24950 N N . GLU C 1 561 ? 11.000 43.403 3.705 1.00 26.12 601 GLU C N 1
ATOM 24951 C CA . GLU C 1 561 ? 12.137 43.764 4.546 1.00 24.94 601 GLU C CA 1
ATOM 24952 C C . GLU C 1 561 ? 13.275 42.776 4.393 1.00 25.51 601 GLU C C 1
ATOM 24953 O O . GLU C 1 561 ? 14.443 43.159 4.248 1.00 23.77 601 GLU C O 1
ATOM 24965 N N . ALA C 1 562 ? 12.950 41.488 4.502 1.00 25.21 602 ALA C N 1
ATOM 24966 C CA . ALA C 1 562 ? 13.981 40.466 4.525 1.00 26.08 602 ALA C CA 1
ATOM 24967 C C . ALA C 1 562 ? 14.714 40.421 3.197 1.00 25.13 602 ALA C C 1
ATOM 24968 O O . ALA C 1 562 ? 15.944 40.302 3.164 1.00 25.53 602 ALA C O 1
ATOM 24975 N N . GLU C 1 563 ? 13.980 40.523 2.089 1.00 24.27 603 GLU C N 1
ATOM 24976 C CA . GLU C 1 563 ? 14.643 40.571 0.795 1.00 23.14 603 GLU C CA 1
ATOM 24977 C C . GLU C 1 563 ? 15.516 41.814 0.688 1.00 21.69 603 GLU C C 1
ATOM 24978 O O . GLU C 1 563 ? 16.624 41.760 0.142 1.00 21.42 603 GLU C O 1
ATOM 24990 N N . PHE C 1 564 ? 15.029 42.950 1.196 1.00 21.20 604 PHE C N 1
ATOM 24991 C CA . PHE C 1 564 ? 15.808 44.179 1.102 1.00 21.78 604 PHE C CA 1
ATOM 24992 C C . PHE C 1 564 ? 17.127 44.056 1.850 1.00 20.45 604 PHE C C 1
ATOM 24993 O O . PHE C 1 564 ? 18.157 44.568 1.396 1.00 20.80 604 PHE C O 1
ATOM 25010 N N . ALA C 1 565 ? 17.109 43.396 3.009 1.00 19.80 605 ALA C N 1
ATOM 25011 C CA . ALA C 1 565 ? 18.321 43.214 3.796 1.00 19.41 605 ALA C CA 1
ATOM 25012 C C . ALA C 1 565 ? 19.418 42.558 2.969 1.00 19.69 605 ALA C C 1
ATOM 25013 O O . ALA C 1 565 ? 20.580 42.979 3.003 1.00 19.70 605 ALA C O 1
ATOM 25020 N N . LYS C 1 566 ? 19.063 41.503 2.232 1.00 20.44 606 LYS C N 1
ATOM 25021 C CA . LYS C 1 566 ? 20.028 40.812 1.386 1.00 22.57 606 LYS C CA 1
ATOM 25022 C C . LYS C 1 566 ? 20.341 41.622 0.131 1.00 21.13 606 LYS C C 1
ATOM 25023 O O . LYS C 1 566 ? 21.488 41.644 -0.331 1.00 20.90 606 LYS C O 1
ATOM 25042 N N . LEU C 1 567 ? 19.328 42.281 -0.436 1.00 21.40 607 LEU C N 1
ATOM 25043 C CA A LEU C 1 567 ? 19.528 43.080 -1.640 0.58 21.75 607 LEU C CA 1
ATOM 25044 C CA B LEU C 1 567 ? 19.530 43.077 -1.644 0.42 22.46 607 LEU C CA 1
ATOM 25045 C C . LEU C 1 567 ? 20.605 44.135 -1.432 1.00 22.16 607 LEU C C 1
ATOM 25046 O O . LEU C 1 567 ? 21.451 44.352 -2.307 1.00 22.22 607 LEU C O 1
ATOM 25077 N N . MET C 1 568 ? 20.601 44.799 -0.274 1.00 22.37 608 MET C N 1
ATOM 25078 C CA A MET C 1 568 ? 21.598 45.833 -0.006 0.58 20.86 608 MET C CA 1
ATOM 25079 C CA B MET C 1 568 ? 21.596 45.840 -0.060 0.42 20.92 608 MET C CA 1
ATOM 25080 C C . MET C 1 568 ? 23.009 45.283 -0.169 1.00 20.69 608 MET C C 1
ATOM 25081 O O . MET C 1 568 ? 23.903 45.965 -0.683 1.00 21.30 608 MET C O 1
ATOM 25108 N N . VAL C 1 569 ? 23.228 44.045 0.276 1.00 20.21 609 VAL C N 1
ATOM 25109 C CA . VAL C 1 569 ? 24.549 43.442 0.119 1.00 20.04 609 VAL C CA 1
ATOM 25110 C C . VAL C 1 569 ? 24.778 42.992 -1.319 1.00 20.53 609 VAL C C 1
ATOM 25111 O O . VAL C 1 569 ? 25.869 43.184 -1.873 1.00 20.53 609 VAL C O 1
ATOM 25124 N N . ARG C 1 570 ? 23.776 42.355 -1.937 1.00 21.00 610 ARG C N 1
ATOM 25125 C CA . ARG C 1 570 ? 23.925 41.917 -3.321 1.00 21.63 610 ARG C CA 1
ATOM 25126 C C . ARG C 1 570 ? 24.299 43.085 -4.219 1.00 21.94 610 ARG C C 1
ATOM 25127 O O . ARG C 1 570 ? 25.153 42.958 -5.104 1.00 22.05 610 ARG C O 1
ATOM 25148 N N . TYR C 1 571 ? 23.667 44.238 -3.996 1.00 22.51 611 TYR C N 1
ATOM 25149 C CA . TYR C 1 571 ? 23.876 45.393 -4.858 1.00 22.40 611 TYR C CA 1
ATOM 25150 C C . TYR C 1 571 ? 25.337 45.822 -4.854 1.00 22.02 611 TYR C C 1
ATOM 25151 O O . TYR C 1 571 ? 25.947 46.010 -5.917 1.00 22.52 611 TYR C O 1
ATOM 25169 N N . LEU C 1 572 ? 25.916 45.985 -3.665 1.00 21.33 612 LEU C N 1
ATOM 25170 C CA . LEU C 1 572 ? 27.268 46.513 -3.581 1.00 21.07 612 LEU C CA 1
ATOM 25171 C C . LEU C 1 572 ? 28.324 45.478 -3.942 1.00 21.09 612 LEU C C 1
ATOM 25172 O O . LEU C 1 572 ? 29.428 45.850 -4.353 1.00 21.15 612 LEU C O 1
ATOM 25188 N N . THR C 1 573 ? 28.027 44.194 -3.770 1.00 21.03 613 THR C N 1
ATOM 25189 C CA . THR C 1 573 ? 29.025 43.163 -4.002 1.00 21.30 613 THR C CA 1
ATOM 25190 C C . THR C 1 573 ? 28.942 42.556 -5.395 1.00 22.65 613 THR C C 1
ATOM 25191 O O . THR C 1 573 ? 29.760 41.694 -5.728 1.00 22.81 613 THR C O 1
ATOM 25202 N N . ALA C 1 574 ? 27.974 42.965 -6.207 1.00 22.43 614 ALA C N 1
ATOM 25203 C CA . ALA C 1 574 ? 27.828 42.375 -7.533 1.00 23.08 614 ALA C CA 1
ATOM 25204 C C . ALA C 1 574 ? 29.110 42.396 -8.355 1.00 24.03 614 ALA C C 1
ATOM 25205 O O . ALA C 1 574 ? 29.345 41.428 -9.099 1.00 24.32 614 ALA C O 1
ATOM 25212 N N . PRO C 1 575 ? 29.967 43.415 -8.278 1.00 23.73 615 PRO C N 1
ATOM 25213 C CA . PRO C 1 575 ? 31.229 43.355 -9.037 1.00 23.92 615 PRO C CA 1
ATOM 25214 C C . PRO C 1 575 ? 32.121 42.183 -8.668 1.00 24.54 615 PRO C C 1
ATOM 25215 O O . PRO C 1 575 ? 32.997 41.822 -9.463 1.00 25.15 615 PRO C O 1
ATOM 25226 N N . LEU C 1 576 ? 31.913 41.568 -7.509 1.00 23.84 616 LEU C N 1
ATOM 25227 C CA . LEU C 1 576 ? 32.719 40.440 -7.066 1.00 24.27 616 LEU C CA 1
ATOM 25228 C C . LEU C 1 576 ? 32.197 39.098 -7.563 1.00 26.92 616 LEU C C 1
ATOM 25229 O O . LEU C 1 576 ? 32.988 38.167 -7.757 1.00 26.31 616 LEU C O 1
ATOM 25245 N N . TRP C 1 577 ? 30.883 38.951 -7.724 1.00 31.02 617 TRP C N 1
ATOM 25246 C CA . TRP C 1 577 ? 30.294 37.657 -8.040 1.00 29.42 617 TRP C CA 1
ATOM 25247 C C . TRP C 1 577 ? 29.441 37.644 -9.298 1.00 30.93 617 TRP C C 1
ATOM 25248 O O . TRP C 1 577 ? 29.222 36.564 -9.857 1.00 35.03 617 TRP C O 1
ATOM 25269 N N . LYS C 1 578 ? 28.925 38.788 -9.737 1.00 28.41 618 LYS C N 1
ATOM 25270 C CA . LYS C 1 578 ? 28.187 38.860 -10.992 1.00 28.65 618 LYS C CA 1
ATOM 25271 C C . LYS C 1 578 ? 29.130 39.052 -12.167 1.00 33.96 618 LYS C C 1
ATOM 25272 O O . LYS C 1 578 ? 28.894 38.508 -13.251 1.00 36.35 618 LYS C O 1
ATOM 25291 N N . GLU C 1 579 ? 30.165 39.859 -11.972 1.00 35.99 619 GLU C N 1
ATOM 25292 C CA . GLU C 1 579 ? 31.232 40.043 -12.938 1.00 38.20 619 GLU C CA 1
ATOM 25293 C C . GLU C 1 579 ? 32.413 39.138 -12.598 1.00 44.42 619 GLU C C 1
ATOM 25294 O O . GLU C 1 579 ? 32.483 38.525 -11.530 1.00 37.39 619 GLU C O 1
ATOM 25306 N N . ASP C 1 580 ? 33.354 39.084 -13.534 1.00 37.61 620 ASP C N 1
ATOM 25307 C CA . ASP C 1 580 ? 34.637 38.411 -13.360 1.00 33.08 620 ASP C CA 1
ATOM 25308 C C . ASP C 1 580 ? 35.582 39.441 -12.757 1.00 29.75 620 ASP C C 1
ATOM 25309 O O . ASP C 1 580 ? 35.972 40.401 -13.428 1.00 31.85 620 ASP C O 1
ATOM 25318 N N . ALA C 1 581 ? 35.919 39.264 -11.481 1.00 26.08 621 ALA C N 1
ATOM 25319 C CA . ALA C 1 581 ? 36.797 40.177 -10.767 1.00 25.22 621 ALA C CA 1
ATOM 25320 C C . ALA C 1 581 ? 38.256 39.732 -10.809 1.00 27.55 621 ALA C C 1
ATOM 25321 O O . ALA C 1 581 ? 39.064 40.213 -10.005 1.00 26.37 621 ALA C O 1
ATOM 25328 N N . SER C 1 582 ? 38.603 38.846 -11.754 1.00 28.76 622 SER C N 1
ATOM 25329 C CA A SER C 1 582 ? 39.940 38.269 -11.829 0.45 38.73 622 SER C CA 1
ATOM 25330 C CA B SER C 1 582 ? 39.941 38.266 -11.779 0.55 26.45 622 SER C CA 1
ATOM 25331 C C . SER C 1 582 ? 41.031 39.324 -11.898 1.00 29.72 622 SER C C 1
ATOM 25332 O O . SER C 1 582 ? 42.162 39.086 -11.452 1.00 27.49 622 SER C O 1
ATOM 25347 N N . LYS C 1 583 ? 40.730 40.480 -12.498 1.00 27.65 623 LYS C N 1
ATOM 25348 C CA . LYS C 1 583 ? 41.736 41.528 -12.617 1.00 31.52 623 LYS C CA 1
ATOM 25349 C C . LYS C 1 583 ? 42.221 41.987 -11.252 1.00 30.20 623 LYS C C 1
ATOM 25350 O O . LYS C 1 583 ? 43.375 42.405 -11.106 1.00 29.58 623 LYS C O 1
ATOM 25354 N N . TYR C 1 584 ? 41.352 41.913 -10.243 1.00 25.54 624 TYR C N 1
ATOM 25355 C CA . TYR C 1 584 ? 41.657 42.395 -8.909 1.00 24.85 624 TYR C CA 1
ATOM 25356 C C . TYR C 1 584 ? 41.945 41.295 -7.906 1.00 24.01 624 TYR C C 1
ATOM 25357 O O . TYR C 1 584 ? 42.493 41.588 -6.839 1.00 23.24 624 TYR C O 1
ATOM 25375 N N . GLY C 1 585 ? 41.588 40.053 -8.211 1.00 23.32 625 GLY C N 1
ATOM 25376 C CA . GLY C 1 585 ? 41.689 38.980 -7.250 1.00 23.46 625 GLY C CA 1
ATOM 25377 C C . GLY C 1 585 ? 40.879 37.775 -7.666 1.00 23.67 625 GLY C C 1
ATOM 25378 O O . GLY C 1 585 ? 40.966 37.324 -8.815 1.00 25.48 625 GLY C O 1
ATOM 25382 N N . ASP C 1 586 ? 40.094 37.242 -6.730 1.00 22.05 626 ASP C N 1
ATOM 25383 C CA . ASP C 1 586 ? 39.352 36.019 -6.981 1.00 22.22 626 ASP C CA 1
ATOM 25384 C C . ASP C 1 586 ? 38.329 36.195 -8.095 1.00 23.70 626 ASP C C 1
ATOM 25385 O O . ASP C 1 586 ? 37.717 37.258 -8.259 1.00 24.64 626 ASP C O 1
ATOM 25394 N N . LYS C 1 587 ? 38.114 35.106 -8.823 1.00 24.45 627 LYS C N 1
ATOM 25395 C CA . LYS C 1 587 ? 37.000 34.957 -9.745 1.00 27.10 627 LYS C CA 1
ATOM 25396 C C . LYS C 1 587 ? 35.935 34.119 -9.050 1.00 30.02 627 LYS C C 1
ATOM 25397 O O . LYS C 1 587 ? 36.184 32.959 -8.701 1.00 30.85 627 LYS C O 1
ATOM 25416 N N . LEU C 1 588 ? 34.777 34.716 -8.804 1.00 29.01 628 LEU C N 1
ATOM 25417 C CA . LEU C 1 588 ? 33.653 34.020 -8.195 1.00 29.24 628 LEU C CA 1
ATOM 25418 C C . LEU C 1 588 ? 32.596 33.769 -9.258 1.00 29.40 628 LEU C C 1
ATOM 25419 O O . LEU C 1 588 ? 32.357 34.616 -10.124 1.00 29.49 628 LEU C O 1
ATOM 25435 N N . SER C 1 589 ? 31.965 32.606 -9.183 1.00 30.40 629 SER C N 1
ATOM 25436 C CA A SER C 1 589 ? 31.018 32.182 -10.204 0.67 32.32 629 SER C CA 1
ATOM 25437 C CA B SER C 1 589 ? 31.023 32.200 -10.215 0.33 41.14 629 SER C CA 1
ATOM 25438 C C . SER C 1 589 ? 29.599 32.663 -9.953 1.00 32.53 629 SER C C 1
ATOM 25439 O O . SER C 1 589 ? 28.814 32.761 -10.903 1.00 31.13 629 SER C O 1
ATOM 25454 N N . SER C 1 590 ? 29.247 32.965 -8.710 1.00 27.38 630 SER C N 1
ATOM 25455 C CA . SER C 1 590 ? 27.859 33.273 -8.408 1.00 24.94 630 SER C CA 1
ATOM 25456 C C . SER C 1 590 ? 27.759 33.914 -7.037 1.00 24.13 630 SER C C 1
ATOM 25457 O O . SER C 1 590 ? 28.685 33.846 -6.228 1.00 25.02 630 SER C O 1
ATOM 25465 N N . TRP C 1 591 ? 26.596 34.514 -6.780 1.00 25.21 631 TRP C N 1
ATOM 25466 C CA . TRP C 1 591 ? 26.271 34.976 -5.437 1.00 24.89 631 TRP C CA 1
ATOM 25467 C C . TRP C 1 591 ? 26.343 33.835 -4.428 1.00 26.14 631 TRP C C 1
ATOM 25468 O O . TRP C 1 591 ? 26.876 34.011 -3.326 1.00 24.21 631 TRP C O 1
ATOM 25489 N N . ASP C 1 592 ? 25.818 32.659 -4.782 1.00 27.14 632 ASP C N 1
ATOM 25490 C CA . ASP C 1 592 ? 25.834 31.537 -3.846 1.00 27.00 632 ASP C CA 1
ATOM 25491 C C . ASP C 1 592 ? 27.261 31.136 -3.480 1.00 26.41 632 ASP C C 1
ATOM 25492 O O . ASP C 1 592 ? 27.533 30.769 -2.331 1.00 25.55 632 ASP C O 1
ATOM 25501 N N . GLU C 1 593 ? 28.183 31.160 -4.448 1.00 27.96 633 GLU C N 1
ATOM 25502 C CA . GLU C 1 593 ? 29.568 30.821 -4.128 1.00 25.02 633 GLU C CA 1
ATOM 25503 C C . GLU C 1 593 ? 30.168 31.845 -3.171 1.00 24.82 633 GLU C C 1
ATOM 25504 O O . GLU C 1 593 ? 30.892 31.486 -2.234 1.00 25.08 633 GLU C O 1
ATOM 25516 N N . PHE C 1 594 ? 29.886 33.131 -3.403 1.00 22.99 634 PHE C N 1
ATOM 25517 C CA . PHE C 1 594 ? 30.333 34.179 -2.493 1.00 22.71 634 PHE C CA 1
ATOM 25518 C C . PHE C 1 594 ? 29.792 33.943 -1.095 1.00 25.25 634 PHE C C 1
ATOM 25519 O O . PHE C 1 594 ? 30.533 34.039 -0.109 1.00 25.69 634 PHE C O 1
ATOM 25536 N N . VAL C 1 595 ? 28.505 33.606 -0.993 1.00 23.28 635 VAL C N 1
ATOM 25537 C CA . VAL C 1 595 ? 27.896 33.388 0.313 1.00 24.02 635 VAL C CA 1
ATOM 25538 C C . VAL C 1 595 ? 28.481 32.149 0.971 1.00 25.09 635 VAL C C 1
ATOM 25539 O O . VAL C 1 595 ? 28.720 32.127 2.187 1.00 26.43 635 VAL C O 1
ATOM 25552 N N . GLN C 1 596 ? 28.722 31.100 0.183 1.00 23.25 636 GLN C N 1
ATOM 25553 C CA . GLN C 1 596 ? 29.227 29.855 0.744 1.00 24.04 636 GLN C CA 1
ATOM 25554 C C . GLN C 1 596 ? 30.665 30.016 1.222 1.00 24.13 636 GLN C C 1
ATOM 25555 O O . GLN C 1 596 ? 30.999 29.654 2.356 1.00 24.76 636 GLN C O 1
ATOM 25569 N N . LYS C 1 597 ? 31.534 30.565 0.371 1.00 21.50 637 LYS C N 1
ATOM 25570 C CA . LYS C 1 597 ? 32.913 30.788 0.786 1.00 21.45 637 LYS C CA 1
ATOM 25571 C C . LYS C 1 597 ? 32.986 31.892 1.826 1.00 20.57 637 LYS C C 1
ATOM 25572 O O . LYS C 1 597 ? 33.796 31.830 2.759 1.00 22.14 637 LYS C O 1
ATOM 25591 N N . GLY C 1 598 ? 32.155 32.917 1.665 1.00 19.24 638 GLY C N 1
ATOM 25592 C CA . GLY C 1 598 ? 32.030 33.978 2.631 1.00 18.70 638 GLY C CA 1
ATOM 25593 C C . GLY C 1 598 ? 33.004 35.115 2.466 1.00 18.71 638 GLY C C 1
ATOM 25594 O O . GLY C 1 598 ? 32.931 36.089 3.224 1.00 18.33 638 GLY C O 1
ATOM 25598 N N . VAL C 1 599 ? 33.919 35.028 1.508 1.00 18.77 639 VAL C N 1
ATOM 25599 C CA . VAL C 1 599 ? 34.991 36.006 1.413 1.00 18.83 639 VAL C CA 1
ATOM 25600 C C . VAL C 1 599 ? 35.528 35.983 -0.008 1.00 19.20 639 VAL C C 1
ATOM 25601 O O . VAL C 1 599 ? 35.561 34.938 -0.664 1.00 20.10 639 VAL C O 1
ATOM 25614 N N . TRP C 1 600 ? 35.907 37.165 -0.482 1.00 19.16 640 TRP C N 1
ATOM 25615 C CA . TRP C 1 600 ? 36.585 37.389 -1.752 1.00 19.48 640 TRP C CA 1
ATOM 25616 C C . TRP C 1 600 ? 37.969 37.935 -1.432 1.00 19.19 640 TRP C C 1
ATOM 25617 O O . TRP C 1 600 ? 38.091 38.869 -0.635 1.00 18.91 640 TRP C O 1
ATOM 25638 N N . ASN C 1 601 ? 39.004 37.370 -2.049 1.00 19.25 641 ASN C N 1
ATOM 25639 C CA . ASN C 1 601 ? 40.373 37.793 -1.786 1.00 19.14 641 ASN C CA 1
ATOM 25640 C C . ASN C 1 601 ? 40.987 38.505 -2.981 1.00 19.55 641 ASN C C 1
ATOM 25641 O O . ASN C 1 601 ? 40.852 38.053 -4.121 1.00 20.11 641 ASN C O 1
ATOM 25652 N N . SER C 1 602 ? 41.714 39.588 -2.703 1.00 19.40 642 SER C N 1
ATOM 25653 C CA . SER C 1 602 ? 42.433 40.291 -3.746 1.00 19.68 642 SER C CA 1
ATOM 25654 C C . SER C 1 602 ? 43.703 39.539 -4.128 1.00 20.71 642 SER C C 1
ATOM 25655 O O . SER C 1 602 ? 44.132 38.591 -3.466 1.00 20.07 642 SER C O 1
ATOM 25663 N N . SER C 1 603 ? 44.304 39.986 -5.221 1.00 20.45 643 SER C N 1
ATOM 25664 C CA . SER C 1 603 ? 45.647 39.590 -5.578 1.00 20.78 643 SER C CA 1
ATOM 25665 C C . SER C 1 603 ? 46.628 40.189 -4.583 1.00 20.64 643 SER C C 1
ATOM 25666 O O . SER C 1 603 ? 46.273 41.066 -3.791 1.00 20.38 643 SER C O 1
ATOM 25674 N N . PRO C 1 604 ? 47.880 39.742 -4.605 1.00 23.25 644 PRO C N 1
ATOM 25675 C CA . PRO C 1 604 ? 48.881 40.331 -3.709 1.00 22.92 644 PRO C CA 1
ATOM 25676 C C . PRO C 1 604 ? 49.220 41.757 -4.109 1.00 21.22 644 PRO C C 1
ATOM 25677 O O . PRO C 1 604 ? 49.097 42.155 -5.272 1.00 21.97 644 PRO C O 1
ATOM 25688 N N . TYR C 1 605 ? 49.625 42.538 -3.111 1.00 20.83 645 TYR C N 1
ATOM 25689 C CA . TYR C 1 605 ? 49.993 43.926 -3.335 1.00 20.85 645 TYR C CA 1
ATOM 25690 C C . TYR C 1 605 ? 51.231 43.990 -4.216 1.00 20.94 645 TYR C C 1
ATOM 25691 O O . TYR C 1 605 ? 52.202 43.266 -3.985 1.00 23.29 645 TYR C O 1
ATOM 25709 N N . LYS C 1 606 ? 51.196 44.863 -5.219 1.00 20.56 646 LYS C N 1
ATOM 25710 C CA . LYS C 1 606 ? 52.323 45.066 -6.127 1.00 22.82 646 LYS C CA 1
ATOM 25711 C C . LYS C 1 606 ? 53.292 46.044 -5.480 1.00 21.77 646 LYS C C 1
ATOM 25712 O O . LYS C 1 606 ? 52.985 47.231 -5.342 1.00 22.00 646 LYS C O 1
ATOM 25731 N N . LEU C 1 607 ? 54.456 45.556 -5.070 1.00 21.60 647 LEU C N 1
ATOM 25732 C CA . LEU C 1 607 ? 55.378 46.407 -4.334 1.00 21.78 647 LEU C CA 1
ATOM 25733 C C . LEU C 1 607 ? 55.833 47.579 -5.195 1.00 21.02 647 LEU C C 1
ATOM 25734 O O . LEU C 1 607 ? 55.974 47.467 -6.416 1.00 20.51 647 LEU C O 1
ATOM 25750 N N . GLU C 1 608 ? 56.028 48.723 -4.544 1.00 21.28 648 GLU C N 1
ATOM 25751 C CA . GLU C 1 608 ? 56.427 49.984 -5.162 1.00 19.84 648 GLU C CA 1
ATOM 25752 C C . GLU C 1 608 ? 55.350 50.541 -6.082 1.00 20.47 648 GLU C C 1
ATOM 25753 O O . GLU C 1 608 ? 55.634 51.462 -6.863 1.00 22.76 648 GLU C O 1
ATOM 25765 N N . ALA C 1 609 ? 54.115 50.047 -5.987 1.00 22.92 649 ALA C N 1
ATOM 25766 C CA . ALA C 1 609 ? 53.062 50.517 -6.872 1.00 25.79 649 ALA C CA 1
ATOM 25767 C C . ALA C 1 609 ? 52.911 52.032 -6.827 1.00 23.71 649 ALA C C 1
ATOM 25768 O O . ALA C 1 609 ? 52.694 52.672 -7.861 1.00 23.42 649 ALA C O 1
ATOM 25775 N N . ARG C 1 610 ? 53.019 52.629 -5.648 1.00 22.07 650 ARG C N 1
ATOM 25776 C CA . ARG C 1 610 ? 52.730 54.052 -5.538 1.00 22.04 650 ARG C CA 1
ATOM 25777 C C . ARG C 1 610 ? 53.967 54.919 -5.691 1.00 20.36 650 ARG C C 1
ATOM 25778 O O . ARG C 1 610 ? 53.841 56.146 -5.756 1.00 22.69 650 ARG C O 1
ATOM 25799 N N . TRP C 1 611 ? 55.147 54.316 -5.765 1.00 21.72 651 TRP C N 1
ATOM 25800 C CA . TRP C 1 611 ? 56.364 55.086 -5.965 1.00 22.61 651 TRP C CA 1
ATOM 25801 C C . TRP C 1 611 ? 56.235 55.918 -7.237 1.00 25.78 651 TRP C C 1
ATOM 25802 O O . TRP C 1 611 ? 55.849 55.408 -8.293 1.00 26.41 651 TRP C O 1
ATOM 25823 N N . GLY C 1 612 ? 56.536 57.207 -7.129 1.00 25.45 652 GLY C N 1
ATOM 25824 C CA . GLY C 1 612 ? 56.441 58.097 -8.263 1.00 29.84 652 GLY C CA 1
ATOM 25825 C C . GLY C 1 612 ? 55.046 58.576 -8.583 1.00 32.25 652 GLY C C 1
ATOM 25826 O O . GLY C 1 612 ? 54.879 59.357 -9.532 1.00 30.87 652 GLY C O 1
ATOM 25830 N N . LYS C 1 613 ? 54.037 58.154 -7.821 1.00 29.63 653 LYS C N 1
ATOM 25831 C CA . LYS C 1 613 ? 52.670 58.556 -8.119 1.00 32.64 653 LYS C CA 1
ATOM 25832 C C . LYS C 1 613 ? 51.852 58.661 -6.840 1.00 29.02 653 LYS C C 1
ATOM 25833 O O . LYS C 1 613 ? 50.670 58.303 -6.809 1.00 27.75 653 LYS C O 1
ATOM 25852 N N . PHE C 1 614 ? 52.455 59.180 -5.781 1.00 25.97 654 PHE C N 1
ATOM 25853 C CA . PHE C 1 614 ? 51.677 59.448 -4.586 1.00 23.08 654 PHE C CA 1
ATOM 25854 C C . PHE C 1 614 ? 50.688 60.566 -4.876 1.00 22.31 654 PHE C C 1
ATOM 25855 O O . PHE C 1 614 ? 50.955 61.474 -5.664 1.00 23.47 654 PHE C O 1
ATOM 25872 N N . LYS C 1 615 ? 49.534 60.498 -4.224 1.00 22.58 655 LYS C N 1
ATOM 25873 C CA . LYS C 1 615 ? 48.467 61.477 -4.433 1.00 22.62 655 LYS C CA 1
ATOM 25874 C C . LYS C 1 615 ? 48.662 62.699 -3.547 1.00 26.36 655 LYS C C 1
ATOM 25875 O O . LYS C 1 615 ? 47.756 63.188 -2.879 1.00 29.36 655 LYS C O 1
ATOM 25894 N N . THR C 1 616 ? 49.890 63.183 -3.548 1.00 24.86 656 THR C N 1
ATOM 25895 C CA . THR C 1 616 ? 50.293 64.391 -2.853 1.00 23.60 656 THR C CA 1
ATOM 25896 C C . THR C 1 616 ? 50.436 65.512 -3.870 1.00 24.37 656 THR C C 1
ATOM 25897 O O . THR C 1 616 ? 50.475 65.274 -5.077 1.00 24.23 656 THR C O 1
ATOM 25908 N N . GLU C 1 617 ? 50.566 66.742 -3.370 1.00 22.85 657 GLU C N 1
ATOM 25909 C CA . GLU C 1 617 ? 50.709 67.892 -4.260 1.00 26.10 657 GLU C CA 1
ATOM 25910 C C . GLU C 1 617 ? 51.910 67.730 -5.194 1.00 26.52 657 GLU C C 1
ATOM 25911 O O . GLU C 1 617 ? 51.848 68.125 -6.365 1.00 27.30 657 GLU C O 1
ATOM 25923 N N . THR C 1 618 ? 53.015 67.165 -4.696 1.00 22.99 658 THR C N 1
ATOM 25924 C CA . THR C 1 618 ? 54.224 67.001 -5.495 1.00 22.83 658 THR C CA 1
ATOM 25925 C C . THR C 1 618 ? 54.297 65.662 -6.226 1.00 25.54 658 THR C C 1
ATOM 25926 O O . THR C 1 618 ? 55.192 65.476 -7.060 1.00 24.92 658 THR C O 1
ATOM 25937 N N . THR C 1 619 ? 53.401 64.730 -5.903 1.00 23.95 659 THR C N 1
ATOM 25938 C CA . THR C 1 619 ? 53.427 63.308 -6.247 1.00 23.47 659 THR C CA 1
ATOM 25939 C C . THR C 1 619 ? 54.575 62.572 -5.562 1.00 24.26 659 THR C C 1
ATOM 25940 O O . THR C 1 619 ? 54.788 61.382 -5.834 1.00 23.63 659 THR C O 1
ATOM 25951 N N . LYS C 1 620 ? 55.303 63.238 -4.668 1.00 20.63 660 LYS C N 1
ATOM 25952 C CA . LYS C 1 620 ? 56.390 62.641 -3.907 1.00 19.48 660 LYS C CA 1
ATOM 25953 C C . LYS C 1 620 ? 55.923 62.286 -2.500 1.00 20.08 660 LYS C C 1
ATOM 25954 O O . LYS C 1 620 ? 54.871 62.730 -2.038 1.00 19.70 660 LYS C O 1
ATOM 25973 N N . PHE C 1 621 ? 56.733 61.480 -1.817 1.00 20.26 661 PHE C N 1
ATOM 25974 C CA . PHE C 1 621 ? 56.595 61.292 -0.379 1.00 19.71 661 PHE C CA 1
ATOM 25975 C C . PHE C 1 621 ? 57.151 62.541 0.291 1.00 19.90 661 PHE C C 1
ATOM 25976 O O . PHE C 1 621 ? 58.343 62.840 0.156 1.00 19.81 661 PHE C O 1
ATOM 25993 N N . GLU C 1 622 ? 56.295 63.292 0.972 1.00 18.95 662 GLU C N 1
ATOM 25994 C CA . GLU C 1 622 ? 56.620 64.672 1.316 1.00 19.42 662 GLU C CA 1
ATOM 25995 C C . GLU C 1 622 ? 57.102 64.802 2.755 1.00 21.12 662 GLU C C 1
ATOM 25996 O O . GLU C 1 622 ? 56.299 64.882 3.689 1.00 23.26 662 GLU C O 1
ATOM 26008 N N . PHE C 1 623 ? 58.425 64.899 2.918 1.00 19.66 663 PHE C N 1
ATOM 26009 C CA . PHE C 1 623 ? 58.976 65.354 4.186 1.00 19.88 663 PHE C CA 1
ATOM 26010 C C . PHE C 1 623 ? 58.641 66.818 4.434 1.00 21.88 663 PHE C C 1
ATOM 26011 O O . PHE C 1 623 ? 58.489 67.236 5.583 1.00 22.40 663 PHE C O 1
ATOM 26028 N N . TYR C 1 624 ? 58.558 67.614 3.378 1.00 19.82 664 TYR C N 1
ATOM 26029 C CA . TYR C 1 624 ? 58.051 68.982 3.455 1.00 20.55 664 TYR C CA 1
ATOM 26030 C C . TYR C 1 624 ? 56.693 68.899 2.771 1.00 20.60 664 TYR C C 1
ATOM 26031 O O . TYR C 1 624 ? 56.612 68.772 1.545 1.00 19.63 664 TYR C O 1
ATOM 26049 N N . SER C 1 625 ? 55.631 68.920 3.564 1.00 19.85 665 SER C N 1
ATOM 26050 C CA . SER C 1 625 ? 54.314 68.598 3.031 1.00 20.16 665 SER C CA 1
ATOM 26051 C C . SER C 1 625 ? 53.687 69.830 2.396 1.00 20.54 665 SER C C 1
ATOM 26052 O O . SER C 1 625 ? 52.955 70.595 3.029 1.00 20.35 665 SER C O 1
ATOM 26060 N N . LYS C 1 626 ? 53.976 70.007 1.106 1.00 19.77 666 LYS C N 1
ATOM 26061 C CA . LYS C 1 626 ? 53.221 70.953 0.300 1.00 20.41 666 LYS C CA 1
ATOM 26062 C C . LYS C 1 626 ? 51.738 70.619 0.304 1.00 20.06 666 LYS C C 1
ATOM 26063 O O . LYS C 1 626 ? 50.901 71.507 0.115 1.00 21.51 666 LYS C O 1
ATOM 26082 N N . THR C 1 627 ? 51.394 69.343 0.488 1.00 19.53 667 THR C N 1
ATOM 26083 C CA . THR C 1 627 ? 49.993 68.951 0.580 1.00 21.47 667 THR C CA 1
ATOM 26084 C C . THR C 1 627 ? 49.346 69.588 1.803 1.00 20.89 667 THR C C 1
ATOM 26085 O O . THR C 1 627 ? 48.259 70.172 1.717 1.00 20.75 667 THR C O 1
ATOM 26096 N N . LEU C 1 628 ? 50.023 69.514 2.950 1.00 20.03 668 LEU C N 1
ATOM 26097 C CA . LEU C 1 628 ? 49.486 70.120 4.163 1.00 19.48 668 LEU C CA 1
ATOM 26098 C C . LEU C 1 628 ? 49.511 71.640 4.065 1.00 19.84 668 LEU C C 1
ATOM 26099 O O . LEU C 1 628 ? 48.600 72.314 4.560 1.00 21.63 668 LEU C O 1
ATOM 26115 N N . GLU C 1 629 ? 50.552 72.202 3.445 1.00 19.89 669 GLU C N 1
ATOM 26116 C CA . GLU C 1 629 ? 50.581 73.647 3.251 1.00 21.46 669 GLU C CA 1
ATOM 26117 C C . GLU C 1 629 ? 49.379 74.115 2.443 1.00 24.11 669 GLU C C 1
ATOM 26118 O O . GLU C 1 629 ? 48.757 75.131 2.773 1.00 25.48 669 GLU C O 1
ATOM 26130 N N . LYS C 1 630 ? 49.048 73.395 1.369 1.00 22.33 670 LYS C N 1
ATOM 26131 C CA . LYS C 1 630 ? 47.910 73.776 0.545 1.00 23.97 670 LYS C CA 1
ATOM 26132 C C . LYS C 1 630 ? 46.614 73.707 1.338 1.00 22.82 670 LYS C C 1
ATOM 26133 O O . LYS C 1 630 ? 45.746 74.580 1.212 1.00 23.63 670 LYS C O 1
ATOM 26152 N N . ALA C 1 631 ? 46.462 72.672 2.165 1.00 21.43 671 ALA C N 1
ATOM 26153 C CA . ALA C 1 631 ? 45.246 72.541 2.957 1.00 20.01 671 ALA C CA 1
ATOM 26154 C C . ALA C 1 631 ? 45.155 73.643 4.003 1.00 21.39 671 ALA C C 1
ATOM 26155 O O . ALA C 1 631 ? 44.091 74.244 4.187 1.00 23.72 671 ALA C O 1
ATOM 26162 N N . LEU C 1 632 ? 46.264 73.927 4.689 1.00 20.87 672 LEU C N 1
ATOM 26163 C CA . LEU C 1 632 ? 46.279 75.012 5.661 1.00 22.28 672 LEU C CA 1
ATOM 26164 C C . LEU C 1 632 ? 46.065 76.358 4.984 1.00 23.56 672 LEU C C 1
ATOM 26165 O O . LEU C 1 632 ? 45.346 77.215 5.512 1.00 23.84 672 LEU C O 1
ATOM 26181 N N . GLN C 1 633 ? 46.685 76.569 3.816 1.00 23.79 673 GLN C N 1
ATOM 26182 C CA . GLN C 1 633 ? 46.469 77.815 3.091 1.00 26.38 673 GLN C CA 1
ATOM 26183 C C . GLN C 1 633 ? 44.995 78.010 2.765 1.00 25.36 673 GLN C C 1
ATOM 26184 O O . GLN C 1 633 ? 44.474 79.130 2.829 1.00 24.80 673 GLN C O 1
ATOM 26198 N N . SER C 1 634 ? 44.319 76.937 2.356 1.00 24.58 674 SER C N 1
ATOM 26199 C CA . SER C 1 634 ? 42.902 77.035 2.035 1.00 26.59 674 SER C CA 1
ATOM 26200 C C . SER C 1 634 ? 42.089 77.434 3.259 1.00 26.48 674 SER C C 1
ATOM 26201 O O . SER C 1 634 ? 41.198 78.288 3.174 1.00 26.89 674 SER C O 1
ATOM 26209 N N . HIS C 1 635 ? 42.371 76.813 4.402 1.00 23.72 675 HIS C N 1
ATOM 26210 C CA . HIS C 1 635 ? 41.673 77.149 5.636 1.00 26.00 675 HIS C CA 1
ATOM 26211 C C . HIS C 1 635 ? 41.978 78.576 6.057 1.00 27.05 675 HIS C C 1
ATOM 26212 O O . HIS C 1 635 ? 41.076 79.323 6.458 1.00 27.05 675 HIS C O 1
ATOM 26226 N N . ALA C 1 636 ? 43.247 78.967 5.970 1.00 23.88 676 ALA C N 1
ATOM 26227 C CA . ALA C 1 636 ? 43.637 80.329 6.302 1.00 23.45 676 ALA C CA 1
ATOM 26228 C C . ALA C 1 636 ? 42.926 81.340 5.411 1.00 26.23 676 ALA C C 1
ATOM 26229 O O . ALA C 1 636 ? 42.411 82.354 5.897 1.00 27.87 676 ALA C O 1
ATOM 26236 N N . ASP C 1 637 ? 42.901 81.086 4.096 1.00 28.93 677 ASP C N 1
ATOM 26237 C CA . ASP C 1 637 ? 42.249 82.008 3.167 1.00 29.40 677 ASP C CA 1
ATOM 26238 C C . ASP C 1 637 ? 40.757 82.114 3.458 1.00 27.74 677 ASP C C 1
ATOM 26239 O O . ASP C 1 637 ? 40.175 83.203 3.399 1.00 27.65 677 ASP C O 1
ATOM 26248 N N . LYS C 1 638 ? 40.123 80.983 3.761 1.00 25.23 678 LYS C N 1
ATOM 26249 C CA . LYS C 1 638 ? 38.705 80.967 4.107 1.00 26.38 678 LYS C CA 1
ATOM 26250 C C . LYS C 1 638 ? 38.401 81.883 5.281 1.00 33.33 678 LYS C C 1
ATOM 26251 O O . LYS C 1 638 ? 37.348 82.531 5.315 1.00 31.49 678 LYS C O 1
ATOM 26270 N N . HIS C 1 639 ? 39.304 81.948 6.254 1.00 28.49 679 HIS C N 1
ATOM 26271 C CA . HIS C 1 639 ? 39.094 82.722 7.470 1.00 27.94 679 HIS C CA 1
ATOM 26272 C C . HIS C 1 639 ? 39.889 84.014 7.482 1.00 26.29 679 HIS C C 1
ATOM 26273 O O . HIS C 1 639 ? 39.949 84.692 8.512 1.00 30.60 679 HIS C O 1
ATOM 26287 N N . LYS C 1 640 ? 40.473 84.372 6.344 1.00 29.11 680 LYS C N 1
ATOM 26288 C CA . LYS C 1 640 ? 41.165 85.637 6.156 1.00 35.44 680 LYS C CA 1
ATOM 26289 C C . LYS C 1 640 ? 42.241 85.837 7.221 1.00 36.85 680 LYS C C 1
ATOM 26290 O O . LYS C 1 640 ? 42.368 86.911 7.812 1.00 31.37 680 LYS C O 1
ATOM 26309 N N . VAL C 1 641 ? 43.013 84.784 7.483 1.00 30.99 681 VAL C N 1
ATOM 26310 C CA . VAL C 1 641 ? 44.126 84.838 8.420 1.00 27.58 681 VAL C CA 1
ATOM 26311 C C . VAL C 1 641 ? 45.334 84.187 7.756 1.00 26.46 681 VAL C C 1
ATOM 26312 O O . VAL C 1 641 ? 45.247 83.635 6.659 1.00 27.91 681 VAL C O 1
ATOM 26325 N N . SER C 1 642 ? 46.480 84.299 8.417 1.00 29.04 682 SER C N 1
ATOM 26326 C CA . SER C 1 642 ? 47.680 83.620 7.957 1.00 28.00 682 SER C CA 1
ATOM 26327 C C . SER C 1 642 ? 47.697 82.185 8.471 1.00 26.51 682 SER C C 1
ATOM 26328 O O . SER C 1 642 ? 46.996 81.835 9.425 1.00 26.54 682 SER C O 1
ATOM 26336 N N . ILE C 1 643 ? 48.538 81.352 7.854 1.00 24.42 683 ILE C N 1
ATOM 26337 C CA . ILE C 1 643 ? 48.681 79.989 8.352 1.00 22.61 683 ILE C CA 1
ATOM 26338 C C . ILE C 1 643 ? 49.183 80.006 9.792 1.00 23.34 683 ILE C C 1
ATOM 26339 O O . ILE C 1 643 ? 48.688 79.257 10.640 1.00 23.76 683 ILE C O 1
ATOM 26355 N N . ASP C 1 644 ? 50.152 80.874 10.104 1.00 24.91 684 ASP C N 1
ATOM 26356 C CA . ASP C 1 644 ? 50.630 80.975 11.481 1.00 24.70 684 ASP C CA 1
ATOM 26357 C C . ASP C 1 644 ? 49.486 81.282 12.447 1.00 26.40 684 ASP C C 1
ATOM 26358 O O . ASP C 1 644 ? 49.463 80.775 13.575 1.00 26.29 684 ASP C O 1
ATOM 26367 N N . GLU C 1 645 ? 48.542 82.133 12.037 1.00 26.37 685 GLU C N 1
ATOM 26368 C CA . GLU C 1 645 ? 47.408 82.447 12.902 1.00 27.41 685 GLU C CA 1
ATOM 26369 C C . GLU C 1 645 ? 46.479 81.252 13.064 1.00 24.91 685 GLU C C 1
ATOM 26370 O O . GLU C 1 645 ? 45.871 81.082 14.128 1.00 26.04 685 GLU C O 1
ATOM 26382 N N . VAL C 1 646 ? 46.355 80.419 12.028 1.00 24.50 686 VAL C N 1
ATOM 26383 C CA . VAL C 1 646 ? 45.627 79.163 12.172 1.00 23.51 686 VAL C CA 1
ATOM 26384 C C . VAL C 1 646 ? 46.292 78.298 13.233 1.00 22.01 686 VAL C C 1
ATOM 26385 O O . VAL C 1 646 ? 45.629 77.729 14.108 1.00 23.51 686 VAL C O 1
ATOM 26398 N N . MET C 1 647 ? 47.618 78.164 13.152 1.00 24.36 687 MET C N 1
ATOM 26399 C CA . MET C 1 647 ? 48.329 77.314 14.098 1.00 25.88 687 MET C CA 1
ATOM 26400 C C . MET C 1 647 ? 48.130 77.814 15.523 1.00 25.01 687 MET C C 1
ATOM 26401 O O . MET C 1 647 ? 47.923 77.018 16.446 1.00 24.82 687 MET C O 1
ATOM 26415 N N . LYS C 1 648 ? 48.200 79.132 15.724 1.00 24.84 688 LYS C N 1
ATOM 26416 C CA . LYS C 1 648 ? 47.986 79.691 17.054 1.00 24.33 688 LYS C CA 1
ATOM 26417 C C . LYS C 1 648 ? 46.554 79.458 17.517 1.00 26.54 688 LYS C C 1
ATOM 26418 O O . LYS C 1 648 ? 46.316 79.106 18.679 1.00 26.01 688 LYS C O 1
ATOM 26437 N N . ALA C 1 649 ? 45.582 79.665 16.623 1.00 25.46 689 ALA C N 1
ATOM 26438 C CA . ALA C 1 649 ? 44.183 79.488 16.994 1.00 25.09 689 ALA C CA 1
ATOM 26439 C C . ALA C 1 649 ? 43.876 78.035 17.332 1.00 24.37 689 ALA C C 1
ATOM 26440 O O . ALA C 1 649 ? 42.929 77.763 18.082 1.00 25.09 689 ALA C O 1
ATOM 26447 N N . CYS C 1 650 ? 44.650 77.099 16.778 1.00 22.90 690 CYS C N 1
ATOM 26448 C CA . CYS C 1 650 ? 44.465 75.672 17.007 1.00 21.85 690 CYS C CA 1
ATOM 26449 C C . CYS C 1 650 ? 45.424 75.115 18.048 1.00 22.35 690 CYS C C 1
ATOM 26450 O O . CYS C 1 650 ? 45.450 73.898 18.262 1.00 21.56 690 CYS C O 1
ATOM 26458 N N . ASP C 1 651 ? 46.212 75.985 18.680 1.00 24.35 691 ASP C N 1
ATOM 26459 C CA . ASP C 1 651 ? 47.085 75.671 19.814 1.00 23.95 691 ASP C CA 1
ATOM 26460 C C . ASP C 1 651 ? 48.203 74.699 19.454 1.00 23.12 691 ASP C C 1
ATOM 26461 O O . ASP C 1 651 ? 48.576 73.843 20.258 1.00 23.57 691 ASP C O 1
ATOM 26470 N N . TYR C 1 652 ? 48.738 74.833 18.253 1.00 21.52 692 TYR C N 1
ATOM 26471 C CA . TYR C 1 652 ? 49.986 74.182 17.896 1.00 20.76 692 TYR C CA 1
ATOM 26472 C C . TYR C 1 652 ? 51.126 75.166 18.113 1.00 22.45 692 TYR C C 1
ATOM 26473 O O . TYR C 1 652 ? 50.946 76.385 18.044 1.00 24.24 692 TYR C O 1
ATOM 26491 N N . GLN C 1 653 ? 52.307 74.620 18.370 1.00 23.15 693 GLN C N 1
ATOM 26492 C CA . GLN C 1 653 ? 53.487 75.455 18.534 1.00 25.51 693 GLN C CA 1
ATOM 26493 C C . GLN C 1 653 ? 54.108 75.833 17.197 1.00 23.05 693 GLN C C 1
ATOM 26494 O O . GLN C 1 653 ? 54.772 76.873 17.104 1.00 23.32 693 GLN C O 1
ATOM 26508 N N . ALA C 1 654 ? 53.886 75.020 16.161 1.00 21.26 694 ALA C N 1
ATOM 26509 C CA . ALA C 1 654 ? 54.491 75.232 14.851 1.00 22.07 694 ALA C CA 1
ATOM 26510 C C . ALA C 1 654 ? 54.205 76.622 14.303 1.00 23.76 694 ALA C C 1
ATOM 26511 O O . ALA C 1 654 ? 53.069 77.101 14.344 1.00 22.57 694 ALA C O 1
ATOM 26518 N N . ARG C 1 655 ? 55.248 77.254 13.771 1.00 23.99 695 ARG C N 1
ATOM 26519 C CA . ARG C 1 655 ? 55.134 78.493 13.020 1.00 25.43 695 ARG C CA 1
ATOM 26520 C C . ARG C 1 655 ? 56.020 78.383 11.788 1.00 27.32 695 ARG C C 1
ATOM 26521 O O . ARG C 1 655 ? 56.988 77.616 11.763 1.00 24.05 695 ARG C O 1
ATOM 26542 N N . GLY C 1 656 ? 55.676 79.152 10.760 1.00 25.84 696 GLY C N 1
ATOM 26543 C CA . GLY C 1 656 ? 56.475 79.139 9.549 1.00 25.26 696 GLY C CA 1
ATOM 26544 C C . GLY C 1 656 ? 56.593 77.741 8.976 1.00 22.25 696 GLY C C 1
ATOM 26545 O O . GLY C 1 656 ? 55.616 76.986 8.901 1.00 23.94 696 GLY C O 1
ATOM 26549 N N . HIS C 1 657 ? 57.816 77.383 8.576 1.00 22.08 697 HIS C N 1
ATOM 26550 C CA . HIS C 1 657 ? 58.029 76.115 7.893 1.00 21.48 697 HIS C CA 1
ATOM 26551 C C . HIS C 1 657 ? 57.674 74.924 8.774 1.00 22.42 697 HIS C C 1
ATOM 26552 O O . HIS C 1 657 ? 57.365 73.843 8.258 1.00 21.37 697 HIS C O 1
ATOM 26566 N N . LEU C 1 658 ? 57.762 75.081 10.097 1.00 22.59 698 LEU C N 1
ATOM 26567 C CA . LEU C 1 658 ? 57.508 73.956 10.987 1.00 24.31 698 LEU C CA 1
ATOM 26568 C C . LEU C 1 658 ? 56.102 73.406 10.822 1.00 22.75 698 LEU C C 1
ATOM 26569 O O . LEU C 1 658 ? 55.869 72.230 11.125 1.00 22.66 698 LEU C O 1
ATOM 26585 N N . ALA C 1 659 ? 55.163 74.215 10.330 1.00 22.35 699 ALA C N 1
ATOM 26586 C CA . ALA C 1 659 ? 53.813 73.719 10.116 1.00 20.86 699 ALA C CA 1
ATOM 26587 C C . ALA C 1 659 ? 53.753 72.609 9.075 1.00 19.86 699 ALA C C 1
ATOM 26588 O O . ALA C 1 659 ? 52.773 71.858 9.046 1.00 19.78 699 ALA C O 1
ATOM 26595 N N . PHE C 1 660 ? 54.767 72.478 8.222 1.00 21.11 700 PHE C N 1
ATOM 26596 C CA . PHE C 1 660 ? 54.693 71.553 7.099 1.00 19.95 700 PHE C CA 1
ATOM 26597 C C . PHE C 1 660 ? 55.700 70.418 7.177 1.00 20.23 700 PHE C C 1
ATOM 26598 O O . PHE C 1 660 ? 55.773 69.616 6.239 1.00 20.33 700 PHE C O 1
ATOM 26615 N N . ILE C 1 661 ? 56.466 70.320 8.258 1.00 19.27 701 ILE C N 1
ATOM 26616 C CA . ILE C 1 661 ? 57.519 69.312 8.352 1.00 18.80 701 ILE C CA 1
ATOM 26617 C C . ILE C 1 661 ? 57.363 68.556 9.660 1.00 18.74 701 ILE C C 1
ATOM 26618 O O . ILE C 1 661 ? 56.733 69.046 10.613 1.00 19.11 701 ILE C O 1
ATOM 26634 N N . PRO C 1 662 ? 57.951 67.364 9.746 1.00 18.33 702 PRO C N 1
ATOM 26635 C CA . PRO C 1 662 ? 58.036 66.680 11.040 1.00 18.97 702 PRO C CA 1
ATOM 26636 C C . PRO C 1 662 ? 58.831 67.524 12.019 1.00 21.19 702 PRO C C 1
ATOM 26637 O O . PRO C 1 662 ? 59.936 67.985 11.721 1.00 20.63 702 PRO C O 1
ATOM 26648 N N . HIS C 1 663 ? 58.258 67.739 13.188 1.00 18.62 703 HIS C N 1
ATOM 26649 C CA . HIS C 1 663 ? 58.916 68.565 14.182 1.00 18.47 703 HIS C CA 1
ATOM 26650 C C . HIS C 1 663 ? 58.303 68.217 15.522 1.00 18.56 703 HIS C C 1
ATOM 26651 O O . HIS C 1 663 ? 57.246 67.587 15.598 1.00 18.76 703 HIS C O 1
ATOM 26665 N N . TYR C 1 664 ? 58.956 68.683 16.574 1.00 19.75 704 TYR C N 1
ATOM 26666 C CA . TYR C 1 664 ? 58.552 68.379 17.932 1.00 21.46 704 TYR C CA 1
ATOM 26667 C C . TYR C 1 664 ? 57.535 69.398 18.420 1.00 20.63 704 TYR C C 1
ATOM 26668 O O . TYR C 1 664 ? 57.833 70.595 18.501 1.00 21.75 704 TYR C O 1
ATOM 26686 N N . GLU C 1 665 ? 56.335 68.919 18.725 1.00 18.92 705 GLU C N 1
ATOM 26687 C CA . GLU C 1 665 ? 55.358 69.666 19.502 1.00 19.43 705 GLU C CA 1
ATOM 26688 C C . GLU C 1 665 ? 55.425 69.152 20.934 1.00 19.95 705 GLU C C 1
ATOM 26689 O O . GLU C 1 665 ? 55.238 67.952 21.167 1.00 21.08 705 GLU C O 1
ATOM 26701 N N . GLU C 1 666 ? 55.682 70.040 21.887 1.00 20.15 706 GLU C N 1
ATOM 26702 C CA . GLU C 1 666 ? 55.556 69.653 23.284 1.00 19.54 706 GLU C CA 1
ATOM 26703 C C . GLU C 1 666 ? 54.131 69.160 23.503 1.00 19.22 706 GLU C C 1
ATOM 26704 O O . GLU C 1 666 ? 53.178 69.816 23.054 1.00 21.28 706 GLU C O 1
ATOM 26716 N N . PRO C 1 667 ? 53.936 68.018 24.154 1.00 20.08 707 PRO C N 1
ATOM 26717 C CA . PRO C 1 667 ? 52.574 67.498 24.307 1.00 20.06 707 PRO C CA 1
ATOM 26718 C C . PRO C 1 667 ? 51.721 68.425 25.156 1.00 21.92 707 PRO C C 1
ATOM 26719 O O . PRO C 1 667 ? 52.163 68.969 26.172 1.00 22.23 707 PRO C O 1
ATOM 26730 N N . TYR C 1 668 ? 50.494 68.631 24.701 1.00 21.60 708 TYR C N 1
ATOM 26731 C CA . TYR C 1 668 ? 49.525 69.358 25.496 1.00 21.66 708 TYR C CA 1
ATOM 26732 C C . TYR C 1 668 ? 49.241 68.584 26.778 1.00 21.48 708 TYR C C 1
ATOM 26733 O O . TYR C 1 668 ? 49.121 67.356 26.766 1.00 20.33 708 TYR C O 1
ATOM 26751 N N . ARG C 1 669 ? 49.178 69.310 27.893 1.00 22.19 709 ARG C N 1
ATOM 26752 C CA . ARG C 1 669 ? 48.836 68.746 29.192 1.00 24.30 709 ARG C CA 1
ATOM 26753 C C . ARG C 1 669 ? 47.762 69.624 29.814 1.00 23.19 709 ARG C C 1
ATOM 26754 O O . ARG C 1 669 ? 47.805 70.852 29.675 1.00 23.68 709 ARG C O 1
ATOM 26775 N N . PHE C 1 670 ? 46.813 69.012 30.515 1.00 22.59 710 PHE C N 1
ATOM 26776 C CA . PHE C 1 670 ? 45.743 69.768 31.150 1.00 23.35 710 PHE C CA 1
ATOM 26777 C C . PHE C 1 670 ? 45.692 69.487 32.643 1.00 25.02 710 PHE C C 1
ATOM 26778 O O . PHE C 1 670 ? 45.561 68.332 33.063 1.00 23.70 710 PHE C O 1
ATOM 26795 N N . GLY C 1 671 ? 45.760 70.543 33.434 1.00 29.24 711 GLY C N 1
ATOM 26796 C CA . GLY C 1 671 ? 45.646 70.412 34.867 1.00 27.16 711 GLY C CA 1
ATOM 26797 C C . GLY C 1 671 ? 46.961 70.707 35.567 1.00 29.96 711 GLY C C 1
ATOM 26798 O O . GLY C 1 671 ? 48.051 70.596 34.999 1.00 29.92 711 GLY C O 1
ATOM 26802 N N . ASP C 1 672 ? 46.838 71.077 36.834 1.00 32.37 712 ASP C N 1
ATOM 26803 C CA . ASP C 1 672 ? 47.994 71.383 37.662 1.00 34.87 712 ASP C CA 1
ATOM 26804 C C . ASP C 1 672 ? 48.696 70.080 38.020 1.00 30.84 712 ASP C C 1
ATOM 26805 O O . ASP C 1 672 ? 48.092 69.185 38.620 1.00 30.71 712 ASP C O 1
ATOM 26814 N N . GLU C 1 673 ? 49.966 69.963 37.623 1.00 29.32 713 GLU C N 1
ATOM 26815 C CA . GLU C 1 673 ? 50.702 68.730 37.868 1.00 29.80 713 GLU C CA 1
ATOM 26816 C C . GLU C 1 673 ? 50.921 68.473 39.354 1.00 31.03 713 GLU C C 1
ATOM 26817 O O . GLU C 1 673 ? 51.093 67.319 39.760 1.00 31.80 713 GLU C O 1
ATOM 26829 N N . SER C 1 674 ? 50.959 69.520 40.178 1.00 31.53 714 SER C N 1
ATOM 26830 C CA . SER C 1 674 ? 51.143 69.290 41.606 1.00 31.50 714 SER C CA 1
ATOM 26831 C C . SER C 1 674 ? 49.878 68.720 42.235 1.00 39.27 714 SER C C 1
ATOM 26832 O O . SER C 1 674 ? 49.959 67.945 43.194 1.00 41.99 714 SER C O 1
ATOM 26840 N N . GLU C 1 675 ? 48.708 69.075 41.701 1.00 30.26 715 GLU C N 1
ATOM 26841 C CA . GLU C 1 675 ? 47.458 68.502 42.182 1.00 27.42 715 GLU C CA 1
ATOM 26842 C C . GLU C 1 675 ? 47.165 67.153 41.540 1.00 25.53 715 GLU C C 1
ATOM 26843 O O . GLU C 1 675 ? 46.559 66.282 42.178 1.00 25.35 715 GLU C O 1
ATOM 26855 N N . PHE C 1 676 ? 47.563 66.976 40.286 1.00 25.24 716 PHE C N 1
ATOM 26856 C CA . PHE C 1 676 ? 47.240 65.787 39.498 1.00 23.48 716 PHE C CA 1
ATOM 26857 C C . PHE C 1 676 ? 48.550 65.212 38.995 1.00 25.91 716 PHE C C 1
ATOM 26858 O O . PHE C 1 676 ? 48.962 65.474 37.861 1.00 24.68 716 PHE C O 1
ATOM 26875 N N . PRO C 1 677 ? 49.233 64.417 39.820 1.00 25.25 717 PRO C N 1
ATOM 26876 C CA . PRO C 1 677 ? 50.631 64.067 39.519 1.00 26.68 717 PRO C CA 1
ATOM 26877 C C . PRO C 1 677 ? 50.833 62.917 38.548 1.00 26.12 717 PRO C C 1
ATOM 26878 O O . PRO C 1 677 ? 51.984 62.661 38.172 1.00 27.81 717 PRO C O 1
ATOM 26889 N N . LEU C 1 678 ? 49.783 62.209 38.152 1.00 22.58 718 LEU C N 1
ATOM 26890 C CA . LEU C 1 678 ? 49.914 61.034 37.306 1.00 22.69 718 LEU C CA 1
ATOM 26891 C C . LEU C 1 678 ? 49.337 61.305 35.929 1.00 23.82 718 LEU C C 1
ATOM 26892 O O . LEU C 1 678 ? 48.318 61.984 35.792 1.00 25.97 718 LEU C O 1
ATOM 26908 N N . LEU C 1 679 ? 49.974 60.744 34.916 1.00 21.34 719 LEU C N 1
ATOM 26909 C CA . LEU C 1 679 ? 49.464 60.811 33.558 1.00 19.51 719 LEU C CA 1
ATOM 26910 C C . LEU C 1 679 ? 48.696 59.533 33.259 1.00 18.40 719 LEU C C 1
ATOM 26911 O O . LEU C 1 679 ? 49.221 58.431 33.443 1.00 19.04 719 LEU C O 1
ATOM 26927 N N . LEU C 1 680 ? 47.456 59.684 32.806 1.00 19.17 720 LEU C N 1
ATOM 26928 C CA . LEU C 1 680 ? 46.660 58.526 32.438 1.00 18.94 720 LEU C CA 1
ATOM 26929 C C . LEU C 1 680 ? 47.217 57.898 31.171 1.00 18.69 720 LEU C C 1
ATOM 26930 O O . LEU C 1 680 ? 47.547 58.595 30.205 1.00 19.55 720 LEU C O 1
ATOM 26946 N N . VAL C 1 681 ? 47.331 56.581 31.192 1.00 17.12 721 VAL C N 1
ATOM 26947 C CA . VAL C 1 681 ? 47.684 55.790 30.022 1.00 17.06 721 VAL C CA 1
ATOM 26948 C C . VAL C 1 681 ? 46.474 54.904 29.754 1.00 18.53 721 VAL C C 1
ATOM 26949 O O . VAL C 1 681 ? 46.348 53.795 30.282 1.00 18.71 721 VAL C O 1
ATOM 26962 N N . ASP C 1 682 ? 45.549 55.428 28.962 1.00 16.87 722 ASP C N 1
ATOM 26963 C CA . ASP C 1 682 ? 44.378 54.682 28.527 1.00 15.40 722 ASP C CA 1
ATOM 26964 C C . ASP C 1 682 ? 44.824 53.589 27.567 1.00 15.73 722 ASP C C 1
ATOM 26965 O O . ASP C 1 682 ? 45.752 53.777 26.776 1.00 16.49 722 ASP C O 1
ATOM 26974 N N . GLN C 1 683 ? 44.211 52.418 27.688 1.00 15.48 723 GLN C N 1
ATOM 26975 C CA . GLN C 1 683 ? 44.500 51.283 26.823 1.00 16.00 723 GLN C CA 1
ATOM 26976 C C . GLN C 1 683 ? 43.195 50.541 26.586 1.00 15.61 723 GLN C C 1
ATOM 26977 O O . GLN C 1 683 ? 42.222 50.706 27.326 1.00 15.61 723 GLN C O 1
ATOM 26991 N N . LYS C 1 684 ? 43.168 49.746 25.531 1.00 15.09 724 LYS C N 1
ATOM 26992 C CA . LYS C 1 684 ? 42.039 48.863 25.291 1.00 13.81 724 LYS C CA 1
ATOM 26993 C C . LYS C 1 684 ? 42.309 47.521 25.949 1.00 14.70 724 LYS C C 1
ATOM 26994 O O . LYS C 1 684 ? 43.458 47.082 26.048 1.00 18.88 724 LYS C O 1
ATOM 27013 N N . SER C 1 685 ? 41.245 46.861 26.385 1.00 15.09 725 SER C N 1
ATOM 27014 C CA . SER C 1 685 ? 41.357 45.462 26.756 1.00 14.91 725 SER C CA 1
ATOM 27015 C C . SER C 1 685 ? 41.457 44.610 25.501 1.00 14.41 725 SER C C 1
ATOM 27016 O O . SER C 1 685 ? 40.757 44.857 24.513 1.00 14.90 725 SER C O 1
ATOM 27024 N N . ARG C 1 686 ? 42.320 43.594 25.539 1.00 14.97 726 ARG C N 1
ATOM 27025 C CA . ARG C 1 686 ? 42.368 42.684 24.399 1.00 15.35 726 ARG C CA 1
ATOM 27026 C C . ARG C 1 686 ? 41.128 41.804 24.331 1.00 15.35 726 ARG C C 1
ATOM 27027 O O . ARG C 1 686 ? 40.961 41.074 23.353 1.00 14.56 726 ARG C O 1
ATOM 27048 N N . LEU C 1 687 ? 40.237 41.893 25.314 1.00 15.41 727 LEU C N 1
ATOM 27049 C CA . LEU C 1 687 ? 38.941 41.237 25.239 1.00 14.09 727 LEU C CA 1
ATOM 27050 C C . LEU C 1 687 ? 37.805 42.218 24.977 1.00 13.23 727 LEU C C 1
ATOM 27051 O O . LEU C 1 687 ? 36.640 41.798 24.943 1.00 13.64 727 LEU C O 1
ATOM 27067 N N . ASN C 1 688 ? 38.107 43.508 24.803 1.00 14.45 728 ASN C N 1
ATOM 27068 C CA . ASN C 1 688 ? 37.089 44.463 24.389 1.00 13.71 728 ASN C CA 1
ATOM 27069 C C . ASN C 1 688 ? 36.728 44.221 22.935 1.00 13.61 728 ASN C C 1
ATOM 27070 O O . ASN C 1 688 ? 37.577 44.386 22.056 1.00 14.21 728 ASN C O 1
ATOM 27081 N N . LYS C 1 689 ? 35.472 43.896 22.664 1.00 13.23 729 LYS C N 1
ATOM 27082 C CA . LYS C 1 689 ? 34.917 44.061 21.323 1.00 13.26 729 LYS C CA 1
ATOM 27083 C C . LYS C 1 689 ? 34.361 45.480 21.306 1.00 12.78 729 LYS C C 1
ATOM 27084 O O . LYS C 1 689 ? 33.178 45.725 21.543 1.00 13.83 729 LYS C O 1
ATOM 27103 N N . GLU C 1 690 ? 35.269 46.436 21.081 1.00 13.18 730 GLU C N 1
ATOM 27104 C CA . GLU C 1 690 ? 35.009 47.872 21.261 1.00 13.40 730 GLU C CA 1
ATOM 27105 C C . GLU C 1 690 ? 34.295 48.029 22.603 1.00 14.21 730 GLU C C 1
ATOM 27106 O O . GLU C 1 690 ? 34.763 47.457 23.596 1.00 14.82 730 GLU C O 1
ATOM 27118 N N . GLY C 1 691 ? 33.199 48.778 22.686 1.00 13.97 731 GLY C N 1
ATOM 27119 C CA . GLY C 1 691 ? 32.532 48.947 23.963 1.00 14.83 731 GLY C CA 1
ATOM 27120 C C . GLY C 1 691 ? 31.438 47.939 24.240 1.00 15.60 731 GLY C C 1
ATOM 27121 O O . GLY C 1 691 ? 30.461 48.245 24.941 1.00 14.55 731 GLY C O 1
ATOM 27125 N N . ARG C 1 692 ? 31.598 46.712 23.731 1.00 14.58 732 ARG C N 1
ATOM 27126 C CA . ARG C 1 692 ? 30.462 45.807 23.641 1.00 14.93 732 ARG C CA 1
ATOM 27127 C C . ARG C 1 692 ? 30.636 44.430 24.270 1.00 15.57 732 ARG C C 1
ATOM 27128 O O . ARG C 1 692 ? 29.733 43.601 24.124 1.00 16.27 732 ARG C O 1
ATOM 27149 N N . THR C 1 693 ? 31.732 44.149 24.980 1.00 13.82 733 THR C N 1
ATOM 27150 C CA . THR C 1 693 ? 31.818 42.872 25.688 1.00 14.48 733 THR C CA 1
ATOM 27151 C C . THR C 1 693 ? 31.794 42.999 27.214 1.00 16.33 733 THR C C 1
ATOM 27152 O O . THR C 1 693 ? 32.061 42.012 27.908 1.00 15.47 733 THR C O 1
ATOM 27163 N N . ALA C 1 694 ? 31.453 44.164 27.760 1.00 16.00 734 ALA C N 1
ATOM 27164 C CA . ALA C 1 694 ? 31.382 44.292 29.210 1.00 16.34 734 ALA C CA 1
ATOM 27165 C C . ALA C 1 694 ? 30.171 43.583 29.806 1.00 15.21 734 ALA C C 1
ATOM 27166 O O . ALA C 1 694 ? 30.080 43.470 31.037 1.00 15.11 734 ALA C O 1
ATOM 27173 N N . ASN C 1 695 ? 29.236 43.111 28.983 1.00 14.86 735 ASN C N 1
ATOM 27174 C CA . ASN C 1 695 ? 28.125 42.322 29.492 1.00 15.06 735 ASN C CA 1
ATOM 27175 C C . ASN C 1 695 ? 28.302 40.835 29.207 1.00 15.45 735 ASN C C 1
ATOM 27176 O O . ASN C 1 695 ? 27.333 40.067 29.266 1.00 16.41 735 ASN C O 1
ATOM 27187 N N . SER C 1 696 ? 29.538 40.418 28.941 1.00 15.37 736 SER C N 1
ATOM 27188 C CA A SER C 1 696 ? 29.854 39.022 28.675 0.48 17.42 736 SER C CA 1
ATOM 27189 C CA B SER C 1 696 ? 29.882 39.027 28.668 0.52 16.34 736 SER C CA 1
ATOM 27190 C C . SER C 1 696 ? 30.605 38.443 29.867 1.00 17.26 736 SER C C 1
ATOM 27191 O O . SER C 1 696 ? 31.731 38.874 30.160 1.00 18.73 736 SER C O 1
ATOM 27206 N N . PRO C 1 697 ? 30.026 37.484 30.591 1.00 16.35 737 PRO C N 1
ATOM 27207 C CA . PRO C 1 697 ? 30.739 36.947 31.763 1.00 16.51 737 PRO C CA 1
ATOM 27208 C C . PRO C 1 697 ? 32.118 36.381 31.441 1.00 16.11 737 PRO C C 1
ATOM 27209 O O . PRO C 1 697 ? 33.027 36.500 32.275 1.00 15.87 737 PRO C O 1
ATOM 27220 N N . TRP C 1 698 ? 32.319 35.811 30.249 1.00 15.00 738 TRP C N 1
ATOM 27221 C CA . TRP C 1 698 ? 33.630 35.264 29.916 1.00 14.15 738 TRP C CA 1
ATOM 27222 C C . TRP C 1 698 ? 34.696 36.350 29.830 1.00 16.56 738 TRP C C 1
ATOM 27223 O O . TRP C 1 698 ? 35.876 36.083 30.075 1.00 16.18 738 TRP C O 1
ATOM 27244 N N . TYR C 1 699 ? 34.309 37.572 29.471 1.00 15.23 739 TYR C N 1
ATOM 27245 C CA . TYR C 1 699 ? 35.243 38.695 29.503 1.00 14.57 739 TYR C CA 1
ATOM 27246 C C . TYR C 1 699 ? 35.892 38.830 30.870 1.00 15.39 739 TYR C C 1
ATOM 27247 O O . TYR C 1 699 ? 37.115 38.982 30.985 1.00 15.71 739 TYR C O 1
ATOM 27265 N N . TYR C 1 700 ? 35.072 38.808 31.922 1.00 15.27 740 TYR C N 1
ATOM 27266 C CA . TYR C 1 700 ? 35.592 38.963 33.276 1.00 15.15 740 TYR C CA 1
ATOM 27267 C C . TYR C 1 700 ? 36.398 37.748 33.694 1.00 15.78 740 TYR C C 1
ATOM 27268 O O . TYR C 1 700 ? 37.433 37.879 34.358 1.00 16.37 740 TYR C O 1
ATOM 27286 N N . GLU C 1 701 ? 35.946 36.559 33.304 1.00 15.39 741 GLU C N 1
ATOM 27287 C CA . GLU C 1 701 ? 36.614 35.339 33.728 1.00 15.93 741 GLU C CA 1
ATOM 27288 C C . GLU C 1 701 ? 38.067 35.320 33.284 1.00 16.50 741 GLU C C 1
ATOM 27289 O O . GLU C 1 701 ? 38.921 34.760 33.983 1.00 16.89 741 GLU C O 1
ATOM 27301 N N . PHE C 1 702 ? 38.362 35.933 32.136 1.00 17.04 742 PHE C N 1
ATOM 27302 C CA . PHE C 1 702 ? 39.690 35.906 31.539 1.00 14.64 742 PHE C CA 1
ATOM 27303 C C . PHE C 1 702 ? 40.302 37.294 31.427 1.00 15.94 742 PHE C C 1
ATOM 27304 O O . PHE C 1 702 ? 41.252 37.483 30.666 1.00 15.51 742 PHE C O 1
ATOM 27321 N N . LYS C 1 703 ? 39.837 38.253 32.226 1.00 14.74 743 LYS C N 1
ATOM 27322 C CA . LYS C 1 703 ? 40.284 39.628 32.047 1.00 16.09 743 LYS C CA 1
ATOM 27323 C C . LYS C 1 703 ? 41.786 39.790 32.260 1.00 16.78 743 LYS C C 1
ATOM 27324 O O . LYS C 1 703 ? 42.369 40.745 31.737 1.00 16.89 743 LYS C O 1
ATOM 27343 N N . ASP C 1 704 ? 42.432 38.899 33.019 1.00 16.31 744 ASP C N 1
ATOM 27344 C CA . ASP C 1 704 ? 43.869 39.050 33.244 1.00 16.01 744 ASP C CA 1
ATOM 27345 C C . ASP C 1 704 ? 44.713 38.607 32.048 1.00 16.56 744 ASP C C 1
ATOM 27346 O O . ASP C 1 704 ? 45.942 38.619 32.153 1.00 18.03 744 ASP C O 1
ATOM 27355 N N . VAL C 1 705 ? 44.111 38.262 30.903 1.00 15.42 745 VAL C N 1
ATOM 27356 C CA . VAL C 1 705 ? 44.943 38.105 29.712 1.00 16.16 745 VAL C CA 1
ATOM 27357 C C . VAL C 1 705 ? 45.506 39.459 29.281 1.00 16.41 745 VAL C C 1
ATOM 27358 O O . VAL C 1 705 ? 46.476 39.509 28.517 1.00 15.95 745 VAL C O 1
ATOM 27371 N N . ASP C 1 706 ? 44.916 40.559 29.741 1.00 15.66 746 ASP C N 1
ATOM 27372 C CA . ASP C 1 706 ? 45.536 41.876 29.604 1.00 16.33 746 ASP C CA 1
ATOM 27373 C C . ASP C 1 706 ? 46.697 41.935 30.582 1.00 17.29 746 ASP C C 1
ATOM 27374 O O . ASP C 1 706 ? 46.463 41.858 31.795 1.00 17.39 746 ASP C O 1
ATOM 27383 N N . PRO C 1 707 ? 47.944 42.060 30.130 1.00 16.63 747 PRO C N 1
ATOM 27384 C CA . PRO C 1 707 ? 49.067 41.960 31.074 1.00 15.82 747 PRO C CA 1
ATOM 27385 C C . PRO C 1 707 ? 48.959 42.978 32.198 1.00 15.96 747 PRO C C 1
ATOM 27386 O O . PRO C 1 707 ? 48.784 44.177 31.966 1.00 17.49 747 PRO C O 1
ATOM 27397 N N . GLY C 1 708 ? 49.059 42.474 33.427 1.00 15.73 748 GLY C N 1
ATOM 27398 C CA . GLY C 1 708 ? 48.985 43.278 34.622 1.00 17.90 748 GLY C CA 1
ATOM 27399 C C . GLY C 1 708 ? 47.606 43.398 35.225 1.00 17.76 748 GLY C C 1
ATOM 27400 O O . GLY C 1 708 ? 47.486 43.830 36.380 1.00 18.08 748 GLY C O 1
ATOM 27404 N N . ASP C 1 709 ? 46.566 43.029 34.486 1.00 16.78 749 ASP C N 1
ATOM 27405 C CA . ASP C 1 709 ? 45.200 43.193 34.946 1.00 16.97 749 ASP C CA 1
ATOM 27406 C C . ASP C 1 709 ? 44.741 41.977 35.740 1.00 17.30 749 ASP C C 1
ATOM 27407 O O . ASP C 1 709 ? 45.475 41.008 35.937 1.00 17.72 749 ASP C O 1
ATOM 27416 N N . VAL C 1 710 ? 43.502 42.039 36.213 1.00 16.27 750 VAL C N 1
ATOM 27417 C CA . VAL C 1 710 ? 43.013 41.136 37.244 1.00 17.17 750 VAL C CA 1
ATOM 27418 C C . VAL C 1 710 ? 41.656 40.605 36.818 1.00 17.89 750 VAL C C 1
ATOM 27419 O O . VAL C 1 710 ? 40.764 41.380 36.456 1.00 16.56 750 VAL C O 1
ATOM 27432 N N . ALA C 1 711 ? 41.498 39.286 36.867 1.00 16.82 751 ALA C N 1
ATOM 27433 C CA . ALA C 1 711 ? 40.235 38.681 36.480 1.00 17.56 751 ALA C CA 1
ATOM 27434 C C . ALA C 1 711 ? 39.106 39.215 37.354 1.00 15.93 751 ALA C C 1
ATOM 27435 O O . ALA C 1 711 ? 39.273 39.433 38.556 1.00 16.85 751 ALA C O 1
ATOM 27442 N N . ASN C 1 712 ? 37.946 39.416 36.734 1.00 16.37 752 ASN C N 1
ATOM 27443 C CA . ASN C 1 712 ? 36.704 39.781 37.407 1.00 17.24 752 ASN C CA 1
ATOM 27444 C C . ASN C 1 712 ? 36.763 41.139 38.078 1.00 18.18 752 ASN C C 1
ATOM 27445 O O . ASN C 1 712 ? 35.897 41.466 38.896 1.00 21.24 752 ASN C O 1
ATOM 27456 N N . GLU C 1 713 ? 37.734 41.962 37.692 1.00 17.65 753 GLU C N 1
ATOM 27457 C CA . GLU C 1 713 ? 37.907 43.274 38.284 1.00 19.46 753 GLU C CA 1
ATOM 27458 C C . GLU C 1 713 ? 38.197 44.306 37.211 1.00 18.10 753 GLU C C 1
ATOM 27459 O O . GLU C 1 713 ? 38.540 43.980 36.072 1.00 17.67 753 GLU C O 1
ATOM 27471 N N . ASP C 1 714 ? 38.056 45.560 37.609 1.00 18.01 754 ASP C N 1
ATOM 27472 C CA . ASP C 1 714 ? 38.540 46.706 36.854 1.00 17.23 754 ASP C CA 1
ATOM 27473 C C . ASP C 1 714 ? 39.651 47.321 37.690 1.00 18.63 754 ASP C C 1
ATOM 27474 O O . ASP C 1 714 ? 39.394 47.806 38.798 1.00 19.24 754 ASP C O 1
ATOM 27483 N N . VAL C 1 715 ? 40.879 47.282 37.181 1.00 18.12 755 VAL C N 1
ATOM 27484 C CA . VAL C 1 715 ? 42.000 47.823 37.931 1.00 17.02 755 VAL C CA 1
ATOM 27485 C C . VAL C 1 715 ? 42.668 48.944 37.151 1.00 16.94 755 VAL C C 1
ATOM 27486 O O . VAL C 1 715 ? 42.726 48.944 35.917 1.00 18.22 755 VAL C O 1
ATOM 27499 N N . ALA C 1 716 ? 43.181 49.906 37.905 1.00 16.88 756 ALA C N 1
ATOM 27500 C CA . ALA C 1 716 ? 44.132 50.889 37.40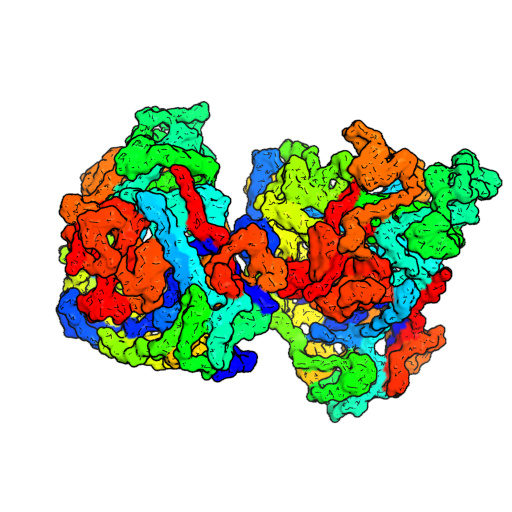8 1.00 16.84 756 ALA C CA 1
ATOM 27501 C C . ALA C 1 716 ? 45.501 50.457 37.910 1.00 18.50 756 ALA C C 1
ATOM 27502 O O . ALA C 1 716 ? 45.658 50.141 39.097 1.00 19.04 756 ALA C O 1
ATOM 27509 N N . LYS C 1 717 ? 46.473 50.417 37.006 1.00 18.46 757 LYS C N 1
ATOM 27510 C CA . LYS C 1 717 ? 47.792 49.877 37.299 1.00 17.64 757 LYS C CA 1
ATOM 27511 C C . LYS C 1 717 ? 48.765 51.010 37.576 1.00 17.34 757 LYS C C 1
ATOM 27512 O O . LYS C 1 717 ? 48.885 51.951 36.783 1.00 17.27 757 LYS C O 1
ATOM 27531 N N . PHE C 1 718 ? 49.442 50.911 38.712 1.00 18.43 758 PHE C N 1
ATOM 27532 C CA . PHE C 1 718 ? 50.424 51.885 39.148 1.00 18.69 758 PHE C CA 1
ATOM 27533 C C . PHE C 1 718 ? 51.769 51.195 39.285 1.00 17.84 758 PHE C C 1
ATOM 27534 O O . PHE C 1 718 ? 51.846 50.059 39.762 1.00 20.08 758 PHE C O 1
ATOM 27551 N N . ASN C 1 719 ? 52.830 51.881 38.908 1.00 17.90 759 ASN C N 1
ATOM 27552 C CA . ASN C 1 719 ? 54.142 51.379 39.266 1.00 18.41 759 ASN C CA 1
ATOM 27553 C C . ASN C 1 719 ? 54.254 51.321 40.786 1.00 20.23 759 ASN C C 1
ATOM 27554 O O . ASN C 1 719 ? 53.737 52.207 41.477 1.00 20.83 759 ASN C O 1
ATOM 27565 N N . PRO C 1 720 ? 54.910 50.304 41.343 1.00 21.03 760 PRO C N 1
ATOM 27566 C CA . PRO C 1 720 ? 55.040 50.253 42.809 1.00 22.49 760 PRO C CA 1
ATOM 27567 C C . PRO C 1 720 ? 55.607 51.515 43.437 1.00 23.05 760 PRO C C 1
ATOM 27568 O O . PRO C 1 720 ? 55.275 51.809 44.592 1.00 24.46 760 PRO C O 1
ATOM 27579 N N . ILE C 1 721 ? 56.429 52.283 42.719 1.00 22.89 761 ILE C N 1
ATOM 27580 C CA . ILE C 1 721 ? 56.942 53.538 43.265 1.00 24.46 761 ILE C CA 1
ATOM 27581 C C . ILE C 1 721 ? 55.792 54.468 43.623 1.00 26.69 761 ILE C C 1
ATOM 27582 O O . ILE C 1 721 ? 55.753 55.055 44.713 1.00 26.53 761 ILE C O 1
ATOM 27598 N N . ASP C 1 722 ? 54.842 54.623 42.701 1.00 24.47 762 ASP C N 1
ATOM 27599 C CA . ASP C 1 722 ? 53.696 55.486 42.945 1.00 23.67 762 ASP C CA 1
ATOM 27600 C C . ASP C 1 722 ? 52.686 54.837 43.876 1.00 24.14 762 ASP C C 1
ATOM 27601 O O . ASP C 1 722 ? 52.009 55.543 44.629 1.00 25.34 762 ASP C O 1
ATOM 27610 N N . GLY C 1 723 ? 52.565 53.512 43.847 1.00 22.63 763 GLY C N 1
ATOM 27611 C CA . GLY C 1 723 ? 51.727 52.848 44.828 1.00 23.76 763 GLY C CA 1
ATOM 27612 C C . GLY C 1 723 ? 52.183 53.136 46.242 1.00 24.56 763 GLY C C 1
ATOM 27613 O O . GLY C 1 723 ? 51.372 53.432 47.120 1.00 27.17 763 GLY C O 1
ATOM 27617 N N . LYS C 1 724 ? 53.492 53.061 46.479 1.00 27.15 764 LYS C N 1
ATOM 27618 C CA . LYS C 1 724 ? 54.022 53.387 47.797 1.00 29.74 764 LYS C CA 1
ATOM 27619 C C . LYS C 1 724 ? 53.794 54.856 48.122 1.00 32.58 764 LYS C C 1
ATOM 27620 O O . LYS C 1 724 ? 53.403 55.200 49.242 1.00 33.20 764 LYS C O 1
ATOM 27639 N N . LYS C 1 725 ? 53.999 55.731 47.140 1.00 31.10 765 LYS C N 1
ATOM 27640 C CA . LYS C 1 725 ? 53.833 57.162 47.359 1.00 29.19 765 LYS C CA 1
ATOM 27641 C C . LYS C 1 725 ? 52.418 57.498 47.811 1.00 36.11 765 LYS C C 1
ATOM 27642 O O . LYS C 1 725 ? 52.225 58.360 48.674 1.00 31.65 765 LYS C O 1
ATOM 27661 N N . PHE C 1 726 ? 51.418 56.827 47.249 1.00 29.81 766 PHE C N 1
ATOM 27662 C CA . PHE C 1 726 ? 50.022 57.148 47.510 1.00 28.19 766 PHE C CA 1
ATOM 27663 C C . PHE C 1 726 ? 49.357 56.140 48.442 1.00 27.58 766 PHE C C 1
ATOM 27664 O O . PHE C 1 726 ? 48.137 56.189 48.630 1.00 29.14 766 PHE C O 1
ATOM 27681 N N . GLY C 1 727 ? 50.138 55.256 49.053 1.00 27.64 767 GLY C N 1
ATOM 27682 C CA . GLY C 1 727 ? 49.621 54.351 50.064 1.00 27.01 767 GLY C CA 1
ATOM 27683 C C . GLY C 1 727 ? 48.659 53.316 49.534 1.00 26.71 767 GLY C C 1
ATOM 27684 O O . GLY C 1 727 ? 47.712 52.937 50.237 1.00 29.54 767 GLY C O 1
ATOM 27688 N N . LEU C 1 728 ? 48.905 52.817 48.329 1.00 24.59 768 LEU C N 1
ATOM 27689 C CA . LEU C 1 728 ? 48.002 51.890 47.670 1.00 23.98 768 LEU C CA 1
ATOM 27690 C C . LEU C 1 728 ? 48.507 50.462 47.773 1.00 25.77 768 LEU C C 1
ATOM 27691 O O . LEU C 1 728 ? 49.711 50.205 47.690 1.00 27.11 768 LEU C O 1
ATOM 27707 N N . LYS C 1 729 ? 47.567 49.536 47.901 1.00 24.93 769 LYS C N 1
ATOM 27708 C CA . LYS C 1 729 ? 47.862 48.121 47.866 1.00 27.38 769 LYS C CA 1
ATOM 27709 C C . LYS C 1 729 ? 46.941 47.449 46.866 1.00 23.72 769 LYS C C 1
ATOM 27710 O O . LYS C 1 729 ? 45.834 47.926 46.599 1.00 23.68 769 LYS C O 1
ATOM 27729 N N . ASP C 1 730 ? 47.405 46.324 46.332 1.00 22.34 770 ASP C N 1
ATOM 27730 C CA . ASP C 1 730 ? 46.591 45.544 45.418 1.00 22.12 770 ASP C CA 1
ATOM 27731 C C . ASP C 1 730 ? 45.219 45.299 46.024 1.00 22.71 770 ASP C C 1
ATOM 27732 O O . ASP C 1 730 ? 45.102 44.853 47.170 1.00 22.49 770 ASP C O 1
ATOM 27741 N N . GLY C 1 731 ? 44.182 45.563 45.236 1.00 22.38 771 GLY C N 1
ATOM 27742 C CA . GLY C 1 731 ? 42.825 45.314 45.658 1.00 23.39 771 GLY C CA 1
ATOM 27743 C C . GLY C 1 731 ? 42.157 46.465 46.371 1.00 22.38 771 GLY C C 1
ATOM 27744 O O . GLY C 1 731 ? 40.955 46.388 46.648 1.00 22.97 771 GLY C O 1
ATOM 27748 N N . ASP C 1 732 ? 42.895 47.524 46.684 1.00 20.67 772 ASP C N 1
ATOM 27749 C CA . ASP C 1 732 ? 42.298 48.679 47.328 1.00 20.75 772 ASP C CA 1
ATOM 27750 C C . ASP C 1 732 ? 41.268 49.320 46.410 1.00 22.93 772 ASP C C 1
ATOM 27751 O O . ASP C 1 732 ? 41.532 49.534 45.223 1.00 23.43 772 ASP C O 1
ATOM 27760 N N . GLU C 1 733 ? 40.105 49.655 46.958 1.00 21.34 773 GLU C N 1
ATOM 27761 C CA A GLU C 1 733 ? 39.151 50.483 46.234 0.58 20.52 773 GLU C CA 1
ATOM 27762 C CA B GLU C 1 733 ? 39.160 50.478 46.215 0.42 24.24 773 GLU C CA 1
ATOM 27763 C C . GLU C 1 733 ? 39.692 51.905 46.165 1.00 22.51 773 GLU C C 1
ATOM 27764 O O . GLU C 1 733 ? 40.053 52.489 47.194 1.00 23.76 773 GLU C O 1
ATOM 27787 N N . ILE C 1 734 ? 39.772 52.459 44.959 1.00 21.49 774 ILE C N 1
ATOM 27788 C CA . ILE C 1 734 ? 40.367 53.771 44.780 1.00 21.23 774 ILE C CA 1
ATOM 27789 C C . ILE C 1 734 ? 39.449 54.667 43.969 1.00 21.57 774 ILE C C 1
ATOM 27790 O O . ILE C 1 734 ? 38.582 54.212 43.223 1.00 21.94 774 ILE C O 1
ATOM 27806 N N . ARG C 1 735 ? 39.644 55.967 44.160 1.00 21.53 775 ARG C N 1
ATOM 27807 C CA A ARG C 1 735 ? 39.001 56.996 43.359 0.43 23.07 775 ARG C CA 1
ATOM 27808 C CA B ARG C 1 735 ? 38.996 57.002 43.361 0.57 22.26 775 ARG C CA 1
ATOM 27809 C C . ARG C 1 735 ? 40.086 57.751 42.607 1.00 20.96 775 ARG C C 1
ATOM 27810 O O . ARG C 1 735 ? 41.037 58.252 43.218 1.00 21.96 775 ARG C O 1
ATOM 27851 N N . ILE C 1 736 ? 39.959 57.802 41.285 1.00 19.69 776 ILE C N 1
ATOM 27852 C CA . ILE C 1 736 ? 40.876 58.526 40.415 1.00 18.59 776 ILE C CA 1
ATOM 27853 C C . ILE C 1 736 ? 40.144 59.767 39.941 1.00 19.88 776 ILE C C 1
ATOM 27854 O O . ILE C 1 736 ? 39.005 59.676 39.466 1.00 20.13 776 ILE C O 1
ATOM 27870 N N . THR C 1 737 ? 40.779 60.921 40.104 1.00 21.74 777 THR C N 1
ATOM 27871 C CA . THR C 1 737 ? 40.157 62.201 39.809 1.00 21.87 777 THR C CA 1
ATOM 27872 C C . THR C 1 737 ? 41.030 62.981 38.845 1.00 21.15 777 THR C C 1
ATOM 27873 O O . THR C 1 737 ? 42.252 63.035 39.018 1.00 21.08 777 THR C O 1
ATOM 27884 N N . SER C 1 738 ? 40.405 63.569 37.846 1.00 22.05 778 SER C N 1
ATOM 27885 C CA . SER C 1 738 ? 41.065 64.516 36.965 1.00 21.71 778 SER C CA 1
ATOM 27886 C C . SER C 1 738 ? 40.374 65.864 37.121 1.00 22.35 778 SER C C 1
ATOM 27887 O O . SER C 1 738 ? 39.402 65.981 37.877 1.00 22.32 778 SER C O 1
ATOM 27895 N N . PRO C 1 739 ? 40.825 66.895 36.409 1.00 23.82 779 PRO C N 1
ATOM 27896 C CA . PRO C 1 739 ? 40.120 68.185 36.473 1.00 26.12 779 PRO C CA 1
ATOM 27897 C C . PRO C 1 739 ? 38.672 68.136 36.010 1.00 28.15 779 PRO C C 1
ATOM 27898 O O . PRO C 1 739 ? 37.913 69.052 36.347 1.00 28.57 779 PRO C O 1
ATOM 27909 N N . VAL C 1 740 ? 38.252 67.113 35.263 1.00 24.08 780 VAL C N 1
ATOM 27910 C CA . VAL C 1 740 ? 36.908 67.100 34.691 1.00 24.57 780 VAL C CA 1
ATOM 27911 C C . VAL C 1 740 ? 36.010 66.012 35.256 1.00 23.70 780 VAL C C 1
ATOM 27912 O O . VAL C 1 740 ? 34.803 66.015 34.959 1.00 23.78 780 VAL C O 1
ATOM 27925 N N . GLY C 1 741 ? 36.536 65.072 36.022 1.00 24.05 781 GLY C N 1
ATOM 27926 C CA . GLY C 1 741 ? 35.682 64.010 36.504 1.00 24.19 781 GLY C CA 1
ATOM 27927 C C . GLY C 1 741 ? 36.451 63.033 37.353 1.00 22.92 781 GLY C C 1
ATOM 27928 O O . GLY C 1 741 ? 37.615 63.248 37.691 1.00 23.10 781 GLY C O 1
ATOM 27932 N N . MET C 1 742 ? 35.773 61.947 37.691 1.00 21.04 782 MET C N 1
ATOM 27933 C CA . MET C 1 742 ? 36.347 60.946 38.569 1.00 21.98 782 MET C CA 1
ATOM 27934 C C . MET C 1 742 ? 35.758 59.598 38.195 1.00 21.23 782 MET C C 1
ATOM 27935 O O . MET C 1 742 ? 34.729 59.507 37.520 1.00 21.79 782 MET C O 1
ATOM 27949 N N . LEU C 1 743 ? 36.440 58.549 38.634 1.00 21.21 783 LEU C N 1
ATOM 27950 C CA . LEU C 1 743 ? 35.901 57.201 38.579 1.00 18.30 783 LEU C CA 1
ATOM 27951 C C . LEU C 1 743 ? 36.408 56.475 39.811 1.00 20.19 783 LEU C C 1
ATOM 27952 O O . LEU C 1 743 ? 37.349 56.925 40.473 1.00 19.80 783 LEU C O 1
ATOM 27968 N N . THR C 1 744 ? 35.777 55.353 40.120 1.00 20.23 784 THR C N 1
ATOM 27969 C CA . THR C 1 744 ? 36.284 54.451 41.142 1.00 19.76 784 THR C CA 1
ATOM 27970 C C . THR C 1 744 ? 36.555 53.090 40.523 1.00 20.98 784 THR C C 1
ATOM 27971 O O . THR C 1 744 ? 35.846 52.651 39.613 1.00 19.76 784 THR C O 1
ATOM 27982 N N . CYS C 1 745 ? 37.597 52.434 41.009 1.00 20.24 785 CYS C N 1
ATOM 27983 C CA . CYS C 1 745 ? 37.955 51.102 40.558 1.00 18.23 785 CYS C CA 1
ATOM 27984 C C . CYS C 1 745 ? 38.840 50.505 41.645 1.00 19.62 785 CYS C C 1
ATOM 27985 O O . CYS C 1 745 ? 38.818 50.967 42.791 1.00 19.88 785 CYS C O 1
ATOM 27993 N N . LYS C 1 746 ? 39.635 49.507 41.288 1.00 19.71 786 LYS C N 1
ATOM 27994 C CA . LYS C 1 746 ? 40.572 48.914 42.228 1.00 20.07 786 LYS C CA 1
ATOM 27995 C C . LYS C 1 746 ? 41.994 49.199 41.773 1.00 19.15 786 LYS C C 1
ATOM 27996 O O . LYS C 1 746 ? 42.248 49.505 40.604 1.00 19.57 786 LYS C O 1
ATOM 28015 N N . ALA C 1 747 ? 42.916 49.137 42.725 1.00 19.40 787 ALA C N 1
ATOM 28016 C CA . ALA C 1 747 ? 44.320 49.405 42.457 1.00 19.74 787 ALA C CA 1
ATOM 28017 C C . ALA C 1 747 ? 45.076 48.113 42.193 1.00 19.66 787 ALA C C 1
ATOM 28018 O O . ALA C 1 747 ? 44.821 47.085 42.830 1.00 20.02 787 ALA C O 1
ATOM 28025 N N . LYS C 1 748 ? 46.019 48.181 41.263 1.00 18.60 788 LYS C N 1
ATOM 28026 C CA . LYS C 1 748 ? 46.958 47.099 41.007 1.00 19.42 788 LYS C CA 1
ATOM 28027 C C . LYS C 1 748 ? 48.336 47.725 40.877 1.00 18.03 788 LYS C C 1
ATOM 28028 O O . LYS C 1 748 ? 48.508 48.695 40.134 1.00 18.06 788 LYS C O 1
ATOM 28047 N N . LEU C 1 749 ? 49.303 47.189 41.612 1.00 19.07 789 LEU C N 1
ATOM 28048 C CA . LEU C 1 749 ? 50.694 47.602 41.484 1.00 18.45 789 LEU C CA 1
ATOM 28049 C C . LEU C 1 749 ? 51.398 46.690 40.493 1.00 17.85 789 LEU C C 1
ATOM 28050 O O . LEU C 1 749 ? 51.328 45.464 40.609 1.00 19.60 789 LEU C O 1
ATOM 28066 N N . TRP C 1 750 ? 52.074 47.292 39.520 1.00 18.76 790 TRP C N 1
ATOM 28067 C CA . TRP C 1 750 ? 52.663 46.532 38.427 1.00 18.66 790 TRP C CA 1
ATOM 28068 C C . TRP C 1 750 ? 53.890 47.255 37.905 1.00 18.78 790 TRP C C 1
ATOM 28069 O O . TRP C 1 750 ? 53.812 48.440 37.572 1.00 19.05 790 TRP C O 1
ATOM 28090 N N . GLU C 1 751 ? 55.015 46.540 37.826 1.00 19.61 791 GLU C N 1
ATOM 28091 C CA . GLU C 1 751 ? 56.249 47.169 37.379 1.00 19.96 791 GLU C CA 1
ATOM 28092 C C . GLU C 1 751 ? 56.210 47.529 35.899 1.00 18.32 791 GLU C C 1
ATOM 28093 O O . GLU C 1 751 ? 57.051 48.312 35.448 1.00 18.77 791 GLU C O 1
ATOM 28105 N N . GLY C 1 752 ? 55.259 46.985 35.138 1.00 18.47 792 GLY C N 1
ATOM 28106 C CA . GLY C 1 752 ? 55.118 47.330 33.741 1.00 17.50 792 GLY C CA 1
ATOM 28107 C C . GLY C 1 752 ? 54.485 48.672 33.463 1.00 17.48 792 GLY C C 1
ATOM 28108 O O . GLY C 1 752 ? 54.188 48.991 32.310 1.00 18.69 792 GLY C O 1
ATOM 28112 N N . VAL C 1 753 ? 54.316 49.493 34.491 1.00 18.55 793 VAL C N 1
ATOM 28113 C CA . VAL C 1 753 ? 53.771 50.839 34.370 1.00 20.08 793 VAL C CA 1
ATOM 28114 C C . VAL C 1 753 ? 54.922 51.819 34.524 1.00 18.71 793 VAL C C 1
ATOM 28115 O O . VAL C 1 753 ? 55.669 51.748 35.507 1.00 18.89 793 VAL C O 1
ATOM 28128 N N . ARG C 1 754 ? 55.055 52.742 33.582 1.00 19.88 794 ARG C N 1
ATOM 28129 C CA . ARG C 1 754 ? 56.044 53.796 33.743 1.00 20.21 794 ARG C CA 1
ATOM 28130 C C . ARG C 1 754 ? 55.717 54.611 34.989 1.00 20.75 794 ARG C C 1
ATOM 28131 O O . ARG C 1 754 ? 54.575 55.071 35.139 1.00 20.00 794 ARG C O 1
ATOM 28152 N N . PRO C 1 755 ? 56.676 54.836 35.885 1.00 19.63 795 PRO C N 1
ATOM 28153 C CA . PRO C 1 755 ? 56.400 55.702 37.039 1.00 19.78 795 PRO C CA 1
ATOM 28154 C C . PRO C 1 755 ? 55.934 57.071 36.574 1.00 19.64 795 PRO C C 1
ATOM 28155 O O . PRO C 1 755 ? 56.395 57.594 35.556 1.00 21.66 795 PRO C O 1
ATOM 28166 N N . GLY C 1 756 ? 54.999 57.642 37.326 1.00 20.77 796 GLY C N 1
ATOM 28167 C CA . GLY C 1 756 ? 54.355 58.878 36.950 1.00 21.60 796 GLY C CA 1
ATOM 28168 C C . GLY C 1 756 ? 53.157 58.709 36.045 1.00 21.39 796 GLY C C 1
ATOM 28169 O O . GLY C 1 756 ? 52.556 59.715 35.640 1.00 21.26 796 GLY C O 1
ATOM 28173 N N . THR C 1 757 ? 52.804 57.473 35.700 1.00 20.28 797 THR C N 1
ATOM 28174 C CA . THR C 1 757 ? 51.629 57.197 34.891 1.00 18.29 797 THR C CA 1
ATOM 28175 C C . THR C 1 757 ? 50.749 56.182 35.609 1.00 20.97 797 THR C C 1
ATOM 28176 O O . THR C 1 757 ? 51.159 55.541 36.580 1.00 21.78 797 THR C O 1
ATOM 28187 N N . VAL C 1 758 ? 49.514 56.064 35.138 1.00 19.90 798 VAL C N 1
ATOM 28188 C CA . VAL C 1 758 ? 48.590 55.043 35.614 1.00 18.50 798 VAL C CA 1
ATOM 28189 C C . VAL C 1 758 ? 47.936 54.446 34.376 1.00 18.60 798 VAL C C 1
ATOM 28190 O O . VAL C 1 758 ? 47.383 55.178 33.545 1.00 19.16 798 VAL C O 1
ATOM 28203 N N . ALA C 1 759 ? 48.073 53.133 34.215 1.00 17.67 799 ALA C N 1
ATOM 28204 C CA . ALA C 1 759 ? 47.616 52.434 33.023 1.00 17.32 799 ALA C CA 1
ATOM 28205 C C . ALA C 1 759 ? 46.318 51.711 33.350 1.00 18.59 799 ALA C C 1
ATOM 28206 O O . ALA C 1 759 ? 46.295 50.810 34.200 1.00 18.25 799 ALA C O 1
ATOM 28213 N N . LYS C 1 760 ? 45.245 52.098 32.667 1.00 16.74 800 LYS C N 1
ATOM 28214 C CA . LYS C 1 760 ? 43.940 51.531 32.948 1.00 15.66 800 LYS C CA 1
ATOM 28215 C C . LYS C 1 760 ? 43.201 51.249 31.656 1.00 15.80 800 LYS C C 1
ATOM 28216 O O . LYS C 1 760 ? 43.057 52.138 30.812 1.00 15.96 800 LYS C O 1
ATOM 28235 N N . CYS C 1 761 ? 42.680 50.028 31.540 1.00 16.58 801 CYS C N 1
ATOM 28236 C CA . CYS C 1 761 ? 41.857 49.691 30.394 1.00 15.96 801 CYS C CA 1
ATOM 28237 C C . CYS C 1 761 ? 40.566 50.488 30.376 1.00 15.89 801 CYS C C 1
ATOM 28238 O O . CYS C 1 761 ? 39.837 50.552 31.373 1.00 17.14 801 CYS C O 1
ATOM 28246 N N . PHE C 1 762 ? 40.282 51.061 29.215 1.00 16.37 802 PHE C N 1
ATOM 28247 C CA . PHE C 1 762 ? 38.935 51.433 28.829 1.00 15.35 802 PHE C CA 1
ATOM 28248 C C . PHE C 1 762 ? 38.077 50.185 28.661 1.00 15.53 802 PHE C C 1
ATOM 28249 O O . PHE C 1 762 ? 38.551 49.126 28.244 1.00 16.16 802 PHE C O 1
ATOM 28266 N N . GLY C 1 763 ? 36.802 50.314 29.010 1.00 16.33 803 GLY C N 1
ATOM 28267 C CA . GLY C 1 763 ? 35.850 49.285 28.653 1.00 16.94 803 GLY C CA 1
ATOM 28268 C C . GLY C 1 763 ? 34.889 48.935 29.762 1.00 15.97 803 GLY C C 1
ATOM 28269 O O . GLY C 1 763 ? 33.780 48.466 29.498 1.00 16.05 803 GLY C O 1
ATOM 28273 N N . GLN C 1 764 ? 35.306 49.115 31.005 1.00 15.46 804 GLN C N 1
ATOM 28274 C CA . GLN C 1 764 ? 34.397 48.918 32.121 1.00 15.51 804 GLN C CA 1
ATOM 28275 C C . GLN C 1 764 ? 33.870 50.284 32.540 1.00 16.13 804 GLN C C 1
ATOM 28276 O O . GLN C 1 764 ? 34.106 51.291 31.868 1.00 17.00 804 GLN C O 1
ATOM 28290 N N . GLY C 1 765 ? 33.134 50.327 33.642 1.00 17.07 805 GLY C N 1
ATOM 28291 C CA . GLY C 1 765 ? 32.490 51.552 34.056 1.00 18.23 805 GLY C CA 1
ATOM 28292 C C . GLY C 1 765 ? 31.120 51.783 33.464 1.00 17.68 805 GLY C C 1
ATOM 28293 O O . GLY C 1 765 ? 30.578 52.889 33.601 1.00 17.77 805 GLY C O 1
ATOM 28297 N N . HIS C 1 766 ? 30.546 50.789 32.795 1.00 16.83 806 HIS C N 1
ATOM 28298 C CA . HIS C 1 766 ? 29.169 50.920 32.357 1.00 16.26 806 HIS C CA 1
ATOM 28299 C C . HIS C 1 766 ? 28.250 51.020 33.560 1.00 17.54 806 HIS C C 1
ATOM 28300 O O . HIS C 1 766 ? 28.403 50.287 34.541 1.00 17.66 806 HIS C O 1
ATOM 28314 N N . TRP C 1 767 ? 27.264 51.898 33.464 1.00 18.04 807 TRP C N 1
ATOM 28315 C CA . TRP C 1 767 ? 26.174 51.922 34.420 1.00 16.63 807 TRP C CA 1
ATOM 28316 C C . TRP C 1 767 ? 24.876 51.418 33.808 1.00 16.37 807 TRP C C 1
ATOM 28317 O O . TRP C 1 767 ? 23.878 51.284 34.520 1.00 16.95 807 TRP C O 1
ATOM 28338 N N . ALA C 1 768 ? 24.871 51.114 32.515 1.00 17.54 808 ALA C N 1
ATOM 28339 C CA . ALA C 1 768 ? 23.737 50.467 31.866 1.00 19.53 808 ALA C CA 1
ATOM 28340 C C . ALA C 1 768 ? 24.265 49.244 31.119 1.00 19.51 808 ALA C C 1
ATOM 28341 O O . ALA C 1 768 ? 25.107 48.509 31.646 1.00 18.90 808 ALA C O 1
ATOM 28348 N N . TYR C 1 769 ? 23.776 49.031 29.897 1.00 17.19 809 TYR C N 1
ATOM 28349 C CA . TYR C 1 769 ? 24.173 47.948 28.997 1.00 15.34 809 TYR C CA 1
ATOM 28350 C C . TYR C 1 769 ? 23.583 46.602 29.430 1.00 15.94 809 TYR C C 1
ATOM 28351 O O . TYR C 1 769 ? 22.920 45.944 28.627 1.00 17.47 809 TYR C O 1
ATOM 28369 N N . GLY C 1 770 ? 23.818 46.168 30.665 1.00 15.80 810 GLY C N 1
ATOM 28370 C CA . GLY C 1 770 ? 23.233 44.913 31.113 1.00 14.80 810 GLY C CA 1
ATOM 28371 C C . GLY C 1 770 ? 23.608 44.603 32.545 1.00 15.62 810 GLY C C 1
ATOM 28372 O O . GLY C 1 770 ? 24.258 45.397 33.230 1.00 16.60 810 GLY C O 1
ATOM 28376 N N . ARG C 1 771 ? 23.182 43.415 32.990 1.00 15.24 811 ARG C N 1
ATOM 28377 C CA . ARG C 1 771 ? 23.308 43.055 34.396 1.00 15.25 811 ARG C CA 1
ATOM 28378 C C . ARG C 1 771 ? 24.732 42.687 34.793 1.00 15.28 811 ARG C C 1
ATOM 28379 O O . ARG C 1 771 ? 25.046 42.709 35.989 1.00 17.12 811 ARG C O 1
ATOM 28400 N N . TYR C 1 772 ? 25.569 42.258 33.844 1.00 15.14 812 TYR C N 1
ATOM 28401 C CA . TYR C 1 772 ? 26.964 41.953 34.143 1.00 16.51 812 TYR C CA 1
ATOM 28402 C C . TYR C 1 772 ? 27.853 43.177 33.998 1.00 18.81 812 TYR C C 1
ATOM 28403 O O . TYR C 1 772 ? 28.845 43.307 34.726 1.00 19.48 812 TYR C O 1
ATOM 28421 N N . ALA C 1 773 ? 27.498 44.083 33.083 1.00 16.82 813 ALA C N 1
ATOM 28422 C CA . ALA C 1 773 ? 28.299 45.262 32.797 1.00 15.84 813 ALA C CA 1
ATOM 28423 C C . ALA C 1 773 ? 28.121 46.363 33.827 1.00 16.89 813 ALA C C 1
ATOM 28424 O O . ALA C 1 773 ? 28.975 47.252 33.920 1.00 17.76 813 ALA C O 1
ATOM 28431 N N . SER C 1 774 ? 27.034 46.336 34.586 1.00 16.39 814 SER C N 1
ATOM 28432 C CA . SER C 1 774 ? 26.744 47.374 35.554 1.00 17.82 814 SER C CA 1
ATOM 28433 C C . SER C 1 774 ? 26.626 46.716 36.918 1.00 18.12 814 SER C C 1
ATOM 28434 O O . SER C 1 774 ? 26.319 45.527 37.032 1.00 19.03 814 SER C O 1
ATOM 28442 N N . ALA C 1 775 ? 26.856 47.501 37.959 1.00 18.95 815 ALA C N 1
ATOM 28443 C CA . ALA C 1 775 ? 26.652 46.993 39.308 1.00 19.91 815 ALA C CA 1
ATOM 28444 C C . ALA C 1 775 ? 25.173 47.023 39.666 1.00 20.34 815 ALA C C 1
ATOM 28445 O O . ALA C 1 775 ? 24.643 46.074 40.257 1.00 22.60 815 ALA C O 1
ATOM 28452 N N . LYS C 1 776 ? 24.524 48.154 39.431 1.00 19.47 816 LYS C N 1
ATOM 28453 C CA . LYS C 1 776 ? 23.076 48.277 39.571 1.00 20.04 816 LYS C CA 1
ATOM 28454 C C . LYS C 1 776 ? 22.604 48.969 38.300 1.00 19.39 816 LYS C C 1
ATOM 28455 O O . LYS C 1 776 ? 22.944 50.134 38.062 1.00 19.84 816 LYS C O 1
ATOM 28474 N N . PHE C 1 777 ? 21.874 48.246 37.459 1.00 19.76 817 PHE C N 1
ATOM 28475 C CA . PHE C 1 777 ? 21.512 48.761 36.147 1.00 18.98 817 PHE C CA 1
ATOM 28476 C C . PHE C 1 777 ? 20.828 50.118 36.229 1.00 20.07 817 PHE C C 1
ATOM 28477 O O . PHE C 1 777 ? 19.816 50.283 36.915 1.00 20.37 817 PHE C O 1
ATOM 28494 N N . GLY C 1 778 ? 21.374 51.082 35.491 1.00 18.84 818 GLY C N 1
ATOM 28495 C CA . GLY C 1 778 ? 20.841 52.421 35.450 1.00 20.92 818 GLY C CA 1
ATOM 28496 C C . GLY C 1 778 ? 21.321 53.322 36.560 1.00 21.97 818 GLY C C 1
ATOM 28497 O O . GLY C 1 778 ? 21.069 54.533 36.505 1.00 23.81 818 GLY C O 1
ATOM 28501 N N . VAL C 1 779 ? 22.060 52.787 37.529 1.00 20.25 819 VAL C N 1
ATOM 28502 C CA . VAL C 1 779 ? 22.364 53.525 38.743 1.00 20.79 819 VAL C CA 1
ATOM 28503 C C . VAL C 1 779 ? 23.852 53.528 39.043 1.00 21.95 819 VAL C C 1
ATOM 28504 O O . VAL C 1 779 ? 24.456 54.597 39.169 1.00 22.22 819 VAL C O 1
ATOM 28517 N N . THR C 1 780 ? 24.453 52.345 39.145 1.00 19.31 820 THR C N 1
ATOM 28518 C CA . THR C 1 780 ? 25.801 52.225 39.678 1.00 19.09 820 THR C CA 1
ATOM 28519 C C . THR C 1 780 ? 26.690 51.488 38.690 1.00 18.49 820 THR C C 1
ATOM 28520 O O . THR C 1 780 ? 26.373 50.346 38.312 1.00 19.87 820 THR C O 1
ATOM 28531 N N . PRO C 1 781 ? 27.831 52.049 38.310 1.00 18.36 821 PRO C N 1
ATOM 28532 C CA . PRO C 1 781 ? 28.688 51.357 37.348 1.00 17.62 821 PRO C CA 1
ATOM 28533 C C . PRO C 1 781 ? 29.472 50.234 38.001 1.00 17.73 821 PRO C C 1
ATOM 28534 O O . PRO C 1 781 ? 29.757 50.240 39.202 1.00 19.03 821 PRO C O 1
ATOM 28545 N N . ARG C 1 782 ? 29.811 49.251 37.175 1.00 17.61 822 ARG C N 1
ATOM 28546 C CA . ARG C 1 782 ? 30.795 48.244 37.535 1.00 16.85 822 ARG C CA 1
ATOM 28547 C C . ARG C 1 782 ? 32.139 48.748 37.032 1.00 16.40 822 ARG C C 1
ATOM 28548 O O . ARG C 1 782 ? 32.285 49.039 35.840 1.00 17.18 822 ARG C O 1
ATOM 28569 N N . GLY C 1 783 ? 33.108 48.868 37.929 1.00 18.19 823 GLY C N 1
ATOM 28570 C CA . GLY C 1 783 ? 34.362 49.433 37.497 1.00 16.97 823 GLY C CA 1
ATOM 28571 C C . GLY C 1 783 ? 34.215 50.932 37.276 1.00 18.22 823 GLY C C 1
ATOM 28572 O O . GLY C 1 783 ? 33.299 51.580 37.787 1.00 19.18 823 GLY C O 1
ATOM 28576 N N . GLY C 1 784 ? 35.132 51.473 36.493 1.00 17.29 824 GLY C N 1
ATOM 28577 C CA . GLY C 1 784 ? 35.230 52.913 36.310 1.00 16.29 824 GLY C CA 1
ATOM 28578 C C . GLY C 1 784 ? 35.364 53.309 34.856 1.00 16.58 824 GLY C C 1
ATOM 28579 O O . GLY C 1 784 ? 36.110 52.691 34.097 1.00 17.35 824 GLY C O 1
ATOM 28583 N N . SER C 1 785 ? 34.644 54.368 34.485 1.00 17.09 825 SER C N 1
ATOM 28584 C CA . SER C 1 785 ? 34.534 54.804 33.099 1.00 16.08 825 SER C CA 1
ATOM 28585 C C . SER C 1 785 ? 35.668 55.766 32.767 1.00 16.23 825 SER C C 1
ATOM 28586 O O . SER C 1 785 ? 35.652 56.930 33.185 1.00 16.74 825 SER C O 1
ATOM 28594 N N . ASN C 1 786 ? 36.634 55.286 31.984 1.00 17.11 826 ASN C N 1
ATOM 28595 C CA . ASN C 1 786 ? 37.825 56.076 31.706 1.00 15.79 826 ASN C CA 1
ATOM 28596 C C . ASN C 1 786 ? 37.491 57.444 31.138 1.00 15.86 826 ASN C C 1
ATOM 28597 O O . ASN C 1 786 ? 38.145 58.438 31.465 1.00 16.23 826 ASN C O 1
ATOM 28608 N N . ASN C 1 787 ? 36.513 57.511 30.244 1.00 16.32 827 ASN C N 1
ATOM 28609 C CA . ASN C 1 787 ? 36.317 58.773 29.544 1.00 16.37 827 ASN C CA 1
ATOM 28610 C C . ASN C 1 787 ? 35.773 59.873 30.438 1.00 17.68 827 ASN C C 1
ATOM 28611 O O . ASN C 1 787 ? 35.870 61.042 30.057 1.00 17.07 827 ASN C O 1
ATOM 28622 N N . ASP C 1 788 ? 35.262 59.551 31.625 1.00 18.81 828 ASP C N 1
ATOM 28623 C CA . ASP C 1 788 ? 34.893 60.605 32.562 1.00 18.51 828 ASP C CA 1
ATOM 28624 C C . ASP C 1 788 ? 36.114 61.361 33.077 1.00 18.59 828 ASP C C 1
ATOM 28625 O O . ASP C 1 788 ? 35.968 62.462 33.620 1.00 19.63 828 ASP C O 1
ATOM 28634 N N . LEU C 1 789 ? 37.306 60.795 32.916 1.00 18.36 829 LEU C N 1
ATOM 28635 C CA . LEU C 1 789 ? 38.527 61.450 33.345 1.00 17.69 829 LEU C CA 1
ATOM 28636 C C . LEU C 1 789 ? 39.134 62.347 32.278 1.00 17.45 829 LEU C C 1
ATOM 28637 O O . LEU C 1 789 ? 39.981 63.192 32.598 1.00 19.37 829 LEU C O 1
ATOM 28653 N N . ILE C 1 790 ? 38.745 62.158 31.024 1.00 17.31 830 ILE C N 1
ATOM 28654 C CA . ILE C 1 790 ? 39.495 62.657 29.881 1.00 17.84 830 ILE C CA 1
ATOM 28655 C C . ILE C 1 790 ? 38.839 63.937 29.391 1.00 20.17 830 ILE C C 1
ATOM 28656 O O . ILE C 1 790 ? 37.751 63.908 28.803 1.00 21.00 830 ILE C O 1
ATOM 28672 N N . ALA C 1 791 ? 39.519 65.059 29.613 1.00 19.15 831 ALA C N 1
ATOM 28673 C CA . ALA C 1 791 ? 39.003 66.344 29.175 1.00 20.45 831 ALA C CA 1
ATOM 28674 C C . ALA C 1 791 ? 38.774 66.351 27.668 1.00 19.81 831 ALA C C 1
ATOM 28675 O O . ALA C 1 791 ? 39.565 65.805 26.894 1.00 21.00 831 ALA C O 1
ATOM 28682 N N . ASP C 1 792 ? 37.674 66.988 27.269 1.00 19.31 832 ASP C N 1
ATOM 28683 C CA . ASP C 1 792 ? 37.235 67.148 25.883 1.00 18.81 832 ASP C CA 1
ATOM 28684 C C . ASP C 1 792 ? 38.217 68.033 25.131 1.00 19.68 832 ASP C C 1
ATOM 28685 O O . ASP C 1 792 ? 38.151 69.257 25.219 1.00 19.92 832 ASP C O 1
ATOM 28694 N N . ARG C 1 793 ? 39.132 67.413 24.384 1.00 18.77 833 ARG C N 1
ATOM 28695 C CA . ARG C 1 793 ? 40.191 68.135 23.690 1.00 19.44 833 ARG C CA 1
ATOM 28696 C C . ARG C 1 793 ? 40.373 67.528 22.306 1.00 18.99 833 ARG C C 1
ATOM 28697 O O . ARG C 1 793 ? 39.987 66.381 22.060 1.00 18.97 833 ARG C O 1
ATOM 28718 N N . TYR C 1 794 ? 41.007 68.297 21.416 1.00 19.63 834 TYR C N 1
ATOM 28719 C CA . TYR C 1 794 ? 41.059 67.956 20.001 1.00 18.77 834 TYR C CA 1
ATOM 28720 C C . TYR C 1 794 ? 42.433 68.185 19.399 1.00 18.13 834 TYR C C 1
ATOM 28721 O O . TYR C 1 794 ? 43.100 69.178 19.702 1.00 20.15 834 TYR C O 1
ATOM 28739 N N . ASP C 1 795 ? 42.835 67.262 18.525 1.00 18.84 835 ASP C N 1
ATOM 28740 C CA . ASP C 1 795 ? 43.849 67.519 17.505 1.00 17.70 835 ASP C CA 1
ATOM 28741 C C . ASP C 1 795 ? 43.126 68.285 16.402 1.00 18.29 835 ASP C C 1
ATOM 28742 O O . ASP C 1 795 ? 42.501 67.704 15.512 1.00 19.46 835 ASP C O 1
ATOM 28751 N N . ARG C 1 796 ? 43.173 69.613 16.477 1.00 19.98 836 ARG C N 1
ATOM 28752 C CA . ARG C 1 796 ? 42.254 70.412 15.671 1.00 20.16 836 ARG C CA 1
ATOM 28753 C C . ARG C 1 796 ? 42.564 70.310 14.184 1.00 20.56 836 ARG C C 1
ATOM 28754 O O . ARG C 1 796 ? 41.655 70.461 13.361 1.00 22.31 836 ARG C O 1
ATOM 28775 N N . LEU C 1 797 ? 43.807 70.003 13.810 1.00 20.29 837 LEU C N 1
ATOM 28776 C CA . LEU C 1 797 ? 44.102 69.858 12.388 1.00 19.01 837 LEU C CA 1
ATOM 28777 C C . LEU C 1 797 ? 43.388 68.663 11.768 1.00 20.04 837 LEU C C 1
ATOM 28778 O O . LEU C 1 797 ? 43.090 68.682 10.568 1.00 21.14 837 LEU C O 1
ATOM 28794 N N . SER C 1 798 ? 43.143 67.606 12.546 1.00 19.89 838 SER C N 1
ATOM 28795 C CA . SER C 1 798 ? 42.459 66.427 12.031 1.00 18.16 838 SER C CA 1
ATOM 28796 C C . SER C 1 798 ? 41.002 66.338 12.453 1.00 19.23 838 SER C C 1
ATOM 28797 O O . SER C 1 798 ? 40.235 65.607 11.815 1.00 21.22 838 SER C O 1
ATOM 28805 N N . GLY C 1 799 ? 40.606 67.053 13.506 1.00 18.11 839 GLY C N 1
ATOM 28806 C CA . GLY C 1 799 ? 39.313 66.864 14.118 1.00 19.09 839 GLY C CA 1
ATOM 28807 C C . GLY C 1 799 ? 39.281 65.796 15.188 1.00 19.61 839 GLY C C 1
ATOM 28808 O O . GLY C 1 799 ? 38.270 65.672 15.890 1.00 20.95 839 GLY C O 1
ATOM 28812 N N . ALA C 1 800 ? 40.365 65.043 15.354 1.00 17.77 840 ALA C N 1
ATOM 28813 C CA . ALA C 1 800 ? 40.369 63.916 16.274 1.00 18.01 840 ALA C CA 1
ATOM 28814 C C . ALA C 1 800 ? 40.219 64.369 17.719 1.00 17.58 840 ALA C C 1
ATOM 28815 O O . ALA C 1 800 ? 40.760 65.399 18.129 1.00 17.80 840 ALA C O 1
ATOM 28822 N N . SER C 1 801 ? 39.482 63.578 18.492 1.00 17.50 841 SER C N 1
ATOM 28823 C CA . SER C 1 801 ? 39.482 63.732 19.937 1.00 17.26 841 SER C CA 1
ATOM 28824 C C . SER C 1 801 ? 40.788 63.210 20.514 1.00 17.59 841 SER C C 1
ATOM 28825 O O . SER C 1 801 ? 41.332 62.204 20.048 1.00 18.04 841 SER C O 1
ATOM 28833 N N . ALA C 1 802 ? 41.273 63.880 21.552 1.00 17.80 842 ALA C N 1
ATOM 28834 C CA . ALA C 1 802 ? 42.457 63.439 22.275 1.00 18.84 842 ALA C CA 1
ATOM 28835 C C . ALA C 1 802 ? 42.062 62.520 23.426 1.00 18.81 842 ALA C C 1
ATOM 28836 O O . ALA C 1 802 ? 41.207 62.872 24.246 1.00 19.30 842 ALA C O 1
ATOM 28843 N N . PHE C 1 803 ? 42.685 61.339 23.480 1.00 16.61 843 PHE C N 1
ATOM 28844 C CA . PHE C 1 803 ? 42.473 60.422 24.585 1.00 16.43 843 PHE C CA 1
ATOM 28845 C C . PHE C 1 803 ? 43.738 60.165 25.397 1.00 16.93 843 PHE C C 1
ATOM 28846 O O . PHE C 1 803 ? 43.699 59.361 26.339 1.00 16.77 843 PHE C O 1
ATOM 28863 N N . TYR C 1 804 ? 44.861 60.780 25.032 1.00 15.60 844 TYR C N 1
ATOM 28864 C CA . TYR C 1 804 ? 46.157 60.409 25.575 1.00 15.42 844 TYR C CA 1
ATOM 28865 C C . TYR C 1 804 ? 46.986 61.656 25.801 1.00 15.92 844 TYR C C 1
ATOM 28866 O O . TYR C 1 804 ? 46.759 62.695 25.182 1.00 18.20 844 TYR C O 1
ATOM 28884 N N . GLY C 1 805 ? 47.953 61.537 26.702 1.00 16.83 845 GLY C N 1
ATOM 28885 C CA . GLY C 1 805 ? 48.949 62.574 26.876 1.00 18.24 845 GLY C CA 1
ATOM 28886 C C . GLY C 1 805 ? 48.543 63.749 27.740 1.00 18.90 845 GLY C C 1
ATOM 28887 O O . GLY C 1 805 ? 49.343 64.192 28.566 1.00 18.77 845 GLY C O 1
ATOM 28891 N N . HIS C 1 806 ? 47.328 64.270 27.586 1.00 19.27 846 HIS C N 1
ATOM 28892 C CA . HIS C 1 806 ? 46.970 65.482 28.312 1.00 19.39 846 HIS C CA 1
ATOM 28893 C C . HIS C 1 806 ? 46.279 65.208 29.637 1.00 19.18 846 HIS C C 1
ATOM 28894 O O . HIS C 1 806 ? 46.012 66.157 30.385 1.00 19.61 846 HIS C O 1
ATOM 28908 N N . ILE C 1 807 ? 46.005 63.947 29.955 1.00 18.64 847 ILE C N 1
ATOM 28909 C CA . ILE C 1 807 ? 45.162 63.604 31.093 1.00 18.96 847 ILE C CA 1
ATOM 28910 C C . ILE C 1 807 ? 46.037 63.436 32.325 1.00 19.60 847 ILE C C 1
ATOM 28911 O O . ILE C 1 807 ? 46.776 62.455 32.457 1.00 20.07 847 ILE C O 1
ATOM 28927 N N . ARG C 1 808 ? 45.927 64.392 33.234 1.00 19.91 848 ARG C N 1
ATOM 28928 C CA . ARG C 1 808 ? 46.556 64.328 34.536 1.00 19.98 848 ARG C CA 1
ATOM 28929 C C . ARG C 1 808 ? 45.505 63.908 35.549 1.00 19.70 848 ARG C C 1
ATOM 28930 O O . ARG C 1 808 ? 44.375 64.406 35.522 1.00 22.10 848 ARG C O 1
ATOM 28951 N N . VAL C 1 809 ? 45.877 62.998 36.449 1.00 19.06 849 VAL C N 1
ATOM 28952 C CA . VAL C 1 809 ? 44.951 62.525 37.467 1.00 20.89 849 VAL C CA 1
ATOM 28953 C C . VAL C 1 809 ? 45.656 62.426 38.811 1.00 21.63 849 VAL C C 1
ATOM 28954 O O . VAL C 1 809 ? 46.884 62.402 38.899 1.00 21.00 849 VAL C O 1
ATOM 28967 N N . ARG C 1 810 ? 44.849 62.351 39.863 1.00 21.28 850 ARG C N 1
ATOM 28968 C CA . ARG C 1 810 ? 45.303 62.006 41.201 1.00 21.69 850 ARG C CA 1
ATOM 28969 C C . ARG C 1 810 ? 44.513 60.789 41.665 1.00 21.73 850 ARG C C 1
ATOM 28970 O O . ARG C 1 810 ? 43.466 60.454 41.102 1.00 22.59 850 ARG C O 1
ATOM 28991 N N . VAL C 1 811 ? 45.019 60.124 42.699 1.00 22.82 851 VAL C N 1
ATOM 28992 C CA . VAL C 1 811 ? 44.394 58.910 43.199 1.00 22.78 851 VAL C CA 1
ATOM 28993 C C . VAL C 1 811 ? 44.307 58.995 44.715 1.00 23.96 851 VAL C C 1
ATOM 28994 O O . VAL C 1 811 ? 45.163 59.593 45.377 1.00 25.79 851 VAL C O 1
ATOM 29007 N N . GLU C 1 812 ? 43.247 58.402 45.258 1.00 23.61 852 GLU C N 1
ATOM 29008 C CA . GLU C 1 812 ? 43.069 58.278 46.695 1.00 23.73 852 GLU C CA 1
ATOM 29009 C C . GLU C 1 812 ? 42.284 57.002 46.958 1.00 26.13 852 GLU C C 1
ATOM 29010 O O . GLU C 1 812 ? 41.554 56.513 46.093 1.00 25.28 852 GLU C O 1
ATOM 29022 N N . LYS C 1 813 ? 42.419 56.476 48.172 1.00 26.30 853 LYS C N 1
ATOM 29023 C CA . LYS C 1 813 ? 41.607 55.337 48.575 1.00 28.70 853 LYS C CA 1
ATOM 29024 C C . LYS C 1 813 ? 40.185 55.800 48.877 1.00 32.22 853 LYS C C 1
ATOM 29025 O O . LYS C 1 813 ? 39.958 56.918 49.345 1.00 35.00 853 LYS C O 1
ATOM 29044 N N . VAL C 1 814 ? 39.219 54.931 48.590 1.00 33.18 854 VAL C N 1
ATOM 29045 C CA . VAL C 1 814 ? 37.816 55.248 48.827 1.00 32.93 854 VAL C CA 1
ATOM 29046 C C . VAL C 1 814 ? 37.509 55.059 50.305 1.00 39.26 854 VAL C C 1
ATOM 29047 O O . VAL C 1 814 ? 38.064 54.164 50.937 1.00 42.98 854 VAL C O 1
ATOM 29060 N N . MET D 2 1 ? 50.739 4.110 23.166 1.00 46.70 1 MET D N 1
ATOM 29061 C CA . MET D 2 1 ? 50.371 5.503 22.803 1.00 38.50 1 MET D CA 1
ATOM 29062 C C . MET D 2 1 ? 50.326 6.419 24.018 1.00 30.68 1 MET D C 1
ATOM 29063 O O . MET D 2 1 ? 49.765 6.085 25.065 1.00 30.43 1 MET D O 1
ATOM 29079 N N . ARG D 2 2 ? 50.931 7.591 23.849 1.00 28.02 2 ARG D N 1
ATOM 29080 C CA . ARG D 2 2 ? 51.024 8.608 24.899 1.00 27.83 2 ARG D CA 1
ATOM 29081 C C . ARG D 2 2 ? 50.771 9.943 24.203 1.00 26.10 2 ARG D C 1
ATOM 29082 O O . ARG D 2 2 ? 51.709 10.622 23.779 1.00 26.41 2 ARG D O 1
ATOM 29103 N N . LEU D 2 3 ? 49.502 10.305 24.060 1.00 22.80 3 LEU D N 1
ATOM 29104 C CA . LEU D 2 3 ? 49.196 11.584 23.444 1.00 21.08 3 LEU D CA 1
ATOM 29105 C C . LEU D 2 3 ? 49.699 12.715 24.329 1.00 22.32 3 LEU D C 1
ATOM 29106 O O . LEU D 2 3 ? 49.651 12.640 25.563 1.00 23.46 3 LEU D O 1
ATOM 29122 N N . GLY D 2 4 ? 50.179 13.769 23.689 1.00 23.34 4 GLY D N 1
ATOM 29123 C CA . GLY D 2 4 ? 50.571 14.950 24.421 1.00 22.69 4 GLY D CA 1
ATOM 29124 C C . GLY D 2 4 ? 50.537 16.153 23.513 1.00 21.24 4 GLY D C 1
ATOM 29125 O O . GLY D 2 4 ? 50.143 16.079 22.348 1.00 21.62 4 GLY D O 1
ATOM 29129 N N . MET D 2 5 ? 50.959 17.270 24.074 1.00 21.84 5 MET D N 1
ATOM 29130 C CA . MET D 2 5 ? 50.879 18.551 23.399 1.00 19.62 5 MET D CA 1
ATOM 29131 C C . MET D 2 5 ? 52.207 19.269 23.545 1.00 19.62 5 MET D C 1
ATOM 29132 O O . MET D 2 5 ? 52.835 19.226 24.608 1.00 20.19 5 MET D O 1
ATOM 29146 N N . VAL D 2 6 ? 52.615 19.935 22.473 1.00 19.55 6 VAL D N 1
ATOM 29147 C CA . VAL D 2 6 ? 53.755 20.836 22.483 1.00 19.76 6 VAL D CA 1
ATOM 29148 C C . VAL D 2 6 ? 53.221 22.231 22.213 1.00 20.62 6 VAL D C 1
ATOM 29149 O O . VAL D 2 6 ? 52.472 22.441 21.253 1.00 20.74 6 VAL D O 1
ATOM 29162 N N . ILE D 2 7 ? 53.588 23.171 23.073 1.00 18.54 7 ILE D N 1
ATOM 29163 C CA . ILE D 2 7 ? 53.147 24.553 22.973 1.00 18.35 7 ILE D CA 1
ATOM 29164 C C . ILE D 2 7 ? 54.387 25.399 22.756 1.00 18.14 7 ILE D C 1
ATOM 29165 O O . ILE D 2 7 ? 55.331 25.341 23.553 1.00 18.97 7 ILE D O 1
ATOM 29181 N N . ASP D 2 8 ? 54.385 26.173 21.678 1.00 17.68 8 ASP D N 1
ATOM 29182 C CA . ASP D 2 8 ? 55.499 27.040 21.305 1.00 17.67 8 ASP D CA 1
ATOM 29183 C C . ASP D 2 8 ? 55.259 28.405 21.937 1.00 17.36 8 ASP D C 1
ATOM 29184 O O . ASP D 2 8 ? 54.394 29.161 21.490 1.00 17.79 8 ASP D O 1
ATOM 29193 N N . LEU D 2 9 ? 56.012 28.711 22.995 1.00 17.24 9 LEU D N 1
ATOM 29194 C CA . LEU D 2 9 ? 55.788 29.948 23.728 1.00 17.11 9 LEU D CA 1
ATOM 29195 C C . LEU D 2 9 ? 56.221 31.178 22.949 1.00 16.96 9 LEU D C 1
ATOM 29196 O O . LEU D 2 9 ? 55.733 32.275 23.230 1.00 17.79 9 LEU D O 1
ATOM 29212 N N . GLN D 2 10 ? 57.133 31.042 21.990 1.00 17.04 10 GLN D N 1
ATOM 29213 C CA . GLN D 2 10 ? 57.446 32.211 21.183 1.00 17.94 10 GLN D CA 1
ATOM 29214 C C . GLN D 2 10 ? 56.266 32.573 20.287 1.00 16.93 10 GLN D C 1
ATOM 29215 O O . GLN D 2 10 ? 55.970 33.756 20.098 1.00 17.88 10 GLN D O 1
ATOM 29229 N N . LYS D 2 11 ? 55.563 31.570 19.747 1.00 17.39 11 LYS D N 1
ATOM 29230 C CA . LYS D 2 11 ? 54.377 31.845 18.941 1.00 17.23 11 LYS D CA 1
ATOM 29231 C C . LYS D 2 11 ? 53.207 32.319 19.794 1.00 16.96 11 LYS D C 1
ATOM 29232 O O . LYS D 2 11 ? 52.358 33.080 19.314 1.00 16.87 11 LYS D O 1
ATOM 29251 N N . CYS D 2 12 ? 53.129 31.870 21.043 1.00 16.53 12 CYS D N 1
ATOM 29252 C CA . CYS D 2 12 ? 52.010 32.230 21.899 1.00 16.40 12 CYS D CA 1
ATOM 29253 C C . CYS D 2 12 ? 51.999 33.726 22.173 1.00 16.06 12 CYS D C 1
ATOM 29254 O O . CYS D 2 12 ? 53.022 34.309 22.536 1.00 16.46 12 CYS D O 1
ATOM 29261 N N . VAL D 2 13 ? 50.828 34.345 22.042 1.00 15.88 13 VAL D N 1
ATOM 29262 C CA . VAL D 2 13 ? 50.696 35.765 22.334 1.00 16.39 13 VAL D CA 1
ATOM 29263 C C . VAL D 2 13 ? 49.941 36.006 23.635 1.00 15.82 13 VAL D C 1
ATOM 29264 O O . VAL D 2 13 ? 49.651 37.160 23.972 1.00 16.07 13 VAL D O 1
ATOM 29277 N N . GLY D 2 14 ? 49.634 34.948 24.388 1.00 15.60 14 GLY D N 1
ATOM 29278 C CA . GLY D 2 14 ? 49.055 35.116 25.704 1.00 16.78 14 GLY D CA 1
ATOM 29279 C C . GLY D 2 14 ? 47.654 35.670 25.692 1.00 16.80 14 GLY D C 1
ATOM 29280 O O . GLY D 2 14 ? 47.273 36.405 26.610 1.00 15.77 14 GLY D O 1
ATOM 29284 N N . CYS D 2 15 ? 46.863 35.310 24.681 1.00 15.36 15 CYS D N 1
ATOM 29285 C CA . CYS D 2 15 ? 45.575 35.935 24.442 1.00 15.10 15 CYS D CA 1
ATOM 29286 C C . CYS D 2 15 ? 44.400 35.239 25.109 1.00 15.42 15 CYS D C 1
ATOM 29287 O O . CYS D 2 15 ? 43.326 35.845 25.205 1.00 16.03 15 CYS D O 1
ATOM 29294 N N . GLY D 2 16 ? 44.557 33.990 25.539 1.00 16.64 16 GLY D N 1
ATOM 29295 C CA . GLY D 2 16 ? 43.468 33.241 26.127 1.00 17.08 16 GLY D CA 1
ATOM 29296 C C . GLY D 2 16 ? 42.469 32.675 25.143 1.00 17.28 16 GLY D C 1
ATOM 29297 O O . GLY D 2 16 ? 41.415 32.186 25.569 1.00 16.05 16 GLY D O 1
ATOM 29301 N N . GLY D 2 17 ? 42.753 32.731 23.840 1.00 16.59 17 GLY D N 1
ATOM 29302 C CA . GLY D 2 17 ? 41.793 32.229 22.874 1.00 16.42 17 GLY D CA 1
ATOM 29303 C C . GLY D 2 17 ? 41.549 30.746 23.047 1.00 16.36 17 GLY D C 1
ATOM 29304 O O . GLY D 2 17 ? 40.428 30.261 22.871 1.00 16.23 17 GLY D O 1
ATOM 29308 N N . CYS D 2 18 ? 42.601 30.012 23.397 1.00 16.93 18 CYS D N 1
ATOM 29309 C CA . CYS D 2 18 ? 42.479 28.595 23.696 1.00 16.74 18 CYS D CA 1
ATOM 29310 C C . CYS D 2 18 ? 41.535 28.359 24.861 1.00 17.46 18 CYS D C 1
ATOM 29311 O O . CYS D 2 18 ? 40.701 27.446 24.826 1.00 16.75 18 CYS D O 1
ATOM 29318 N N . SER D 2 19 ? 41.672 29.154 25.919 1.00 17.73 19 SER D N 1
ATOM 29319 C CA . SER D 2 19 ? 40.843 28.942 27.095 1.00 17.78 19 SER D CA 1
ATOM 29320 C C . SER D 2 19 ? 39.396 29.301 26.804 1.00 17.00 19 SER D C 1
ATOM 29321 O O . SER D 2 19 ? 38.477 28.627 27.282 1.00 16.88 19 SER D O 1
ATOM 29329 N N . LEU D 2 20 ? 39.172 30.360 26.023 1.00 16.34 20 LEU D N 1
ATOM 29330 C CA . LEU D 2 20 ? 37.810 30.719 25.651 1.00 16.33 20 LEU D CA 1
ATOM 29331 C C . LEU D 2 20 ? 37.206 29.660 24.739 1.00 17.29 20 LEU D C 1
ATOM 29332 O O . LEU D 2 20 ? 36.035 29.294 24.896 1.00 16.20 20 LEU D O 1
ATOM 29348 N N . ALA D 2 21 ? 37.999 29.126 23.807 1.00 16.44 21 ALA D N 1
ATOM 29349 C CA . ALA D 2 21 ? 37.503 28.048 22.962 1.00 16.65 21 ALA D CA 1
ATOM 29350 C C . ALA D 2 21 ? 37.094 26.848 23.799 1.00 16.81 21 ALA D C 1
ATOM 29351 O O . ALA D 2 21 ? 36.050 26.231 23.556 1.00 18.35 21 ALA D O 1
ATOM 29358 N N . CYS D 2 22 ? 37.902 26.512 24.804 1.00 16.33 22 CYS D N 1
ATOM 29359 C CA . CYS D 2 22 ? 37.565 25.409 25.692 1.00 16.79 22 CYS D CA 1
ATOM 29360 C C . CYS D 2 22 ? 36.222 25.635 26.373 1.00 16.19 22 CYS D C 1
ATOM 29361 O O . CYS D 2 22 ? 35.442 24.688 26.541 1.00 16.48 22 CYS D O 1
ATOM 29368 N N . LYS D 2 23 ? 35.934 26.880 26.777 1.00 16.11 23 LYS D N 1
ATOM 29369 C CA . LYS D 2 23 ? 34.634 27.186 27.367 1.00 16.48 23 LYS D CA 1
ATOM 29370 C C . LYS D 2 23 ? 33.510 26.817 26.407 1.00 17.57 23 LYS D C 1
ATOM 29371 O O . LYS D 2 23 ? 32.517 26.190 26.796 1.00 18.01 23 LYS D O 1
ATOM 29390 N N . THR D 2 24 ? 33.641 27.234 25.141 1.00 17.01 24 THR D N 1
ATOM 29391 C CA . THR D 2 24 ? 32.585 26.980 24.171 1.00 17.44 24 THR D CA 1
ATOM 29392 C C . THR D 2 24 ? 32.479 25.496 23.853 1.00 16.59 24 THR D C 1
ATOM 29393 O O . THR D 2 24 ? 31.387 24.998 23.549 1.00 16.61 24 THR D O 1
ATOM 29404 N N . GLU D 2 25 ? 33.602 24.780 23.902 1.00 16.83 25 GLU D N 1
ATOM 29405 C CA . GLU D 2 25 ? 33.601 23.379 23.518 1.00 16.17 25 GLU D CA 1
ATOM 29406 C C . GLU D 2 25 ? 32.985 22.507 24.597 1.00 16.65 25 GLU D C 1
ATOM 29407 O O . GLU D 2 25 ? 32.259 21.553 24.299 1.00 17.99 25 GLU D O 1
ATOM 29419 N N . ASN D 2 26 ? 33.276 22.814 25.853 1.00 17.25 26 ASN D N 1
ATOM 29420 C CA . ASN D 2 26 ? 33.084 21.863 26.934 1.00 17.88 26 ASN D CA 1
ATOM 29421 C C . ASN D 2 26 ? 32.053 22.290 27.956 1.00 16.76 26 ASN D C 1
ATOM 29422 O O . ASN D 2 26 ? 31.792 21.534 28.899 1.00 16.95 26 ASN D O 1
ATOM 29433 N N . ASN D 2 27 ? 31.455 23.467 27.800 1.00 17.87 27 ASN D N 1
ATOM 29434 C CA A ASN D 2 27 ? 30.286 23.841 28.589 0.64 17.65 27 ASN D CA 1
ATOM 29435 C CA B ASN D 2 27 ? 30.282 23.838 28.581 0.36 18.77 27 ASN D CA 1
ATOM 29436 C C . ASN D 2 27 ? 30.598 23.926 30.070 1.00 18.60 27 ASN D C 1
ATOM 29437 O O . ASN D 2 27 ? 29.742 23.653 30.919 1.00 17.49 27 ASN D O 1
ATOM 29458 N N . THR D 2 28 ? 31.822 24.302 30.385 1.00 17.02 28 THR D N 1
ATOM 29459 C CA . THR D 2 28 ? 32.220 24.487 31.765 1.00 17.65 28 THR D CA 1
ATOM 29460 C C . THR D 2 28 ? 31.431 25.625 32.389 1.00 18.29 28 THR D C 1
ATOM 29461 O O . THR D 2 28 ? 31.076 26.609 31.732 1.00 16.60 28 THR D O 1
ATOM 29472 N N . ASN D 2 29 ? 31.122 25.457 33.666 1.00 17.69 29 ASN D N 1
ATOM 29473 C CA . ASN D 2 29 ? 30.391 26.474 34.390 1.00 16.98 29 ASN D CA 1
ATOM 29474 C C . ASN D 2 29 ? 31.184 27.773 34.426 1.00 17.52 29 ASN D C 1
ATOM 29475 O O . ASN D 2 29 ? 32.401 27.803 34.228 1.00 17.51 29 ASN D O 1
ATOM 29486 N N . ASP D 2 30 ? 30.474 28.862 34.677 1.00 17.97 30 ASP D N 1
ATOM 29487 C CA . ASP D 2 30 ? 31.155 30.123 34.898 1.00 19.39 30 ASP D CA 1
ATOM 29488 C C . ASP D 2 30 ? 32.172 29.948 36.012 1.00 20.31 30 ASP D C 1
ATOM 29489 O O . ASP D 2 30 ? 31.879 29.350 37.051 1.00 19.76 30 ASP D O 1
ATOM 29498 N N . GLY D 2 31 ? 33.391 30.417 35.758 1.00 20.00 31 GLY D N 1
ATOM 29499 C CA . GLY D 2 31 ? 34.473 30.293 36.703 1.00 19.27 31 GLY D CA 1
ATOM 29500 C C . GLY D 2 31 ? 35.265 29.005 36.623 1.00 19.25 31 GLY D C 1
ATOM 29501 O O . GLY D 2 31 ? 36.314 28.903 37.273 1.00 20.40 31 GLY D O 1
ATOM 29505 N N . ILE D 2 32 ? 34.788 28.006 35.887 1.00 17.10 32 ILE D N 1
ATOM 29506 C CA . ILE D 2 32 ? 35.523 26.761 35.696 1.00 16.98 32 ILE D CA 1
ATOM 29507 C C . ILE D 2 32 ? 36.165 26.812 34.319 1.00 17.30 32 ILE D C 1
ATOM 29508 O O . ILE D 2 32 ? 35.474 26.919 33.300 1.00 18.29 32 ILE D O 1
ATOM 29524 N N . HIS D 2 33 ? 37.487 26.722 34.287 1.00 17.92 33 HIS D N 1
ATOM 29525 C CA . HIS D 2 33 ? 38.222 26.810 33.035 1.00 18.82 33 HIS D CA 1
ATOM 29526 C C . HIS D 2 33 ? 39.244 25.688 33.006 1.00 20.50 33 HIS D C 1
ATOM 29527 O O . HIS D 2 33 ? 40.231 25.715 33.747 1.00 21.62 33 HIS D O 1
ATOM 29541 N N . TRP D 2 34 ? 38.980 24.690 32.169 1.00 16.98 34 TRP D N 1
ATOM 29542 C CA . TRP D 2 34 ? 39.894 23.572 32.023 1.00 16.48 34 TRP D CA 1
ATOM 29543 C C . TRP D 2 34 ? 41.217 24.023 31.424 1.00 17.61 34 TRP D C 1
ATOM 29544 O O . TRP D 2 34 ? 42.293 23.618 31.881 1.00 17.44 34 TRP D O 1
ATOM 29565 N N . SER D 2 35 ? 41.139 24.817 30.358 1.00 17.81 35 SER D N 1
ATOM 29566 C CA . SER D 2 35 ? 42.269 25.556 29.827 1.00 17.04 35 SER D CA 1
ATOM 29567 C C . SER D 2 35 ? 42.397 26.862 30.593 1.00 17.15 35 SER D C 1
ATOM 29568 O O . SER D 2 35 ? 41.411 27.580 30.772 1.00 17.14 35 SER D O 1
ATOM 29576 N N . HIS D 2 36 ? 43.599 27.178 31.044 1.00 16.57 36 HIS D N 1
ATOM 29577 C CA . HIS D 2 36 ? 43.807 28.442 31.738 1.00 16.56 36 HIS D CA 1
ATOM 29578 C C . HIS D 2 36 ? 45.242 28.862 31.463 1.00 16.54 36 HIS D C 1
ATOM 29579 O O . HIS D 2 36 ? 45.790 28.554 30.400 1.00 16.50 36 HIS D O 1
ATOM 29593 N N . HIS D 2 37 ? 45.869 29.550 32.405 1.00 16.92 37 HIS D N 1
ATOM 29594 C CA . HIS D 2 37 ? 47.204 30.061 32.155 1.00 17.57 37 HIS D CA 1
ATOM 29595 C C . HIS D 2 37 ? 47.866 30.361 33.483 1.00 18.60 37 HIS D C 1
ATOM 29596 O O . HIS D 2 37 ? 47.204 30.471 34.520 1.00 18.73 37 HIS D O 1
ATOM 29610 N N . ILE D 2 38 ? 49.187 30.498 33.419 1.00 17.76 38 ILE D N 1
ATOM 29611 C CA . ILE D 2 38 ? 50.009 31.041 34.489 1.00 19.40 38 ILE D CA 1
ATOM 29612 C C . ILE D 2 38 ? 50.788 32.199 33.892 1.00 20.09 38 ILE D C 1
ATOM 29613 O O . ILE D 2 38 ? 51.599 32.000 32.976 1.00 22.27 38 ILE D O 1
ATOM 29629 N N . ALA D 2 39 ? 50.547 33.396 34.397 1.00 18.79 39 ALA D N 1
ATOM 29630 C CA . ALA D 2 39 ? 51.280 34.574 33.972 1.00 21.04 39 ALA D CA 1
ATOM 29631 C C . ALA D 2 39 ? 52.147 35.060 35.122 1.00 21.05 39 ALA D C 1
ATOM 29632 O O . ALA D 2 39 ? 51.791 34.924 36.298 1.00 21.45 39 ALA D O 1
ATOM 29639 N N . THR D 2 40 ? 53.295 35.613 34.759 1.00 20.77 40 THR D N 1
ATOM 29640 C CA A THR D 2 40 ? 54.304 36.064 35.705 0.57 22.00 40 THR D CA 1
ATOM 29641 C CA B THR D 2 40 ? 54.262 36.089 35.730 0.43 21.79 40 THR D CA 1
ATOM 29642 C C . THR D 2 40 ? 54.867 37.391 35.226 1.00 21.20 40 THR D C 1
ATOM 29643 O O . THR D 2 40 ? 55.124 37.558 34.031 1.00 20.71 40 THR D O 1
ATOM 29664 N N . THR D 2 4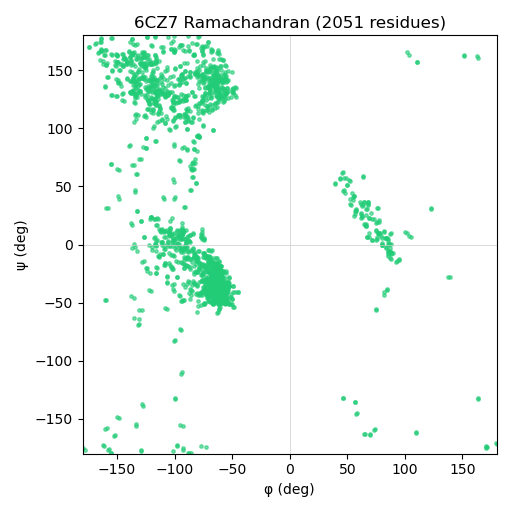1 ? 55.052 38.328 36.147 1.00 18.93 41 THR D N 1
ATOM 29665 C CA . THR D 2 41 ? 55.795 39.553 35.881 1.00 18.98 41 THR D CA 1
ATOM 29666 C C . THR D 2 41 ? 57.006 39.546 36.800 1.00 21.82 41 THR D C 1
ATOM 29667 O O . THR D 2 41 ? 56.862 39.373 38.015 1.00 22.72 41 THR D O 1
ATOM 29678 N N . GLU D 2 42 ? 58.186 39.711 36.217 1.00 20.92 42 GLU D N 1
ATOM 29679 C CA . GLU D 2 42 ? 59.434 39.686 36.955 1.00 24.59 42 GLU D CA 1
ATOM 29680 C C . GLU D 2 42 ? 60.224 40.944 36.634 1.00 23.03 42 GLU D C 1
ATOM 29681 O O . GLU D 2 42 ? 60.228 41.414 35.489 1.00 25.71 42 GLU D O 1
ATOM 29693 N N . GLY D 2 43 ? 60.909 41.466 37.635 1.00 23.66 43 GLY D N 1
ATOM 29694 C CA . GLY D 2 43 ? 61.811 42.566 37.400 1.00 22.08 43 GLY D CA 1
ATOM 29695 C C . GLY D 2 43 ? 61.236 43.894 37.854 1.00 24.02 43 GLY D C 1
ATOM 29696 O O . GLY D 2 43 ? 60.033 44.056 38.069 1.00 25.01 43 GLY D O 1
ATOM 29700 N N . THR D 2 44 ? 62.130 44.855 37.991 1.00 22.49 44 THR D N 1
ATOM 29701 C CA . THR D 2 44 ? 61.807 46.213 38.387 1.00 22.79 44 THR D CA 1
ATOM 29702 C C . THR D 2 44 ? 61.915 47.116 37.173 1.00 24.53 44 THR D C 1
ATOM 29703 O O . THR D 2 44 ? 62.839 46.977 36.366 1.00 24.66 44 THR D O 1
ATOM 29714 N N . PHE D 2 45 ? 60.954 48.015 37.041 1.00 22.90 45 PHE D N 1
ATOM 29715 C CA . PHE D 2 45 ? 60.962 48.960 35.937 1.00 20.39 45 PHE D CA 1
ATOM 29716 C C . PHE D 2 45 ? 62.352 49.573 35.784 1.00 19.96 45 PHE D C 1
ATOM 29717 O O . PHE D 2 45 ? 62.948 49.996 36.778 1.00 21.36 45 PHE D O 1
ATOM 29734 N N . PRO D 2 46 ? 62.889 49.675 34.554 1.00 22.04 46 PRO D N 1
ATOM 29735 C CA . PRO D 2 46 ? 62.254 49.349 33.270 1.00 23.35 46 PRO D CA 1
ATOM 29736 C C . PRO D 2 46 ? 62.523 47.948 32.751 1.00 20.80 46 PRO D C 1
ATOM 29737 O O . PRO D 2 46 ? 62.114 47.614 31.641 1.00 22.37 46 PRO D O 1
ATOM 29748 N N . ASP D 2 47 ? 63.212 47.136 33.541 1.00 23.37 47 ASP D N 1
ATOM 29749 C CA . ASP D 2 47 ? 63.639 45.818 33.084 1.00 24.66 47 ASP D CA 1
ATOM 29750 C C . ASP D 2 47 ? 62.626 44.770 33.530 1.00 23.28 47 ASP D C 1
ATOM 29751 O O . ASP D 2 47 ? 62.876 43.956 34.417 1.00 26.57 47 ASP D O 1
ATOM 29760 N N . VAL D 2 48 ? 61.470 44.800 32.876 1.00 21.34 48 VAL D N 1
ATOM 29761 C CA . VAL D 2 48 ? 60.309 44.023 33.294 1.00 23.13 48 VAL D CA 1
ATOM 29762 C C . VAL D 2 48 ? 60.056 42.932 32.270 1.00 24.10 48 VAL D C 1
ATOM 29763 O O . VAL D 2 48 ? 59.988 43.198 31.062 1.00 25.36 48 VAL D O 1
ATOM 29776 N N . LYS D 2 49 ? 59.888 41.713 32.761 1.00 22.29 49 LYS D N 1
ATOM 29777 C CA . LYS D 2 49 ? 59.592 40.567 31.927 1.00 25.30 49 LYS D CA 1
ATOM 29778 C C . LYS D 2 49 ? 58.201 40.081 32.284 1.00 21.69 49 LYS D C 1
ATOM 29779 O O . LYS D 2 49 ? 57.932 39.738 33.439 1.00 23.40 49 LYS D O 1
ATOM 29798 N N . TYR D 2 50 ? 57.352 39.989 31.279 1.00 19.63 50 TYR D N 1
ATOM 29799 C CA . TYR D 2 50 ? 56.023 39.432 31.430 1.00 19.08 50 TYR D CA 1
ATOM 29800 C C . TYR D 2 50 ? 55.981 38.154 30.611 1.00 20.45 50 TYR D C 1
ATOM 29801 O O . TYR D 2 50 ? 56.352 38.153 29.428 1.00 20.42 50 TYR D O 1
ATOM 29819 N N . THR D 2 51 ? 55.559 37.074 31.258 1.00 19.07 51 THR D N 1
ATOM 29820 C CA . THR D 2 51 ? 55.494 35.750 30.669 1.00 21.95 51 THR D CA 1
ATOM 29821 C C . THR D 2 51 ? 54.093 35.193 30.848 1.00 20.62 51 THR D C 1
ATOM 29822 O O . THR D 2 51 ? 53.461 35.395 31.889 1.00 22.53 51 THR D O 1
ATOM 29833 N N . TYR D 2 52 ? 53.624 34.473 29.835 1.00 18.90 52 TYR D N 1
ATOM 29834 C CA . TYR D 2 52 ? 52.339 33.788 29.863 1.00 17.66 52 TYR D CA 1
ATOM 29835 C C . TYR D 2 52 ? 52.568 32.346 29.454 1.00 19.97 52 TYR D C 1
ATOM 29836 O O . TYR D 2 52 ? 53.211 32.079 28.434 1.00 20.03 52 TYR D O 1
ATOM 29854 N N . ILE D 2 53 ? 52.061 31.427 30.265 1.00 17.45 53 ILE D N 1
ATOM 29855 C CA . ILE D 2 53 ? 52.135 29.999 29.981 1.00 17.18 53 ILE D CA 1
ATOM 29856 C C . ILE D 2 53 ? 50.716 29.444 29.915 1.00 16.93 53 ILE D C 1
ATOM 29857 O O . ILE D 2 53 ? 50.007 29.459 30.935 1.00 18.53 53 ILE D O 1
ATOM 29873 N N . PRO D 2 54 ? 50.249 28.973 28.754 1.00 17.12 54 PRO D N 1
ATOM 29874 C CA . PRO D 2 54 ? 48.945 28.297 28.714 1.00 17.82 54 PRO D CA 1
ATOM 29875 C C . PRO D 2 54 ? 49.017 26.982 29.471 1.00 19.44 54 PRO D C 1
ATOM 29876 O O . PRO D 2 54 ? 50.015 26.260 29.390 1.00 19.23 54 PRO D O 1
ATOM 29887 N N . THR D 2 55 ? 47.949 26.661 30.195 1.00 17.31 55 THR D N 1
ATOM 29888 C CA . THR D 2 55 ? 47.909 25.424 30.953 1.00 16.75 55 THR D CA 1
ATOM 29889 C C . THR D 2 55 ? 46.650 24.630 30.628 1.00 16.49 55 THR D C 1
ATOM 29890 O O . THR D 2 55 ? 45.613 25.170 30.232 1.00 17.58 55 THR D O 1
ATOM 29901 N N . LEU D 2 56 ? 46.759 23.331 30.844 1.00 16.52 56 LEU D N 1
ATOM 29902 C CA . LEU D 2 56 ? 45.671 22.384 30.680 1.00 16.61 56 LEU D CA 1
ATOM 29903 C C . LEU D 2 56 ? 46.087 21.151 31.470 1.00 17.40 56 LEU D C 1
ATOM 29904 O O . LEU D 2 56 ? 47.108 21.167 32.168 1.00 18.62 56 LEU D O 1
ATOM 29920 N N . CYS D 2 57 ? 45.313 20.078 31.364 1.00 16.76 57 CYS D N 1
ATOM 29921 C CA . CYS D 2 57 ? 45.726 18.823 31.973 1.00 17.21 57 CYS D CA 1
ATOM 29922 C C . CYS D 2 57 ? 46.925 18.264 31.220 1.00 19.06 57 CYS D C 1
ATOM 29923 O O . CYS D 2 57 ? 46.970 18.290 29.988 1.00 19.19 57 CYS D O 1
ATOM 29930 N N . ASN D 2 58 ? 47.906 17.762 31.962 1.00 18.29 58 ASN D N 1
ATOM 29931 C CA . ASN D 2 58 ? 49.127 17.239 31.363 1.00 19.12 58 ASN D CA 1
ATOM 29932 C C . ASN D 2 58 ? 49.035 15.754 31.045 1.00 19.30 58 ASN D C 1
ATOM 29933 O O . ASN D 2 58 ? 50.009 15.183 30.540 1.00 19.13 58 ASN D O 1
ATOM 29944 N N . HIS D 2 59 ? 47.891 15.129 31.317 1.00 18.48 59 HIS D N 1
ATOM 29945 C CA . HIS D 2 59 ? 47.632 13.731 30.967 1.00 18.37 59 HIS D CA 1
ATOM 29946 C C . HIS D 2 59 ? 48.828 12.862 31.296 1.00 22.41 59 HIS D C 1
ATOM 29947 O O . HIS D 2 59 ? 49.341 12.095 30.483 1.00 22.20 59 HIS D O 1
ATOM 29961 N N . CYS D 2 60 ? 49.182 12.943 32.573 1.00 20.96 60 CYS D N 1
ATOM 29962 C CA . CYS D 2 60 ? 50.481 12.530 33.068 1.00 20.71 60 CYS D CA 1
ATOM 29963 C C . CYS D 2 60 ? 50.724 11.041 32.905 1.00 23.38 60 CYS D C 1
ATOM 29964 O O . CYS D 2 60 ? 49.809 10.219 32.985 1.00 23.09 60 CYS D O 1
ATOM 29971 N N . ASP D 2 61 ? 51.998 10.700 32.710 1.00 24.85 61 ASP D N 1
ATOM 29972 C CA . ASP D 2 61 ? 52.393 9.301 32.678 1.00 27.25 61 ASP D CA 1
ATOM 29973 C C . ASP D 2 61 ? 52.058 8.607 33.991 1.00 28.74 61 ASP D C 1
ATOM 29974 O O . ASP D 2 61 ? 51.602 7.459 33.999 1.00 29.73 61 ASP D O 1
ATOM 29983 N N . ASP D 2 62 ? 52.300 9.280 35.113 1.00 27.31 62 ASP D N 1
ATOM 29984 C CA . ASP D 2 62 ? 52.109 8.722 36.458 1.00 27.51 62 ASP D CA 1
ATOM 29985 C C . ASP D 2 62 ? 51.223 9.725 37.194 1.00 26.60 62 ASP D C 1
ATOM 29986 O O . ASP D 2 62 ? 51.700 10.599 37.920 1.00 28.07 62 ASP D O 1
ATOM 29995 N N . ALA D 2 63 ? 49.918 9.601 36.988 1.00 26.45 63 ALA D N 1
ATOM 29996 C CA . ALA D 2 63 ? 48.979 10.656 37.341 1.00 26.21 63 ALA D CA 1
ATOM 29997 C C . ALA D 2 63 ? 48.497 10.491 38.772 1.00 25.27 63 ALA D C 1
ATOM 29998 O O . ALA D 2 63 ? 47.782 9.523 39.061 1.00 24.67 63 ALA D O 1
ATOM 30005 N N . PRO D 2 64 ? 48.802 11.425 39.677 1.00 24.28 64 PRO D N 1
ATOM 30006 C CA . PRO D 2 64 ? 48.306 11.267 41.051 1.00 25.80 64 PRO D CA 1
ATOM 30007 C C . PRO D 2 64 ? 46.796 11.276 41.136 1.00 23.33 64 PRO D C 1
ATOM 30008 O O . PRO D 2 64 ? 46.230 10.632 42.026 1.00 23.87 64 PRO D O 1
ATOM 30019 N N . CYS D 2 65 ? 46.120 11.963 40.216 1.00 22.15 65 CYS D N 1
ATOM 30020 C CA . CYS D 2 65 ? 44.664 12.015 40.256 1.00 22.49 65 CYS D CA 1
ATOM 30021 C C . CYS D 2 65 ? 44.060 10.633 40.050 1.00 23.87 65 CYS D C 1
ATOM 30022 O O . CYS D 2 65 ? 43.025 10.302 40.641 1.00 23.79 65 CYS D O 1
ATOM 30029 N N . VAL D 2 66 ? 44.678 9.823 39.190 1.00 22.55 66 VAL D N 1
ATOM 30030 C CA . VAL D 2 66 ? 44.205 8.462 38.987 1.00 22.21 66 VAL D CA 1
ATOM 30031 C C . VAL D 2 66 ? 44.508 7.617 40.212 1.00 23.14 66 VAL D C 1
ATOM 30032 O O . VAL D 2 66 ? 43.660 6.857 40.692 1.00 23.11 66 VAL D O 1
ATOM 30045 N N . LYS D 2 67 ? 45.719 7.748 40.750 1.00 22.94 67 LYS D N 1
ATOM 30046 C CA . LYS D 2 67 ? 46.129 6.891 41.853 1.00 24.39 67 LYS D CA 1
ATOM 30047 C C . LYS D 2 67 ? 45.306 7.124 43.110 1.00 22.51 67 LYS D C 1
ATOM 30048 O O . LYS D 2 67 ? 45.076 6.178 43.872 1.00 22.99 67 LYS D O 1
ATOM 30067 N N . VAL D 2 68 ? 44.873 8.362 43.366 1.00 24.38 68 VAL D N 1
ATOM 30068 C CA . VAL D 2 68 ? 44.142 8.629 44.600 1.00 26.92 68 VAL D CA 1
ATOM 30069 C C . VAL D 2 68 ? 42.650 8.368 44.464 1.00 24.12 68 VAL D C 1
ATOM 30070 O O . VAL D 2 68 ? 41.937 8.345 45.481 1.00 24.62 68 VAL D O 1
ATOM 30083 N N . CYS D 2 69 ? 42.151 8.195 43.250 1.00 21.67 69 CYS D N 1
ATOM 30084 C CA . CYS D 2 69 ? 40.712 8.114 43.048 1.00 20.52 69 CYS D CA 1
ATOM 30085 C C . CYS D 2 69 ? 40.167 6.840 43.675 1.00 20.63 69 CYS D C 1
ATOM 30086 O O . CYS D 2 69 ? 40.512 5.733 43.228 1.00 21.46 69 CYS D O 1
ATOM 30093 N N . PRO D 2 70 ? 39.301 6.940 44.683 1.00 22.01 70 PRO D N 1
ATOM 30094 C CA . PRO D 2 70 ? 38.893 5.731 45.412 1.00 22.93 70 PRO D CA 1
ATOM 30095 C C . PRO D 2 70 ? 37.955 4.836 44.632 1.00 21.16 70 PRO D C 1
ATOM 30096 O O . PRO D 2 70 ? 37.861 3.648 44.951 1.00 20.84 70 PRO D O 1
ATOM 30107 N N . THR D 2 71 ? 37.269 5.355 43.619 1.00 21.48 71 THR D N 1
ATOM 30108 C CA . THR D 2 71 ? 36.311 4.566 42.864 1.00 22.17 71 THR D CA 1
ATOM 30109 C C . THR D 2 71 ? 36.833 4.124 41.509 1.00 22.39 71 THR D C 1
ATOM 30110 O O . THR D 2 71 ? 36.146 3.363 40.819 1.00 22.14 71 THR D O 1
ATOM 30121 N N . GLY D 2 72 ? 37.986 4.631 41.086 1.00 23.05 72 GLY D N 1
ATOM 30122 C CA . GLY D 2 72 ? 38.465 4.382 39.749 1.00 21.77 72 GLY D CA 1
ATOM 30123 C C . GLY D 2 72 ? 37.794 5.204 38.678 1.00 21.96 72 GLY D C 1
ATOM 30124 O O . GLY D 2 72 ? 38.000 4.926 37.490 1.00 22.46 72 GLY D O 1
ATOM 30128 N N . ALA D 2 73 ? 36.974 6.187 39.059 1.00 20.33 73 ALA D N 1
ATOM 30129 C CA . ALA D 2 73 ? 36.343 7.056 38.073 1.00 19.67 73 ALA D CA 1
ATOM 30130 C C . ALA D 2 73 ? 37.390 7.744 37.209 1.00 21.41 73 ALA D C 1
ATOM 30131 O O . ALA D 2 73 ? 37.243 7.831 35.985 1.00 20.32 73 ALA D O 1
ATOM 30138 N N . MET D 2 74 ? 38.440 8.273 37.838 1.00 20.90 74 MET D N 1
ATOM 30139 C CA . MET D 2 74 ? 39.561 8.861 37.115 1.00 21.81 74 MET D CA 1
ATOM 30140 C C . MET D 2 74 ? 40.493 7.735 36.685 1.00 22.62 74 MET D C 1
ATOM 30141 O O . MET D 2 74 ? 40.905 6.915 37.510 1.00 23.69 74 MET D O 1
ATOM 30155 N N . HIS D 2 75 ? 40.822 7.687 35.395 1.00 21.51 75 HIS D N 1
ATOM 30156 C CA . HIS D 2 75 ? 41.524 6.533 34.854 1.00 21.18 75 HIS D CA 1
ATOM 30157 C C . HIS D 2 75 ? 42.303 6.943 33.614 1.00 21.28 75 HIS D C 1
ATOM 30158 O O . HIS D 2 75 ? 42.058 7.997 33.023 1.00 21.53 75 HIS D O 1
ATOM 30172 N N . LYS D 2 76 ? 43.242 6.088 33.224 1.00 22.66 76 LYS D N 1
ATOM 30173 C CA . LYS D 2 76 ? 43.981 6.270 31.986 1.00 22.58 76 LYS D CA 1
ATOM 30174 C C . LYS D 2 76 ? 43.312 5.448 30.892 1.00 25.80 76 LYS D C 1
ATOM 30175 O O . LYS D 2 76 ? 42.877 4.317 31.131 1.00 26.79 76 LYS D O 1
ATOM 30194 N N . ASP D 2 77 ? 43.218 6.014 29.695 1.00 24.68 77 ASP D N 1
ATOM 30195 C CA . ASP D 2 77 ? 42.700 5.264 28.560 1.00 25.76 77 ASP D CA 1
ATOM 30196 C C . ASP D 2 77 ? 43.860 4.789 27.680 1.00 25.04 77 ASP D C 1
ATOM 30197 O O . ASP D 2 77 ? 45.038 4.983 27.993 1.00 23.88 77 ASP D O 1
ATOM 30206 N N . LYS D 2 78 ? 43.514 4.122 26.577 1.00 28.38 78 LYS D N 1
ATOM 30207 C CA . LYS D 2 78 ? 44.518 3.478 25.743 1.00 28.75 78 LYS D CA 1
ATOM 30208 C C . LYS D 2 78 ? 45.336 4.475 24.940 1.00 25.34 78 LYS D C 1
ATOM 30209 O O . LYS D 2 78 ? 46.358 4.094 24.361 1.00 27.18 78 LYS D O 1
ATOM 30228 N N . ARG D 2 79 ? 44.932 5.739 24.919 1.00 22.33 79 ARG D N 1
ATOM 30229 C CA . ARG D 2 79 ? 45.696 6.800 24.284 1.00 21.49 79 ARG D CA 1
ATOM 30230 C C . ARG D 2 79 ? 46.640 7.483 25.258 1.00 22.45 79 ARG D C 1
ATOM 30231 O O . ARG D 2 79 ? 47.388 8.383 24.860 1.00 24.47 79 ARG D O 1
ATOM 30252 N N . GLY D 2 80 ? 46.629 7.067 26.519 1.00 21.93 80 GLY D N 1
ATOM 30253 C CA . GLY D 2 80 ? 47.376 7.756 27.540 1.00 22.08 80 GLY D CA 1
ATOM 30254 C C . GLY D 2 80 ? 46.663 8.947 28.124 1.00 21.75 80 GLY D C 1
ATOM 30255 O O . GLY D 2 80 ? 47.262 9.682 28.917 1.00 22.44 80 GLY D O 1
ATOM 30259 N N . LEU D 2 81 ? 45.414 9.179 27.746 1.00 19.86 81 LEU D N 1
ATOM 30260 C CA . LEU D 2 81 ? 44.683 10.302 28.300 1.00 19.38 81 LEU D CA 1
ATOM 30261 C C . LEU D 2 81 ? 44.235 9.975 29.714 1.00 19.37 81 LEU D C 1
ATOM 30262 O O . LEU D 2 81 ? 43.927 8.827 30.044 1.00 21.28 81 LEU D O 1
ATOM 30278 N N . THR D 2 82 ? 44.197 10.996 30.552 1.00 18.98 82 THR D N 1
ATOM 30279 C CA . THR D 2 82 ? 43.532 10.872 31.841 1.00 19.09 82 THR D CA 1
ATOM 30280 C C . THR D 2 82 ? 42.093 11.310 31.619 1.00 18.83 82 THR D C 1
ATOM 30281 O O . THR D 2 82 ? 41.831 12.479 31.317 1.00 18.63 82 THR D O 1
ATOM 30292 N N . LEU D 2 83 ? 41.169 10.371 31.725 1.00 18.97 83 LEU D N 1
ATOM 30293 C CA . LEU D 2 83 ? 39.759 10.662 31.557 1.00 19.16 83 LEU D CA 1
ATOM 30294 C C . LEU D 2 83 ? 39.025 10.307 32.838 1.00 19.66 83 LEU D C 1
ATOM 30295 O O . LEU D 2 83 ? 39.573 9.679 33.748 1.00 20.11 83 LEU D O 1
ATOM 30311 N N . GLN D 2 84 ? 37.764 10.707 32.888 1.00 19.25 84 GLN D N 1
ATOM 30312 C CA . GLN D 2 84 ? 36.944 10.515 34.069 1.00 20.04 84 GLN D CA 1
ATOM 30313 C C . GLN D 2 84 ? 35.609 9.942 33.645 1.00 19.36 84 GLN D C 1
ATOM 30314 O O . GLN D 2 84 ? 34.943 10.501 32.766 1.00 19.25 84 GLN D O 1
ATOM 30328 N N . ASN D 2 85 ? 35.228 8.833 34.265 1.00 19.61 85 ASN D N 1
ATOM 30329 C CA . ASN D 2 85 ? 33.850 8.368 34.216 1.00 19.82 85 ASN D CA 1
ATOM 30330 C C . ASN D 2 85 ? 33.074 9.199 35.229 1.00 19.52 85 ASN D C 1
ATOM 30331 O O . ASN D 2 85 ? 33.070 8.880 36.424 1.00 19.63 85 ASN D O 1
ATOM 30342 N N . ASN D 2 86 ? 32.447 10.281 34.764 1.00 19.28 86 ASN D N 1
ATOM 30343 C CA . ASN D 2 86 ? 31.848 11.240 35.684 1.00 19.24 86 ASN D CA 1
ATOM 30344 C C . ASN D 2 86 ? 30.735 10.608 36.507 1.00 19.81 86 ASN D C 1
ATOM 30345 O O . ASN D 2 86 ? 30.536 10.984 37.670 1.00 19.44 86 ASN D O 1
ATOM 30356 N N . ASP D 2 87 ? 30.035 9.613 35.946 1.00 19.74 87 ASP D N 1
ATOM 30357 C CA . ASP D 2 87 ? 28.994 8.933 36.707 1.00 20.41 87 ASP D CA 1
ATOM 30358 C C . ASP D 2 87 ? 29.542 8.234 37.945 1.00 20.19 87 ASP D C 1
ATOM 30359 O O . ASP D 2 87 ? 28.815 8.059 38.928 1.00 20.25 87 ASP D O 1
ATOM 30368 N N . GLU D 2 88 ? 30.798 7.810 37.923 1.00 20.06 88 GLU D N 1
ATOM 30369 C CA . GLU D 2 88 ? 31.345 7.102 39.072 1.00 20.27 88 GLU D CA 1
ATOM 30370 C C . GLU D 2 88 ? 32.057 8.044 40.036 1.00 20.17 88 GLU D C 1
ATOM 30371 O O . GLU D 2 88 ? 32.663 7.585 41.009 1.00 20.35 88 GLU D O 1
ATOM 30383 N N . CYS D 2 89 ? 32.019 9.344 39.779 1.00 20.01 89 CYS D N 1
ATOM 30384 C CA . CYS D 2 89 ? 32.632 10.307 40.681 1.00 20.01 89 CYS D CA 1
ATOM 30385 C C . CYS D 2 89 ? 31.747 10.502 41.905 1.00 20.15 89 CYS D C 1
ATOM 30386 O O . CYS D 2 89 ? 30.573 10.862 41.777 1.00 19.99 89 CYS D O 1
ATOM 30393 N N . ILE D 2 90 ? 32.315 10.288 43.092 1.00 20.32 90 ILE D N 1
ATOM 30394 C CA . ILE D 2 90 ? 31.585 10.467 44.343 1.00 20.60 90 ILE D CA 1
ATOM 30395 C C . ILE D 2 90 ? 31.914 11.795 45.015 1.00 20.52 90 ILE D C 1
ATOM 30396 O O . ILE D 2 90 ? 31.529 12.014 46.168 1.00 20.69 90 ILE D O 1
ATOM 30412 N N . GLY D 2 91 ? 32.622 12.684 44.326 1.00 20.40 91 GLY D N 1
ATOM 30413 C CA . GLY D 2 91 ? 32.864 14.012 44.851 1.00 20.52 91 GLY D CA 1
ATOM 30414 C C . GLY D 2 91 ? 33.744 14.059 46.074 1.00 21.29 91 GLY D C 1
ATOM 30415 O O . GLY D 2 91 ? 33.583 14.953 46.911 1.00 20.65 91 GLY D O 1
ATOM 30419 N N . CYS D 2 92 ? 34.680 13.117 46.198 1.00 20.80 92 CYS D N 1
ATOM 30420 C CA . CYS D 2 92 ? 35.586 13.067 47.343 1.00 20.87 92 CYS D CA 1
ATOM 30421 C C . CYS D 2 92 ? 36.669 14.133 47.262 1.00 20.73 92 CYS D C 1
ATOM 30422 O O . CYS D 2 92 ? 37.326 14.417 48.272 1.00 20.78 92 CYS D O 1
ATOM 30429 N N . LYS D 2 93 ? 36.867 14.701 46.076 1.00 20.60 93 LYS D N 1
ATOM 30430 C CA . LYS D 2 93 ? 37.797 15.777 45.764 1.00 20.55 93 LYS D CA 1
ATOM 30431 C C . LYS D 2 93 ? 39.261 15.380 45.841 1.00 21.17 93 LYS D C 1
ATOM 30432 O O . LYS D 2 93 ? 40.132 16.249 45.704 1.00 21.67 93 LYS D O 1
ATOM 30451 N N . LYS D 2 94 ? 39.578 14.106 46.041 1.00 20.71 94 LYS D N 1
ATOM 30452 C CA . LYS D 2 94 ? 40.983 13.769 46.227 1.00 20.86 94 LYS D CA 1
ATOM 30453 C C . LYS D 2 94 ? 41.790 14.045 44.967 1.00 20.72 94 LYS D C 1
ATOM 30454 O O . LYS D 2 94 ? 42.920 14.538 45.043 1.00 20.65 94 LYS D O 1
ATOM 30473 N N . CYS D 2 95 ? 41.222 13.773 43.795 1.00 20.74 95 CYS D N 1
ATOM 30474 C CA . CYS D 2 95 ? 41.964 14.039 42.568 1.00 20.65 95 CYS D CA 1
ATOM 30475 C C . CYS D 2 95 ? 42.352 15.509 42.488 1.00 21.43 95 CYS D C 1
ATOM 30476 O O . CYS D 2 95 ? 43.482 15.852 42.114 1.00 22.03 95 CYS D O 1
ATOM 30483 N N . MET D 2 96 ? 41.422 16.395 42.858 1.00 21.41 96 MET D N 1
ATOM 30484 C CA . MET D 2 96 ? 41.648 17.828 42.722 1.00 23.17 96 MET D CA 1
ATOM 30485 C C . MET D 2 96 ? 42.772 18.284 43.639 1.00 26.24 96 MET D C 1
ATOM 30486 O O . MET D 2 96 ? 43.586 19.134 43.263 1.00 28.14 96 MET D O 1
ATOM 30500 N N . ASN D 2 97 ? 42.833 17.729 44.846 1.00 31.46 97 ASN D N 1
ATOM 30501 C CA . ASN D 2 97 ? 43.922 18.026 45.766 1.00 40.51 97 ASN D CA 1
ATOM 30502 C C . ASN D 2 97 ? 45.214 17.303 45.423 1.00 38.27 97 ASN D C 1
ATOM 30503 O O . ASN D 2 97 ? 46.295 17.845 45.674 1.00 38.65 97 ASN D O 1
ATOM 30514 N N . ALA D 2 98 ? 45.139 16.100 44.853 1.00 29.36 98 ALA D N 1
ATOM 30515 C CA . ALA D 2 98 ? 46.354 15.356 44.544 1.00 24.19 98 ALA D CA 1
ATOM 30516 C C . ALA D 2 98 ? 47.051 15.881 43.297 1.00 26.00 98 ALA D C 1
ATOM 30517 O O . ALA D 2 98 ? 48.263 15.682 43.136 1.00 26.70 98 ALA D O 1
ATOM 30524 N N . CYS D 2 99 ? 46.313 16.494 42.391 1.00 23.64 99 CYS D N 1
ATOM 30525 C CA . CYS D 2 99 ? 46.908 16.980 41.159 1.00 23.10 99 CYS D CA 1
ATOM 30526 C C . CYS D 2 99 ? 47.898 18.082 41.491 1.00 23.77 99 CYS D C 1
ATOM 30527 O O . CYS D 2 99 ? 47.500 19.097 42.075 1.00 23.38 99 CYS D O 1
ATOM 30534 N N . PRO D 2 100 ? 49.181 17.940 41.142 1.00 23.96 100 PRO D N 1
ATOM 30535 C CA . PRO D 2 100 ? 50.146 18.998 41.478 1.00 27.37 100 PRO D CA 1
ATOM 30536 C C . PRO D 2 100 ? 49.936 20.270 40.691 1.00 24.69 100 PRO D C 1
ATOM 30537 O O . PRO D 2 100 ? 50.533 21.298 41.035 1.00 24.17 100 PRO D O 1
ATOM 30548 N N . TYR D 2 101 ? 49.116 20.235 39.649 1.00 22.30 101 TYR D N 1
ATOM 30549 C CA . TYR D 2 101 ? 49.001 21.337 38.710 1.00 20.57 101 TYR D CA 1
ATOM 30550 C C . TYR D 2 101 ? 47.765 22.182 38.960 1.00 22.39 101 TYR D C 1
ATOM 30551 O O . TYR D 2 101 ? 47.646 23.264 38.374 1.00 23.21 101 TYR D O 1
ATOM 30569 N N . GLY D 2 102 ? 46.871 21.739 39.842 1.00 21.87 102 GLY D N 1
ATOM 30570 C CA . GLY D 2 102 ? 45.669 22.490 40.143 1.00 22.08 102 GLY D CA 1
ATOM 30571 C C . GLY D 2 102 ? 44.743 22.695 38.970 1.00 22.66 102 GLY D C 1
ATOM 30572 O O . GLY D 2 102 ? 44.068 23.728 38.902 1.00 24.37 102 GLY D O 1
ATOM 30576 N N . VAL D 2 103 ? 44.643 21.725 38.058 1.00 19.80 103 VAL D N 1
ATOM 30577 C CA . VAL D 2 103 ? 43.832 21.927 36.865 1.00 20.08 103 VAL D CA 1
ATOM 30578 C C . VAL D 2 103 ? 42.453 21.298 36.973 1.00 20.91 103 VAL D C 1
ATOM 30579 O O . VAL D 2 103 ? 41.658 21.417 36.033 1.00 20.16 103 VAL D O 1
ATOM 30592 N N . ILE D 2 104 ? 42.144 20.635 38.081 1.00 19.14 104 ILE D N 1
ATOM 30593 C CA . ILE D 2 104 ? 40.837 20.022 38.281 1.00 19.04 104 ILE D CA 1
ATOM 30594 C C . ILE D 2 104 ? 39.953 21.005 39.030 1.00 19.93 104 ILE D C 1
ATOM 30595 O O . ILE D 2 104 ? 40.409 21.697 39.949 1.00 19.54 104 ILE D O 1
ATOM 30611 N N . SER D 2 105 ? 38.690 21.080 38.624 1.00 18.95 105 SER D N 1
ATOM 30612 C CA . SER D 2 105 ? 37.694 21.923 39.260 1.00 19.05 105 SER D CA 1
ATOM 30613 C C . SER D 2 105 ? 36.580 21.062 39.836 1.00 19.03 105 SER D C 1
ATOM 30614 O O . SER D 2 105 ? 36.351 19.929 39.402 1.00 18.95 105 SER D O 1
ATOM 30622 N N . PHE D 2 106 ? 35.900 21.615 40.837 1.00 20.32 106 PHE D N 1
ATOM 30623 C CA . PHE D 2 106 ? 34.783 20.961 41.508 1.00 19.91 106 PHE D CA 1
ATOM 30624 C C . PHE D 2 106 ? 33.508 21.740 41.243 1.00 19.81 106 PHE D C 1
ATOM 30625 O O . PHE D 2 106 ? 33.472 22.961 41.417 1.00 21.23 106 PHE D O 1
ATOM 30642 N N . ASN D 2 107 ? 32.462 21.031 40.835 1.00 19.23 107 ASN D N 1
ATOM 30643 C CA . ASN D 2 107 ? 31.154 21.640 40.616 1.00 19.02 107 ASN D CA 1
ATOM 30644 C C . ASN D 2 107 ? 30.466 21.787 41.970 1.00 19.48 107 ASN D C 1
ATOM 30645 O O . ASN D 2 107 ? 29.658 20.958 42.390 1.00 19.73 107 ASN D O 1
ATOM 30656 N N . ALA D 2 108 ? 30.845 22.844 42.690 1.00 21.67 108 ALA D N 1
ATOM 30657 C CA . ALA D 2 108 ? 30.188 23.148 43.956 1.00 23.16 108 ALA D CA 1
ATOM 30658 C C . ALA D 2 108 ? 28.725 23.521 43.748 1.00 24.05 108 ALA D C 1
ATOM 30659 O O . ALA D 2 108 ? 27.880 23.267 44.616 1.00 26.46 108 ALA D O 1
ATOM 30666 N N . ALA D 2 109 ? 28.430 24.225 42.665 1.00 24.61 109 ALA D N 1
ATOM 30667 C CA . ALA D 2 109 ? 27.074 24.568 42.272 1.00 26.08 109 ALA D CA 1
ATOM 30668 C C . ALA D 2 109 ? 26.647 23.740 41.067 1.00 25.78 109 ALA D C 1
ATOM 30669 O O . ALA D 2 109 ? 27.480 23.306 40.266 1.00 23.73 109 ALA D O 1
ATOM 30676 N N . THR D 2 110 ? 25.347 23.517 40.946 1.00 25.23 110 THR D N 1
ATOM 30677 C CA . THR D 2 110 ? 24.819 23.018 39.686 1.00 24.99 110 THR D CA 1
ATOM 30678 C C . THR D 2 110 ? 25.238 23.990 38.588 1.00 21.40 110 THR D C 1
ATOM 30679 O O . THR D 2 110 ? 25.039 25.204 38.740 1.00 23.14 110 THR D O 1
ATOM 30690 N N . PRO D 2 111 ? 25.903 23.525 37.533 1.00 22.43 111 PRO D N 1
ATOM 30691 C CA . PRO D 2 111 ? 26.381 24.458 36.510 1.00 22.13 111 PRO D CA 1
ATOM 30692 C C . PRO D 2 111 ? 25.242 25.237 35.874 1.00 21.99 111 PRO D C 1
ATOM 30693 O O . PRO D 2 111 ? 24.116 24.751 35.753 1.00 22.82 111 PRO D O 1
ATOM 30704 N N . HIS D 2 112 ? 25.541 26.491 35.533 1.00 20.38 112 HIS D N 1
ATOM 30705 C CA . HIS D 2 112 ? 24.684 27.322 34.694 1.00 19.50 112 HIS D CA 1
ATOM 30706 C C . HIS D 2 112 ? 23.413 27.736 35.402 1.00 22.30 112 HIS D C 1
ATOM 30707 O O . HIS D 2 112 ? 22.391 28.010 34.764 1.00 21.25 112 HIS D O 1
ATOM 30721 N N . ARG D 2 113 ? 23.488 27.806 36.729 1.00 21.48 113 ARG D N 1
ATOM 30722 C CA . ARG D 2 113 ? 22.351 28.254 37.515 1.00 22.25 113 ARG D CA 1
ATOM 30723 C C . ARG D 2 113 ? 21.925 29.664 37.135 1.00 20.61 113 ARG D C 1
ATOM 30724 O O . ARG D 2 113 ? 20.749 30.013 37.281 1.00 21.54 113 ARG D O 1
ATOM 30728 N N . ARG D 2 114 ? 22.857 30.497 36.665 1.00 20.93 114 ARG D N 1
ATOM 30729 C CA . ARG D 2 114 ? 22.490 31.871 36.348 1.00 21.24 114 ARG D CA 1
ATOM 30730 C C . ARG D 2 114 ? 21.478 31.943 35.211 1.00 20.28 114 ARG D C 1
ATOM 30731 O O . ARG D 2 114 ? 20.787 32.957 35.079 1.00 22.46 114 ARG D O 1
ATOM 30752 N N . TRP D 2 115 ? 21.347 30.881 34.414 1.00 18.94 115 TRP D N 1
ATOM 30753 C CA . TRP D 2 115 ? 20.388 30.862 33.313 1.00 18.97 115 TRP D CA 1
ATOM 30754 C C . TRP D 2 115 ? 18.959 30.572 33.751 1.00 20.61 115 TRP D C 1
ATOM 30755 O O . TRP D 2 115 ? 18.053 30.647 32.918 1.00 21.68 115 TRP D O 1
ATOM 30776 N N . GLN D 2 116 ? 18.723 30.265 35.020 1.00 19.82 116 GLN D N 1
ATOM 30777 C CA . GLN D 2 116 ? 17.369 30.045 35.515 1.00 20.79 116 GLN D CA 1
ATOM 30778 C C . GLN D 2 116 ? 16.685 31.334 35.952 1.00 23.78 116 GLN D C 1
ATOM 30779 O O . GLN D 2 116 ? 15.491 31.317 36.263 1.00 27.03 116 GLN D O 1
ATOM 30793 N N . ASP D 2 117 ? 17.408 32.442 35.940 1.00 23.07 117 ASP D N 1
ATOM 30794 C CA . ASP D 2 117 ? 16.897 33.741 36.347 1.00 23.61 117 ASP D CA 1
ATOM 30795 C C . ASP D 2 117 ? 16.004 34.348 35.271 1.00 22.96 117 ASP D C 1
ATOM 30796 O O . ASP D 2 117 ? 16.404 34.445 34.109 1.00 21.54 117 ASP D O 1
ATOM 30805 N N . ASP D 2 118 ? 14.794 34.758 35.656 1.00 20.39 118 ASP D N 1
ATOM 30806 C CA . ASP D 2 118 ? 13.876 35.366 34.703 1.00 20.19 118 ASP D CA 1
ATOM 30807 C C . ASP D 2 118 ? 13.733 36.872 34.890 1.00 19.77 118 ASP D C 1
ATOM 30808 O O . ASP D 2 118 ? 12.836 37.478 34.294 1.00 20.53 118 ASP D O 1
ATOM 30817 N N . SER D 2 119 ? 14.607 37.495 35.674 1.00 20.14 119 SER D N 1
ATOM 30818 C CA . SER D 2 119 ? 14.563 38.941 35.837 1.00 21.88 119 SER D CA 1
ATOM 30819 C C . SER D 2 119 ? 15.060 39.644 34.575 1.00 20.05 119 SER D C 1
ATOM 30820 O O . SER D 2 119 ? 15.899 39.126 33.831 1.00 19.27 119 SER D O 1
ATOM 30828 N N . GLU D 2 120 ? 14.525 40.845 34.352 1.00 20.01 120 GLU D N 1
ATOM 30829 C CA . GLU D 2 120 ? 14.757 41.654 33.159 1.00 19.08 120 GLU D CA 1
ATOM 30830 C C . GLU D 2 120 ? 15.265 43.023 33.595 1.00 20.87 120 GLU D C 1
ATOM 30831 O O . GLU D 2 120 ? 14.708 43.614 34.525 1.00 20.45 120 GLU D O 1
ATOM 30843 N N . VAL D 2 121 ? 16.328 43.526 32.951 1.00 19.80 121 VAL D N 1
ATOM 30844 C CA . VAL D 2 121 ? 16.830 44.834 33.372 1.00 19.37 121 VAL D CA 1
ATOM 30845 C C . VAL D 2 121 ? 15.873 45.941 32.930 1.00 19.08 121 VAL D C 1
ATOM 30846 O O . VAL D 2 121 ? 15.781 46.990 33.581 1.00 19.58 121 VAL D O 1
ATOM 30859 N N . VAL D 2 122 ? 15.137 45.731 31.839 1.00 18.06 122 VAL D N 1
ATOM 30860 C CA . VAL D 2 122 ? 14.040 46.609 31.445 1.00 18.22 122 VAL D CA 1
ATOM 30861 C C . VAL D 2 122 ? 12.810 45.724 31.286 1.00 18.26 122 VAL D C 1
ATOM 30862 O O . VAL D 2 122 ? 12.759 44.875 30.385 1.00 18.23 122 VAL D O 1
ATOM 30875 N N . ALA D 2 123 ? 11.837 45.895 32.176 1.00 18.67 123 ALA D N 1
ATOM 30876 C CA . ALA D 2 123 ? 10.697 44.997 32.212 1.00 20.62 123 ALA D CA 1
ATOM 30877 C C . ALA D 2 123 ? 9.962 44.995 30.879 1.00 19.65 123 ALA D C 1
ATOM 30878 O O . ALA D 2 123 ? 9.707 46.047 30.285 1.00 18.93 123 ALA D O 1
ATOM 30885 N N . ASN D 2 124 ? 9.632 43.794 30.405 1.00 18.88 124 ASN D N 1
ATOM 30886 C CA . ASN D 2 124 ? 8.865 43.627 29.177 1.00 18.79 124 ASN D CA 1
ATOM 30887 C C . ASN D 2 124 ? 9.553 44.311 28.006 1.00 18.59 124 ASN D C 1
ATOM 30888 O O . ASN D 2 124 ? 8.906 44.704 27.035 1.00 18.70 124 ASN D O 1
ATOM 30899 N N . GLY D 2 125 ? 10.873 44.456 28.097 1.00 18.29 125 GLY D N 1
ATOM 30900 C CA . GLY D 2 125 ? 11.629 45.153 27.077 1.00 18.05 125 GLY D CA 1
ATOM 30901 C C . GLY D 2 125 ? 12.884 44.397 26.706 1.00 17.91 125 GLY D C 1
ATOM 30902 O O . GLY D 2 125 ? 13.042 43.980 25.553 1.00 17.91 125 GLY D O 1
ATOM 30906 N N . THR D 2 126 ? 13.789 44.231 27.661 1.00 17.76 126 THR D N 1
ATOM 30907 C CA . THR D 2 126 ? 14.910 43.328 27.487 1.00 17.73 126 THR D CA 1
ATOM 30908 C C . THR D 2 126 ? 14.479 41.935 27.929 1.00 18.00 126 THR D C 1
ATOM 30909 O O . THR D 2 126 ? 13.449 41.753 28.584 1.00 18.22 126 THR D O 1
ATOM 30920 N N . VAL D 2 127 ? 15.290 40.944 27.586 1.00 18.01 127 VAL D N 1
ATOM 30921 C CA . VAL D 2 127 ? 14.918 39.561 27.850 1.00 18.07 127 VAL D CA 1
ATOM 30922 C C . VAL D 2 127 ? 15.489 39.156 29.198 1.00 18.09 127 VAL D C 1
ATOM 30923 O O . VAL D 2 127 ? 15.696 40.003 30.073 1.00 18.03 127 VAL D O 1
ATOM 30936 N N . SER D 2 128 ? 15.679 37.864 29.402 1.00 18.30 128 SER D N 1
ATOM 30937 C CA . SER D 2 128 ? 16.228 37.362 30.650 1.00 18.33 128 SER D CA 1
ATOM 30938 C C . SER D 2 128 ? 16.970 36.079 30.345 1.00 18.31 128 SER D C 1
ATOM 30939 O O . SER D 2 128 ? 16.753 35.468 29.290 1.00 18.16 128 SER D O 1
ATOM 30947 N N . PRO D 2 129 ? 17.821 35.617 31.259 1.00 18.29 129 PRO D N 1
ATOM 30948 C CA . PRO D 2 129 ? 18.500 34.335 31.011 1.00 18.36 129 PRO D CA 1
ATOM 30949 C C . PRO D 2 129 ? 17.524 33.201 30.771 1.00 18.55 129 PRO D C 1
ATOM 30950 O O . PRO D 2 129 ? 17.689 32.431 29.817 1.00 18.48 129 PRO D O 1
ATOM 30961 N N . LEU D 2 130 ? 16.476 33.101 31.585 1.00 18.79 130 LEU D N 1
ATOM 30962 C CA . LEU D 2 130 ? 15.526 32.015 31.405 1.00 19.16 130 LEU D CA 1
ATOM 30963 C C . LEU D 2 130 ? 14.801 32.131 30.074 1.00 19.21 130 LEU D C 1
ATOM 30964 O O . LEU D 2 130 ? 14.566 31.126 29.393 1.00 19.63 130 LEU D O 1
ATOM 30980 N N . MET D 2 131 ? 14.425 33.351 29.691 1.00 19.17 131 MET D N 1
ATOM 30981 C CA . MET D 2 131 ? 13.671 33.543 28.459 1.00 19.73 131 MET D CA 1
ATOM 30982 C C . MET D 2 131 ? 14.528 33.193 27.254 1.00 20.54 131 MET D C 1
ATOM 30983 O O . MET D 2 131 ? 14.045 32.602 26.282 1.00 20.92 131 MET D O 1
ATOM 30997 N N . LEU D 2 132 ? 15.809 33.540 27.308 1.00 20.72 132 LEU D N 1
ATOM 30998 C CA . LEU D 2 132 ? 16.729 33.178 26.240 1.00 20.58 132 LEU D CA 1
ATOM 30999 C C . LEU D 2 132 ? 16.937 31.675 26.195 1.00 20.97 132 LEU D C 1
ATOM 31000 O O . LEU D 2 132 ? 16.928 31.069 25.119 1.00 23.69 132 LEU D O 1
ATOM 31016 N N . LEU D 2 133 ? 17.062 31.047 27.358 1.00 23.34 133 LEU D N 1
ATOM 31017 C CA . LEU D 2 133 ? 17.148 29.597 27.401 1.00 26.57 133 LEU D CA 1
ATOM 31018 C C . LEU D 2 133 ? 15.968 28.958 26.690 1.00 31.97 133 LEU D C 1
ATOM 31019 O O . LEU D 2 133 ? 16.141 28.100 25.817 1.00 35.03 133 LEU D O 1
ATOM 31035 N N . LYS D 2 134 ? 14.755 29.393 27.033 1.00 25.24 134 LYS D N 1
ATOM 31036 C CA . LYS D 2 134 ? 13.559 28.841 26.409 1.00 23.98 134 LYS D CA 1
ATOM 31037 C C . LYS D 2 134 ? 13.540 29.119 24.914 1.00 23.42 134 LYS D C 1
ATOM 31038 O O . LYS D 2 134 ? 13.213 28.235 24.113 1.00 25.04 134 LYS D O 1
ATOM 31042 N N . ARG D 2 135 ? 13.881 30.347 24.520 1.00 20.63 135 ARG D N 1
ATOM 31043 C CA . ARG D 2 135 ? 13.806 30.714 23.115 1.00 20.18 135 ARG D CA 1
ATOM 31044 C C . ARG D 2 135 ? 14.717 29.833 22.276 1.00 21.40 135 ARG D C 1
ATOM 31045 O O . ARG D 2 135 ? 14.342 29.412 21.174 1.00 22.50 135 ARG D O 1
ATOM 31066 N N . THR D 2 136 ? 15.918 29.533 22.783 1.00 20.21 136 THR D N 1
ATOM 31067 C CA . THR D 2 136 ? 16.899 28.826 21.971 1.00 19.33 136 THR D CA 1
ATOM 31068 C C . THR D 2 136 ? 16.714 27.314 22.006 1.00 19.83 136 THR D C 1
ATOM 31069 O O . THR D 2 136 ? 17.269 26.616 21.149 1.00 20.49 136 THR D O 1
ATOM 31080 N N . GLY D 2 137 ? 15.935 26.799 22.958 1.00 20.34 137 GLY D N 1
ATOM 31081 C CA . GLY D 2 137 ? 15.741 25.372 23.106 1.00 22.24 137 GLY D CA 1
ATOM 31082 C C . GLY D 2 137 ? 16.847 24.641 23.826 1.00 23.47 137 GLY D C 1
ATOM 31083 O O . GLY D 2 137 ? 16.794 23.410 23.921 1.00 23.44 137 GLY D O 1
ATOM 31087 N N . ALA D 2 138 ? 17.831 25.357 24.361 1.00 24.42 138 ALA D N 1
ATOM 31088 C CA . ALA D 2 138 ? 18.905 24.726 25.109 1.00 23.83 138 ALA D CA 1
ATOM 31089 C C . ALA D 2 138 ? 18.402 24.271 26.474 1.00 24.38 138 ALA D C 1
ATOM 31090 O O . ALA D 2 138 ? 17.417 24.788 27.010 1.00 24.97 138 ALA D O 1
ATOM 31097 N N . THR D 2 139 ? 19.118 23.303 27.052 1.00 24.16 139 THR D N 1
ATOM 31098 C CA . THR D 2 139 ? 18.689 22.724 28.320 1.00 25.54 139 THR D CA 1
ATOM 31099 C C . THR D 2 139 ? 19.185 23.532 29.517 1.00 25.19 139 THR D C 1
ATOM 31100 O O . THR D 2 139 ? 18.444 23.717 30.488 1.00 25.04 139 THR D O 1
ATOM 31111 N N . ALA D 2 140 ? 20.449 23.964 29.496 1.00 22.14 140 ALA D N 1
ATOM 31112 C CA . ALA D 2 140 ? 21.076 24.648 30.623 1.00 20.79 140 ALA D CA 1
ATOM 31113 C C . ALA D 2 140 ? 21.618 26.025 30.288 1.00 20.42 140 ALA D C 1
ATOM 31114 O O . ALA D 2 140 ? 21.521 26.936 31.114 1.00 21.34 140 ALA D O 1
ATOM 31121 N N . THR D 2 141 ? 22.218 26.195 29.112 1.00 19.06 141 THR D N 1
ATOM 31122 C CA . THR D 2 141 ? 22.740 27.486 28.698 1.00 18.74 141 THR D CA 1
ATOM 31123 C C . THR D 2 141 ? 22.618 27.545 27.183 1.00 18.47 141 THR D C 1
ATOM 31124 O O . THR D 2 141 ? 22.823 26.523 26.509 1.00 18.69 141 THR D O 1
ATOM 31135 N N . PRO D 2 142 ? 22.265 28.701 26.618 1.00 18.21 142 PRO D N 1
ATOM 31136 C CA . PRO D 2 142 ? 22.198 28.796 25.154 1.00 18.26 142 PRO D CA 1
ATOM 31137 C C . PRO D 2 142 ? 23.532 28.531 24.493 1.00 18.15 142 PRO D C 1
ATOM 31138 O O . PRO D 2 142 ? 23.559 28.284 23.287 1.00 18.11 142 PRO D O 1
ATOM 31149 N N . ASN D 2 143 ? 24.631 28.554 25.243 1.00 18.10 143 ASN D N 1
ATOM 31150 C CA . ASN D 2 143 ? 25.955 28.295 24.695 1.00 18.05 143 ASN D CA 1
ATOM 31151 C C . ASN D 2 143 ? 26.373 26.832 24.815 1.00 18.05 143 ASN D C 1
ATOM 31152 O O . ASN D 2 143 ? 27.526 26.500 24.518 1.00 18.11 143 ASN D O 1
ATOM 31163 N N . GLU D 2 144 ? 25.477 25.942 25.217 1.00 18.10 144 GLU D N 1
ATOM 31164 C CA . GLU D 2 144 ? 25.906 24.574 25.470 1.00 18.22 144 GLU D CA 1
ATOM 31165 C C . GLU D 2 144 ? 26.173 23.828 24.166 1.00 18.21 144 GLU D C 1
ATOM 31166 O O . GLU D 2 144 ? 25.367 23.864 23.227 1.00 18.11 144 GLU D O 1
ATOM 31178 N N . ASN D 2 145 ? 27.300 23.115 24.141 1.00 18.19 145 ASN D N 1
ATOM 31179 C CA . ASN D 2 145 ? 27.724 22.350 22.979 1.00 18.24 145 ASN D CA 1
ATOM 31180 C C . ASN D 2 145 ? 27.274 20.906 23.133 1.00 18.54 145 ASN D C 1
ATOM 31181 O O . ASN D 2 145 ? 27.823 20.185 23.982 1.00 18.44 145 ASN D O 1
ATOM 31192 N N . PRO D 2 146 ? 26.304 20.434 22.351 1.00 19.25 146 PRO D N 1
ATOM 31193 C CA . PRO D 2 146 ? 25.864 19.040 22.511 1.00 19.13 146 PRO D CA 1
ATOM 31194 C C . PRO D 2 146 ? 26.931 18.022 22.163 1.00 19.01 146 PRO D C 1
ATOM 31195 O O . PRO D 2 146 ? 26.831 16.880 22.622 1.00 19.49 146 PRO D O 1
ATOM 31206 N N . GLU D 2 147 ? 27.936 18.386 21.356 1.00 18.64 147 GLU D N 1
ATOM 31207 C CA . GLU D 2 147 ? 28.979 17.435 20.989 1.00 18.55 147 GLU D CA 1
ATOM 31208 C C . GLU D 2 147 ? 29.671 16.871 22.217 1.00 18.84 147 GLU D C 1
ATOM 31209 O O . GLU D 2 147 ? 30.113 15.715 22.218 1.00 19.29 147 GLU D O 1
ATOM 31221 N N . ARG D 2 148 ? 29.812 17.696 23.251 1.00 18.49 148 ARG D N 1
ATOM 31222 C CA . ARG D 2 148 ? 30.490 17.288 24.470 1.00 18.54 148 ARG D CA 1
ATOM 31223 C C . ARG D 2 148 ? 29.892 16.013 25.021 1.00 19.80 148 ARG D C 1
ATOM 31224 O O . ARG D 2 148 ? 30.608 15.185 25.591 1.00 18.99 148 ARG D O 1
ATOM 31245 N N . GLY D 2 149 ? 28.583 15.839 24.854 1.00 19.31 149 GLY D N 1
ATOM 31246 C CA . GLY D 2 149 ? 27.878 14.703 25.404 1.00 19.73 149 GLY D CA 1
ATOM 31247 C C . GLY D 2 149 ? 28.222 13.380 24.769 1.00 21.40 149 GLY D C 1
ATOM 31248 O O . GLY D 2 149 ? 27.754 12.347 25.258 1.00 20.57 149 GLY D O 1
ATOM 31252 N N . ASP D 2 150 ? 29.033 13.379 23.708 1.00 21.50 150 ASP D N 1
ATOM 31253 C CA . ASP D 2 150 ? 29.392 12.124 23.061 1.00 21.02 150 ASP D CA 1
ATOM 31254 C C . ASP D 2 150 ? 30.112 11.181 24.018 1.00 24.94 150 ASP D C 1
ATOM 31255 O O . ASP D 2 150 ? 29.953 9.959 23.934 1.00 22.35 150 ASP D O 1
ATOM 31264 N N . THR D 2 151 ? 30.939 11.721 24.910 1.00 21.26 151 THR D N 1
ATOM 31265 C CA . THR D 2 151 ? 31.806 10.892 25.732 1.00 20.68 151 THR D CA 1
ATOM 31266 C C . THR D 2 151 ? 31.830 11.287 27.195 1.00 19.97 151 THR D C 1
ATOM 31267 O O . THR D 2 151 ? 32.564 10.685 27.981 1.00 20.54 151 THR D O 1
ATOM 31278 N N . TYR D 2 152 ? 31.077 12.303 27.565 1.00 20.62 152 TYR D N 1
ATOM 31279 C CA . TYR D 2 152 ? 31.170 12.941 28.865 1.00 19.53 152 TYR D CA 1
ATOM 31280 C C . TYR D 2 152 ? 29.887 13.719 29.049 1.00 19.53 152 TYR D C 1
ATOM 31281 O O . TYR D 2 152 ? 29.229 14.048 28.064 1.00 21.42 152 TYR D O 1
ATOM 31299 N N . PRO D 2 153 ? 29.467 13.984 30.279 1.00 19.26 153 PRO D N 1
ATOM 31300 C CA . PRO D 2 153 ? 28.208 14.733 30.433 1.00 19.31 153 PRO D CA 1
ATOM 31301 C C . PRO D 2 153 ? 28.335 16.089 29.751 1.00 19.18 153 PRO D C 1
ATOM 31302 O O . PRO D 2 153 ? 29.323 16.804 29.945 1.00 19.10 153 PRO D O 1
ATOM 31313 N N . MET D 2 154 ? 27.336 16.437 28.929 1.00 19.61 154 MET D N 1
ATOM 31314 C CA . MET D 2 154 ? 27.317 17.774 28.345 1.00 20.95 154 MET D CA 1
ATOM 31315 C C . MET D 2 154 ? 27.357 18.830 29.441 1.00 20.02 154 MET D C 1
ATOM 31316 O O . MET D 2 154 ? 28.050 19.849 29.322 1.00 20.16 154 MET D O 1
ATOM 31330 N N . ILE D 2 155 ? 26.582 18.606 30.497 1.00 19.64 155 ILE D N 1
ATOM 31331 C CA . ILE D 2 155 ? 26.540 19.435 31.691 1.00 21.59 155 ILE D CA 1
ATOM 31332 C C . ILE D 2 155 ? 26.872 18.511 32.851 1.00 20.21 155 ILE D C 1
ATOM 31333 O O . ILE D 2 155 ? 26.179 17.504 33.049 1.00 20.32 155 ILE D O 1
ATOM 31349 N N . ARG D 2 156 ? 27.923 18.821 33.598 1.00 20.35 156 ARG D N 1
ATOM 31350 C CA . ARG D 2 156 ? 28.248 17.935 34.706 1.00 20.11 156 ARG D CA 1
ATOM 31351 C C . ARG D 2 156 ? 27.353 18.224 35.907 1.00 22.85 156 ARG D C 1
ATOM 31352 O O . ARG D 2 156 ? 26.876 19.347 36.091 1.00 23.77 156 ARG D O 1
ATOM 31373 N N . PRO D 2 157 ? 27.067 17.208 36.704 1.00 20.07 157 PRO D N 1
ATOM 31374 C CA . PRO D 2 157 ? 26.316 17.446 37.934 1.00 19.96 157 PRO D CA 1
ATOM 31375 C C . PRO D 2 157 ? 27.153 18.090 39.022 1.00 19.52 157 PRO D C 1
ATOM 31376 O O . PRO D 2 157 ? 28.378 17.950 39.087 1.00 19.27 157 PRO D O 1
ATOM 31387 N N . LYS D 2 158 ? 26.447 18.788 39.898 1.00 19.90 158 LYS D N 1
ATOM 31388 C CA . LYS D 2 158 ? 27.008 19.225 41.161 1.00 20.58 158 LYS D CA 1
ATOM 31389 C C . LYS D 2 158 ? 27.662 18.052 41.878 1.00 20.11 158 LYS D C 1
ATOM 31390 O O . LYS D 2 158 ? 27.244 16.899 41.751 1.00 20.83 158 LYS D O 1
ATOM 31409 N N . ARG D 2 159 ? 28.709 18.366 42.629 1.00 20.31 159 ARG D N 1
ATOM 31410 C CA . ARG D 2 159 ? 29.456 17.413 43.440 1.00 22.31 159 ARG D CA 1
ATOM 31411 C C . ARG D 2 159 ? 30.301 16.453 42.612 1.00 21.32 159 ARG D C 1
ATOM 31412 O O . ARG D 2 159 ? 30.615 15.354 43.081 1.00 20.04 159 ARG D O 1
ATOM 31433 N N . THR D 2 160 ? 30.646 16.811 41.380 1.00 19.53 160 THR D N 1
ATOM 31434 C CA . THR D 2 160 ? 31.655 16.071 40.642 1.00 19.02 160 THR D CA 1
ATOM 31435 C C . THR D 2 160 ? 32.790 17.012 40.261 1.00 18.67 160 THR D C 1
ATOM 31436 O O . THR D 2 160 ? 32.618 18.230 40.162 1.00 18.49 160 THR D O 1
ATOM 31447 N N . THR D 2 161 ? 33.961 16.421 40.059 1.00 18.45 161 THR D N 1
ATOM 31448 C CA . THR D 2 161 ? 35.108 17.143 39.548 1.00 18.32 161 THR D CA 1
ATOM 31449 C C . THR D 2 161 ? 35.167 17.032 38.032 1.00 18.09 161 THR D C 1
ATOM 31450 O O . THR D 2 161 ? 34.507 16.195 37.407 1.00 18.17 161 THR D O 1
ATOM 31461 N N . GLU D 2 162 ? 36.013 17.869 37.446 1.00 18.01 162 GLU D N 1
ATOM 31462 C CA . GLU D 2 162 ? 36.182 17.862 36.006 1.00 17.91 162 GLU D CA 1
ATOM 31463 C C . GLU D 2 162 ? 37.441 18.617 35.632 1.00 17.69 162 GLU D C 1
ATOM 31464 O O . GLU D 2 162 ? 37.925 19.473 36.380 1.00 17.45 162 GLU D O 1
ATOM 31476 N N . LYS D 2 163 ? 37.930 18.314 34.431 1.00 17.70 163 LYS D N 1
ATOM 31477 C CA . LYS D 2 163 ? 39.153 18.893 33.903 1.00 17.82 163 LYS D CA 1
ATOM 31478 C C . LYS D 2 163 ? 39.210 18.630 32.406 1.00 17.48 163 LYS D C 1
ATOM 31479 O O . LYS D 2 163 ? 38.402 17.883 31.847 1.00 17.51 163 LYS D O 1
ATOM 31498 N N . CYS D 2 164 ? 40.222 19.220 31.780 1.00 17.27 164 CYS D N 1
ATOM 31499 C CA . CYS D 2 164 ? 40.543 18.967 30.383 1.00 17.19 164 CYS D CA 1
ATOM 31500 C C . CYS D 2 164 ? 40.544 17.480 30.061 1.00 17.25 164 CYS D C 1
ATOM 31501 O O . CYS D 2 164 ? 41.186 16.680 30.745 1.00 17.57 164 CYS D O 1
ATOM 31508 N N . THR D 2 165 ? 39.786 17.118 29.024 1.00 17.19 165 THR D N 1
ATOM 31509 C CA . THR D 2 165 ? 39.717 15.753 28.527 1.00 17.49 165 THR D CA 1
ATOM 31510 C C . THR D 2 165 ? 40.506 15.582 27.242 1.00 17.42 165 THR D C 1
ATOM 31511 O O . THR D 2 165 ? 40.317 14.587 26.535 1.00 17.55 165 THR D O 1
ATOM 31522 N N . PHE D 2 166 ? 41.361 16.551 26.916 1.00 17.31 166 PHE D N 1
ATOM 31523 C CA . PHE D 2 166 ? 42.086 16.579 25.650 1.00 17.25 166 PHE D CA 1
ATOM 31524 C C . PHE D 2 166 ? 41.124 16.554 24.465 1.00 17.35 166 PHE D C 1
ATOM 31525 O O . PHE D 2 166 ? 41.460 16.059 23.385 1.00 17.88 166 PHE D O 1
ATOM 31542 N N . CYS D 2 167 ? 39.921 17.094 24.648 1.00 17.51 167 CYS D N 1
ATOM 31543 C CA . CYS D 2 167 ? 38.893 17.051 23.611 1.00 17.57 167 CYS D CA 1
ATOM 31544 C C . CYS D 2 167 ? 38.790 15.647 23.015 1.00 17.81 167 CYS D C 1
ATOM 31545 O O . CYS D 2 167 ? 38.700 15.457 21.798 1.00 18.16 167 CYS D O 1
ATOM 31552 N N . ASP D 2 168 ? 38.766 14.653 23.907 1.00 17.94 168 ASP D N 1
ATOM 31553 C CA . ASP D 2 168 ? 38.707 13.259 23.486 1.00 18.24 168 ASP D CA 1
ATOM 31554 C C . ASP D 2 168 ? 37.560 13.002 22.515 1.00 19.55 168 ASP D C 1
ATOM 31555 O O . ASP D 2 168 ? 37.681 12.172 21.605 1.00 20.26 168 ASP D O 1
ATOM 31564 N N . HIS D 2 169 ? 36.424 13.685 22.710 1.00 18.96 169 HIS D N 1
ATOM 31565 C CA . HIS D 2 169 ? 35.278 13.498 21.824 1.00 18.82 169 HIS D CA 1
ATOM 31566 C C . HIS D 2 169 ? 35.586 13.984 20.417 1.00 20.48 169 HIS D C 1
ATOM 31567 O O . HIS D 2 169 ? 35.043 13.449 19.443 1.00 20.70 169 HIS D O 1
ATOM 31581 N N . ARG D 2 170 ? 36.439 15.003 20.293 1.00 18.99 170 ARG D N 1
ATOM 31582 C CA . ARG D 2 170 ? 36.870 15.462 18.979 1.00 20.49 170 ARG D CA 1
ATOM 31583 C C . ARG D 2 170 ? 37.911 14.514 18.398 1.00 20.36 170 ARG D C 1
ATOM 31584 O O . ARG D 2 170 ? 37.841 14.167 17.213 1.00 21.50 170 ARG D O 1
ATOM 31605 N N . LEU D 2 171 ? 38.854 14.050 19.226 1.00 19.69 171 LEU D N 1
ATOM 31606 C CA . LEU D 2 171 ? 39.831 13.074 18.757 1.00 22.09 171 LEU D CA 1
ATOM 31607 C C . LEU D 2 171 ? 39.143 11.824 18.221 1.00 23.19 171 LEU D C 1
ATOM 31608 O O . LEU D 2 171 ? 39.605 11.220 17.246 1.00 24.15 171 LEU D O 1
ATOM 31624 N N . ASP D 2 172 ? 38.038 11.420 18.849 1.00 22.28 172 ASP D N 1
ATOM 31625 C CA . ASP D 2 172 ? 37.319 10.237 18.396 1.00 21.94 172 ASP D CA 1
ATOM 31626 C C . ASP D 2 172 ? 36.831 10.381 16.958 1.00 23.71 172 ASP D C 1
ATOM 31627 O O . ASP D 2 172 ? 36.641 9.378 16.262 1.00 24.37 172 ASP D O 1
ATOM 31636 N N . LYS D 2 173 ? 36.574 11.607 16.516 1.00 24.77 173 LYS D N 1
ATOM 31637 C CA . LYS D 2 173 ? 36.119 11.876 15.161 1.00 26.58 173 LYS D CA 1
ATOM 31638 C C . LYS D 2 173 ? 37.245 12.310 14.231 1.00 27.14 173 LYS D C 1
ATOM 31639 O O . LYS D 2 173 ? 36.972 12.733 13.103 1.00 28.78 173 LYS D O 1
ATOM 31658 N N . GLY D 2 174 ? 38.495 12.253 14.689 1.00 25.41 174 GLY D N 1
ATOM 31659 C CA . GLY D 2 174 ? 39.614 12.697 13.884 1.00 29.35 174 GLY D CA 1
ATOM 31660 C C . GLY D 2 174 ? 39.740 14.197 13.773 1.00 33.05 174 GLY D C 1
ATOM 31661 O O . GLY D 2 174 ? 40.418 14.694 12.868 1.00 30.44 174 GLY D O 1
ATOM 31665 N N . LEU D 2 175 ? 39.104 14.933 14.674 1.00 28.59 175 LEU D N 1
ATOM 31666 C CA . LEU D 2 175 ? 39.142 16.386 14.668 1.00 24.55 175 LEU D CA 1
ATOM 31667 C C . LEU D 2 175 ? 40.145 16.861 15.711 1.00 24.09 175 LEU D C 1
ATOM 31668 O O . LEU D 2 175 ? 40.606 16.096 16.565 1.00 28.62 175 LEU D O 1
ATOM 31684 N N . ASN D 2 176 ? 40.462 18.146 15.647 1.00 26.24 176 ASN D N 1
ATOM 31685 C CA . ASN D 2 176 ? 41.444 18.685 16.570 1.00 24.75 176 ASN D CA 1
ATOM 31686 C C . ASN D 2 176 ? 40.773 19.172 17.834 1.00 20.85 176 ASN D C 1
ATOM 31687 O O . ASN D 2 176 ? 39.588 19.518 17.832 1.00 23.10 176 ASN D O 1
ATOM 31698 N N . PRO D 2 177 ? 41.523 19.236 18.929 1.00 20.20 177 PRO D N 1
ATOM 31699 C CA . PRO D 2 177 ? 41.016 19.917 20.122 1.00 21.19 177 PRO D CA 1
ATOM 31700 C C . PRO D 2 177 ? 40.629 21.344 19.784 1.00 21.93 177 PRO D C 1
ATOM 31701 O O . PRO D 2 177 ? 41.210 21.984 18.899 1.00 22.05 177 PRO D O 1
ATOM 31712 N N . ALA D 2 178 ? 39.616 21.837 20.491 1.00 19.94 178 ALA D N 1
ATOM 31713 C CA . ALA D 2 178 ? 39.134 23.187 20.235 1.00 18.38 178 ALA D CA 1
ATOM 31714 C C . ALA D 2 178 ? 40.244 24.212 20.411 1.00 20.06 178 ALA D C 1
ATOM 31715 O O . ALA D 2 178 ? 40.346 25.166 19.631 1.00 19.50 178 ALA D O 1
ATOM 31722 N N . CYS D 2 179 ? 41.078 24.039 21.438 1.00 18.33 179 CYS D N 1
ATOM 31723 C CA . CYS D 2 179 ? 42.123 25.018 21.715 1.00 18.62 179 CYS D CA 1
ATOM 31724 C C . CYS D 2 179 ? 43.182 25.021 20.628 1.00 21.21 179 CYS D C 1
ATOM 31725 O O . CYS D 2 179 ? 43.789 26.065 20.366 1.00 20.70 179 CYS D O 1
ATOM 31732 N N . VAL D 2 180 ? 43.409 23.871 19.987 1.00 19.73 180 VAL D N 1
ATOM 31733 C CA . VAL D 2 180 ? 44.378 23.787 18.894 1.00 19.05 180 VAL D CA 1
ATOM 31734 C C . VAL D 2 180 ? 43.894 24.586 17.694 1.00 22.44 180 VAL D C 1
ATOM 31735 O O . VAL D 2 180 ? 44.643 25.387 17.121 1.00 21.09 180 VAL D O 1
ATOM 31748 N N . ASP D 2 181 ? 42.636 24.377 17.290 1.00 23.74 181 ASP D N 1
ATOM 31749 C CA . ASP D 2 181 ? 42.068 25.153 16.196 1.00 23.70 181 ASP D CA 1
ATOM 31750 C C . ASP D 2 181 ? 41.928 26.629 16.545 1.00 23.65 181 ASP D C 1
ATOM 31751 O O . ASP D 2 181 ? 41.856 27.465 15.640 1.00 26.87 181 ASP D O 1
ATOM 31760 N N . ALA D 2 182 ? 41.820 26.955 17.828 1.00 20.91 182 ALA D N 1
ATOM 31761 C CA . ALA D 2 182 ? 41.568 28.326 18.233 1.00 20.47 182 ALA D CA 1
ATOM 31762 C C . ALA D 2 182 ? 42.821 29.182 18.249 1.00 18.84 182 ALA D C 1
ATOM 31763 O O . ALA D 2 182 ? 42.708 30.411 18.317 1.00 19.16 182 ALA D O 1
ATOM 31770 N N . CYS D 2 183 ? 43.994 28.570 18.186 1.00 19.10 183 CYS D N 1
ATOM 31771 C CA . CYS D 2 183 ? 45.229 29.300 18.389 1.00 18.46 183 CYS D CA 1
ATOM 31772 C C . CYS D 2 183 ? 45.652 30.004 17.108 1.00 18.41 183 CYS D C 1
ATOM 31773 O O . CYS D 2 183 ? 45.914 29.334 16.101 1.00 18.67 183 CYS D O 1
ATOM 31780 N N . PRO D 2 184 ? 45.757 31.333 17.106 1.00 17.95 184 PRO D N 1
ATOM 31781 C CA . PRO D 2 184 ? 46.012 32.034 15.841 1.00 18.14 184 PRO D CA 1
ATOM 31782 C C . PRO D 2 184 ? 47.367 31.724 15.241 1.00 18.53 184 PRO D C 1
ATOM 31783 O O . PRO D 2 184 ? 47.525 31.804 14.018 1.00 18.60 184 PRO D O 1
ATOM 31794 N N . SER D 2 185 ? 48.348 31.371 16.058 1.00 19.12 185 SER D N 1
ATOM 31795 C CA . SER D 2 185 ? 49.699 31.122 15.582 1.00 19.20 185 SER D CA 1
ATOM 31796 C C . SER D 2 185 ? 50.022 29.641 15.490 1.00 20.24 185 SER D C 1
ATOM 31797 O O . SER D 2 185 ? 51.175 29.283 15.239 1.00 21.52 185 SER D O 1
ATOM 31805 N N . GLU D 2 186 ? 49.029 28.775 15.670 1.00 20.43 186 GLU D N 1
ATOM 31806 C CA . GLU D 2 186 ? 49.256 27.334 15.667 1.00 22.74 186 GLU D CA 1
ATOM 31807 C C . GLU D 2 186 ? 50.366 26.977 16.646 1.00 21.26 186 GLU D C 1
ATOM 31808 O O . GLU D 2 186 ? 51.227 26.135 16.379 1.00 21.16 186 GLU D O 1
ATOM 31820 N N . ALA D 2 187 ? 50.359 27.657 17.788 1.00 20.45 187 ALA D N 1
ATOM 31821 C CA . ALA D 2 187 ? 51.362 27.402 18.805 1.00 20.74 187 ALA D CA 1
ATOM 31822 C C . ALA D 2 187 ? 51.172 26.044 19.459 1.00 21.31 187 ALA D C 1
ATOM 31823 O O . ALA D 2 187 ? 52.125 25.513 20.039 1.00 22.22 187 ALA D O 1
ATOM 31830 N N . ARG D 2 188 ? 49.983 25.461 19.360 1.00 20.08 188 ARG D N 1
ATOM 31831 C CA . ARG D 2 188 ? 49.660 24.216 20.045 1.00 20.36 188 ARG D CA 1
ATOM 31832 C C . ARG D 2 188 ? 49.594 23.089 19.026 1.00 22.78 188 ARG D C 1
ATOM 31833 O O . ARG D 2 188 ? 48.878 23.195 18.023 1.00 23.43 188 ARG D O 1
ATOM 31854 N N . VAL D 2 189 ? 50.332 22.010 19.293 1.00 22.15 189 VAL D N 1
ATOM 31855 C CA . VAL D 2 189 ? 50.383 20.835 18.431 1.00 21.29 189 VAL D CA 1
ATOM 31856 C C . VAL D 2 189 ? 50.233 19.598 19.305 1.00 21.90 189 VAL D C 1
ATOM 31857 O O . VAL D 2 189 ? 50.915 19.479 20.330 1.00 21.12 189 VAL D O 1
ATOM 31870 N N . ILE D 2 190 ? 49.387 18.657 18.886 1.00 23.38 190 ILE D N 1
ATOM 31871 C CA . ILE D 2 190 ? 49.249 17.422 19.645 1.00 23.65 190 ILE D CA 1
ATOM 31872 C C . ILE D 2 190 ? 49.692 16.241 18.792 1.00 26.63 190 ILE D C 1
ATOM 31873 O O . ILE D 2 190 ? 49.773 16.315 17.561 1.00 24.75 190 ILE D O 1
ATOM 31889 N N . GLY D 2 191 ? 49.952 15.130 19.472 1.00 25.56 191 GLY D N 1
ATOM 31890 C CA . GLY D 2 191 ? 50.305 13.900 18.799 1.00 27.35 191 GLY D CA 1
ATOM 31891 C C . GLY D 2 191 ? 50.776 12.858 19.793 1.00 25.28 191 GLY D C 1
ATOM 31892 O O . GLY D 2 191 ? 50.738 13.062 21.009 1.00 26.04 191 GLY D O 1
ATOM 31896 N N . ASP D 2 192 ? 51.228 11.739 19.241 1.00 28.73 192 ASP D N 1
ATOM 31897 C CA . ASP D 2 192 ? 51.649 10.587 20.028 1.00 32.08 192 ASP D CA 1
ATOM 31898 C C . ASP D 2 192 ? 53.140 10.696 20.331 1.00 27.07 192 ASP D C 1
ATOM 31899 O O . ASP D 2 192 ? 53.977 10.582 19.432 1.00 29.21 192 ASP D O 1
ATOM 31908 N N . LEU D 2 193 ? 53.471 10.912 21.602 1.00 27.39 193 LEU D N 1
ATOM 31909 C CA . LEU D 2 193 ? 54.868 10.995 22.015 1.00 27.68 193 LEU D CA 1
ATOM 31910 C C . LEU D 2 193 ? 55.590 9.659 21.922 1.00 31.38 193 LEU D C 1
ATOM 31911 O O . LEU D 2 193 ? 56.825 9.643 21.931 1.00 34.38 193 LEU D O 1
ATOM 31927 N N . ASP D 2 194 ? 54.861 8.544 21.831 1.00 32.28 194 ASP D N 1
ATOM 31928 C CA . ASP D 2 194 ? 55.492 7.248 21.610 1.00 33.39 194 ASP D CA 1
ATOM 31929 C C . ASP D 2 194 ? 55.793 6.976 20.138 1.00 37.17 194 ASP D C 1
ATOM 31930 O O . ASP D 2 194 ? 56.417 5.955 19.829 1.00 38.74 194 ASP D O 1
ATOM 31939 N N . ASP D 2 195 ? 55.348 7.845 19.228 1.00 34.95 195 ASP D N 1
ATOM 31940 C CA . ASP D 2 195 ? 55.661 7.726 17.811 1.00 37.50 195 ASP D CA 1
ATOM 31941 C C . ASP D 2 195 ? 56.834 8.632 17.479 1.00 44.77 195 ASP D C 1
ATOM 31942 O O . ASP D 2 195 ? 56.673 9.862 17.495 1.00 36.79 195 ASP D O 1
ATOM 31951 N N . PRO D 2 196 ? 58.011 8.088 17.151 1.00 49.13 196 PRO D N 1
ATOM 31952 C CA . PRO D 2 196 ? 59.172 8.958 16.894 1.00 42.45 196 PRO D CA 1
ATOM 31953 C C . PRO D 2 196 ? 59.000 9.876 15.696 1.00 38.16 196 PRO D C 1
ATOM 31954 O O . PRO D 2 196 ? 59.761 10.845 15.563 1.00 43.34 196 PRO D O 1
ATOM 31965 N N . GLN D 2 197 ? 58.044 9.597 14.811 1.00 40.57 197 GLN D N 1
ATOM 31966 C CA . GLN D 2 197 ? 57.811 10.430 13.641 1.00 49.50 197 GLN D CA 1
ATOM 31967 C C . GLN D 2 197 ? 56.713 11.466 13.845 1.00 49.54 197 GLN D C 1
ATOM 31968 O O . GLN D 2 197 ? 56.487 12.284 12.949 1.00 43.45 197 GLN D O 1
ATOM 31972 N N . SER D 2 198 ? 56.019 11.456 14.978 1.00 37.26 198 SER D N 1
ATOM 31973 C CA . SER D 2 198 ? 55.009 12.478 15.201 1.00 36.07 198 SER D CA 1
ATOM 31974 C C . SER D 2 198 ? 55.675 13.845 15.299 1.00 33.73 198 SER D C 1
ATOM 31975 O O . SER D 2 198 ? 56.825 13.971 15.732 1.00 31.39 198 SER D O 1
ATOM 31983 N N . LYS D 2 199 ? 54.935 14.881 14.899 1.00 33.74 199 LYS D N 1
ATOM 31984 C CA . LYS D 2 199 ? 55.451 16.239 15.013 1.00 39.29 199 LYS D CA 1
ATOM 31985 C C . LYS D 2 199 ? 55.826 16.574 16.455 1.00 33.05 199 LYS D C 1
ATOM 31986 O O . LYS D 2 199 ? 56.848 17.227 16.693 1.00 30.62 199 LYS D O 1
ATOM 31990 N N . VAL D 2 200 ? 55.012 16.158 17.435 1.00 28.48 200 VAL D N 1
ATOM 31991 C CA . VAL D 2 200 ? 55.340 16.490 18.823 1.00 27.98 200 VAL D CA 1
ATOM 31992 C C . VAL D 2 200 ? 56.649 15.827 19.237 1.00 28.85 200 VAL D C 1
ATOM 31993 O O . VAL D 2 200 ? 57.479 16.439 19.919 1.00 27.60 200 VAL D O 1
ATOM 32006 N N . SER D 2 201 ? 56.855 14.566 18.845 1.00 30.37 201 SER D N 1
ATOM 32007 C CA . SER D 2 201 ? 58.102 13.891 19.197 1.00 33.95 201 SER D CA 1
ATOM 32008 C C . SER D 2 201 ? 59.299 14.600 18.577 1.00 36.42 201 SER D C 1
ATOM 32009 O O . SER D 2 201 ? 60.348 14.737 19.215 1.00 34.35 201 SER D O 1
ATOM 32017 N N . GLN D 2 202 ? 59.156 15.074 17.339 1.00 30.89 202 GLN D N 1
ATOM 32018 C CA . GLN D 2 202 ? 60.254 15.780 16.692 1.00 36.36 202 GLN D CA 1
ATOM 32019 C C . GLN D 2 202 ? 60.450 17.163 17.295 1.00 37.87 202 GLN D C 1
ATOM 32020 O O . GLN D 2 202 ? 61.589 17.604 17.484 1.00 33.92 202 GLN D O 1
ATOM 32034 N N . LEU D 2 203 ? 59.361 17.843 17.654 1.00 30.27 203 LEU D N 1
ATOM 32035 C CA . LEU D 2 203 ? 59.506 19.185 18.205 1.00 28.24 203 LEU D CA 1
ATOM 32036 C C . LEU D 2 203 ? 60.341 19.171 19.479 1.00 28.33 203 LEU D C 1
ATOM 32037 O O . LEU D 2 203 ? 61.140 20.084 19.708 1.00 31.32 203 LEU D O 1
ATOM 32053 N N . ILE D 2 204 ? 60.174 18.151 20.330 1.00 28.16 204 ILE D N 1
ATOM 32054 C CA . ILE D 2 204 ? 60.889 18.174 21.603 1.00 29.76 204 ILE D CA 1
ATOM 32055 C C . ILE D 2 204 ? 62.308 17.637 21.482 1.00 31.22 204 ILE D C 1
ATOM 32056 O O . ILE D 2 204 ? 63.053 17.652 22.473 1.00 33.71 204 ILE D O 1
ATOM 32072 N N . LYS D 2 205 ? 62.703 17.151 20.305 1.00 31.74 205 LYS D N 1
ATOM 32073 C CA . LYS D 2 205 ? 64.110 16.928 19.998 1.00 36.42 205 LYS D CA 1
ATOM 32074 C C . LYS D 2 205 ? 64.737 18.138 19.315 1.00 46.91 205 LYS D C 1
ATOM 32075 O O . LYS D 2 205 ? 65.924 18.418 19.522 1.00 41.74 205 LYS D O 1
ATOM 32094 N N . LEU D 2 206 ? 63.961 18.856 18.500 1.00 33.45 206 LEU D N 1
ATOM 32095 C CA . LEU D 2 206 ? 64.455 20.065 17.852 1.00 31.89 206 LEU D CA 1
ATOM 32096 C C . LEU D 2 206 ? 64.703 21.178 18.862 1.00 35.31 206 LEU D C 1
ATOM 32097 O O . LEU D 2 206 ? 65.555 22.047 18.627 1.00 30.75 206 LEU D O 1
ATOM 32113 N N . HIS D 2 207 ? 63.941 21.194 19.958 1.00 32.82 207 HIS D N 1
ATOM 32114 C CA . HIS D 2 207 ? 64.036 22.209 20.994 1.00 34.23 207 HIS D CA 1
ATOM 32115 C C . HIS D 2 207 ? 64.203 21.550 22.357 1.00 36.44 207 HIS D C 1
ATOM 32116 O O . HIS D 2 207 ? 63.812 20.397 22.554 1.00 54.61 207 HIS D O 1
ATOM 32130 N N . LYS D 2 208 ? 64.827 22.280 23.292 1.00 31.68 208 LYS D N 1
ATOM 32131 C CA . LYS D 2 208 ? 64.920 21.828 24.679 1.00 29.06 208 LYS D CA 1
ATOM 32132 C C . LYS D 2 208 ? 63.574 22.118 25.330 1.00 31.88 208 LYS D C 1
ATOM 32133 O O . LYS D 2 208 ? 63.281 23.282 25.631 1.00 35.43 208 LYS D O 1
ATOM 32137 N N . PRO D 2 209 ? 62.753 21.115 25.612 1.00 28.71 209 PRO D N 1
ATOM 32138 C CA . PRO D 2 209 ? 61.419 21.402 26.141 1.00 26.85 209 PRO D CA 1
ATOM 32139 C C . PRO D 2 209 ? 61.447 21.694 27.628 1.00 26.88 209 PRO D C 1
ATOM 32140 O O . PRO D 2 209 ? 62.308 21.216 28.371 1.00 27.20 209 PRO D O 1
ATOM 32151 N N . MET D 2 210 ? 60.477 22.492 28.051 1.00 23.68 210 MET D N 1
ATOM 32152 C CA . MET D 2 210 ? 60.227 22.762 29.456 1.00 23.52 210 MET D CA 1
ATOM 32153 C C . MET D 2 210 ? 58.926 22.065 29.820 1.00 23.02 210 MET D C 1
ATOM 32154 O O . MET D 2 210 ? 58.004 21.992 29.000 1.00 21.87 210 MET D O 1
ATOM 32168 N N . GLN D 2 211 ? 58.870 21.513 31.027 1.00 22.22 211 GLN D N 1
ATOM 32169 C CA . GLN D 2 211 ? 57.638 20.966 31.564 1.00 22.65 211 GLN D CA 1
ATOM 32170 C C . GLN D 2 211 ? 57.312 21.701 32.856 1.00 23.92 211 GLN D C 1
ATOM 32171 O O . GLN D 2 211 ? 58.207 22.197 33.548 1.00 23.93 211 GLN D O 1
ATOM 32185 N N . LEU D 2 212 ? 56.033 21.719 33.213 1.00 21.47 212 LEU D N 1
ATOM 32186 C CA . LEU D 2 212 ? 55.627 22.262 34.499 1.00 21.17 212 LEU D CA 1
ATOM 32187 C C . LEU D 2 212 ? 55.878 21.240 35.600 1.00 22.09 212 LEU D C 1
ATOM 32188 O O . LEU D 2 212 ? 55.679 20.035 35.409 1.00 21.46 212 LEU D O 1
ATOM 32204 N N . LYS D 2 213 ? 56.385 21.727 36.731 1.00 24.24 213 LYS D N 1
ATOM 32205 C CA . LYS D 2 213 ? 56.612 20.950 37.942 1.00 27.09 213 LYS D CA 1
ATOM 32206 C C . LYS D 2 213 ? 57.140 19.553 37.654 1.00 27.69 213 LYS D C 1
ATOM 32207 O O . LYS D 2 213 ? 56.586 18.563 38.145 1.00 26.37 213 LYS D O 1
ATOM 32226 N N . PRO D 2 214 ? 58.218 19.430 36.882 1.00 28.20 214 PRO D N 1
ATOM 32227 C CA . PRO D 2 214 ? 58.774 18.093 36.630 1.00 28.30 214 PRO D CA 1
ATOM 32228 C C . PRO D 2 214 ? 59.207 17.399 37.901 1.00 29.38 214 PRO D C 1
ATOM 32229 O O . PRO D 2 214 ? 59.240 16.164 37.942 1.00 31.96 214 PRO D O 1
ATOM 32240 N N . GLU D 2 215 ? 59.519 18.165 38.949 1.00 31.81 215 GLU D N 1
ATOM 32241 C CA . GLU D 2 215 ? 59.935 17.595 40.223 1.00 35.43 215 GLU D CA 1
ATOM 32242 C C . GLU D 2 215 ? 58.833 16.786 40.890 1.00 33.77 215 GLU D C 1
ATOM 32243 O O . GLU D 2 215 ? 59.130 15.962 41.760 1.00 34.45 215 GLU D O 1
ATOM 32255 N N . ALA D 2 216 ? 57.570 17.008 40.523 1.00 29.63 216 ALA D N 1
ATOM 32256 C CA . ALA D 2 216 ? 56.501 16.228 41.132 1.00 29.27 216 ALA D CA 1
ATOM 32257 C C . ALA D 2 216 ? 56.526 14.782 40.666 1.00 31.05 216 ALA D C 1
ATOM 32258 O O . ALA D 2 216 ? 55.900 13.927 41.299 1.00 32.57 216 ALA D O 1
ATOM 32265 N N . GLY D 2 217 ? 57.251 14.491 39.589 1.00 30.82 217 GLY D N 1
ATOM 32266 C CA . GLY D 2 217 ? 57.437 13.130 39.144 1.00 33.67 217 GLY D CA 1
ATOM 32267 C C . GLY D 2 217 ? 56.269 12.512 38.415 1.00 31.82 217 GLY D C 1
ATOM 32268 O O . GLY D 2 217 ? 56.188 11.282 38.345 1.00 31.91 217 GLY D O 1
ATOM 32272 N N . THR D 2 218 ? 55.362 13.314 37.858 1.00 27.42 218 THR D N 1
ATOM 32273 C CA . THR D 2 218 ? 54.187 12.751 37.211 1.00 23.74 218 THR D CA 1
ATOM 32274 C C . THR D 2 218 ? 54.394 12.441 35.732 1.00 25.19 218 THR D C 1
ATOM 32275 O O . THR D 2 218 ? 53.529 11.800 35.127 1.00 23.68 218 THR D O 1
ATOM 32286 N N . GLY D 2 219 ? 55.479 12.901 35.120 1.00 24.19 219 GLY D N 1
ATOM 32287 C CA . GLY D 2 219 ? 55.676 12.698 33.706 1.00 24.98 219 GLY D CA 1
ATOM 32288 C C . GLY D 2 219 ? 54.614 13.411 32.895 1.00 23.24 219 GLY D C 1
ATOM 32289 O O . GLY D 2 219 ? 53.875 12.803 32.112 1.00 23.52 219 GLY D O 1
ATOM 32293 N N . PRO D 2 220 ? 54.513 14.727 33.070 1.00 25.06 220 PRO D N 1
ATOM 32294 C CA . PRO D 2 220 ? 53.510 15.480 32.310 1.00 22.73 220 PRO D CA 1
ATOM 32295 C C . PRO D 2 220 ? 53.810 15.377 30.825 1.00 22.87 220 PRO D C 1
ATOM 32296 O O . PRO D 2 220 ? 54.955 15.182 30.410 1.00 23.22 220 PRO D O 1
ATOM 32307 N N . ARG D 2 221 ? 52.762 15.480 30.017 1.00 21.21 221 ARG D N 1
ATOM 32308 C CA . ARG D 2 221 ? 52.928 15.349 28.575 1.00 22.49 221 ARG D CA 1
ATOM 32309 C C . ARG D 2 221 ? 52.483 16.595 27.825 1.00 20.72 221 ARG D C 1
ATOM 32310 O O . ARG D 2 221 ? 52.178 16.524 26.629 1.00 20.50 221 ARG D O 1
ATOM 32331 N N . VAL D 2 222 ? 52.480 17.741 28.494 1.00 19.76 222 VAL D N 1
ATOM 32332 C CA . VAL D 2 222 ? 52.490 19.030 27.820 1.00 18.50 222 VAL D CA 1
ATOM 32333 C C . VAL D 2 222 ? 53.911 19.573 27.907 1.00 20.26 222 VAL D C 1
ATOM 32334 O O . VAL D 2 222 ? 54.490 19.670 29.000 1.00 20.29 222 VAL D O 1
ATOM 32347 N N . PHE D 2 223 ? 54.480 19.883 26.752 1.00 18.73 223 PHE D N 1
ATOM 32348 C CA . PHE D 2 223 ? 55.850 20.354 26.634 1.00 18.48 223 PHE D CA 1
ATOM 32349 C C . PHE D 2 223 ? 55.827 21.765 26.070 1.00 20.14 223 PHE D C 1
ATOM 32350 O O . PHE D 2 223 ? 55.084 22.056 25.130 1.00 21.53 223 PHE D O 1
ATOM 32367 N N . TYR D 2 224 ? 56.645 22.636 26.637 1.00 18.69 224 TYR D N 1
ATOM 32368 C CA . TYR D 2 224 ? 56.739 24.016 26.188 1.00 18.75 224 TYR D CA 1
ATOM 32369 C C . TYR D 2 224 ? 58.081 24.222 25.516 1.00 19.01 224 TYR D C 1
ATOM 32370 O O . TYR D 2 224 ? 59.126 23.909 26.097 1.00 21.91 224 TYR D O 1
ATOM 32388 N N . ILE D 2 225 ? 58.059 24.811 24.329 1.00 18.96 225 ILE D N 1
ATOM 32389 C CA . ILE D 2 225 ? 59.301 25.051 23.613 1.00 18.73 225 ILE D CA 1
ATOM 32390 C C . ILE D 2 225 ? 59.475 26.545 23.406 1.00 21.03 225 ILE D C 1
ATOM 32391 O O . ILE D 2 225 ? 58.505 27.307 23.305 1.00 20.60 225 ILE D O 1
ATOM 32407 N N . ARG D 2 226 ? 60.749 26.952 23.362 1.00 20.43 226 ARG D N 1
ATOM 32408 C CA . ARG D 2 226 ? 61.140 28.341 23.159 1.00 23.38 226 ARG D CA 1
ATOM 32409 C C . ARG D 2 226 ? 60.668 29.159 24.353 1.00 21.28 226 ARG D C 1
ATOM 32410 O O . ARG D 2 226 ? 60.352 28.604 25.411 1.00 21.55 226 ARG D O 1
ATOM 32431 N N . SER D 2 227 ? 60.619 30.474 24.194 1.00 21.43 227 SER D N 1
ATOM 32432 C CA A SER D 2 227 ? 60.343 31.392 25.288 0.66 21.02 227 SER D CA 1
ATOM 32433 C CA B SER D 2 227 ? 60.312 31.367 25.299 0.34 20.98 227 SER D CA 1
ATOM 32434 C C . SER D 2 227 ? 59.310 32.417 24.847 1.00 20.52 227 SER D C 1
ATOM 32435 O O . SER D 2 227 ? 59.267 32.804 23.677 1.00 19.94 227 SER D O 1
ATOM 32450 N N . PHE D 2 228 ? 58.493 32.866 25.802 1.00 19.37 228 PHE D N 1
ATOM 32451 C CA . PHE D 2 228 ? 57.472 33.865 25.505 1.00 18.28 228 PHE D CA 1
ATOM 32452 C C . PHE D 2 228 ? 58.106 35.182 25.092 1.00 18.94 228 PHE D C 1
ATOM 32453 O O . PHE D 2 228 ? 57.630 35.848 24.164 1.00 18.67 228 PHE D O 1
ATOM 32470 N N . GLY D 2 229 ? 59.188 35.568 25.760 1.00 19.61 229 GLY D N 1
ATOM 32471 C CA . GLY D 2 229 ? 59.915 36.761 25.404 1.00 18.92 229 GLY D CA 1
ATOM 32472 C C . GLY D 2 229 ? 61.170 36.421 24.622 1.00 21.44 229 GLY D C 1
ATOM 32473 O O . GLY D 2 229 ? 61.545 35.265 24.440 1.00 24.56 229 GLY D O 1
ATOM 32477 N N . VAL D 2 230 ? 61.840 37.474 24.175 1.00 20.24 230 VAL D N 1
ATOM 32478 C CA . VAL D 2 230 ? 63.051 37.352 23.380 1.00 21.94 230 VAL D CA 1
ATOM 32479 C C . VAL D 2 230 ? 64.146 38.194 24.015 1.00 24.38 230 VAL D C 1
ATOM 32480 O O . VAL D 2 230 ? 63.904 39.003 24.911 1.00 24.10 230 VAL D O 1
ATOM 32493 N N . LYS D 2 231 ? 65.376 37.939 23.581 1.00 24.81 231 LYS D N 1
ATOM 32494 C CA . LYS D 2 231 ? 66.521 38.600 24.183 1.00 26.03 231 LYS D CA 1
ATOM 32495 C C . LYS D 2 231 ? 66.435 40.107 24.000 1.00 24.23 231 LYS D C 1
ATOM 32496 O O . LYS D 2 231 ? 66.166 40.605 22.904 1.00 24.07 231 LYS D O 1
ATOM 32515 N N . THR D 2 232 ? 66.690 40.827 25.087 1.00 24.64 232 THR D N 1
ATOM 32516 C CA . THR D 2 232 ? 66.613 42.276 25.069 1.00 25.77 232 THR D CA 1
ATOM 32517 C C . THR D 2 232 ? 67.797 42.842 24.301 1.00 26.52 232 THR D C 1
ATOM 32518 O O . THR D 2 232 ? 68.954 42.500 24.569 1.00 26.96 232 THR D O 1
ATOM 32529 N N . ALA D 2 233 ? 67.502 43.708 23.347 1.00 27.31 233 ALA D N 1
ATOM 32530 C CA . ALA D 2 233 ? 68.528 44.386 22.579 1.00 28.87 233 ALA D CA 1
ATOM 32531 C C . ALA D 2 233 ? 68.958 45.675 23.276 1.00 26.99 233 ALA D C 1
ATOM 32532 O O . ALA D 2 233 ? 68.371 46.109 24.271 1.00 32.89 233 ALA D O 1
ATOM 32539 N N . TYR D 2 234 ? 70.024 46.276 22.752 1.00 28.17 234 TYR D N 1
ATOM 32540 C CA . TYR D 2 234 ? 70.473 47.585 23.218 1.00 30.16 234 TYR D CA 1
ATOM 32541 C C . TYR D 2 234 ? 70.859 47.554 24.692 1.00 43.42 234 TYR D C 1
ATOM 32542 O O . TYR D 2 234 ? 70.933 48.592 25.346 1.00 37.84 234 TYR D O 1
#

Sequence (2089 aa):
GAELPAPLRRTGVGEWLATTCQGCTSWCAKQIYVMDGRALKVRGNPNSGVHGMSSCPRQHLSLQQVYDPDRLRTPMMRTNPKKGRRDQDPKFVPISWDKALDMLADKIIALRVANEPHKYALLRGRYSHINDLLYKKMMTNLIGSPNNISHSSVCAEAHKMGPYYLDGNWGYNQYDVVKNAKFILSFGADPIASNRQVSFYSQTWGDSLDHAKVVVVDPRLSASAAKAHKWIPIEPGQDSVLALAIAHVALVEGVWHKPFVGDFIEGKNLFKAGKTVSVESFKETHTYGLVEWWNQALKDYTPEWASKITGIDPKTIIAIAKDMGAAAPAVQVWTSRGAVMQARGTYTSISCHALNGLFGGIDSKGGLFPGNKTPLLKEYPEAKAYMDEIAAKGVKKEKIDQRGRLEFPALAKGKSGGGVITANAANGIRNQDPYEIKVMLAYFNNFNFSNPEGQRWDEALSKVDDFMAHITTNVSEFSWFADVLLPSSHHMFEKWGVLDSIGNGVAQIISIQQPSIKRLWDTRIDESEIPYMLAKKLADKGFDAPWRYINEQIVDPETGKPAADEAEFAKLMMVRYLTAPLWKEDASKYGDKLSSWDEFVQKGVWNSSPYKLEARWGKFKTETTKFEFYSKTLEKALQSHADKHKVSIDEVMKACDYQARGHLAFIPHYEEPYRFGDESEFPLLLVDQKSRLNKEGRTANSSPWYYEFKDVDPGDVANEDVAKFNPIDGKKFGLKDGDEIRITSPVGMLTCKAKLWEGVRPGTVAKCFGQGHWAYGRYASAKFGVTPRGGSNNDLIADRYDRLSGASAFYGHIRVRVEKVMRLGMVIDLQKCVGCGGCSLACKTENNNTNDGIHWSHHIATTTEGTTFPDVKYTTYIPTLCNHCDDDAPCVKVCPTGAMHKDKRGLTLQNNNDECIGCKKCMNACPYGVISFNAATPHRRWQDDSEVVANGTVSPLMLLKRTGATATPNENPERGDTYPMIRPKRTTEKCTFCDHRLDKGLNPACVDACPSEARVIGDLDDPQSKVSQLIKLHKPMQLKPEAGTGPRVFYIRSSFGVKTAYLRRTGVGEWLATTCQGCTSWCAKQIYVMDGRALKVRGNPNSGVHGMSSCPRQHLSLQQVYDPDRLRTPMMRTNPKKGRDQDPKFVPISWDKALDMLADKIIALRVANEPHKYALLRGRYSHINDLLYKKMMTNLIGSPNNISHSSVCAEAHKMGPYYLDGNWGYNQYDVVKNAKFILSFGADPIASNRQVSFYSQTWGDSSLDHAKVVVVDPRLSASAAKAHKWIPIEPGQDSVLALAIAHVALVEGVWHKPFVGDFIEGKNLFKAGKTTVSVESFKETHTYGLVEWWNQALKDYTPEWASKITGIDPKTIIAIAKDMGAAAPAVQVWTSRGAVMQARGTYTSISCHALNGLFGGIDSKGGLFPGNKTPLLKEYPEAKAYMDEIAAKGVKKEKIDQRGRLEFPALAKGKSGGGVITANAANGIRNQQDPYEIKVMLAYFNNFNFSNPEGQRWDEALSKVDDFMAHITTNVSEFSWFADVLLPSSHHMFEKWGVLDSIGNGVAQISIQQPSIKRLWDTRIDESEIPYMLAKKLADKGFDAPWRYINEQIVDPETGKPAADEAEFAKLLMMVRYLTAPLWKEDASSKYGDKLSSSWDEFVQKGVWNSSPYKLEARWGKFKTETTKFEFYSKTLEKALQSHADKHKVSIDEVMKACDYQARGHLAFIPHYEEPYRFGDESEFPLLLVDQKSRLNKEGRTANSSPWYYEFKDVDPGDVANEDVAKFNPIDGKKFGLKDGDEEIRRITSPVGMLTCKAKLWEGVRPGTVAKCFGQGHWAYGRYASAKFGVTPRGGSNNDLIADRYDRLSGASAFYGHIRVRVEKVMRLGMVIDLQKCVGCGGCSLACKTENNNTNDGIHWSHHIATTTEGTFPDVKYTYIPTLCNHCDDAPCVKVCPTGAMHKDKRGLTLQNNDECIGCKKCMNACPYGVISFNAATPHRRWQDDSEVVANGTVSPLMLLKRTGATATPNENPERGDTYPMIRPKRTTEKCTFCDHRLDKGLNPACVDACPSEARVIGDLDDPQSKVSQLIKLHKPMQLKPEAGTGPRVFYIRSSFGVKTAY

GO terms:
  GO:0042597 periplasmic space (C, EXP)
  GO:0030611 arsenate reductase activity (F, EXP)

Foldseek 3Di:
DDDDPPVPDDPPPFDWFWAWAQLDQLGFIWTFTDDPQAGDDIFGQQLDLFFHRFDFPQRGLVSCQLVVPFFDFAKWFFPFLFFFLPDFSNIDGDHLLVQLLVQLVLLVVCLVVLNLQLEAEEEEDDFLLQQLVQPVVSLQSAHQHSFYCVQLPQQLLQLQCCLQFNDSDDKFFQLQQFAEEAEEADQLCQDDRNVRNCVVCVLVSVVRHQYEHEDLFCFPSNVSHPYYHNWAQQLLLLLLLQLLLLCLVVVQFACVQFNAFPVHDRPLDAPDADDPVRTDTAFEPCPRVLCRVFSSHSHLVVSCVVTVDDSVVSNVSSVSLSVRAPLYEYHYDLRHQLFLQRSLVSNSRCVSNRRRVQELANNYMYHAADAQFFRHFDDLVVLRDPSSVVNSPDQYLLNFQPLQFQQQRSLARSPHHQNLSSLVSQLVCVVHHNAEYEYEPDDCLQSPFQSVSVSNNLSRHNAYEYAERRCFPNNSSHRMYAYAQDQQADAWGKHWRGYPQKIKIFTRHHPGDGDHNHAHDSWLSLQVSLVSSVVVPSNSSVCCQQQGQAAPVPRGGAPHSVSRRNSSVNVRCCCAAVNARVVFFDGHPHPVSCRRSRMTMGDGHDGCPQRQQGPAPVSHSYQQRPSNVSSLVVSQVVVVHDSQVSCVSNVFPDDDSSSGHNHDTRGAADDDCVQQVAFEREDAQSNRSPLRSLSRQVCQQPSCVGPQDDRNFWEKEAAVVVCVVQVADFFFWKWKAWPQAIWIGTYTHDNSRNHRYIYGYAHAFTLARDVNRAPHHSNGTGGTRLSSQGPFHGNSSNSHTRDGDHGGIDMHGD/DAKFKEFELQLDPQPCLLQVLQCLAQVFFVPQTLKDWDWDWDDDPPPIDIGIGIDHALLFPAQQLCVPQPQNQFDADPRSGTHGVQVRFQLPCPSCVRGPPNSKDAQQDQGLVLLVDADAPDPVPGGGSVRVCVVCVHDRGSSQDCLNVPPHDSGHGHSGMDHDRLPVSQVVVVHHRSSCVRRPRSRMDMDRCVPCPDPLNVVCVVFPWDDPPCVSVRHGRYTYGDHNDDDDDD/DDDVPVWDWFWAWAQLDQLGFIWTFTDDPQAGDDIFGQLLDPFFHRFDFPQRGLVSCQLVVPFFDFAKWFFDFQFFFLPDFSNIDGDHLLVQLLVQLVLLVVCLVVLNNQLEAEEEEDDFLLQQLVQPVVSLLSAHQHSFYCVQQPQQLLQLQCCLQFNDSDDKFFQLQQFAEEAEAADQLCQDDRNVRNCVVCVLVSVVRHQYEHEDLFCFPSNVSHPYYHNWDQQLLLLLLLQLLLLLLVVVLFACVQFNAFPVRDRPLDAPDADDPVRTDTAFEPCPRVLCRVFSSHSHLVVSCVVTVDDSVVSNVSSVSLSVRAPLYEYHYDLRHQLFLQRSLVSNSRVVSNRRRVLELANNYMYHAADAQFFRHFDDLVVLHDPSSVVNSPDQYLLNFQPLQFQQQRSLARSPHHQNLSSLVSQLVQVVHHNAEYEYEPDDCLQSPFQSVSVSNSLSRHNAYEYAERRCFPNNSSHRMYAYAQDQQADAWGKHWRGYPQKIKIFTRHHPGDGDHNHAHDSWLSLQSSLVSSVVVPRNSSVCCQQQGQAAPVPRGHAPHSVSRRNSSVRVRCCCQAVPQRVVFFDGHPHPVSCRRSGMTMGDGRDGCPQRQQRPAPVSHSYQQRPSQVSSLVVSCVVVVHDSQVSCVSNVFPDDDSSSRHNHDTRGAADDDCVQQQAFEREDAQSNRSPQRSQSRQVCQQPSCVGPQDDRNFWEKEAAVVVCVVQVADFFFWKWKAWPQAIWITTYTHDNSRNHRYIYGYAHAFIQARDPRRAVHHSNGTGGTRLSSQGDFHGNSSNSHTRDYDHGGIDMHGD/DAKFKEFELQLDPQPCLLQVLQCLAQVDFVPQTQKDWDWDWDDDPPVIDIFIGIDHALLFPAQQLQVPQPQNQFDADPRSGTHGVQVRFQLPCVSCVRGPVNSKDAQQDQGQPLLCDADDPDPPPGGGSVRVCVVCVHDRGSSQDCLNVPRHNSGHGHSTMDHDRLCVSQVVVVHHRSSCVRRPSSSMDMDRCVDCPGPLVVVCVVFVWDDPPVVVVRHGRYTYGDGNDDDDDD

B-factor: mean 29.44, std 13.7, range [12.11, 173.61]

Solvent-accessible surface area: 65484 Å² total; per-residue (Å²): 86,88,107,61,78,86,124,120,59,78,3,31,91,23,99,72,41,3,0,0,11,0,3,26,37,2,18,10,0,3,19,0,3,21,9,86,53,8,0,1,18,6,65,0,0,59,33,8,14,1,1,18,70,13,2,13,3,10,5,6,0,0,1,6,12,0,3,5,4,0,0,0,69,12,0,0,45,21,69,27,122,137,28,8,82,123,45,73,2,122,17,54,61,19,61,11,90,93,0,4,43,51,0,0,70,78,0,30,55,5,13,118,59,95,22,3,16,40,0,0,0,0,21,2,8,38,0,17,0,16,9,0,0,38,84,19,0,0,24,1,0,0,0,4,0,17,0,4,20,27,0,15,33,0,12,0,7,29,0,0,4,31,0,0,1,10,20,38,13,56,10,3,8,27,0,32,54,0,118,2,0,0,0,0,17,1,5,0,0,9,30,26,40,0,2,2,2,4,1,45,8,0,0,38,1,12,91,82,4,65,0,0,0,0,9,18,17,2,0,1,0,4,11,0,7,27,46,18,5,21,2,47,7,10,14,7,3,0,0,0,0,0,0,0,4,5,0,0,54,77,19,42,9,25,92,84,0,0,5,39,8,108,153,47,62,46,80,1,116,57,34,129,92,11,63,76,137,24,16,53,55,55,40,3,88,6,0,4,55,0,0,27,71,9,0,30,73,24,29,10,109,60,0,25,187,55,9,65,18,74,41,159,11,0,50,33,0,0,98,43,0,13,90,9,21,42,8,0,0,3,0,8,15,35,23,4,0,0,11,13,33,1,0,1,16,0,1,1,0,8,0,0,0,0,0,0,0,0,0,0,3,98,0,0,2,6,18,32,20,70,39,22,16,71,108,121,6,33,130,9,152,98,20,44,58,150,56,0,37,124,1,39,166,76,67,63,0,0,14,36,2,57,49,63,12,0,0,0,11,139,22,48,25,17,36,6,14,0,0,0,5,0,0,15,0,3,64,91,94,53,38,26,47,1,58,2,0,0,0,0,30,11,21,3,11,6,35,0,0,24,0,88,3,0,26,61,0,0,42,93,3,80,8,0,0,1,1,15,26,4,0,3,1,0,0,17,0,0,20,0,0,0,0,6,1,7,8,0,0,7,0,30,0,0,0,32,5,35,0,40,18,15,2,0,2,0,0,0,13,46,8,16,167,95,12,24,62,0,31,7,4,0,0,9,0,0,21,24,0,0,32,22,0,25,116,66,72,17,60,4,0,68,90,0,2,37,95,52,1,34,17,32,109,86,45,135,56,10,85,74,52,69,79,1,2,78,3,0,0,26,43,0,0,10,25,0,6,99,93,93,1,53,97,100,17,39,145,6,93,44,24,106,45,0,24,122,39,0,2,0,23,9,40,23,32,112,78,87,47,40,30,36,131,4,166,11,94,40,63,64,0,0,0,15,0,68,13,0,39,129,2,0,76,58,0,0,80,107,52,180,39,55,19,55,91,0,0,143,40,2,74,5,76,0,94,37,84,57,0,13,0,0,3,37,10,92,17,42,50,63,32,84,102,97,96,14,38,2,10,2,10,12,9,85,3,4,0,8,1,42,20,36,1,4,2,2,24,14,0,4,11,0,1,34,0,4,5,7,8,50,34,85,50,9,4,0,0,0,0,41,108,6,0,182,137,54,42,5,144,88,40,24,93,0,80,0,20,5,53,44,24,97,7,55,11,58,2,39,44,10,37,0,0,59,37,28,2,0,0,0,2,27,2,4,1,0,25,0,18,0,46,33,1,6,70,135,35,3,82,60,54,67,22,2,14,1,2,54,1,0,3,19,59,10,0,56,0,1,0,0,0,0,8,19,1,2,4,29,0,78,12,65,116,100,119,76,19,0,1,1,0,11,11,17,45,12,4,0,11,2,1,13,0,0,4,12,3,5,1,3,7,5,16,48,49,16,45,5,4,53,15,84,43,58,49,101,44,95,47,66,107,16,129,9,36,1,37,4,14,6,8,4,2,11,55,83,6,22,11,39,142,57,25,71,53,47,3,6,64,68,33,198,50,10,0,1,20,16,63,4,86,91,24,116,11,53,85,100,10,61,130,24,18,43,32,69,20,12,28,27,2,53,58,45,18,12,164,55,4,104,57,94,61,50,36,16,66,83,0,0,0,1,0,65,61,0,11,83,79,18,65,13,105,12,5,0,9,6,0,18,0,0,24,0,18,15,30,39,44,6,69,95,131,9,2,3,7,12,6,4,10,6,1,21,31,68,102,68,63,71,2,12,12,26,55,11,18,4,4,94,3,7,35,33,16,29,22,75,59,57,83,16,91,0,8,86,40,40,160,121,46,162,51,70,59,36,98,68,147,48,54,3,23,2,3,1,20,8,0,64,68,5,25,46,184,92,20,84,228,105,80,2,41,86,24,104,70,44,3,0,0,11,0,3,24,36,1,17,8,0,3,20,0,5,20,8,82,54,7,0,1,16,6,54,0,0,63,55,9,26,0,2,17,60,14,2,12,2,10,4,5,0,0,1,6,14,0,2,5,3,0,0,0,62,12,0,0,36,15,29,25,77,103,33,8,76,103,40,69,1,85,16,51,50,16,58,13,86,20,0,5,17,45,0,0,69,62,0,30,56,5,14,116,57,95,22,3,14,38,0,0,0,0,22,2,9,37,0,19,0,17,8,0,0,40,84,18,0,0,22,1,0,0,0,4,0,17,0,4,21,27,0,15,30,0,12,0,8,28,0,0,5,31,0,0,1,11,20,39,14,57,10,3,7,21,0,100,58,0,122,1,0,0,0,0,16,2,6,0,1,9,30,26,39,0,2,2,2,4,1,46,6,0,1,62,1,12,85,84,4,64,0,0,0,0,8,19,18,2,0,0,0,4,13,0,9,26,50,20,5,20,5,51,6,8,14,7,3,0,0,0,0,0,0,0,4,5,0,0,54,76,18,44,9,27,87,86,0,0,6,40,8,117,165,45,62,43,78,2,119,54,32,126,96,8,68,55,140,27,14,151,46,55,42,3,71,0,0,2,40,0,0,28,84,9,0,36,72,25,28,9,107,59,0,26,187,57,11,67,19,76,42,160,11,0,48,32,0,0,95,42,0,14,91,10,21,41,7,0,0,4,0,10,16,36,24,4,0,0,11,12,33,1,0,1,16,1,2,1,0,9,0,0,0,0,0,0,0,0,0,0,3,123,0,0,2,5,18,30,20,72,39,24,14,73,101,117,7,33,133,11,160,94,16,51,58,147,54,0,35,114,2,39,165,72,68,64,0,0,14,36,4,57,51,61,10,0,0,0,9,138,22,48,24,17,37,6,15,0,0,0,5,0,0,15,0,4,61,94,92,56,38,25,47,1,58,2,0,0,0,0,29,12,22,3,12,5,35,0,0,23,0,86,2,0,28,57,0,0,41,94,2,74,8,0,0,0,1,14,28,4,1,3,0,0,0,15,0,0,21,0,0,0,0,6,2,7,10,0,0,6,0,30,0,0,0,34,4,34,0,54,16,17,2,0,3,0,0,0,16,46,8,15,167,93,13,24,66,0,31,7,4,0,0,9,0,0,20,23,0,0,32,23,0,26,117,67,71,17,58,6,0,68,90,0,2,35,98,52,1,34,15,31,108,87,47,135,58,10,86,76,52,66,77,1,1,78,3,0,0,24,44,0,0,10,28,0,5,101,99,89,4,61,92,103,17,49,142,10,93,42,22,105,46,0,26,118,69,0,2,0,25,9,37,101,33,146,80,89,44,38,30,40,131,4,163,11,96,40,63,65,0,0,0,17,0,70,13,0,40,125,2,0,75,57,0,0,70,110,54,165,41,53,20,56,93,0,0,146,41,2,74,5,76,1,91,38,88,55,0,13,0,0,2,36,9,93,19,43,52,62,30,83,104,100,96,13,37,2,10,1,10,12,10,83,3,4,0,8,1,41,20,38,1,4,2,2,22,13,0,6,12,0,2,34,0,4,4,8,9,51,32,83,49,8,4,0,0,0,0,21,104,7,0,160,137,53,46,3,144,88,41,26,98,0,42,0,21,5,53,45,22,56,6,46,11,56,1,40,38,11,35,0,0,57,37,28,2,0,0,0,2,28,2,4,1,0,25,0,20,0,53,36,1,5,70,121,42,3,45,58,50,65,20,1,14,0,3,52,1,0,3,18,60,10,0,55,0,1,0,0,1,0,8,19,0,2,4,31,0,78,13,68,116,102,116,74,18,1,1,1,0,16,8,11,50,12,4,0,11,1,1,10,0,0,4,11,4,5,0,2,6,6,23,48,48,15,46,4,4,51,14,84,43,55,50,98,45,90,41,67,110,15,144,9,37,2,26,3,10,6,9,4,1,11,69,64,4,34,10,37,146,43,24,83,60,46,3,5,66,69,33,190,45,9,0,1,24,14,70,6,130,97,25,100,8,56,86,107,11,47,116,29,17,41,32,59,20,10,25,42,2,72,52,80,9,12,61,56,3,109,61,97,57,52,34,15,64,28,0,0,0,1,1,66,65,0,10,80,78,17,62,12,99,16,6,0,10,4,0,16,0,0,39,29,49,17,36,39,42,4,68,111,133,8,2,1,6,11,6,5,10,7,0,20,32,63,98,70,68,71,2,14,12,24,47,7,18,4,5,134,2,7,45,40,16,25,21,75,58,102,74,16,57,0,10,92,42,41,144,133,50,97,54,69,52,25,99,75,143,47,52,3,26,4,3,1,18,2,2,100,67,4,27,35,181,87,17,83

InterPro domains:
  IPR006311 Twin-arginine translocation pathway, signal sequence [PS51318] (1-41)
  IPR006656 Molybdopterin oxidoreductase [PF00384] (111-535)
  IPR006657 Molybdopterin dinucleotide-binding domain [PF01568] (752-843)
  IPR006963 Molybdopterin oxidoreductase, 4Fe-4S domain [PF04879] (56-107)
  IPR006963 Molybdopterin oxidoreductase, 4Fe-4S domain [PS51669] (54-110)
  IPR006963 Molybdopterin oxidoreductase, 4Fe-4S domain [SM00926] (54-108)
  IPR009010 Aspartate decarboxylase-like domain superfamily [SSF50692] (712-853)
  IPR037946 Tetrathionate reductase subunit A, MopB domain [cd02780] (716-853)
  IPR050612 Prokaryotic Molybdopterin Oxidoreductases [PTHR43742] (7-854)
  IPR053686 Arsenate Respiratory Reductase Molybdopterin-Containing Subunit [NF041714] (7-854)

Secondary structure (DSSP, 8-state):
-PPPPGGG--TT-SEEEEEE--SSTT--EEEEEEETTEEEEEEE-TT-TTTTT---GGGGGGHHHHT-TTBB-S-EE---S--STT-----EE--HHHHHHHHHHHHHHHHHTT-GGGEEEEESS--TTTHIIIIIHHHHHT-S-EE-SGGGTTGGGGHHHHHHHS--S--EE-GGG-SEEEEES--TTTSSS-HHHHHHHHHHHTTT-EEEEE-SB--HHHHTSSEEE-PPTT-HHHHHHHHHHHHHHHT-S-HHHHEEETTSS----TT----GGGEEESSEE-HHHHHHHTGGG--HHHHHHHH---HHHHHHHHHHHHHHTTSEEEEE-HHHHSSTTTHHHHHHHHHHHHHTT-BTSTTSEE-PPP------PPP-GGG--HHHHHHTTSPPTT-TTSTT----GGG-TT-S--HHHHHHHHHHTSS----EEEEES--HHHHSTTTHHHHHHHHT-SEEEEEESB--TGGGG-SEEEEBPPTTTS--EEEEEEETTEEEEEEE---S---SS-B-TTTHHHHHHHHHHHHTT--HHHHHHHHHSB-TTT-PBPSSHHHHHHHHHHHHHHHHHTS--TTTB-----HHHHHHH-EEEBPPP-TTTTTT--SSSSSSEESS-HHHHHHHHHHHHHTTS-HHHHHHHTT----GGGGGS--PPPPP-BS-TTTS-EEEEEEE-TT-STT--TT-HHHHHTGGGSTT--TTS-EEEE-HHHHHHHT--TT-EEEEE-SS-EEEEEEEE-TTB-TTEEEEEES---SSS-TTTEEETTTEESS--GGGGS---EETTTTEEP-SSSBEEEEEE-/--EEEEEETTT-----HHHHHHHHHH-PPTT--SSEEEEEEESSTTS-EEEEEEE-----TT-HHHHH-SSS-EEE-TTS-EEE-GGG-----HHHHH-TT---EE--SPTTGGGG----SSTTTB--HHHHHHHHT-SS-TT--GGGGGTS-SSPPTT-EE---TTHHHHTTTPPPHHHHH-TT--EEEEETTSTTSHHHHHHHHS--B-SSGGGSS---EEEES-SS-PPP-/---TT-SEEEEEE--SSTT--EEEEEEETTEEEEEEE-TT-SSSTT---GGGGGGHHHHT-TTBB-S-EE---S--STTS----EE--HHHHHHHHHHHHHHHHHTT-GGGEEEEESS--TTTHIIIIIHHHHHT-S-EE-SGGGTTGGGGHHHHHHHS--S--EE-GGG-SEEEEES--TTTSSS-HHHHHHHHHHHTTT-EEEEE-SB--HHHHTSSEEE-PPTT-HHHHHHHHHHHHHHHT-S-HHHHEEETTSS----TT----GGGEEESSEE-HHHHHHHTGGG--HHHHHHHH---HHHHHHHHHHHHHHTTSEEEEE-HHHHSSTTTHHHHHHHHHHHHHTT-BTSTTSEE-PPP------PPP-GGG--HHHHHHTTSPPTT-TTSTT----GGG-TT-S--HHHHHHHHHTTSS----EEEEES--HHHHSTTTHHHHHHHHT-SEEEEEESB--TGGGG-SEEEEBPPTTTS--EEEEEEETTEEEEEEE---S---SS-B-TTTHHHHHHHHHHHHTT--HHHHHHHHHS--TTT-PPPSSHHHHHHHHHHHHHHHHHTS--TTTB-----HHHHHHH-EEEBPPP-TTTTTT--SSTTSSEESS-HHHHHHHHHHHHHTTS-HHHHHHHTT----GGGGGS--PPPPP-BS-TTTS-EEEEEEE-TT--TT--TT-HHHHHTGGGSTT--TTS-EEEE-HHHHHHTT--TT-EEEEE-SS-EEEEEEEE-TTB-TTEEEEEES---SSS-TTTEEETTTEESS--GGGGS---EETTTTEEP-SSSBEEEEEE-/--EEEEEETTT-----HHHHHHHHHH-PPTT--SSEEEEEEESSTTS-EEEEEEE-----TT-HHHHH-TTS-EEE-TTS-EEE-GGG-----HHHHH-TT---EE--S-TTGGGG----SSTTTB--HHHHHHHHT-SS-TT--GGGGGTS-SSPPTT-EE---TTHHHHTTTPPPHHHHH-TT--EEEEETT-TTSHHHHHHHHS--B-SSGGG-----EEEES-SS-PPP-

CATH classification: 2.20.25.90 (+1 more: 2.40.40.20)

Nearest PDB structures (foldseek):
  6cz8-assembly2_B  TM=1.004E+00  e=3.150E-54  Shewanella sp. ANA-3
  2vpw-assembly1_B  TM=9.033E-01  e=1.015E-20  Thermus thermophilus HB27
  8x2j-assembly1_B  TM=8.041E-01  e=1.852E-17  Chloroflexus aurantiacus J-10-fl
  6lod-assembly1_B  TM=7.910E-01  e=8.850E-17  Roseiflexus castenholzii DSM 13941
  6f0k-assembly1_B  TM=7.681E-01  e=1.138E-11  Rhodothermus marinus DSM 4252